Protein AF-0000000078624047 (afdb_homodimer)

Secondary structure (DSSP, 8-state):
----------S--TTS-EEE-TT--S---GGGT--GGGSHHHHHHHHHHHHHHHHHHHHHHHGGGT--HHHHHHHHHHHHSTTTGGGSHHHHHHHS-HHHHHHHHHHHHHHHHHHHHHHHHHS-HHHHHT--HHHHHHHHHHHHHHHHHHHHTHHHHTTTS-TTS-HHHHHHHHHHHHH---HHHHHHHHHHTT-TTSHHHHHHHHHHHHHHHHHHHHHHHHHHHH--SS-HHHHHHHHHHHHHHHHHIIIIIHHHHHHHHHHS-TTSPPPHHHHHHHHHHHHHHHHHHHHHTS-HHHHHHHHHHHSPSSHHHHHHHHHHHHHIIIIIHHHHHHHHHHT--GGG---HHHHHHHHHHHHHHHHHHHHHHHHHHHHTT--HHHHHHHHHHTT---HHHHHHHHHHHHTT-S-HHHHHHHHHHHHHHHHHHHHHHHHH----------S--SSTTS-TTSPEEEEEEESSGGGHHHHHHHHHHT---SSS-EEEEEEEEEE--S-HHHHHHHHS-TT--S---HHHHHHHHHHHHHHHHTTSTTEEEEEEEEEE-GGGHHHHHHHHHHHTT-SEEEEE-SEEE-TTS-EEES-HHHHHHHHHHHHH-SSEEEEEE-SSGGGGTTS-GGG--EEEEEEE--SHHHHHHHHHHHHHTTSTTEEEEEEEEEE-TT-----------------S---------HHHHHHHHHHHHHHHHHHHTTT-TTEEEEEEEESSHHHHHHHHHHS-TT-SEEEEE---S--TTTTTGGGG-S-GGGHHHHHHHHSTTS----EEEEEE-------------S-S----------------------------------------------/----------S--TTS-EEE-TT--S---GGGT--GGGSHHHHHHHHHHHHHHHHHHHHHHTGGGT--HHHHHHHHHHHHSTTTGGGSHHHHHHHS-HHHHHHHHHHHHHHHHHHHHHHHHHS-HHHHHT--HHHHHHHHHHHHHHHHHHHHTHHHHTTTS-TTS-HHHHHHHHHHHHH---HHHHHHHHHHTT-TTSHHHHHHHHHHHHHHHHHHHHHHHHHHHH--SS-HHHHHHHHHHHHHHHHHIIIIIHHHHHHHHHHS-TTSPPPHHHHHHHHHHHHHHHHHHHHHTS-HHHHHHHHHHHSPSSHHHHHHHHHHHHHIIIIIHHHHHHHHHHT--GGG---HHHHHHHHHHHHHHHHHHHHHHHHHHHHTT--HHHHHHHHHHTT---HHHHHHHHHHHHTT-S-HHHHHHHHHHHHHHHHHHHHHHHHH----------S--SSTTS-TTS-EEEEEEESSGGGHHHHHHHHHHT---SSS-EEEEEEEEEE--S-HHHHHHHHS-TT-----SHHHHHHHHHHHHHHHHTTSTTEEEEEEEEEE-GGGHHHHHHHHHHHTT-SEEEEE-SEEE-TTS-EEES-HHHHHHHHHHHHH-SSEEEEEE-SSGGGGTTS-GGG--EEEEEEE--SHHHHHHHHHHHHHTTSTTEEEEEEEEEE-TT-----------------S---------HHHHHHHHHHHHHHHHHHHTTT-TTEEEEEEEESSHHHHHHHHHHS-TT-SEEEEE---S--TTTTTGGGG-S-GGGHHHHHHHHSTTS----EEEEEE-------------S-S----------------------------------------------

Organism: Amborella trichopoda (NCBI:txid13333)

Solvent-accessible surface area (backbone atoms only — not comparable to full-atom values): 91227 Å² total; per-residue (Å²): 128,78,78,72,70,74,68,76,63,58,66,79,49,91,80,58,60,42,68,46,54,46,81,42,37,75,50,72,5,48,65,74,66,46,63,48,60,75,16,53,42,45,29,49,42,51,47,50,49,50,50,45,51,44,19,51,54,39,34,60,70,35,43,88,64,62,54,57,60,67,56,22,26,39,50,34,9,27,43,61,6,47,52,50,53,24,58,40,62,67,52,26,45,58,65,60,25,48,76,54,43,37,48,51,51,42,50,11,48,52,17,44,26,54,44,34,19,47,53,17,39,67,45,55,62,64,55,64,72,65,51,51,72,65,28,53,52,38,26,46,29,31,29,50,44,7,27,51,48,32,50,60,40,50,76,76,42,64,83,66,54,60,87,86,32,61,63,68,36,34,32,44,54,50,9,51,52,55,26,38,22,22,44,74,54,37,53,48,48,27,45,75,67,69,29,50,86,37,72,67,30,45,41,50,53,52,14,20,50,53,31,44,56,50,45,53,53,51,48,51,50,37,62,34,59,50,55,64,83,64,58,67,62,28,27,52,48,35,53,52,50,50,52,50,48,52,48,44,41,61,67,47,49,23,56,53,47,50,52,52,49,68,65,42,37,77,92,51,82,69,55,66,65,59,53,40,49,50,59,50,45,39,46,51,33,14,39,52,24,19,41,48,37,38,64,32,45,54,25,8,21,53,54,18,42,41,44,65,82,27,45,63,44,29,51,50,43,61,33,42,43,60,61,25,63,54,58,25,35,46,45,39,31,28,51,56,10,48,60,24,31,62,79,58,60,67,56,64,66,55,52,51,49,52,50,47,52,51,52,48,19,53,49,34,17,22,51,36,20,26,54,50,29,48,72,69,71,44,54,69,65,57,14,47,46,50,11,46,56,53,49,21,41,45,67,60,40,49,50,53,52,49,48,32,41,74,70,53,46,38,51,56,38,59,47,24,51,50,53,52,48,40,48,51,51,32,63,46,37,54,61,51,39,55,71,67,56,56,77,72,75,66,75,65,89,66,85,60,25,35,62,59,81,42,56,82,61,38,76,44,33,33,32,37,47,36,75,54,67,79,51,46,40,34,52,48,40,51,52,56,47,44,38,40,31,84,63,27,26,30,39,37,37,39,35,38,50,38,70,56,56,98,50,70,71,64,61,44,62,69,68,57,64,81,79,71,84,67,25,56,35,74,68,38,43,46,49,45,50,46,49,50,56,50,54,65,56,46,76,48,67,37,45,45,74,44,80,45,75,47,65,32,44,65,90,55,36,35,55,54,53,33,49,50,33,52,73,66,52,21,16,35,35,38,37,66,47,37,48,41,61,43,96,85,63,42,72,41,75,49,42,73,62,46,48,54,29,53,52,46,32,73,71,61,40,77,21,14,39,29,42,38,39,65,36,56,48,37,77,60,55,37,46,57,80,80,71,47,72,43,32,35,33,36,53,34,72,52,50,66,16,18,49,36,28,49,40,52,49,56,46,18,42,70,25,90,29,26,34,34,36,40,40,36,51,39,77,33,95,76,38,65,61,78,75,69,79,71,78,75,78,71,83,71,78,78,82,80,80,71,73,78,70,76,72,71,49,76,63,55,50,41,50,49,50,45,51,50,51,52,50,49,50,51,61,74,47,63,87,45,84,50,53,47,82,47,79,44,74,32,54,37,37,67,49,44,53,49,54,58,68,64,50,70,88,73,41,44,34,37,34,28,23,27,47,91,70,80,40,59,55,49,55,72,50,61,82,74,48,89,44,64,90,37,18,46,64,37,30,50,63,67,34,68,85,45,72,61,65,38,13,39,36,31,21,41,54,53,74,70,81,77,76,78,80,77,83,74,81,86,74,76,78,83,76,74,80,78,77,70,84,79,72,81,73,79,72,78,78,68,81,70,67,80,71,83,65,79,74,77,74,76,73,76,73,76,80,76,80,82,80,87,83,85,88,48,102,103,127,78,78,72,68,74,68,76,63,58,62,77,48,91,80,59,59,44,71,47,53,44,80,43,37,74,50,73,7,46,64,74,66,47,63,49,62,75,14,50,42,47,29,49,41,51,46,52,49,50,50,46,50,42,19,50,53,39,35,60,70,35,43,88,66,61,54,56,58,67,55,21,24,39,50,33,10,28,42,63,6,48,52,50,52,24,58,39,62,66,52,26,46,58,62,59,25,46,75,53,43,36,47,52,51,42,50,12,49,53,16,44,26,53,44,34,18,46,53,16,39,66,46,53,63,65,54,64,70,64,52,50,71,65,28,54,52,37,26,45,30,31,30,49,43,7,27,50,48,33,50,59,40,50,76,75,41,61,83,67,52,61,87,87,32,61,63,68,38,34,32,44,51,51,9,49,53,56,24,39,22,23,45,74,53,37,53,48,49,26,44,74,68,68,30,49,85,38,71,66,31,44,41,50,51,52,14,20,51,52,32,42,57,50,45,53,54,51,47,53,51,37,60,34,60,50,56,65,79,72,56,66,64,29,26,52,49,34,53,51,51,50,51,49,48,53,49,44,40,59,69,48,48,22,55,53,49,50,53,51,50,69,63,44,37,84,91,52,82,69,55,65,67,59,53,40,49,49,58,51,45,38,46,50,34,14,40,52,25,18,42,48,36,38,64,33,46,54,26,8,22,52,55,18,42,42,44,64,83,27,43,64,44,25,49,50,43,60,32,42,43,58,60,25,63,54,58,25,34,46,45,40,32,27,51,55,10,47,61,24,30,61,80,59,62,68,57,63,66,57,52,52,51,52,50,48,51,51,51,49,20,53,48,34,17,23,51,35,21,26,53,49,28,47,74,69,72,42,54,69,64,56,13,46,46,49,12,47,55,54,48,21,39,44,68,59,41,50,51,54,50,50,50,32,42,75,68,54,48,37,51,55,39,60,46,23,52,52,53,53,49,39,48,51,52,34,64,45,36,53,61,49,38,55,71,68,56,56,75,72,75,66,77,64,88,68,85,59,25,36,61,58,80,43,56,80,61,37,76,44,33,33,32,39,49,37,75,53,70,79,51,46,40,32,51,50,40,51,53,56,47,45,37,41,31,84,62,27,27,31,38,38,36,38,34,39,50,38,71,54,56,97,49,68,72,67,61,44,61,69,68,55,63,81,78,64,82,59,59,33,35,74,68,40,42,46,49,45,49,46,49,50,56,50,55,66,55,46,77,47,67,36,44,46,75,43,82,45,74,47,67,30,45,67,88,54,35,34,55,54,53,31,49,50,32,52,74,65,54,22,17,35,35,39,37,67,47,37,49,40,63,43,95,85,64,43,73,41,73,49,42,73,61,45,47,53,30,52,52,47,32,72,71,62,40,77,22,14,39,28,42,39,40,65,36,57,48,36,77,57,54,35,46,56,80,80,73,48,72,42,33,34,35,36,53,33,72,55,50,66,16,18,50,34,28,49,40,53,48,55,47,19,42,69,24,91,30,26,33,34,36,40,41,38,50,40,74,33,95,77,39,64,60,77,76,68,78,70,78,72,77,67,85,68,80,76,80,78,80,66,72,75,68,74,71,66,47,75,62,54,48,40,49,48,51,44,54,52,50,51,50,51,50,50,61,73,47,64,86,44,84,51,53,45,79,46,80,45,75,30,56,37,36,66,47,45,53,50,54,59,68,65,50,70,88,73,41,44,35,38,34,29,23,26,47,91,70,80,40,59,57,49,53,72,50,62,82,76,48,89,43,64,90,36,18,47,65,36,30,51,62,68,33,70,85,44,69,61,66,39,12,40,35,32,20,40,51,53,74,71,81,78,77,79,80,77,84,75,80,85,76,74,78,84,72,74,81,78,79,71,84,78,72,81,71,81,71,78,79,67,81,72,67,81,72,81,66,81,76,79,75,78,73,76,74,78,80,77,82,84,80,82,85,76,80,85,94,127

pLDDT: mean 74.02, std 21.39, range [15.3, 96.88]

Structure (mmCIF, N/CA/C/O backbone):
data_AF-0000000078624047-model_v1
#
loop_
_entity.id
_entity.type
_entity.pdbx_description
1 polymer 'Uncharacterized protein'
#
loop_
_atom_site.group_PDB
_atom_site.id
_atom_site.type_symbol
_atom_site.label_atom_id
_atom_site.label_alt_id
_atom_site.label_comp_id
_atom_site.label_asym_id
_atom_site.label_entity_id
_atom_site.label_seq_id
_atom_site.pdbx_PDB_ins_code
_atom_site.Cartn_x
_atom_site.Cartn_y
_atom_site.Cartn_z
_atom_site.occupancy
_atom_site.B_iso_or_equiv
_atom_site.auth_seq_id
_atom_site.auth_comp_id
_atom_site.auth_asym_id
_atom_site.auth_atom_id
_atom_site.pdbx_PDB_model_num
ATOM 1 N N . MET A 1 1 ? 16.953 -26.078 -35.625 1 20.25 1 MET A N 1
ATOM 2 C CA . MET A 1 1 ? 15.555 -26.469 -35.75 1 20.25 1 MET A CA 1
ATOM 3 C C . MET A 1 1 ? 15.141 -27.422 -34.656 1 20.25 1 MET A C 1
ATOM 5 O O . MET A 1 1 ? 15.352 -28.625 -34.75 1 20.25 1 MET A O 1
ATOM 9 N N . ALA A 1 2 ? 15.594 -27.094 -33.438 1 29.73 2 ALA A N 1
ATOM 10 C CA . ALA A 1 2 ? 15.352 -28 -32.312 1 29.73 2 ALA A CA 1
ATOM 11 C C . ALA A 1 2 ? 13.922 -28.516 -32.312 1 29.73 2 ALA A C 1
ATOM 13 O O . ALA A 1 2 ? 12.992 -27.781 -32.688 1 29.73 2 ALA A O 1
ATOM 14 N N . ASN A 1 3 ? 13.742 -29.75 -32.75 1 25.39 3 ASN A N 1
ATOM 15 C CA . ASN A 1 3 ? 12.516 -30.531 -32.75 1 25.39 3 ASN A CA 1
ATOM 16 C C . ASN A 1 3 ? 11.586 -30.141 -31.609 1 25.39 3 ASN A C 1
ATOM 18 O O . ASN A 1 3 ? 11.938 -30.312 -30.438 1 25.39 3 ASN A O 1
ATOM 22 N N . GLN A 1 4 ? 10.945 -29.031 -31.828 1 31.89 4 GLN A N 1
ATOM 23 C CA . GLN A 1 4 ? 9.812 -28.594 -31.016 1 31.89 4 GLN A CA 1
ATOM 24 C C . GLN A 1 4 ? 8.906 -29.766 -30.656 1 31.89 4 GLN A C 1
ATOM 26 O O . GLN A 1 4 ? 8.055 -30.156 -31.453 1 31.89 4 GLN A O 1
ATOM 31 N N . GLN A 1 5 ? 9.5 -30.906 -30.359 1 30.08 5 GLN A N 1
ATOM 32 C CA . GLN A 1 5 ? 8.617 -32 -29.984 1 30.08 5 GLN A CA 1
ATOM 33 C C . GLN A 1 5 ? 7.398 -31.5 -29.219 1 30.08 5 GLN A C 1
ATOM 35 O O . GLN A 1 5 ? 7.535 -30.75 -28.25 1 30.08 5 GLN A O 1
ATOM 40 N N . THR A 1 6 ? 6.324 -31.344 -29.953 1 34.56 6 THR A N 1
ATOM 41 C CA . THR A 1 6 ? 4.938 -31.141 -29.547 1 34.56 6 THR A CA 1
ATOM 42 C C . THR A 1 6 ? 4.633 -31.891 -28.25 1 34.56 6 THR A C 1
ATOM 44 O O . THR A 1 6 ? 4.613 -33.125 -28.234 1 34.56 6 THR A O 1
ATOM 47 N N . VAL A 1 7 ? 5.266 -31.672 -27.266 1 36.56 7 VAL A N 1
ATOM 48 C CA . VAL A 1 7 ? 4.812 -32.25 -26 1 36.56 7 VAL A CA 1
ATOM 49 C C . VAL A 1 7 ? 3.285 -32.25 -25.953 1 36.56 7 VAL A C 1
ATOM 51 O O . VAL A 1 7 ? 2.66 -31.188 -26.047 1 36.56 7 VAL A O 1
ATOM 54 N N . ASN A 1 8 ? 2.658 -33.125 -26.641 1 34.94 8 ASN A N 1
ATOM 55 C CA . ASN A 1 8 ? 1.234 -33.438 -26.531 1 34.94 8 ASN A CA 1
ATOM 56 C C . ASN A 1 8 ? 0.744 -33.344 -25.094 1 34.94 8 ASN A C 1
ATOM 58 O O . ASN A 1 8 ? 0.873 -34.281 -24.328 1 34.94 8 ASN A O 1
ATOM 62 N N . VAL A 1 9 ? 0.873 -32.281 -24.453 1 42.03 9 VAL A N 1
ATOM 63 C CA . VAL A 1 9 ? 0.482 -32.031 -23.078 1 42.03 9 VAL A CA 1
ATOM 64 C C . VAL A 1 9 ? -1.027 -32.219 -22.922 1 42.03 9 VAL A C 1
ATOM 66 O O . VAL A 1 9 ? -1.801 -31.328 -23.312 1 42.03 9 VAL A O 1
ATOM 69 N N . SER A 1 10 ? -1.554 -33.375 -23.312 1 41.06 10 SER A N 1
ATOM 70 C CA . SER A 1 10 ? -2.961 -33.656 -23.047 1 41.06 10 SER A CA 1
ATOM 71 C C . SER A 1 10 ? -3.295 -33.438 -21.578 1 41.06 10 SER A C 1
ATOM 73 O O . SER A 1 10 ? -2.502 -33.75 -20.703 1 41.06 10 SER A O 1
ATOM 75 N N . ASN A 1 11 ? -4.117 -32.531 -21.281 1 49 11 ASN A N 1
ATOM 76 C CA . ASN A 1 11 ? -4.633 -32.281 -19.938 1 49 11 ASN A CA 1
ATOM 77 C C . ASN A 1 11 ? -5.09 -33.562 -19.25 1 49 11 ASN A C 1
ATOM 79 O O . ASN A 1 11 ? -5.305 -33.562 -18.047 1 49 11 ASN A O 1
ATOM 83 N N . ALA A 1 12 ? -5.59 -34.75 -20 1 43.69 12 ALA A N 1
ATOM 84 C CA . ALA A 1 12 ? -6.121 -35.969 -19.406 1 43.69 12 ALA A CA 1
ATOM 85 C C . ALA A 1 12 ? -5.02 -37 -19.234 1 43.69 12 ALA A C 1
ATOM 87 O O . ALA A 1 12 ? -4.641 -37.688 -20.203 1 43.69 12 ALA A O 1
ATOM 88 N N . THR A 1 13 ? -3.854 -36.781 -18.766 1 43.09 13 THR A N 1
ATOM 89 C CA . THR A 1 13 ? -2.984 -37.938 -18.781 1 43.09 13 THR A CA 1
ATOM 90 C C . THR A 1 13 ? -3.34 -38.906 -17.656 1 43.09 13 THR A C 1
ATOM 92 O O . THR A 1 13 ? -3.756 -38.469 -16.578 1 43.09 13 THR A O 1
ATOM 95 N N . ASP A 1 14 ? -3.584 -40.125 -17.891 1 44.41 14 ASP A N 1
ATOM 96 C CA . ASP A 1 14 ? -3.877 -41.25 -16.984 1 44.41 14 ASP A CA 1
ATOM 97 C C . ASP A 1 14 ? -2.943 -41.219 -15.773 1 44.41 14 ASP A C 1
ATOM 99 O O . ASP A 1 14 ? -3.334 -41.625 -14.68 1 44.41 14 ASP A O 1
ATOM 103 N N . THR A 1 15 ? -1.622 -40.938 -15.945 1 48.12 15 THR A N 1
ATOM 104 C CA . THR A 1 15 ? -0.688 -41.156 -14.844 1 48.12 15 THR A CA 1
ATOM 105 C C . THR A 1 15 ? -0.475 -39.844 -14.062 1 48.12 15 THR A C 1
ATOM 107 O O . THR A 1 15 ? 0.187 -39.844 -13.023 1 48.12 15 THR A O 1
ATOM 110 N N . GLY A 1 16 ? -1.244 -38.844 -14.188 1 57.88 16 GLY A N 1
ATOM 111 C CA . GLY A 1 16 ? -1.194 -37.656 -13.383 1 57.88 16 GLY A CA 1
ATOM 112 C C . GLY A 1 16 ? 0.116 -36.906 -13.523 1 57.88 16 GLY A C 1
ATOM 113 O O . GLY A 1 16 ? 0.319 -35.875 -12.875 1 57.88 16 GLY A O 1
ATOM 114 N N . LEU A 1 17 ? 1.239 -37.438 -14.367 1 63.88 17 LEU A N 1
ATOM 115 C CA . LEU A 1 17 ? 2.541 -36.812 -14.5 1 63.88 17 LEU A CA 1
ATOM 116 C C . LEU A 1 17 ? 2.637 -36.031 -15.82 1 63.88 17 LEU A C 1
ATOM 118 O O . LEU A 1 17 ? 2.125 -36.5 -16.844 1 63.88 17 LEU A O 1
ATOM 122 N N . VAL A 1 18 ? 3.162 -34.812 -15.828 1 71.44 18 VAL A N 1
ATOM 123 C CA . VAL A 1 18 ? 3.355 -34 -17.016 1 71.44 18 VAL A CA 1
ATOM 124 C C . VAL A 1 18 ? 4.84 -33.688 -17.188 1 71.44 18 VAL A C 1
ATOM 126 O O . VAL A 1 18 ? 5.551 -33.438 -16.219 1 71.44 18 VAL A O 1
ATOM 129 N N . CYS A 1 19 ? 5.379 -33.875 -18.391 1 70.5 19 CYS A N 1
ATOM 130 C CA . CYS A 1 19 ? 6.773 -33.594 -18.688 1 70.5 19 CYS A CA 1
ATOM 131 C C . CYS A 1 19 ? 6.906 -32.281 -19.438 1 70.5 19 CYS A C 1
ATOM 133 O O . CYS A 1 19 ? 6.191 -32.031 -20.406 1 70.5 19 CYS A O 1
ATOM 135 N N . TYR A 1 20 ? 7.633 -31.328 -18.984 1 67.75 20 TYR A N 1
ATOM 136 C CA . TYR A 1 20 ? 7.812 -30.016 -19.578 1 67.75 20 TYR A CA 1
ATOM 137 C C . TYR A 1 20 ? 9.219 -29.484 -19.312 1 67.75 20 TYR A C 1
ATOM 139 O O . TYR A 1 20 ? 9.961 -30.047 -18.516 1 67.75 20 TYR A O 1
ATOM 147 N N . SER A 1 21 ? 9.672 -28.469 -20.188 1 72.5 21 SER A N 1
ATOM 148 C CA . SER A 1 21 ? 10.961 -27.812 -19.969 1 72.5 21 SER A CA 1
ATOM 149 C C . SER A 1 21 ? 10.852 -26.688 -18.953 1 72.5 21 SER A C 1
ATOM 151 O O . SER A 1 21 ? 10.148 -25.703 -19.203 1 72.5 21 SER A O 1
ATOM 153 N N . PRO A 1 22 ? 11.5 -26.766 -17.859 1 72.44 22 PRO A N 1
ATOM 154 C CA . PRO A 1 22 ? 11.359 -25.766 -16.797 1 72.44 22 PRO A CA 1
ATOM 155 C C . PRO A 1 22 ? 12.039 -24.438 -17.125 1 72.44 22 PRO A C 1
ATOM 157 O O . PRO A 1 22 ? 11.773 -23.438 -16.469 1 72.44 22 PRO A O 1
ATOM 160 N N . THR A 1 23 ? 12.742 -24.344 -18.25 1 70.69 23 THR A N 1
ATOM 161 C CA . THR A 1 23 ? 13.531 -23.141 -18.5 1 70.69 23 THR A CA 1
ATOM 162 C C . THR A 1 23 ? 12.836 -22.234 -19.516 1 70.69 23 THR A C 1
ATOM 164 O O . THR A 1 23 ? 13.344 -21.156 -19.844 1 70.69 23 THR A O 1
ATOM 167 N N . TRP A 1 24 ? 11.672 -22.672 -19.969 1 76.25 24 TRP A N 1
ATOM 168 C CA . TRP A 1 24 ? 10.93 -21.828 -20.922 1 76.25 24 TRP A CA 1
ATOM 169 C C . TRP A 1 24 ? 10.062 -20.812 -20.172 1 76.25 24 TRP A C 1
ATOM 171 O O . TRP A 1 24 ? 8.867 -21.031 -19.984 1 76.25 24 TRP A O 1
ATOM 181 N N . ILE A 1 25 ? 10.664 -19.766 -19.875 1 83.31 25 ILE A N 1
ATOM 182 C CA . ILE A 1 25 ? 9.977 -18.766 -19.047 1 83.31 25 ILE A CA 1
ATOM 183 C C . ILE A 1 25 ? 9.523 -17.609 -19.922 1 83.31 25 ILE A C 1
ATOM 185 O O . ILE A 1 25 ? 8.336 -17.281 -19.969 1 83.31 25 ILE A O 1
ATOM 189 N N . THR A 1 26 ? 10.445 -17.016 -20.672 1 81.88 26 THR A N 1
ATOM 190 C CA . THR A 1 26 ? 10.141 -15.914 -21.578 1 81.88 26 THR A CA 1
ATOM 191 C C . THR A 1 26 ? 10.359 -16.328 -23.031 1 81.88 26 THR A C 1
ATOM 193 O O . THR A 1 26 ? 11.156 -17.219 -23.312 1 81.88 26 THR A O 1
ATOM 196 N N . THR A 1 27 ? 9.602 -15.695 -23.938 1 79.94 27 THR A N 1
ATOM 197 C CA . THR A 1 27 ? 9.625 -16.094 -25.344 1 79.94 27 THR A CA 1
ATOM 198 C C . THR A 1 27 ? 10.641 -15.266 -26.125 1 79.94 27 THR A C 1
ATOM 200 O O . THR A 1 27 ? 11.102 -14.234 -25.656 1 79.94 27 THR A O 1
ATOM 203 N N . ASN A 1 28 ? 10.992 -15.789 -27.219 1 76 28 ASN A N 1
ATOM 204 C CA . ASN A 1 28 ? 11.844 -15.055 -28.141 1 76 28 ASN A CA 1
ATOM 205 C C . ASN A 1 28 ? 11.023 -14.211 -29.109 1 76 28 ASN A C 1
ATOM 207 O O . ASN A 1 28 ? 11.578 -13.484 -29.938 1 76 28 ASN A O 1
ATOM 211 N N . GLY A 1 29 ? 9.734 -14.281 -28.984 1 82.12 29 GLY A N 1
ATOM 212 C CA . GLY A 1 29 ? 8.875 -13.438 -29.812 1 82.12 29 GLY A CA 1
ATOM 213 C C . GLY A 1 29 ? 8.125 -14.211 -30.875 1 82.12 29 GLY A C 1
ATOM 214 O O . GLY A 1 29 ? 8.594 -15.242 -31.344 1 82.12 29 GLY A O 1
ATOM 215 N N . ILE A 1 30 ? 7.008 -13.703 -31.328 1 84.31 30 ILE A N 1
ATOM 216 C CA . ILE A 1 30 ? 6.152 -14.328 -32.312 1 84.31 30 ILE A CA 1
ATOM 217 C C . ILE A 1 30 ? 6.797 -14.211 -33.719 1 84.31 30 ILE A C 1
ATOM 219 O O . ILE A 1 30 ? 6.617 -15.086 -34.562 1 84.31 30 ILE A O 1
ATOM 223 N N . TRP A 1 31 ? 7.559 -13.172 -33.875 1 83.06 31 TRP A N 1
ATOM 224 C CA . TRP A 1 31 ? 8.164 -12.93 -35.188 1 83.06 31 TRP A CA 1
ATOM 225 C C . TRP A 1 31 ? 9.273 -13.938 -35.469 1 83.06 31 TRP A C 1
ATOM 227 O O . TRP A 1 31 ? 9.641 -14.164 -36.625 1 83.06 31 TRP A O 1
ATOM 237 N N . GLN A 1 32 ? 9.742 -14.578 -34.406 1 79.25 32 GLN A N 1
ATOM 238 C CA . GLN A 1 32 ? 10.773 -15.602 -34.562 1 79.25 32 GLN A CA 1
ATOM 239 C C . GLN A 1 32 ? 10.156 -17 -34.625 1 79.25 32 GLN A C 1
ATOM 241 O O . GLN A 1 32 ? 10.867 -18 -34.688 1 79.25 32 GLN A O 1
ATOM 246 N N . GLY A 1 33 ? 8.75 -17.016 -34.531 1 76.88 33 GLY A N 1
ATOM 247 C CA . GLY A 1 33 ? 8.047 -18.281 -34.75 1 76.88 33 GLY A CA 1
ATOM 248 C C . GLY A 1 33 ? 7.676 -18.969 -33.438 1 76.88 33 GLY A C 1
ATOM 249 O O . GLY A 1 33 ? 7.102 -20.062 -33.469 1 76.88 33 GLY A O 1
ATOM 250 N N . ASP A 1 34 ? 8.008 -18.438 -32.375 1 82.06 34 ASP A N 1
ATOM 251 C CA . ASP A 1 34 ? 7.684 -19.062 -31.109 1 82.06 34 ASP A CA 1
ATOM 252 C C . ASP A 1 34 ? 6.211 -18.859 -30.75 1 82.06 34 ASP A C 1
ATOM 254 O O . ASP A 1 34 ? 5.625 -17.828 -31.094 1 82.06 34 ASP A O 1
ATOM 258 N N . ASN A 1 35 ? 5.625 -19.891 -30.219 1 83.88 35 ASN A N 1
ATOM 259 C CA . ASN A 1 35 ? 4.297 -19.75 -29.641 1 83.88 35 ASN A CA 1
ATOM 260 C C . ASN A 1 35 ? 4.375 -19.297 -28.188 1 83.88 35 ASN A C 1
ATOM 262 O O . ASN A 1 35 ? 4.793 -20.078 -27.312 1 83.88 35 ASN A O 1
ATOM 266 N N . PRO A 1 36 ? 3.977 -18.156 -27.922 1 87.75 36 PRO A N 1
ATOM 267 C CA . PRO A 1 36 ? 4.109 -17.594 -26.578 1 87.75 36 PRO A CA 1
ATOM 268 C C . PRO A 1 36 ? 3.375 -18.422 -25.516 1 87.75 36 PRO A C 1
ATOM 270 O O . PRO A 1 36 ? 3.727 -18.375 -24.344 1 87.75 36 PRO A O 1
ATOM 273 N N . LEU A 1 37 ? 2.471 -19.25 -25.875 1 87.62 37 LEU A N 1
ATOM 274 C CA . LEU A 1 37 ? 1.638 -19.969 -24.922 1 87.62 37 LEU A CA 1
ATOM 275 C C . LEU A 1 37 ? 2.383 -21.188 -24.359 1 87.62 37 LEU A C 1
ATOM 277 O O . LEU A 1 37 ? 1.938 -21.797 -23.391 1 87.62 37 LEU A O 1
ATOM 281 N N . HIS A 1 38 ?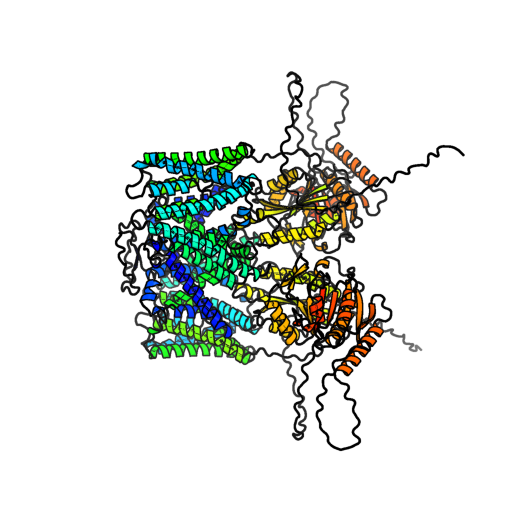 3.588 -21.453 -24.891 1 85 38 HIS A N 1
ATOM 282 C CA . HIS A 1 38 ? 4.379 -22.578 -24.391 1 85 38 HIS A CA 1
ATOM 283 C C . HIS A 1 38 ? 5.332 -22.125 -23.297 1 85 38 HIS A C 1
ATOM 285 O O . HIS A 1 38 ? 5.938 -22.953 -22.609 1 85 38 HIS A O 1
ATOM 291 N N . TYR A 1 39 ? 5.367 -20.844 -23.188 1 88.25 39 TYR A N 1
ATOM 292 C CA . TYR A 1 39 ? 6.25 -20.281 -22.172 1 88.25 39 TYR A CA 1
ATOM 293 C C . TYR A 1 39 ? 5.473 -19.891 -20.922 1 88.25 39 TYR A C 1
ATOM 295 O O . TYR A 1 39 ? 4.336 -19.422 -21.016 1 88.25 39 TYR A O 1
ATOM 303 N N . SER A 1 40 ? 5.992 -20.109 -19.828 1 89.62 40 SER A N 1
ATOM 304 C CA . SER A 1 40 ? 5.301 -20.016 -18.547 1 89.62 40 SER A CA 1
ATOM 305 C C . SER A 1 40 ? 4.844 -18.578 -18.281 1 89.62 40 SER A C 1
ATOM 307 O O . SER A 1 40 ? 3.705 -18.359 -17.859 1 89.62 40 SER A O 1
ATOM 309 N N . PHE A 1 41 ? 5.695 -17.594 -18.516 1 92.19 41 PHE A N 1
ATOM 310 C CA . PHE A 1 41 ? 5.371 -16.219 -18.141 1 92.19 41 PHE A CA 1
ATOM 311 C C . PHE A 1 41 ? 4.254 -15.664 -19.016 1 92.19 41 PHE A C 1
ATOM 313 O O . PHE A 1 41 ? 3.248 -15.164 -18.516 1 92.19 41 PHE A O 1
ATOM 320 N N . PRO A 1 42 ? 4.34 -15.742 -20.359 1 93.12 42 PRO A N 1
ATOM 321 C CA . PRO A 1 42 ? 3.248 -15.234 -21.188 1 93.12 42 PRO A CA 1
ATOM 322 C C . PRO A 1 42 ? 1.942 -16 -20.969 1 93.12 42 PRO A C 1
ATOM 324 O O . PRO A 1 42 ? 0.862 -15.398 -21.016 1 93.12 42 PRO A O 1
ATOM 327 N N . LEU A 1 43 ? 2.076 -17.281 -20.812 1 93.06 43 LEU A N 1
ATOM 328 C CA . LEU A 1 43 ? 0.878 -18.062 -20.531 1 93.06 43 LEU A CA 1
ATOM 329 C C . LEU A 1 43 ? 0.208 -17.609 -19.25 1 93.06 43 LEU A C 1
ATOM 331 O O . LEU A 1 43 ? -1.013 -17.438 -19.203 1 93.06 43 LEU A O 1
ATOM 335 N N . PHE A 1 44 ? 0.94 -17.453 -18.219 1 94.69 44 PHE A N 1
ATOM 336 C CA . PHE A 1 44 ? 0.397 -16.984 -16.938 1 94.69 44 PHE A CA 1
ATOM 337 C C . PHE A 1 44 ? -0.269 -15.625 -17.094 1 94.69 44 PHE A C 1
ATOM 339 O O . PHE A 1 44 ? -1.332 -15.383 -16.531 1 94.69 44 PHE A O 1
ATOM 346 N N . THR A 1 45 ? 0.393 -14.758 -17.828 1 95 45 THR A N 1
ATOM 347 C CA . THR A 1 45 ? -0.129 -13.406 -18 1 95 45 THR A CA 1
ATOM 348 C C . THR A 1 45 ? -1.476 -13.43 -18.719 1 95 45 THR A C 1
ATOM 350 O O . THR A 1 45 ? -2.393 -12.688 -18.344 1 95 45 THR A O 1
ATOM 353 N N . ILE A 1 46 ? -1.613 -14.258 -19.672 1 94.19 46 ILE A N 1
ATOM 354 C CA . ILE A 1 46 ? -2.877 -14.352 -20.391 1 94.19 46 ILE A CA 1
ATOM 355 C C . ILE A 1 46 ? -3.945 -14.961 -19.484 1 94.19 46 ILE A C 1
ATOM 357 O O . ILE A 1 46 ? -5.105 -14.547 -19.531 1 94.19 46 ILE A O 1
ATOM 361 N N . GLN A 1 47 ? -3.562 -15.984 -18.797 1 95.38 47 GLN A N 1
ATOM 362 C CA . GLN A 1 47 ? -4.492 -16.594 -17.844 1 95.38 47 GLN A CA 1
ATOM 363 C C . GLN A 1 47 ? -4.969 -15.594 -16.812 1 95.38 47 GLN A C 1
ATOM 365 O O . GLN A 1 47 ? -6.168 -15.5 -16.531 1 95.38 47 GLN A O 1
ATOM 370 N N . LEU A 1 48 ? -4.035 -14.867 -16.234 1 95.75 48 LEU A N 1
ATOM 371 C CA . LEU A 1 48 ? -4.359 -13.844 -15.25 1 95.75 48 LEU A CA 1
ATOM 372 C C . LEU A 1 48 ? -5.297 -12.797 -15.836 1 95.75 48 LEU A C 1
ATOM 374 O O . LEU A 1 48 ? -6.281 -12.414 -15.195 1 95.75 48 LEU A O 1
ATOM 378 N N . THR A 1 49 ? -4.988 -12.367 -17.047 1 94.56 49 THR A N 1
ATOM 379 C CA . THR A 1 49 ? -5.785 -11.336 -17.688 1 94.56 49 THR A CA 1
ATOM 380 C C . THR A 1 49 ? -7.203 -11.836 -17.969 1 94.56 49 THR A C 1
ATOM 382 O O . THR A 1 49 ? -8.18 -11.125 -17.703 1 94.56 49 THR A O 1
ATOM 385 N N . LEU A 1 50 ? -7.285 -13.023 -18.422 1 94.5 50 LEU A N 1
ATOM 386 C CA . LEU A 1 50 ? -8.594 -13.586 -18.734 1 94.5 50 LEU A CA 1
ATOM 387 C C . LEU A 1 50 ? -9.43 -13.742 -17.453 1 94.5 50 LEU A C 1
ATOM 389 O O . LEU A 1 50 ? -10.617 -13.43 -17.453 1 94.5 50 LEU A O 1
ATOM 393 N N . VAL A 1 51 ? -8.844 -14.195 -16.406 1 95 51 VAL A N 1
ATOM 394 C CA . VAL A 1 51 ? -9.547 -14.43 -15.148 1 95 51 VAL A CA 1
ATOM 395 C C . VAL A 1 51 ? -10.016 -13.102 -14.562 1 95 51 VAL A C 1
ATOM 397 O O . VAL A 1 51 ? -11.188 -12.961 -14.195 1 95 51 VAL A O 1
ATOM 400 N N . VAL A 1 52 ? -9.164 -12.156 -14.516 1 94.38 52 VAL A N 1
ATOM 401 C CA . VAL A 1 52 ? -9.492 -10.875 -13.898 1 94.38 52 VAL A CA 1
ATOM 402 C C . VAL A 1 52 ? -10.531 -10.141 -14.742 1 94.38 52 VAL A C 1
ATOM 404 O O . VAL A 1 52 ? -11.5 -9.602 -14.211 1 94.38 52 VAL A O 1
ATOM 407 N N . VAL A 1 53 ? -10.383 -10.164 -16.031 1 93.62 53 VAL A N 1
ATOM 408 C CA . VAL A 1 53 ? -11.32 -9.477 -16.922 1 93.62 53 VAL A CA 1
ATOM 409 C C . VAL A 1 53 ? -12.688 -10.156 -16.828 1 93.62 53 VAL A C 1
ATOM 411 O O . VAL A 1 53 ? -13.719 -9.477 -16.766 1 93.62 53 VAL A O 1
ATOM 414 N N . ALA A 1 54 ? -12.695 -11.453 -16.859 1 93.75 54 ALA A N 1
ATOM 415 C CA . ALA A 1 54 ? -13.953 -12.18 -16.766 1 93.75 54 ALA A CA 1
ATOM 416 C C . ALA A 1 54 ? -14.672 -11.859 -15.453 1 93.75 54 ALA A C 1
ATOM 418 O O . ALA A 1 54 ? -15.883 -11.625 -15.445 1 93.75 54 ALA A O 1
ATOM 419 N N . THR A 1 55 ? -13.977 -11.852 -14.383 1 90.88 55 THR A N 1
ATOM 420 C CA . THR A 1 55 ? -14.57 -11.586 -13.078 1 90.88 55 THR A CA 1
ATOM 421 C C . THR A 1 55 ? -15.062 -10.148 -12.992 1 90.88 55 THR A C 1
ATOM 423 O O . THR A 1 55 ? -16.141 -9.883 -12.438 1 90.88 55 THR A O 1
ATOM 426 N N . ARG A 1 56 ? -14.367 -9.242 -13.547 1 89.12 56 ARG A N 1
ATOM 427 C CA . ARG A 1 56 ? -14.766 -7.84 -13.484 1 89.12 56 ARG A CA 1
ATOM 428 C C . ARG A 1 56 ? -15.969 -7.566 -14.383 1 89.12 56 ARG A C 1
ATOM 430 O O . ARG A 1 56 ? -16.844 -6.773 -14.031 1 89.12 56 ARG A O 1
ATOM 437 N N . VAL A 1 57 ? -15.961 -8.148 -15.523 1 92.5 57 VAL A N 1
ATOM 438 C CA . VAL A 1 57 ? -17.094 -7.988 -16.422 1 92.5 57 VAL A CA 1
ATOM 439 C C . VAL A 1 57 ? -18.359 -8.555 -15.781 1 92.5 57 VAL A C 1
ATOM 441 O O . VAL A 1 57 ? -19.422 -7.938 -15.828 1 92.5 57 VAL A O 1
ATOM 444 N N . LEU A 1 58 ? -18.219 -9.633 -15.164 1 93 58 LEU A N 1
ATOM 445 C CA . LEU A 1 58 ? -19.359 -10.25 -14.5 1 93 58 LEU A CA 1
ATOM 446 C C . LEU A 1 58 ? -19.812 -9.43 -13.297 1 93 58 LEU A C 1
ATOM 448 O O . LEU A 1 58 ? -21 -9.367 -12.992 1 93 58 LEU A O 1
ATOM 452 N N . THR A 1 59 ? -18.875 -8.906 -12.555 1 87.69 59 THR A N 1
ATOM 453 C CA . THR A 1 59 ? -19.219 -8.031 -11.438 1 87.69 59 THR A CA 1
ATOM 454 C C . THR A 1 59 ? -20.031 -6.828 -11.922 1 87.69 59 THR A C 1
ATOM 456 O O . THR A 1 59 ? -20.984 -6.414 -11.266 1 87.69 59 THR A O 1
ATOM 459 N N . PHE A 1 60 ? -19.656 -6.352 -13.07 1 86.62 60 PHE A N 1
ATOM 460 C CA . PHE A 1 60 ? -20.375 -5.223 -13.664 1 86.62 60 PHE A CA 1
ATOM 461 C C . PHE A 1 60 ? -21.766 -5.629 -14.102 1 86.62 60 PHE A C 1
ATOM 463 O O . PHE A 1 60 ? -22.734 -4.879 -13.922 1 86.62 60 PHE A O 1
ATOM 470 N N . LEU A 1 61 ? -21.875 -6.793 -14.609 1 90.56 61 LEU A N 1
ATOM 471 C CA . LEU A 1 61 ? -23.156 -7.281 -15.109 1 90.56 61 LEU A CA 1
ATOM 472 C C . LEU A 1 61 ? -24.094 -7.617 -13.961 1 90.56 61 LEU A C 1
ATOM 474 O O . LEU A 1 61 ? -25.312 -7.488 -14.094 1 90.56 61 LEU A O 1
ATOM 478 N N . LEU A 1 62 ? -23.547 -7.965 -12.82 1 88.69 62 LEU A N 1
ATOM 479 C CA . LEU A 1 62 ? -24.375 -8.398 -11.695 1 88.69 62 LEU A CA 1
ATOM 480 C C . LEU A 1 62 ? -24.578 -7.254 -10.703 1 88.69 62 LEU A C 1
ATOM 482 O O . LEU A 1 62 ? -25.25 -7.426 -9.688 1 88.69 62 LEU A O 1
ATOM 486 N N . ARG A 1 63 ? -24.047 -6.156 -10.977 1 80.44 63 ARG A N 1
ATOM 487 C CA . ARG A 1 63 ? -24.109 -4.996 -10.094 1 80.44 63 ARG A CA 1
ATOM 488 C C . ARG A 1 63 ? -25.562 -4.59 -9.844 1 80.44 63 ARG A C 1
ATOM 490 O O . ARG A 1 63 ? -25.938 -4.258 -8.719 1 80.44 63 ARG A O 1
ATOM 497 N N . PRO A 1 64 ? -26.406 -4.617 -10.922 1 80.44 64 PRO A N 1
ATOM 498 C CA . PRO A 1 64 ? -27.797 -4.227 -10.688 1 80.44 64 PRO A CA 1
ATOM 499 C C . PRO A 1 64 ? -28.516 -5.152 -9.711 1 80.44 64 PRO A C 1
ATOM 501 O O . PRO A 1 64 ? -29.5 -4.754 -9.094 1 80.44 64 PRO A O 1
ATOM 504 N N . LEU A 1 65 ? -27.984 -6.297 -9.586 1 80.88 65 LEU A N 1
ATOM 505 C CA . LEU A 1 65 ? -28.578 -7.254 -8.656 1 80.88 65 LEU A CA 1
ATOM 506 C C . LEU A 1 65 ? -27.922 -7.137 -7.281 1 80.88 65 LEU A C 1
ATOM 508 O O . LEU A 1 65 ? -28.234 -7.922 -6.379 1 80.88 65 LEU A O 1
ATOM 512 N N . ARG A 1 66 ? -26.953 -6.238 -7.141 1 79.38 66 ARG A N 1
ATOM 513 C CA . ARG A 1 66 ? -26.281 -5.953 -5.883 1 79.38 66 ARG A CA 1
ATOM 514 C C . ARG A 1 66 ? -25.609 -7.207 -5.328 1 79.38 66 ARG A C 1
ATOM 516 O O . ARG A 1 66 ? -25.719 -7.504 -4.137 1 79.38 66 ARG A O 1
ATOM 523 N N . GLN A 1 67 ? -25.062 -7.965 -6.215 1 85.62 67 GLN A N 1
ATOM 524 C CA . GLN A 1 67 ? -24.375 -9.188 -5.809 1 85.62 67 GLN A CA 1
ATOM 525 C C . GLN A 1 67 ? -22.953 -8.883 -5.348 1 85.62 67 GLN A C 1
ATOM 527 O O . GLN A 1 67 ? -22.297 -7.988 -5.887 1 85.62 67 GLN A O 1
ATOM 532 N N . PRO A 1 68 ? -22.578 -9.586 -4.332 1 82 68 PRO A N 1
ATOM 533 C CA . PRO A 1 68 ? -21.188 -9.414 -3.916 1 82 68 PRO A CA 1
ATOM 534 C C . PRO A 1 68 ? -20.188 -9.898 -4.973 1 82 68 PRO A C 1
ATOM 536 O O . PRO A 1 68 ? -20.531 -10.75 -5.797 1 82 68 PRO A O 1
ATOM 539 N N . ARG A 1 69 ? -19.031 -9.391 -5.004 1 83.88 69 ARG A N 1
ATOM 540 C CA . ARG A 1 69 ? -17.969 -9.648 -5.98 1 83.88 69 ARG A CA 1
ATOM 541 C C . ARG A 1 69 ? -17.578 -11.125 -5.988 1 83.88 69 ARG A C 1
ATOM 543 O O . ARG A 1 69 ? -17.25 -11.68 -7.035 1 83.88 69 ARG A O 1
ATOM 550 N N . VAL A 1 70 ? -17.641 -11.75 -4.875 1 84.81 70 VAL A N 1
ATOM 551 C CA . VAL A 1 70 ? -17.188 -13.133 -4.734 1 84.81 70 VAL A CA 1
ATOM 552 C C . VAL A 1 70 ? -18.047 -14.039 -5.625 1 84.81 70 VAL A C 1
ATOM 554 O O . VAL A 1 70 ? -17.531 -14.992 -6.211 1 84.81 70 VAL A O 1
ATOM 557 N N . ILE A 1 71 ? -19.297 -13.742 -5.734 1 89.75 71 ILE A N 1
ATOM 558 C CA . ILE A 1 71 ? -20.188 -14.531 -6.578 1 89.75 71 ILE A CA 1
ATOM 559 C C . ILE A 1 71 ? -19.75 -14.406 -8.039 1 89.75 71 ILE A C 1
ATOM 561 O O . ILE A 1 71 ? -19.734 -15.398 -8.773 1 89.75 71 ILE A O 1
ATOM 565 N N . ALA A 1 72 ? -19.438 -13.234 -8.445 1 90.75 72 ALA A N 1
ATOM 566 C CA . ALA A 1 72 ? -18.953 -13.008 -9.805 1 90.75 72 ALA A CA 1
ATOM 567 C C . ALA A 1 72 ? -17.641 -13.758 -10.055 1 90.75 72 ALA A C 1
ATOM 569 O O . ALA A 1 72 ? -17.422 -14.281 -11.141 1 90.75 72 ALA A O 1
ATOM 570 N N . GLU A 1 73 ? -16.812 -13.82 -9.102 1 91.62 73 GLU A N 1
ATOM 571 C CA . GLU A 1 73 ? -15.531 -14.492 -9.227 1 91.62 73 GLU A CA 1
ATOM 572 C C . GLU A 1 73 ? -15.703 -16 -9.359 1 91.62 73 GLU A C 1
ATOM 574 O O . GLU A 1 73 ? -15.039 -16.641 -10.188 1 91.62 73 GLU A O 1
ATOM 579 N N . ILE A 1 74 ? -16.609 -16.562 -8.578 1 92.81 74 ILE A N 1
ATOM 580 C CA . ILE A 1 74 ? -16.844 -18 -8.648 1 92.81 74 ILE A CA 1
ATOM 581 C C . ILE A 1 74 ? -17.469 -18.344 -10 1 92.81 74 ILE A C 1
ATOM 583 O O . ILE A 1 74 ? -17.031 -19.281 -10.672 1 92.81 74 ILE A O 1
ATOM 587 N N . ILE A 1 75 ? -18.422 -17.547 -10.398 1 93.94 75 ILE A N 1
ATOM 588 C CA . ILE A 1 75 ? -19.094 -17.797 -11.672 1 93.94 75 ILE A CA 1
ATOM 589 C C . ILE A 1 75 ? -18.094 -17.609 -12.812 1 93.94 75 ILE A C 1
ATOM 591 O O . ILE A 1 75 ? -18.125 -18.375 -13.789 1 93.94 75 ILE A O 1
ATOM 595 N N . GLY A 1 76 ? -17.312 -16.578 -12.703 1 93.75 76 GLY A N 1
ATOM 596 C CA . GLY A 1 76 ? -16.266 -16.391 -13.703 1 93.75 76 GLY A CA 1
ATOM 597 C C . GLY A 1 76 ? -15.367 -17.594 -13.852 1 93.75 76 GLY A C 1
ATOM 598 O O . GLY A 1 76 ? -15.023 -17.984 -14.969 1 93.75 76 GLY A O 1
ATOM 599 N N . GLY A 1 77 ? -14.945 -18.203 -12.766 1 93 77 GLY A N 1
ATOM 600 C CA . GLY A 1 77 ? -14.164 -19.422 -12.805 1 93 77 GLY A CA 1
ATOM 601 C C . GLY A 1 77 ? -14.891 -20.578 -13.445 1 93 77 GLY A C 1
ATOM 602 O O . GLY A 1 77 ? -14.297 -21.344 -14.227 1 93 77 GLY A O 1
ATOM 603 N N . ILE A 1 78 ? -16.172 -20.719 -13.156 1 93.62 78 ILE A N 1
ATOM 604 C CA . ILE A 1 78 ? -16.984 -21.797 -13.711 1 93.62 78 ILE A CA 1
ATOM 605 C C . ILE A 1 78 ? -17.094 -21.625 -15.227 1 93.62 78 ILE A C 1
ATOM 607 O O . ILE A 1 78 ? -17.016 -22.594 -15.977 1 93.62 78 ILE A O 1
ATOM 611 N N . ILE A 1 79 ? -17.203 -20.422 -15.656 1 94.5 79 ILE A N 1
ATOM 612 C CA . ILE A 1 79 ? -17.359 -20.125 -17.078 1 94.5 79 ILE A CA 1
ATOM 613 C C . ILE A 1 79 ? -16.062 -20.469 -17.812 1 94.5 79 ILE A C 1
ATOM 615 O O . ILE A 1 79 ? -16.094 -21.031 -18.906 1 94.5 79 ILE A O 1
ATOM 619 N N . LEU A 1 80 ? -14.938 -20.234 -17.266 1 93.88 80 LEU A N 1
ATOM 620 C CA . LEU A 1 80 ? -13.641 -20.5 -17.891 1 93.88 80 LEU A CA 1
ATOM 621 C C . LEU A 1 80 ? -13.281 -21.969 -17.812 1 93.88 80 LEU A C 1
ATOM 623 O O . LEU A 1 80 ? -12.398 -22.438 -18.531 1 93.88 80 LEU A O 1
ATOM 627 N N . GLY A 1 81 ? -13.984 -22.688 -16.938 1 91.56 81 GLY A N 1
ATOM 628 C CA . GLY A 1 81 ? -13.68 -24.094 -16.672 1 91.56 81 GLY A CA 1
ATOM 629 C C . GLY A 1 81 ? -14.375 -25.047 -17.625 1 91.56 81 GLY A C 1
ATOM 630 O O . GLY A 1 81 ? -14.906 -24.625 -18.656 1 91.56 81 GLY A O 1
ATOM 631 N N . PRO A 1 82 ? -14.281 -26.281 -17.344 1 91.94 82 PRO A N 1
ATOM 632 C CA . PRO A 1 82 ? -14.828 -27.328 -18.234 1 91.94 82 PRO A CA 1
ATOM 633 C C . PRO A 1 82 ? -16.359 -27.297 -18.297 1 91.94 82 PRO A C 1
ATOM 635 O O . PRO A 1 82 ? -16.953 -27.922 -19.172 1 91.94 82 PRO A O 1
ATOM 638 N N . SER A 1 83 ? -16.969 -26.484 -17.516 1 91.94 83 SER A N 1
ATOM 639 C CA . SER A 1 83 ? -18.422 -26.406 -17.5 1 91.94 83 SER A CA 1
ATOM 640 C C . SER A 1 83 ? -18.938 -25.594 -18.688 1 91.94 83 SER A C 1
ATOM 642 O O . SER A 1 83 ? -20.047 -25.828 -19.172 1 91.94 83 SER A O 1
ATOM 644 N N . VAL A 1 84 ? -18.188 -24.609 -19.172 1 94.06 84 VAL A N 1
ATOM 645 C CA . VAL A 1 84 ? -18.672 -23.766 -20.25 1 94.06 84 VAL A CA 1
ATOM 646 C C . VAL A 1 84 ? -17.609 -23.656 -21.344 1 94.06 84 VAL A C 1
ATOM 648 O O . VAL A 1 84 ? -17.5 -24.531 -22.203 1 94.06 84 VAL A O 1
ATOM 651 N N . LEU A 1 85 ? -16.531 -22.797 -21.188 1 91.5 85 LEU A N 1
ATOM 652 C CA . LEU A 1 85 ? -15.531 -22.547 -22.219 1 91.5 85 LEU A CA 1
ATOM 653 C C . LEU A 1 85 ? -14.508 -23.672 -22.266 1 91.5 85 LEU A C 1
ATOM 655 O O . LEU A 1 85 ? -13.953 -23.969 -23.312 1 91.5 85 LEU A O 1
ATOM 659 N N . GLY A 1 86 ? -14.234 -24.219 -21.172 1 88.88 86 GLY A N 1
ATOM 660 C CA . GLY A 1 86 ? -13.258 -25.297 -21.094 1 88.88 86 GLY A CA 1
ATOM 661 C C . GLY A 1 86 ? -13.742 -26.594 -21.719 1 88.88 86 GLY A C 1
ATOM 662 O O . GLY A 1 86 ? -12.992 -27.562 -21.797 1 88.88 86 GLY A O 1
ATOM 663 N N . ARG A 1 87 ? -14.984 -26.547 -22.203 1 88.44 87 ARG A N 1
ATOM 664 C CA . ARG A 1 87 ? -15.5 -27.719 -22.906 1 88.44 87 ARG A CA 1
ATOM 665 C C . ARG A 1 87 ? -14.82 -27.875 -24.266 1 88.44 87 ARG A C 1
ATOM 667 O O . ARG A 1 87 ? -14.672 -29 -24.766 1 88.44 87 ARG A O 1
ATOM 674 N N . ASN A 1 88 ? -14.398 -26.719 -24.688 1 90.44 88 ASN A N 1
ATOM 675 C CA . ASN A 1 88 ? -13.609 -26.766 -25.906 1 90.44 88 ASN A CA 1
ATOM 676 C C . ASN A 1 88 ? -12.18 -27.219 -25.656 1 90.44 88 ASN A C 1
ATOM 678 O O . ASN A 1 88 ? -11.414 -26.516 -24.984 1 90.44 88 ASN A O 1
ATOM 682 N N . LYS A 1 89 ? -11.805 -28.328 -26.188 1 87.62 89 LYS A N 1
ATOM 683 C CA . LYS A 1 89 ? -10.516 -28.953 -25.922 1 87.62 89 LYS A CA 1
ATOM 684 C C . LYS A 1 89 ? -9.367 -28.047 -26.359 1 87.62 89 LYS A C 1
ATOM 686 O O . LYS A 1 89 ? -8.32 -28.016 -25.703 1 87.62 89 LYS A O 1
ATOM 691 N N . ASN A 1 90 ? -9.617 -27.297 -27.406 1 88.75 90 ASN A N 1
ATOM 692 C CA . ASN A 1 90 ? -8.57 -26.406 -27.875 1 88.75 90 ASN A CA 1
ATOM 693 C C . ASN A 1 90 ? -8.328 -25.25 -26.906 1 88.75 90 ASN A C 1
ATOM 695 O O . ASN A 1 90 ? -7.18 -24.891 -26.641 1 88.75 90 ASN A O 1
ATOM 699 N N . PHE A 1 91 ? -9.383 -24.766 -26.391 1 90.31 91 PHE A N 1
ATOM 700 C CA . PHE A 1 91 ? -9.273 -23.703 -25.422 1 90.31 91 PHE A CA 1
ATOM 701 C C . PHE A 1 91 ? -8.625 -24.203 -24.141 1 90.31 91 PHE A C 1
ATOM 703 O O . PHE A 1 91 ? -7.719 -23.562 -23.594 1 90.31 91 PHE A O 1
ATOM 710 N N . ALA A 1 92 ? -9.016 -25.312 -23.734 1 87.88 92 ALA A N 1
ATOM 711 C CA . ALA A 1 92 ? -8.523 -25.875 -22.484 1 87.88 92 ALA A CA 1
ATOM 712 C C . ALA A 1 92 ? -7.047 -26.234 -22.578 1 87.88 92 ALA A C 1
ATOM 714 O O . ALA A 1 92 ? -6.277 -26.016 -21.641 1 87.88 92 ALA A O 1
ATOM 715 N N . SER A 1 93 ? -6.625 -26.719 -23.672 1 86.88 93 SER A N 1
ATOM 716 C CA . SER A 1 93 ? -5.246 -27.172 -23.828 1 86.88 93 SER A CA 1
ATOM 717 C C . SER A 1 93 ? -4.316 -26 -24.141 1 86.88 93 SER A C 1
ATOM 719 O O . SER A 1 93 ? -3.129 -26.047 -23.797 1 86.88 93 SER A O 1
ATOM 721 N N . SER A 1 94 ? -4.898 -25 -24.734 1 89 94 SER A N 1
ATOM 722 C CA . SER A 1 94 ? -4.059 -23.859 -25.109 1 89 94 SER A CA 1
ATOM 723 C C . SER A 1 94 ? -3.92 -22.859 -23.969 1 89 94 SER A C 1
ATOM 725 O O . SER A 1 94 ? -2.834 -22.328 -23.719 1 89 94 SER A O 1
ATOM 727 N N . ILE A 1 95 ? -4.895 -22.672 -23.25 1 90.5 95 ILE A N 1
ATOM 728 C CA . ILE A 1 95 ? -4.902 -21.594 -22.25 1 90.5 95 ILE A CA 1
ATOM 729 C C . ILE A 1 95 ? -4.672 -22.188 -20.859 1 90.5 95 ILE A C 1
ATOM 731 O O . ILE A 1 95 ? -3.988 -21.578 -20.031 1 90.5 95 ILE A O 1
ATOM 735 N N . PHE A 1 96 ? -5.234 -23.328 -20.578 1 89.88 96 PHE A N 1
ATOM 736 C CA . PHE A 1 96 ? -5.098 -23.922 -19.25 1 89.88 96 PHE A CA 1
ATOM 737 C C . PHE A 1 96 ? -4.547 -25.344 -19.359 1 89.88 96 PHE A C 1
ATOM 739 O O . PHE A 1 96 ? -5.145 -26.281 -18.828 1 89.88 96 PHE A O 1
ATOM 746 N N . PRO A 1 97 ? -3.357 -25.422 -19.906 1 87.25 97 PRO A N 1
ATOM 747 C CA . PRO A 1 97 ? -2.762 -26.766 -19.953 1 87.25 97 PRO A CA 1
ATOM 748 C C . PRO A 1 97 ? -2.402 -27.312 -18.578 1 87.25 97 PRO A C 1
ATOM 750 O O . PRO A 1 97 ? -2.248 -26.531 -17.625 1 87.25 97 PRO A O 1
ATOM 753 N N . LEU A 1 98 ? -2.18 -28.516 -18.422 1 81.25 98 LEU A N 1
ATOM 754 C CA . LEU A 1 98 ? -1.964 -29.172 -17.141 1 81.25 98 LEU A CA 1
ATOM 755 C C . LEU A 1 98 ? -0.654 -28.719 -16.5 1 81.25 98 LEU A C 1
ATOM 757 O O . LEU A 1 98 ? -0.558 -28.594 -15.281 1 81.25 98 LEU A O 1
ATOM 761 N N . HIS A 1 99 ? 0.371 -28.453 -17.328 1 81.62 99 HIS A N 1
ATOM 762 C CA . HIS A 1 99 ? 1.663 -28.062 -16.766 1 81.62 99 HIS A CA 1
ATOM 763 C C . HIS A 1 99 ? 1.607 -26.672 -16.172 1 81.62 99 HIS A C 1
ATOM 765 O O . HIS A 1 99 ? 2.426 -26.312 -15.312 1 81.62 99 HIS A O 1
ATOM 771 N N . SER A 1 100 ? 0.642 -25.859 -16.656 1 86.94 100 SER A N 1
ATOM 772 C CA . SER A 1 100 ? 0.546 -24.484 -16.172 1 86.94 100 SER A CA 1
ATOM 773 C C . SER A 1 100 ? -0.193 -24.422 -14.836 1 86.94 100 SER A C 1
ATOM 775 O O . SER A 1 100 ? -0.138 -23.406 -14.141 1 86.94 100 SER A O 1
ATOM 777 N N . VAL A 1 101 ? -0.818 -25.531 -14.453 1 84.81 101 VAL A N 1
ATOM 778 C CA . VAL A 1 101 ? -1.651 -25.547 -13.258 1 84.81 101 VAL A CA 1
ATOM 779 C C . VAL A 1 101 ? -0.775 -25.391 -12.016 1 84.81 101 VAL A C 1
ATOM 781 O O . VAL A 1 101 ? -1.18 -24.766 -11.031 1 84.81 101 VAL A O 1
ATOM 784 N N . THR A 1 102 ? 0.448 -25.906 -12.078 1 87.38 102 THR A N 1
ATOM 785 C CA . THR A 1 102 ? 1.345 -25.812 -10.93 1 87.38 102 THR A CA 1
ATOM 786 C C . THR A 1 102 ? 1.663 -24.359 -10.609 1 87.38 102 THR A C 1
ATOM 788 O O . THR A 1 102 ? 1.603 -23.938 -9.445 1 87.38 102 THR A O 1
ATOM 791 N N . VAL A 1 103 ? 1.952 -23.562 -11.664 1 91 103 VAL A N 1
ATOM 792 C CA . VAL A 1 103 ? 2.287 -22.156 -11.477 1 91 103 VAL A CA 1
ATOM 793 C C . VAL A 1 103 ? 1.045 -21.375 -11.039 1 91 103 VAL A C 1
ATOM 795 O O . VAL A 1 103 ? 1.088 -20.625 -10.07 1 91 103 VAL A O 1
ATOM 798 N N . LEU A 1 104 ? -0.038 -21.688 -11.688 1 91.94 104 LEU A N 1
ATOM 799 C CA . LEU A 1 104 ? -1.286 -20.984 -11.43 1 91.94 104 LEU A CA 1
ATOM 800 C C . LEU A 1 104 ? -1.78 -21.25 -10.008 1 91.94 104 LEU A C 1
ATOM 802 O O . LEU A 1 104 ? -2.125 -20.312 -9.281 1 91.94 104 LEU A O 1
ATOM 806 N N . GLU A 1 105 ? -1.788 -22.453 -9.57 1 91.69 105 GLU A N 1
ATOM 807 C CA . GLU A 1 105 ? -2.32 -22.828 -8.258 1 91.69 105 GLU A CA 1
ATOM 808 C C . GLU A 1 105 ? -1.397 -22.375 -7.137 1 91.69 105 GLU A C 1
ATOM 810 O O . GLU A 1 105 ? -1.861 -22.016 -6.047 1 91.69 105 GLU A O 1
ATOM 815 N N . THR A 1 106 ? -0.102 -22.453 -7.402 1 93 106 THR A N 1
ATOM 816 C CA . THR A 1 106 ? 0.827 -21.969 -6.387 1 93 106 THR A CA 1
ATOM 817 C C . THR A 1 106 ? 0.633 -20.484 -6.137 1 93 106 THR A C 1
ATOM 819 O O . THR A 1 106 ? 0.545 -20.047 -4.988 1 93 106 THR A O 1
ATOM 822 N N . ILE A 1 107 ? 0.526 -19.688 -7.191 1 95.06 107 ILE A N 1
ATOM 823 C CA . ILE A 1 107 ? 0.345 -18.25 -7.062 1 95.06 107 ILE A CA 1
ATOM 824 C C . ILE A 1 107 ? -1.02 -17.953 -6.445 1 95.06 107 ILE A C 1
ATOM 826 O O . ILE A 1 107 ? -1.155 -17.031 -5.633 1 95.06 107 ILE A O 1
ATOM 830 N N . ALA A 1 108 ? -2.02 -18.734 -6.812 1 94.19 108 ALA A N 1
ATOM 831 C CA . ALA A 1 108 ? -3.352 -18.578 -6.234 1 94.19 108 ALA A CA 1
ATOM 832 C C . ALA A 1 108 ? -3.322 -18.812 -4.727 1 94.19 108 ALA A C 1
ATOM 834 O O . ALA A 1 108 ? -3.963 -18.094 -3.965 1 94.19 108 ALA A O 1
ATOM 835 N N . ASN A 1 109 ? -2.592 -19.797 -4.301 1 93.44 109 ASN A N 1
ATOM 836 C CA . ASN A 1 109 ? -2.492 -20.109 -2.877 1 93.44 109 ASN A CA 1
ATOM 837 C C . ASN A 1 109 ? -1.734 -19.016 -2.127 1 93.44 109 ASN A C 1
ATOM 839 O O . ASN A 1 109 ? -2.041 -18.719 -0.97 1 93.44 109 ASN A O 1
ATOM 843 N N . ILE A 1 110 ? -0.765 -18.469 -2.791 1 95.31 110 ILE A N 1
ATOM 844 C CA . ILE A 1 110 ? -0.058 -17.344 -2.191 1 95.31 110 ILE A CA 1
ATOM 845 C C . ILE A 1 110 ? -1.026 -16.188 -1.976 1 95.31 110 ILE A C 1
ATOM 847 O O . ILE A 1 110 ? -1.044 -15.578 -0.905 1 95.31 110 ILE A O 1
ATOM 851 N N . GLY A 1 111 ? -1.834 -15.898 -3.006 1 94.69 111 GLY A N 1
ATOM 852 C CA . GLY A 1 111 ? -2.852 -14.867 -2.877 1 94.69 111 GLY A CA 1
ATOM 853 C C . GLY A 1 111 ? -3.854 -15.156 -1.775 1 94.69 111 GLY A C 1
ATOM 854 O O . GLY A 1 111 ? -4.219 -14.258 -1.013 1 94.69 111 GLY A O 1
ATOM 855 N N . LEU A 1 112 ? -4.219 -16.359 -1.655 1 93.44 112 LEU A N 1
ATOM 856 C CA . LEU A 1 112 ? -5.18 -16.781 -0.644 1 93.44 112 LEU A CA 1
ATOM 857 C C . LEU A 1 112 ? -4.602 -16.625 0.758 1 93.44 112 LEU A C 1
ATOM 859 O O . LEU A 1 112 ? -5.293 -16.188 1.675 1 93.44 112 LEU A O 1
ATOM 863 N N . VAL A 1 113 ? -3.373 -17 0.931 1 95.44 113 VAL A N 1
ATOM 864 C CA . VAL A 1 113 ? -2.682 -16.922 2.213 1 95.44 113 VAL A CA 1
ATOM 865 C C . VAL A 1 113 ? -2.623 -15.461 2.672 1 95.44 113 VAL A C 1
ATOM 867 O O . VAL A 1 113 ? -2.951 -15.156 3.82 1 95.44 113 VAL A O 1
ATOM 870 N N . TYR A 1 114 ? -2.281 -14.594 1.805 1 96 114 TYR A N 1
ATOM 871 C CA . TYR A 1 114 ? -2.199 -13.188 2.18 1 96 114 TYR A CA 1
ATOM 872 C C . TYR A 1 114 ? -3.586 -12.602 2.404 1 96 114 TYR A C 1
ATOM 874 O O . TYR A 1 114 ? -3.768 -11.727 3.256 1 96 114 TYR A O 1
ATOM 882 N N . PHE A 1 115 ? -4.512 -13 1.662 1 91.06 115 PHE A N 1
ATOM 883 C CA . PHE A 1 115 ? -5.867 -12.508 1.852 1 91.06 115 PHE A CA 1
ATOM 884 C C . PHE A 1 115 ? -6.398 -12.891 3.229 1 91.06 115 PHE A C 1
ATOM 886 O O . PHE A 1 115 ? -7.02 -12.078 3.91 1 91.06 115 PHE A O 1
ATOM 893 N N . LEU A 1 116 ? -6.238 -14.164 3.572 1 90.38 116 LEU A N 1
ATOM 894 C CA . LEU A 1 116 ? -6.723 -14.609 4.875 1 90.38 116 LEU A CA 1
ATOM 895 C C . LEU A 1 116 ? -5.949 -13.938 6.004 1 90.38 116 LEU A C 1
ATOM 897 O O . LEU A 1 116 ? -6.492 -13.719 7.09 1 90.38 116 LEU A O 1
ATOM 901 N N . PHE A 1 117 ? -4.707 -13.609 5.789 1 92.94 117 PHE A N 1
ATOM 902 C CA . PHE A 1 117 ? -3.951 -12.789 6.727 1 92.94 117 PHE A CA 1
ATOM 903 C C . PHE A 1 117 ? -4.633 -11.445 6.945 1 92.94 117 PHE A C 1
ATOM 905 O O . PHE A 1 117 ? -4.789 -11 8.086 1 92.94 117 PHE A O 1
ATOM 912 N N . ILE A 1 118 ? -5.07 -10.812 5.879 1 89.12 118 ILE A N 1
ATOM 913 C CA . ILE A 1 118 ? -5.746 -9.516 5.938 1 89.12 118 ILE A CA 1
ATOM 914 C C . ILE A 1 118 ? -7.066 -9.664 6.691 1 89.12 118 ILE A C 1
ATOM 916 O O . ILE A 1 118 ? -7.414 -8.812 7.512 1 89.12 118 ILE A O 1
ATOM 920 N N . VAL A 1 119 ? -7.789 -10.75 6.406 1 82.94 119 VAL A N 1
ATOM 921 C CA . VAL A 1 119 ? -9.055 -11.008 7.09 1 82.94 119 VAL A CA 1
ATOM 922 C C . VAL A 1 119 ? -8.812 -11.117 8.594 1 82.94 119 VAL A C 1
ATOM 924 O O . VAL A 1 119 ? -9.586 -10.586 9.391 1 82.94 119 VAL A O 1
ATOM 927 N N . GLY A 1 120 ? -7.766 -11.852 8.977 1 84.56 120 GLY A N 1
ATOM 928 C CA . GLY A 1 120 ? -7.406 -11.945 10.383 1 84.56 120 GLY A CA 1
ATOM 929 C C . GLY A 1 120 ? -7.078 -10.602 11.008 1 84.56 120 GLY A C 1
ATOM 930 O O . GLY A 1 120 ? -7.48 -10.328 12.141 1 84.56 120 GLY A O 1
ATOM 931 N N . LEU A 1 121 ? -6.359 -9.766 10.242 1 83.5 121 LEU A N 1
ATOM 932 C CA . LEU A 1 121 ? -5.977 -8.445 10.719 1 83.5 121 LEU A CA 1
ATOM 933 C C . LEU A 1 121 ? -7.211 -7.586 10.977 1 83.5 121 LEU A C 1
ATOM 935 O O . LEU A 1 121 ? -7.207 -6.742 11.883 1 83.5 121 LEU A O 1
ATOM 939 N N . GLU A 1 122 ? -8.172 -7.793 10.211 1 74.81 122 GLU A N 1
ATOM 940 C CA . GLU A 1 122 ? -9.375 -6.973 10.297 1 74.81 122 GLU A CA 1
ATOM 941 C C . GLU A 1 122 ? -10.266 -7.422 11.445 1 74.81 122 GLU A C 1
ATOM 943 O O . GLU A 1 122 ? -11.102 -6.652 11.93 1 74.81 122 GLU A O 1
ATOM 948 N N . MET A 1 123 ? -10.062 -8.695 11.766 1 73.19 123 MET A N 1
ATOM 949 C CA . MET A 1 123 ? -10.891 -9.25 12.836 1 73.19 123 MET A CA 1
ATOM 950 C C . MET A 1 123 ? -10.398 -8.773 14.195 1 73.19 123 MET A C 1
ATOM 952 O O . MET A 1 123 ? -9.195 -8.758 14.461 1 73.19 123 MET A O 1
ATOM 956 N N . ASP A 1 124 ? -11.125 -7.82 14.82 1 60.31 124 ASP A N 1
ATOM 957 C CA . ASP A 1 124 ? -10.781 -7.367 16.156 1 60.31 124 ASP A CA 1
ATOM 958 C C . ASP A 1 124 ? -11.109 -8.438 17.203 1 60.31 124 ASP A C 1
ATOM 960 O O . ASP A 1 124 ? -12.281 -8.734 17.453 1 60.31 124 ASP A O 1
ATOM 964 N N . ILE A 1 125 ? -10.086 -9.109 17.656 1 62.59 125 ILE A N 1
ATOM 965 C CA . ILE A 1 125 ? -10.242 -10.156 18.641 1 62.59 125 ILE A CA 1
ATOM 966 C C . ILE A 1 125 ? -11.047 -9.625 19.828 1 62.59 125 ILE A C 1
ATOM 968 O O . ILE A 1 125 ? -11.75 -10.383 20.5 1 62.59 125 ILE A O 1
ATOM 972 N N . ASN A 1 126 ? -10.961 -8.297 19.984 1 58.38 126 ASN A N 1
ATOM 973 C CA . ASN A 1 126 ? -11.664 -7.719 21.125 1 58.38 126 ASN A CA 1
ATOM 974 C C . ASN A 1 126 ? -13.18 -7.746 20.922 1 58.38 126 ASN A C 1
ATOM 976 O O . ASN A 1 126 ? -13.938 -7.809 21.891 1 58.38 126 ASN A O 1
ATOM 980 N N . VAL A 1 127 ? -13.562 -7.734 19.719 1 57.41 127 VAL A N 1
ATOM 981 C CA . VAL A 1 127 ? -14.984 -7.812 19.422 1 57.41 127 VAL A CA 1
ATOM 982 C C . VAL A 1 127 ? -15.516 -9.195 19.781 1 57.41 127 VAL A C 1
ATOM 984 O O . VAL A 1 127 ? -16.625 -9.328 20.312 1 57.41 127 VAL A O 1
ATOM 987 N N . ILE A 1 128 ? -14.727 -10.242 19.578 1 60.53 128 ILE A N 1
ATOM 988 C CA . ILE A 1 128 ? -15.102 -11.617 19.906 1 60.53 128 ILE A CA 1
ATOM 989 C C . ILE A 1 128 ? -15.258 -11.773 21.422 1 60.53 128 ILE A C 1
ATOM 991 O O . ILE A 1 128 ? -16.188 -12.43 21.891 1 60.53 128 ILE A O 1
ATOM 995 N N . ARG A 1 129 ? -14.391 -11.078 22.031 1 60.38 129 ARG A N 1
ATOM 996 C CA . ARG A 1 129 ? -14.383 -11.211 23.484 1 60.38 129 ARG A CA 1
ATOM 997 C C . ARG A 1 129 ? -15.594 -10.523 24.109 1 60.38 129 ARG A C 1
ATOM 999 O O . ARG A 1 129 ? -16.109 -10.961 25.125 1 60.38 129 ARG A O 1
ATOM 1006 N N . ARG A 1 130 ? -15.984 -9.484 23.391 1 57.19 130 ARG A N 1
ATOM 1007 C CA . ARG A 1 130 ? -17.078 -8.703 23.953 1 57.19 130 ARG A CA 1
ATOM 1008 C C . ARG A 1 130 ? -18.422 -9.188 23.422 1 57.19 130 ARG A C 1
ATOM 1010 O O . ARG A 1 130 ? -19.469 -8.57 23.688 1 57.19 130 ARG A O 1
ATOM 1017 N N . THR A 1 131 ? -18.25 -10.234 22.641 1 59.69 131 THR A N 1
ATOM 1018 C CA . THR A 1 131 ? -19.484 -10.711 22.031 1 59.69 131 THR A CA 1
ATOM 1019 C C . THR A 1 131 ? -20.469 -11.188 23.094 1 59.69 131 THR A C 1
ATOM 1021 O O . THR A 1 131 ? -20.094 -11.969 23.984 1 59.69 131 THR A O 1
ATOM 1024 N N . ARG A 1 132 ? -21.609 -10.68 23 1 66.19 132 ARG A N 1
ATOM 1025 C CA . ARG A 1 132 ? -22.703 -10.938 23.922 1 66.19 132 ARG A CA 1
ATOM 1026 C C . ARG A 1 132 ? -23.266 -12.344 23.734 1 66.19 132 ARG A C 1
ATOM 1028 O O . ARG A 1 132 ? -23 -12.992 22.719 1 66.19 132 ARG A O 1
ATOM 1035 N N . ALA A 1 133 ? -23.844 -12.906 24.719 1 78.88 133 ALA A N 1
ATOM 1036 C CA . ALA A 1 133 ? -24.484 -14.227 24.766 1 78.88 133 ALA A CA 1
ATOM 1037 C C . ALA A 1 133 ? -25.422 -14.422 23.578 1 78.88 133 ALA A C 1
ATOM 1039 O O . ALA A 1 133 ? -25.531 -15.531 23.047 1 78.88 133 ALA A O 1
ATOM 1040 N N . LYS A 1 134 ? -25.891 -13.344 23.109 1 81.25 134 LYS A N 1
ATOM 1041 C CA . LYS A 1 134 ? -26.828 -13.406 22 1 81.25 134 LYS A CA 1
ATOM 1042 C C . LYS A 1 134 ? -26.141 -13.875 20.719 1 81.25 134 LYS A C 1
ATOM 1044 O O . LYS A 1 134 ? -26.656 -14.758 20.031 1 81.25 134 LYS A O 1
ATOM 1049 N N . ALA A 1 135 ? -25.016 -13.367 20.453 1 86.25 135 ALA A N 1
ATOM 1050 C CA . ALA A 1 135 ? -24.281 -13.719 19.234 1 86.25 135 ALA A CA 1
ATOM 1051 C C . ALA A 1 135 ? -23.797 -15.164 19.297 1 86.25 135 ALA A C 1
ATOM 1053 O O . ALA A 1 135 ? -23.781 -15.859 18.266 1 86.25 135 ALA A O 1
ATOM 1054 N N . LEU A 1 136 ? -23.5 -15.68 20.469 1 88.75 136 LEU A N 1
ATOM 1055 C CA . LEU A 1 136 ? -23.031 -17.062 20.641 1 88.75 136 LEU A CA 1
ATOM 1056 C C . LEU A 1 136 ? -24.172 -18.047 20.391 1 88.75 136 LEU A C 1
ATOM 1058 O O . LEU A 1 136 ? -23.953 -19.094 19.781 1 88.75 136 LEU A O 1
ATOM 1062 N N . LEU A 1 137 ? -25.312 -17.688 20.844 1 90 137 LEU A N 1
ATOM 1063 C CA . LEU A 1 137 ? -26.469 -18.562 20.656 1 90 137 LEU A CA 1
ATOM 1064 C C . LEU A 1 137 ? -26.891 -18.609 19.188 1 90 137 LEU A C 1
ATOM 1066 O O . LEU A 1 137 ? -27.25 -19.672 18.688 1 90 137 LEU A O 1
ATOM 1070 N N . ILE A 1 138 ? -26.812 -17.516 18.609 1 89.31 138 ILE A N 1
ATOM 1071 C CA . ILE A 1 138 ? -27.156 -17.453 17.203 1 89.31 138 ILE A CA 1
ATOM 1072 C C . ILE A 1 138 ? -26.141 -18.234 16.375 1 89.31 138 ILE A C 1
ATOM 1074 O O . ILE A 1 138 ? -26.5 -18.984 15.469 1 89.31 138 ILE A O 1
ATOM 1078 N N . ALA A 1 139 ? -24.859 -18.016 16.641 1 91.25 139 ALA A N 1
ATOM 1079 C CA . ALA A 1 139 ? -23.797 -18.75 15.961 1 91.25 139 ALA A CA 1
ATOM 1080 C C . ALA A 1 139 ? -23.938 -20.25 16.172 1 91.25 139 ALA A C 1
ATOM 1082 O O . ALA A 1 139 ? -23.766 -21.047 15.242 1 91.25 139 ALA A O 1
ATOM 1083 N N . GLY A 1 140 ? -24.25 -20.609 17.391 1 90.69 140 GLY A N 1
ATOM 1084 C CA . GLY A 1 140 ? -24.422 -22.016 17.719 1 90.69 140 GLY A CA 1
ATOM 1085 C C . GLY A 1 140 ? -25.562 -22.672 16.984 1 90.69 140 GLY A C 1
ATOM 1086 O O . GLY A 1 140 ? -25.422 -23.734 16.391 1 90.69 140 GLY A O 1
ATOM 1087 N N . ALA A 1 141 ? -26.688 -22.047 16.984 1 88.62 141 ALA A N 1
ATOM 1088 C CA . ALA A 1 141 ? -27.859 -22.562 16.297 1 88.62 141 ALA A CA 1
ATOM 1089 C C . ALA A 1 141 ? -27.625 -22.625 14.789 1 88.62 141 ALA A C 1
ATOM 1091 O O . ALA A 1 141 ? -28.062 -23.562 14.117 1 88.62 141 ALA A O 1
ATOM 1092 N N . GLY A 1 142 ? -26.984 -21.625 14.32 1 88 142 GLY A N 1
ATOM 1093 C CA . GLY A 1 142 ? -26.703 -21.547 12.898 1 88 142 GLY A CA 1
ATOM 1094 C C . GLY A 1 142 ? -25.719 -22.594 12.43 1 88 142 GLY A C 1
ATOM 1095 O O . GLY A 1 142 ? -25.703 -22.953 11.258 1 88 142 GLY A O 1
ATOM 1096 N N . MET A 1 143 ? -24.906 -23.094 13.273 1 91.12 143 MET A N 1
ATOM 1097 C CA . MET A 1 143 ? -23.875 -24.047 12.875 1 91.12 143 MET A CA 1
ATOM 1098 C C . MET A 1 143 ? -24.297 -25.484 13.203 1 91.12 143 MET A C 1
ATOM 1100 O O . MET A 1 143 ? -24.078 -26.391 12.398 1 91.12 143 MET A O 1
ATOM 1104 N N . VAL A 1 144 ? -24.922 -25.688 14.344 1 91.62 144 VAL A N 1
ATOM 1105 C CA . VAL A 1 144 ? -25.188 -27.031 14.844 1 91.62 144 VAL A CA 1
ATOM 1106 C C . VAL A 1 144 ? -26.312 -27.688 14.023 1 91.62 144 VAL A C 1
ATOM 1108 O O . VAL A 1 144 ? -26.219 -28.859 13.656 1 91.62 144 VAL A O 1
ATOM 1111 N N . ILE A 1 145 ? -27.266 -26.984 13.711 1 91.44 145 ILE A N 1
ATOM 1112 C CA . ILE A 1 145 ? -28.438 -27.562 13.055 1 91.44 145 ILE A CA 1
ATOM 1113 C C . ILE A 1 145 ? -28.062 -28.016 11.648 1 91.44 145 ILE A C 1
ATOM 1115 O O . ILE A 1 145 ? -28.281 -29.172 11.281 1 91.44 145 ILE A O 1
ATOM 1119 N N . PRO A 1 146 ? -27.5 -27.141 10.852 1 91.62 146 PRO A N 1
ATOM 1120 C CA . PRO A 1 146 ? -27.062 -27.625 9.539 1 91.62 146 PRO A CA 1
ATOM 1121 C C . PRO A 1 146 ? -26.047 -28.766 9.625 1 91.62 146 PRO A C 1
ATOM 1123 O O . PRO A 1 146 ? -26.031 -29.656 8.781 1 91.62 146 PRO A O 1
ATOM 1126 N N . PHE A 1 147 ? -25.219 -28.734 10.609 1 91.44 147 PHE A N 1
ATOM 1127 C CA . PHE A 1 147 ? -24.219 -29.781 10.805 1 91.44 147 PHE A CA 1
ATOM 1128 C C . PHE A 1 147 ? -24.891 -31.125 11.062 1 91.44 147 PHE A C 1
ATOM 1130 O O . PHE A 1 147 ? -24.516 -32.125 10.477 1 91.44 147 PHE A O 1
ATOM 1137 N N . VAL A 1 148 ? -25.922 -31.094 11.836 1 90.75 148 VAL A N 1
ATOM 1138 C CA . VAL A 1 148 ? -26.641 -32.312 12.172 1 90.75 148 VAL A CA 1
ATOM 1139 C C . VAL A 1 148 ? -27.406 -32.812 10.945 1 90.75 148 VAL A C 1
ATOM 1141 O O . VAL A 1 148 ? -27.484 -34.031 10.711 1 90.75 148 VAL A O 1
ATOM 1144 N N . ILE A 1 149 ? -27.875 -31.938 10.219 1 89.88 149 ILE A N 1
ATOM 1145 C CA . ILE A 1 149 ? -28.562 -32.312 8.992 1 89.88 149 ILE A CA 1
ATOM 1146 C C . ILE A 1 149 ? -27.594 -32.938 8.008 1 89.88 149 ILE A C 1
ATOM 1148 O O . ILE A 1 149 ? -27.906 -33.938 7.348 1 89.88 149 ILE A O 1
ATOM 1152 N N . GLY A 1 150 ? -26.438 -32.406 7.918 1 87.31 150 GLY A N 1
ATOM 1153 C CA . GLY A 1 150 ? -25.406 -32.969 7.07 1 87.31 150 GLY A CA 1
ATOM 1154 C C . GLY A 1 150 ? -25.016 -34.375 7.461 1 87.31 150 GLY A C 1
ATOM 1155 O O . GLY A 1 150 ? -24.922 -35.25 6.605 1 87.31 150 GLY A O 1
ATOM 1156 N N . ILE A 1 151 ? -24.922 -34.594 8.742 1 85.88 151 ILE A N 1
ATOM 1157 C CA . ILE A 1 151 ? -24.547 -35.906 9.242 1 85.88 151 ILE A CA 1
ATOM 1158 C C . ILE A 1 151 ? -25.688 -36.875 9.023 1 85.88 151 ILE A C 1
ATOM 1160 O O . ILE A 1 151 ? -25.469 -38.031 8.68 1 85.88 151 ILE A O 1
ATOM 1164 N N . SER A 1 152 ? -26.828 -36.438 9.141 1 85.56 152 SER A N 1
ATOM 1165 C CA . SER A 1 152 ? -28.016 -37.312 9.016 1 85.56 152 SER A CA 1
ATOM 1166 C C . SER A 1 152 ? -28.25 -37.719 7.57 1 85.56 152 SER A C 1
ATOM 1168 O O . SER A 1 152 ? -28.922 -38.719 7.305 1 85.56 152 SER A O 1
ATOM 1170 N N . SER A 1 153 ? -27.609 -36.938 6.715 1 81.44 153 SER A N 1
ATOM 1171 C CA . SER A 1 153 ? -27.781 -37.281 5.301 1 81.44 153 SER A CA 1
ATOM 1172 C C . SER A 1 153 ? -27 -38.531 4.926 1 81.44 153 SER A C 1
ATOM 1174 O O . SER A 1 153 ? -27.141 -39.031 3.812 1 81.44 153 SER A O 1
ATOM 1176 N N . SER A 1 154 ? -26.172 -39.031 5.816 1 74.88 154 SER A N 1
ATOM 1177 C CA . SER A 1 154 ? -25.438 -40.281 5.637 1 74.88 154 SER A CA 1
ATOM 1178 C C . SER A 1 154 ? -26.375 -41.406 5.246 1 74.88 154 SER A C 1
ATOM 1180 O O . SER A 1 154 ? -26.016 -42.281 4.438 1 74.88 154 SER A O 1
ATOM 1182 N N . PHE A 1 155 ? -27.531 -41.312 5.703 1 73.06 155 PHE A N 1
ATOM 1183 C CA . PHE A 1 155 ? -28.5 -42.375 5.449 1 73.06 155 PHE A CA 1
ATOM 1184 C C . PHE A 1 155 ? -29.031 -42.281 4.023 1 73.06 155 PHE A C 1
ATOM 1186 O O . PHE A 1 155 ? -29.391 -43.312 3.428 1 73.06 155 PHE A O 1
ATOM 1193 N N . LEU A 1 156 ? -28.984 -41.125 3.502 1 76.12 156 LEU A N 1
ATOM 1194 C CA . LEU A 1 156 ? -29.516 -40.906 2.16 1 76.12 156 LEU A CA 1
ATOM 1195 C C . LEU A 1 156 ? -28.438 -41.125 1.105 1 76.12 156 LEU A C 1
ATOM 1197 O O . LEU A 1 156 ? -28.734 -41.531 -0.023 1 76.12 156 LEU A O 1
ATOM 1201 N N . LEU A 1 157 ? -27.141 -40.875 1.509 1 73.06 157 LEU A N 1
ATOM 1202 C CA . LEU A 1 157 ? -26.062 -40.875 0.54 1 73.06 157 LEU A CA 1
ATOM 1203 C C . LEU A 1 157 ? -25.25 -42.156 0.628 1 73.06 157 LEU A C 1
ATOM 1205 O O . LEU A 1 157 ? -24.203 -42.281 -0.02 1 73.06 157 LEU A O 1
ATOM 1209 N N . LYS A 1 158 ? -25.547 -43.094 1.387 1 62.34 158 LYS A N 1
ATOM 1210 C CA . LYS A 1 158 ? -24.812 -44.344 1.599 1 62.34 158 LYS A CA 1
ATOM 1211 C C . LYS A 1 158 ? -24.453 -45 0.27 1 62.34 158 LYS A C 1
ATOM 1213 O O . LYS A 1 158 ? -23.344 -45.5 0.101 1 62.34 158 LYS A O 1
ATOM 1218 N N . GLU A 1 159 ? -25.344 -45 -0.631 1 60 159 GLU A N 1
ATOM 1219 C CA . GLU A 1 159 ? -25.125 -45.75 -1.866 1 60 159 GLU A CA 1
ATOM 1220 C C . GLU A 1 159 ? -24.391 -44.906 -2.902 1 60 159 GLU A C 1
ATOM 1222 O O . GLU A 1 159 ? -23.828 -45.438 -3.863 1 60 159 GLU A O 1
ATOM 1227 N N . SER A 1 160 ? -24.312 -43.625 -2.684 1 60.66 160 SER A N 1
ATOM 1228 C CA . SER A 1 160 ? -23.859 -42.75 -3.742 1 60.66 160 SER A CA 1
ATOM 1229 C C . SER A 1 160 ? -22.391 -42.344 -3.541 1 60.66 160 SER A C 1
ATOM 1231 O O . SER A 1 160 ? -21.75 -41.844 -4.457 1 60.66 160 SER A O 1
ATOM 1233 N N . VAL A 1 161 ? -21.922 -42.562 -2.363 1 61.25 161 VAL A N 1
ATOM 1234 C CA . VAL A 1 161 ? -20.547 -42.156 -2.113 1 61.25 161 VAL A CA 1
ATOM 1235 C C . VAL A 1 161 ? -19.578 -43.219 -2.623 1 61.25 161 VAL A C 1
ATOM 1237 O O . VAL A 1 161 ? -19.828 -44.406 -2.438 1 61.25 161 VAL A O 1
ATOM 1240 N N . SER A 1 162 ? -18.656 -42.812 -3.412 1 60.34 162 SER A N 1
ATOM 1241 C CA . SER A 1 162 ? -17.688 -43.688 -4.035 1 60.34 162 SER A CA 1
ATOM 1242 C C . SER A 1 162 ? -17.016 -44.594 -2.998 1 60.34 162 SER A C 1
ATOM 1244 O O . SER A 1 162 ? -16.797 -44.156 -1.858 1 60.34 162 SER A O 1
ATOM 1246 N N . GLU A 1 163 ? -16.906 -45.812 -3.158 1 56.91 163 GLU A N 1
ATOM 1247 C CA . GLU A 1 163 ? -16.344 -46.844 -2.312 1 56.91 163 GLU A CA 1
ATOM 1248 C C . GLU A 1 163 ? -14.961 -46.469 -1.794 1 56.91 163 GLU A C 1
ATOM 1250 O O . GLU A 1 163 ? -14.547 -46.875 -0.718 1 56.91 163 GLU A O 1
ATOM 1255 N N . ASN A 1 164 ? -14.273 -45.531 -2.486 1 59.31 164 ASN A N 1
ATOM 1256 C CA . ASN A 1 164 ? -12.883 -45.25 -2.145 1 59.31 164 ASN A CA 1
ATOM 1257 C C . ASN A 1 164 ? -12.766 -44.125 -1.132 1 59.31 164 ASN A C 1
ATOM 1259 O O . ASN A 1 164 ? -11.672 -43.812 -0.673 1 59.31 164 ASN A O 1
ATOM 1263 N N . VAL A 1 165 ? -13.953 -43.625 -0.769 1 66.56 165 VAL A N 1
ATOM 1264 C CA . VAL A 1 165 ? -13.898 -42.5 0.148 1 66.56 165 VAL A CA 1
ATOM 1265 C C . VAL A 1 165 ? -14.523 -42.875 1.487 1 66.56 165 VAL A C 1
ATOM 1267 O O . VAL A 1 165 ? -15.531 -43.594 1.527 1 66.56 165 VAL A O 1
ATOM 1270 N N . SER A 1 166 ? -13.75 -42.656 2.578 1 75.5 166 SER A N 1
ATOM 1271 C CA . SER A 1 166 ? -14.32 -42.875 3.902 1 75.5 166 SER A CA 1
ATOM 1272 C C . SER A 1 166 ? -15.625 -42.094 4.066 1 75.5 166 SER A C 1
ATOM 1274 O O . SER A 1 166 ? -15.664 -40.875 3.83 1 75.5 166 SER A O 1
ATOM 1276 N N . GLN A 1 167 ? -16.656 -42.781 4.344 1 78.31 167 GLN A N 1
ATOM 1277 C CA . GLN A 1 167 ? -17.984 -42.188 4.496 1 78.31 167 GLN A CA 1
ATOM 1278 C C . GLN A 1 167 ? -17.984 -41.125 5.602 1 78.31 167 GLN A C 1
ATOM 1280 O O . GLN A 1 167 ? -18.625 -40.094 5.465 1 78.31 167 GLN A O 1
ATOM 1285 N N . VAL A 1 168 ? -17.281 -41.406 6.652 1 78.19 168 VAL A N 1
ATOM 1286 C CA . VAL A 1 168 ? -17.25 -40.5 7.793 1 78.19 168 VAL A CA 1
ATOM 1287 C C . VAL A 1 168 ? -16.594 -39.188 7.387 1 78.19 168 VAL A C 1
ATOM 1289 O O . VAL A 1 168 ? -17.094 -38.094 7.738 1 78.19 168 VAL A O 1
ATOM 1292 N N . THR A 1 169 ? -15.562 -39.312 6.652 1 81.44 169 THR A N 1
ATOM 1293 C CA . THR A 1 169 ? -14.852 -38.094 6.242 1 81.44 169 THR A CA 1
ATOM 1294 C C . THR A 1 169 ? -15.68 -37.281 5.258 1 81.44 169 THR A C 1
ATOM 1296 O O . THR A 1 169 ? -15.703 -36.062 5.324 1 81.44 169 THR A O 1
ATOM 1299 N N . PHE A 1 170 ? -16.312 -37.969 4.414 1 84.19 170 PHE A N 1
ATOM 1300 C CA . PHE A 1 170 ? -17.172 -37.281 3.453 1 84.19 170 PHE A CA 1
ATOM 1301 C C . PHE A 1 170 ? -18.266 -36.531 4.168 1 84.19 170 PHE A C 1
ATOM 1303 O O . PHE A 1 170 ? -18.516 -35.344 3.848 1 84.19 170 PHE A O 1
ATOM 1310 N N . LEU A 1 171 ? -18.891 -37.188 5.141 1 84.56 171 LEU A N 1
ATOM 1311 C CA . LEU A 1 171 ? -20 -36.562 5.863 1 84.56 171 LEU A CA 1
ATOM 1312 C C . LEU A 1 171 ? -19.531 -35.375 6.691 1 84.56 171 LEU A C 1
ATOM 1314 O O . LEU A 1 171 ? -20.234 -34.375 6.828 1 84.56 171 LEU A O 1
ATOM 1318 N N . LEU A 1 172 ? -18.406 -35.5 7.191 1 84.69 172 LEU A N 1
ATOM 1319 C CA . LEU A 1 172 ? -17.844 -34.406 7.973 1 84.69 172 LEU A CA 1
ATOM 1320 C C . LEU A 1 172 ? -17.578 -33.188 7.09 1 84.69 172 LEU A C 1
ATOM 1322 O O . LEU A 1 172 ? -17.922 -32.062 7.457 1 84.69 172 LEU A O 1
ATOM 1326 N N . PHE A 1 173 ? -16.969 -33.438 5.926 1 86.12 173 PHE A N 1
ATOM 1327 C CA . PHE A 1 173 ? -16.688 -32.344 5.008 1 86.12 173 PHE A CA 1
ATOM 1328 C C . PHE A 1 173 ? -17.984 -31.703 4.492 1 86.12 173 PHE A C 1
ATOM 1330 O O . PHE A 1 173 ? -18.094 -30.484 4.371 1 86.12 173 PHE A O 1
ATOM 1337 N N . LEU A 1 174 ? -18.922 -32.531 4.238 1 87.06 174 LEU A N 1
ATOM 1338 C CA . LEU A 1 174 ? -20.219 -32.062 3.795 1 87.06 174 LEU A CA 1
ATOM 1339 C C . LEU A 1 174 ? -20.891 -31.219 4.879 1 87.06 174 LEU A C 1
ATOM 1341 O O . LEU A 1 174 ? -21.406 -30.125 4.605 1 87.06 174 LEU A O 1
ATOM 1345 N N . SER A 1 175 ? -20.875 -31.688 6.07 1 89.44 175 SER A N 1
ATOM 1346 C CA . SER A 1 175 ? -21.516 -31 7.191 1 89.44 175 SER A CA 1
ATOM 1347 C C . SER A 1 175 ? -20.828 -29.672 7.492 1 89.44 175 SER A C 1
ATOM 1349 O O . SER A 1 175 ? -21.5 -28.672 7.762 1 89.44 175 SER A O 1
ATOM 1351 N N . VAL A 1 176 ? -19.562 -29.703 7.438 1 88.81 176 VAL A N 1
ATOM 1352 C CA . VAL A 1 176 ? -18.812 -28.469 7.668 1 88.81 176 VAL A CA 1
ATOM 1353 C C . VAL A 1 176 ? -19.141 -27.453 6.574 1 88.81 176 VAL A C 1
ATOM 1355 O O . VAL A 1 176 ? -19.391 -26.281 6.859 1 88.81 176 VAL A O 1
ATOM 1358 N N . GLY A 1 177 ? -19.156 -27.906 5.344 1 89.19 177 GLY A N 1
ATOM 1359 C CA . GLY A 1 177 ? -19.484 -27.031 4.227 1 89.19 177 GLY A CA 1
ATOM 1360 C C . GLY A 1 177 ? -20.859 -26.406 4.34 1 89.19 177 GLY A C 1
ATOM 1361 O O . GLY A 1 177 ? -21.062 -25.25 3.965 1 89.19 177 GLY A O 1
ATOM 1362 N N . LEU A 1 178 ? -21.75 -27.141 4.914 1 90 178 LEU A N 1
ATOM 1363 C CA . LEU A 1 178 ? -23.125 -26.672 5.031 1 90 178 LEU A CA 1
ATOM 1364 C C . LEU A 1 178 ? -23.281 -25.719 6.207 1 90 178 LEU A C 1
ATOM 1366 O O . LEU A 1 178 ? -24.188 -24.875 6.211 1 90 178 LEU A O 1
ATOM 1370 N N . SER A 1 179 ? -22.391 -25.75 7.145 1 91.62 179 SER A N 1
ATOM 1371 C CA . SER A 1 179 ? -22.531 -25.016 8.391 1 91.62 179 SER A CA 1
ATOM 1372 C C . SER A 1 179 ? -21.781 -23.688 8.336 1 91.62 179 SER A C 1
ATOM 1374 O O . SER A 1 179 ? -22.031 -22.797 9.148 1 91.62 179 SER A O 1
ATOM 1376 N N . ILE A 1 180 ? -21.016 -23.516 7.391 1 90.62 180 ILE A N 1
ATOM 1377 C CA . ILE A 1 180 ? -20.094 -22.375 7.344 1 90.62 180 ILE A CA 1
ATOM 1378 C C . ILE A 1 180 ? -20.844 -21.125 6.914 1 90.62 180 ILE A C 1
ATOM 1380 O O . ILE A 1 180 ? -21.781 -21.188 6.117 1 90.62 180 ILE A O 1
ATOM 1384 N N . THR A 1 181 ? -20.516 -20 7.574 1 92.06 181 THR A N 1
ATOM 1385 C CA . THR A 1 181 ? -20.922 -18.641 7.172 1 92.06 181 THR A CA 1
ATOM 1386 C C . THR A 1 181 ? -19.688 -17.781 6.895 1 92.06 181 THR A C 1
ATOM 1388 O O . THR A 1 181 ? -18.812 -17.641 7.754 1 92.06 181 THR A O 1
ATOM 1391 N N . ALA A 1 182 ? -19.594 -17.281 5.766 1 88.56 182 ALA A N 1
ATOM 1392 C CA . ALA A 1 182 ? -18.406 -16.531 5.34 1 88.56 182 ALA A CA 1
ATOM 1393 C C . ALA A 1 182 ? -18.484 -15.086 5.82 1 88.56 182 ALA A C 1
ATOM 1395 O O . ALA A 1 182 ? -19.203 -14.266 5.254 1 88.56 182 ALA A O 1
ATOM 1396 N N . PHE A 1 183 ? -17.641 -14.742 6.695 1 82.31 183 PHE A N 1
ATOM 1397 C CA . PHE A 1 183 ? -17.625 -13.43 7.328 1 82.31 183 PHE A CA 1
ATOM 1398 C C . PHE A 1 183 ? -17.328 -12.336 6.305 1 82.31 183 PHE A C 1
ATOM 1400 O O . PHE A 1 183 ? -18.047 -11.344 6.223 1 82.31 183 PHE A O 1
ATOM 1407 N N . PRO A 1 184 ? -16.281 -12.516 5.5 1 77.38 184 PRO A N 1
ATOM 1408 C CA . PRO A 1 184 ? -15.953 -11.414 4.586 1 77.38 184 PRO A CA 1
ATOM 1409 C C . PRO A 1 184 ? -17.062 -11.141 3.568 1 77.38 184 PRO A C 1
ATOM 1411 O O . PRO A 1 184 ? -17.312 -9.984 3.223 1 77.38 184 PRO A O 1
ATOM 1414 N N . VAL A 1 185 ? -17.719 -12.133 3.084 1 85.44 185 VAL A N 1
ATOM 1415 C CA . VAL A 1 185 ? -18.781 -11.961 2.104 1 85.44 185 VAL A CA 1
ATOM 1416 C C . VAL A 1 185 ? -20.031 -11.383 2.781 1 85.44 185 VAL A C 1
ATOM 1418 O O . VAL A 1 185 ? -20.719 -10.539 2.207 1 85.44 185 VAL A O 1
ATOM 1421 N N . LEU A 1 186 ? -20.25 -11.836 3.961 1 88 186 LEU A N 1
ATOM 1422 C CA . LEU A 1 186 ? -21.359 -11.312 4.73 1 88 186 LEU A CA 1
ATOM 1423 C C . LEU A 1 186 ? -21.203 -9.812 4.98 1 88 186 LEU A C 1
ATOM 1425 O O . LEU A 1 186 ? -22.156 -9.055 4.883 1 88 186 LEU A O 1
ATOM 1429 N N . ALA A 1 187 ? -20 -9.43 5.305 1 78.25 187 ALA A N 1
ATOM 1430 C CA . ALA A 1 187 ? -19.719 -8.016 5.543 1 78.25 187 ALA A CA 1
ATOM 1431 C C . ALA A 1 187 ? -20.047 -7.176 4.312 1 78.25 187 ALA A C 1
ATOM 1433 O O . ALA A 1 187 ? -20.609 -6.082 4.43 1 78.25 187 ALA A O 1
ATOM 1434 N N . ARG A 1 188 ? -19.781 -7.711 3.242 1 76 188 ARG A N 1
ATOM 1435 C CA . ARG A 1 188 ? -20.062 -6.996 1.999 1 76 188 ARG A CA 1
ATOM 1436 C C . ARG A 1 188 ? -21.562 -6.914 1.734 1 76 188 ARG A C 1
ATOM 1438 O O . ARG A 1 188 ? -22.047 -5.887 1.271 1 76 188 ARG A O 1
ATOM 1445 N N . ILE A 1 189 ? -22.219 -7.93 1.947 1 83.31 189 ILE A N 1
ATOM 1446 C CA . ILE A 1 189 ? -23.656 -7.969 1.745 1 83.31 189 ILE A CA 1
ATOM 1447 C C . ILE A 1 189 ? -24.344 -6.984 2.693 1 83.31 189 ILE A C 1
ATOM 1449 O O . ILE A 1 189 ? -25.219 -6.227 2.285 1 83.31 189 ILE A O 1
ATOM 1453 N N . LEU A 1 190 ? -23.875 -6.961 3.883 1 81.69 190 LEU A N 1
ATOM 1454 C CA . LEU A 1 190 ? -24.438 -6.055 4.879 1 81.69 190 LEU A CA 1
ATOM 1455 C C . LEU A 1 190 ? -24.156 -4.602 4.508 1 81.69 190 LEU A C 1
ATOM 1457 O O . LEU A 1 190 ? -25 -3.727 4.73 1 81.69 190 LEU A O 1
ATOM 1461 N N . ALA A 1 191 ? -23.031 -4.406 3.994 1 69.94 191 ALA A N 1
ATOM 1462 C CA . ALA A 1 191 ? -22.688 -3.057 3.545 1 69.94 191 ALA A CA 1
ATOM 1463 C C . ALA A 1 191 ? -23.578 -2.627 2.381 1 69.94 191 ALA A C 1
ATOM 1465 O O . ALA A 1 191 ? -24.062 -1.492 2.344 1 69.94 191 ALA A O 1
ATOM 1466 N N . GLU A 1 192 ? -23.828 -3.564 1.517 1 71.25 192 GLU A N 1
ATOM 1467 C CA . GLU A 1 192 ? -24.688 -3.297 0.365 1 71.25 192 GLU A CA 1
ATOM 1468 C C . GLU A 1 192 ? -26.125 -3.037 0.796 1 71.25 192 GLU A C 1
ATOM 1470 O O . GLU A 1 192 ? -26.812 -2.209 0.199 1 71.25 192 GLU A O 1
ATOM 1475 N N . LEU A 1 193 ? -26.5 -3.717 1.815 1 75.38 193 LEU A N 1
ATOM 1476 C CA . LEU A 1 193 ? -27.859 -3.592 2.322 1 75.38 193 LEU A CA 1
ATOM 1477 C C . LEU A 1 193 ? -27.953 -2.469 3.35 1 75.38 193 LEU A C 1
ATOM 1479 O O . LEU A 1 193 ? -29.031 -2.213 3.898 1 75.38 193 LEU A O 1
ATOM 1483 N N . LYS A 1 194 ? -26.812 -1.778 3.658 1 70.38 194 LYS A N 1
ATOM 1484 C CA . LYS A 1 194 ? -26.734 -0.681 4.617 1 70.38 194 LYS A CA 1
ATOM 1485 C C . LYS A 1 194 ? -27.156 -1.135 6.012 1 70.38 194 LYS A C 1
ATOM 1487 O O . LYS A 1 194 ? -27.891 -0.423 6.707 1 70.38 194 LYS A O 1
ATOM 1492 N N . LEU A 1 195 ? -26.875 -2.355 6.332 1 74.19 195 LEU A N 1
ATOM 1493 C CA . LEU A 1 195 ? -27.25 -2.918 7.625 1 74.19 195 LEU A CA 1
ATOM 1494 C C . LEU A 1 195 ? -26.031 -3.088 8.523 1 74.19 195 LEU A C 1
ATOM 1496 O O . LEU A 1 195 ? -26.156 -3.537 9.664 1 74.19 195 LEU A O 1
ATOM 1500 N N . LEU A 1 196 ? -24.906 -2.736 7.996 1 71.25 196 LEU A N 1
ATOM 1501 C CA . LEU A 1 196 ? -23.656 -3.021 8.672 1 71.25 196 LEU A CA 1
ATOM 1502 C C . LEU A 1 196 ? -23.609 -2.359 10.047 1 71.25 196 LEU A C 1
ATOM 1504 O O . LEU A 1 196 ? -23.078 -2.936 11 1 71.25 196 LEU A O 1
ATOM 1508 N N . ASN A 1 197 ? -24.281 -1.221 10.141 1 59.22 197 ASN A N 1
ATOM 1509 C CA . ASN A 1 197 ? -24.188 -0.467 11.383 1 59.22 197 ASN A CA 1
ATOM 1510 C C . ASN A 1 197 ? -25.422 -0.674 12.258 1 59.22 197 ASN A C 1
ATOM 1512 O O . ASN A 1 197 ? -25.531 -0.086 13.336 1 59.22 197 ASN A O 1
ATOM 1516 N N . THR A 1 198 ? -26.281 -1.491 11.891 1 68.38 198 THR A N 1
ATOM 1517 C CA . THR A 1 198 ? -27.469 -1.792 12.672 1 68.38 198 THR A CA 1
ATOM 1518 C C . THR A 1 198 ? -27.188 -2.893 13.688 1 68.38 198 THR A C 1
ATOM 1520 O O . THR A 1 198 ? -26.141 -3.545 13.633 1 68.38 198 THR A O 1
ATOM 1523 N N . GLU A 1 199 ? -28.062 -2.992 14.57 1 72.88 199 GLU A N 1
ATOM 1524 C CA . GLU A 1 199 ? -27.938 -4.051 15.57 1 72.88 199 GLU A CA 1
ATOM 1525 C C . GLU A 1 199 ? -27.953 -5.43 14.914 1 72.88 199 GLU A C 1
ATOM 1527 O O . GLU A 1 199 ? -27.219 -6.328 15.32 1 72.88 199 GLU A O 1
ATOM 1532 N N . LEU A 1 200 ? -28.781 -5.527 13.961 1 82 200 LEU A N 1
ATOM 1533 C CA . LEU A 1 200 ? -28.859 -6.785 13.227 1 82 200 LEU A CA 1
ATOM 1534 C C . LEU A 1 200 ? -27.531 -7.102 12.547 1 82 200 LEU A C 1
ATOM 1536 O O . LEU A 1 200 ? -27.078 -8.25 12.57 1 82 200 LEU A O 1
ATOM 1540 N N . GLY A 1 201 ? -26.984 -6.133 11.898 1 82.62 201 GLY A N 1
ATOM 1541 C CA . GLY A 1 201 ? -25.688 -6.324 11.242 1 82.62 201 GLY A CA 1
ATOM 1542 C C . GLY A 1 201 ? -24.578 -6.676 12.203 1 82.62 201 GLY A C 1
ATOM 1543 O O . GLY A 1 201 ? -23.75 -7.543 11.914 1 82.62 201 GLY A O 1
ATOM 1544 N N . ARG A 1 202 ? -24.594 -6.082 13.336 1 75.69 202 ARG A N 1
ATOM 1545 C CA . ARG A 1 202 ? -23.578 -6.348 14.352 1 75.69 202 ARG A CA 1
ATOM 1546 C C . ARG A 1 202 ? -23.703 -7.766 14.891 1 75.69 202 ARG A C 1
ATOM 1548 O O . ARG A 1 202 ? -22.688 -8.438 15.117 1 75.69 202 ARG A O 1
ATOM 1555 N N . LEU A 1 203 ? -24.891 -8.102 15.109 1 82.88 203 LEU A N 1
ATOM 1556 C CA . LEU A 1 203 ? -25.141 -9.453 15.602 1 82.88 203 LEU A CA 1
ATOM 1557 C C . LEU A 1 203 ? -24.734 -10.492 14.57 1 82.88 203 LEU A C 1
ATOM 1559 O O . LEU A 1 203 ? -24.109 -11.5 14.914 1 82.88 203 LEU A O 1
ATOM 1563 N N . ALA A 1 204 ? -25.062 -10.25 13.344 1 88.25 204 ALA A N 1
ATOM 1564 C CA . ALA A 1 204 ? -24.719 -11.164 12.258 1 88.25 204 ALA A CA 1
ATOM 1565 C C . ALA A 1 204 ? -23.203 -11.273 12.109 1 88.25 204 ALA A C 1
ATOM 1567 O O . ALA A 1 204 ? -22.656 -12.367 11.953 1 88.25 204 ALA A O 1
ATOM 1568 N N . MET A 1 205 ? -22.547 -10.188 12.148 1 82.75 205 MET A N 1
ATOM 1569 C CA . MET A 1 205 ? -21.094 -10.164 11.984 1 82.75 205 MET A CA 1
ATOM 1570 C C . MET A 1 205 ? -20.406 -10.898 13.133 1 82.75 205 MET A C 1
ATOM 1572 O O . MET A 1 205 ? -19.484 -11.68 12.898 1 82.75 205 MET A O 1
ATOM 1576 N N . SER A 1 206 ? -20.875 -10.617 14.336 1 82 206 SER A N 1
ATOM 1577 C CA . SER A 1 206 ? -20.297 -11.281 15.5 1 82 206 SER A CA 1
ATOM 1578 C C . SER A 1 206 ? -20.516 -12.789 15.43 1 82 206 SER A C 1
ATOM 1580 O O . SER A 1 206 ? -19.609 -13.57 15.727 1 82 206 SER A O 1
ATOM 1582 N N . ALA A 1 207 ? -21.656 -13.188 15.039 1 88 207 ALA A N 1
ATOM 1583 C CA . ALA A 1 207 ? -21.969 -14.609 14.914 1 88 207 ALA A CA 1
ATOM 1584 C C . ALA A 1 207 ? -21.141 -15.25 13.812 1 88 207 ALA A C 1
ATOM 1586 O O . ALA A 1 207 ? -20.703 -16.391 13.945 1 88 207 ALA A O 1
ATOM 1587 N N . ALA A 1 208 ? -20.938 -14.57 12.758 1 87.62 208 ALA A N 1
ATOM 1588 C CA . ALA A 1 208 ? -20.172 -15.094 11.625 1 87.62 208 ALA A CA 1
ATOM 1589 C C . ALA A 1 208 ? -18.703 -15.312 12.008 1 87.62 208 ALA A C 1
ATOM 1591 O O . ALA A 1 208 ? -18.078 -16.281 11.562 1 87.62 208 ALA A O 1
ATOM 1592 N N . ILE A 1 209 ? -18.172 -14.422 12.766 1 80.5 209 ILE A N 1
ATOM 1593 C CA . ILE A 1 209 ? -16.781 -14.555 13.211 1 80.5 209 ILE A CA 1
ATOM 1594 C C . ILE A 1 209 ? -16.625 -15.82 14.047 1 80.5 209 ILE A C 1
ATOM 1596 O O . ILE A 1 209 ? -15.672 -16.578 13.859 1 80.5 209 ILE A O 1
ATOM 1600 N N . ILE A 1 210 ? -17.547 -16.031 14.906 1 82.88 210 ILE A N 1
ATOM 1601 C CA . ILE A 1 210 ? -17.531 -17.219 15.75 1 82.88 210 ILE A CA 1
ATOM 1602 C C . ILE A 1 210 ? -17.672 -18.469 14.875 1 82.88 210 ILE A C 1
ATOM 1604 O O . ILE A 1 210 ? -16.953 -19.453 15.078 1 82.88 210 ILE A O 1
ATOM 1608 N N . ASN A 1 211 ? -18.547 -18.438 13.977 1 88 211 ASN A N 1
ATOM 1609 C CA . ASN A 1 211 ? -18.75 -19.547 13.047 1 88 211 ASN A CA 1
ATOM 1610 C C . ASN A 1 211 ? -17.484 -19.844 12.258 1 88 211 ASN A C 1
ATOM 1612 O O . ASN A 1 211 ? -17.156 -21.016 12.016 1 88 211 ASN A O 1
ATOM 1616 N N . ASP A 1 212 ? -16.797 -18.797 11.844 1 82.75 212 ASP A N 1
ATOM 1617 C CA . ASP A 1 212 ? -15.578 -18.984 11.062 1 82.75 212 ASP A CA 1
ATOM 1618 C C . ASP A 1 212 ? -14.492 -19.656 11.898 1 82.75 212 ASP A C 1
ATOM 1620 O O . ASP A 1 212 ? -13.812 -20.578 11.422 1 82.75 212 ASP A O 1
ATOM 1624 N N . VAL A 1 213 ? -14.375 -19.25 13.078 1 77.94 213 VAL A N 1
ATOM 1625 C CA . VAL A 1 213 ? -13.383 -19.844 13.969 1 77.94 213 VAL A CA 1
ATOM 1626 C C . VAL A 1 213 ? -13.719 -21.312 14.219 1 77.94 213 VAL A C 1
ATOM 1628 O O . VAL A 1 213 ? -12.844 -22.188 14.164 1 77.94 213 VAL A O 1
ATOM 1631 N N . CYS A 1 214 ? -14.914 -21.609 14.445 1 83.44 214 CYS A N 1
ATOM 1632 C CA . CYS A 1 214 ? -15.367 -22.969 14.695 1 83.44 214 CYS A CA 1
ATOM 1633 C C . CYS A 1 214 ? -15.195 -23.844 13.461 1 83.44 214 CYS A C 1
ATOM 1635 O O . CYS A 1 214 ? -14.859 -25.016 13.562 1 83.44 214 CYS A O 1
ATOM 1637 N N . ALA A 1 215 ? -15.477 -23.25 12.344 1 85.25 215 ALA A N 1
ATOM 1638 C CA . ALA A 1 215 ? -15.352 -23.984 11.086 1 85.25 215 ALA A CA 1
ATOM 1639 C C . ALA A 1 215 ? -13.914 -24.438 10.867 1 85.25 215 ALA A C 1
ATOM 1641 O O . ALA A 1 215 ? -13.68 -25.562 10.391 1 85.25 215 ALA A O 1
ATOM 1642 N N . TRP A 1 216 ? -12.969 -23.672 11.195 1 80.06 216 TRP A N 1
ATOM 1643 C CA . TRP A 1 216 ? -11.562 -24.031 11.047 1 80.06 216 TRP A CA 1
ATOM 1644 C C . TRP A 1 216 ? -11.188 -25.172 11.977 1 80.06 216 TRP A C 1
ATOM 1646 O O . TRP A 1 216 ? -10.438 -26.078 11.594 1 80.06 216 TRP A O 1
ATOM 1656 N N . VAL A 1 217 ? -11.75 -25.156 13.133 1 78.88 217 VAL A N 1
ATOM 1657 C CA . VAL A 1 217 ? -11.5 -26.219 14.094 1 78.88 217 VAL A CA 1
ATOM 1658 C C . VAL A 1 217 ? -12.117 -27.516 13.594 1 78.88 217 VAL A C 1
ATOM 1660 O O . VAL A 1 217 ? -11.477 -28.578 13.633 1 78.88 217 VAL A O 1
ATOM 1663 N N . LEU A 1 218 ? -13.289 -27.438 13.125 1 81.81 218 LEU A N 1
ATOM 1664 C CA . LEU A 1 218 ? -13.977 -28.609 12.609 1 81.81 218 LEU A CA 1
ATOM 1665 C C . LEU A 1 218 ? -13.258 -29.156 11.383 1 81.81 218 LEU A C 1
ATOM 1667 O O . LEU A 1 218 ? -13.18 -30.375 11.195 1 81.81 218 LEU A O 1
ATOM 1671 N N . LEU A 1 219 ? -12.797 -28.281 10.547 1 80.44 219 LEU A N 1
ATOM 1672 C CA . LEU A 1 219 ? -12.055 -28.703 9.367 1 80.44 219 LEU A CA 1
ATOM 1673 C C . LEU A 1 219 ? -10.773 -29.438 9.758 1 80.44 219 LEU A C 1
ATOM 1675 O O . LEU A 1 219 ? -10.43 -30.453 9.156 1 80.44 219 LEU A O 1
ATOM 1679 N N . ALA A 1 220 ? -10.094 -28.875 10.719 1 76.06 220 ALA A N 1
ATOM 1680 C CA . ALA A 1 220 ? -8.875 -29.531 11.203 1 76.06 220 ALA A CA 1
ATOM 1681 C C . ALA A 1 220 ? -9.172 -30.922 11.734 1 76.06 220 ALA A C 1
ATOM 1683 O O . ALA A 1 220 ? -8.406 -31.859 11.492 1 76.06 220 ALA A O 1
ATOM 1684 N N . LEU A 1 221 ? -10.281 -31.047 12.328 1 76.44 221 LEU A N 1
ATOM 1685 C CA . LEU A 1 221 ? -10.703 -32.344 12.859 1 76.44 221 LEU A CA 1
ATOM 1686 C C . LEU A 1 221 ? -11.078 -33.281 11.727 1 76.44 221 LEU A C 1
ATOM 1688 O O . LEU A 1 221 ? -10.766 -34.469 11.789 1 76.44 221 LEU A O 1
ATOM 1692 N N . ALA A 1 222 ? -11.703 -32.75 10.727 1 79.06 222 ALA A N 1
ATOM 1693 C CA . ALA A 1 222 ? -12.094 -33.562 9.57 1 79.06 222 ALA A CA 1
ATOM 1694 C C . ALA A 1 222 ? -10.867 -34.094 8.836 1 79.06 222 ALA A C 1
ATOM 1696 O O . ALA A 1 222 ? -10.852 -35.25 8.375 1 79.06 222 ALA A O 1
ATOM 1697 N N . ILE A 1 223 ? -9.914 -33.312 8.664 1 74.31 223 ILE A N 1
ATOM 1698 C CA . ILE A 1 223 ? -8.688 -33.688 7.98 1 74.31 223 ILE A CA 1
ATOM 1699 C C . ILE A 1 223 ? -7.949 -34.75 8.797 1 74.31 223 ILE A C 1
ATOM 1701 O O . ILE A 1 223 ? -7.414 -35.719 8.234 1 74.31 223 ILE A O 1
ATOM 1705 N N . ALA A 1 224 ? -8.047 -34.625 10.117 1 70.75 224 ALA A N 1
ATOM 1706 C CA . ALA A 1 224 ? -7.355 -35.562 11.016 1 70.75 224 ALA A CA 1
ATOM 1707 C C . ALA A 1 224 ? -8.008 -36.938 10.992 1 70.75 224 ALA A C 1
ATOM 1709 O O . ALA A 1 224 ? -7.32 -37.969 11.094 1 70.75 224 ALA A O 1
ATOM 1710 N N . VAL A 1 225 ? -9.289 -37 10.734 1 72.56 225 VAL A N 1
ATOM 1711 C CA . VAL A 1 225 ? -10.031 -38.25 10.781 1 72.56 225 VAL A CA 1
ATOM 1712 C C . VAL A 1 225 ? -9.867 -38.969 9.453 1 72.56 225 VAL A C 1
ATOM 1714 O O . VAL A 1 225 ? -9.953 -40.219 9.398 1 72.56 225 VAL A O 1
ATOM 1717 N N . ASN A 1 226 ? -9.82 -38.25 8.281 1 66.56 226 ASN A N 1
ATOM 1718 C CA . ASN A 1 226 ? -9.719 -38.844 6.953 1 66.56 226 ASN A CA 1
ATOM 1719 C C . ASN A 1 226 ? -8.594 -39.875 6.879 1 66.56 226 ASN A C 1
ATOM 1721 O O . ASN A 1 226 ? -8.641 -40.812 6.066 1 66.56 226 ASN A O 1
ATOM 1725 N N . ASP A 1 227 ? -7.672 -39.75 7.566 1 54.62 227 ASP A N 1
ATOM 1726 C CA . ASP A 1 227 ? -6.512 -40.594 7.32 1 54.62 227 ASP A CA 1
ATOM 1727 C C . ASP A 1 227 ? -6.754 -42 7.836 1 54.62 227 ASP A C 1
ATOM 1729 O O . ASP A 1 227 ? -6.551 -42.281 9.023 1 54.62 227 ASP A O 1
ATOM 1733 N N . ARG A 1 228 ? -7.926 -42.688 7.18 1 52.91 228 ARG A N 1
ATOM 1734 C CA . ARG A 1 228 ? -8.297 -44.062 7.496 1 52.91 228 ARG A CA 1
ATOM 1735 C C . ARG A 1 228 ? -7.066 -44.906 7.789 1 52.91 228 ARG A C 1
ATOM 1737 O O . ARG A 1 228 ? -7.113 -45.812 8.641 1 52.91 228 ARG A O 1
ATOM 1744 N N . ASP A 1 229 ? -6.414 -45.094 6.605 1 50.84 229 ASP A N 1
ATOM 1745 C CA . ASP A 1 229 ? -5.57 -46.281 6.758 1 50.84 229 ASP A CA 1
ATOM 1746 C C . ASP A 1 229 ? -4.727 -46.188 8.031 1 50.84 229 ASP A C 1
ATOM 1748 O O . ASP A 1 229 ? -4.457 -47.219 8.672 1 50.84 229 ASP A O 1
ATOM 1752 N N . LYS A 1 230 ? -3.748 -45.312 7.984 1 54.84 230 LYS A N 1
ATOM 1753 C CA . LYS A 1 230 ? -2.596 -45.625 8.82 1 54.84 230 LYS A CA 1
ATOM 1754 C C . LYS A 1 230 ? -2.838 -45.25 10.273 1 54.84 230 LYS A C 1
ATOM 1756 O O . LYS A 1 230 ? -3.984 -45.062 10.688 1 54.84 230 LYS A O 1
ATOM 1761 N N . ASN A 1 231 ? -2.051 -44.219 10.828 1 60.03 231 ASN A N 1
ATOM 1762 C CA . ASN A 1 231 ? -1.65 -44.031 12.219 1 60.03 231 ASN A CA 1
ATOM 1763 C C . ASN A 1 231 ? -2.531 -43.031 12.938 1 60.03 231 ASN A C 1
ATOM 1765 O O . ASN A 1 231 ? -2.449 -41.812 12.656 1 60.03 231 ASN A O 1
ATOM 1769 N N . ALA A 1 232 ? -3.855 -43.531 13.359 1 65.38 232 ALA A N 1
ATOM 1770 C CA . ALA A 1 232 ? -4.656 -42.75 14.305 1 65.38 232 ALA A CA 1
ATOM 1771 C C . ALA A 1 232 ? -3.781 -41.812 15.117 1 65.38 232 ALA A C 1
ATOM 1773 O O . ALA A 1 232 ? -4.199 -40.688 15.438 1 65.38 232 ALA A O 1
ATOM 1774 N N . LEU A 1 233 ? -2.637 -42.25 15.242 1 76.5 233 LEU A N 1
ATOM 1775 C CA . LEU A 1 233 ? -1.705 -41.469 16.016 1 76.5 233 LEU A CA 1
ATOM 1776 C C . LEU A 1 233 ? -1.296 -40.219 15.258 1 76.5 233 LEU A C 1
ATOM 1778 O O . LEU A 1 233 ? -1.04 -39.156 15.859 1 76.5 233 LEU A O 1
ATOM 1782 N N . ALA A 1 234 ? -1.387 -40.344 13.938 1 79.12 234 ALA A N 1
ATOM 1783 C CA . ALA A 1 234 ? -1.021 -39.188 13.117 1 79.12 234 ALA A CA 1
ATOM 1784 C C . ALA A 1 234 ? -2.041 -38.062 13.266 1 79.12 234 ALA A C 1
ATOM 1786 O O . ALA A 1 234 ? -1.675 -36.875 13.328 1 79.12 234 ALA A O 1
ATOM 1787 N N . SER A 1 235 ? -3.301 -38.469 13.375 1 78.31 235 SER A N 1
ATOM 1788 C CA . SER A 1 235 ? -4.355 -37.469 13.523 1 78.31 235 SER A CA 1
ATOM 1789 C C . SER A 1 235 ? -4.25 -36.781 14.867 1 78.31 235 SER A C 1
ATOM 1791 O O . SER A 1 235 ? -4.484 -35.562 14.961 1 78.31 235 SER A O 1
ATOM 1793 N N . VAL A 1 236 ? -3.918 -37.438 15.836 1 82.69 236 VAL A N 1
ATOM 1794 C CA . VAL A 1 236 ? -3.768 -36.844 17.156 1 82.69 236 VAL A CA 1
ATOM 1795 C C . VAL A 1 236 ? -2.596 -35.875 17.156 1 82.69 236 VAL A C 1
ATOM 1797 O O . VAL A 1 236 ? -2.678 -34.812 17.766 1 82.69 236 VAL A O 1
ATOM 1800 N N . TRP A 1 237 ? -1.571 -36.219 16.438 1 85.06 237 TRP A N 1
ATOM 1801 C CA . TRP A 1 237 ? -0.402 -35.375 16.375 1 85.06 237 TRP A CA 1
ATOM 1802 C C . TRP A 1 237 ? -0.716 -34.094 15.602 1 85.06 237 TRP A C 1
ATOM 1804 O O . TRP A 1 237 ? -0.179 -33.031 15.906 1 85.06 237 TRP A O 1
ATOM 1814 N N . VAL A 1 238 ? -1.521 -34.188 14.609 1 84.06 238 VAL A N 1
ATOM 1815 C CA . VAL A 1 238 ? -1.92 -33 13.836 1 84.06 238 VAL A CA 1
ATOM 1816 C C . VAL A 1 238 ? -2.686 -32.031 14.734 1 84.06 238 VAL A C 1
ATOM 1818 O O . VAL A 1 238 ? -2.402 -30.828 14.75 1 84.06 238 VAL A O 1
ATOM 1821 N N . VAL A 1 239 ? -3.604 -32.562 15.562 1 82.81 239 VAL A N 1
ATOM 1822 C CA . VAL A 1 239 ? -4.422 -31.734 16.438 1 82.81 239 VAL A CA 1
ATOM 1823 C C . VAL A 1 239 ? -3.549 -31.125 17.531 1 82.81 239 VAL A C 1
ATOM 1825 O O . VAL A 1 239 ? -3.664 -29.938 17.844 1 82.81 239 VAL A O 1
ATOM 1828 N N . LE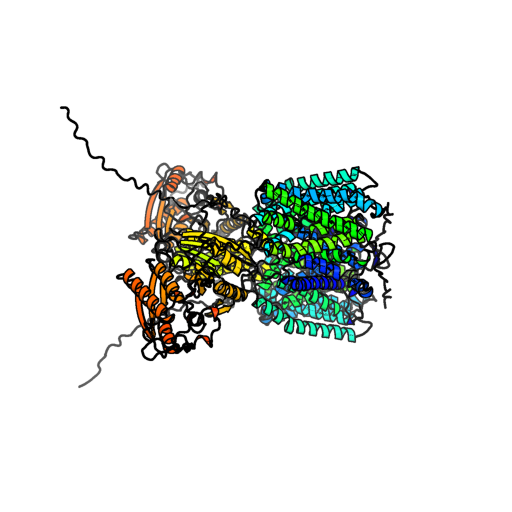U A 1 240 ? -2.705 -31.906 18.094 1 88.31 240 LEU A N 1
ATOM 1829 C CA . LEU A 1 240 ? -1.828 -31.438 19.156 1 88.31 240 LEU A CA 1
ATOM 1830 C C . LEU A 1 240 ? -0.875 -30.359 18.625 1 88.31 240 LEU A C 1
ATOM 1832 O O . LEU A 1 240 ? -0.643 -29.359 19.297 1 88.31 240 LEU A O 1
ATOM 1836 N N . SER A 1 241 ? -0.335 -30.641 17.438 1 91.44 241 SER A N 1
ATOM 1837 C CA . SER A 1 241 ? 0.55 -29.656 16.844 1 91.44 241 SER A CA 1
ATOM 1838 C C . SER A 1 241 ? -0.196 -28.359 16.531 1 91.44 241 SER A C 1
ATOM 1840 O O . SER A 1 241 ? 0.374 -27.281 16.625 1 91.44 241 SER A O 1
ATOM 1842 N N . GLY A 1 242 ? -1.436 -28.469 16.094 1 89.62 242 GLY A N 1
ATOM 1843 C CA . GLY A 1 242 ? -2.26 -27.297 15.883 1 89.62 242 GLY A CA 1
ATOM 1844 C C . GLY A 1 242 ? -2.467 -26.469 17.141 1 89.62 242 GLY A C 1
ATOM 1845 O O . GLY A 1 242 ? -2.367 -25.25 17.109 1 89.62 242 GLY A O 1
ATOM 1846 N N . VAL A 1 243 ? -2.691 -27.141 18.219 1 89.94 243 VAL A N 1
ATOM 1847 C CA . VAL A 1 243 ? -2.895 -26.469 19.5 1 89.94 243 VAL A CA 1
ATOM 1848 C C . VAL A 1 243 ? -1.602 -25.797 19.938 1 89.94 243 VAL A C 1
ATOM 1850 O O . VAL A 1 243 ? -1.623 -24.656 20.438 1 89.94 243 VAL A O 1
ATOM 1853 N N . VAL A 1 244 ? -0.534 -26.469 19.766 1 94.75 244 VAL A N 1
ATOM 1854 C CA . VAL A 1 244 ? 0.766 -25.906 20.109 1 94.75 244 VAL A CA 1
ATOM 1855 C C . VAL A 1 244 ? 1.024 -24.656 19.281 1 94.75 244 VAL A C 1
ATOM 1857 O O . VAL A 1 244 ? 1.551 -23.656 19.781 1 94.75 244 VAL A O 1
ATOM 1860 N N . PHE A 1 245 ? 0.663 -24.734 18.031 1 94.44 245 PHE A N 1
ATOM 1861 C CA . PHE A 1 245 ? 0.862 -23.594 17.141 1 94.44 245 PHE A CA 1
ATOM 1862 C C . PHE A 1 245 ? 0.02 -22.406 17.578 1 94.44 245 PHE A C 1
ATOM 1864 O O . PHE A 1 245 ? 0.49 -21.266 17.578 1 94.44 245 PHE A O 1
ATOM 1871 N N . VAL A 1 246 ? -1.215 -22.672 17.953 1 91.69 246 VAL A N 1
ATOM 1872 C CA . VAL A 1 246 ? -2.092 -21.609 18.422 1 91.69 246 VAL A CA 1
ATOM 1873 C C . VAL A 1 246 ? -1.517 -20.984 19.703 1 91.69 246 VAL A C 1
ATOM 1875 O O . VAL A 1 246 ? -1.485 -19.75 19.828 1 91.69 246 VAL A O 1
ATOM 1878 N N . LEU A 1 247 ? -1.019 -21.797 20.562 1 94.69 247 LEU A N 1
ATOM 1879 C CA . LEU A 1 247 ? -0.417 -21.312 21.797 1 94.69 247 LEU A CA 1
ATOM 1880 C C . LEU A 1 247 ? 0.857 -20.531 21.516 1 94.69 247 LEU A C 1
ATOM 1882 O O . LEU A 1 247 ? 1.108 -19.5 22.141 1 94.69 247 LEU A O 1
ATOM 1886 N N . PHE A 1 248 ? 1.635 -21.016 20.594 1 95.75 248 PHE A N 1
ATOM 1887 C CA . PHE A 1 248 ? 2.848 -20.312 20.188 1 95.75 248 PHE A CA 1
ATOM 1888 C C . PHE A 1 248 ? 2.514 -18.953 19.609 1 95.75 248 PHE A C 1
ATOM 1890 O O . PHE A 1 248 ? 3.205 -17.969 19.875 1 95.75 248 PHE A O 1
ATOM 1897 N N . SER A 1 249 ? 1.515 -18.891 18.75 1 94.56 249 SER A N 1
ATOM 1898 C CA . SER A 1 249 ? 1.104 -17.641 18.141 1 94.56 249 SER A CA 1
ATOM 1899 C C . SER A 1 249 ? 0.628 -16.641 19.188 1 94.56 249 SER A C 1
ATOM 1901 O O . SER A 1 249 ? 0.953 -15.453 19.109 1 94.56 249 SER A O 1
ATOM 1903 N N . LEU A 1 250 ? -0.059 -17.078 20.219 1 91 250 LEU A N 1
ATOM 1904 C CA . LEU A 1 250 ? -0.62 -16.203 21.234 1 91 250 LEU A CA 1
ATOM 1905 C C . LEU A 1 250 ? 0.448 -15.789 22.25 1 91 250 LEU A C 1
ATOM 1907 O O . LEU A 1 250 ? 0.463 -14.641 22.703 1 91 250 LEU A O 1
ATOM 1911 N N . LEU A 1 251 ? 1.396 -16.656 22.516 1 93.69 251 LEU A N 1
ATOM 1912 C CA . LEU A 1 251 ? 2.33 -16.422 23.609 1 93.69 251 LEU A CA 1
ATOM 1913 C C . LEU A 1 251 ? 3.635 -15.82 23.094 1 93.69 251 LEU A C 1
ATOM 1915 O O . LEU A 1 251 ? 4.352 -15.148 23.828 1 93.69 251 LEU A O 1
ATOM 1919 N N . VAL A 1 252 ? 3.963 -16.125 21.906 1 94.81 252 VAL A N 1
ATOM 1920 C CA . VAL A 1 252 ? 5.262 -15.68 21.406 1 94.81 252 VAL A CA 1
ATOM 1921 C C . VAL A 1 252 ? 5.07 -14.641 20.297 1 94.81 252 VAL A C 1
ATOM 1923 O O . VAL A 1 252 ? 5.621 -13.539 20.375 1 94.81 252 VAL A O 1
ATOM 1926 N N . LEU A 1 253 ? 4.262 -14.93 19.281 1 94.88 253 LEU A N 1
ATOM 1927 C CA . LEU A 1 253 ? 4.133 -14.055 18.125 1 94.88 253 LEU A CA 1
ATOM 1928 C C . LEU A 1 253 ? 3.404 -12.766 18.5 1 94.88 253 LEU A C 1
ATOM 1930 O O . LEU A 1 253 ? 3.779 -11.68 18.047 1 94.88 253 LEU A O 1
ATOM 1934 N N . ARG A 1 254 ? 2.371 -12.875 19.312 1 91.75 254 ARG A N 1
ATOM 1935 C CA . ARG A 1 254 ? 1.604 -11.688 19.672 1 91.75 254 ARG A CA 1
ATOM 1936 C C . ARG A 1 254 ? 2.473 -10.688 20.422 1 91.75 254 ARG A C 1
ATOM 1938 O O . ARG A 1 254 ? 2.559 -9.516 20.031 1 91.75 254 ARG A O 1
ATOM 1945 N N . PRO A 1 255 ? 3.17 -11.094 21.469 1 91.69 255 PRO A N 1
ATOM 1946 C CA . PRO A 1 255 ? 4.027 -10.125 22.156 1 91.69 255 PRO A CA 1
ATOM 1947 C C . PRO A 1 255 ? 5.156 -9.609 21.266 1 91.69 255 PRO A C 1
ATOM 1949 O O . PRO A 1 255 ? 5.574 -8.453 21.391 1 91.69 255 PRO A O 1
ATOM 1952 N N . ALA A 1 256 ? 5.656 -10.43 20.406 1 92.19 256 ALA A N 1
ATOM 1953 C CA . ALA A 1 256 ? 6.719 -10 19.5 1 92.19 256 ALA A CA 1
ATOM 1954 C C . ALA A 1 256 ? 6.234 -8.883 18.578 1 92.19 256 ALA A C 1
ATOM 1956 O O . ALA A 1 256 ? 6.945 -7.898 18.359 1 92.19 256 ALA A O 1
ATOM 1957 N N . VAL A 1 257 ? 5.082 -9.016 18.062 1 90.38 257 VAL A N 1
ATOM 1958 C CA . VAL A 1 257 ? 4.551 -8.016 17.141 1 90.38 257 VAL A CA 1
ATOM 1959 C C . VAL A 1 257 ? 4.145 -6.766 17.906 1 90.38 257 VAL A C 1
ATOM 1961 O O . VAL A 1 257 ? 4.27 -5.648 17.406 1 90.38 257 VAL A O 1
ATOM 1964 N N . THR A 1 258 ? 3.627 -6.98 19.109 1 84.56 258 THR A N 1
ATOM 1965 C CA . THR A 1 258 ? 3.297 -5.836 19.953 1 84.56 258 THR A CA 1
ATOM 1966 C C . THR A 1 258 ? 4.543 -5.02 20.281 1 84.56 258 THR A C 1
ATOM 1968 O O . THR A 1 258 ? 4.48 -3.791 20.359 1 84.56 258 THR A O 1
ATOM 1971 N N . TRP A 1 259 ? 5.555 -5.754 20.422 1 84.31 259 TRP A N 1
ATOM 1972 C CA . TRP A 1 259 ? 6.836 -5.086 20.625 1 84.31 259 TRP A CA 1
ATOM 1973 C C . TRP A 1 259 ? 7.211 -4.234 19.422 1 84.31 259 TRP A C 1
ATOM 1975 O O . TRP A 1 259 ? 7.703 -3.113 19.562 1 84.31 259 TRP A O 1
ATOM 1985 N N . VAL A 1 260 ? 6.98 -4.68 18.266 1 82.12 260 VAL A N 1
ATOM 1986 C CA . VAL A 1 260 ? 7.262 -3.949 17.031 1 82.12 260 VAL A CA 1
ATOM 1987 C C . VAL A 1 260 ? 6.344 -2.732 16.938 1 82.12 260 VAL A C 1
ATOM 1989 O O . VAL A 1 260 ? 6.773 -1.658 16.5 1 82.12 260 VAL A O 1
ATOM 1992 N N . THR A 1 261 ? 5.105 -2.902 17.266 1 75.38 261 THR A N 1
ATOM 1993 C CA . THR A 1 261 ? 4.125 -1.825 17.203 1 75.38 261 THR A CA 1
ATOM 1994 C C . THR A 1 261 ? 4.492 -0.699 18.156 1 75.38 261 THR A C 1
ATOM 1996 O O . THR A 1 261 ? 4.246 0.474 17.875 1 75.38 261 THR A O 1
ATOM 1999 N N . ARG A 1 262 ? 5.047 -1.077 19.234 1 65.38 262 ARG A N 1
ATOM 2000 C CA . ARG A 1 262 ? 5.426 -0.078 20.219 1 65.38 262 ARG A CA 1
ATOM 2001 C C . ARG A 1 262 ? 6.621 0.743 19.75 1 65.38 262 ARG A C 1
ATOM 2003 O O . ARG A 1 262 ? 6.762 1.91 20.109 1 65.38 262 ARG A O 1
ATOM 2010 N N . LYS A 1 263 ? 7.316 0.076 18.969 1 62.84 263 LYS A N 1
ATOM 2011 C CA . LYS A 1 263 ? 8.477 0.779 18.422 1 62.84 263 LYS A CA 1
ATOM 2012 C C . LYS A 1 263 ? 8.086 1.688 17.266 1 62.84 263 LYS A C 1
ATOM 2014 O O . LYS A 1 263 ? 8.836 2.594 16.891 1 62.84 263 LYS A O 1
ATOM 2019 N N . THR A 1 264 ? 6.965 1.353 16.703 1 57.5 264 THR A N 1
ATOM 2020 C CA . THR A 1 264 ? 6.508 2.145 15.57 1 57.5 264 THR A CA 1
ATOM 2021 C C . THR A 1 264 ? 5.555 3.246 16.031 1 57.5 264 THR A C 1
ATOM 2023 O O . THR A 1 264 ? 4.547 2.969 16.688 1 57.5 264 THR A O 1
ATOM 2026 N N . THR A 1 265 ? 6.117 4.426 16.031 1 49.25 265 THR A N 1
ATOM 2027 C CA . THR A 1 265 ? 5.363 5.582 16.5 1 49.25 265 THR A CA 1
ATOM 2028 C C . THR A 1 265 ? 4.168 5.859 15.586 1 49.25 265 THR A C 1
ATOM 2030 O O . THR A 1 265 ? 4.23 5.617 14.383 1 49.25 265 THR A O 1
ATOM 2033 N N . GLU A 1 266 ? 3.072 6.117 16.172 1 47.91 266 GLU A N 1
ATOM 2034 C CA . GLU A 1 266 ? 1.839 6.457 15.461 1 47.91 266 GLU A CA 1
ATOM 2035 C C . GLU A 1 266 ? 2.053 7.633 14.516 1 47.91 266 GLU A C 1
ATOM 2037 O O . GLU A 1 266 ? 2.695 8.617 14.875 1 47.91 266 GLU A O 1
ATOM 2042 N N . GLY A 1 267 ? 1.756 7.504 13.227 1 45.34 267 GLY A N 1
ATOM 2043 C CA . GLY A 1 267 ? 1.863 8.57 12.242 1 45.34 267 GLY A CA 1
ATOM 2044 C C . GLY A 1 267 ? 3.07 8.422 11.336 1 45.34 267 GLY A C 1
ATOM 2045 O O . GLY A 1 267 ? 3.141 9.055 10.273 1 45.34 267 GLY A O 1
ATOM 2046 N N . GLU A 1 268 ? 4.07 7.691 11.93 1 51.69 268 GLU A N 1
ATOM 2047 C CA . GLU A 1 268 ? 5.258 7.504 11.102 1 51.69 268 GLU A CA 1
ATOM 2048 C C . GLU A 1 268 ? 5.113 6.273 10.211 1 51.69 268 GLU A C 1
ATOM 2050 O O . GLU A 1 268 ? 4.32 5.375 10.5 1 51.69 268 GLU A O 1
ATOM 2055 N N . ALA A 1 269 ? 5.73 6.5 9.062 1 57.84 269 ALA A N 1
ATOM 2056 C CA . ALA A 1 269 ? 5.766 5.336 8.188 1 57.84 269 ALA A CA 1
ATOM 2057 C C . ALA A 1 269 ? 6.473 4.164 8.859 1 57.84 269 ALA A C 1
ATOM 2059 O O . ALA A 1 269 ? 7.492 4.348 9.531 1 57.84 269 ALA A O 1
ATOM 2060 N N . VAL A 1 270 ? 5.797 3.068 8.93 1 65.5 270 VAL A N 1
ATOM 2061 C CA . VAL A 1 270 ? 6.363 1.851 9.5 1 65.5 270 VAL A CA 1
ATOM 2062 C C . VAL A 1 270 ? 7.629 1.461 8.742 1 65.5 270 VAL A C 1
ATOM 2064 O O . VAL A 1 270 ? 7.688 1.596 7.516 1 65.5 270 VAL A O 1
ATOM 2067 N N . SER A 1 271 ? 8.602 1.126 9.422 1 71.25 271 SER A N 1
ATOM 2068 C CA . SER A 1 271 ? 9.883 0.733 8.844 1 71.25 271 SER A CA 1
ATOM 2069 C C . SER A 1 271 ? 9.711 -0.42 7.859 1 71.25 271 SER A C 1
ATOM 2071 O O . SER A 1 271 ? 8.875 -1.307 8.07 1 71.25 271 SER A O 1
ATOM 2073 N N . GLU A 1 272 ? 10.484 -0.341 6.801 1 75.81 272 GLU A N 1
ATOM 2074 C CA . GLU A 1 272 ? 10.453 -1.343 5.738 1 75.81 272 GLU A CA 1
ATOM 2075 C C . GLU A 1 272 ? 10.859 -2.717 6.262 1 75.81 272 GLU A C 1
ATOM 2077 O O . GLU A 1 272 ? 10.328 -3.738 5.824 1 75.81 272 GLU A O 1
ATOM 2082 N N . ILE A 1 273 ? 11.727 -2.732 7.211 1 77.5 273 ILE A N 1
ATOM 2083 C CA . ILE A 1 273 ? 12.234 -3.998 7.719 1 77.5 273 ILE A CA 1
ATOM 2084 C C . ILE A 1 273 ? 11.125 -4.746 8.453 1 77.5 273 ILE A C 1
ATOM 2086 O O . ILE A 1 273 ? 11 -5.965 8.328 1 77.5 273 ILE A O 1
ATOM 2090 N N . TYR A 1 274 ? 10.367 -3.982 9.211 1 83.5 274 TYR A N 1
ATOM 2091 C CA . TYR A 1 274 ? 9.289 -4.621 9.953 1 83.5 274 TYR A CA 1
ATOM 2092 C C . TYR A 1 274 ? 8.195 -5.113 9.016 1 83.5 274 TYR A C 1
ATOM 2094 O O . TYR A 1 274 ? 7.645 -6.199 9.219 1 83.5 274 TYR A O 1
ATOM 2102 N N . ILE A 1 275 ? 7.91 -4.316 7.988 1 87 275 ILE A N 1
ATOM 2103 C CA . ILE A 1 275 ? 6.891 -4.719 7.027 1 87 275 ILE A CA 1
ATOM 2104 C C . ILE A 1 275 ? 7.332 -5.988 6.305 1 87 275 ILE A C 1
ATOM 2106 O O . ILE A 1 275 ? 6.555 -6.93 6.16 1 87 275 ILE A O 1
ATOM 2110 N N . CYS A 1 276 ? 8.57 -6.031 5.852 1 88 276 CYS A N 1
ATOM 2111 C CA . CYS A 1 276 ? 9.109 -7.203 5.168 1 88 276 CYS A CA 1
ATOM 2112 C C . CYS A 1 276 ? 9.133 -8.414 6.09 1 88 276 CYS A C 1
ATOM 2114 O O . CYS A 1 276 ? 8.812 -9.523 5.672 1 88 276 CYS A O 1
ATOM 2116 N N . ALA A 1 277 ? 9.469 -8.195 7.359 1 91.44 277 ALA A N 1
ATOM 2117 C CA . ALA A 1 277 ? 9.516 -9.281 8.336 1 91.44 277 ALA A CA 1
ATOM 2118 C C . ALA A 1 277 ? 8.125 -9.875 8.562 1 91.44 277 ALA A C 1
ATOM 2120 O O . ALA A 1 277 ? 7.98 -11.102 8.656 1 91.44 277 ALA A O 1
ATOM 2121 N N . ILE A 1 278 ? 7.172 -9.047 8.625 1 94 278 ILE A N 1
ATOM 2122 C CA . ILE A 1 278 ? 5.812 -9.523 8.852 1 94 278 ILE A CA 1
ATOM 2123 C C . ILE A 1 278 ? 5.305 -10.25 7.609 1 94 278 ILE A C 1
ATOM 2125 O O . ILE A 1 278 ? 4.691 -11.312 7.715 1 94 278 ILE A O 1
ATOM 2129 N N . MET A 1 279 ? 5.555 -9.703 6.422 1 94.81 279 MET A N 1
ATOM 2130 C CA . MET A 1 279 ? 5.129 -10.367 5.191 1 94.81 279 MET A CA 1
ATOM 2131 C C . MET A 1 279 ? 5.789 -11.734 5.059 1 94.81 279 MET A C 1
ATOM 2133 O O . MET A 1 279 ? 5.148 -12.695 4.625 1 94.81 279 MET A O 1
ATOM 2137 N N . LEU A 1 280 ? 7.039 -11.773 5.402 1 95.31 280 LEU A N 1
ATOM 2138 C CA . LEU A 1 280 ? 7.715 -13.062 5.414 1 95.31 280 LEU A CA 1
ATOM 2139 C C . LEU A 1 280 ? 7.133 -13.969 6.492 1 95.31 280 LEU A C 1
ATOM 2141 O O . LEU A 1 280 ? 7.02 -15.188 6.289 1 95.31 280 LEU A O 1
ATOM 2145 N N . GLY A 1 281 ? 6.812 -13.391 7.684 1 95.94 281 GLY A N 1
ATOM 2146 C CA . GLY A 1 281 ? 6.188 -14.148 8.758 1 95.94 281 GLY A CA 1
ATOM 2147 C C . GLY A 1 281 ? 4.891 -14.812 8.336 1 95.94 281 GLY A C 1
ATOM 2148 O O . GLY A 1 281 ? 4.59 -15.93 8.781 1 95.94 281 GLY A O 1
ATOM 2149 N N . VAL A 1 282 ? 4.098 -14.18 7.461 1 96.88 282 VAL A N 1
ATOM 2150 C CA . VAL A 1 282 ? 2.861 -14.75 6.938 1 96.88 282 VAL A CA 1
ATOM 2151 C C . VAL A 1 282 ? 3.168 -16.062 6.203 1 96.88 282 VAL A C 1
ATOM 2153 O O . VAL A 1 282 ? 2.514 -17.078 6.43 1 96.88 282 VAL A O 1
ATOM 2156 N N . MET A 1 283 ? 4.199 -16.031 5.379 1 96.38 283 MET A N 1
ATOM 2157 C CA . MET A 1 283 ? 4.574 -17.203 4.594 1 96.38 283 MET A CA 1
ATOM 2158 C C . MET A 1 283 ? 5.121 -18.312 5.492 1 96.38 283 MET A C 1
ATOM 2160 O O . MET A 1 283 ? 4.82 -19.484 5.293 1 96.38 283 MET A O 1
ATOM 2164 N N . VAL A 1 284 ? 5.832 -17.938 6.492 1 96.25 284 VAL A N 1
ATOM 2165 C CA . VAL A 1 284 ? 6.41 -18.922 7.402 1 96.25 284 VAL A CA 1
ATOM 2166 C C . VAL A 1 284 ? 5.305 -19.578 8.227 1 96.25 284 VAL A C 1
ATOM 2168 O O . VAL A 1 284 ? 5.332 -20.797 8.461 1 96.25 284 VAL A O 1
ATOM 2171 N N . CYS A 1 285 ? 4.395 -18.797 8.68 1 96.75 285 CYS A N 1
ATOM 2172 C CA . CYS A 1 285 ? 3.268 -19.344 9.422 1 96.75 285 CYS A CA 1
ATOM 2173 C C . CYS A 1 285 ? 2.424 -20.25 8.531 1 96.75 285 CYS A C 1
ATOM 2175 O O . CYS A 1 285 ? 1.949 -21.297 8.984 1 96.75 285 CYS A O 1
ATOM 2177 N N . ALA A 1 286 ? 2.188 -19.828 7.332 1 95.88 286 ALA A N 1
ATOM 2178 C CA . ALA A 1 286 ? 1.471 -20.672 6.379 1 95.88 286 ALA A CA 1
ATOM 2179 C C . ALA A 1 286 ? 2.209 -21.984 6.145 1 95.88 286 ALA A C 1
ATOM 2181 O O . ALA A 1 286 ? 1.593 -23.047 6.098 1 95.88 286 ALA A O 1
ATOM 2182 N N . PHE A 1 287 ? 3.523 -21.922 6.043 1 95 287 PHE A N 1
ATOM 2183 C CA . PHE A 1 287 ? 4.363 -23.109 5.855 1 95 287 PHE A CA 1
ATOM 2184 C C . PHE A 1 287 ? 4.258 -24.047 7.055 1 95 287 PHE A C 1
ATOM 2186 O O . PHE A 1 287 ? 4.16 -25.266 6.891 1 95 287 PHE A O 1
ATOM 2193 N N . THR A 1 288 ? 4.258 -23.516 8.211 1 95.12 288 THR A N 1
ATOM 2194 C CA . THR A 1 288 ? 4.223 -24.312 9.438 1 95.12 288 THR A CA 1
ATOM 2195 C C . THR A 1 288 ? 2.922 -25.094 9.531 1 95.12 288 THR A C 1
ATOM 2197 O O . THR A 1 288 ? 2.938 -26.297 9.852 1 95.12 288 THR A O 1
ATOM 2200 N N . THR A 1 289 ? 1.809 -24.484 9.242 1 91.88 289 THR A N 1
ATOM 2201 C CA . THR A 1 289 ? 0.541 -25.203 9.328 1 91.88 289 THR A CA 1
ATOM 2202 C C . THR A 1 289 ? 0.411 -26.219 8.188 1 91.88 289 THR A C 1
ATOM 2204 O O . THR A 1 289 ? -0.213 -27.266 8.352 1 91.88 289 THR A O 1
ATOM 2207 N N . ASP A 1 290 ? 0.972 -25.875 7.055 1 90.38 290 ASP A N 1
ATOM 2208 C CA . ASP A 1 290 ? 0.967 -26.828 5.949 1 90.38 290 ASP A CA 1
ATOM 2209 C C . ASP A 1 290 ? 1.725 -28.094 6.312 1 90.38 290 ASP A C 1
ATOM 2211 O O . ASP A 1 290 ? 1.245 -29.203 6.062 1 90.38 290 ASP A O 1
ATOM 2215 N N . ILE A 1 291 ? 2.881 -27.969 6.965 1 90.94 291 ILE A N 1
ATOM 2216 C CA . ILE A 1 291 ? 3.715 -29.109 7.293 1 90.94 291 ILE A CA 1
ATOM 2217 C C . ILE A 1 291 ? 3.066 -29.922 8.422 1 90.94 291 ILE A C 1
ATOM 2219 O O . ILE A 1 291 ? 3.244 -31.141 8.5 1 90.94 291 ILE A O 1
ATOM 2223 N N . ILE A 1 292 ? 2.344 -29.234 9.281 1 89.06 292 ILE A N 1
ATOM 2224 C CA . ILE A 1 292 ? 1.616 -29.906 10.344 1 89.06 292 ILE A CA 1
ATOM 2225 C C . ILE A 1 292 ? 0.479 -30.734 9.742 1 89.06 292 ILE A C 1
ATOM 2227 O O . ILE A 1 292 ? 0.09 -31.766 10.305 1 89.06 292 ILE A O 1
ATOM 2231 N N . GLY A 1 293 ? 0.065 -30.359 8.617 1 81.81 293 GLY A N 1
ATOM 2232 C CA . GLY A 1 293 ? -1.021 -31.062 7.957 1 81.81 293 GLY A CA 1
ATOM 2233 C C . GLY A 1 293 ? -2.334 -30.312 7.988 1 81.81 293 GLY A C 1
ATOM 2234 O O . GLY A 1 293 ? -3.389 -30.875 7.691 1 81.81 293 GLY A O 1
ATOM 2235 N N . ILE A 1 294 ? -2.115 -29.141 8.555 1 82.31 294 ILE A N 1
ATOM 2236 C CA . ILE A 1 294 ? -3.244 -28.219 8.469 1 82.31 294 ILE A CA 1
ATOM 2237 C C . ILE A 1 294 ? -3.096 -27.344 7.23 1 82.31 294 ILE A C 1
ATOM 2239 O O . ILE A 1 294 ? -2.016 -27.266 6.641 1 82.31 294 ILE A O 1
ATOM 2243 N N . HIS A 1 295 ? -4.082 -26.953 6.477 1 83.62 295 HIS A N 1
ATOM 2244 C CA . HIS A 1 295 ? -4.059 -26.109 5.293 1 83.62 295 HIS A CA 1
ATOM 2245 C C . HIS A 1 295 ? -3.348 -24.781 5.578 1 83.62 295 HIS A C 1
ATOM 2247 O O . HIS A 1 295 ? -3.49 -24.219 6.664 1 83.62 295 HIS A O 1
ATOM 2253 N N . PRO A 1 296 ? -2.455 -24.25 4.707 1 90.5 296 PRO A N 1
ATOM 2254 C CA . PRO A 1 296 ? -1.632 -23.062 4.926 1 90.5 296 PRO A CA 1
ATOM 2255 C C . PRO A 1 296 ? -2.459 -21.828 5.297 1 90.5 296 PRO A C 1
ATOM 2257 O O . PRO A 1 296 ? -1.971 -20.938 6 1 90.5 296 PRO A O 1
ATOM 2260 N N . VAL A 1 297 ? -3.619 -21.781 4.906 1 88.69 297 VAL A N 1
ATOM 2261 C CA . VAL A 1 297 ? -4.449 -20.594 5.113 1 88.69 297 VAL A CA 1
ATOM 2262 C C . VAL A 1 297 ? -4.691 -20.391 6.605 1 88.69 297 VAL A C 1
ATOM 2264 O O . VAL A 1 297 ? -4.84 -19.25 7.062 1 88.69 297 VAL A O 1
ATOM 2267 N N . PHE A 1 298 ? -4.66 -21.453 7.398 1 87 298 PHE A N 1
ATOM 2268 C CA . PHE A 1 298 ? -4.891 -21.359 8.836 1 87 298 PHE A CA 1
ATOM 2269 C C . PHE A 1 298 ? -3.773 -20.578 9.516 1 87 298 PHE A C 1
ATOM 2271 O O . PHE A 1 298 ? -4.031 -19.766 10.391 1 87 298 PHE A O 1
ATOM 2278 N N . GLY A 1 299 ? -2.619 -20.906 9.172 1 92.44 299 GLY A N 1
ATOM 2279 C CA . GLY A 1 299 ? -1.487 -20.219 9.758 1 92.44 299 GLY A CA 1
ATOM 2280 C C . GLY A 1 299 ? -1.483 -18.734 9.461 1 92.44 299 GLY A C 1
ATOM 2281 O O . GLY A 1 299 ? -1.197 -17.906 10.344 1 92.44 299 GLY A O 1
ATOM 2282 N N . ALA A 1 300 ? -1.756 -18.375 8.234 1 94.06 300 ALA A N 1
ATOM 2283 C CA . ALA A 1 300 ? -1.812 -16.969 7.844 1 94.06 300 ALA A CA 1
ATOM 2284 C C . ALA A 1 300 ? -2.922 -16.234 8.594 1 94.06 300 ALA A C 1
ATOM 2286 O O . ALA A 1 300 ? -2.723 -15.117 9.07 1 94.06 300 ALA A O 1
ATOM 2287 N N . PHE A 1 301 ? -4.043 -16.875 8.734 1 88.88 301 PHE A N 1
ATOM 2288 C CA . PHE A 1 301 ? -5.184 -16.297 9.438 1 88.88 301 PHE A CA 1
ATOM 2289 C C . PHE A 1 301 ? -4.855 -16.047 10.906 1 88.88 301 PHE A C 1
ATOM 2291 O O . PHE A 1 301 ? -5.141 -14.984 11.445 1 88.88 301 PHE A O 1
ATOM 2298 N N . MET A 1 302 ? -4.281 -17.078 11.5 1 90.44 302 MET A N 1
ATOM 2299 C CA . MET A 1 302 ? -3.922 -16.984 12.906 1 90.44 302 MET A CA 1
ATOM 2300 C C . MET A 1 302 ? -2.906 -15.875 13.141 1 90.44 302 MET A C 1
ATOM 2302 O O . MET A 1 302 ? -3.008 -15.133 14.125 1 90.44 302 MET A O 1
ATOM 2306 N N . PHE A 1 303 ? -1.957 -15.742 12.25 1 94.5 303 PHE A N 1
ATOM 2307 C CA . PHE A 1 303 ? -0.949 -14.695 12.367 1 94.5 303 PHE A CA 1
ATOM 2308 C C . PHE A 1 303 ? -1.59 -13.312 12.273 1 94.5 303 PHE A C 1
ATOM 2310 O O . PHE A 1 303 ? -1.22 -12.406 13.023 1 94.5 303 PHE A O 1
ATOM 2317 N N . GLY A 1 304 ? -2.545 -13.109 11.352 1 91.06 304 GLY A N 1
ATOM 2318 C CA . GLY A 1 304 ? -3.283 -11.859 11.258 1 91.06 304 GLY A CA 1
ATOM 2319 C C . GLY A 1 304 ? -4.094 -11.555 12.5 1 91.06 304 GLY A C 1
ATOM 2320 O O . GLY A 1 304 ? -4.148 -10.406 12.945 1 91.06 304 GLY A O 1
ATOM 2321 N N . LEU A 1 305 ? -4.656 -12.586 13.086 1 85.31 305 LEU A N 1
ATOM 2322 C CA . LEU A 1 305 ? -5.527 -12.445 14.25 1 85.31 305 LEU A CA 1
ATOM 2323 C C . LEU A 1 305 ? -4.738 -11.992 15.477 1 85.31 305 LEU A C 1
ATOM 2325 O O . LEU A 1 305 ? -5.27 -11.281 16.328 1 85.31 305 LEU A O 1
ATOM 2329 N N . VAL A 1 306 ? -3.498 -12.367 15.57 1 89.06 306 VAL A N 1
ATOM 2330 C CA . VAL A 1 306 ? -2.717 -12.102 16.781 1 89.06 306 VAL A CA 1
ATOM 2331 C C . VAL A 1 306 ? -2.107 -10.703 16.703 1 89.06 306 VAL A C 1
ATOM 2333 O O . VAL A 1 306 ? -1.666 -10.164 17.719 1 89.06 306 VAL A O 1
ATOM 2336 N N . ILE A 1 307 ? -2.045 -10.078 15.531 1 87.81 307 ILE A N 1
ATOM 2337 C CA . ILE A 1 307 ? -1.506 -8.727 15.391 1 87.81 307 ILE A CA 1
ATOM 2338 C C . ILE A 1 307 ? -2.516 -7.711 15.922 1 87.81 307 ILE A C 1
ATOM 2340 O O . ILE A 1 307 ? -3.67 -7.691 15.484 1 87.81 307 ILE A O 1
ATOM 2344 N N . PRO A 1 308 ? -2.08 -6.938 16.859 1 75.62 308 PRO A N 1
ATOM 2345 C CA . PRO A 1 308 ? -3.021 -5.969 17.438 1 75.62 308 PRO A CA 1
ATOM 2346 C C . PRO A 1 308 ? -3.455 -4.91 16.422 1 75.62 308 PRO A C 1
ATOM 2348 O O . PRO A 1 308 ? -2.705 -4.586 15.5 1 75.62 308 PRO A O 1
ATOM 2351 N N . ASN A 1 309 ? -4.633 -4.5 16.641 1 66.81 309 ASN A N 1
ATOM 2352 C CA . ASN A 1 309 ? -5.152 -3.453 15.773 1 66.81 309 ASN A CA 1
ATOM 2353 C C . ASN A 1 309 ? -4.457 -2.119 16.016 1 66.81 309 ASN A C 1
ATOM 2355 O O . ASN A 1 309 ? -4.16 -1.771 17.172 1 66.81 309 ASN A O 1
ATOM 2359 N N . GLY A 1 310 ? -3.844 -1.477 15.062 1 63.59 310 GLY A N 1
ATOM 2360 C CA . GLY A 1 310 ? -3.15 -0.202 15.164 1 63.59 310 GLY A CA 1
ATOM 2361 C C . GLY A 1 310 ? -2.625 0.297 13.828 1 63.59 310 GLY A C 1
ATOM 2362 O O . GLY A 1 310 ? -3.17 -0.037 12.773 1 63.59 310 GLY A O 1
ATOM 2363 N N . SER A 1 311 ? -1.771 1.118 13.984 1 66.5 311 SER A N 1
ATOM 2364 C CA . SER A 1 311 ? -1.192 1.735 12.789 1 66.5 311 SER A CA 1
ATOM 2365 C C . SER A 1 311 ? -0.484 0.703 11.922 1 66.5 311 SER A C 1
ATOM 2367 O O . SER A 1 311 ? -0.525 0.786 10.695 1 66.5 311 SER A O 1
ATOM 2369 N N . LEU A 1 312 ? -0.01 -0.25 12.594 1 78.56 312 LEU A N 1
ATOM 2370 C CA . LEU A 1 312 ? 0.703 -1.286 11.859 1 78.56 312 LEU A CA 1
ATOM 2371 C C . LEU A 1 312 ? -0.265 -2.125 11.031 1 78.56 312 LEU A C 1
ATOM 2373 O O . LEU A 1 312 ? -0.012 -2.393 9.852 1 78.56 312 LEU A O 1
ATOM 2377 N N . GLY A 1 313 ? -1.38 -2.529 11.672 1 80.19 313 GLY A N 1
ATOM 2378 C CA . GLY A 1 313 ? -2.383 -3.289 10.945 1 80.19 313 GLY A CA 1
ATOM 2379 C C . GLY A 1 313 ? -2.971 -2.531 9.766 1 80.19 313 GLY A C 1
ATOM 2380 O O . GLY A 1 313 ? -3.145 -3.094 8.688 1 80.19 313 GLY A O 1
ATOM 2381 N N . GLY A 1 314 ? -3.203 -1.257 9.977 1 75.5 314 GLY A N 1
ATOM 2382 C CA . GLY A 1 314 ? -3.723 -0.423 8.906 1 75.5 314 GLY A CA 1
ATOM 2383 C C . GLY A 1 314 ? -2.762 -0.281 7.738 1 75.5 314 GLY A C 1
ATOM 2384 O O . GLY A 1 314 ? -3.174 -0.338 6.578 1 75.5 314 GLY A O 1
ATOM 2385 N N . ALA A 1 315 ? -1.532 -0.119 8.047 1 77.25 315 ALA A N 1
ATOM 2386 C CA . ALA A 1 315 ? -0.512 0.012 7.012 1 77.25 315 ALA A CA 1
ATOM 2387 C C . ALA A 1 315 ? -0.391 -1.271 6.195 1 77.25 315 ALA A C 1
ATOM 2389 O O . ALA A 1 315 ? -0.259 -1.226 4.969 1 77.25 315 ALA A O 1
ATOM 2390 N N . LEU A 1 316 ? -0.453 -2.354 6.84 1 86.75 316 LEU A N 1
ATOM 2391 C CA . LEU A 1 316 ? -0.33 -3.645 6.172 1 86.75 316 LEU A CA 1
ATOM 2392 C C . LEU A 1 316 ? -1.522 -3.898 5.258 1 86.75 316 LEU A C 1
ATOM 2394 O O . LEU A 1 316 ? -1.356 -4.383 4.137 1 86.75 316 LEU A O 1
ATOM 2398 N N . ILE A 1 317 ? -2.717 -3.578 5.688 1 83.94 317 ILE A N 1
ATOM 2399 C CA . ILE A 1 317 ? -3.92 -3.75 4.883 1 83.94 317 ILE A CA 1
ATOM 2400 C C . ILE A 1 317 ? -3.844 -2.865 3.641 1 83.94 317 ILE A C 1
ATOM 2402 O O . ILE A 1 317 ? -4.113 -3.32 2.527 1 83.94 317 ILE A O 1
ATOM 2406 N N . GLU A 1 318 ? -3.398 -1.661 3.846 1 76 318 GLU A N 1
ATOM 2407 C CA . GLU A 1 318 ? -3.297 -0.714 2.74 1 76 318 GLU A CA 1
ATOM 2408 C C . GLU A 1 318 ? -2.295 -1.193 1.692 1 76 318 GLU A C 1
ATOM 2410 O O . GLU A 1 318 ? -2.525 -1.04 0.49 1 76 318 GLU A O 1
ATOM 2415 N N . LYS A 1 319 ? -1.293 -1.772 2.07 1 84.06 319 LYS A N 1
ATOM 2416 C CA . LYS A 1 319 ? -0.209 -2.168 1.177 1 84.06 319 LYS A CA 1
ATOM 2417 C C . LYS A 1 319 ? -0.539 -3.473 0.456 1 84.06 319 LYS A C 1
ATOM 2419 O O . LYS A 1 319 ? -0.123 -3.68 -0.685 1 84.06 319 LYS A O 1
ATOM 2424 N N . LEU A 1 320 ? -1.334 -4.336 1.073 1 90.06 320 LEU A N 1
ATOM 2425 C CA . LEU A 1 320 ? -1.471 -5.688 0.545 1 90.06 320 LEU A CA 1
ATOM 2426 C C . LEU A 1 320 ? -2.854 -5.898 -0.06 1 90.06 320 LEU A C 1
ATOM 2428 O O . LEU A 1 320 ? -3.045 -6.793 -0.887 1 90.06 320 LEU A O 1
ATOM 2432 N N . GLU A 1 321 ? -3.801 -5.168 0.305 1 86.44 321 GLU A N 1
ATOM 2433 C CA . GLU A 1 321 ? -5.199 -5.477 0.023 1 86.44 321 GLU A CA 1
ATOM 2434 C C . GLU A 1 321 ? -5.484 -5.43 -1.476 1 86.44 321 GLU A C 1
ATOM 2436 O O . GLU A 1 321 ? -6.039 -6.375 -2.037 1 86.44 321 GLU A O 1
ATOM 2441 N N . ASP A 1 322 ? -5.066 -4.359 -2.168 1 85.75 322 ASP A N 1
ATOM 2442 C CA . ASP A 1 322 ? -5.426 -4.172 -3.57 1 85.75 322 ASP A CA 1
ATOM 2443 C C . ASP A 1 322 ? -4.762 -5.223 -4.453 1 85.75 322 ASP A C 1
ATOM 2445 O O . ASP A 1 322 ? -5.395 -5.773 -5.355 1 85.75 322 ASP A O 1
ATOM 2449 N N . PHE A 1 323 ? -3.521 -5.441 -4.227 1 91.06 323 PHE A N 1
ATOM 2450 C CA . PHE A 1 323 ? -2.789 -6.414 -5.027 1 91.06 323 PHE A CA 1
ATOM 2451 C C . PHE A 1 323 ? -3.35 -7.816 -4.824 1 91.06 323 PHE A C 1
ATOM 2453 O O . PHE A 1 323 ? -3.508 -8.57 -5.785 1 91.06 323 PHE A O 1
ATOM 2460 N N . THR A 1 324 ? -3.629 -8.234 -3.57 1 91.75 324 THR A N 1
ATOM 2461 C CA . THR A 1 324 ? -4.098 -9.57 -3.219 1 91.75 324 THR A CA 1
ATOM 2462 C C . THR A 1 324 ? -5.543 -9.773 -3.662 1 91.75 324 THR A C 1
ATOM 2464 O O . THR A 1 324 ? -5.855 -10.742 -4.363 1 91.75 324 THR A O 1
ATOM 2467 N N . SER A 1 325 ? -6.445 -8.859 -3.338 1 87.44 325 SER A N 1
ATOM 2468 C CA . SER A 1 325 ? -7.867 -9.008 -3.629 1 87.44 325 SER A CA 1
ATOM 2469 C C . SER A 1 325 ? -8.164 -8.711 -5.094 1 87.44 325 SER A C 1
ATOM 2471 O O . SER A 1 325 ? -9.102 -9.266 -5.672 1 87.44 325 SER A O 1
ATOM 2473 N N . GLY A 1 326 ? -7.391 -7.863 -5.68 1 86.88 326 GLY A N 1
ATOM 2474 C CA . GLY A 1 326 ? -7.668 -7.445 -7.047 1 86.88 326 GLY A CA 1
ATOM 2475 C C . GLY A 1 326 ? -7.074 -8.375 -8.086 1 86.88 326 GLY A C 1
ATOM 2476 O O . GLY A 1 326 ? -7.676 -8.609 -9.133 1 86.88 326 GLY A O 1
ATOM 2477 N N . LEU A 1 327 ? -5.898 -8.953 -7.766 1 92 327 LEU A N 1
ATOM 2478 C CA . LEU A 1 327 ? -5.207 -9.703 -8.805 1 92 327 LEU A CA 1
ATOM 2479 C C . LEU A 1 327 ? -5.074 -11.172 -8.414 1 92 327 LEU A C 1
ATOM 2481 O O . LEU A 1 327 ? -5.398 -12.062 -9.211 1 92 327 LEU A O 1
ATOM 2485 N N . LEU A 1 328 ? -4.711 -11.484 -7.219 1 94 328 LEU A N 1
ATOM 2486 C CA . LEU A 1 328 ? -4.309 -12.844 -6.867 1 94 328 LEU A CA 1
ATOM 2487 C C . LEU A 1 328 ? -5.52 -13.672 -6.445 1 94 328 LEU A C 1
ATOM 2489 O O . LEU A 1 328 ? -5.648 -14.836 -6.84 1 94 328 LEU A O 1
ATOM 2493 N N . LEU A 1 329 ? -6.445 -13.078 -5.699 1 91.56 329 LEU A N 1
ATOM 2494 C CA . LEU A 1 329 ? -7.57 -13.828 -5.148 1 91.56 329 LEU A CA 1
ATOM 2495 C C . LEU A 1 329 ? -8.461 -14.367 -6.258 1 91.56 329 LEU A C 1
ATOM 2497 O O . LEU A 1 329 ? -8.953 -15.492 -6.18 1 91.56 329 LEU A O 1
ATOM 2501 N N . PRO A 1 330 ? -8.711 -13.617 -7.332 1 93.31 330 PRO A N 1
ATOM 2502 C CA . PRO A 1 330 ? -9.523 -14.148 -8.43 1 93.31 330 PRO A CA 1
ATOM 2503 C C . PRO A 1 330 ? -8.953 -15.43 -9.023 1 93.31 330 PRO A C 1
ATOM 2505 O O . PRO A 1 330 ? -9.695 -16.266 -9.531 1 93.31 330 PRO A O 1
ATOM 2508 N N . LEU A 1 331 ? -7.645 -15.586 -8.922 1 94.88 331 LEU A N 1
ATOM 2509 C CA . LEU A 1 331 ? -7.02 -16.797 -9.422 1 94.88 331 LEU A CA 1
ATOM 2510 C C . LEU A 1 331 ? -7.473 -18.016 -8.625 1 94.88 331 LEU A C 1
ATOM 2512 O O . LEU A 1 331 ? -7.66 -19.109 -9.195 1 94.88 331 LEU A O 1
ATOM 2516 N N . PHE A 1 332 ? -7.66 -17.859 -7.371 1 93.38 332 PHE A N 1
ATOM 2517 C CA . PHE A 1 332 ? -8.109 -18.953 -6.531 1 93.38 332 PHE A CA 1
ATOM 2518 C C . PHE A 1 332 ? -9.531 -19.375 -6.906 1 93.38 332 PHE A C 1
ATOM 2520 O O . PHE A 1 332 ? -9.82 -20.562 -7.004 1 93.38 332 PHE A O 1
ATOM 2527 N N . PHE A 1 333 ? -10.359 -18.438 -7.137 1 91.88 333 PHE A N 1
ATOM 2528 C CA . PHE A 1 333 ? -11.734 -18.734 -7.523 1 91.88 333 PHE A CA 1
ATOM 2529 C C . PHE A 1 333 ? -11.789 -19.344 -8.922 1 91.88 333 PHE A C 1
ATOM 2531 O O . PHE A 1 333 ? -12.633 -20.188 -9.211 1 91.88 333 PHE A O 1
ATOM 2538 N N . ALA A 1 334 ? -10.867 -18.844 -9.727 1 90.44 334 ALA A N 1
ATOM 2539 C CA . ALA A 1 334 ? -10.789 -19.406 -11.07 1 90.44 334 ALA A CA 1
ATOM 2540 C C . ALA A 1 334 ? -10.398 -20.891 -11.016 1 90.44 334 ALA A C 1
ATOM 2542 O O . ALA A 1 334 ? -10.953 -21.703 -11.75 1 90.44 334 ALA A O 1
ATOM 2543 N N . ILE A 1 335 ? -9.477 -21.219 -10.156 1 90 335 ILE A N 1
ATOM 2544 C CA . ILE A 1 335 ? -9.047 -22.609 -10.023 1 90 335 ILE A CA 1
ATOM 2545 C C . ILE A 1 335 ? -10.203 -23.453 -9.508 1 90 335 ILE A C 1
ATOM 2547 O O . ILE A 1 335 ? -10.398 -24.578 -9.961 1 90 335 ILE A O 1
ATOM 2551 N N . SER A 1 336 ? -10.914 -22.938 -8.539 1 90.75 336 SER A N 1
ATOM 2552 C CA . SER A 1 336 ? -12.086 -23.641 -8.031 1 90.75 336 SER A CA 1
ATOM 2553 C C . SER A 1 336 ? -13.125 -23.844 -9.125 1 90.75 336 SER A C 1
ATOM 2555 O O . SER A 1 336 ? -13.766 -24.906 -9.172 1 90.75 336 SER A O 1
ATOM 2557 N N . GLY A 1 337 ? -13.258 -22.859 -9.961 1 89.06 337 GLY A N 1
ATOM 2558 C CA . GLY A 1 337 ? -14.164 -22.984 -11.094 1 89.06 337 GLY A CA 1
ATOM 2559 C C . GLY A 1 337 ? -13.688 -23.969 -12.133 1 89.06 337 GLY A C 1
ATOM 2560 O O . GLY A 1 337 ? -14.492 -24.703 -12.711 1 89.06 337 GLY A O 1
ATOM 2561 N N . LEU A 1 338 ? -12.375 -24.047 -12.367 1 86.56 338 LEU A N 1
ATOM 2562 C CA . LEU A 1 338 ? -11.789 -24.969 -13.32 1 86.56 338 LEU A CA 1
ATOM 2563 C C . LEU A 1 338 ? -11.969 -26.422 -12.859 1 86.56 338 LEU A C 1
ATOM 2565 O O . LEU A 1 338 ? -12.031 -27.328 -13.68 1 86.56 338 LEU A O 1
ATOM 2569 N N . ARG A 1 339 ? -12.141 -26.562 -11.547 1 89.94 339 ARG A N 1
ATOM 2570 C CA . ARG A 1 339 ? -12.336 -27.891 -10.977 1 89.94 339 ARG A CA 1
ATOM 2571 C C . ARG A 1 339 ? -13.812 -28.266 -10.977 1 89.94 339 ARG A C 1
ATOM 2573 O O . ARG A 1 339 ? -14.156 -29.438 -10.734 1 89.94 339 ARG A O 1
ATOM 2580 N N . THR A 1 340 ? -14.594 -27.312 -11.25 1 91.88 340 THR A N 1
ATOM 2581 C CA . THR A 1 340 ? -16.031 -27.547 -11.234 1 91.88 340 THR A CA 1
ATOM 2582 C C . THR A 1 340 ? -16.531 -28 -12.609 1 91.88 340 THR A C 1
ATOM 2584 O O . THR A 1 340 ? -16.562 -27.219 -13.555 1 91.88 340 THR A O 1
ATOM 2587 N N . ASN A 1 341 ? -16.844 -29.234 -12.727 1 91.31 341 ASN A N 1
ATOM 2588 C CA . ASN A 1 341 ? -17.391 -29.781 -13.961 1 91.31 341 ASN A CA 1
ATOM 2589 C C . ASN A 1 341 ? -18.844 -30.219 -13.805 1 91.31 341 ASN A C 1
ATOM 2591 O O . ASN A 1 341 ? -19.109 -31.312 -13.32 1 91.31 341 ASN A O 1
ATOM 2595 N N . VAL A 1 342 ? -19.719 -29.438 -14.344 1 88.56 342 VAL A N 1
ATOM 2596 C CA . VAL A 1 342 ? -21.141 -29.688 -14.195 1 88.56 342 VAL A CA 1
ATOM 2597 C C . VAL A 1 342 ? -21.547 -30.906 -15.039 1 88.56 342 VAL A C 1
ATOM 2599 O O . VAL A 1 342 ? -22.562 -31.547 -14.766 1 88.56 342 VAL A O 1
ATOM 2602 N N . MET A 1 343 ? -20.688 -31.297 -15.977 1 85.88 343 MET A N 1
ATOM 2603 C CA . MET A 1 343 ? -21 -32.406 -16.875 1 85.88 343 MET A CA 1
ATOM 2604 C C . MET A 1 343 ? -20.828 -33.75 -16.172 1 85.88 343 MET A C 1
ATOM 2606 O O . MET A 1 343 ? -21.328 -34.75 -16.641 1 85.88 343 MET A O 1
ATOM 2610 N N . THR A 1 344 ? -20.172 -33.688 -15.078 1 83.31 344 THR A N 1
ATOM 2611 C CA . THR A 1 344 ? -19.953 -34.938 -14.336 1 83.31 344 THR A CA 1
ATOM 2612 C C . THR A 1 344 ? -21.188 -35.312 -13.523 1 83.31 344 THR A C 1
ATOM 2614 O O . THR A 1 344 ? -21.297 -36.438 -13.039 1 83.31 344 THR A O 1
ATOM 2617 N N . ILE A 1 345 ? -22.109 -34.375 -13.398 1 83.62 345 ILE A N 1
ATOM 2618 C CA . ILE A 1 345 ? -23.344 -34.625 -12.648 1 83.62 345 ILE A CA 1
ATOM 2619 C C . ILE A 1 345 ? -24.281 -35.5 -13.477 1 83.62 345 ILE A C 1
ATOM 2621 O O . ILE A 1 345 ? -25.188 -35 -14.148 1 83.62 345 ILE A O 1
ATOM 2625 N N . THR A 1 346 ? -24.047 -36.688 -13.711 1 78.75 346 THR A N 1
ATOM 2626 C CA . THR A 1 346 ? -24.828 -37.562 -14.57 1 78.75 346 THR A CA 1
ATOM 2627 C C . THR A 1 346 ? -25.812 -38.375 -13.742 1 78.75 346 THR A C 1
ATOM 2629 O O . THR A 1 346 ? -26.906 -38.688 -14.211 1 78.75 346 THR A O 1
ATOM 2632 N N . ASN A 1 347 ? -25.422 -38.656 -12.5 1 77.06 347 ASN A N 1
ATOM 2633 C CA . ASN A 1 347 ? -26.328 -39.469 -11.68 1 77.06 347 ASN A CA 1
ATOM 2634 C C . ASN A 1 347 ? -27.438 -38.625 -11.07 1 77.06 347 ASN A C 1
ATOM 2636 O O . ASN A 1 347 ? -27.188 -37.844 -10.164 1 77.06 347 ASN A O 1
ATOM 2640 N N . GLU A 1 348 ? -28.641 -38.656 -11.578 1 75.56 348 GLU A N 1
ATOM 2641 C CA . GLU A 1 348 ? -29.797 -37.844 -11.195 1 75.56 348 GLU A CA 1
ATOM 2642 C C . GLU A 1 348 ? -30.156 -38.062 -9.727 1 75.56 348 GLU A C 1
ATOM 2644 O O . GLU A 1 348 ? -30.531 -37.094 -9.039 1 75.56 348 GLU A O 1
ATOM 2649 N N . ASP A 1 349 ? -29.922 -39.25 -9.273 1 76 349 ASP A N 1
ATOM 2650 C CA . ASP A 1 349 ? -30.312 -39.531 -7.898 1 76 349 ASP A CA 1
ATOM 2651 C C . ASP A 1 349 ? -29.375 -38.812 -6.91 1 76 349 ASP A C 1
ATOM 2653 O O . ASP A 1 349 ? -29.828 -38.219 -5.941 1 76 349 ASP A O 1
ATOM 2657 N N . THR A 1 350 ? -28.141 -38.938 -7.234 1 75.81 350 THR A N 1
ATOM 2658 C CA . THR A 1 350 ? -27.172 -38.312 -6.32 1 75.81 350 THR A CA 1
ATOM 2659 C C . THR A 1 350 ? -27.328 -36.812 -6.297 1 75.81 350 THR A C 1
ATOM 2661 O O . THR A 1 350 ? -27.25 -36.188 -5.234 1 75.81 350 THR A O 1
ATOM 2664 N N . TRP A 1 351 ? -27.609 -36.25 -7.422 1 82.38 351 TRP A N 1
ATOM 2665 C CA . TRP A 1 351 ? -27.734 -34.812 -7.5 1 82.38 351 TRP A CA 1
ATOM 2666 C C . TRP A 1 351 ? -28.984 -34.312 -6.773 1 82.38 351 TRP A C 1
ATOM 2668 O O . TRP A 1 351 ? -28.953 -33.312 -6.074 1 82.38 351 TRP A O 1
ATOM 2678 N N . ALA A 1 352 ? -30 -35 -6.871 1 83.81 352 ALA A N 1
ATOM 2679 C CA . ALA A 1 352 ? -31.25 -34.625 -6.238 1 83.81 352 ALA A CA 1
ATOM 2680 C C . ALA A 1 352 ? -31.156 -34.719 -4.719 1 83.81 352 ALA A C 1
ATOM 2682 O O . ALA A 1 352 ? -31.672 -33.875 -3.992 1 83.81 352 ALA A O 1
ATOM 2683 N N . ILE A 1 353 ? -30.531 -35.75 -4.312 1 81.5 353 ILE A N 1
ATOM 2684 C CA . ILE A 1 353 ? -30.406 -35.969 -2.875 1 81.5 353 ILE A CA 1
ATOM 2685 C C . ILE A 1 353 ? -29.484 -34.906 -2.268 1 81.5 353 ILE A C 1
ATOM 2687 O O . ILE A 1 353 ? -29.797 -34.344 -1.213 1 81.5 353 ILE A O 1
ATOM 2691 N N . LEU A 1 354 ? -28.406 -34.656 -2.947 1 82.25 354 LEU A N 1
ATOM 2692 C CA . LEU A 1 354 ? -27.469 -33.656 -2.432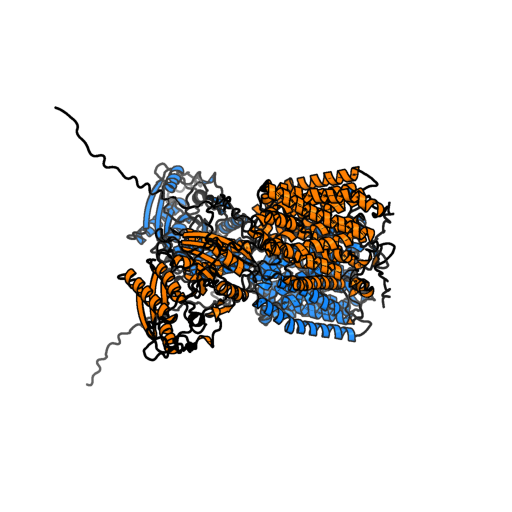 1 82.25 354 LEU A CA 1
ATOM 2693 C C . LEU A 1 354 ? -28.125 -32.281 -2.408 1 82.25 354 LEU A C 1
ATOM 2695 O O . LEU A 1 354 ? -27.953 -31.531 -1.446 1 82.25 354 LEU A O 1
ATOM 2699 N N . MET A 1 355 ? -28.906 -31.984 -3.365 1 86.06 355 MET A N 1
ATOM 2700 C CA . MET A 1 355 ? -29.594 -30.703 -3.396 1 86.06 355 MET A CA 1
ATOM 2701 C C . MET A 1 355 ? -30.641 -30.625 -2.283 1 86.06 355 MET A C 1
ATOM 2703 O O . MET A 1 355 ? -30.828 -29.562 -1.685 1 86.06 355 MET A O 1
ATOM 2707 N N . LEU A 1 356 ? -31.219 -31.703 -2.07 1 85.19 356 LEU A N 1
ATOM 2708 C CA . LEU A 1 356 ? -32.188 -31.75 -0.988 1 85.19 356 LEU A CA 1
ATOM 2709 C C . LEU A 1 356 ? -31.531 -31.5 0.36 1 85.19 356 LEU A C 1
ATOM 2711 O O . LEU A 1 356 ? -32.031 -30.734 1.176 1 85.19 356 LEU A O 1
ATOM 2715 N N . VAL A 1 357 ? -30.438 -32.125 0.535 1 84.75 357 VAL A N 1
ATOM 2716 C CA . VAL A 1 357 ? -29.703 -31.969 1.785 1 84.75 357 VAL A CA 1
ATOM 2717 C C . VAL A 1 357 ? -29.281 -30.516 1.951 1 84.75 357 VAL A C 1
ATOM 2719 O O . VAL A 1 357 ? -29.375 -29.953 3.047 1 84.75 357 VAL A O 1
ATOM 2722 N N . ILE A 1 358 ? -28.875 -29.906 0.853 1 88.12 358 ILE A N 1
ATOM 2723 C CA . ILE A 1 358 ? -28.406 -28.531 0.897 1 88.12 358 ILE A CA 1
ATOM 2724 C C . ILE A 1 358 ? -29.578 -27.594 1.221 1 88.12 358 ILE A C 1
ATOM 2726 O O . ILE A 1 358 ? -29.453 -26.703 2.074 1 88.12 358 ILE A O 1
ATOM 2730 N N . VAL A 1 359 ? -30.688 -27.844 0.692 1 88.81 359 VAL A N 1
ATOM 2731 C CA . VAL A 1 359 ? -31.875 -27.016 0.929 1 88.81 359 VAL A CA 1
ATOM 2732 C C . VAL A 1 359 ? -32.344 -27.188 2.371 1 88.81 359 VAL A C 1
ATOM 2734 O O . VAL A 1 359 ? -32.719 -26.219 3.029 1 88.81 359 VAL A O 1
ATOM 2737 N N . LEU A 1 360 ? -32.25 -28.406 2.818 1 87.06 360 LEU A N 1
ATOM 2738 C CA . LEU A 1 360 ? -32.656 -28.688 4.191 1 87.06 360 LEU A CA 1
ATOM 2739 C C . LEU A 1 360 ? -31.719 -28.016 5.184 1 87.06 360 LEU A C 1
ATOM 2741 O O . LEU A 1 360 ? -32.156 -27.516 6.219 1 87.06 360 LEU A O 1
ATOM 2745 N N . ALA A 1 361 ? -30.484 -28.078 4.883 1 89.31 361 ALA A N 1
ATOM 2746 C CA . ALA A 1 361 ? -29.5 -27.438 5.758 1 89.31 361 ALA A CA 1
ATOM 2747 C C . ALA A 1 361 ? -29.672 -25.922 5.777 1 89.31 361 ALA A C 1
ATOM 2749 O O . ALA A 1 361 ? -29.562 -25.297 6.828 1 89.31 361 ALA A O 1
ATOM 2750 N N . CYS A 1 362 ? -29.984 -25.328 4.66 1 90.19 362 CYS A N 1
ATOM 2751 C CA . CYS A 1 362 ? -30.219 -23.891 4.57 1 90.19 362 CYS A CA 1
ATOM 2752 C C . CYS A 1 362 ? -31.469 -23.5 5.332 1 90.19 362 CYS A C 1
ATOM 2754 O O . CYS A 1 362 ? -31.484 -22.5 6.055 1 90.19 362 CYS A O 1
ATOM 2756 N N . ALA A 1 363 ? -32.469 -24.328 5.188 1 91.69 363 ALA A N 1
ATOM 2757 C CA . ALA A 1 363 ? -33.719 -24.094 5.926 1 91.69 363 ALA A CA 1
ATOM 2758 C C . ALA A 1 363 ? -33.5 -24.297 7.426 1 91.69 363 ALA A C 1
ATOM 2760 O O . ALA A 1 363 ? -34.062 -23.547 8.234 1 91.69 363 ALA A O 1
ATOM 2761 N N . GLY A 1 364 ? -32.75 -25.297 7.684 1 91.44 364 GLY A N 1
ATOM 2762 C CA . GLY A 1 364 ? -32.438 -25.531 9.086 1 91.44 364 GLY A CA 1
ATOM 2763 C C . GLY A 1 364 ? -31.719 -24.375 9.734 1 91.44 364 GLY A C 1
ATOM 2764 O O . GLY A 1 364 ? -31.984 -24.047 10.891 1 91.44 364 GLY A O 1
ATOM 2765 N N . LYS A 1 365 ? -30.781 -23.844 9 1 92.94 365 LYS A N 1
ATOM 2766 C CA . LYS A 1 365 ? -30.062 -22.688 9.508 1 92.94 365 LYS A CA 1
ATOM 2767 C C . LYS A 1 365 ? -31 -21.5 9.734 1 92.94 365 LYS A C 1
ATOM 2769 O O . LYS A 1 365 ? -30.875 -20.797 10.734 1 92.94 365 LYS A O 1
ATOM 2774 N N . VAL A 1 366 ? -31.922 -21.25 8.898 1 94 366 VAL A N 1
ATOM 2775 C CA . VAL A 1 366 ? -32.844 -20.141 9.008 1 94 366 VAL A CA 1
ATOM 2776 C C . VAL A 1 366 ? -33.812 -20.375 10.188 1 94 366 VAL A C 1
ATOM 2778 O O . VAL A 1 366 ? -34 -19.484 11.008 1 94 366 VAL A O 1
ATOM 2781 N N . VAL A 1 367 ? -34.312 -21.547 10.266 1 93.31 367 VAL A N 1
ATOM 2782 C CA . VAL A 1 367 ? -35.25 -21.891 11.336 1 93.31 367 VAL A CA 1
ATOM 2783 C C . VAL A 1 367 ? -34.531 -21.844 12.68 1 93.31 367 VAL A C 1
ATOM 2785 O O . VAL A 1 367 ? -35.062 -21.344 13.664 1 93.31 367 VAL A O 1
ATOM 2788 N N . GLY A 1 368 ? -33.375 -22.453 12.703 1 92.31 368 GLY A N 1
ATOM 2789 C CA . GLY A 1 368 ? -32.625 -22.438 13.938 1 92.31 368 GLY A CA 1
ATOM 2790 C C . GLY A 1 368 ? -32.344 -21.031 14.43 1 92.31 368 GLY A C 1
ATOM 2791 O O . GLY A 1 368 ? -32.5 -20.734 15.625 1 92.31 368 GLY A O 1
ATOM 2792 N N . THR A 1 369 ? -31.922 -20.141 13.578 1 93.44 369 THR A N 1
ATOM 2793 C CA . THR A 1 369 ? -31.625 -18.75 13.938 1 93.44 369 THR A CA 1
ATOM 2794 C C . THR A 1 369 ? -32.906 -18.016 14.32 1 93.44 369 THR A C 1
ATOM 2796 O O . THR A 1 369 ? -32.906 -17.203 15.234 1 93.44 369 THR A O 1
ATOM 2799 N N . LEU A 1 370 ? -34.031 -18.312 13.641 1 92.62 370 LEU A N 1
ATOM 2800 C CA . LEU A 1 370 ? -35.312 -17.688 13.93 1 92.62 370 LEU A CA 1
ATOM 2801 C C . LEU A 1 370 ? -35.781 -18.031 15.344 1 92.62 370 LEU A C 1
ATOM 2803 O O . LEU A 1 370 ? -36.25 -17.172 16.078 1 92.62 370 LEU A O 1
ATOM 2807 N N . VAL A 1 371 ? -35.625 -19.234 15.703 1 93.12 371 VAL A N 1
ATOM 2808 C CA . VAL A 1 371 ? -36.062 -19.688 17.031 1 93.12 371 VAL A CA 1
ATOM 2809 C C . VAL A 1 371 ? -35.25 -18.953 18.109 1 93.12 371 VAL A C 1
ATOM 2811 O O . VAL A 1 371 ? -35.844 -18.484 19.094 1 93.12 371 VAL A O 1
ATOM 2814 N N . VAL A 1 372 ? -34 -18.906 17.922 1 93 372 VAL A N 1
ATOM 2815 C CA . VAL A 1 372 ? -33.156 -18.234 18.891 1 93 372 VAL A CA 1
ATOM 2816 C C . VAL A 1 372 ? -33.469 -16.75 18.922 1 93 372 VAL A C 1
ATOM 2818 O O . VAL A 1 372 ? -33.5 -16.125 19.984 1 93 372 VAL A O 1
ATOM 2821 N N . ALA A 1 373 ? -33.688 -16.156 17.75 1 90.19 373 ALA A N 1
ATOM 2822 C CA . ALA A 1 373 ? -34 -14.734 17.656 1 90.19 373 ALA A CA 1
ATOM 2823 C C . ALA A 1 373 ? -35.312 -14.422 18.391 1 90.19 373 ALA A C 1
ATOM 2825 O O . ALA A 1 373 ? -35.406 -13.406 19.078 1 90.19 373 ALA A O 1
ATOM 2826 N N . LEU A 1 374 ? -36.281 -15.289 18.297 1 89.5 374 LEU A N 1
ATOM 2827 C CA . LEU A 1 374 ? -37.562 -15.094 18.969 1 89.5 374 LEU A CA 1
ATOM 2828 C C . LEU A 1 374 ? -37.406 -15.203 20.484 1 89.5 374 LEU A C 1
ATOM 2830 O O . LEU A 1 374 ? -38.062 -14.469 21.234 1 89.5 374 LEU A O 1
ATOM 2834 N N . PHE A 1 375 ? -36.594 -16.062 20.828 1 89.44 375 PHE A N 1
ATOM 2835 C CA . PHE A 1 375 ? -36.312 -16.219 22.25 1 89.44 375 PHE A CA 1
ATOM 2836 C C . PHE A 1 375 ? -35.594 -14.984 22.812 1 89.44 375 PHE A C 1
ATOM 2838 O O . PHE A 1 375 ? -35.75 -14.656 23.984 1 89.44 375 PHE A O 1
ATOM 2845 N N . MET A 1 376 ? -34.906 -14.328 21.984 1 84.94 376 MET A N 1
ATOM 2846 C CA . MET A 1 376 ? -34.188 -13.117 22.406 1 84.94 376 MET A CA 1
ATOM 2847 C C . MET A 1 376 ? -35.062 -11.875 22.172 1 84.94 376 MET A C 1
ATOM 2849 O O . MET A 1 376 ? -34.531 -10.758 22.141 1 84.94 376 MET A O 1
ATOM 2853 N N . LYS A 1 377 ? -36.312 -11.969 21.797 1 82.69 377 LYS A N 1
ATOM 2854 C CA . LYS A 1 377 ? -37.344 -10.938 21.688 1 82.69 377 LYS A CA 1
ATOM 2855 C C . LYS A 1 377 ? -37.125 -10.062 20.453 1 82.69 377 LYS A C 1
ATOM 2857 O O . LYS A 1 377 ? -37.312 -8.852 20.516 1 82.69 377 LYS A O 1
ATOM 2862 N N . MET A 1 378 ? -36.625 -10.75 19.5 1 85.56 378 MET A N 1
ATOM 2863 C CA . MET A 1 378 ? -36.531 -10.055 18.219 1 85.56 378 MET A CA 1
ATOM 2864 C C . MET A 1 378 ? -37.781 -10.289 17.391 1 85.56 378 MET A C 1
ATOM 2866 O O . MET A 1 378 ? -38.531 -11.227 17.656 1 85.56 378 MET A O 1
ATOM 2870 N N . THR A 1 379 ? -38.031 -9.398 16.469 1 85.62 379 THR A N 1
ATOM 2871 C CA . THR A 1 379 ? -39.188 -9.562 15.594 1 85.62 379 THR A CA 1
ATOM 2872 C C . THR A 1 379 ? -38.969 -10.711 14.617 1 85.62 379 THR A C 1
ATOM 2874 O O . THR A 1 379 ? -37.812 -11.023 14.266 1 85.62 379 THR A O 1
ATOM 2877 N N . PRO A 1 380 ? -40 -11.414 14.273 1 87.44 380 PRO A N 1
ATOM 2878 C CA . PRO A 1 380 ? -39.844 -12.523 13.336 1 87.44 380 PRO A CA 1
ATOM 2879 C C . PRO A 1 380 ? -39.219 -12.102 12.008 1 87.44 380 PRO A C 1
ATOM 2881 O O . PRO A 1 380 ? -38.5 -12.875 11.375 1 87.44 380 PRO A O 1
ATOM 2884 N N . ARG A 1 381 ? -39.469 -10.898 11.602 1 87.5 381 ARG A N 1
ATOM 2885 C CA . ARG A 1 381 ? -38.875 -10.406 10.367 1 87.5 381 ARG A CA 1
ATOM 2886 C C . ARG A 1 381 ? -37.344 -10.273 10.5 1 87.5 381 ARG A C 1
ATOM 2888 O O . ARG A 1 381 ? -36.625 -10.625 9.578 1 87.5 381 ARG A O 1
ATOM 2895 N N . GLU A 1 382 ? -36.969 -9.805 11.648 1 87.94 382 GLU A N 1
ATOM 2896 C CA . GLU A 1 382 ? -35.531 -9.68 11.906 1 87.94 382 GLU A CA 1
ATOM 2897 C C . GLU A 1 382 ? -34.875 -11.055 12.047 1 87.94 382 GLU A C 1
ATOM 2899 O O . GLU A 1 382 ? -33.75 -11.258 11.602 1 87.94 382 GLU A O 1
ATOM 2904 N N . GLY A 1 383 ? -35.656 -11.922 12.609 1 90.5 383 GLY A N 1
ATOM 2905 C CA . GLY A 1 383 ? -35.156 -13.266 12.773 1 90.5 383 GLY A CA 1
ATOM 2906 C C . GLY A 1 383 ? -34.969 -14 11.453 1 90.5 383 GLY A C 1
ATOM 2907 O O . GLY A 1 383 ? -33.938 -14.68 11.258 1 90.5 383 GLY A O 1
ATOM 2908 N N . ILE A 1 384 ? -35.875 -13.828 10.547 1 92.06 384 ILE A N 1
ATOM 2909 C CA . ILE A 1 384 ? -35.75 -14.461 9.234 1 92.06 384 ILE A CA 1
ATOM 2910 C C . ILE A 1 384 ? -34.625 -13.828 8.445 1 92.06 384 ILE A C 1
ATOM 2912 O O . ILE A 1 384 ? -33.844 -14.531 7.773 1 92.06 384 ILE A O 1
ATOM 2916 N N . ALA A 1 385 ? -34.531 -12.523 8.562 1 92.06 385 ALA A N 1
ATOM 2917 C CA . ALA A 1 385 ? -33.438 -11.828 7.883 1 92.06 385 ALA A CA 1
ATOM 2918 C C . ALA A 1 385 ? -32.094 -12.273 8.414 1 92.06 385 ALA A C 1
ATOM 2920 O O . ALA A 1 385 ? -31.156 -12.5 7.641 1 92.06 385 ALA A O 1
ATOM 2921 N N . LEU A 1 386 ? -32.062 -12.445 9.672 1 92.56 386 LEU A N 1
ATOM 2922 C CA . LEU A 1 386 ? -30.812 -12.891 10.305 1 92.56 386 LEU A CA 1
ATOM 2923 C C . LEU A 1 386 ? -30.469 -14.312 9.867 1 92.56 386 LEU A C 1
ATOM 2925 O O . LEU A 1 386 ? -29.297 -14.609 9.594 1 92.56 386 LEU A O 1
ATOM 2929 N N . GLY A 1 387 ? -31.406 -15.125 9.805 1 93.56 387 GLY A N 1
ATOM 2930 C CA . GLY A 1 387 ? -31.188 -16.484 9.359 1 93.56 387 GLY A CA 1
ATOM 2931 C C . GLY A 1 387 ? -30.734 -16.562 7.914 1 93.56 387 GLY A C 1
ATOM 2932 O O . GLY A 1 387 ? -29.859 -17.375 7.578 1 93.56 387 GLY A O 1
ATOM 2933 N N . LEU A 1 388 ? -31.312 -15.797 7.094 1 93.44 388 LEU A N 1
ATOM 2934 C CA . LEU A 1 388 ? -30.906 -15.75 5.695 1 93.44 388 LEU A CA 1
ATOM 2935 C C . LEU A 1 388 ? -29.484 -15.219 5.562 1 93.44 388 LEU A C 1
ATOM 2937 O O . LEU A 1 388 ? -28.688 -15.742 4.777 1 93.44 388 LEU A O 1
ATOM 2941 N N . LEU A 1 389 ? -29.172 -14.227 6.328 1 93.06 389 LEU A N 1
ATOM 2942 C CA . LEU A 1 389 ? -27.828 -13.641 6.312 1 93.06 389 LEU A CA 1
ATOM 2943 C C . LEU A 1 389 ? -26.781 -14.656 6.781 1 93.06 389 LEU A C 1
ATOM 2945 O O . LEU A 1 389 ? -25.688 -14.719 6.234 1 93.06 389 LEU A O 1
ATOM 2949 N N . MET A 1 390 ? -27.156 -15.5 7.676 1 93.38 390 MET A N 1
ATOM 2950 C CA . MET A 1 390 ? -26.234 -16.5 8.227 1 93.38 390 MET A CA 1
ATOM 2951 C C . MET A 1 390 ? -25.969 -17.609 7.215 1 93.38 390 MET A C 1
ATOM 2953 O O . MET A 1 390 ? -25.016 -18.375 7.375 1 93.38 390 MET A O 1
ATOM 2957 N N . ASN A 1 391 ? -26.703 -17.656 6.125 1 93.88 391 ASN A N 1
ATOM 2958 C CA . ASN A 1 391 ? -26.5 -18.656 5.074 1 93.88 391 ASN A CA 1
ATOM 2959 C C . ASN A 1 391 ? -25.516 -18.172 4.02 1 93.88 391 ASN A C 1
ATOM 2961 O O . ASN A 1 391 ? -25.312 -18.844 3.004 1 93.88 391 ASN A O 1
ATOM 2965 N N . THR A 1 392 ? -24.859 -17.094 4.27 1 92.56 392 THR A N 1
ATOM 2966 C CA . THR A 1 392 ? -23.906 -16.531 3.314 1 92.56 392 THR A CA 1
ATOM 2967 C C . THR A 1 392 ? -22.688 -17.438 3.186 1 92.56 392 THR A C 1
ATOM 2969 O O . THR A 1 392 ? -22.016 -17.734 4.18 1 92.56 392 THR A O 1
ATOM 2972 N N . LYS A 1 393 ? -22.547 -17.984 1.976 1 91.38 393 LYS A N 1
ATOM 2973 C CA . LYS A 1 393 ? -21.375 -18.797 1.633 1 91.38 393 LYS A CA 1
ATOM 2974 C C . LYS A 1 393 ? -20.391 -18.016 0.769 1 91.38 393 LYS A C 1
ATOM 2976 O O . LYS A 1 393 ? -20.734 -16.969 0.207 1 91.38 393 LYS A O 1
ATOM 2981 N N . GLY A 1 394 ? -19.156 -18.484 0.773 1 87.62 394 GLY A N 1
ATOM 2982 C CA . GLY A 1 394 ? -18.188 -17.766 -0.028 1 87.62 394 GLY A CA 1
ATOM 2983 C C . GLY A 1 394 ? -16.812 -18.391 -0.003 1 87.62 394 GLY A C 1
ATOM 2984 O O . GLY A 1 394 ? -16.656 -19.578 -0.335 1 87.62 394 GLY A O 1
ATOM 2985 N N . LEU A 1 395 ? -15.859 -17.594 0.471 1 86 395 LEU A N 1
ATOM 2986 C CA . LEU A 1 395 ? -14.445 -17.938 0.381 1 86 395 LEU A CA 1
ATOM 2987 C C . LEU A 1 395 ? -14.125 -19.125 1.284 1 86 395 LEU A C 1
ATOM 2989 O O . LEU A 1 395 ? -13.469 -20.078 0.854 1 86 395 LEU A O 1
ATOM 2993 N N . ILE A 1 396 ? -14.609 -19.109 2.438 1 86.69 396 ILE A N 1
ATOM 2994 C CA . ILE A 1 396 ? -14.258 -20.141 3.404 1 86.69 396 ILE A CA 1
ATOM 2995 C C . ILE A 1 396 ? -14.859 -21.484 2.963 1 86.69 396 ILE A C 1
ATOM 2997 O O . ILE A 1 396 ? -14.219 -22.531 3.096 1 86.69 396 ILE A O 1
ATOM 3001 N N . GLU A 1 397 ? -16.031 -21.406 2.523 1 90.69 397 GLU A N 1
ATOM 3002 C CA . GLU A 1 397 ? -16.641 -22.625 2.008 1 90.69 397 GLU A CA 1
ATOM 3003 C C . GLU A 1 397 ? -15.867 -23.188 0.822 1 90.69 397 GLU A C 1
ATOM 3005 O O . GLU A 1 397 ? -15.656 -24.391 0.725 1 90.69 397 GLU A O 1
ATOM 3010 N N . MET A 1 398 ? -15.406 -22.328 -0.029 1 91.69 398 MET A N 1
ATOM 3011 C CA . MET A 1 398 ? -14.641 -22.766 -1.194 1 91.69 398 MET A CA 1
ATOM 3012 C C . MET A 1 398 ? -13.312 -23.391 -0.773 1 91.69 398 MET A C 1
ATOM 3014 O O . MET A 1 398 ? -12.852 -24.344 -1.399 1 91.69 398 MET A O 1
ATOM 3018 N N . ILE A 1 399 ? -12.742 -22.875 0.218 1 90.12 399 ILE A N 1
ATOM 3019 C CA . ILE A 1 399 ? -11.5 -23.438 0.735 1 90.12 399 ILE A CA 1
ATOM 3020 C C . ILE A 1 399 ? -11.742 -24.859 1.242 1 90.12 399 ILE A C 1
ATOM 3022 O O . ILE A 1 399 ? -11 -25.781 0.902 1 90.12 399 ILE A O 1
ATOM 3026 N N . VAL A 1 400 ? -12.812 -25.031 2.002 1 89.44 400 VAL A N 1
ATOM 3027 C CA . VAL A 1 400 ? -13.141 -26.328 2.574 1 89.44 400 VAL A CA 1
ATOM 3028 C C . VAL A 1 400 ? -13.422 -27.328 1.456 1 89.44 400 VAL A C 1
ATOM 3030 O O . VAL A 1 400 ? -12.969 -28.469 1.513 1 89.44 400 VAL A O 1
ATOM 3033 N N . LEU A 1 401 ? -14.125 -26.891 0.477 1 91 401 LEU A N 1
ATOM 3034 C CA . LEU A 1 401 ? -14.461 -27.766 -0.639 1 91 401 LEU A CA 1
ATOM 3035 C C . LEU A 1 401 ? -13.203 -28.156 -1.419 1 91 401 LEU A C 1
ATOM 3037 O O . LEU A 1 401 ? -13.039 -29.312 -1.789 1 91 401 LEU A O 1
ATOM 3041 N N . ASN A 1 402 ? -12.32 -27.219 -1.631 1 89.81 402 ASN A N 1
ATOM 3042 C CA . ASN A 1 402 ? -11.086 -27.5 -2.357 1 89.81 402 ASN A CA 1
ATOM 3043 C C . ASN A 1 402 ? -10.188 -28.453 -1.575 1 89.81 402 ASN A C 1
ATOM 3045 O O . ASN A 1 402 ? -9.539 -29.328 -2.158 1 89.81 402 ASN A O 1
ATOM 3049 N N . ILE A 1 403 ? -10.195 -28.25 -0.311 1 85.12 403 ILE A N 1
ATOM 3050 C CA . ILE A 1 403 ? -9.43 -29.156 0.524 1 85.12 403 ILE A CA 1
ATOM 3051 C C . ILE A 1 403 ? -10.016 -30.562 0.428 1 85.12 403 ILE A C 1
ATOM 3053 O O . ILE A 1 403 ? -9.273 -31.547 0.332 1 85.12 403 ILE A O 1
ATOM 3057 N N . GLY A 1 404 ? -11.32 -30.672 0.472 1 86.38 404 GLY A N 1
ATOM 3058 C CA . GLY A 1 404 ? -11.977 -31.953 0.308 1 86.38 404 GLY A CA 1
ATOM 3059 C C . GLY A 1 404 ? -11.656 -32.625 -1.017 1 86.38 404 GLY A C 1
ATOM 3060 O O . GLY A 1 404 ? -11.523 -33.844 -1.084 1 86.38 404 GLY A O 1
ATOM 3061 N N . MET A 1 405 ? -11.508 -31.828 -2.023 1 87 405 MET A N 1
ATOM 3062 C CA . MET A 1 405 ? -11.164 -32.344 -3.348 1 87 405 MET A CA 1
ATOM 3063 C C . MET A 1 405 ? -9.711 -32.781 -3.398 1 87 405 MET A C 1
ATOM 3065 O O . MET A 1 405 ? -9.406 -33.844 -3.965 1 87 405 MET A O 1
ATOM 3069 N N . ASP A 1 406 ? -8.859 -32.031 -2.838 1 81.88 406 ASP A N 1
ATOM 3070 C CA . ASP A 1 406 ? -7.43 -32.312 -2.84 1 81.88 406 ASP A CA 1
ATOM 3071 C C . ASP A 1 406 ? -7.141 -33.594 -2.059 1 81.88 406 ASP A C 1
ATOM 3073 O O . ASP A 1 406 ? -6.27 -34.375 -2.443 1 81.88 406 ASP A O 1
ATOM 3077 N N . LYS A 1 407 ? -7.906 -33.75 -1.021 1 77.88 407 LYS A N 1
ATOM 3078 C CA . LYS A 1 407 ? -7.707 -34.938 -0.192 1 77.88 407 LYS A CA 1
ATOM 3079 C C . LYS A 1 407 ? -8.516 -36.094 -0.718 1 77.88 407 LYS A C 1
ATOM 3081 O O . LYS A 1 407 ? -8.555 -37.156 -0.095 1 77.88 407 LYS A O 1
ATOM 3086 N N . LYS A 1 408 ? -9.227 -35.938 -1.844 1 80.44 408 LYS A N 1
ATOM 3087 C CA . LYS A 1 408 ? -10 -36.938 -2.557 1 80.44 408 LYS A CA 1
ATOM 3088 C C . LYS A 1 408 ? -11.148 -37.469 -1.7 1 80.44 408 LYS A C 1
ATOM 3090 O O . LYS A 1 408 ? -11.484 -38.656 -1.748 1 80.44 408 LYS A O 1
ATOM 3095 N N . VAL A 1 409 ? -11.57 -36.625 -0.87 1 81.75 409 VAL A N 1
ATOM 3096 C CA . VAL A 1 409 ? -12.742 -36.938 -0.064 1 81.75 409 VAL A CA 1
ATOM 3097 C C . VAL A 1 409 ? -14.016 -36.656 -0.852 1 81.75 409 VAL A C 1
ATOM 3099 O O . VAL A 1 409 ? -15.008 -37.375 -0.75 1 81.75 409 VAL A O 1
ATOM 3102 N N . LEU A 1 410 ? -13.883 -35.594 -1.628 1 84.19 410 LEU A N 1
ATOM 3103 C CA . LEU A 1 410 ? -15.008 -35.188 -2.465 1 84.19 410 LEU A CA 1
ATOM 3104 C C . LEU A 1 410 ? -14.766 -35.562 -3.922 1 84.19 410 LEU A C 1
ATOM 3106 O O . LEU A 1 410 ? -13.688 -35.312 -4.461 1 84.19 410 LEU A O 1
ATOM 3110 N N . ASP A 1 411 ? -15.695 -36.188 -4.469 1 83.81 411 ASP A N 1
ATOM 3111 C CA . ASP A 1 411 ? -15.609 -36.469 -5.898 1 83.81 411 ASP A CA 1
ATOM 3112 C C . ASP A 1 411 ? -15.977 -35.25 -6.734 1 83.81 411 ASP A C 1
ATOM 3114 O O . ASP A 1 411 ? -16.469 -34.25 -6.203 1 83.81 411 ASP A O 1
ATOM 3118 N N . GLU A 1 412 ? -15.75 -35.312 -7.988 1 86.88 412 GLU A N 1
ATOM 3119 C CA . GLU A 1 412 ? -15.953 -34.188 -8.891 1 86.88 412 GLU A CA 1
ATOM 3120 C C . GLU A 1 412 ? -17.422 -33.781 -8.953 1 86.88 412 GLU A C 1
ATOM 3122 O O . GLU A 1 412 ? -17.734 -32.594 -9.047 1 86.88 412 GLU A O 1
ATOM 3127 N N . SER A 1 413 ? -18.266 -34.781 -8.891 1 86.88 413 SER A N 1
ATOM 3128 C CA . SER A 1 413 ? -19.703 -34.469 -8.969 1 86.88 413 SER A CA 1
ATOM 3129 C C . SER A 1 413 ? -20.188 -33.781 -7.715 1 86.88 413 SER A C 1
ATOM 3131 O O . SER A 1 413 ? -20.922 -32.781 -7.801 1 86.88 413 SER A O 1
ATOM 3133 N N . SER A 1 414 ? -19.844 -34.344 -6.555 1 86 414 SER A N 1
ATOM 3134 C CA . SER A 1 414 ? -20.234 -33.719 -5.293 1 86 414 SER A CA 1
ATOM 3135 C C . SER A 1 414 ? -19.656 -32.312 -5.172 1 86 414 SER A C 1
ATOM 3137 O O . SER A 1 414 ? -20.328 -31.406 -4.66 1 86 414 SER A O 1
ATOM 3139 N N . PHE A 1 415 ? -18.422 -32.188 -5.641 1 90 415 PHE A N 1
ATOM 3140 C CA . PHE A 1 415 ? -17.781 -30.875 -5.617 1 90 415 PHE A CA 1
ATOM 3141 C C . PHE A 1 415 ? -18.562 -29.875 -6.453 1 90 415 PHE A C 1
ATOM 3143 O O . PHE A 1 415 ? -18.844 -28.766 -5.992 1 90 415 PHE A O 1
ATOM 3150 N N . ALA A 1 416 ? -18.922 -30.219 -7.602 1 91.31 416 ALA A N 1
ATOM 3151 C CA . ALA A 1 416 ? -19.641 -29.344 -8.516 1 91.31 416 ALA A CA 1
ATOM 3152 C C . ALA A 1 416 ? -21 -28.938 -7.938 1 91.31 416 ALA A C 1
ATOM 3154 O O . ALA A 1 416 ? -21.375 -27.766 -8.016 1 91.31 416 ALA A O 1
ATOM 3155 N N . ILE A 1 417 ? -21.672 -29.859 -7.336 1 89.12 417 ILE A N 1
ATOM 3156 C CA . ILE A 1 417 ? -23 -29.594 -6.781 1 89.12 417 ILE A CA 1
ATOM 3157 C C . ILE A 1 417 ? -22.875 -28.625 -5.609 1 89.12 417 ILE A C 1
ATOM 3159 O O . ILE A 1 417 ? -23.672 -27.688 -5.496 1 89.12 417 ILE A O 1
ATOM 3163 N N . MET A 1 418 ? -21.938 -28.859 -4.812 1 90.56 418 MET A N 1
ATOM 3164 C CA . MET A 1 418 ? -21.766 -28 -3.635 1 90.56 418 MET A CA 1
ATOM 3165 C C . MET A 1 418 ? -21.359 -26.594 -4.035 1 90.56 418 MET A C 1
ATOM 3167 O O . MET A 1 418 ? -21.812 -25.625 -3.42 1 90.56 418 MET A O 1
ATOM 3171 N N . VAL A 1 419 ? -20.516 -26.438 -5.055 1 92.31 419 VAL A N 1
ATOM 3172 C CA . VAL A 1 419 ? -20.109 -25.125 -5.523 1 92.31 419 VAL A CA 1
ATOM 3173 C C . VAL A 1 419 ? -21.312 -24.375 -6.098 1 92.31 419 VAL A C 1
ATOM 3175 O O . VAL A 1 419 ? -21.531 -23.203 -5.785 1 92.31 419 VAL A O 1
ATOM 3178 N N . ILE A 1 420 ? -22.125 -25.062 -6.855 1 90.12 420 ILE A N 1
ATOM 3179 C CA . ILE A 1 420 ? -23.297 -24.453 -7.465 1 90.12 420 ILE A CA 1
ATOM 3180 C C . ILE A 1 420 ? -24.281 -24.047 -6.379 1 90.12 420 ILE A C 1
ATOM 3182 O O . ILE A 1 420 ? -24.875 -22.969 -6.441 1 90.12 420 ILE A O 1
ATOM 3186 N N . ALA A 1 421 ? -24.438 -24.891 -5.43 1 89.25 421 ALA A N 1
ATOM 3187 C CA . ALA A 1 421 ? -25.328 -24.594 -4.316 1 89.25 421 ALA A CA 1
ATOM 3188 C C . ALA A 1 421 ? -24.859 -23.375 -3.543 1 89.25 421 ALA A C 1
ATOM 3190 O O . ALA A 1 421 ? -25.672 -22.547 -3.117 1 89.25 421 ALA A O 1
ATOM 3191 N N . ALA A 1 422 ? -23.562 -23.297 -3.322 1 90.94 422 ALA A N 1
ATOM 3192 C CA . ALA A 1 422 ? -22.984 -22.156 -2.617 1 90.94 422 ALA A CA 1
ATOM 3193 C C . ALA A 1 422 ? -23.266 -20.844 -3.361 1 90.94 422 ALA A C 1
ATOM 3195 O O . ALA A 1 422 ? -23.609 -19.844 -2.746 1 90.94 422 ALA A O 1
ATOM 3196 N N . VAL A 1 423 ? -23.188 -20.859 -4.676 1 92.06 423 VAL A N 1
ATOM 3197 C CA . VAL A 1 423 ? -23.406 -19.688 -5.504 1 92.06 423 VAL A CA 1
ATOM 3198 C C . VAL A 1 423 ? -24.875 -19.297 -5.465 1 92.06 423 VAL A C 1
ATOM 3200 O O . VAL A 1 423 ? -25.219 -18.109 -5.301 1 92.06 423 VAL A O 1
ATOM 3203 N N . ILE A 1 424 ? -25.766 -20.25 -5.508 1 89.69 424 ILE A N 1
ATOM 3204 C CA . ILE A 1 424 ? -27.203 -19.984 -5.543 1 89.69 424 ILE A CA 1
ATOM 3205 C C . ILE A 1 424 ? -27.672 -19.469 -4.184 1 89.69 424 ILE A C 1
ATOM 3207 O O . ILE A 1 424 ? -28.406 -18.484 -4.105 1 89.69 424 ILE A O 1
ATOM 3211 N N . MET A 1 425 ? -27.219 -20.094 -3.203 1 89.69 425 MET A N 1
ATOM 3212 C CA . MET A 1 425 ? -27.641 -19.719 -1.857 1 89.69 425 MET A CA 1
ATOM 3213 C C . MET A 1 425 ? -27.188 -18.297 -1.519 1 89.69 425 MET A C 1
ATOM 3215 O O . MET A 1 425 ? -27.969 -17.5 -0.991 1 89.69 425 MET A O 1
ATOM 3219 N N . THR A 1 426 ? -25.953 -18.016 -1.788 1 92 426 THR A N 1
ATOM 3220 C CA . THR A 1 426 ? -25.438 -16.688 -1.498 1 92 426 THR A CA 1
ATOM 3221 C C . THR A 1 426 ? -26.062 -15.648 -2.436 1 92 426 THR A C 1
ATOM 3223 O O . THR A 1 426 ? -26.391 -14.539 -2.014 1 92 426 THR A O 1
ATOM 3226 N N . GLY A 1 427 ? -26.281 -15.977 -3.668 1 91.56 427 GLY A N 1
ATOM 3227 C CA . GLY A 1 427 ? -26.859 -15.062 -4.641 1 91.56 427 GLY A CA 1
ATOM 3228 C C . GLY A 1 427 ? -28.297 -14.68 -4.316 1 91.56 427 GLY A C 1
ATOM 3229 O O . GLY A 1 427 ? -28.734 -13.578 -4.656 1 91.56 427 GLY A O 1
ATOM 3230 N N . MET A 1 428 ? -28.984 -15.438 -3.561 1 90.12 428 MET A N 1
ATOM 3231 C CA . MET A 1 428 ? -30.406 -15.203 -3.281 1 90.12 428 MET A CA 1
ATOM 3232 C C . MET A 1 428 ? -30.578 -14.367 -2.021 1 90.12 428 MET A C 1
ATOM 3234 O O . MET A 1 428 ? -31.656 -13.805 -1.787 1 90.12 428 MET A O 1
ATOM 3238 N N . ILE A 1 429 ? -29.578 -14.18 -1.291 1 90.88 429 ILE A N 1
ATOM 3239 C CA . ILE A 1 429 ? -29.688 -13.531 0.011 1 90.88 429 ILE A CA 1
ATOM 3240 C C . ILE A 1 429 ? -30.047 -12.055 -0.177 1 90.88 429 ILE A C 1
ATOM 3242 O O . ILE A 1 429 ? -31.016 -11.562 0.405 1 90.88 429 ILE A O 1
ATOM 3246 N N . THR A 1 430 ? -29.297 -11.344 -1.046 1 87.81 430 THR A N 1
ATOM 3247 C CA . THR A 1 430 ? -29.484 -9.906 -1.192 1 87.81 430 THR A CA 1
ATOM 3248 C C . THR A 1 430 ? -30.891 -9.594 -1.722 1 87.81 430 THR A C 1
ATOM 3250 O O . THR A 1 430 ? -31.609 -8.797 -1.13 1 87.81 430 THR A O 1
ATOM 3253 N N . PRO A 1 431 ? -31.344 -10.281 -2.707 1 86.88 431 PRO A N 1
ATOM 3254 C CA . PRO A 1 431 ? -32.688 -9.984 -3.209 1 86.88 431 PRO A CA 1
ATOM 3255 C C . PRO A 1 431 ? -33.781 -10.383 -2.229 1 86.88 431 PRO A C 1
ATOM 3257 O O . PRO A 1 431 ? -34.781 -9.688 -2.104 1 86.88 431 PRO A O 1
ATOM 3260 N N . VAL A 1 432 ? -33.625 -11.383 -1.472 1 88.81 432 VAL A N 1
ATOM 3261 C CA . VAL A 1 432 ? -34.656 -11.867 -0.563 1 88.81 432 VAL A CA 1
ATOM 3262 C C . VAL A 1 432 ? -34.719 -10.984 0.683 1 88.81 432 VAL A C 1
ATOM 3264 O O . VAL A 1 432 ? -35.781 -10.617 1.15 1 88.81 432 VAL A O 1
ATOM 3267 N N . VAL A 1 433 ? -33.594 -10.648 1.158 1 88.38 433 VAL A N 1
ATOM 3268 C CA . VAL A 1 433 ? -33.531 -9.836 2.365 1 88.38 433 VAL A CA 1
ATOM 3269 C C . VAL A 1 433 ? -34.062 -8.43 2.066 1 88.38 433 VAL A C 1
ATOM 3271 O O . VAL A 1 433 ? -34.719 -7.816 2.908 1 88.38 433 VAL A O 1
ATOM 3274 N N . THR A 1 434 ? -33.75 -7.934 0.909 1 82.94 434 THR A N 1
ATOM 3275 C CA . THR A 1 434 ? -34.219 -6.609 0.532 1 82.94 434 THR A CA 1
ATOM 3276 C C . THR A 1 434 ? -35.75 -6.594 0.463 1 82.94 434 THR A C 1
ATOM 3278 O O . THR A 1 434 ? -36.375 -5.566 0.729 1 82.94 434 THR A O 1
ATOM 3281 N N . THR A 1 435 ? -36.375 -7.684 0.118 1 82 435 THR A N 1
ATOM 3282 C CA . THR A 1 435 ? -37.812 -7.758 0.007 1 82 435 THR A CA 1
ATOM 3283 C C . THR A 1 435 ? -38.469 -7.906 1.383 1 82 435 THR A C 1
ATOM 3285 O O . THR A 1 435 ? -39.562 -7.387 1.628 1 82 435 THR A O 1
ATOM 3288 N N . ILE A 1 436 ? -37.781 -8.555 2.227 1 78.06 436 ILE A N 1
ATOM 3289 C CA . ILE A 1 436 ? -38.344 -8.859 3.535 1 78.06 436 ILE A CA 1
ATOM 3290 C C . ILE A 1 436 ? -38.094 -7.703 4.492 1 78.06 436 ILE A C 1
ATOM 3292 O O . ILE A 1 436 ? -38.969 -7.324 5.273 1 78.06 436 ILE A O 1
ATOM 3296 N N . TYR A 1 437 ? -36.812 -7.273 4.59 1 66.38 437 TYR A N 1
ATOM 3297 C CA . TYR A 1 437 ? -36.406 -6.285 5.582 1 66.38 437 TYR A CA 1
ATOM 3298 C C . TYR A 1 437 ? -36.312 -4.895 4.965 1 66.38 437 TYR A C 1
ATOM 3300 O O . TYR A 1 437 ? -35.281 -4.547 4.359 1 66.38 437 TYR A O 1
ATOM 3308 N N . LYS A 1 438 ? -37.344 -4.352 4.512 1 54.53 438 LYS A N 1
ATOM 3309 C CA . LYS A 1 438 ? -37.312 -2.945 4.113 1 54.53 438 LYS A CA 1
ATOM 3310 C C . LYS A 1 438 ? -37.125 -2.035 5.32 1 54.53 438 LYS A C 1
ATOM 3312 O O . LYS A 1 438 ? -37.875 -2.104 6.297 1 54.53 438 LYS A O 1
ATOM 3317 N N . PRO A 1 439 ? -35.844 -1.703 5.637 1 48.97 439 PRO A N 1
ATOM 3318 C CA . PRO A 1 439 ? -35.719 -0.828 6.805 1 48.97 439 PRO A CA 1
ATOM 3319 C C . PRO A 1 439 ? -36.906 0.119 6.977 1 48.97 439 PRO A C 1
ATOM 3321 O O . PRO A 1 439 ? -37.375 0.69 5.996 1 48.97 439 PRO A O 1
ATOM 3324 N N . ALA A 1 440 ? -37.75 -0.176 7.824 1 40.72 440 ALA A N 1
ATOM 3325 C CA . ALA A 1 440 ? -38.906 0.655 8.156 1 40.72 440 ALA A CA 1
ATOM 3326 C C . ALA A 1 440 ? -38.562 2.139 8.039 1 40.72 440 ALA A C 1
ATOM 3328 O O . ALA A 1 440 ? -37.656 2.631 8.719 1 40.72 440 ALA A O 1
ATOM 3329 N N . ARG A 1 441 ? -38.5 2.639 6.84 1 45.62 441 ARG A N 1
ATOM 3330 C CA . ARG A 1 441 ? -38.594 4.086 6.676 1 45.62 441 ARG A CA 1
ATOM 3331 C C . ARG A 1 441 ? -39.438 4.707 7.785 1 45.62 441 ARG A C 1
ATOM 3333 O O . ARG A 1 441 ? -40.688 4.664 7.734 1 45.62 441 ARG A O 1
ATOM 3340 N N . ARG A 1 442 ? -39.094 4.332 8.984 1 41.22 442 ARG A N 1
ATOM 3341 C CA . ARG A 1 442 ? -39.969 4.98 9.977 1 41.22 442 ARG A CA 1
ATOM 3342 C C . ARG A 1 442 ? -40.031 6.484 9.734 1 41.22 442 ARG A C 1
ATOM 3344 O O . ARG A 1 442 ? -39.062 7.199 9.953 1 41.22 442 ARG A O 1
ATOM 3351 N N . PHE A 1 443 ? -40.719 6.828 8.727 1 45.56 443 PHE A N 1
ATOM 3352 C CA . PHE A 1 443 ? -41.062 8.25 8.664 1 45.56 443 PHE A CA 1
ATOM 3353 C C . PHE A 1 443 ? -41.531 8.758 10.023 1 45.56 443 PHE A C 1
ATOM 3355 O O . PHE A 1 443 ? -42.562 8.328 10.531 1 45.56 443 PHE A O 1
ATOM 3362 N N . LEU A 1 444 ? -40.562 8.891 10.93 1 49.69 444 LEU A N 1
ATOM 3363 C CA . LEU A 1 444 ? -40.969 9.516 12.188 1 49.69 444 LEU A CA 1
ATOM 3364 C C . LEU A 1 444 ? -41.531 10.914 11.945 1 49.69 444 LEU A C 1
ATOM 3366 O O . LEU A 1 444 ? -40.844 11.766 11.344 1 49.69 444 LEU A O 1
ATOM 3370 N N . PRO A 1 445 ? -42.75 11.109 11.969 1 58.19 445 PRO A N 1
ATOM 3371 C CA . PRO A 1 445 ? -43.312 12.461 11.82 1 58.19 445 PRO A CA 1
ATOM 3372 C C . PRO A 1 445 ? -42.75 13.438 12.867 1 58.19 445 PRO A C 1
ATOM 3374 O O . PRO A 1 445 ? -42.688 13.102 14.055 1 58.19 445 PRO A O 1
ATOM 3377 N N . TYR A 1 446 ? -41.75 14.266 12.523 1 68.19 446 TYR A N 1
ATOM 3378 C CA . TYR A 1 446 ? -41.344 15.305 13.469 1 68.19 446 TYR A CA 1
ATOM 3379 C C . TYR A 1 446 ? -41.719 16.688 12.938 1 68.19 446 TYR A C 1
ATOM 3381 O O . TYR A 1 446 ? -41.844 16.875 11.727 1 68.19 446 TYR A O 1
ATOM 3389 N N . LYS A 1 447 ? -42.156 17.531 13.75 1 64.81 447 LYS A N 1
ATOM 3390 C CA . LYS A 1 447 ? -42.781 18.812 13.414 1 64.81 447 LYS A CA 1
ATOM 3391 C C . LYS A 1 447 ? -41.719 19.828 13 1 64.81 447 LYS A C 1
ATOM 3393 O O . LYS A 1 447 ? -41.969 20.672 12.141 1 64.81 447 LYS A O 1
ATOM 3398 N N . ARG A 1 448 ? -40.594 19.859 13.562 1 75.75 448 ARG A N 1
ATOM 3399 C CA . ARG A 1 448 ? -39.656 20.938 13.312 1 75.75 448 ARG A CA 1
ATOM 3400 C C . ARG A 1 448 ? -38.688 20.578 12.18 1 75.75 448 ARG A C 1
ATOM 3402 O O . ARG A 1 448 ? -37.531 20.25 12.43 1 75.75 448 ARG A O 1
ATOM 3409 N N . ARG A 1 449 ? -39.25 20.781 10.961 1 82.56 449 ARG A N 1
ATOM 3410 C CA . ARG A 1 449 ? -38.469 20.359 9.797 1 82.56 449 ARG A CA 1
ATOM 3411 C C . ARG A 1 449 ? -37.812 21.562 9.117 1 82.56 449 ARG A C 1
ATOM 3413 O O . ARG A 1 449 ? -37.094 21.406 8.141 1 82.56 449 ARG A O 1
ATOM 3420 N N . THR A 1 450 ? -38.188 22.781 9.641 1 86.88 450 THR A N 1
ATOM 3421 C CA . THR A 1 450 ? -37.625 24 9.062 1 86.88 450 THR A CA 1
ATOM 3422 C C . THR A 1 450 ? -37.062 24.891 10.164 1 86.88 450 THR A C 1
ATOM 3424 O O . THR A 1 450 ? -37.438 24.766 11.328 1 86.88 450 THR A O 1
ATOM 3427 N N . VAL A 1 451 ? -36.156 25.734 9.805 1 89.31 451 VAL A N 1
ATOM 3428 C CA . VAL A 1 451 ? -35.562 26.703 10.742 1 89.31 451 VAL A CA 1
ATOM 3429 C C . VAL A 1 451 ? -36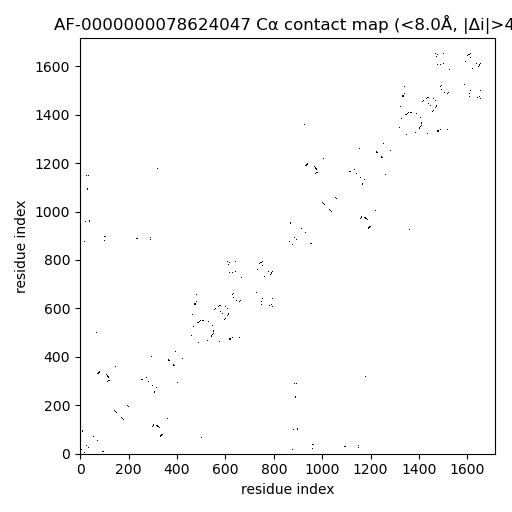.594 27.797 11.047 1 89.31 451 VAL A C 1
ATOM 3431 O O . VAL A 1 451 ? -36.625 28.312 12.164 1 89.31 451 VAL A O 1
ATOM 3434 N N . GLU A 1 452 ? -37.375 28.156 10.102 1 84.81 452 GLU A N 1
ATOM 3435 C CA . GLU A 1 452 ? -38.344 29.234 10.227 1 84.81 452 GLU A CA 1
ATOM 3436 C C . GLU A 1 452 ? -39.375 28.922 11.305 1 84.81 452 GLU A C 1
ATOM 3438 O O . GLU A 1 452 ? -39.781 29.797 12.086 1 84.81 452 GLU A O 1
ATOM 3443 N N . LYS A 1 453 ? -39.781 27.672 11.305 1 77.56 453 LYS A N 1
ATOM 3444 C CA . LYS A 1 453 ? -40.844 27.281 12.219 1 77.56 453 LYS A CA 1
ATOM 3445 C C . LYS A 1 453 ? -40.312 27.141 13.648 1 77.56 453 LYS A C 1
ATOM 3447 O O . LYS A 1 453 ? -41.094 27.188 14.602 1 77.56 453 LYS A O 1
ATOM 3452 N N . GLY A 1 454 ? -39.031 27.141 13.805 1 75.31 454 GLY A N 1
ATOM 3453 C CA . GLY A 1 454 ? -38.469 27.031 15.133 1 75.31 454 GLY A CA 1
ATOM 3454 C C . GLY A 1 454 ? -38.344 28.375 15.836 1 75.31 454 GLY A C 1
ATOM 3455 O O . GLY A 1 454 ? -38.125 29.406 15.195 1 75.31 454 GLY A O 1
ATOM 3456 N N . LYS A 1 455 ? -38.688 28.406 17.047 1 72.88 455 LYS A N 1
ATOM 3457 C CA . LYS A 1 455 ? -38.469 29.609 17.859 1 72.88 455 LYS A CA 1
ATOM 3458 C C . LYS A 1 455 ? -36.969 29.906 17.969 1 72.88 455 LYS A C 1
ATOM 3460 O O . LYS A 1 455 ? -36.156 29 17.969 1 72.88 455 LYS A O 1
ATOM 3465 N N . PRO A 1 456 ? -36.656 31.156 17.875 1 71.25 456 PRO A N 1
ATOM 3466 C CA . PRO A 1 456 ? -35.25 31.531 17.938 1 71.25 456 PRO A CA 1
ATOM 3467 C C . PRO A 1 456 ? -34.531 30.953 19.172 1 71.25 456 PRO A C 1
ATOM 3469 O O . PRO A 1 456 ? -33.344 30.672 19.109 1 71.25 456 PRO A O 1
ATOM 3472 N N . GLU A 1 457 ? -35.312 30.672 20.234 1 77.5 457 GLU A N 1
ATOM 3473 C CA . GLU A 1 457 ? -34.688 30.188 21.469 1 77.5 457 GLU A CA 1
ATOM 3474 C C . GLU A 1 457 ? -34.75 28.672 21.547 1 77.5 457 GLU A C 1
ATOM 3476 O O . GLU A 1 457 ? -34.219 28.078 22.516 1 77.5 457 GLU A O 1
ATOM 3481 N N . SER A 1 458 ? -35.094 28.125 20.453 1 80.38 458 SER A N 1
ATOM 3482 C CA . SER A 1 458 ? -35.219 26.672 20.484 1 80.38 458 SER A CA 1
ATOM 3483 C C . SER A 1 458 ? -33.938 26 19.984 1 80.38 458 SER A C 1
ATOM 3485 O O . SER A 1 458 ? -33.094 26.641 19.359 1 80.38 458 SER A O 1
ATOM 3487 N N . LEU A 1 459 ? -33.875 24.734 20.359 1 86.75 459 LEU A N 1
ATOM 3488 C CA . LEU A 1 459 ? -32.75 23.922 19.938 1 86.75 459 LEU A CA 1
ATOM 3489 C C . LEU A 1 459 ? -32.75 23.688 18.438 1 86.75 459 LEU A C 1
ATOM 3491 O O . LEU A 1 459 ? -33.781 23.281 17.891 1 86.75 459 LEU A O 1
ATOM 3495 N N . LEU A 1 460 ? -31.734 24.078 17.75 1 89.38 460 LEU A N 1
ATOM 3496 C CA . LEU A 1 460 ? -31.578 23.812 16.328 1 89.38 460 LEU A CA 1
ATOM 3497 C C . LEU A 1 460 ? -30.734 22.578 16.094 1 89.38 460 LEU A C 1
ATOM 3499 O O . LEU A 1 460 ? -29.562 22.531 16.484 1 89.38 460 LEU A O 1
ATOM 3503 N N . ARG A 1 461 ? -31.312 21.609 15.531 1 91 461 ARG A N 1
ATOM 3504 C CA . ARG A 1 461 ? -30.594 20.391 15.172 1 91 461 ARG A CA 1
ATOM 3505 C C . ARG A 1 461 ? -30.141 20.422 13.711 1 91 461 ARG A C 1
ATOM 3507 O O . ARG A 1 461 ? -30.969 20.547 12.812 1 91 461 ARG A O 1
ATOM 3514 N N . MET A 1 462 ? -28.875 20.297 13.508 1 92.81 462 MET A N 1
ATOM 3515 C CA . MET A 1 462 ? -28.312 20.391 12.164 1 92.81 462 MET A CA 1
ATOM 3516 C C . MET A 1 462 ? -27.516 19.141 11.82 1 92.81 462 MET A C 1
ATOM 3518 O O . MET A 1 462 ? -26.891 18.531 12.703 1 92.81 462 MET A O 1
ATOM 3522 N N . LEU A 1 463 ? -27.672 18.719 10.578 1 93.75 463 LEU A N 1
ATOM 3523 C CA . LEU A 1 463 ? -26.828 17.656 10.016 1 93.75 463 LEU A CA 1
ATOM 3524 C C . LEU A 1 463 ? -25.828 18.234 9.016 1 93.75 463 LEU A C 1
ATOM 3526 O O . LEU A 1 463 ? -26.234 18.828 8.016 1 93.75 463 LEU A O 1
ATOM 3530 N N . VAL A 1 464 ? -24.609 18.141 9.375 1 92.88 464 VAL A N 1
ATOM 3531 C CA . VAL A 1 464 ? -23.562 18.656 8.5 1 92.88 464 VAL A CA 1
ATOM 3532 C C . VAL A 1 464 ? -22.797 17.5 7.859 1 92.88 464 VAL A C 1
ATOM 3534 O O . VAL A 1 464 ? -22.297 16.609 8.562 1 92.88 464 VAL A O 1
ATOM 3537 N N . CYS A 1 465 ? -22.734 17.516 6.574 1 92.12 465 CYS A N 1
ATOM 3538 C CA . CYS A 1 465 ? -22.078 16.438 5.84 1 92.12 465 CYS A CA 1
ATOM 3539 C C . CYS A 1 465 ? -20.688 16.859 5.383 1 92.12 465 CYS A C 1
ATOM 3541 O O . CYS A 1 465 ? -20.5 17.984 4.934 1 92.12 465 CYS A O 1
ATOM 3543 N N . VAL A 1 466 ? -19.734 15.945 5.535 1 87.81 466 VAL A N 1
ATOM 3544 C CA . VAL A 1 466 ? -18.359 16.188 5.121 1 87.81 466 VAL A CA 1
ATOM 3545 C C . VAL A 1 466 ? -17.859 15.031 4.266 1 87.81 466 VAL A C 1
ATOM 3547 O O . VAL A 1 466 ? -18.031 13.859 4.625 1 87.81 466 VAL A O 1
ATOM 3550 N N . HIS A 1 467 ? -17.281 15.398 3.135 1 77.06 467 HIS A N 1
ATOM 3551 C CA . HIS A 1 467 ? -16.734 14.359 2.27 1 77.06 467 HIS A CA 1
ATOM 3552 C C . HIS A 1 467 ? -15.234 14.172 2.518 1 77.06 467 HIS A C 1
ATOM 3554 O O . HIS A 1 467 ? -14.742 13.039 2.529 1 77.06 467 HIS A O 1
ATOM 3560 N N . THR A 1 468 ? -14.523 15.32 2.613 1 72.25 468 THR A N 1
ATOM 3561 C CA . THR A 1 468 ? -13.086 15.305 2.811 1 72.25 468 THR A CA 1
ATOM 3562 C C . THR A 1 468 ? -12.672 16.297 3.893 1 72.25 468 THR A C 1
ATOM 3564 O O . THR A 1 468 ? -13.484 17.125 4.328 1 72.25 468 THR A O 1
ATOM 3567 N N . SER A 1 469 ? -11.438 16.203 4.316 1 68.19 469 SER A N 1
ATOM 3568 C CA . SER A 1 469 ? -10.93 17.109 5.352 1 68.19 469 SER A CA 1
ATOM 3569 C C . SER A 1 469 ? -10.859 18.547 4.848 1 68.19 469 SER A C 1
ATOM 3571 O O . SER A 1 469 ? -10.828 19.484 5.645 1 68.19 469 SER A O 1
ATOM 3573 N N . ARG A 1 470 ? -10.984 18.719 3.664 1 67.75 470 ARG A N 1
ATOM 3574 C CA . ARG A 1 470 ? -10.883 20.062 3.086 1 67.75 470 ARG A CA 1
ATOM 3575 C C . ARG A 1 470 ? -12.109 20.906 3.422 1 67.75 470 ARG A C 1
ATOM 3577 O O . ARG A 1 470 ? -12.016 22.125 3.518 1 67.75 470 ARG A O 1
ATOM 3584 N N . ASN A 1 471 ? -13.211 20.219 3.607 1 77.5 471 ASN A N 1
ATOM 3585 C CA . ASN A 1 471 ? -14.461 20.938 3.855 1 77.5 471 ASN A CA 1
ATOM 3586 C C . ASN A 1 471 ? -14.625 21.266 5.336 1 77.5 471 ASN A C 1
ATOM 3588 O O . ASN A 1 471 ? -15.508 22.047 5.703 1 77.5 471 ASN A O 1
ATOM 3592 N N . VAL A 1 472 ? -13.773 20.781 6.094 1 79.81 472 VAL A N 1
ATOM 3593 C CA . VAL A 1 472 ? -14 20.812 7.535 1 79.81 472 VAL A CA 1
ATOM 3594 C C . VAL A 1 472 ? -13.828 22.25 8.047 1 79.81 472 VAL A C 1
ATOM 3596 O O . VAL A 1 472 ? -14.68 22.75 8.781 1 79.81 472 VAL A O 1
ATOM 3599 N N . PRO A 1 473 ? -12.828 23.016 7.613 1 74.69 473 PRO A N 1
ATOM 3600 C CA . PRO A 1 473 ? -12.68 24.375 8.156 1 74.69 473 PRO A CA 1
ATOM 3601 C C . PRO A 1 473 ? -13.844 25.281 7.781 1 74.69 473 PRO A C 1
ATOM 3603 O O . PRO A 1 473 ? -14.289 26.078 8.609 1 74.69 473 PRO A O 1
ATOM 3606 N N . THR A 1 474 ? -14.328 25.125 6.633 1 81.38 474 THR A N 1
ATOM 3607 C CA . THR A 1 474 ? -15.438 25.969 6.18 1 81.38 474 THR A CA 1
ATOM 3608 C C . THR A 1 474 ? -16.703 25.656 6.973 1 81.38 474 THR A C 1
ATOM 3610 O O . THR A 1 474 ? -17.453 26.578 7.336 1 81.38 474 THR A O 1
ATOM 3613 N N . ILE A 1 475 ? -16.906 24.453 7.227 1 86.81 475 ILE A N 1
ATOM 3614 C CA . ILE A 1 475 ? -18.094 24.031 7.965 1 86.81 475 ILE A CA 1
ATOM 3615 C C . ILE A 1 475 ? -17.984 24.5 9.414 1 86.81 475 ILE A C 1
ATOM 3617 O O . ILE A 1 475 ? -18.969 24.953 9.992 1 86.81 475 ILE A O 1
ATOM 3621 N N . ILE A 1 476 ? -16.844 24.438 9.906 1 80.94 476 ILE A N 1
ATOM 3622 C CA . ILE A 1 476 ? -16.641 24.859 11.281 1 80.94 476 ILE A CA 1
ATOM 3623 C C . ILE A 1 476 ? -16.844 26.375 11.391 1 80.94 476 ILE A C 1
ATOM 3625 O O . ILE A 1 476 ? -17.469 26.859 12.344 1 80.94 476 ILE A O 1
ATOM 3629 N N . ASN A 1 477 ? -16.375 27.109 10.445 1 80.69 477 ASN A N 1
ATOM 3630 C CA . ASN A 1 477 ? -16.578 28.547 10.438 1 80.69 477 ASN A CA 1
ATOM 3631 C C . ASN A 1 477 ? -18.062 28.906 10.32 1 80.69 477 ASN A C 1
ATOM 3633 O O . ASN A 1 477 ? -18.531 29.859 10.938 1 80.69 477 ASN A O 1
ATOM 3637 N N . LEU A 1 478 ? -18.719 28.156 9.555 1 87.25 478 LEU A N 1
ATOM 3638 C CA . LEU A 1 478 ? -20.156 28.375 9.438 1 87.25 478 LEU A CA 1
ATOM 3639 C C . LEU A 1 478 ? -20.859 28.078 10.766 1 87.25 478 LEU A C 1
ATOM 3641 O O . LEU A 1 478 ? -21.766 28.812 11.164 1 87.25 478 LEU A O 1
ATOM 3645 N N . LEU A 1 479 ? -20.422 27.078 11.391 1 85.88 479 LEU A N 1
ATOM 3646 C CA . LEU A 1 479 ? -21.016 26.703 12.672 1 85.88 479 LEU A CA 1
ATOM 3647 C C . LEU A 1 479 ? -20.688 27.734 13.742 1 85.88 479 LEU A C 1
ATOM 3649 O O . LEU A 1 479 ? -21.516 28.031 14.609 1 85.88 479 LEU A O 1
ATOM 3653 N N . GLU A 1 480 ? -19.531 28.234 13.617 1 79.25 480 GLU A N 1
ATOM 3654 C CA . GLU A 1 480 ? -19.156 29.297 14.547 1 79.25 480 GLU A CA 1
ATOM 3655 C C . GLU A 1 480 ? -19.984 30.547 14.32 1 79.25 480 GLU A C 1
ATOM 3657 O O . GLU A 1 480 ? -20.391 31.219 15.273 1 79.25 480 GLU A O 1
ATOM 3662 N N . ALA A 1 481 ? -20.219 30.812 13.125 1 82.44 481 ALA A N 1
ATOM 3663 C CA . ALA A 1 481 ? -21.031 31.969 12.773 1 82.44 481 ALA A CA 1
ATOM 3664 C C . ALA A 1 481 ? -22.484 31.781 13.203 1 82.44 481 ALA A C 1
ATOM 3666 O O . ALA A 1 481 ? -23.219 32.75 13.398 1 82.44 481 ALA A O 1
ATOM 3667 N N . SER A 1 482 ? -22.922 30.562 13.344 1 85.19 482 SER A N 1
ATOM 3668 C CA . SER A 1 482 ? -24.297 30.266 13.734 1 85.19 482 SER A CA 1
ATOM 3669 C C . SER A 1 482 ? -24.516 30.547 15.211 1 85.19 482 SER A C 1
ATOM 3671 O O . SER A 1 482 ? -25.672 30.625 15.672 1 85.19 482 SER A O 1
ATOM 3673 N N . HIS A 1 483 ? -23.453 30.891 15.984 1 75.75 483 HIS A N 1
ATOM 3674 C CA . HIS A 1 483 ? -23.453 31.422 17.344 1 75.75 483 HIS A CA 1
ATOM 3675 C C . HIS A 1 483 ? -24.344 30.578 18.266 1 75.75 483 HIS A C 1
ATOM 3677 O O . HIS A 1 483 ? -25.453 31 18.609 1 75.75 483 HIS A O 1
ATOM 3683 N N . ALA A 1 484 ? -23.875 29.5 18.672 1 76 484 ALA A N 1
ATOM 3684 C CA . ALA A 1 484 ? -24.609 28.703 19.656 1 76 484 ALA A CA 1
ATOM 3685 C C . ALA A 1 484 ? -24.484 29.312 21.047 1 76 484 ALA A C 1
ATOM 3687 O O . ALA A 1 484 ? -23.375 29.656 21.484 1 76 484 ALA A O 1
ATOM 3688 N N . THR A 1 485 ? -25.609 29.75 21.641 1 76.69 485 THR A N 1
ATOM 3689 C CA . THR A 1 485 ? -25.641 30.234 23.016 1 76.69 485 THR A CA 1
ATOM 3690 C C . THR A 1 485 ? -26.453 29.312 23.906 1 76.69 485 THR A C 1
ATOM 3692 O O . THR A 1 485 ? -27.062 28.359 23.422 1 76.69 485 THR A O 1
ATOM 3695 N N . LYS A 1 486 ? -26.438 29.516 25.172 1 76.88 486 LYS A N 1
ATOM 3696 C CA . LYS A 1 486 ? -27.219 28.734 26.109 1 76.88 486 LYS A CA 1
ATOM 3697 C C . LYS A 1 486 ? -28.719 28.938 25.875 1 76.88 486 LYS A C 1
ATOM 3699 O O . LYS A 1 486 ? -29.516 28.031 26.109 1 76.88 486 LYS A O 1
ATOM 3704 N N . LYS A 1 487 ? -29.016 30.125 25.359 1 76.88 487 LYS A N 1
ATOM 3705 C CA . LYS A 1 487 ? -30.422 30.438 25.078 1 76.88 487 LYS A CA 1
ATOM 3706 C C . LYS A 1 487 ? -30.859 29.812 23.766 1 76.88 487 LYS A C 1
ATOM 3708 O O . LYS A 1 487 ? -32 29.375 23.625 1 76.88 487 LYS A O 1
ATOM 3713 N N . SER A 1 488 ? -29.938 29.719 22.891 1 83.75 488 SER A N 1
ATOM 3714 C CA . SER A 1 488 ? -30.188 29.141 21.578 1 83.75 488 SER A CA 1
ATOM 3715 C C . SER A 1 488 ? -29.156 28.078 21.234 1 83.75 488 SER A C 1
ATOM 3717 O O . SER A 1 488 ? -28.25 28.312 20.438 1 83.75 488 SER A O 1
ATOM 3719 N N . PRO A 1 489 ? -29.391 26.938 21.844 1 86.75 489 PRO A N 1
ATOM 3720 C CA . PRO A 1 489 ? -28.391 25.891 21.641 1 86.75 489 PRO A CA 1
ATOM 3721 C C . PRO A 1 489 ? -28.484 25.266 20.25 1 86.75 489 PRO A C 1
ATOM 3723 O O . PRO A 1 489 ? -29.531 25.344 19.594 1 86.75 489 PRO A O 1
ATOM 3726 N N . ILE A 1 490 ? -27.406 24.734 19.766 1 88.06 490 ILE A N 1
ATOM 3727 C CA . ILE A 1 490 ? -27.312 24.062 18.469 1 88.06 490 ILE A CA 1
ATOM 3728 C C . ILE A 1 490 ? -26.734 22.672 18.656 1 88.06 490 ILE A C 1
ATOM 3730 O O . ILE A 1 490 ? -25.719 22.5 19.344 1 88.06 490 ILE A O 1
ATOM 3734 N N . SER A 1 491 ? -27.438 21.688 18.188 1 88.94 491 SER A N 1
ATOM 3735 C CA . SER A 1 491 ? -26.938 20.312 18.125 1 88.94 491 SER A CA 1
ATOM 3736 C C . SER A 1 491 ? -26.5 19.953 16.703 1 88.94 491 SER A C 1
ATOM 3738 O O . SER A 1 491 ? -27.312 19.984 15.773 1 88.94 491 SER A O 1
ATOM 3740 N N . VAL A 1 492 ? -25.25 19.688 16.578 1 89.69 492 VAL A N 1
ATOM 3741 C CA . VAL A 1 492 ? -24.688 19.406 15.258 1 89.69 492 VAL A CA 1
ATOM 3742 C C . VAL A 1 492 ? -24.359 17.922 15.133 1 89.69 492 VAL A C 1
ATOM 3744 O O . VAL A 1 492 ? -23.656 17.375 15.984 1 89.69 492 VAL A O 1
ATOM 3747 N N . HIS A 1 493 ? -24.938 17.297 14.172 1 89.69 493 HIS A N 1
ATOM 3748 C CA . HIS A 1 493 ? -24.531 15.953 13.773 1 89.69 493 HIS A CA 1
ATOM 3749 C C . HIS A 1 493 ? -23.641 15.992 12.523 1 89.69 493 HIS A C 1
ATOM 3751 O O . HIS A 1 493 ? -24.125 16.25 11.422 1 89.69 493 HIS A O 1
ATOM 3757 N N . ALA A 1 494 ? -22.375 15.781 12.758 1 88.12 494 ALA A N 1
ATOM 3758 C CA . ALA A 1 494 ? -21.422 15.781 11.656 1 88.12 494 ALA A CA 1
ATOM 3759 C C . ALA A 1 494 ? -21.297 14.391 11.031 1 88.12 494 ALA A C 1
ATOM 3761 O O . ALA A 1 494 ? -20.922 13.43 11.711 1 88.12 494 ALA A O 1
ATOM 3762 N N . LEU A 1 495 ? -21.656 14.258 9.758 1 87.44 495 LEU A N 1
ATOM 3763 C CA . LEU A 1 495 ? -21.656 12.992 9.039 1 87.44 495 LEU A CA 1
ATOM 3764 C C . LEU A 1 495 ? -20.484 12.922 8.062 1 87.44 495 LEU A C 1
ATOM 3766 O O . LEU A 1 495 ? -20.438 13.664 7.086 1 87.44 495 LEU A O 1
ATOM 3770 N N . HIS A 1 496 ? -19.578 12.086 8.398 1 84.44 496 HIS A N 1
ATOM 3771 C CA . HIS A 1 496 ? -18.484 11.805 7.477 1 84.44 496 HIS A CA 1
ATOM 3772 C C . HIS A 1 496 ? -18.875 10.727 6.469 1 84.44 496 HIS A C 1
ATOM 3774 O O . HIS A 1 496 ? -19.094 9.57 6.844 1 84.44 496 HIS A O 1
ATOM 3780 N N . LEU A 1 497 ? -18.953 11.125 5.227 1 80.94 497 LEU A N 1
ATOM 3781 C CA . LEU A 1 497 ? -19.406 10.234 4.16 1 80.94 497 LEU A CA 1
ATOM 3782 C C . LEU A 1 497 ? -18.203 9.586 3.465 1 80.94 497 LEU A C 1
ATOM 3784 O O . LEU A 1 497 ? -17.359 10.281 2.891 1 80.94 497 LEU A O 1
ATOM 3788 N N . VAL A 1 498 ? -18.109 8.266 3.539 1 73.06 498 VAL A N 1
ATOM 3789 C CA . VAL A 1 498 ? -17.031 7.508 2.904 1 73.06 498 VAL A CA 1
ATOM 3790 C C . VAL A 1 498 ? -17.609 6.555 1.866 1 73.06 498 VAL A C 1
ATOM 3792 O O . VAL A 1 498 ? -18.641 5.914 2.107 1 73.06 498 VAL A O 1
ATOM 3795 N N . GLU A 1 499 ? -17 6.531 0.697 1 71.12 499 GLU A N 1
ATOM 3796 C CA . GLU A 1 499 ? -17.484 5.637 -0.352 1 71.12 499 GLU A CA 1
ATOM 3797 C C . GLU A 1 499 ? -17.203 4.18 -0.011 1 71.12 499 GLU A C 1
ATOM 3799 O O . GLU A 1 499 ? -16.125 3.859 0.494 1 71.12 499 GLU A O 1
ATOM 3804 N N . LEU A 1 500 ? -18.203 3.4 -0.16 1 61.56 500 LEU A N 1
ATOM 3805 C CA . LEU A 1 500 ? -18.031 1.96 -0.004 1 61.56 500 LEU A CA 1
ATOM 3806 C C . LEU A 1 500 ? -17.297 1.366 -1.2 1 61.56 500 LEU A C 1
ATOM 3808 O O . LEU A 1 500 ? -17.812 1.364 -2.316 1 61.56 500 LEU A O 1
ATOM 3812 N N . THR A 1 501 ? -15.961 1.296 -1.026 1 57.41 501 THR A N 1
ATOM 3813 C CA . THR A 1 501 ? -15.172 0.692 -2.098 1 57.41 501 THR A CA 1
ATOM 3814 C C . THR A 1 501 ? -15.141 -0.827 -1.954 1 57.41 501 THR A C 1
ATOM 3816 O O . THR A 1 501 ? -15.664 -1.375 -0.982 1 57.41 501 THR A O 1
ATOM 3819 N N . GLY A 1 502 ? -14.969 -1.599 -2.953 1 51.19 502 GLY A N 1
ATOM 3820 C CA . GLY A 1 502 ? -14.836 -3.047 -2.924 1 51.19 502 GLY A CA 1
ATOM 3821 C C . GLY A 1 502 ? -13.758 -3.525 -1.972 1 51.19 502 GLY A C 1
ATOM 3822 O O . GLY A 1 502 ? -13.57 -4.73 -1.796 1 51.19 502 GLY A O 1
ATOM 3823 N N . ARG A 1 503 ? -13.172 -2.504 -1.228 1 49.12 503 ARG A N 1
ATOM 3824 C CA . ARG A 1 503 ? -12.094 -2.869 -0.314 1 49.12 503 ARG A CA 1
ATOM 3825 C C . ARG A 1 503 ? -12.641 -3.266 1.052 1 49.12 503 ARG A C 1
ATOM 3827 O O . ARG A 1 503 ? -13.578 -2.641 1.556 1 49.12 503 ARG A O 1
ATOM 3834 N N . SER A 1 504 ? -12.289 -4.348 1.575 1 50.41 504 SER A N 1
ATOM 3835 C CA . SER A 1 504 ? -12.734 -4.844 2.873 1 50.41 504 SER A CA 1
ATOM 3836 C C . SER A 1 504 ? -12.336 -3.889 3.996 1 50.41 504 SER A C 1
ATOM 3838 O O . SER A 1 504 ? -13.039 -3.787 5.008 1 50.41 504 SER A O 1
ATOM 3840 N N . SER A 1 505 ? -11.172 -3.178 3.834 1 50.12 505 SER A N 1
ATOM 3841 C CA . SER A 1 505 ? -10.641 -2.316 4.891 1 50.12 505 SER A CA 1
ATOM 3842 C C . SER A 1 505 ? -11.594 -1.164 5.191 1 50.12 505 SER A C 1
ATOM 3844 O O . SER A 1 505 ? -11.656 -0.684 6.324 1 50.12 505 SER A O 1
ATOM 3846 N N . ALA A 1 506 ? -12.266 -0.713 4.223 1 47.78 506 ALA A N 1
ATOM 3847 C CA . ALA A 1 506 ? -13.211 0.386 4.402 1 47.78 506 ALA A CA 1
ATOM 3848 C C . ALA A 1 506 ? -14.375 -0.035 5.293 1 47.78 506 ALA A C 1
ATOM 3850 O O . ALA A 1 506 ? -14.961 0.794 5.996 1 47.78 506 ALA A O 1
ATOM 3851 N N . MET A 1 507 ? -14.664 -1.285 5.258 1 46.09 507 MET A N 1
ATOM 3852 C CA . MET A 1 507 ? -15.852 -1.783 5.941 1 46.09 507 MET A CA 1
ATOM 3853 C C . MET A 1 507 ? -15.617 -1.869 7.445 1 46.09 507 MET A C 1
ATOM 3855 O O . MET A 1 507 ? -16.547 -1.729 8.234 1 46.09 507 MET A O 1
ATOM 3859 N N . ILE A 1 508 ? -14.359 -2.016 7.781 1 45.5 508 ILE A N 1
ATOM 3860 C CA . ILE A 1 508 ? -14.07 -2.262 9.188 1 45.5 508 ILE A CA 1
ATOM 3861 C C . ILE A 1 508 ? -13.961 -0.932 9.938 1 45.5 508 ILE A C 1
ATOM 3863 O O . ILE A 1 508 ? -14.203 -0.865 11.141 1 45.5 508 ILE A O 1
ATOM 3867 N N . ILE A 1 509 ? -13.625 0.187 9.289 1 45.28 509 ILE A N 1
ATOM 3868 C CA . ILE A 1 509 ? -13.523 1.486 9.945 1 45.28 509 ILE A CA 1
ATOM 3869 C C . ILE A 1 509 ? -14.812 1.773 10.719 1 45.28 509 ILE A C 1
ATOM 3871 O O . ILE A 1 509 ? -14.773 2.377 11.789 1 45.28 509 ILE A O 1
ATOM 3875 N N . VAL A 1 510 ? -15.891 1.253 10.148 1 40.72 510 VAL A N 1
ATOM 3876 C CA . VAL A 1 510 ? -17.172 1.605 10.766 1 40.72 510 VAL A CA 1
ATOM 3877 C C . VAL A 1 510 ? -17.328 0.856 12.086 1 40.72 510 VAL A C 1
ATOM 3879 O O . VAL A 1 510 ? -17.906 1.382 13.039 1 40.72 510 VAL A O 1
ATOM 3882 N N . HIS A 1 511 ? -16.812 -0.357 12.062 1 40.59 511 HIS A N 1
ATOM 3883 C CA . HIS A 1 511 ? -17.078 -1.167 13.25 1 40.59 511 HIS A CA 1
ATOM 3884 C C . HIS A 1 511 ? -16.109 -0.845 14.375 1 40.59 511 HIS A C 1
ATOM 3886 O O . HIS A 1 511 ? -16.281 -1.298 15.508 1 40.59 511 HIS A O 1
ATOM 3892 N N . SER A 1 512 ? -14.836 -0.361 14.055 1 40.5 512 SER A N 1
ATOM 3893 C CA . SER A 1 512 ? -13.906 -0.078 15.141 1 40.5 512 SER A CA 1
ATOM 3894 C C . SER A 1 512 ? -14.414 1.048 16.031 1 40.5 512 SER A C 1
ATOM 3896 O O . SER A 1 512 ? -14.758 2.127 15.547 1 40.5 512 SER A O 1
ATOM 3898 N N . SER A 1 513 ? -15.07 0.761 16.953 1 37.41 513 SER A N 1
ATOM 3899 C CA . SER A 1 513 ? -15.523 1.608 18.062 1 37.41 513 SER A CA 1
ATOM 3900 C C . SER A 1 513 ? -14.508 2.701 18.375 1 37.41 513 SER A C 1
ATOM 3902 O O . SER A 1 513 ? -13.297 2.465 18.328 1 37.41 513 SER A O 1
ATOM 3904 N N . ARG A 1 514 ? -14.836 4.062 18.406 1 37.5 514 ARG A N 1
ATOM 3905 C CA . ARG A 1 514 ? -14.266 5.359 18.75 1 37.5 514 ARG A CA 1
ATOM 3906 C C . ARG A 1 514 ? -13.172 5.219 19.797 1 37.5 514 ARG A C 1
ATOM 3908 O O . ARG A 1 514 ? -12.406 6.156 20.047 1 37.5 514 ARG A O 1
ATOM 3915 N N . LYS A 1 515 ? -13.258 4.406 20.75 1 34.31 515 LYS A N 1
ATOM 3916 C CA . LYS A 1 515 ? -12.414 4.629 21.922 1 34.31 515 LYS A CA 1
ATOM 3917 C C . LYS A 1 515 ? -10.938 4.449 21.578 1 34.31 515 LYS A C 1
ATOM 3919 O O . LYS A 1 515 ? -10.07 4.695 22.422 1 34.31 515 LYS A O 1
ATOM 3924 N N . SER A 1 516 ? -10.609 3.57 20.781 1 33 516 SER A N 1
ATOM 3925 C CA . SER A 1 516 ? -9.164 3.354 20.766 1 33 516 SER A CA 1
ATOM 3926 C C . SER A 1 516 ? -8.469 4.301 19.797 1 33 516 SER A C 1
ATOM 3928 O O . SER A 1 516 ? -8.898 4.449 18.656 1 33 516 SER A O 1
ATOM 3930 N N . GLY A 1 517 ? -7.945 5.504 20.094 1 33.56 517 GLY A N 1
ATOM 3931 C CA . GLY A 1 517 ? -7.148 6.641 19.656 1 33.56 517 GLY A CA 1
ATOM 3932 C C . GLY A 1 517 ? -6.32 6.359 18.422 1 33.56 517 GLY A C 1
ATOM 3933 O O . GLY A 1 517 ? -5.652 7.254 17.906 1 33.56 517 GLY A O 1
ATOM 3934 N N . ARG A 1 518 ? -5.535 5.324 18.281 1 34.44 518 ARG A N 1
ATOM 3935 C CA . ARG A 1 518 ? -4.23 5.246 17.641 1 34.44 518 ARG A CA 1
ATOM 3936 C C . ARG A 1 518 ? -4.383 5 16.141 1 34.44 518 ARG A C 1
ATOM 3938 O O . ARG A 1 518 ? -3.404 5.074 15.391 1 34.44 518 ARG A O 1
ATOM 3945 N N . HIS A 1 519 ? -5.039 4.066 15.438 1 37.5 519 HIS A N 1
ATOM 3946 C CA . HIS A 1 519 ? -4.535 3.125 14.445 1 37.5 519 HIS A CA 1
ATOM 3947 C C . HIS A 1 519 ? -4.668 3.684 13.031 1 37.5 519 HIS A C 1
ATOM 3949 O O . HIS A 1 519 ? -4.332 3.008 12.055 1 37.5 519 HIS A O 1
ATOM 3955 N N . MET A 1 520 ? -5.254 4.793 12.391 1 39.56 520 MET A N 1
ATOM 3956 C CA . MET A 1 520 ? -6.199 4.555 11.305 1 39.56 520 MET A CA 1
ATOM 3957 C C . MET A 1 520 ? -5.504 4.641 9.953 1 39.56 520 MET A C 1
ATOM 3959 O O . MET A 1 520 ? -4.445 5.254 9.828 1 39.56 520 MET A O 1
ATOM 3963 N N . ASN A 1 521 ? -5.91 3.795 8.906 1 44.16 521 ASN A N 1
ATOM 3964 C CA . ASN A 1 521 ? -5.848 3.887 7.453 1 44.16 521 ASN A CA 1
ATOM 3965 C C . ASN A 1 521 ? -6.059 5.32 6.973 1 44.16 521 ASN A C 1
ATOM 3967 O O . ASN A 1 521 ? -6.539 6.168 7.727 1 44.16 521 ASN A O 1
ATOM 3971 N N . ARG A 1 522 ? -5.566 5.555 5.82 1 45.97 522 ARG A N 1
ATOM 3972 C CA . ARG A 1 522 ? -5.746 6.895 5.27 1 45.97 522 ARG A CA 1
ATOM 3973 C C . ARG A 1 522 ? -7.148 7.426 5.555 1 45.97 522 ARG A C 1
ATOM 3975 O O . ARG A 1 522 ? -7.312 8.586 5.934 1 45.97 522 ARG A O 1
ATOM 3982 N N . THR A 1 523 ? -8.047 6.449 5.352 1 50.78 523 THR A N 1
ATOM 3983 C CA . THR A 1 523 ? -9.43 6.863 5.578 1 50.78 523 THR A CA 1
ATOM 3984 C C . THR A 1 523 ? -9.688 7.102 7.062 1 50.78 523 THR A C 1
ATOM 3986 O O . THR A 1 523 ? -10.391 8.039 7.43 1 50.78 523 THR A O 1
ATOM 3989 N N . GLU A 1 524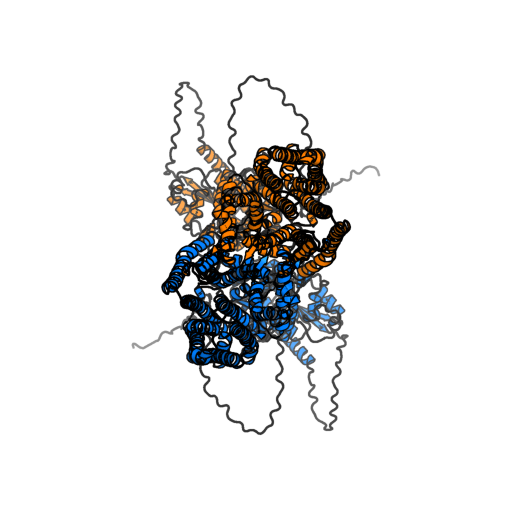 ? -8.953 6.336 7.816 1 54 524 GLU A N 1
ATOM 3990 C CA . GLU A 1 524 ? -9.133 6.512 9.25 1 54 524 GLU A CA 1
ATOM 3991 C C . GLU A 1 524 ? -8.43 7.773 9.742 1 54 524 GLU A C 1
ATOM 3993 O O . GLU A 1 524 ? -8.945 8.477 10.617 1 54 524 GLU A O 1
ATOM 3998 N N . ALA A 1 525 ? -7.309 7.949 9.109 1 52.06 525 ALA A N 1
ATOM 3999 C CA . ALA A 1 525 ? -6.582 9.164 9.477 1 52.06 525 ALA A CA 1
ATOM 4000 C C . ALA A 1 525 ? -7.387 10.414 9.125 1 52.06 525 ALA A C 1
ATOM 4002 O O . ALA A 1 525 ? -7.426 11.367 9.898 1 52.06 525 ALA A O 1
ATOM 4003 N N . GLU A 1 526 ? -8.016 10.266 7.945 1 59.31 526 GLU A N 1
ATOM 4004 C CA . GLU A 1 526 ? -8.852 11.383 7.535 1 59.31 526 GLU A CA 1
ATOM 4005 C C . GLU A 1 526 ? -10.039 11.562 8.477 1 59.31 526 GLU A C 1
ATOM 4007 O O . GLU A 1 526 ? -10.398 12.688 8.836 1 59.31 526 GLU A O 1
ATOM 4012 N N . SER A 1 527 ? -10.562 10.461 8.859 1 61.12 527 SER A N 1
ATOM 4013 C CA . SER A 1 527 ? -11.688 10.539 9.773 1 61.12 527 SER A CA 1
ATOM 4014 C C . SER A 1 527 ? -11.266 11.078 11.141 1 61.12 527 SER A C 1
ATOM 4016 O O . SER A 1 527 ? -11.992 11.859 11.758 1 61.12 527 SER A O 1
ATOM 4018 N N . GLU A 1 528 ? -10.07 10.719 11.453 1 59.25 528 GLU A N 1
ATOM 4019 C CA . GLU A 1 528 ? -9.578 11.211 12.727 1 59.25 528 GLU A CA 1
ATOM 4020 C C . GLU A 1 528 ? -9.297 12.711 12.672 1 59.25 528 GLU A C 1
ATOM 4022 O O . GLU A 1 528 ? -9.562 13.438 13.633 1 59.25 528 GLU A O 1
ATOM 4027 N N . HIS A 1 529 ? -8.812 13.055 11.57 1 59.44 529 HIS A N 1
ATOM 4028 C CA . HIS A 1 529 ? -8.578 14.484 11.391 1 59.44 529 HIS A CA 1
ATOM 4029 C C . HIS A 1 529 ? -9.891 15.266 11.461 1 59.44 529 HIS A C 1
ATOM 4031 O O . HIS A 1 529 ? -9.938 16.359 12.039 1 59.44 529 HIS A O 1
ATOM 4037 N N . ILE A 1 530 ? -10.875 14.688 10.891 1 67.38 530 ILE A N 1
ATOM 4038 C CA . ILE A 1 530 ? -12.18 15.336 10.883 1 67.38 530 ILE A CA 1
ATOM 4039 C C . ILE A 1 530 ? -12.742 15.367 12.305 1 67.38 530 ILE A C 1
ATOM 4041 O O . ILE A 1 530 ? -13.25 16.391 12.758 1 67.38 530 ILE A O 1
ATOM 4045 N N . VAL A 1 531 ? -12.492 14.289 12.953 1 64.62 531 VAL A N 1
ATOM 4046 C CA . VAL A 1 531 ? -12.992 14.195 14.32 1 64.62 531 VAL A CA 1
ATOM 4047 C C . VAL A 1 531 ? -12.258 15.203 15.211 1 64.62 531 VAL A C 1
ATOM 4049 O O . VAL A 1 531 ? -12.891 15.922 15.984 1 64.62 531 VAL A O 1
ATOM 4052 N N . ASN A 1 532 ? -10.977 15.242 14.977 1 61.66 532 ASN A N 1
ATOM 4053 C CA . ASN A 1 532 ? -10.18 16.156 15.789 1 61.66 532 ASN A CA 1
ATOM 4054 C C . ASN A 1 532 ? -10.531 17.609 15.516 1 61.66 532 ASN A C 1
ATOM 4056 O O . ASN A 1 532 ? -10.57 18.438 16.438 1 61.66 532 ASN A O 1
ATOM 4060 N N . ALA A 1 533 ? -10.773 17.906 14.352 1 66.06 533 ALA A N 1
ATOM 4061 C CA . ALA A 1 533 ? -11.141 19.281 13.984 1 66.06 533 ALA A CA 1
ATOM 4062 C C . ALA A 1 533 ? -12.453 19.688 14.641 1 66.06 533 ALA A C 1
ATOM 4064 O O . ALA A 1 533 ? -12.578 20.812 15.141 1 66.06 533 ALA A O 1
ATOM 4065 N N . PHE A 1 534 ? -13.398 18.766 14.695 1 72.62 534 PHE A N 1
ATOM 4066 C CA . PHE A 1 534 ? -14.703 19.094 15.273 1 72.62 534 PHE A CA 1
ATOM 4067 C C . PHE A 1 534 ? -14.633 19.078 16.797 1 72.62 534 PHE A C 1
ATOM 4069 O O . PHE A 1 534 ? -15.359 19.812 17.469 1 72.62 534 PHE A O 1
ATOM 4076 N N . GLU A 1 535 ? -13.758 18.234 17.219 1 65.12 535 GLU A N 1
ATOM 4077 C CA . GLU A 1 535 ? -13.586 18.203 18.672 1 65.12 535 GLU A CA 1
ATOM 4078 C C . GLU A 1 535 ? -13 19.531 19.188 1 65.12 535 GLU A C 1
ATOM 4080 O O . GLU A 1 535 ? -13.367 19.984 20.266 1 65.12 535 GLU A O 1
ATOM 4085 N N . ASN A 1 536 ? -12.195 20.078 18.469 1 58.22 536 ASN A N 1
ATOM 4086 C CA . ASN A 1 536 ? -11.625 21.375 18.828 1 58.22 536 ASN A CA 1
ATOM 4087 C C . ASN A 1 536 ? -12.68 22.469 18.797 1 58.22 536 ASN A C 1
ATOM 4089 O O . ASN A 1 536 ? -12.57 23.469 19.516 1 58.22 536 ASN A O 1
ATOM 4093 N N . TYR A 1 537 ? -13.641 22.328 18.031 1 62.91 537 TYR A N 1
ATOM 4094 C CA . TYR A 1 537 ? -14.742 23.266 17.922 1 62.91 537 TYR A CA 1
ATOM 4095 C C . TYR A 1 537 ? -15.703 23.141 19.109 1 62.91 537 TYR A C 1
ATOM 4097 O O . TYR A 1 537 ? -16.312 24.109 19.547 1 62.91 537 TYR A O 1
ATOM 4105 N N . VAL A 1 538 ? -15.945 21.922 19.641 1 60.06 538 VAL A N 1
ATOM 4106 C CA . VAL A 1 538 ? -16.891 21.656 20.719 1 60.06 538 VAL A CA 1
ATOM 4107 C C . VAL A 1 538 ? -16.547 22.5 21.938 1 60.06 538 VAL A C 1
ATOM 4109 O O . VAL A 1 538 ? -17.406 22.781 22.781 1 60.06 538 VAL A O 1
ATOM 4112 N N . GLY A 1 539 ? -15.422 23.156 22.016 1 54.44 539 GLY A N 1
ATOM 4113 C CA . GLY A 1 539 ? -15.078 23.953 23.188 1 54.44 539 GLY A CA 1
ATOM 4114 C C . GLY A 1 539 ? -15.93 25.203 23.328 1 54.44 539 GLY A C 1
ATOM 4115 O O . GLY A 1 539 ? -15.891 25.859 24.359 1 54.44 539 GLY A O 1
ATOM 4116 N N . VAL A 1 540 ? -16.859 25.516 22.453 1 53.88 540 VAL A N 1
ATOM 4117 C CA . VAL A 1 540 ? -17.703 26.719 22.5 1 53.88 540 VAL A CA 1
ATOM 4118 C C . VAL A 1 540 ? -18.984 26.406 23.281 1 53.88 540 VAL A C 1
ATOM 4120 O O . VAL A 1 540 ? -19.5 25.281 23.203 1 53.88 540 VAL A O 1
ATOM 4123 N N . SER A 1 541 ? -19.375 27.141 24.203 1 61.62 541 SER A N 1
ATOM 4124 C CA . SER A 1 541 ? -20.547 26.953 25.047 1 61.62 541 SER A CA 1
ATOM 4125 C C . SER A 1 541 ? -21.828 26.828 24.219 1 61.62 541 SER A C 1
ATOM 4127 O O . SER A 1 541 ? -22.031 27.609 23.281 1 61.62 541 SER A O 1
ATOM 4129 N N . GLY A 1 542 ? -22.719 25.703 24.328 1 70.19 542 GLY A N 1
ATOM 4130 C CA . GLY A 1 542 ? -24.047 25.531 23.766 1 70.19 542 GLY A CA 1
ATOM 4131 C C . GLY A 1 542 ? -24.047 24.672 22.516 1 70.19 542 GLY A C 1
ATOM 4132 O O . GLY A 1 542 ? -25.062 24.594 21.812 1 70.19 542 GLY A O 1
ATOM 4133 N N . VAL A 1 543 ? -22.875 24.172 22.172 1 78.25 543 VAL A N 1
ATOM 4134 C CA . VAL A 1 543 ? -22.844 23.359 20.953 1 78.25 543 VAL A CA 1
ATOM 4135 C C . VAL A 1 543 ? -22.578 21.906 21.312 1 78.25 543 VAL A C 1
ATOM 4137 O O . VAL A 1 543 ? -21.688 21.594 22.109 1 78.25 543 VAL A O 1
ATOM 4140 N N . ALA A 1 544 ? -23.484 21.078 20.922 1 81.44 544 ALA A N 1
ATOM 4141 C CA . ALA A 1 544 ? -23.281 19.641 21.016 1 81.44 544 ALA A CA 1
ATOM 4142 C C . ALA A 1 544 ? -22.953 19.047 19.641 1 81.44 544 ALA A C 1
ATOM 4144 O O . ALA A 1 544 ? -23.688 19.234 18.688 1 81.44 544 ALA A O 1
ATOM 4145 N N . VAL A 1 545 ? -21.828 18.484 19.578 1 82.88 545 VAL A N 1
ATOM 4146 C CA . VAL A 1 545 ? -21.406 17.906 18.297 1 82.88 545 VAL A CA 1
ATOM 4147 C C . VAL A 1 545 ? -21.312 16.391 18.406 1 82.88 545 VAL A C 1
ATOM 4149 O O . VAL A 1 545 ? -20.719 15.867 19.344 1 82.88 545 VAL A O 1
ATOM 4152 N N . GLN A 1 546 ? -22.094 15.688 17.562 1 82 546 GLN A N 1
ATOM 4153 C CA . GLN A 1 546 ? -21.984 14.234 17.422 1 82 546 GLN A CA 1
ATOM 4154 C C . GLN A 1 546 ? -21.422 13.859 16.062 1 82 546 GLN A C 1
ATOM 4156 O O . GLN A 1 546 ? -21.922 14.336 15.031 1 82 546 GLN A O 1
ATOM 4161 N N . LEU A 1 547 ? -20.406 13.109 16.109 1 80.75 547 LEU A N 1
ATOM 4162 C CA . LEU A 1 547 ? -19.781 12.695 14.859 1 80.75 547 LEU A CA 1
ATOM 4163 C C . LEU A 1 547 ? -20.234 11.297 14.469 1 80.75 547 LEU A C 1
ATOM 4165 O O . LEU A 1 547 ? -20.281 10.398 15.312 1 80.75 547 LEU A O 1
ATOM 4169 N N . VAL A 1 548 ? -20.688 11.117 13.195 1 77.06 548 VAL A N 1
ATOM 4170 C CA . VAL A 1 548 ? -21.125 9.836 12.648 1 77.06 548 VAL A CA 1
ATOM 4171 C C . VAL A 1 548 ? -20.438 9.578 11.312 1 77.06 548 VAL A C 1
ATOM 4173 O O . VAL A 1 548 ? -20.281 10.5 10.5 1 77.06 548 VAL A O 1
ATOM 4176 N N . THR A 1 549 ? -19.859 8.453 11.109 1 74.62 549 THR A N 1
ATOM 4177 C CA . THR A 1 549 ? -19.297 8.078 9.82 1 74.62 549 THR A CA 1
ATOM 4178 C C . THR A 1 549 ? -20.188 7.066 9.109 1 74.62 549 THR A C 1
ATOM 4180 O O . THR A 1 549 ? -20.625 6.078 9.703 1 74.62 549 THR A O 1
ATOM 4183 N N . ALA A 1 550 ? -20.609 7.352 7.883 1 72.81 550 ALA A N 1
ATOM 4184 C CA . ALA A 1 550 ? -21.438 6.461 7.074 1 72.81 550 ALA A CA 1
ATOM 4185 C C . ALA A 1 550 ? -20.688 6.004 5.824 1 72.81 550 ALA A C 1
ATOM 4187 O O . ALA A 1 550 ? -20.078 6.82 5.125 1 72.81 550 ALA A O 1
ATOM 4188 N N . MET A 1 551 ? -20.656 4.773 5.598 1 71.12 551 MET A N 1
ATOM 4189 C CA . MET A 1 551 ? -20.078 4.215 4.379 1 71.12 551 MET A CA 1
ATOM 4190 C C . MET A 1 551 ? -21.156 3.748 3.42 1 71.12 551 MET A C 1
ATOM 4192 O O . MET A 1 551 ? -21.969 2.893 3.768 1 71.12 551 MET A O 1
ATOM 4196 N N . SER A 1 552 ? -21.281 4.371 2.344 1 72.75 552 SER A N 1
ATOM 4197 C CA . SER A 1 552 ? -22.312 4.062 1.36 1 72.75 552 SER A CA 1
ATOM 4198 C C . SER A 1 552 ? -21.797 4.238 -0.062 1 72.75 552 SER A C 1
ATOM 4200 O O . SER A 1 552 ? -20.891 5.035 -0.302 1 72.75 552 SER A O 1
ATOM 4202 N N . PRO A 1 553 ? -22.297 3.322 -0.967 1 68.94 553 PRO A N 1
ATOM 4203 C CA . PRO A 1 553 ? -22 3.65 -2.365 1 68.94 553 PRO A CA 1
ATOM 4204 C C . PRO A 1 553 ? -22.531 5.02 -2.773 1 68.94 553 PRO A C 1
ATOM 4206 O O . PRO A 1 553 ? -23.547 5.488 -2.225 1 68.94 553 PRO A O 1
ATOM 4209 N N . PHE A 1 554 ? -21.922 5.629 -3.717 1 73.94 554 PHE A N 1
ATOM 4210 C CA . PHE A 1 554 ? -22.312 6.969 -4.148 1 73.94 554 PHE A CA 1
ATOM 4211 C C . PHE A 1 554 ? -23.75 6.988 -4.625 1 73.94 554 PHE A C 1
ATOM 4213 O O . PHE A 1 554 ? -24.484 7.941 -4.355 1 73.94 554 PHE A O 1
ATOM 4220 N N . ALA A 1 555 ? -24.172 5.91 -5.152 1 73.25 555 ALA A N 1
ATOM 4221 C CA . ALA A 1 555 ? -25.5 5.879 -5.75 1 73.25 555 ALA A CA 1
ATOM 4222 C C . ALA A 1 555 ? -26.578 5.945 -4.68 1 73.25 555 ALA A C 1
ATOM 4224 O O . ALA A 1 555 ? -27.672 6.492 -4.914 1 73.25 555 ALA A O 1
ATOM 4225 N N . THR A 1 556 ? -26.344 5.488 -3.498 1 77.19 556 THR A N 1
ATOM 4226 C CA . THR A 1 556 ? -27.375 5.441 -2.471 1 77.19 556 THR A CA 1
ATOM 4227 C C . THR A 1 556 ? -26.969 6.262 -1.251 1 77.19 556 THR A C 1
ATOM 4229 O O . THR A 1 556 ? -27.578 6.148 -0.187 1 77.19 556 THR A O 1
ATOM 4232 N N . MET A 1 557 ? -25.969 6.949 -1.404 1 82.94 557 MET A N 1
ATOM 4233 C CA . MET A 1 557 ? -25.453 7.727 -0.275 1 82.94 557 MET A CA 1
ATOM 4234 C C . MET A 1 557 ? -26.484 8.75 0.186 1 82.94 557 MET A C 1
ATOM 4236 O O . MET A 1 557 ? -26.547 9.086 1.37 1 82.94 557 MET A O 1
ATOM 4240 N N . HIS A 1 558 ? -27.391 9.281 -0.732 1 87.56 558 HIS A N 1
ATOM 4241 C CA . HIS A 1 558 ? -28.406 10.266 -0.382 1 87.56 558 HIS A CA 1
ATOM 4242 C C . HIS A 1 558 ? -29.438 9.688 0.579 1 87.56 558 HIS A C 1
ATOM 4244 O O . HIS A 1 558 ? -29.969 10.406 1.427 1 87.56 558 HIS A O 1
ATOM 4250 N N . GLU A 1 559 ? -29.594 8.422 0.46 1 81.25 559 GLU A N 1
ATOM 4251 C CA . GLU A 1 559 ? -30.562 7.777 1.349 1 81.25 559 GLU A CA 1
ATOM 4252 C C . GLU A 1 559 ? -30.062 7.773 2.791 1 81.25 559 GLU A C 1
ATOM 4254 O O . GLU A 1 559 ? -30.844 7.973 3.725 1 81.25 559 GLU A O 1
ATOM 4259 N N . ASP A 1 560 ? -28.797 7.613 2.879 1 82.31 560 ASP A N 1
ATOM 4260 C CA . ASP A 1 560 ? -28.219 7.605 4.215 1 82.31 560 ASP A CA 1
ATOM 4261 C C . ASP A 1 560 ? -28.281 8.992 4.852 1 82.31 560 ASP A C 1
ATOM 4263 O O . ASP A 1 560 ? -28.547 9.117 6.051 1 82.31 560 ASP A O 1
ATOM 4267 N N . ILE A 1 561 ? -28.047 9.938 4.094 1 89.44 561 ILE A N 1
ATOM 4268 C CA . ILE A 1 561 ? -28.109 11.305 4.586 1 89.44 561 ILE A CA 1
ATOM 4269 C C . ILE A 1 561 ? -29.531 11.641 5.039 1 89.44 561 ILE A C 1
ATOM 4271 O O . ILE A 1 561 ? -29.734 12.125 6.152 1 89.44 561 ILE A O 1
ATOM 4275 N N . CYS A 1 562 ? -30.484 11.344 4.242 1 86.44 562 CYS A N 1
ATOM 4276 C CA . CYS A 1 562 ? -31.875 11.68 4.531 1 86.44 562 CYS A CA 1
ATOM 4277 C C . CYS A 1 562 ? -32.406 10.859 5.703 1 86.44 562 CYS A C 1
ATOM 4279 O O . CYS A 1 562 ? -33.125 11.383 6.559 1 86.44 562 CYS A O 1
ATOM 4281 N N . ASN A 1 563 ? -31.969 9.656 5.734 1 81.06 563 ASN A N 1
ATOM 4282 C CA . ASN A 1 563 ? -32.406 8.805 6.836 1 81.06 563 ASN A CA 1
ATOM 4283 C C . ASN A 1 563 ? -31.828 9.273 8.172 1 81.06 563 ASN A C 1
ATOM 4285 O O . ASN A 1 563 ? -32.531 9.273 9.188 1 81.06 563 ASN A O 1
ATOM 4289 N N . LEU A 1 564 ? -30.625 9.625 8.102 1 85.5 564 LEU A N 1
ATOM 4290 C CA . LEU A 1 564 ? -30.016 10.109 9.336 1 85.5 564 LEU A CA 1
ATOM 4291 C C . LEU A 1 564 ? -30.641 11.43 9.773 1 85.5 564 LEU A C 1
ATOM 4293 O O . LEU A 1 564 ? -30.812 11.672 10.969 1 85.5 564 LEU A O 1
ATOM 4297 N N . ALA A 1 565 ? -30.938 12.281 8.867 1 88.69 565 ALA A N 1
ATOM 4298 C CA . ALA A 1 565 ? -31.594 13.547 9.18 1 88.69 565 ALA A CA 1
ATOM 4299 C C . ALA A 1 565 ? -32.969 13.32 9.836 1 88.69 565 ALA A C 1
ATOM 4301 O O . ALA A 1 565 ? -33.312 14.031 10.773 1 88.69 565 ALA A O 1
ATOM 4302 N N . GLU A 1 566 ? -33.594 12.375 9.352 1 84.38 566 GLU A N 1
ATOM 4303 C CA . GLU A 1 566 ? -34.906 12.07 9.906 1 84.38 566 GLU A CA 1
ATOM 4304 C C . GLU A 1 566 ? -34.781 11.438 11.289 1 84.38 566 GLU A C 1
ATOM 4306 O O . GLU A 1 566 ? -35.531 11.766 12.203 1 84.38 566 GLU A O 1
ATOM 4311 N N . GLU A 1 567 ? -33.844 10.578 11.375 1 80.19 567 GLU A N 1
ATOM 4312 C CA . GLU A 1 567 ? -33.625 9.891 12.648 1 80.19 567 GLU A CA 1
ATOM 4313 C C . GLU A 1 567 ? -33.219 10.883 13.742 1 80.19 567 GLU A C 1
ATOM 4315 O O . GLU A 1 567 ? -33.688 10.766 14.883 1 80.19 567 GLU A O 1
ATOM 4320 N N . LYS A 1 568 ? -32.469 11.82 13.367 1 86.62 568 LYS A N 1
ATOM 4321 C CA . LYS A 1 568 ? -31.984 12.797 14.352 1 86.62 568 LYS A CA 1
ATOM 4322 C C . LYS A 1 568 ? -32.906 14.023 14.391 1 86.62 568 LYS A C 1
ATOM 4324 O O . LYS A 1 568 ? -32.625 14.984 15.109 1 86.62 568 LYS A O 1
ATOM 4329 N N . ARG A 1 569 ? -33.906 13.977 13.68 1 86.38 569 ARG A N 1
ATOM 4330 C CA . ARG A 1 569 ? -34.875 15.062 13.625 1 86.38 569 ARG A CA 1
ATOM 4331 C C . ARG A 1 569 ? -34.188 16.391 13.328 1 86.38 569 ARG A C 1
ATOM 4333 O O . ARG A 1 569 ? -34.438 17.391 14.023 1 86.38 569 ARG A O 1
ATOM 4340 N N . ALA A 1 570 ? -33.406 16.328 12.297 1 90.81 570 ALA A N 1
ATOM 4341 C CA . ALA A 1 570 ? -32.688 17.531 11.914 1 90.81 570 ALA A CA 1
ATOM 4342 C C . ALA A 1 570 ? -33.594 18.516 11.203 1 90.81 570 ALA A C 1
ATOM 4344 O O . ALA A 1 570 ? -34.531 18.109 10.484 1 90.81 570 ALA A O 1
ATOM 4345 N N . ALA A 1 571 ? -33.312 19.75 11.43 1 91.56 571 ALA A N 1
ATOM 4346 C CA . ALA A 1 571 ? -34.094 20.797 10.766 1 91.56 571 ALA A CA 1
ATOM 4347 C C . ALA A 1 571 ? -33.375 21.281 9.508 1 91.56 571 ALA A C 1
ATOM 4349 O O . ALA A 1 571 ? -34 21.844 8.602 1 91.56 571 ALA A O 1
ATOM 4350 N N . LEU A 1 572 ? -32.094 21.078 9.555 1 93.81 572 LEU A N 1
ATOM 4351 C CA . LEU A 1 572 ? -31.297 21.625 8.461 1 93.81 572 LEU A CA 1
ATOM 4352 C C . LEU A 1 572 ? -30.156 20.672 8.117 1 93.81 572 LEU A C 1
ATOM 4354 O O . LEU A 1 572 ? -29.453 20.188 9.008 1 93.81 572 LEU A O 1
ATOM 4358 N N . ILE A 1 573 ? -30.016 20.391 6.82 1 95.19 573 ILE A N 1
ATOM 4359 C CA . ILE A 1 573 ? -28.891 19.641 6.297 1 95.19 573 ILE A CA 1
ATOM 4360 C C . ILE A 1 573 ? -27.938 20.562 5.539 1 95.19 573 ILE A C 1
ATOM 4362 O O . ILE A 1 573 ? -28.375 21.344 4.688 1 95.19 573 ILE A O 1
ATOM 4366 N N . ILE A 1 574 ? -26.719 20.531 5.859 1 94.88 574 ILE A N 1
ATOM 4367 C CA . ILE A 1 574 ? -25.734 21.328 5.133 1 94.88 574 ILE A CA 1
ATOM 4368 C C . ILE A 1 574 ? -24.844 20.406 4.301 1 94.88 574 ILE A C 1
ATOM 4370 O O . ILE A 1 574 ? -24.25 19.469 4.828 1 94.88 574 ILE A O 1
ATOM 4374 N N . LEU A 1 575 ? -24.812 20.609 3.039 1 94.12 575 LEU A N 1
ATOM 4375 C CA . LEU A 1 575 ? -24.016 19.828 2.098 1 94.12 575 LEU A CA 1
ATOM 4376 C C . LEU A 1 575 ? -22.922 20.688 1.47 1 94.12 575 LEU A C 1
ATOM 4378 O O . LEU A 1 575 ? -23.141 21.859 1.159 1 94.12 575 LEU A O 1
ATOM 4382 N N . PRO A 1 576 ? -21.766 20.109 1.323 1 89.94 576 PRO A N 1
ATOM 4383 C CA . PRO A 1 576 ? -20.734 20.844 0.586 1 89.94 576 PRO A CA 1
ATOM 4384 C C . PRO A 1 576 ? -20.984 20.844 -0.922 1 89.94 576 PRO A C 1
ATOM 4386 O O . PRO A 1 576 ? -21.531 19.875 -1.463 1 89.94 576 PRO A O 1
ATOM 4389 N N . PHE A 1 577 ? -20.578 21.906 -1.513 1 88.44 577 PHE A N 1
ATOM 4390 C CA . PHE A 1 577 ? -20.688 22.031 -2.961 1 88.44 577 PHE A CA 1
ATOM 4391 C C . PHE A 1 577 ? -19.75 21.062 -3.658 1 88.44 577 PHE A C 1
ATOM 4393 O O . PHE A 1 577 ? -18.672 20.734 -3.127 1 88.44 577 PHE A O 1
ATOM 4400 N N . HIS A 1 578 ? -20.078 20.578 -4.844 1 83.44 578 HIS A N 1
ATOM 4401 C CA . HIS A 1 578 ? -19.328 19.547 -5.547 1 83.44 578 HIS A CA 1
ATOM 4402 C C . HIS A 1 578 ? -18.094 20.141 -6.238 1 83.44 578 HIS A C 1
ATOM 4404 O O . HIS A 1 578 ? -17.266 19.406 -6.781 1 83.44 578 HIS A O 1
ATOM 4410 N N . LYS A 1 579 ? -17.969 21.5 -6.254 1 79.06 579 LYS A N 1
ATOM 4411 C CA . LYS A 1 579 ? -16.812 22.141 -6.867 1 79.06 579 LYS A CA 1
ATOM 4412 C C . LYS A 1 579 ? -15.977 22.875 -5.828 1 79.06 579 LYS A C 1
ATOM 4414 O O . LYS A 1 579 ? -16.484 23.266 -4.77 1 79.06 579 LYS A O 1
ATOM 4419 N N . HIS A 1 580 ? -14.617 22.906 -6.055 1 71.44 580 HIS A N 1
ATOM 4420 C CA . HIS A 1 580 ? -13.742 23.656 -5.16 1 71.44 580 HIS A CA 1
ATOM 4421 C C . HIS A 1 580 ? -12.961 24.719 -5.926 1 71.44 580 HIS A C 1
ATOM 4423 O O . HIS A 1 580 ? -12.711 24.562 -7.121 1 71.44 580 HIS A O 1
ATOM 4429 N N . GLN A 1 581 ? -12.727 25.797 -5.145 1 63.56 581 GLN A N 1
ATOM 4430 C CA . GLN A 1 581 ? -11.984 26.891 -5.762 1 63.56 581 GLN A CA 1
ATOM 4431 C C . GLN A 1 581 ? -10.492 26.578 -5.828 1 63.56 581 GLN A C 1
ATOM 4433 O O . GLN A 1 581 ? -9.898 26.156 -4.836 1 63.56 581 GLN A O 1
ATOM 4438 N N . THR A 1 582 ? -9.984 26.516 -7.023 1 54.62 582 THR A N 1
ATOM 4439 C CA . THR A 1 582 ? -8.547 26.359 -7.199 1 54.62 582 THR A CA 1
ATOM 4440 C C . THR A 1 582 ? -7.812 27.672 -6.953 1 54.62 582 THR A C 1
ATOM 4442 O O . THR A 1 582 ? -8.445 28.719 -6.824 1 54.62 582 THR A O 1
ATOM 4445 N N . VAL A 1 583 ? -6.496 27.625 -6.797 1 46.94 583 VAL A N 1
ATOM 4446 C CA . VAL A 1 583 ? -5.656 28.781 -6.527 1 46.94 583 VAL A CA 1
ATOM 4447 C C . VAL A 1 583 ? -5.844 29.812 -7.629 1 46.94 583 VAL A C 1
ATOM 4449 O O . VAL A 1 583 ? -5.828 31.031 -7.367 1 46.94 583 VAL A O 1
ATOM 4452 N N . ASP A 1 584 ? -6.195 29.359 -8.766 1 47.19 584 ASP A N 1
ATOM 4453 C CA . ASP A 1 584 ? -6.344 30.266 -9.891 1 47.19 584 ASP A CA 1
ATOM 4454 C C . ASP A 1 584 ? -7.75 30.875 -9.93 1 47.19 584 ASP A C 1
ATOM 4456 O O . ASP A 1 584 ? -8.086 31.609 -10.852 1 47.19 584 ASP A O 1
ATOM 4460 N N . GLY A 1 585 ? -8.578 30.703 -8.883 1 53.41 585 GLY A N 1
ATOM 4461 C CA . GLY A 1 585 ? -9.906 31.297 -8.82 1 53.41 585 GLY A CA 1
ATOM 4462 C C . GLY A 1 585 ? -10.953 30.469 -9.555 1 53.41 585 GLY A C 1
ATOM 4463 O O . GLY A 1 585 ? -12.141 30.812 -9.531 1 53.41 585 GLY A O 1
ATOM 4464 N N . GLY A 1 586 ? -10.5 29.422 -10.227 1 58.25 586 GLY A N 1
ATOM 4465 C CA . GLY A 1 586 ? -11.469 28.609 -10.945 1 58.25 586 GLY A CA 1
ATOM 4466 C C . GLY A 1 586 ? -12.094 27.531 -10.086 1 58.25 586 GLY A C 1
ATOM 4467 O O . GLY A 1 586 ? -11.602 27.234 -9 1 58.25 586 GLY A O 1
ATOM 4468 N N . LEU A 1 587 ? -13.453 27.219 -10.406 1 64.19 587 LEU A N 1
ATOM 4469 C CA . LEU A 1 587 ? -14.133 26.141 -9.703 1 64.19 587 LEU A CA 1
ATOM 4470 C C . LEU A 1 587 ? -13.922 24.812 -10.414 1 64.19 587 LEU A C 1
ATOM 4472 O O . LEU A 1 587 ? -14.234 24.688 -11.602 1 64.19 587 LEU A O 1
ATOM 4476 N N . GLU A 1 588 ? -13.18 23.984 -9.766 1 67.44 588 GLU A N 1
ATOM 4477 C CA . GLU A 1 588 ? -12.961 22.656 -10.32 1 67.44 588 GLU A CA 1
ATOM 4478 C C . GLU A 1 588 ? -13.805 21.594 -9.602 1 67.44 588 GLU A C 1
ATOM 4480 O O . GLU A 1 588 ? -14.008 21.688 -8.391 1 67.44 588 GLU A O 1
ATOM 4485 N N . THR A 1 589 ? -14.391 20.781 -10.492 1 66.38 589 THR A N 1
ATOM 4486 C CA . THR A 1 589 ? -15.211 19.703 -9.938 1 66.38 589 THR A CA 1
ATOM 4487 C C . THR A 1 589 ? -14.359 18.734 -9.133 1 66.38 589 THR A C 1
ATOM 4489 O O . THR A 1 589 ? -13.32 18.266 -9.617 1 66.38 589 THR A O 1
ATOM 4492 N N . THR A 1 590 ? -14.633 18.609 -7.848 1 64.62 590 THR A N 1
ATOM 4493 C CA . THR A 1 590 ? -13.945 17.641 -7.004 1 64.62 590 THR A CA 1
ATOM 4494 C C . THR A 1 590 ? -14.312 16.219 -7.398 1 64.62 590 THR A C 1
ATOM 4496 O O . THR A 1 590 ? -13.445 15.414 -7.75 1 64.62 590 THR A O 1
ATOM 4499 N N . ASN A 1 591 ? -15.547 15.773 -7.297 1 66.25 591 ASN A N 1
ATOM 4500 C CA . ASN A 1 591 ? -16.125 14.477 -7.656 1 66.25 591 ASN A CA 1
ATOM 4501 C C . ASN A 1 591 ? -17.531 14.617 -8.211 1 66.25 591 ASN A C 1
ATOM 4503 O O . ASN A 1 591 ? -18.422 15.133 -7.531 1 66.25 591 ASN A O 1
ATOM 4507 N N . PRO A 1 592 ? -17.641 14.258 -9.414 1 72 592 PRO A N 1
ATOM 4508 C CA . PRO A 1 592 ? -18.969 14.383 -10.008 1 72 592 PRO A CA 1
ATOM 4509 C C . PRO A 1 592 ? -20.047 13.633 -9.219 1 72 592 PRO A C 1
ATOM 4511 O O . PRO A 1 592 ? -21.219 13.992 -9.273 1 72 592 PRO A O 1
ATOM 4514 N N . ALA A 1 593 ? -19.656 12.648 -8.539 1 78.62 593 ALA A N 1
ATOM 4515 C CA . ALA A 1 593 ? -20.625 11.898 -7.742 1 78.62 593 ALA A CA 1
ATOM 4516 C C . ALA A 1 593 ? -21.25 12.781 -6.656 1 78.62 593 ALA A C 1
ATOM 4518 O O . ALA A 1 593 ? -22.391 12.57 -6.258 1 78.62 593 ALA A O 1
ATOM 4519 N N . PHE A 1 594 ? -20.547 13.781 -6.277 1 83.88 594 PHE A N 1
ATOM 4520 C CA . PHE A 1 594 ? -21.062 14.672 -5.238 1 83.88 594 PHE A CA 1
ATOM 4521 C C . PHE A 1 594 ? -22.234 15.492 -5.762 1 83.88 594 PHE A C 1
ATOM 4523 O O . PHE A 1 594 ? -23.172 15.789 -5.016 1 83.88 594 PHE A O 1
ATOM 4530 N N . ARG A 1 595 ? -22.156 15.82 -7.02 1 84.75 595 ARG A N 1
ATOM 4531 C CA . ARG A 1 595 ? -23.25 16.578 -7.621 1 84.75 595 ARG A CA 1
ATOM 4532 C C . ARG A 1 595 ? -24.547 15.766 -7.613 1 84.75 595 ARG A C 1
ATOM 4534 O O . ARG A 1 595 ? -25.609 16.281 -7.242 1 84.75 595 ARG A O 1
ATOM 4541 N N . THR A 1 596 ? -24.328 14.516 -7.945 1 84.88 596 THR A N 1
ATOM 4542 C CA . THR A 1 596 ? -25.5 13.641 -7.984 1 84.88 596 THR A CA 1
ATOM 4543 C C . THR A 1 596 ? -26.078 13.445 -6.586 1 84.88 596 THR A C 1
ATOM 4545 O O . THR A 1 596 ? -27.297 13.391 -6.41 1 84.88 596 THR A O 1
ATOM 4548 N N . ILE A 1 597 ? -25.266 13.32 -5.672 1 89.31 597 ILE A N 1
ATOM 4549 C CA . ILE A 1 597 ? -25.703 13.164 -4.289 1 89.31 597 ILE A CA 1
ATOM 4550 C C . ILE A 1 597 ? -26.484 14.406 -3.852 1 89.31 597 ILE A C 1
ATOM 4552 O O . ILE A 1 597 ? -27.562 14.297 -3.264 1 89.31 597 ILE A O 1
ATOM 4556 N N . ASN A 1 598 ? -25.938 15.594 -4.117 1 91.62 598 ASN A N 1
ATOM 4557 C CA . ASN A 1 598 ? -26.594 16.844 -3.736 1 91.62 598 ASN A CA 1
ATOM 4558 C C . ASN A 1 598 ? -27.953 16.969 -4.402 1 91.62 598 ASN A C 1
ATOM 4560 O O . ASN A 1 598 ? -28.938 17.375 -3.764 1 91.62 598 ASN A O 1
ATOM 4564 N N . GLN A 1 599 ? -28 16.562 -5.625 1 89.44 599 GLN A N 1
ATOM 4565 C CA . GLN A 1 599 ? -29.266 16.625 -6.344 1 89.44 599 GLN A CA 1
ATOM 4566 C C . GLN A 1 599 ? -30.312 15.695 -5.734 1 89.44 599 GLN A C 1
ATOM 4568 O O . GLN A 1 599 ? -31.469 16.078 -5.551 1 89.44 599 GLN A O 1
ATOM 4573 N N . ASN A 1 600 ? -29.828 14.555 -5.406 1 89.56 600 ASN A N 1
ATOM 4574 C CA . ASN A 1 600 ? -30.734 13.578 -4.82 1 89.56 600 ASN A CA 1
ATOM 4575 C C . ASN A 1 600 ? -31.172 13.984 -3.416 1 89.56 600 ASN A C 1
ATOM 4577 O O . ASN A 1 600 ? -32.312 13.742 -3.021 1 89.56 600 ASN A O 1
ATOM 4581 N N . VAL A 1 601 ? -30.344 14.602 -2.699 1 91.81 601 VAL A N 1
ATOM 4582 C CA . VAL A 1 601 ? -30.688 15.047 -1.354 1 91.81 601 VAL A CA 1
ATOM 4583 C C . VAL A 1 601 ? -31.688 16.203 -1.438 1 91.81 601 VAL A C 1
ATOM 4585 O O . VAL A 1 601 ? -32.625 16.281 -0.643 1 91.81 601 VAL A O 1
ATOM 4588 N N . LEU A 1 602 ? -31.531 17.094 -2.387 1 90.62 602 LEU A N 1
ATOM 4589 C CA . LEU A 1 602 ? -32.438 18.219 -2.562 1 90.62 602 LEU A CA 1
ATOM 4590 C C . LEU A 1 602 ? -33.844 17.75 -2.861 1 90.62 602 LEU A C 1
ATOM 4592 O O . LEU A 1 602 ? -34.812 18.375 -2.408 1 90.62 602 LEU A O 1
ATOM 4596 N N . VAL A 1 603 ? -33.906 16.625 -3.484 1 86.38 603 VAL A N 1
ATOM 4597 C CA . VAL A 1 603 ? -35.188 16.125 -3.898 1 86.38 603 VAL A CA 1
ATOM 4598 C C . VAL A 1 603 ? -35.812 15.305 -2.771 1 86.38 603 VAL A C 1
ATOM 4600 O O . VAL A 1 603 ? -37.031 15.375 -2.537 1 86.38 603 VAL A O 1
ATOM 4603 N N . ASN A 1 604 ? -35.031 14.602 -1.996 1 85.44 604 ASN A N 1
ATOM 4604 C CA . ASN A 1 604 ? -35.562 13.602 -1.081 1 85.44 604 ASN A CA 1
ATOM 4605 C C . ASN A 1 604 ? -35.406 14.031 0.375 1 85.44 604 ASN A C 1
ATOM 4607 O O . ASN A 1 604 ? -35.812 13.312 1.286 1 85.44 604 ASN A O 1
ATOM 4611 N N . ALA A 1 605 ? -34.938 15.195 0.663 1 89.06 605 ALA A N 1
ATOM 4612 C CA . ALA A 1 605 ? -34.625 15.578 2.035 1 89.06 605 ALA A CA 1
ATOM 4613 C C . ALA A 1 605 ? -35.875 15.773 2.861 1 89.06 605 ALA A C 1
ATOM 4615 O O . ALA A 1 605 ? -36.875 16.328 2.375 1 89.06 605 ALA A O 1
ATOM 4616 N N . PRO A 1 606 ? -35.906 15.203 4.062 1 87.12 606 PRO A N 1
ATOM 4617 C CA . PRO A 1 606 ? -37.062 15.375 4.961 1 87.12 606 PRO A CA 1
ATOM 4618 C C . PRO A 1 606 ? -37.062 16.719 5.684 1 87.12 606 PRO A C 1
ATOM 4620 O O . PRO A 1 606 ? -37.938 16.984 6.508 1 87.12 606 PRO A O 1
ATOM 4623 N N . CYS A 1 607 ? -36.094 17.5 5.469 1 91.44 607 CYS A N 1
ATOM 4624 C CA . CYS A 1 607 ? -35.938 18.812 6.078 1 91.44 607 CYS A CA 1
ATOM 4625 C C . CYS A 1 607 ? -35.281 19.797 5.113 1 91.44 607 CYS A C 1
ATOM 4627 O O . CYS A 1 607 ? -35.156 19.5 3.92 1 91.44 607 CYS A O 1
ATOM 4629 N N . SER A 1 608 ? -35.031 21.031 5.648 1 93.31 608 SER A N 1
ATOM 4630 C CA . SER A 1 608 ? -34.406 22.047 4.789 1 93.31 608 SER A CA 1
ATOM 4631 C C . SER A 1 608 ? -32.969 21.672 4.457 1 93.31 608 SER A C 1
ATOM 4633 O O . SER A 1 608 ? -32.312 20.969 5.227 1 93.31 608 SER A O 1
ATOM 4635 N N . VAL A 1 609 ? -32.562 22.047 3.348 1 95.12 609 VAL A N 1
ATOM 4636 C CA . VAL A 1 609 ? -31.219 21.688 2.875 1 95.12 609 VAL A CA 1
ATOM 4637 C C . VAL A 1 609 ? -30.453 22.969 2.502 1 95.12 609 VAL A C 1
ATOM 4639 O O . VAL A 1 609 ? -31.031 23.891 1.94 1 95.12 609 VAL A O 1
ATOM 4642 N N . GLY A 1 610 ? -29.203 23.062 2.887 1 94.94 610 GLY A N 1
ATOM 4643 C CA . GLY A 1 610 ? -28.312 24.125 2.492 1 94.94 610 GLY A CA 1
ATOM 4644 C C . GLY A 1 610 ? -27.062 23.625 1.799 1 94.94 610 GLY A C 1
ATOM 4645 O O . GLY A 1 610 ? -26.438 22.656 2.254 1 94.94 610 GLY A O 1
ATOM 4646 N N . ILE A 1 611 ? -26.766 24.172 0.683 1 93.94 611 ILE A N 1
ATOM 4647 C CA . ILE A 1 611 ? -25.531 23.859 -0.029 1 93.94 611 ILE A CA 1
ATOM 4648 C C . ILE A 1 611 ? -24.516 24.984 0.174 1 93.94 611 ILE A C 1
ATOM 4650 O O . ILE A 1 611 ? -24.797 26.141 -0.134 1 93.94 611 ILE A O 1
ATOM 4654 N N . LEU A 1 612 ? -23.391 24.625 0.683 1 92.94 612 LEU A N 1
ATOM 4655 C CA . LEU A 1 612 ? -22.359 25.609 1.025 1 92.94 612 LEU A CA 1
ATOM 4656 C C . LEU A 1 612 ? -21.25 25.625 -0.019 1 92.94 612 LEU A C 1
ATOM 4658 O O . LEU A 1 612 ? -20.609 24.594 -0.268 1 92.94 612 LEU A O 1
ATOM 4662 N N . ILE A 1 613 ? -21.062 26.75 -0.604 1 88.25 613 ILE A N 1
ATOM 4663 C CA . ILE A 1 613 ? -19.969 26.969 -1.549 1 88.25 613 ILE A CA 1
ATOM 4664 C C . ILE A 1 613 ? -18.828 27.703 -0.862 1 88.25 613 ILE A C 1
ATOM 4666 O O . ILE A 1 613 ? -19 28.828 -0.389 1 88.25 613 ILE A O 1
ATOM 4670 N N . ASP A 1 614 ? -17.672 27.078 -0.796 1 82.5 614 ASP A N 1
ATOM 4671 C CA . ASP A 1 614 ? -16.531 27.656 -0.099 1 82.5 614 ASP A CA 1
ATOM 4672 C C . ASP A 1 614 ? -15.648 28.453 -1.054 1 82.5 614 ASP A C 1
ATOM 4674 O O . ASP A 1 614 ? -15.07 27.906 -1.993 1 82.5 614 ASP A O 1
ATOM 4678 N N . ARG A 1 615 ? -15.578 29.734 -0.883 1 74.75 615 ARG A N 1
ATOM 4679 C CA . ARG A 1 615 ? -14.664 30.594 -1.638 1 74.75 615 ARG A CA 1
ATOM 4680 C C . ARG A 1 615 ? -13.82 31.453 -0.703 1 74.75 615 ARG A C 1
ATOM 4682 O O . ARG A 1 615 ? -13.602 32.625 -0.961 1 74.75 615 ARG A O 1
ATOM 4689 N N . GLY A 1 616 ? -13.477 30.875 0.483 1 62.81 616 GLY A N 1
ATOM 4690 C CA . GLY A 1 616 ? -12.602 31.656 1.35 1 62.81 616 GLY A CA 1
ATOM 4691 C C . GLY A 1 616 ? -13.008 31.594 2.811 1 62.81 616 GLY A C 1
ATOM 4692 O O . GLY A 1 616 ? -12.273 32.094 3.68 1 62.81 616 GLY A O 1
ATOM 4693 N N . LEU A 1 617 ? -14.234 31.172 3.135 1 60.06 617 LEU A N 1
ATOM 4694 C CA . LEU A 1 617 ? -14.68 31.094 4.52 1 60.06 617 LEU A CA 1
ATOM 4695 C C . LEU A 1 617 ? -13.789 30.156 5.332 1 60.06 617 LEU A C 1
ATOM 4697 O O . LEU A 1 617 ? -13.602 30.359 6.531 1 60.06 617 LEU A O 1
ATOM 4701 N N . GLY A 1 618 ? -13.219 29.109 4.738 1 55.03 618 GLY A N 1
ATOM 4702 C CA . GLY A 1 618 ? -12.383 28.141 5.418 1 55.03 618 GLY A CA 1
ATOM 4703 C C . GLY A 1 618 ? -11.062 28.719 5.887 1 55.03 618 GLY A C 1
ATOM 4704 O O . GLY A 1 618 ? -10.43 28.172 6.801 1 55.03 618 GLY A O 1
ATOM 4705 N N . GLY A 1 619 ? -10.547 29.656 5.281 1 46.72 619 GLY A N 1
ATOM 4706 C CA . GLY A 1 619 ? -9.227 30.203 5.551 1 46.72 619 GLY A CA 1
ATOM 4707 C C . GLY A 1 619 ? -9.148 30.969 6.867 1 46.72 619 GLY A C 1
ATOM 4708 O O . GLY A 1 619 ? -8.062 31.281 7.34 1 46.72 619 GLY A O 1
ATOM 4709 N N . THR A 1 620 ? -10.352 31.391 7.434 1 40.06 620 THR A N 1
ATOM 4710 C CA . THR A 1 620 ? -10.344 32.219 8.625 1 40.06 620 THR A CA 1
ATOM 4711 C C . THR A 1 620 ? -10.312 31.359 9.891 1 40.06 620 THR A C 1
ATOM 4713 O O . THR A 1 620 ? -10.57 31.859 10.992 1 40.06 620 THR A O 1
ATOM 4716 N N . THR A 1 621 ? -10.242 30.203 9.82 1 39.94 621 THR A N 1
ATOM 4717 C CA . THR A 1 621 ? -10.539 29.281 10.922 1 39.94 621 THR A CA 1
ATOM 4718 C C . THR A 1 621 ? -9.664 29.594 12.133 1 39.94 621 THR A C 1
ATOM 4720 O O . THR A 1 621 ? -9.922 29.094 13.234 1 39.94 621 THR A O 1
ATOM 4723 N N . GLY A 1 622 ? -8.469 30.016 12.086 1 36.16 622 GLY A N 1
ATOM 4724 C CA . GLY A 1 622 ? -7.574 30.094 13.234 1 36.16 622 GLY A CA 1
ATOM 4725 C C . GLY A 1 622 ? -7.992 31.156 14.242 1 36.16 622 GLY A C 1
ATOM 4726 O O . GLY A 1 622 ? -7.262 31.422 15.195 1 36.16 622 GLY A O 1
ATOM 4727 N N . ILE A 1 623 ? -8.906 32.219 13.992 1 34.09 623 ILE A N 1
ATOM 4728 C CA . ILE A 1 623 ? -9.156 33.312 14.938 1 34.09 623 ILE A CA 1
ATOM 4729 C C . ILE A 1 623 ? -10.172 32.844 15.977 1 34.09 623 ILE A C 1
ATOM 4731 O O . ILE A 1 623 ? -11.18 32.219 15.641 1 34.09 623 ILE A O 1
ATOM 4735 N N . SER A 1 624 ? -9.805 32.844 17.219 1 34.59 624 SER A N 1
ATOM 4736 C CA . SER A 1 624 ? -10.719 32.594 18.328 1 34.59 624 SER A CA 1
ATOM 4737 C C . SER A 1 624 ? -12.094 33.188 18.062 1 34.59 624 SER A C 1
ATOM 4739 O O . SER A 1 624 ? -12.219 34.219 17.406 1 34.59 624 SER A O 1
ATOM 4741 N N . ALA A 1 625 ? -13.219 32.469 18.312 1 41.88 625 ALA A N 1
ATOM 4742 C CA . ALA A 1 625 ? -14.656 32.656 18.188 1 41.88 625 ALA A CA 1
ATOM 4743 C C . ALA A 1 625 ? -15.031 34.125 18.5 1 41.88 625 ALA A C 1
ATOM 4745 O O . ALA A 1 625 ? -15.953 34.656 17.891 1 41.88 625 ALA A O 1
ATOM 4746 N N . SER A 1 626 ? -14.516 34.625 19.547 1 39.72 626 SER A N 1
ATOM 4747 C CA . SER A 1 626 ? -15.086 35.875 20.094 1 39.72 626 SER A CA 1
ATOM 4748 C C . SER A 1 626 ? -14.797 37.031 19.172 1 39.72 626 SER A C 1
ATOM 4750 O O . SER A 1 626 ? -15.539 38.031 19.156 1 39.72 626 SER A O 1
ATOM 4752 N N . HIS A 1 627 ? -13.695 37.031 18.391 1 40.16 627 HIS A N 1
ATOM 4753 C CA . HIS A 1 627 ? -13.352 38.281 17.703 1 40.16 627 HIS A CA 1
ATOM 4754 C C . HIS A 1 627 ? -13.516 38.156 16.203 1 40.16 627 HIS A C 1
ATOM 4756 O O . HIS A 1 627 ? -13.008 39 15.438 1 40.16 627 HIS A O 1
ATOM 4762 N N . VAL A 1 628 ? -14.086 37.125 15.727 1 51.12 628 VAL A N 1
ATOM 4763 C CA . VAL A 1 628 ? -14.188 37.031 14.273 1 51.12 628 VAL A CA 1
ATOM 4764 C C . VAL A 1 628 ? -15.398 37.844 13.789 1 51.12 628 VAL A C 1
ATOM 4766 O O . VAL A 1 628 ? -16.516 37.656 14.289 1 51.12 628 VAL A O 1
ATOM 4769 N N . CYS A 1 629 ? -15.086 39.031 13.156 1 57.62 629 CYS A N 1
ATOM 4770 C CA . CYS A 1 629 ? -16.125 39.875 12.562 1 57.62 629 CYS A CA 1
ATOM 4771 C C . CYS A 1 629 ? -16.531 39.344 11.188 1 57.62 629 CYS A C 1
ATOM 4773 O O . CYS A 1 629 ? -15.688 39.219 10.297 1 57.62 629 CYS A O 1
ATOM 4775 N N . HIS A 1 630 ? -17.641 38.594 11.047 1 76.19 630 HIS A N 1
ATOM 4776 C CA . HIS A 1 630 ? -18.172 38.156 9.758 1 76.19 630 HIS A CA 1
ATOM 4777 C C . HIS A 1 630 ? -19.25 39.125 9.25 1 76.19 630 HIS A C 1
ATOM 4779 O O . HIS A 1 630 ? -20.094 39.562 10.023 1 76.19 630 HIS A O 1
ATOM 4785 N N . HIS A 1 631 ? -19.047 39.562 8.07 1 83.88 631 HIS A N 1
ATOM 4786 C CA . HIS A 1 631 ? -20.094 40.312 7.391 1 83.88 631 HIS A CA 1
ATOM 4787 C C . HIS A 1 631 ? -20.953 39.406 6.52 1 83.88 631 HIS A C 1
ATOM 4789 O O . HIS A 1 631 ? -20.453 38.812 5.559 1 83.88 631 HIS A O 1
ATOM 4795 N N . LEU A 1 632 ? -22.203 39.281 6.883 1 89.94 632 LEU A N 1
ATOM 4796 C CA . LEU A 1 632 ? -23.141 38.406 6.168 1 89.94 632 LEU A CA 1
ATOM 4797 C C . LEU A 1 632 ? -24.141 39.25 5.371 1 89.94 632 LEU A C 1
ATOM 4799 O O . LEU A 1 632 ? -24.562 40.312 5.809 1 89.94 632 LEU A O 1
ATOM 4803 N N . ALA A 1 633 ? -24.484 38.781 4.227 1 91.06 633 ALA A N 1
ATOM 4804 C CA . ALA A 1 633 ? -25.516 39.406 3.42 1 91.06 633 ALA A CA 1
ATOM 4805 C C . ALA A 1 633 ? -26.594 38.406 3.004 1 91.06 633 ALA A C 1
ATOM 4807 O O . ALA A 1 633 ? -26.281 37.312 2.594 1 91.06 633 ALA A O 1
ATOM 4808 N N . VAL A 1 634 ? -27.797 38.75 3.174 1 93.44 634 VAL A N 1
ATOM 4809 C CA . VAL A 1 634 ? -28.922 37.938 2.734 1 93.44 634 VAL A CA 1
ATOM 4810 C C . VAL A 1 634 ? -29.609 38.594 1.546 1 93.44 634 VAL A C 1
ATOM 4812 O O . VAL A 1 634 ? -29.984 39.781 1.609 1 93.44 634 VAL A O 1
ATOM 4815 N N . LEU A 1 635 ? -29.75 37.938 0.49 1 91 635 LEU A N 1
ATOM 4816 C CA . LEU A 1 635 ? -30.5 38.375 -0.674 1 91 635 LEU A CA 1
ATOM 4817 C C . LEU A 1 635 ? -31.922 37.812 -0.66 1 91 635 LEU A C 1
ATOM 4819 O O . LEU A 1 635 ? -32.125 36.625 -0.836 1 91 635 LEU A O 1
ATOM 4823 N N . PHE A 1 636 ? -32.875 38.75 -0.466 1 91.62 636 PHE A N 1
ATOM 4824 C CA . PHE A 1 636 ? -34.25 38.312 -0.283 1 91.62 636 PHE A CA 1
ATOM 4825 C C . PHE A 1 636 ? -35.094 38.656 -1.506 1 91.62 636 PHE A C 1
ATOM 4827 O O . PHE A 1 636 ? -35.469 39.812 -1.7 1 91.62 636 PHE A O 1
ATOM 4834 N N . PHE A 1 637 ? -35.375 37.719 -2.311 1 86.88 637 PHE A N 1
ATOM 4835 C CA . PHE A 1 637 ? -36.219 37.906 -3.498 1 86.88 637 PHE A CA 1
ATOM 4836 C C . PHE A 1 637 ? -37.656 37.469 -3.229 1 86.88 637 PHE A C 1
ATOM 4838 O O . PHE A 1 637 ? -38.562 37.781 -4.004 1 86.88 637 PHE A O 1
ATOM 4845 N N . GLY A 1 638 ? -37.75 36.719 -2.182 1 84.31 638 GLY A N 1
ATOM 4846 C CA . GLY A 1 638 ? -39.062 36.281 -1.822 1 84.31 638 GLY A CA 1
ATOM 4847 C C . GLY A 1 638 ? -39.25 34.781 -1.967 1 84.31 638 GLY A C 1
ATOM 4848 O O . GLY A 1 638 ? -38.469 34.125 -2.65 1 84.31 638 GLY A O 1
ATOM 4849 N N . GLY A 1 639 ? -40.281 34.25 -1.2 1 85.94 639 GLY A N 1
ATOM 4850 C CA . GLY A 1 639 ? -40.562 32.812 -1.249 1 85.94 639 GLY A CA 1
ATOM 4851 C C . GLY A 1 639 ? -40.156 32.094 0.014 1 85.94 639 GLY A C 1
ATOM 4852 O O . GLY A 1 639 ? -39.5 32.656 0.898 1 85.94 639 GLY A O 1
ATOM 4853 N N . PRO A 1 640 ? -40.5 30.844 0.026 1 87.88 640 PRO A N 1
ATOM 4854 C CA . PRO A 1 640 ? -40.219 30.062 1.23 1 87.88 640 PRO A CA 1
ATOM 4855 C C . PRO A 1 640 ? -38.719 29.844 1.433 1 87.88 640 PRO A C 1
ATOM 4857 O O . PRO A 1 640 ? -38.219 29.875 2.566 1 87.88 640 PRO A O 1
ATOM 4860 N N . ASP A 1 641 ? -38 29.672 0.401 1 92.25 641 ASP A N 1
ATOM 4861 C CA . ASP A 1 641 ? -36.562 29.422 0.51 1 92.25 641 ASP A CA 1
ATOM 4862 C C . ASP A 1 641 ? -35.844 30.656 1.055 1 92.25 641 ASP A C 1
ATOM 4864 O O . ASP A 1 641 ? -34.938 30.531 1.879 1 92.25 641 ASP A O 1
ATOM 4868 N N . ASP A 1 642 ? -36.25 31.797 0.61 1 91.06 642 ASP A N 1
ATOM 4869 C CA . ASP A 1 642 ? -35.625 33.031 1.092 1 91.06 642 ASP A CA 1
ATOM 4870 C C . ASP A 1 642 ? -36 33.281 2.553 1 91.06 642 ASP A C 1
ATOM 4872 O O . ASP A 1 642 ? -35.156 33.812 3.312 1 91.06 642 ASP A O 1
ATOM 4876 N N . ARG A 1 643 ? -37.188 32.969 2.867 1 91 643 ARG A N 1
ATOM 4877 C CA . ARG A 1 643 ? -37.562 33.125 4.27 1 91 643 ARG A CA 1
ATOM 4878 C C . ARG A 1 643 ? -36.719 32.219 5.156 1 91 643 ARG A C 1
ATOM 4880 O O . ARG A 1 643 ? -36.344 32.594 6.262 1 91 643 ARG A O 1
ATOM 4887 N N . GLU A 1 644 ? -36.469 31.016 4.633 1 92.81 644 GLU A N 1
ATOM 4888 C CA . GLU A 1 644 ? -35.625 30.094 5.367 1 92.81 644 GLU A CA 1
ATOM 4889 C C . GLU A 1 644 ? -34.219 30.641 5.496 1 92.81 644 GLU A C 1
ATOM 4891 O O . GLU A 1 644 ? -33.562 30.5 6.547 1 92.81 644 GLU A O 1
ATOM 4896 N N . ALA A 1 645 ? -33.75 31.203 4.504 1 93.69 645 ALA A N 1
ATOM 4897 C CA . ALA A 1 645 ? -32.406 31.812 4.504 1 93.69 645 ALA A CA 1
ATOM 4898 C C . ALA A 1 645 ? -32.344 32.938 5.523 1 93.69 645 ALA A C 1
ATOM 4900 O O . ALA A 1 645 ? -31.359 33.031 6.281 1 93.69 645 ALA A O 1
ATOM 4901 N N . LEU A 1 646 ? -33.344 33.75 5.516 1 92.31 646 LEU A N 1
ATOM 4902 C CA . LEU A 1 646 ? -33.344 34.875 6.457 1 92.31 646 LEU A CA 1
ATOM 4903 C C . LEU A 1 646 ? -33.5 34.344 7.891 1 92.31 646 LEU A C 1
ATOM 4905 O O . LEU A 1 646 ? -32.906 34.938 8.812 1 92.31 646 LEU A O 1
ATOM 4909 N N . ALA A 1 647 ? -34.219 33.344 8.047 1 91.19 647 ALA A N 1
ATOM 4910 C CA . ALA A 1 647 ? -34.375 32.75 9.375 1 91.19 647 ALA A CA 1
ATOM 4911 C C . ALA A 1 647 ? -33.031 32.25 9.914 1 91.19 647 ALA A C 1
ATOM 4913 O O . ALA A 1 647 ? -32.688 32.5 11.078 1 91.19 647 ALA A O 1
ATOM 4914 N N . TYR A 1 648 ? -32.344 31.609 9.094 1 92.75 648 TYR A N 1
ATOM 4915 C CA . TYR A 1 648 ? -31.047 31.109 9.508 1 92.75 648 TYR A CA 1
ATOM 4916 C C . TYR A 1 648 ? -30.062 32.25 9.727 1 92.75 648 TYR A C 1
ATOM 4918 O O . TYR A 1 648 ? -29.297 32.25 10.703 1 92.75 648 TYR A O 1
ATOM 4926 N N . ALA A 1 649 ? -30.047 33.188 8.906 1 91.44 649 ALA A N 1
ATOM 4927 C CA . ALA A 1 649 ? -29.156 34.344 9.031 1 91.44 649 ALA A CA 1
ATOM 4928 C C . ALA A 1 649 ? -29.484 35.156 10.273 1 91.44 649 ALA A C 1
ATOM 4930 O O . ALA A 1 649 ? -28.594 35.75 10.883 1 91.44 649 ALA A O 1
ATOM 4931 N N . SER A 1 650 ? -30.734 35.219 10.586 1 89.06 650 SER A N 1
ATOM 4932 C CA . SER A 1 650 ? -31.141 35.969 11.773 1 89.06 650 SER A CA 1
ATOM 4933 C C . SER A 1 650 ? -30.562 35.344 13.039 1 89.06 650 SER A C 1
ATOM 4935 O O . SER A 1 650 ? -30.234 36.062 13.992 1 89.06 650 SER A O 1
ATOM 4937 N N . ARG A 1 651 ? -30.406 34.125 12.977 1 87.06 651 ARG A N 1
ATOM 4938 C CA . ARG A 1 651 ? -29.781 33.438 14.109 1 87.06 651 ARG A CA 1
ATOM 4939 C C . ARG A 1 651 ? -28.297 33.75 14.195 1 87.06 651 ARG A C 1
ATOM 4941 O O . ARG A 1 651 ? -27.75 33.906 15.289 1 87.06 651 ARG A O 1
ATOM 4948 N N . MET A 1 652 ? -27.719 33.906 13.086 1 88.5 652 MET A N 1
ATOM 4949 C CA . MET A 1 652 ? -26.297 34.25 13.031 1 88.5 652 MET A CA 1
ATOM 4950 C C . MET A 1 652 ? -26.047 35.688 13.5 1 88.5 652 MET A C 1
ATOM 4952 O O . MET A 1 652 ? -25 35.969 14.062 1 88.5 652 MET A O 1
ATOM 4956 N N . ALA A 1 653 ? -26.938 36.469 13.305 1 86.12 653 ALA A N 1
ATOM 4957 C CA . ALA A 1 653 ? -26.812 37.906 13.602 1 86.12 653 ALA A CA 1
ATOM 4958 C C . ALA A 1 653 ? -26.766 38.125 15.109 1 86.12 653 ALA A C 1
ATOM 4960 O O . ALA A 1 653 ? -26.344 39.188 15.57 1 86.12 653 ALA A O 1
ATOM 4961 N N . GLU A 1 654 ? -27.125 37.156 15.797 1 80.19 654 GLU A N 1
ATOM 4962 C CA . GLU A 1 654 ? -27.094 37.312 17.25 1 80.19 654 GLU A CA 1
ATOM 4963 C C . GLU A 1 654 ? -25.656 37.25 17.766 1 80.19 654 GLU A C 1
ATOM 4965 O O . GLU A 1 654 ? -25.391 37.625 18.906 1 80.19 654 GLU A O 1
ATOM 4970 N N . HIS A 1 655 ? -24.844 36.906 16.938 1 81 655 HIS A N 1
ATOM 4971 C CA . HIS A 1 655 ? -23.438 36.875 17.297 1 81 655 HIS A CA 1
ATOM 4972 C C . HIS A 1 655 ? -22.828 38.25 17.281 1 81 655 HIS A C 1
ATOM 4974 O O . HIS A 1 655 ? -23.016 39.031 16.328 1 81 655 HIS A O 1
ATOM 4980 N N . PRO A 1 656 ? -22.203 38.625 18.344 1 77.81 656 PRO A N 1
ATOM 4981 C CA . PRO A 1 656 ? -21.672 40 18.422 1 77.81 656 PRO A CA 1
ATOM 4982 C C . PRO A 1 656 ? -20.609 40.281 17.359 1 77.81 656 PRO A C 1
ATOM 4984 O O . PRO A 1 656 ? -20.391 41.438 16.984 1 77.81 656 PRO A O 1
ATOM 4987 N N . GLY A 1 657 ? -20.062 39.344 16.781 1 77.94 657 GLY A N 1
ATOM 4988 C CA . GLY A 1 657 ? -19.047 39.562 15.766 1 77.94 657 GLY A CA 1
ATOM 4989 C C . GLY A 1 657 ? -19.594 39.469 14.352 1 77.94 657 GLY A C 1
ATOM 4990 O O . GLY A 1 657 ? -18.828 39.531 13.383 1 77.94 657 GLY A O 1
ATOM 4991 N N . VAL A 1 658 ? -20.875 39.406 14.219 1 85.88 658 VAL A N 1
ATOM 4992 C CA . VAL A 1 658 ? -21.453 39.219 12.891 1 85.88 658 VAL A CA 1
ATOM 4993 C C . VAL A 1 658 ? -22.328 40.406 12.539 1 85.88 658 VAL A C 1
ATOM 4995 O O . VAL A 1 658 ? -23.141 40.875 13.359 1 85.88 658 VAL A O 1
ATOM 4998 N N . SER A 1 659 ? -22.016 41 11.43 1 88.12 659 SER A N 1
ATOM 4999 C CA . SER A 1 659 ? -22.875 42.031 10.867 1 88.12 659 SER A CA 1
ATOM 5000 C C . SER A 1 659 ? -23.734 41.5 9.727 1 88.12 659 SER A C 1
ATOM 5002 O O . SER A 1 659 ? -23.219 40.75 8.867 1 88.12 659 SER A O 1
ATOM 5004 N N . LEU A 1 660 ? -25.016 41.75 9.82 1 91.31 660 LEU A N 1
ATOM 5005 C CA . LEU A 1 660 ? -25.938 41.219 8.836 1 91.31 660 LEU A CA 1
ATOM 5006 C C . LEU A 1 660 ? -26.531 42.312 7.973 1 91.31 660 LEU A C 1
ATOM 5008 O O . LEU A 1 660 ? -27.031 43.312 8.5 1 91.31 660 LEU A O 1
ATOM 5012 N N . THR A 1 661 ? -26.422 42.188 6.672 1 90.69 661 THR A N 1
ATOM 5013 C CA . THR A 1 661 ? -27.062 43.062 5.711 1 90.69 661 THR A CA 1
ATOM 5014 C C . THR A 1 661 ? -28.172 42.312 4.953 1 90.69 661 THR A C 1
ATOM 5016 O O . THR A 1 661 ? -27.906 41.312 4.301 1 90.69 661 THR A O 1
ATOM 5019 N N . VAL A 1 662 ? -29.391 42.781 5.094 1 93.12 662 VAL A N 1
ATOM 5020 C CA . VAL A 1 662 ? -30.516 42.188 4.387 1 93.12 662 VAL A CA 1
ATOM 5021 C C . VAL A 1 662 ? -30.953 43.094 3.24 1 93.12 662 VAL A C 1
ATOM 5023 O O . VAL A 1 662 ? -31.312 44.25 3.459 1 93.12 662 VAL A O 1
ATOM 5026 N N . VAL A 1 663 ? -30.906 42.594 2.025 1 91.25 663 VAL A N 1
ATOM 5027 C CA . VAL A 1 663 ? -31.328 43.312 0.844 1 91.25 663 VAL A CA 1
ATOM 5028 C C . VAL A 1 663 ? -32.594 42.719 0.262 1 91.25 663 VAL A C 1
ATOM 5030 O O . VAL A 1 663 ? -32.562 41.562 -0.205 1 91.25 663 VAL A O 1
ATOM 5033 N N . ARG A 1 664 ? -33.656 43.375 0.315 1 91.81 664 ARG A N 1
ATOM 5034 C CA . ARG A 1 664 ? -34.906 42.938 -0.27 1 91.81 664 ARG A CA 1
ATOM 5035 C C . ARG A 1 664 ? -35.094 43.469 -1.677 1 91.81 664 ARG A C 1
ATOM 5037 O O . ARG A 1 664 ? -35 44.688 -1.888 1 91.81 664 ARG A O 1
ATOM 5044 N N . PHE A 1 665 ? -35.344 42.625 -2.604 1 88.12 665 PHE A N 1
ATOM 5045 C CA . PHE A 1 665 ? -35.562 43.031 -3.99 1 88.12 665 PHE A CA 1
ATOM 5046 C C . PHE A 1 665 ? -37.062 43.062 -4.312 1 88.12 665 PHE A C 1
ATOM 5048 O O . PHE A 1 665 ? -37.75 42.062 -4.125 1 88.12 665 PHE A O 1
ATOM 5055 N N . LEU A 1 666 ? -37.562 44.188 -4.75 1 83.75 666 LEU A N 1
ATOM 5056 C CA . LEU A 1 666 ? -38.969 44.344 -5.09 1 83.75 666 LEU A CA 1
ATOM 5057 C C . LEU A 1 666 ? -39.156 44.688 -6.566 1 83.75 666 LEU A C 1
ATOM 5059 O O . LEU A 1 666 ? -38.344 45.438 -7.133 1 83.75 666 LEU A O 1
ATOM 5063 N N . PRO A 1 667 ? -40.156 44.062 -7.105 1 80.5 667 PRO A N 1
ATOM 5064 C CA . PRO A 1 667 ? -40.406 44.406 -8.508 1 80.5 667 PRO A CA 1
ATOM 5065 C C . PRO A 1 667 ? -40.938 45.844 -8.688 1 80.5 667 PRO A C 1
ATOM 5067 O O . PRO A 1 667 ? -41.812 46.281 -7.938 1 80.5 667 PRO A O 1
ATOM 5070 N N . GLY A 1 668 ? -40.344 46.5 -9.516 1 74.31 668 GLY A N 1
ATOM 5071 C CA . GLY A 1 668 ? -40.781 47.844 -9.828 1 74.31 668 GLY A CA 1
ATOM 5072 C C . GLY A 1 668 ? -42.031 47.875 -10.664 1 74.31 668 GLY A C 1
ATOM 5073 O O . GLY A 1 668 ? -42.562 46.844 -11.047 1 74.31 668 GLY A O 1
ATOM 5074 N N . ASP A 1 669 ? -42.688 49.062 -10.938 1 64.12 669 ASP A N 1
ATOM 5075 C CA . ASP A 1 669 ? -43.938 49.312 -11.656 1 64.12 669 ASP A CA 1
ATOM 5076 C C . ASP A 1 669 ? -43.844 48.781 -13.086 1 64.12 669 ASP A C 1
ATOM 5078 O O . ASP A 1 669 ? -44.875 48.406 -13.656 1 64.12 669 ASP A O 1
ATOM 5082 N N . GLU A 1 670 ? -42.75 48.625 -13.75 1 61.66 670 GLU A N 1
ATOM 5083 C CA . GLU A 1 670 ? -42.594 48.156 -15.125 1 61.66 670 GLU A CA 1
ATOM 5084 C C . GLU A 1 670 ? -42.344 46.656 -15.195 1 61.66 670 GLU A C 1
ATOM 5086 O O . GLU A 1 670 ? -42.188 46.094 -16.281 1 61.66 670 GLU A O 1
ATOM 5091 N N . ALA A 1 671 ? -42.281 45.969 -14.195 1 60.25 671 ALA A N 1
ATOM 5092 C CA . ALA A 1 671 ? -41.969 44.562 -14.203 1 60.25 671 ALA A CA 1
ATOM 5093 C C . ALA A 1 671 ? -43.188 43.719 -14.594 1 60.25 671 ALA A C 1
ATOM 5095 O O . ALA A 1 671 ? -44.25 43.844 -14 1 60.25 671 ALA A O 1
ATOM 5096 N N . VAL A 1 672 ? -43.344 43.406 -15.82 1 52.16 672 VAL A N 1
ATOM 5097 C CA . VAL A 1 672 ? -44.406 42.594 -16.406 1 52.16 672 VAL A CA 1
ATOM 5098 C C . VAL A 1 672 ? -44.469 41.219 -15.695 1 52.16 672 VAL A C 1
ATOM 5100 O O . VAL A 1 672 ? -43.5 40.469 -15.703 1 52.16 672 VAL A O 1
ATOM 5103 N N . GLU A 1 673 ? -45.125 41.062 -14.711 1 51.06 673 GLU A N 1
ATOM 5104 C CA . GLU A 1 673 ? -45.281 39.75 -14.133 1 51.06 673 GLU A CA 1
ATOM 5105 C C . GLU A 1 673 ? -45.75 38.75 -15.18 1 51.06 673 GLU A C 1
ATOM 5107 O O . GLU A 1 673 ? -46.688 39 -15.922 1 51.06 673 GLU A O 1
ATOM 5112 N N . PRO A 1 674 ? -45.062 37.844 -15.602 1 45.41 674 PRO A N 1
ATOM 5113 C CA . PRO A 1 674 ? -45.656 36.906 -16.578 1 45.41 674 PRO A CA 1
ATOM 5114 C C . PRO A 1 674 ? -47.031 36.406 -16.156 1 45.41 674 PRO A C 1
ATOM 5116 O O . PRO A 1 674 ? -47.219 36.031 -14.992 1 45.41 674 PRO A O 1
ATOM 5119 N N . GLU A 1 675 ? -48.125 36.906 -16.703 1 37.66 675 GLU A N 1
ATOM 5120 C CA . GLU A 1 675 ? -49.5 36.375 -16.516 1 37.66 675 GLU A CA 1
ATOM 5121 C C . GLU A 1 675 ? -49.531 34.875 -16.75 1 37.66 675 GLU A C 1
ATOM 5123 O O . GLU A 1 675 ? -49.219 34.406 -17.844 1 37.66 675 GLU A O 1
ATOM 5128 N N . PHE A 1 676 ? -49.188 34.094 -15.867 1 37.19 676 PHE A N 1
ATOM 5129 C CA . PHE A 1 676 ? -49.562 32.719 -16.156 1 37.19 676 PHE A CA 1
ATOM 5130 C C . PHE A 1 676 ? -51.031 32.594 -16.531 1 37.19 676 PHE A C 1
ATOM 5132 O O . PHE A 1 676 ? -51.875 33.312 -15.969 1 37.19 676 PHE A O 1
ATOM 5139 N N . PRO A 1 677 ? -51.344 32.125 -17.703 1 33.88 677 PRO A N 1
ATOM 5140 C CA . PRO A 1 677 ? -52.75 31.953 -18.078 1 33.88 677 PRO A CA 1
ATOM 5141 C C . PRO A 1 677 ? -53.562 31.25 -17 1 33.88 677 PRO A C 1
ATOM 5143 O O . PRO A 1 677 ? -53.156 30.203 -16.5 1 33.88 677 PRO A O 1
ATOM 5146 N N . VAL A 1 678 ? -54.25 31.906 -16.203 1 34.72 678 VAL A N 1
ATOM 5147 C CA . VAL A 1 678 ? -55.312 31.281 -15.406 1 34.72 678 VAL A CA 1
ATOM 5148 C C . VAL A 1 678 ? -56.125 30.328 -16.281 1 34.72 678 VAL A C 1
ATOM 5150 O O . VAL A 1 678 ? -56.562 30.688 -17.375 1 34.72 678 VAL A O 1
ATOM 5153 N N . ALA A 1 679 ? -55.938 29.031 -16.25 1 30.17 679 ALA A N 1
ATOM 5154 C CA . ALA A 1 679 ? -56.906 28.125 -16.828 1 30.17 679 ALA A CA 1
ATOM 5155 C C . ALA A 1 679 ? -58.344 28.562 -16.5 1 30.17 679 ALA A C 1
ATOM 5157 O O . ALA A 1 679 ? -58.688 28.719 -15.328 1 30.17 679 ALA A O 1
ATOM 5158 N N . ASP A 1 680 ? -58.938 29.344 -17.297 1 30.84 680 ASP A N 1
ATOM 5159 C CA . ASP A 1 680 ? -60.375 29.609 -17.422 1 30.84 680 ASP A CA 1
ATOM 5160 C C . ASP A 1 680 ? -61.188 28.328 -17.266 1 30.84 680 ASP A C 1
ATOM 5162 O O . ASP A 1 680 ? -61.312 27.547 -18.203 1 30.84 680 ASP A O 1
ATOM 5166 N N . THR A 1 681 ? -61.031 27.422 -16.281 1 28.95 681 THR A N 1
ATOM 5167 C CA . THR A 1 681 ? -62.125 26.484 -16.172 1 28.95 681 THR A CA 1
ATOM 5168 C C . THR A 1 681 ? -63.469 27.25 -16.188 1 28.95 681 THR A C 1
ATOM 5170 O O . THR A 1 681 ? -63.688 28.141 -15.367 1 28.95 681 THR A O 1
ATOM 5173 N N . LEU A 1 682 ? -64.188 27.266 -17.281 1 28.69 682 LEU A N 1
ATOM 5174 C CA . LEU A 1 682 ? -65.438 27.656 -17.891 1 28.69 682 LEU A CA 1
ATOM 5175 C C . LEU A 1 682 ? -66.625 27.219 -17.016 1 28.69 682 LEU A C 1
ATOM 5177 O O . LEU A 1 682 ? -67.75 27.047 -17.516 1 28.69 682 LEU A O 1
ATOM 5181 N N . TYR A 1 683 ? -66.562 26.797 -15.703 1 28.73 683 TYR A N 1
ATOM 5182 C CA . TYR A 1 683 ? -67.938 26.422 -15.289 1 28.73 683 TYR A CA 1
ATOM 5183 C C . TYR A 1 683 ? -68.875 27.609 -15.305 1 28.73 683 TYR A C 1
ATOM 5185 O O . TYR A 1 683 ? -68.625 28.609 -14.617 1 28.73 683 TYR A O 1
ATOM 5193 N N . GLN A 1 684 ? -69.5 27.938 -16.359 1 26.95 684 GLN A N 1
ATOM 5194 C CA . GLN A 1 684 ? -70.562 28.906 -16.703 1 26.95 684 GLN A CA 1
ATOM 5195 C C . GLN A 1 684 ? -71.75 28.719 -15.82 1 26.95 684 GLN A C 1
ATOM 5197 O O . GLN A 1 684 ? -72.875 28.922 -16.266 1 26.95 684 GLN A O 1
ATOM 5202 N N . ASP A 1 685 ? -71.875 27.828 -14.867 1 27.22 685 ASP A N 1
ATOM 5203 C CA . ASP A 1 685 ? -73.25 27.828 -14.422 1 27.22 685 ASP A CA 1
ATOM 5204 C C . ASP A 1 685 ? -73.688 29.203 -13.922 1 27.22 685 ASP A C 1
ATOM 5206 O O . ASP A 1 685 ? -72.812 30.016 -13.531 1 27.22 685 ASP A O 1
ATOM 5210 N N . ASP A 1 686 ? -75 29.547 -13.93 1 28.31 686 ASP A N 1
ATOM 5211 C CA . ASP A 1 686 ? -76 30.656 -13.852 1 28.31 686 ASP A CA 1
ATOM 5212 C C . ASP A 1 686 ? -75.812 31.438 -12.547 1 28.31 686 ASP A C 1
ATOM 5214 O O . ASP A 1 686 ? -76.312 32.562 -12.438 1 28.31 686 ASP A O 1
ATOM 5218 N N . SER A 1 687 ? -76 30.766 -11.414 1 29.92 687 SER A N 1
ATOM 5219 C CA . SER A 1 687 ? -76.625 31.5 -10.328 1 29.92 687 SER A CA 1
ATOM 5220 C C . SER A 1 687 ? -75.75 32.656 -9.859 1 29.92 687 SER A C 1
ATOM 5222 O O . SER A 1 687 ? -74.5 32.594 -9.961 1 29.92 687 SER A O 1
ATOM 5224 N N . LYS A 1 688 ? -76.375 33.906 -9.555 1 30.61 688 LYS A N 1
ATOM 5225 C CA . LYS A 1 688 ? -76.062 35.312 -9.242 1 30.61 688 LYS A CA 1
ATOM 5226 C C . LYS A 1 688 ? -75 35.438 -8.188 1 30.61 688 LYS A C 1
ATOM 5228 O O . LYS A 1 688 ? -74.062 36.25 -8.336 1 30.61 688 LYS A O 1
ATOM 5233 N N . ASN A 1 689 ? -75.375 35.312 -6.93 1 27.23 689 ASN A N 1
ATOM 5234 C CA . ASN A 1 689 ? -74.812 36.031 -5.793 1 27.23 689 ASN A CA 1
ATOM 5235 C C . ASN A 1 689 ? -73.375 35.531 -5.445 1 27.23 689 ASN A C 1
ATOM 5237 O O . ASN A 1 689 ? -72.938 35.688 -4.312 1 27.23 689 ASN A O 1
ATOM 5241 N N . LEU A 1 690 ? -72.875 34.5 -6.125 1 26.52 690 LEU A N 1
ATOM 5242 C CA . LEU A 1 690 ? -71.75 33.906 -5.352 1 26.52 690 LEU A CA 1
ATOM 5243 C C . LEU A 1 690 ? -70.625 34.875 -5.176 1 26.52 690 LEU A C 1
ATOM 5245 O O . LEU A 1 690 ? -70.188 35.5 -6.148 1 26.52 690 LEU A O 1
ATOM 5249 N N . ARG A 1 691 ? -70.375 35.312 -3.9 1 30.55 691 ARG A N 1
ATOM 5250 C CA . ARG A 1 691 ? -69.25 36.094 -3.318 1 30.55 691 ARG A CA 1
ATOM 5251 C C . ARG A 1 691 ? -67.938 35.75 -3.971 1 30.55 691 ARG A C 1
ATOM 5253 O O . ARG A 1 691 ? -67.562 34.562 -4.07 1 30.55 691 ARG A O 1
ATOM 5260 N N . ILE A 1 692 ? -67.5 36.469 -4.941 1 29.52 692 ILE A N 1
ATOM 5261 C CA . ILE A 1 692 ? -66.188 36.469 -5.543 1 29.52 692 ILE A CA 1
ATOM 5262 C C . ILE A 1 692 ? -65.125 36.219 -4.473 1 29.52 692 ILE A C 1
ATOM 5264 O O . ILE A 1 692 ? -64.875 37.062 -3.604 1 29.52 692 ILE A O 1
ATOM 5268 N N . LEU A 1 693 ? -65.25 35.094 -3.73 1 30.64 693 LEU A N 1
ATOM 5269 C CA . LEU A 1 693 ? -64.062 34.75 -2.945 1 30.64 693 LEU A CA 1
ATOM 5270 C C . LEU A 1 693 ? -62.781 35 -3.742 1 30.64 693 LEU A C 1
ATOM 5272 O O . LEU A 1 693 ? -62.562 34.375 -4.781 1 30.64 693 LEU A O 1
ATOM 5276 N N . THR A 1 694 ? -62.344 36.281 -4.008 1 34.16 694 THR A N 1
ATOM 5277 C CA . THR A 1 694 ? -61 36.625 -4.496 1 34.16 694 THR A CA 1
ATOM 5278 C C . THR A 1 694 ? -59.969 35.562 -4.086 1 34.16 694 THR A C 1
ATOM 5280 O O . THR A 1 694 ? -59.688 35.406 -2.898 1 34.16 694 THR A O 1
ATOM 5283 N N . VAL A 1 695 ? -60.062 34.469 -4.664 1 35.12 695 VAL A N 1
ATOM 5284 C CA . VAL A 1 695 ? -59.031 33.438 -4.578 1 35.12 695 VAL A CA 1
ATOM 5285 C C . VAL A 1 695 ? -57.656 34.094 -4.551 1 35.12 695 VAL A C 1
ATOM 5287 O O . VAL A 1 695 ? -57.25 34.75 -5.508 1 35.12 695 VAL A O 1
ATOM 5290 N N . LEU A 1 696 ? -57.062 34.75 -3.498 1 41.94 696 LEU A N 1
ATOM 5291 C CA . LEU A 1 696 ? -55.656 35.062 -3.268 1 41.94 696 LEU A CA 1
ATOM 5292 C C . LEU A 1 696 ? -54.75 34.062 -3.961 1 41.94 696 LEU A C 1
ATOM 5294 O O . LEU A 1 696 ? -54.844 32.844 -3.695 1 41.94 696 LEU A O 1
ATOM 5298 N N . THR A 1 697 ? -54.344 34.188 -5.184 1 50.75 697 THR A N 1
ATOM 5299 C CA . THR A 1 697 ? -53.406 33.344 -5.922 1 50.75 697 THR A CA 1
ATOM 5300 C C . THR A 1 697 ? -52.219 32.969 -5.043 1 50.75 697 THR A C 1
ATOM 5302 O O . THR A 1 697 ? -51.938 33.656 -4.051 1 50.75 697 THR A O 1
ATOM 5305 N N . ASP A 1 698 ? -51.719 31.781 -5.137 1 58.53 698 ASP A N 1
ATOM 5306 C CA . ASP A 1 698 ? -50.594 31.234 -4.402 1 58.53 698 ASP A CA 1
ATOM 5307 C C . ASP A 1 698 ? -49.438 32.25 -4.316 1 58.53 698 ASP A C 1
ATOM 5309 O O . ASP A 1 698 ? -48.75 32.344 -3.293 1 58.53 698 ASP A O 1
ATOM 5313 N N . ASN A 1 699 ? -49.344 33.156 -5.254 1 62.62 699 ASN A N 1
ATOM 5314 C CA . ASN A 1 699 ? -48.281 34.156 -5.254 1 62.62 699 ASN A CA 1
ATOM 5315 C C . ASN A 1 699 ? -48.625 35.312 -4.293 1 62.62 699 ASN A C 1
ATOM 5317 O O . ASN A 1 699 ? -47.719 35.844 -3.639 1 62.62 699 ASN A O 1
ATOM 5321 N N . ASP A 1 700 ? -49.875 35.656 -4.305 1 65 700 ASP A N 1
ATOM 5322 C CA . ASP A 1 700 ? -50.25 36.719 -3.402 1 65 700 ASP A CA 1
ATOM 5323 C C . ASP A 1 700 ? -50.125 36.312 -1.943 1 65 700 ASP A C 1
ATOM 5325 O O . ASP A 1 700 ? -49.75 37.094 -1.089 1 65 700 ASP A O 1
ATOM 5329 N N . ARG A 1 701 ? -50.375 35.062 -1.751 1 73.5 701 ARG A N 1
ATOM 5330 C CA . ARG A 1 701 ? -50.219 34.531 -0.403 1 73.5 701 ARG A CA 1
ATOM 5331 C C . ARG A 1 701 ? -48.75 34.562 0.03 1 73.5 701 ARG A C 1
ATOM 5333 O O . ARG A 1 701 ? -48.438 34.938 1.164 1 73.5 701 ARG A O 1
ATOM 5340 N N . GLU A 1 702 ? -47.969 34.219 -0.877 1 79.5 702 GLU A N 1
ATOM 5341 C CA . GLU A 1 702 ? -46.562 34.219 -0.545 1 79.5 702 GLU A CA 1
ATOM 5342 C C . GLU A 1 702 ? -46.031 35.625 -0.322 1 79.5 702 GLU A C 1
ATOM 5344 O O . GLU A 1 702 ? -45.188 35.844 0.544 1 79.5 702 GLU A O 1
ATOM 5349 N N . HIS A 1 703 ? -46.594 36.531 -1.041 1 81.06 703 HIS A N 1
ATOM 5350 C CA . HIS A 1 703 ? -46.156 37.906 -0.865 1 81.06 703 HIS A CA 1
ATOM 5351 C C . HIS A 1 703 ? -46.594 38.469 0.494 1 81.06 703 HIS A C 1
ATOM 5353 O O . HIS A 1 703 ? -45.844 39.219 1.133 1 81.06 703 HIS A O 1
ATOM 5359 N N . HIS A 1 704 ? -47.719 38 0.822 1 81.75 704 HIS A N 1
ATOM 5360 C CA . HIS A 1 704 ? -48.188 38.438 2.131 1 81.75 704 HIS A CA 1
ATOM 5361 C C . HIS A 1 704 ? -47.344 37.812 3.252 1 81.75 704 HIS A C 1
ATOM 5363 O O . HIS A 1 704 ? -47.062 38.469 4.25 1 81.75 704 HIS A O 1
ATOM 5369 N N . LEU A 1 705 ? -47.031 36.625 3.049 1 85.81 705 LEU A N 1
ATOM 5370 C CA . LEU A 1 705 ? -46.219 35.938 4.043 1 85.81 705 LEU A CA 1
ATOM 5371 C C . LEU A 1 705 ? -44.812 36.594 4.102 1 85.81 705 LEU A C 1
ATOM 5373 O O . LEU A 1 705 ? -44.25 36.719 5.184 1 85.81 705 LEU A O 1
ATOM 5377 N N . ASP A 1 706 ? -44.344 36.969 3.025 1 88.56 706 ASP A N 1
ATOM 5378 C CA . ASP A 1 706 ? -43.031 37.625 2.959 1 88.56 706 ASP A CA 1
ATOM 5379 C C . ASP A 1 706 ? -43.062 38.969 3.691 1 88.56 706 ASP A C 1
ATOM 5381 O O . ASP A 1 706 ? -42.156 39.281 4.477 1 88.56 706 ASP A O 1
ATOM 5385 N N . ASP A 1 707 ? -44.125 39.719 3.436 1 87.81 707 ASP A N 1
ATOM 5386 C CA . ASP A 1 707 ? -44.25 41.031 4.074 1 87.81 707 ASP A CA 1
ATOM 5387 C C . ASP A 1 707 ? -44.406 40.875 5.586 1 87.81 707 ASP A C 1
ATOM 5389 O O . ASP A 1 707 ? -43.844 41.656 6.352 1 87.81 707 ASP A O 1
ATOM 5393 N N . GLY A 1 708 ? -45.125 39.906 5.883 1 87 708 GLY A N 1
ATOM 5394 C CA . GLY A 1 708 ? -45.281 39.656 7.305 1 87 708 GLY A CA 1
ATOM 5395 C C . GLY A 1 708 ? -44 39.25 7.988 1 87 708 GLY A C 1
ATOM 5396 O O . GLY A 1 708 ? -43.688 39.719 9.086 1 87 708 GLY A O 1
ATOM 5397 N N . TYR A 1 709 ? -43.281 38.469 7.32 1 90.06 709 TYR A N 1
ATOM 5398 C CA . TYR A 1 709 ? -42.062 37.969 7.902 1 90.06 709 TYR A CA 1
ATOM 5399 C C . TYR A 1 709 ? -41 39.062 7.996 1 90.06 709 TYR A C 1
ATOM 5401 O O . TYR A 1 709 ? -40.281 39.156 8.992 1 90.06 709 TYR A O 1
ATOM 5409 N N . ILE A 1 710 ? -40.875 39.844 6.996 1 90.88 710 ILE A N 1
ATOM 5410 C CA . ILE A 1 710 ? -39.938 40.938 6.992 1 90.88 710 ILE A CA 1
ATOM 5411 C C . ILE A 1 710 ? -40.312 41.969 8.039 1 90.88 710 ILE A C 1
ATOM 5413 O O . ILE A 1 710 ? -39.469 42.531 8.719 1 90.88 710 ILE A O 1
ATOM 5417 N N . ALA A 1 711 ? -41.594 42.188 8.195 1 88.31 711 ALA A N 1
ATOM 5418 C CA . ALA A 1 711 ? -42.062 43.125 9.203 1 88.31 711 ALA A CA 1
ATOM 5419 C C . ALA A 1 711 ? -41.719 42.625 10.609 1 88.31 711 ALA A C 1
ATOM 5421 O O . ALA A 1 711 ? -41.281 43.406 11.453 1 88.31 711 ALA A O 1
ATOM 5422 N N . GLU A 1 712 ? -41.906 41.438 10.75 1 87.5 712 GLU A N 1
ATOM 5423 C CA . GLU A 1 712 ? -41.562 40.844 12.047 1 87.5 712 GLU A CA 1
ATOM 5424 C C . GLU A 1 712 ? -40.062 40.938 12.312 1 87.5 712 GLU A C 1
ATOM 5426 O O . GLU A 1 712 ? -39.656 41.219 13.43 1 87.5 712 GLU A O 1
ATOM 5431 N N . PHE A 1 713 ? -39.375 40.688 11.312 1 89.12 713 PHE A N 1
ATOM 5432 C CA . PHE A 1 713 ? -37.906 40.75 11.422 1 89.12 713 PHE A CA 1
ATOM 5433 C C . PHE A 1 713 ? -37.469 42.188 11.75 1 89.12 713 PHE A C 1
ATOM 5435 O O . PHE A 1 713 ? -36.625 42.375 12.617 1 89.12 713 PHE A O 1
ATOM 5442 N N . ARG A 1 714 ? -38.062 43.094 11.141 1 87.31 714 ARG A N 1
ATOM 5443 C CA . ARG A 1 714 ? -37.719 44.5 11.359 1 87.31 714 ARG A CA 1
ATOM 5444 C C . ARG A 1 714 ? -38.094 44.938 12.766 1 87.31 714 ARG A C 1
ATOM 5446 O O . ARG A 1 714 ? -37.375 45.719 13.391 1 87.31 714 ARG A O 1
ATOM 5453 N N . LEU A 1 715 ? -39.125 44.375 13.227 1 84.31 715 LEU A N 1
ATOM 5454 C CA . LEU A 1 715 ? -39.562 44.719 14.57 1 84.31 715 LEU A CA 1
ATOM 5455 C C . LEU A 1 715 ? -38.625 44.156 15.625 1 84.31 715 LEU A C 1
ATOM 5457 O O . LEU A 1 715 ? -38.344 44.812 16.625 1 84.31 715 LEU A O 1
ATOM 5461 N N . ARG A 1 716 ? -38.188 43.031 15.391 1 82.94 716 ARG A N 1
ATOM 5462 C CA . ARG A 1 716 ? -37.312 42.344 16.344 1 82.94 716 ARG A CA 1
ATOM 5463 C C . ARG A 1 716 ? -35.906 42.969 16.344 1 82.94 716 ARG A C 1
ATOM 5465 O O . ARG A 1 716 ? -35.188 42.875 17.344 1 82.94 716 ARG A O 1
ATOM 5472 N N . THR A 1 717 ? -35.625 43.531 15.281 1 82.5 717 THR A N 1
ATOM 5473 C CA . THR A 1 717 ? -34.219 44 15.148 1 82.5 717 THR A CA 1
ATOM 5474 C C . THR A 1 717 ? -34.156 45.531 15.211 1 82.5 717 THR A C 1
ATOM 5476 O O . THR A 1 717 ? -33.156 46.125 14.852 1 82.5 717 THR A O 1
ATOM 5479 N N . VAL A 1 718 ? -35.188 46.062 15.734 1 78.12 718 VAL A N 1
ATOM 5480 C CA . VAL A 1 718 ? -35.25 47.5 15.828 1 78.12 718 VAL A CA 1
ATOM 5481 C C . VAL A 1 718 ? -34.219 48 16.859 1 78.12 718 VAL A C 1
ATOM 5483 O O . VAL A 1 718 ? -34.188 47.5 17.984 1 78.12 718 VAL A O 1
ATOM 5486 N N . GLY A 1 719 ? -33.188 48.75 16.391 1 74.94 719 GLY A N 1
ATOM 5487 C CA . GLY A 1 719 ? -32.188 49.312 17.312 1 74.94 719 GLY A CA 1
ATOM 5488 C C . GLY A 1 719 ? -30.859 48.625 17.266 1 74.94 719 GLY A C 1
ATOM 5489 O O . GLY A 1 719 ? -29.906 49.062 17.906 1 74.94 719 GLY A O 1
ATOM 5490 N N . ASP A 1 720 ? -30.812 47.469 16.609 1 81.69 720 ASP A N 1
ATOM 5491 C CA . ASP A 1 720 ? -29.531 46.781 16.531 1 81.69 720 ASP A CA 1
ATOM 5492 C C . ASP A 1 720 ? -28.656 47.344 15.43 1 81.69 720 ASP A C 1
ATOM 5494 O O . ASP A 1 720 ? -29.016 47.312 14.25 1 81.69 720 ASP A O 1
ATOM 5498 N N . GLU A 1 721 ? -27.594 47.906 15.734 1 80 721 GLU A N 1
ATOM 5499 C CA . GLU A 1 721 ? -26.703 48.594 14.805 1 80 721 GLU A CA 1
ATOM 5500 C C . GLU A 1 721 ? -25.969 47.594 13.906 1 80 721 GLU A C 1
ATOM 5502 O O . GLU A 1 721 ? -25.453 47.969 12.844 1 80 721 GLU A O 1
ATOM 5507 N N . SER A 1 722 ? -25.984 46.375 14.273 1 86.19 722 SER A N 1
ATOM 5508 C CA . SER A 1 722 ? -25.234 45.406 13.492 1 86.19 722 SER A CA 1
ATOM 5509 C C . SER A 1 722 ? -26.078 44.875 12.328 1 86.19 722 SER A C 1
ATOM 5511 O O . SER A 1 722 ? -25.562 44.188 11.453 1 86.19 722 SER A O 1
ATOM 5513 N N . ILE A 1 723 ? -27.328 45.281 12.266 1 90.25 723 ILE A N 1
ATOM 5514 C CA . ILE A 1 723 ? -28.203 44.812 11.219 1 90.25 723 ILE A CA 1
ATOM 5515 C C . ILE A 1 723 ? -28.641 45.969 10.32 1 90.25 723 ILE A C 1
ATOM 5517 O O . ILE A 1 723 ? -29.141 46.969 10.797 1 90.25 723 ILE A O 1
ATOM 5521 N N . MET A 1 724 ? -28.375 45.844 9.062 1 88.75 724 MET A N 1
ATOM 5522 C CA . MET A 1 724 ? -28.766 46.844 8.062 1 88.75 724 MET A CA 1
ATOM 5523 C C . MET A 1 724 ? -29.812 46.25 7.113 1 88.75 724 MET A C 1
ATOM 5525 O O . MET A 1 724 ? -29.672 45.156 6.609 1 88.75 724 MET A O 1
ATOM 5529 N N . TYR A 1 725 ? -30.953 46.906 6.996 1 91.06 725 TYR A N 1
ATOM 5530 C CA . TYR A 1 725 ? -32.031 46.5 6.086 1 91.06 725 TYR A CA 1
ATOM 5531 C C . TYR A 1 725 ? -32.188 47.531 4.957 1 91.06 725 TYR A C 1
ATOM 5533 O O . TYR A 1 725 ? -32.312 48.719 5.207 1 91.06 725 TYR A O 1
ATOM 5541 N N . THR A 1 726 ? -32.031 47.031 3.664 1 88.94 726 THR A N 1
ATOM 5542 C CA . THR A 1 726 ? -32.156 47.906 2.502 1 88.94 726 THR A CA 1
ATOM 5543 C C . THR A 1 726 ? -33.125 47.281 1.486 1 88.94 726 THR A C 1
ATOM 5545 O O . THR A 1 726 ? -33.156 46.062 1.319 1 88.94 726 THR A O 1
ATOM 5548 N N . GLU A 1 727 ? -33.969 48.094 0.931 1 88.94 727 GLU A N 1
ATOM 5549 C CA . GLU A 1 727 ? -34.875 47.656 -0.135 1 88.94 727 GLU A CA 1
ATOM 5550 C C . GLU A 1 727 ? -34.438 48.219 -1.485 1 88.94 727 GLU A C 1
ATOM 5552 O O . GLU A 1 727 ? -34.125 49.406 -1.602 1 88.94 727 GLU A O 1
ATOM 5557 N N . LYS A 1 728 ? -34.25 47.344 -2.418 1 88.25 728 LYS A N 1
ATOM 5558 C CA . LYS A 1 728 ? -33.875 47.75 -3.77 1 88.25 728 LYS A CA 1
ATOM 5559 C C . LYS A 1 728 ? -34.969 47.375 -4.773 1 88.25 728 LYS A C 1
ATOM 5561 O O . LYS A 1 728 ? -35.406 46.25 -4.859 1 88.25 728 LYS A O 1
ATOM 5566 N N . VAL A 1 729 ? -35.469 48.406 -5.488 1 84.38 729 VAL A N 1
ATOM 5567 C CA . VAL A 1 729 ? -36.469 48.188 -6.504 1 84.38 729 VAL A CA 1
ATOM 5568 C C . VAL A 1 729 ? -35.812 47.906 -7.855 1 84.38 729 VAL A C 1
ATOM 5570 O O . VAL A 1 729 ? -35 48.688 -8.312 1 84.38 729 VAL A O 1
ATOM 5573 N N . VAL A 1 730 ? -36.062 46.781 -8.344 1 83.62 730 VAL A N 1
ATOM 5574 C CA . VAL A 1 730 ? -35.469 46.375 -9.617 1 83.62 730 VAL A CA 1
ATOM 5575 C C . VAL A 1 730 ? -36.562 46.031 -10.625 1 83.62 730 VAL A C 1
ATOM 5577 O O . VAL A 1 730 ? -37.594 45.5 -10.258 1 83.62 730 VAL A O 1
ATOM 5580 N N . ASN A 1 731 ? -36.344 46.406 -11.898 1 76.75 731 ASN A N 1
ATOM 5581 C CA . ASN A 1 731 ? -37.344 46.188 -12.93 1 76.75 731 ASN A CA 1
ATOM 5582 C C . ASN A 1 731 ? -37.031 45 -13.797 1 76.75 731 ASN A C 1
ATOM 5584 O O . ASN A 1 731 ? -37.906 44.469 -14.492 1 76.75 731 ASN A O 1
ATOM 5588 N N . ASN A 1 732 ? -35.75 44.688 -13.984 1 76.62 732 ASN A N 1
ATOM 5589 C CA . ASN A 1 732 ? -35.344 43.594 -14.836 1 76.62 732 ASN A CA 1
ATOM 5590 C C . ASN A 1 732 ? -34.188 42.781 -14.203 1 76.62 732 ASN A C 1
ATOM 5592 O O . ASN A 1 732 ? -33.719 43.125 -13.125 1 76.62 732 ASN A O 1
ATOM 5596 N N . VAL A 1 733 ? -33.906 41.625 -14.852 1 79.12 733 VAL A N 1
ATOM 5597 C CA . VAL A 1 733 ? -32.875 40.719 -14.383 1 79.12 733 VAL A CA 1
ATOM 5598 C C . VAL A 1 733 ? -31.516 41.406 -14.406 1 79.12 733 VAL A C 1
ATOM 5600 O O . VAL A 1 733 ? -30.688 41.219 -13.516 1 79.12 733 VAL A O 1
ATOM 5603 N N . GLU A 1 734 ? -31.328 42.25 -15.352 1 80.56 734 GLU A N 1
ATOM 5604 C CA . GLU A 1 734 ? -30.047 42.938 -15.484 1 80.56 734 GLU A CA 1
ATOM 5605 C C . GLU A 1 734 ? -29.812 43.906 -14.32 1 80.56 734 GLU A C 1
ATOM 5607 O O . GLU A 1 734 ? -28.688 44.031 -13.828 1 80.56 734 GLU A O 1
ATOM 5612 N N . GLU A 1 735 ? -30.906 44.438 -13.93 1 81.88 735 GLU A N 1
ATOM 5613 C CA . GLU A 1 735 ? -30.781 45.375 -12.805 1 81.88 735 GLU A CA 1
ATOM 5614 C C . GLU A 1 735 ? -30.531 44.625 -11.508 1 81.88 735 GLU A C 1
ATOM 5616 O O . GLU A 1 735 ? -29.828 45.125 -10.617 1 81.88 735 GLU A O 1
ATOM 5621 N N . SER A 1 736 ? -31.125 43.5 -11.445 1 81.75 736 SER A N 1
ATOM 5622 C CA . SER A 1 736 ? -30.875 42.688 -10.258 1 81.75 736 SER A CA 1
ATOM 5623 C C . SER A 1 736 ? -29.422 42.25 -10.172 1 81.75 736 SER A C 1
ATOM 5625 O O . SER A 1 736 ? -28.812 42.312 -9.102 1 81.75 736 SER A O 1
ATOM 5627 N N . ILE A 1 737 ? -28.875 41.844 -11.266 1 82.56 737 ILE A N 1
ATOM 5628 C CA . ILE A 1 737 ? -27.484 41.406 -11.32 1 82.56 737 ILE A CA 1
ATOM 5629 C C . ILE A 1 737 ? -26.578 42.594 -10.984 1 82.56 737 ILE A C 1
ATOM 5631 O O . ILE A 1 737 ? -25.594 42.438 -10.258 1 82.56 737 ILE A O 1
ATOM 5635 N N . ALA A 1 738 ? -26.953 43.75 -11.492 1 80.94 738 ALA A N 1
ATOM 5636 C CA . ALA A 1 738 ? -26.156 44.938 -11.227 1 80.94 738 ALA A CA 1
ATOM 5637 C C . ALA A 1 738 ? -26.188 45.312 -9.75 1 80.94 738 ALA A C 1
ATOM 5639 O O . ALA A 1 738 ? -25.172 45.719 -9.188 1 80.94 738 ALA A O 1
ATOM 5640 N N . ALA A 1 739 ? -27.312 45.125 -9.148 1 83 739 ALA A N 1
ATOM 5641 C CA . ALA A 1 739 ? -27.453 45.438 -7.727 1 83 739 ALA A CA 1
ATOM 5642 C C . ALA A 1 739 ? -26.609 44.469 -6.879 1 83 739 ALA A C 1
ATOM 5644 O O . ALA A 1 739 ? -26 44.906 -5.887 1 83 739 ALA A O 1
ATOM 5645 N N . ILE A 1 740 ? -26.578 43.281 -7.258 1 83.25 740 ILE A N 1
ATOM 5646 C CA . ILE A 1 740 ? -25.812 42.312 -6.512 1 83.25 740 ILE A CA 1
ATOM 5647 C C . ILE A 1 740 ? -24.312 42.562 -6.695 1 83.25 740 ILE A C 1
ATOM 5649 O O . ILE A 1 740 ? -23.547 42.438 -5.742 1 83.25 740 ILE A O 1
ATOM 5653 N N . ARG A 1 741 ? -23.953 42.844 -7.902 1 78 741 ARG A N 1
ATOM 5654 C CA . ARG A 1 741 ? -22.547 43.094 -8.203 1 78 741 ARG A CA 1
ATOM 5655 C C . ARG A 1 741 ? -22.047 44.375 -7.5 1 78 741 ARG A C 1
ATOM 5657 O O . ARG A 1 741 ? -20.859 44.469 -7.188 1 78 741 ARG A O 1
ATOM 5664 N N . SER A 1 742 ? -23.016 45.312 -7.27 1 74.69 742 SER A N 1
ATOM 5665 C CA . SER A 1 742 ? -22.625 46.562 -6.641 1 74.69 742 SER A CA 1
ATOM 5666 C C . SER A 1 742 ? -22.422 46.375 -5.141 1 74.69 742 SER A C 1
ATOM 5668 O O . SER A 1 742 ? -21.891 47.281 -4.48 1 74.69 742 SER A O 1
ATOM 5670 N N . MET A 1 743 ? -22.906 45.344 -4.633 1 75.12 743 MET A N 1
ATOM 5671 C CA . MET A 1 743 ? -22.734 45.094 -3.205 1 75.12 743 MET A CA 1
ATOM 5672 C C . MET A 1 743 ? -21.25 44.938 -2.861 1 75.12 743 MET A C 1
ATOM 5674 O O . MET A 1 743 ? -20.484 44.375 -3.658 1 75.12 743 MET A O 1
ATOM 5678 N N . ASP A 1 744 ? -20.703 45.594 -1.877 1 59.72 744 ASP A N 1
ATOM 5679 C CA . ASP A 1 744 ? -19.312 45.75 -1.474 1 59.72 744 ASP A CA 1
ATOM 5680 C C . ASP A 1 744 ? -18.672 44.375 -1.249 1 59.72 744 ASP A C 1
ATOM 5682 O O . ASP A 1 744 ? -19.359 43.406 -0.901 1 59.72 744 ASP A O 1
ATOM 5686 N N . SER A 1 745 ? -17.516 44.156 -1.658 1 63.06 745 SER A N 1
ATOM 5687 C CA . SER A 1 745 ? -16.625 43.031 -1.51 1 63.06 745 SER A CA 1
ATOM 5688 C C . SER A 1 745 ? -16.312 42.75 -0.043 1 63.06 745 SER A C 1
ATOM 5690 O O . SER A 1 745 ? -15.508 41.875 0.274 1 63.06 745 SER A O 1
ATOM 5692 N N . ILE A 1 746 ? -17.109 43.344 0.847 1 65.94 746 ILE A N 1
ATOM 5693 C CA . ILE A 1 746 ? -16.719 43.219 2.246 1 65.94 746 ILE A CA 1
ATOM 5694 C C . ILE A 1 746 ? -17.375 42 2.879 1 65.94 746 ILE A C 1
ATOM 5696 O O . ILE A 1 746 ? -16.953 41.531 3.936 1 65.94 746 ILE A O 1
ATOM 5700 N N . HIS A 1 747 ? -18.266 41.469 2.18 1 79.44 747 HIS A N 1
ATOM 5701 C CA . HIS A 1 747 ? -19.016 40.375 2.807 1 79.44 747 HIS A CA 1
ATOM 5702 C C . HIS A 1 747 ? -18.25 39.031 2.689 1 79.44 747 HIS A C 1
ATOM 5704 O O . HIS A 1 747 ? -17.562 38.812 1.699 1 79.44 747 HIS A O 1
ATOM 5710 N N . ASP A 1 748 ? -18.391 38.281 3.705 1 80.94 748 ASP A N 1
ATOM 5711 C CA . ASP A 1 748 ? -17.703 37 3.756 1 80.94 748 ASP A CA 1
ATOM 5712 C C . ASP A 1 748 ? -18.625 35.875 3.318 1 80.94 748 ASP A C 1
ATOM 5714 O O . ASP A 1 748 ? -18.172 34.812 2.857 1 80.94 748 ASP A O 1
ATOM 5718 N N . LEU A 1 749 ? -19.938 36.094 3.514 1 88.62 749 LEU A N 1
ATOM 5719 C CA . LEU A 1 749 ? -20.891 35.031 3.225 1 88.62 749 LEU A CA 1
ATOM 5720 C C . LEU A 1 749 ? -22.203 35.594 2.676 1 88.62 749 LEU A C 1
ATOM 5722 O O . LEU A 1 749 ? -22.766 36.531 3.242 1 88.62 749 LEU A O 1
ATOM 5726 N N . PHE A 1 750 ? -22.641 35.094 1.581 1 89.44 750 PHE A N 1
ATOM 5727 C CA . PHE A 1 750 ? -23.953 35.375 1.038 1 89.44 750 PHE A CA 1
ATOM 5728 C C . PHE A 1 750 ? -24.922 34.219 1.337 1 89.44 750 PHE A C 1
ATOM 5730 O O . PHE A 1 750 ? -24.578 33.062 1.155 1 89.44 750 PHE A O 1
ATOM 5737 N N . VAL A 1 751 ? -26 34.469 1.859 1 92.44 751 VAL A N 1
ATOM 5738 C CA . VAL A 1 751 ? -27.047 33.469 2.09 1 92.44 751 VAL A CA 1
ATOM 5739 C C . VAL A 1 751 ? -28.234 33.75 1.181 1 92.44 751 VAL A C 1
ATOM 5741 O O . VAL A 1 751 ? -28.812 34.844 1.228 1 92.44 751 VAL A O 1
ATOM 5744 N N . VAL A 1 752 ? -28.547 32.781 0.313 1 91.56 752 VAL A N 1
ATOM 5745 C CA . VAL A 1 752 ? -29.609 33 -0.665 1 91.56 752 VAL A CA 1
ATOM 5746 C C . VAL A 1 752 ? -30.531 31.781 -0.696 1 91.56 752 VAL A C 1
ATOM 5748 O O . VAL A 1 752 ? -30.109 30.672 -0.378 1 91.56 752 VAL A O 1
ATOM 5751 N N . GLY A 1 753 ? -31.75 32.031 -0.966 1 92.31 753 GLY A N 1
ATOM 5752 C CA . GLY A 1 753 ? -32.688 30.922 -1.202 1 92.31 753 GLY A CA 1
ATOM 5753 C C . GLY A 1 753 ? -32.594 30.359 -2.605 1 92.31 753 GLY A C 1
ATOM 5754 O O . GLY A 1 753 ? -32.344 31.094 -3.562 1 92.31 753 GLY A O 1
ATOM 5755 N N . ARG A 1 754 ? -32.719 29.125 -2.752 1 88.06 754 ARG A N 1
ATOM 5756 C CA . ARG A 1 754 ? -32.625 28.438 -4.035 1 88.06 754 ARG A CA 1
ATOM 5757 C C . ARG A 1 754 ? -33.75 28.906 -4.984 1 88.06 754 ARG A C 1
ATOM 5759 O O . ARG A 1 754 ? -33.531 28.984 -6.195 1 88.06 754 ARG A O 1
ATOM 5766 N N . ALA A 1 755 ? -34.844 29.609 -4.559 1 72.5 755 ALA A N 1
ATOM 5767 C CA . ALA A 1 755 ? -36 30.203 -5.238 1 72.5 755 ALA A CA 1
ATOM 5768 C C . ALA A 1 755 ? -36.438 29.344 -6.418 1 72.5 755 ALA A C 1
ATOM 5770 O O . ALA A 1 755 ? -35.844 29.406 -7.496 1 72.5 755 ALA A O 1
ATOM 5771 N N . GLN A 1 756 ? -37.281 28.312 -6.285 1 57.66 756 GLN A N 1
ATOM 5772 C CA . GLN A 1 756 ? -37.781 27.469 -7.363 1 57.66 756 GLN A CA 1
ATOM 5773 C C . GLN A 1 756 ? -38.75 28.25 -8.266 1 57.66 756 GLN A C 1
ATOM 5775 O O . GLN A 1 756 ? -38.969 27.875 -9.414 1 57.66 756 GLN A O 1
ATOM 5780 N N . ARG A 1 757 ? -39.375 29.359 -7.801 1 55.22 757 ARG A N 1
ATOM 5781 C CA . ARG A 1 757 ? -40.438 29.984 -8.609 1 55.22 757 ARG A CA 1
ATOM 5782 C C . ARG A 1 757 ? -39.875 31.141 -9.438 1 55.22 757 ARG A C 1
ATOM 5784 O O . ARG A 1 757 ? -39.094 31.938 -8.93 1 55.22 757 ARG A O 1
ATOM 5791 N N . VAL A 1 758 ? -40.031 31.094 -10.633 1 54.91 758 VAL A N 1
ATOM 5792 C CA . VAL A 1 758 ? -39.594 32.031 -11.672 1 54.91 758 VAL A CA 1
ATOM 5793 C C . VAL A 1 758 ? -40.281 33.375 -11.477 1 54.91 758 VAL A C 1
ATOM 5795 O O . VAL A 1 758 ? -41.5 33.469 -11.422 1 54.91 758 VAL A O 1
ATOM 5798 N N . SER A 1 759 ? -39.688 34.281 -10.75 1 60.28 759 SER A N 1
ATOM 5799 C CA . SER A 1 759 ? -40.219 35.625 -10.719 1 60.28 759 SER A CA 1
ATOM 5800 C C . SER A 1 759 ? -39.656 36.469 -11.875 1 60.28 759 SER A C 1
ATOM 5802 O O . SER A 1 759 ? -38.688 36.062 -12.5 1 60.28 759 SER A O 1
ATOM 5804 N N . SER A 1 760 ? -40.375 37.5 -12.289 1 61.47 760 SER A N 1
ATOM 5805 C CA . SER A 1 760 ? -39.969 38.375 -13.375 1 61.47 760 SER A CA 1
ATOM 5806 C C . SER A 1 760 ? -38.531 38.875 -13.18 1 61.47 760 SER A C 1
ATOM 5808 O O . SER A 1 760 ? -37.875 39.25 -14.148 1 61.47 760 SER A O 1
ATOM 5810 N N . LEU A 1 761 ? -38.062 38.688 -11.914 1 64.75 761 LEU A N 1
ATOM 5811 C CA . LEU A 1 761 ? -36.75 39.219 -11.617 1 64.75 761 LEU A CA 1
ATOM 5812 C C . LEU A 1 761 ? -35.656 38.188 -11.914 1 64.75 761 LEU A C 1
ATOM 5814 O O . LEU A 1 761 ? -34.469 38.562 -12 1 64.75 761 LEU A O 1
ATOM 5818 N N . THR A 1 762 ? -36.062 36.938 -12.047 1 67.56 762 THR A N 1
ATOM 5819 C CA . THR A 1 762 ? -35.062 35.875 -12.227 1 67.56 762 THR A CA 1
ATOM 5820 C C . THR A 1 762 ? -35.281 35.156 -13.555 1 67.56 762 THR A C 1
ATOM 5822 O O . THR A 1 762 ? -34.469 34.281 -13.922 1 67.56 762 THR A O 1
ATOM 5825 N N . THR A 1 763 ? -36.344 35.656 -14.219 1 60.91 763 THR A N 1
ATOM 5826 C CA . THR A 1 763 ? -36.656 35.062 -15.508 1 60.91 763 THR A CA 1
ATOM 5827 C C . THR A 1 763 ? -35.562 35.375 -16.531 1 60.91 763 THR A C 1
ATOM 5829 O O . THR A 1 763 ? -35.094 36.5 -16.641 1 60.91 763 THR A O 1
ATOM 5832 N N . GLY A 1 764 ? -34.812 34.312 -17.125 1 61.19 764 GLY A N 1
ATOM 5833 C CA . GLY A 1 764 ? -33.719 34.469 -18.094 1 61.19 764 GLY A CA 1
ATOM 5834 C C . GLY A 1 764 ? -32.406 33.875 -17.609 1 61.19 764 GLY A C 1
ATOM 5835 O O . GLY A 1 764 ? -31.547 33.5 -18.422 1 61.19 764 GLY A O 1
ATOM 5836 N N . LEU A 1 765 ? -32.25 33.969 -16.234 1 65.56 765 LEU A N 1
ATOM 5837 C CA . LEU A 1 765 ? -30.984 33.469 -15.727 1 65.56 765 LEU A CA 1
ATOM 5838 C C . LEU A 1 765 ? -30.953 31.938 -15.82 1 65.56 765 LEU A C 1
ATOM 5840 O O . LEU A 1 765 ? -29.875 31.344 -15.883 1 65.56 765 LEU A O 1
ATOM 5844 N N . THR A 1 766 ? -32.031 31.312 -15.875 1 63.53 766 THR A N 1
ATOM 5845 C CA . THR A 1 766 ? -32.094 29.859 -15.852 1 63.53 766 THR A CA 1
ATOM 5846 C C . THR A 1 766 ? -31.609 29.281 -17.172 1 63.53 766 THR A C 1
ATOM 5848 O O . THR A 1 766 ? -31.219 28.109 -17.219 1 63.53 766 THR A O 1
ATOM 5851 N N . ASP A 1 767 ? -31.609 30.016 -18.312 1 58.94 767 ASP A N 1
ATOM 5852 C CA . ASP A 1 767 ? -31.266 29.469 -19.625 1 58.94 767 ASP A CA 1
ATOM 5853 C C . ASP A 1 767 ? -29.766 29.172 -19.719 1 58.94 767 ASP A C 1
ATOM 5855 O O . ASP A 1 767 ? -29.344 28.312 -20.484 1 58.94 767 ASP A O 1
ATOM 5859 N N . TRP A 1 768 ? -28.875 29.797 -18.906 1 61.75 768 TRP A N 1
ATOM 5860 C CA . TRP A 1 768 ? -27.438 29.594 -19.016 1 61.75 768 TRP A CA 1
ATOM 5861 C C . TRP A 1 768 ? -26.859 29.016 -17.734 1 61.75 768 TRP A C 1
ATOM 5863 O O . TRP A 1 768 ? -25.703 29.281 -17.375 1 61.75 768 TRP A O 1
ATOM 5873 N N . SER A 1 769 ? -27.641 28.109 -17.109 1 72.06 769 SER A N 1
ATOM 5874 C CA . SER A 1 769 ? -27.203 27.672 -15.789 1 72.06 769 SER A CA 1
ATOM 5875 C C . SER A 1 769 ? -26.297 26.453 -15.883 1 72.06 769 SER A C 1
ATOM 5877 O O . SER A 1 769 ? -26.578 25.516 -16.656 1 72.06 769 SER A O 1
ATOM 5879 N N . GLU A 1 770 ? -25.125 26.484 -15.32 1 76.69 770 GLU A N 1
ATOM 5880 C CA . GLU A 1 770 ? -24.203 25.359 -15.242 1 76.69 770 GLU A CA 1
ATOM 5881 C C . GLU A 1 770 ? -24.656 24.344 -14.188 1 76.69 770 GLU A C 1
ATOM 5883 O O . GLU A 1 770 ? -24.562 23.141 -14.406 1 76.69 770 GLU A O 1
ATOM 5888 N N . CYS A 1 771 ? -25.172 24.906 -13.148 1 83.81 771 CYS A N 1
ATOM 5889 C CA . CYS A 1 771 ? -25.672 24.078 -12.055 1 83.81 771 CYS A CA 1
ATOM 5890 C C . CYS A 1 771 ? -27.094 24.484 -11.68 1 83.81 771 CYS A C 1
ATOM 5892 O O . CYS A 1 771 ? -27.297 25.219 -10.719 1 83.81 771 CYS A O 1
ATOM 5894 N N . PRO A 1 772 ? -28.016 24.016 -12.367 1 81.25 772 PRO A N 1
ATOM 5895 C CA . PRO A 1 772 ? -29.406 24.391 -12.117 1 81.25 772 PRO A CA 1
ATOM 5896 C C . PRO A 1 772 ? -29.906 23.984 -10.734 1 81.25 772 PRO A C 1
ATOM 5898 O O . PRO A 1 772 ? -30.875 24.531 -10.227 1 81.25 772 PRO A O 1
ATOM 5901 N N . GLU A 1 773 ? -29.219 23.047 -10.148 1 85.44 773 GLU A N 1
ATOM 5902 C CA . GLU A 1 773 ? -29.641 22.594 -8.828 1 85.44 773 GLU A CA 1
ATOM 5903 C C . GLU A 1 773 ? -29.469 23.688 -7.785 1 85.44 773 GLU A C 1
ATOM 5905 O O . GLU A 1 773 ? -30.062 23.625 -6.707 1 85.44 773 GLU A O 1
ATOM 5910 N N . LEU A 1 774 ? -28.766 24.75 -8.047 1 89.19 774 LEU A N 1
ATOM 5911 C CA . LEU A 1 774 ? -28.516 25.812 -7.094 1 89.19 774 LEU A CA 1
ATOM 5912 C C . LEU A 1 774 ? -29.531 26.938 -7.234 1 89.19 774 LEU A C 1
ATOM 5914 O O . LEU A 1 774 ? -29.562 27.859 -6.422 1 89.19 774 LEU A O 1
ATOM 5918 N N . GLY A 1 775 ? -30.391 26.891 -8.227 1 86.06 775 GLY A N 1
ATOM 5919 C CA . GLY A 1 775 ? -31.312 28 -8.477 1 86.06 775 GLY A CA 1
ATOM 5920 C C . GLY A 1 775 ? -30.703 29.109 -9.312 1 86.06 775 GLY A C 1
ATOM 5921 O O . GLY A 1 775 ? -29.5 29.125 -9.539 1 86.06 775 GLY A O 1
ATOM 5922 N N . PRO A 1 776 ? -31.469 29.969 -9.758 1 82.75 776 PRO A N 1
ATOM 5923 C CA . PRO A 1 776 ? -30.969 31 -10.664 1 82.75 776 PRO A CA 1
ATOM 5924 C C . PRO A 1 776 ? -29.953 31.922 -10 1 82.75 776 PRO A C 1
ATOM 5926 O O . PRO A 1 776 ? -28.891 32.188 -10.578 1 82.75 776 PRO A O 1
ATOM 5929 N N . ILE A 1 777 ? -30.266 32.375 -8.773 1 85.31 777 ILE A N 1
ATOM 5930 C CA . ILE A 1 777 ? -29.344 33.281 -8.102 1 85.31 777 ILE A CA 1
ATOM 5931 C C . ILE A 1 777 ? -28.141 32.5 -7.562 1 85.31 777 ILE A C 1
ATOM 5933 O O . ILE A 1 777 ? -27.016 33 -7.605 1 85.31 777 ILE A O 1
ATOM 5937 N N . GLY A 1 778 ? -28.438 31.359 -7.051 1 86.94 778 GLY A N 1
ATOM 5938 C CA . GLY A 1 778 ? -27.344 30.531 -6.57 1 86.94 778 GLY A CA 1
ATOM 5939 C C . GLY A 1 778 ? -26.344 30.172 -7.652 1 86.94 778 GLY A C 1
ATOM 5940 O O . GLY A 1 778 ? -25.141 30.188 -7.41 1 86.94 778 GLY A O 1
ATOM 5941 N N . ASP A 1 779 ? -26.828 29.859 -8.773 1 85.44 779 ASP A N 1
ATOM 5942 C CA . ASP A 1 779 ? -25.953 29.516 -9.898 1 85.44 779 ASP A CA 1
ATOM 5943 C C . ASP A 1 779 ? -25.125 30.719 -10.336 1 85.44 779 ASP A C 1
ATOM 5945 O O . ASP A 1 779 ? -23.953 30.562 -10.711 1 85.44 779 ASP A O 1
ATOM 5949 N N . LEU A 1 780 ? -25.734 31.875 -10.32 1 81.75 780 LEU A N 1
ATOM 5950 C CA . LEU A 1 780 ? -25.016 33.094 -10.68 1 81.75 780 LEU A CA 1
ATOM 5951 C C . LEU A 1 780 ? -23.875 33.375 -9.711 1 81.75 780 LEU A C 1
ATOM 5953 O O . LEU A 1 780 ? -22.766 33.688 -10.141 1 81.75 780 LEU A O 1
ATOM 5957 N N . LEU A 1 781 ? -24.172 33.188 -8.461 1 83.94 781 LEU A N 1
ATOM 5958 C CA . LEU A 1 781 ? -23.172 33.469 -7.445 1 83.94 781 LEU A CA 1
ATOM 5959 C C . LEU A 1 781 ? -22.062 32.406 -7.453 1 83.94 781 LEU A C 1
ATOM 5961 O O . LEU A 1 781 ? -20.953 32.656 -7.004 1 83.94 781 LEU A O 1
ATOM 5965 N N . ALA A 1 782 ? -22.391 31.234 -7.852 1 82.31 782 ALA A N 1
ATOM 5966 C CA . ALA A 1 782 ? -21.422 30.156 -7.902 1 82.31 782 ALA A CA 1
ATOM 5967 C C . ALA A 1 782 ? -20.578 30.234 -9.18 1 82.31 782 ALA A C 1
ATOM 5969 O O . ALA A 1 782 ? -19.547 29.578 -9.281 1 82.31 782 ALA A O 1
ATOM 5970 N N . SER A 1 783 ? -20.938 30.953 -10.133 1 76.19 783 SER A N 1
ATOM 5971 C CA . SER A 1 783 ? -20.25 31.031 -11.414 1 76.19 783 SER A CA 1
ATOM 5972 C C . SER A 1 783 ? -18.922 31.766 -11.266 1 76.19 783 SER A C 1
ATOM 5974 O O . SER A 1 783 ? -18.719 32.531 -10.305 1 76.19 783 SER A O 1
ATOM 5976 N N . SER A 1 784 ? -17.984 31.453 -12.094 1 68.25 784 SER A N 1
ATOM 5977 C CA . SER A 1 784 ? -16.656 32.031 -12.078 1 68.25 784 SER A CA 1
ATOM 5978 C C . SER A 1 784 ? -16.688 33.531 -12.352 1 68.25 784 SER A C 1
ATOM 5980 O O . SER A 1 784 ? -15.773 34.281 -11.984 1 68.25 784 SER A O 1
ATOM 5982 N N . ASP A 1 785 ? -17.734 34.031 -13.031 1 61.69 785 ASP A N 1
ATOM 5983 C CA . ASP A 1 785 ? -17.828 35.406 -13.422 1 61.69 785 ASP A CA 1
ATOM 5984 C C . ASP A 1 785 ? -18 36.312 -12.195 1 61.69 785 ASP A C 1
ATOM 5986 O O . ASP A 1 785 ? -17.734 37.531 -12.258 1 61.69 785 ASP A O 1
ATOM 5990 N N . PHE A 1 786 ? -18.625 35.812 -11.219 1 60.56 786 PHE A N 1
ATOM 5991 C CA . PHE A 1 786 ? -18.797 36.594 -10.008 1 60.56 786 PHE A CA 1
ATOM 5992 C C . PHE A 1 786 ? -17.562 36.5 -9.109 1 60.56 786 PHE A C 1
ATOM 5994 O O . PHE A 1 786 ? -17.297 35.438 -8.531 1 60.56 786 PHE A O 1
ATOM 6001 N N . ALA A 1 787 ? -16.453 36.906 -9.656 1 52.25 787 ALA A N 1
ATOM 6002 C CA . ALA A 1 787 ? -15.117 37 -9.07 1 52.25 787 ALA A CA 1
ATOM 6003 C C . ALA A 1 787 ? -15.188 37.125 -7.555 1 52.25 787 ALA A C 1
ATOM 6005 O O . ALA A 1 787 ? -14.211 37.5 -6.906 1 52.25 787 ALA A O 1
ATOM 6006 N N . ALA A 1 788 ? -16.297 37.094 -6.961 1 55.69 788 ALA A N 1
ATOM 6007 C CA . ALA A 1 788 ? -16.203 37.469 -5.555 1 55.69 788 ALA A CA 1
ATOM 6008 C C . ALA A 1 788 ? -15.695 36.312 -4.707 1 55.69 788 ALA A C 1
ATOM 6010 O O . ALA A 1 788 ? -15.953 35.156 -5.027 1 55.69 788 ALA A O 1
ATOM 6011 N N . THR A 1 789 ? -14.672 36.5 -4.055 1 64.19 789 THR A N 1
ATOM 6012 C CA . THR A 1 789 ? -14.023 35.719 -3.008 1 64.19 789 THR A CA 1
ATOM 6013 C C . THR A 1 789 ? -14.992 35.469 -1.854 1 64.19 789 THR A C 1
ATOM 6015 O O . THR A 1 789 ? -14.562 35.219 -0.725 1 64.19 789 THR A O 1
ATOM 6018 N N . VAL A 1 790 ? -16.359 35.562 -2.154 1 77.88 790 VAL A N 1
ATOM 6019 C CA . VAL A 1 790 ? -17.281 35.406 -1.034 1 77.88 790 VAL A CA 1
ATOM 6020 C C . VAL A 1 790 ? -17.906 34 -1.074 1 77.88 790 VAL A C 1
ATOM 6022 O O . VAL A 1 790 ? -18.328 33.531 -2.135 1 77.88 790 VAL A O 1
ATOM 6025 N N . SER A 1 791 ? -17.969 33.375 -0.004 1 87.5 791 SER A N 1
ATOM 6026 C CA . SER A 1 791 ? -18.656 32.094 0.116 1 87.5 791 SER A CA 1
ATOM 6027 C C . SER A 1 791 ? -20.172 32.25 0.037 1 87.5 791 SER A C 1
ATOM 6029 O O . SER A 1 791 ? -20.688 33.344 0.314 1 87.5 791 SER A O 1
ATOM 6031 N N . VAL A 1 792 ? -20.844 31.25 -0.453 1 89.5 792 VAL A N 1
ATOM 6032 C CA . VAL A 1 792 ? -22.297 31.344 -0.671 1 89.5 792 VAL A CA 1
ATOM 6033 C C . VAL A 1 792 ? -23 30.156 -0.014 1 89.5 792 VAL A C 1
ATOM 6035 O O . VAL A 1 792 ? -22.531 29.016 -0.109 1 89.5 792 VAL A O 1
ATOM 6038 N N . LEU A 1 793 ? -24.031 30.391 0.678 1 93 793 LEU A N 1
ATOM 6039 C CA . LEU A 1 793 ? -24.906 29.359 1.222 1 93 793 LEU A CA 1
ATOM 6040 C C . LEU A 1 793 ? -26.266 29.391 0.556 1 93 793 LEU A C 1
ATOM 6042 O O . LEU A 1 793 ? -26.984 30.406 0.644 1 93 793 LEU A O 1
ATOM 6046 N N . ILE A 1 794 ? -26.641 28.391 -0.105 1 93.5 794 ILE A N 1
ATOM 6047 C CA . ILE A 1 794 ? -27.922 28.297 -0.788 1 93.5 794 ILE A CA 1
ATOM 6048 C C . ILE A 1 794 ? -28.875 27.422 0.032 1 93.5 794 ILE A C 1
ATOM 6050 O O . ILE A 1 794 ? -28.594 26.266 0.308 1 93.5 794 ILE A O 1
ATOM 6054 N N . MET A 1 795 ? -30.016 27.938 0.318 1 94.56 795 MET A N 1
ATOM 6055 C CA . MET A 1 795 ? -30.938 27.25 1.212 1 94.56 795 MET A CA 1
ATOM 6056 C C . MET A 1 795 ? -32.219 26.844 0.474 1 94.56 795 MET A C 1
ATOM 6058 O O . MET A 1 795 ? -32.719 27.609 -0.345 1 94.56 795 MET A O 1
ATOM 6062 N N . GLN A 1 796 ? -32.656 25.656 0.75 1 92.62 796 GLN A N 1
ATOM 6063 C CA . GLN A 1 796 ? -33.938 25.141 0.288 1 92.62 796 GLN A CA 1
ATOM 6064 C C . GLN A 1 796 ? -34.812 24.734 1.463 1 92.62 796 GLN A C 1
ATOM 6066 O O . GLN A 1 796 ? -34.406 23.938 2.307 1 92.62 796 GLN A O 1
ATOM 6071 N N . GLN A 1 797 ? -36.062 25.281 1.491 1 91.5 797 GLN A N 1
ATOM 6072 C CA . GLN A 1 797 ? -36.969 24.953 2.584 1 91.5 797 GLN A CA 1
ATOM 6073 C C . GLN A 1 797 ? -37.719 23.672 2.299 1 91.5 797 GLN A C 1
ATOM 6075 O O . GLN A 1 797 ? -38.062 23.375 1.145 1 91.5 797 GLN A O 1
ATOM 6080 N N . TYR A 1 798 ? -38 22.984 3.316 1 88.25 798 TYR A N 1
ATOM 6081 C CA . TYR A 1 798 ? -38.812 21.797 3.197 1 88.25 798 TYR A CA 1
ATOM 6082 C C . TYR A 1 798 ? -40.281 22.172 2.953 1 88.25 798 TYR A C 1
ATOM 6084 O O . TYR A 1 798 ? -40.875 22.938 3.723 1 88.25 798 TYR A O 1
ATOM 6092 N N . VAL A 1 799 ? -40.906 21.828 1.706 1 74.5 799 VAL A N 1
ATOM 6093 C CA . VAL A 1 799 ? -42.281 22.172 1.381 1 74.5 799 VAL A CA 1
ATOM 6094 C C . VAL A 1 799 ? -43.188 20.953 1.52 1 74.5 799 VAL A C 1
ATOM 6096 O O . VAL A 1 799 ? -42.844 19.875 1.011 1 74.5 799 VAL A O 1
ATOM 6099 N N . GLY A 1 800 ? -43.438 20.391 2.637 1 58.59 800 GLY A N 1
ATOM 6100 C CA . GLY A 1 800 ? -44.281 19.281 3.008 1 58.59 800 GLY A CA 1
ATOM 6101 C C . GLY A 1 800 ? -44.969 18.625 1.819 1 58.59 800 GLY A C 1
ATOM 6102 O O . GLY A 1 800 ? -45.125 19.266 0.772 1 58.59 800 GLY A O 1
ATOM 6103 N N . VAL A 1 801 ? -44.969 17.438 1.54 1 47.22 801 VAL A N 1
ATOM 6104 C CA . VAL A 1 801 ? -45.875 16.766 0.605 1 47.22 801 VAL A CA 1
ATOM 6105 C C . VAL A 1 801 ? -47.312 17.109 0.938 1 47.22 801 VAL A C 1
ATOM 6107 O O . VAL A 1 801 ? -47.781 16.938 2.076 1 47.22 801 VAL A O 1
ATOM 6110 N N . LEU A 1 802 ? -48.062 18.016 0.337 1 34.22 802 LEU A N 1
ATOM 6111 C CA . LEU A 1 802 ? -49.5 18.156 0.541 1 34.22 802 LEU A CA 1
ATOM 6112 C C . LEU A 1 802 ? -50.188 16.797 0.625 1 34.22 802 LEU A C 1
ATOM 6114 O O . LEU A 1 802 ? -49.938 15.922 -0.214 1 34.22 802 LEU A O 1
ATOM 6118 N N . PRO A 1 803 ? -50.781 16.344 1.742 1 33.19 803 PRO A N 1
ATOM 6119 C CA . PRO A 1 803 ? -51.594 15.148 1.738 1 33.19 803 PRO A CA 1
ATOM 6120 C C . PRO A 1 803 ? -52.625 15.141 0.606 1 33.19 803 PRO A C 1
ATOM 6122 O O . PRO A 1 803 ? -53.281 16.156 0.351 1 33.19 803 PRO A O 1
ATOM 6125 N N . GLN A 1 804 ? -52.594 14.461 -0.461 1 30.06 804 GLN A N 1
ATOM 6126 C CA . GLN A 1 804 ? -53.75 14.219 -1.309 1 30.06 804 GLN A CA 1
ATOM 6127 C C . GLN A 1 804 ? -54.969 13.922 -0.47 1 30.06 804 GLN A C 1
ATOM 6129 O O . GLN A 1 804 ? -54.969 13.031 0.38 1 30.06 804 GLN A O 1
ATOM 6134 N N . GLU A 1 805 ? -56 14.758 -0.283 1 30.3 805 GLU A N 1
ATOM 6135 C CA . GLU A 1 805 ? -57.344 14.602 0.246 1 30.3 805 GLU A CA 1
ATOM 6136 C C . GLU A 1 805 ? -58 13.328 -0.283 1 30.3 805 GLU A C 1
ATOM 6138 O O . GLU A 1 805 ? -58.25 13.203 -1.484 1 30.3 805 GLU A O 1
ATOM 6143 N N . VAL A 1 806 ? -57.844 12.102 0.201 1 29.75 806 VAL A N 1
ATOM 6144 C CA . VAL A 1 806 ? -58.812 11.039 -0.008 1 29.75 806 VAL A CA 1
ATOM 6145 C C . VAL A 1 806 ? -60.219 11.516 0.399 1 29.75 806 VAL A C 1
ATOM 6147 O O . VAL A 1 806 ? -60.438 11.922 1.547 1 29.75 806 VAL A O 1
ATOM 6150 N N . VAL A 1 807 ? -61.125 11.961 -0.453 1 29.23 807 VAL A N 1
ATOM 6151 C CA . VAL A 1 807 ? -62.562 12.117 -0.41 1 29.23 807 VAL A CA 1
ATOM 6152 C C . VAL A 1 807 ? -63.219 10.859 0.163 1 29.23 807 VAL A C 1
ATOM 6154 O O . VAL A 1 807 ? -63.188 9.797 -0.464 1 29.23 807 VAL A O 1
ATOM 6157 N N . GLY A 1 808 ? -63.156 10.5 1.523 1 25.62 808 GLY A N 1
ATOM 6158 C CA . GLY A 1 808 ? -64 9.523 2.213 1 25.62 808 GLY A CA 1
ATOM 6159 C C . GLY A 1 808 ? -65.5 9.719 1.964 1 25.62 808 GLY A C 1
ATOM 6160 O O . GLY A 1 808 ? -65.938 10.844 1.772 1 25.62 808 GLY A O 1
ATOM 6161 N N . THR A 1 809 ? -66.188 8.789 1.294 1 26.72 809 THR A N 1
ATOM 6162 C CA . THR A 1 809 ? -67.625 8.633 1.28 1 26.72 809 THR A CA 1
ATOM 6163 C C . THR A 1 809 ? -68.188 8.727 2.693 1 26.72 809 THR A C 1
ATOM 6165 O O . THR A 1 809 ? -67.5 8.375 3.664 1 26.72 809 THR A O 1
ATOM 6168 N N . PRO A 1 810 ? -69.375 9.375 3.078 1 26.33 810 PRO A N 1
ATOM 6169 C CA . PRO A 1 810 ? -70.062 9.781 4.312 1 26.33 810 PRO A CA 1
ATOM 6170 C C . PRO A 1 810 ? -70.25 8.633 5.297 1 26.33 810 PRO A C 1
ATOM 6172 O O . PRO A 1 810 ? -70.312 8.859 6.504 1 26.33 810 PRO A O 1
ATOM 6175 N N . ASN A 1 811 ? -70.875 7.418 4.961 1 24.03 811 ASN A N 1
ATOM 6176 C CA . ASN A 1 811 ? -71.75 6.684 5.844 1 24.03 811 ASN A CA 1
ATOM 6177 C C . ASN A 1 811 ? -71 6.004 6.98 1 24.03 811 ASN A C 1
ATOM 6179 O O . ASN A 1 811 ? -71.562 5.27 7.773 1 24.03 811 ASN A O 1
ATOM 6183 N N . SER A 1 812 ? -69.812 5.371 6.773 1 24.97 812 SER A N 1
ATOM 6184 C CA . SER A 1 812 ? -69.688 4.297 7.754 1 24.97 812 SER A CA 1
ATOM 6185 C C . SER A 1 812 ? -69.562 4.848 9.164 1 24.97 812 SER A C 1
ATOM 6187 O O . SER A 1 812 ? -69 5.945 9.359 1 24.97 812 SER A O 1
ATOM 6189 N N . PRO A 1 813 ? -70.25 4.227 10.258 1 26.39 813 PRO A N 1
ATOM 6190 C CA . PRO A 1 813 ? -70.5 4.668 11.633 1 26.39 813 PRO A CA 1
ATOM 6191 C C . PRO A 1 813 ? -69.188 5.086 12.344 1 26.39 813 PRO A C 1
ATOM 6193 O O . PRO A 1 813 ? -68.125 4.66 11.945 1 26.39 813 PRO A O 1
ATOM 6196 N N . GLN A 1 814 ? -69.25 6.125 13.18 1 24.77 814 GLN A N 1
ATOM 6197 C CA . GLN A 1 814 ? -68.312 6.906 14.008 1 24.77 814 GLN A CA 1
ATOM 6198 C C . GLN A 1 814 ? -67.562 6.016 14.992 1 24.77 814 GLN A C 1
ATOM 6200 O O . GLN A 1 814 ? -68.062 5.797 16.109 1 24.77 814 GLN A O 1
ATOM 6205 N N . ARG A 1 815 ? -67.188 4.727 14.594 1 23.67 815 ARG A N 1
ATOM 6206 C CA . ARG A 1 815 ? -66.75 3.91 15.719 1 23.67 815 ARG A CA 1
ATOM 6207 C C . ARG A 1 815 ? -65.625 4.637 16.531 1 23.67 815 ARG A C 1
ATOM 6209 O O . ARG A 1 815 ? -64.812 5.359 15.969 1 23.67 815 ARG A O 1
ATOM 6216 N N . GLU A 1 816 ? -65.875 4.75 17.859 1 23.75 816 GLU A N 1
ATOM 6217 C CA . GLU A 1 816 ? -65.188 5.355 19 1 23.75 816 GLU A CA 1
ATOM 6218 C C . GLU A 1 816 ? -63.719 4.98 19.016 1 23.75 816 GLU A C 1
ATOM 6220 O O . GLU A 1 816 ? -63.375 3.818 18.797 1 23.75 816 GLU A O 1
ATOM 6225 N N . PRO A 1 817 ? -62.844 5.926 18.75 1 23.05 817 PRO A N 1
ATOM 6226 C CA . PRO A 1 817 ? -61.406 5.715 18.625 1 23.05 817 PRO A CA 1
ATOM 6227 C C . PRO A 1 817 ? -60.812 4.992 19.812 1 23.05 817 PRO A C 1
ATOM 6229 O O . PRO A 1 817 ? -60.938 5.457 20.953 1 23.05 817 PRO A O 1
ATOM 6232 N N . TYR A 1 818 ? -61.031 3.584 19.906 1 20.66 818 TYR A N 1
ATOM 6233 C CA . TYR A 1 818 ? -60.469 2.814 21 1 20.66 818 TYR A CA 1
ATOM 6234 C C . TYR A 1 818 ? -59.031 3.242 21.281 1 20.66 818 TYR A C 1
ATOM 6236 O O . TYR A 1 818 ? -58.219 3.305 20.375 1 20.66 818 TYR A O 1
ATOM 6244 N N . LEU A 1 819 ? -58.781 4.031 22.359 1 21.64 819 LEU A N 1
ATOM 6245 C CA . LEU A 1 819 ? -57.656 4.566 23.125 1 21.64 819 LEU A CA 1
ATOM 6246 C C . LEU A 1 819 ? -56.656 3.455 23.5 1 21.64 819 LEU A C 1
ATOM 6248 O O . LEU A 1 819 ? -55.812 3.643 24.359 1 21.64 819 LEU A O 1
ATOM 6252 N N . HIS A 1 820 ? -56.938 2.186 23.062 1 19.64 820 HIS A N 1
ATOM 6253 C CA . HIS A 1 820 ? -56.219 1.203 23.875 1 19.64 820 HIS A CA 1
ATOM 6254 C C . HIS A 1 820 ? -54.75 1.549 24 1 19.64 820 HIS A C 1
ATOM 6256 O O . HIS A 1 820 ? -54.219 2.342 23.219 1 19.64 820 HIS A O 1
ATOM 6262 N N . ASN A 1 821 ? -53.938 0.464 24.688 1 19.19 821 ASN A N 1
ATOM 6263 C CA . ASN A 1 821 ? -52.75 0.198 25.516 1 19.19 821 ASN A CA 1
ATOM 6264 C C . ASN A 1 821 ? -51.469 0.41 24.734 1 19.19 821 ASN A C 1
ATOM 6266 O O . ASN A 1 821 ? -51.219 -0.277 23.734 1 19.19 821 ASN A O 1
ATOM 6270 N N . VAL A 1 822 ? -51.062 1.627 24.641 1 21.16 822 VAL A N 1
ATOM 6271 C CA . VAL A 1 822 ? -49.781 2.121 24.156 1 21.16 822 VAL A CA 1
ATOM 6272 C C . VAL A 1 822 ? -48.625 1.312 24.781 1 21.16 822 VAL A C 1
ATOM 6274 O O . VAL A 1 822 ? -48.406 1.393 25.984 1 21.16 822 VAL A O 1
ATOM 6277 N N . SER A 1 823 ? -48.625 -0.037 24.531 1 20.17 823 SER A N 1
ATOM 6278 C CA . SER A 1 823 ? -47.531 -0.878 25.062 1 20.17 823 SER A CA 1
ATOM 6279 C C . SER A 1 823 ? -46.188 -0.184 24.953 1 20.17 823 SER A C 1
ATOM 6281 O O . SER A 1 823 ? -45.969 0.593 24.016 1 20.17 823 SER A O 1
ATOM 6283 N N . HIS A 1 824 ? -45.469 -0.084 26.141 1 20.86 824 HIS A N 1
ATOM 6284 C CA . HIS A 1 824 ? -44.188 0.425 26.609 1 20.86 824 HIS A CA 1
ATOM 6285 C C . HIS A 1 824 ? -43.062 -0.059 25.719 1 20.86 824 HIS A C 1
ATOM 6287 O O . HIS A 1 824 ? -42.562 -1.185 25.875 1 20.86 824 HIS A O 1
ATOM 6293 N N . ARG A 1 825 ? -43.188 -0.007 24.5 1 20.86 825 ARG A N 1
ATOM 6294 C CA . ARG A 1 825 ? -42.094 -0.514 23.703 1 20.86 825 ARG A CA 1
ATOM 6295 C C . ARG A 1 825 ? -40.781 0.102 24.141 1 20.86 825 ARG A C 1
ATOM 6297 O O . ARG A 1 825 ? -40.656 1.319 24.312 1 20.86 825 ARG A O 1
ATOM 6304 N N . ASN A 1 826 ? -39.969 -0.801 24.844 1 20.2 826 ASN A N 1
ATOM 6305 C CA . ASN A 1 826 ? -38.625 -0.675 25.406 1 20.2 826 ASN A CA 1
ATOM 6306 C C . ASN A 1 826 ? -37.688 0.1 24.484 1 20.2 826 ASN A C 1
ATOM 6308 O O . ASN A 1 826 ? -37.625 -0.181 23.281 1 20.2 826 ASN A O 1
ATOM 6312 N N . SER A 1 827 ? -37.5 1.338 24.812 1 21.16 827 SER A N 1
ATOM 6313 C CA . SER A 1 827 ? -36.656 2.426 24.312 1 21.16 827 SER A CA 1
ATOM 6314 C C . SER A 1 827 ? -35.25 1.935 23.984 1 21.16 827 SER A C 1
ATOM 6316 O O . SER A 1 827 ? -34.656 1.138 24.734 1 21.16 827 SER A O 1
ATOM 6318 N N . ALA A 1 828 ? -35 1.745 22.719 1 21.39 828 ALA A N 1
ATOM 6319 C CA . ALA A 1 828 ? -33.688 1.451 22.156 1 21.39 828 ALA A CA 1
ATOM 6320 C C . ALA A 1 828 ? -32.625 2.295 22.828 1 21.39 828 ALA A C 1
ATOM 6322 O O . ALA A 1 828 ? -32.781 3.498 23.031 1 21.39 828 ALA A O 1
ATOM 6323 N N . VAL A 1 829 ? -31.906 1.701 23.734 1 22.98 829 VAL A N 1
ATOM 6324 C CA . VAL A 1 829 ? -30.812 2.223 24.547 1 22.98 829 VAL A CA 1
ATOM 6325 C C . VAL A 1 829 ? -29.781 2.902 23.656 1 22.98 829 VAL A C 1
ATOM 6327 O O . VAL A 1 829 ? -29.156 2.252 22.812 1 22.98 829 VAL A O 1
ATOM 6330 N N . VAL A 1 830 ? -30.156 4.023 23.109 1 23.72 830 VAL A N 1
ATOM 6331 C CA . VAL A 1 830 ? -29.203 4.961 22.5 1 23.72 830 VAL A CA 1
ATOM 6332 C C . VAL A 1 830 ? -28.062 5.238 23.469 1 23.72 830 VAL A C 1
ATOM 6334 O O . VAL A 1 830 ? -28.297 5.637 24.609 1 23.72 830 VAL A O 1
ATOM 6337 N N . GLN A 1 831 ? -27.141 4.328 23.5 1 23.48 831 GLN A N 1
ATOM 6338 C CA . GLN A 1 831 ? -26.031 4.523 24.422 1 23.48 831 GLN A CA 1
ATOM 6339 C C . GLN A 1 831 ? -25.5 5.949 24.344 1 23.48 831 GLN A C 1
ATOM 6341 O O . GLN A 1 831 ? -25 6.371 23.312 1 23.48 831 GLN A O 1
ATOM 6346 N N . ASP A 1 832 ? -26.125 6.902 25.156 1 24.5 832 ASP A N 1
ATOM 6347 C CA . ASP A 1 832 ? -25.781 8.289 25.453 1 24.5 832 ASP A CA 1
ATOM 6348 C C . ASP A 1 832 ? -24.328 8.43 25.859 1 24.5 832 ASP A C 1
ATOM 6350 O O . ASP A 1 832 ? -23.844 7.715 26.75 1 24.5 832 ASP A O 1
ATOM 6354 N N . MET A 1 833 ? -23.516 8.547 24.969 1 25.58 833 MET A N 1
ATOM 6355 C CA . MET A 1 833 ? -22.188 8.898 25.422 1 25.58 833 MET A CA 1
ATOM 6356 C C . MET A 1 833 ? -22.234 10.016 26.469 1 25.58 833 MET A C 1
ATOM 6358 O O . MET A 1 833 ? -23.141 10.844 26.453 1 25.58 833 MET A O 1
ATOM 6362 N N . PRO A 1 834 ? -21.562 9.883 27.672 1 24.64 834 PRO A N 1
ATOM 6363 C CA . PRO A 1 834 ? -21.75 10.82 28.781 1 24.64 834 PRO A CA 1
ATOM 6364 C C . PRO A 1 834 ? -21.703 12.281 28.328 1 24.64 834 PRO A C 1
ATOM 6366 O O . PRO A 1 834 ? -21.047 12.609 27.344 1 24.64 834 PRO A O 1
ATOM 6369 N N . GLN A 1 835 ? -22.812 12.906 28.438 1 25.02 835 GLN A N 1
ATOM 6370 C CA . GLN A 1 835 ? -23.031 14.344 28.312 1 25.02 835 GLN A CA 1
ATOM 6371 C C . GLN A 1 835 ? -21.906 15.133 28.984 1 25.02 835 GLN A C 1
ATOM 6373 O O . GLN A 1 835 ? -21.641 14.945 30.172 1 25.02 835 GLN A O 1
ATOM 6378 N N . ILE A 1 836 ? -20.828 15.242 28.5 1 25.59 836 ILE A N 1
ATOM 6379 C CA . ILE A 1 836 ? -19.812 16.062 29.156 1 25.59 836 ILE A CA 1
ATOM 6380 C C . ILE A 1 836 ? -20.422 17.391 29.578 1 25.59 836 ILE A C 1
ATOM 6382 O O . ILE A 1 836 ? -19.703 18.359 29.812 1 25.59 836 ILE A O 1
ATOM 6386 N N . GLY A 1 837 ? -21.828 17.531 29.578 1 21.94 837 GLY A N 1
ATOM 6387 C CA . GLY A 1 837 ? -22.391 18.844 29.891 1 21.94 837 GLY A CA 1
ATOM 6388 C C . GLY A 1 837 ? -22.25 19.219 31.359 1 21.94 837 GLY A C 1
ATOM 6389 O O . GLY A 1 837 ? -22.266 18.344 32.219 1 21.94 837 GLY A O 1
ATOM 6390 N N . GLY A 1 838 ? -21.328 20.156 31.812 1 22.61 838 GLY A N 1
ATOM 6391 C CA . GLY A 1 838 ? -21.406 20.766 33.125 1 22.61 838 GLY A CA 1
ATOM 6392 C C . GLY A 1 838 ? -22.812 21.172 33.5 1 22.61 838 GLY A C 1
ATOM 6393 O O . GLY A 1 838 ? -23.531 21.766 32.719 1 22.61 838 GLY A O 1
ATOM 6394 N N . GLY A 1 839 ? -23.625 20.281 34.031 1 20.45 839 GLY A N 1
ATOM 6395 C CA . GLY A 1 839 ? -24.938 20.5 34.625 1 20.45 839 GLY A CA 1
ATOM 6396 C C . GLY A 1 839 ? -24.984 21.703 35.562 1 20.45 839 GLY A C 1
ATOM 6397 O O . GLY A 1 839 ? -24.219 21.781 36.5 1 20.45 839 GLY A O 1
ATOM 6398 N N . PHE A 1 840 ? -25.188 22.938 35 1 19.88 840 PHE A N 1
ATOM 6399 C CA . PHE A 1 840 ? -25.609 24.062 35.812 1 19.88 840 PHE A CA 1
ATOM 6400 C C . PHE A 1 840 ? -26.859 23.688 36.625 1 19.88 840 PHE A C 1
ATOM 6402 O O . PHE A 1 840 ? -27.922 23.484 36.062 1 19.88 840 PHE A O 1
ATOM 6409 N N . THR A 1 841 ? -26.766 22.781 37.562 1 19.34 841 THR A N 1
ATOM 6410 C CA . THR A 1 841 ? -27.875 22.656 38.5 1 19.34 841 THR A CA 1
ATOM 6411 C C . THR A 1 841 ? -28.234 24.031 39.062 1 19.34 841 THR A C 1
ATOM 6413 O O . THR A 1 841 ? -27.438 24.625 39.812 1 19.34 841 THR A O 1
ATOM 6416 N N . ALA A 1 842 ? -28.859 24.922 38.281 1 18.58 842 ALA A N 1
ATOM 6417 C CA . ALA A 1 842 ? -29.484 26.125 38.812 1 18.58 842 ALA A CA 1
ATOM 6418 C C . ALA A 1 842 ? -30.406 25.797 40 1 18.58 842 ALA A C 1
ATOM 6420 O O . ALA A 1 842 ? -31.453 25.156 39.812 1 18.58 842 ALA A O 1
ATOM 6421 N N . ASN A 1 843 ? -29.859 25.281 41.062 1 17.75 843 ASN A N 1
ATOM 6422 C CA . ASN A 1 843 ? -30.609 25.219 42.312 1 17.75 843 ASN A CA 1
ATOM 6423 C C . ASN A 1 843 ? -31.281 26.562 42.625 1 17.75 843 ASN A C 1
ATOM 6425 O O . ASN A 1 843 ? -30.594 27.562 42.844 1 17.75 843 ASN A O 1
ATOM 6429 N N . TRP A 1 844 ? -32.375 26.859 41.938 1 17.59 844 TRP A N 1
ATOM 6430 C CA . TRP A 1 844 ? -33.25 27.969 42.281 1 17.59 844 TRP A CA 1
ATOM 6431 C C . TRP A 1 844 ? -33.656 27.891 43.75 1 17.59 844 TRP A C 1
ATOM 6433 O O . TRP A 1 844 ? -34.375 26.984 44.156 1 17.59 844 TRP A O 1
ATOM 6443 N N . THR A 1 845 ? -32.688 27.906 44.625 1 17.77 845 THR A N 1
ATOM 6444 C CA . THR A 1 845 ? -33.031 28.031 46.031 1 17.77 845 THR A CA 1
ATOM 6445 C C . THR A 1 845 ? -33.969 29.203 46.25 1 17.77 845 THR A C 1
ATOM 6447 O O . THR A 1 845 ? -33.625 30.344 45.969 1 17.77 845 THR A O 1
ATOM 6450 N N . THR A 1 846 ? -35.344 29 45.969 1 17.7 846 THR A N 1
ATOM 6451 C CA . THR A 1 846 ? -36.406 29.891 46.406 1 17.7 846 THR A CA 1
ATOM 6452 C C . THR A 1 846 ? -36.219 30.25 47.875 1 17.7 846 THR A C 1
ATOM 6454 O O . THR A 1 846 ? -36.156 29.375 48.75 1 17.7 846 THR A O 1
ATOM 6457 N N . ALA A 1 847 ? -35.469 31.281 48.219 1 17.84 847 ALA A N 1
ATOM 6458 C CA . ALA A 1 847 ? -35.375 31.906 49.531 1 17.84 847 ALA A CA 1
ATOM 6459 C C . ALA A 1 847 ? -36.781 32.25 50.062 1 17.84 847 ALA A C 1
ATOM 6461 O O . ALA A 1 847 ? -37.469 33.094 49.5 1 17.84 847 ALA A O 1
ATOM 6462 N N . ASN A 1 848 ? -37.656 31.219 50.406 1 16.69 848 ASN A N 1
ATOM 6463 C CA . ASN A 1 848 ? -38.875 31.438 51.188 1 16.69 848 ASN A CA 1
ATOM 6464 C C . ASN A 1 848 ? -38.594 32.312 52.406 1 16.69 848 ASN A C 1
ATOM 6466 O O . ASN A 1 848 ? -37.688 32 53.188 1 16.69 848 ASN A O 1
ATOM 6470 N N . ALA A 1 849 ? -39 33.625 52.438 1 17.53 849 ALA A N 1
ATOM 6471 C CA . ALA A 1 849 ? -39.188 34.625 53.469 1 17.53 849 ALA A CA 1
ATOM 6472 C C . ALA A 1 849 ? -40.125 34.156 54.562 1 17.53 849 ALA A C 1
ATOM 6474 O O . ALA A 1 849 ? -41.312 33.969 54.312 1 17.53 849 ALA A O 1
ATOM 6475 N N . THR A 1 850 ? -39.875 33.094 55.375 1 16.89 850 THR A N 1
ATOM 6476 C CA . THR A 1 850 ? -40.656 32.781 56.562 1 16.89 850 THR A CA 1
ATOM 6477 C C . THR A 1 850 ? -40.812 34 57.469 1 16.89 850 THR A C 1
ATOM 6479 O O . THR A 1 850 ? -39.844 34.625 57.844 1 16.89 850 THR A O 1
ATOM 6482 N N . SER A 1 851 ? -42.031 34.719 57.406 1 17.73 851 SER A N 1
ATOM 6483 C CA . SER A 1 851 ? -42.688 35.625 58.312 1 17.73 851 SER A CA 1
ATOM 6484 C C . SER A 1 851 ? -42.812 35 59.719 1 17.73 851 SER A C 1
ATOM 6486 O O . SER A 1 851 ? -43 33.812 59.844 1 17.73 851 SER A O 1
ATOM 6488 N N . HIS A 1 852 ? -42.344 35.688 60.844 1 18.31 852 HIS A N 1
ATOM 6489 C CA . HIS A 1 852 ? -42.406 35.688 62.281 1 18.31 852 HIS A CA 1
ATOM 6490 C C . HIS A 1 852 ? -43.844 35.719 62.781 1 18.31 852 HIS A C 1
ATOM 6492 O O . HIS A 1 852 ? -44.656 36.5 62.25 1 18.31 852 HIS A O 1
ATOM 6498 N N . GLY A 1 853 ? -44.469 34.594 63.406 1 17.25 853 GLY A N 1
ATOM 6499 C CA . GLY A 1 853 ? -45.594 34.375 64.312 1 17.25 853 GLY A CA 1
ATOM 6500 C C . GLY A 1 853 ? -45.5 35.188 65.562 1 17.25 853 GLY A C 1
ATOM 6501 O O . GLY A 1 853 ? -44.438 35.312 66.125 1 17.25 853 GLY A O 1
ATOM 6502 N N . GLN A 1 854 ? -46.406 36.188 66 1 19.52 854 GLN A N 1
ATOM 6503 C CA . GLN A 1 854 ? -46.906 36.781 67.188 1 19.52 854 GLN A CA 1
ATOM 6504 C C . GLN A 1 854 ? -47.719 35.781 68 1 19.52 854 GLN A C 1
ATOM 6506 O O . GLN A 1 854 ? -48.875 35.5 67.625 1 19.52 854 GLN A O 1
ATOM 6511 N N . GLY A 1 855 ? -47.531 34.438 68.438 1 18.69 855 GLY A N 1
ATOM 6512 C CA . GLY A 1 855 ? -48.312 34.062 69.625 1 18.69 855 GLY A CA 1
ATOM 6513 C C . GLY A 1 855 ? -48.094 34.938 70.812 1 18.69 855 GLY A C 1
ATOM 6514 O O . GLY A 1 855 ? -47.094 35.688 70.875 1 18.69 855 GLY A O 1
ATOM 6515 N N . SER A 1 856 ? -49.062 34.938 72.125 1 21.09 856 SER A N 1
ATOM 6516 C CA . SER A 1 856 ? -49.719 35.312 73.375 1 21.09 856 SER A CA 1
ATOM 6517 C C . SER A 1 856 ? -48.938 34.75 74.562 1 21.09 856 SER A C 1
ATOM 6519 O O . SER A 1 856 ? -48.875 35.406 75.625 1 21.09 856 SER A O 1
ATOM 6521 N N . PRO A 1 857 ? -48.156 34.188 75.312 1 21.39 857 PRO A N 1
ATOM 6522 C CA . PRO A 1 857 ? -48 34.688 76.688 1 21.39 857 PRO A CA 1
ATOM 6523 C C . PRO A 1 857 ? -47.625 36.156 76.75 1 21.39 857 PRO A C 1
ATOM 6525 O O . PRO A 1 857 ? -46.75 36.594 76 1 21.39 857 PRO A O 1
ATOM 6528 N N . PHE A 1 858 ? -49.062 36.688 76.875 1 15.3 858 PHE A N 1
ATOM 6529 C CA . PHE A 1 858 ? -50.125 35.969 77.562 1 15.3 858 PHE A CA 1
ATOM 6530 C C . PHE A 1 858 ? -50.5 34.688 76.812 1 15.3 858 PHE A C 1
ATOM 6532 O O . PHE A 1 858 ? -50.469 34.688 75.562 1 15.3 858 PHE A O 1
ATOM 6539 N N . MET B 1 1 ? -0.9 -46.781 -0.509 1 20.84 1 MET B N 1
ATOM 6540 C CA . MET B 1 1 ? 0.556 -46.656 -0.522 1 20.84 1 MET B CA 1
ATOM 6541 C C . MET B 1 1 ? 1.054 -46.219 -1.896 1 20.84 1 MET B C 1
ATOM 6543 O O . MET B 1 1 ? 1.234 -47.062 -2.789 1 20.84 1 MET B O 1
ATOM 6547 N N . ALA B 1 2 ? 0.327 -45.25 -2.441 1 30.97 2 ALA B N 1
ATOM 6548 C CA . ALA B 1 2 ? 0.673 -44.844 -3.793 1 30.97 2 ALA B CA 1
ATOM 6549 C C . ALA B 1 2 ? 2.184 -44.688 -3.955 1 30.97 2 ALA B C 1
ATOM 6551 O O . ALA B 1 2 ? 2.877 -44.281 -3.029 1 30.97 2 ALA B O 1
ATOM 6552 N N . ASN B 1 3 ? 2.818 -45.656 -4.59 1 25.91 3 ASN B N 1
ATOM 6553 C CA . ASN B 1 3 ? 4.223 -45.75 -4.988 1 25.91 3 ASN B CA 1
ATOM 6554 C C . ASN B 1 3 ? 4.789 -44.344 -5.273 1 25.91 3 ASN B C 1
ATOM 6556 O O . ASN B 1 3 ? 4.348 -43.688 -6.203 1 25.91 3 ASN B O 1
ATOM 6560 N N . GLN B 1 4 ? 5.059 -43.656 -4.195 1 32.09 4 GLN B N 1
ATOM 6561 C CA . GLN B 1 4 ? 5.867 -42.438 -4.219 1 32.09 4 GLN B CA 1
ATOM 6562 C C . GLN B 1 4 ? 7.043 -42.594 -5.184 1 32.09 4 GLN B C 1
ATOM 6564 O O . GLN B 1 4 ? 8.078 -43.156 -4.828 1 32.09 4 GLN B O 1
ATOM 6569 N N . GLN B 1 5 ? 6.805 -43.188 -6.328 1 30.33 5 GLN B N 1
ATOM 6570 C CA . GLN B 1 5 ? 7.922 -43.281 -7.266 1 30.33 5 GLN B CA 1
ATOM 6571 C C . GLN B 1 5 ? 8.805 -42.031 -7.176 1 30.33 5 GLN B C 1
ATOM 6573 O O . GLN B 1 5 ? 8.297 -40.906 -7.203 1 30.33 5 GLN B O 1
ATOM 6578 N N . THR B 1 6 ? 9.898 -42.188 -6.473 1 34.38 6 THR B N 1
ATOM 6579 C CA . THR B 1 6 ? 11.086 -41.344 -6.352 1 34.38 6 THR B CA 1
ATOM 6580 C C . THR B 1 6 ? 11.359 -40.625 -7.664 1 34.38 6 THR B C 1
ATOM 6582 O O . THR B 1 6 ? 11.719 -41.25 -8.664 1 34.38 6 THR B O 1
ATOM 6585 N N . VAL B 1 7 ? 10.523 -39.906 -8.164 1 36.72 7 VAL B N 1
ATOM 6586 C CA . VAL B 1 7 ? 10.898 -39.062 -9.289 1 36.72 7 VAL B CA 1
ATOM 6587 C C . VAL B 1 7 ? 12.312 -38.531 -9.094 1 36.72 7 VAL B C 1
ATOM 6589 O O . VAL B 1 7 ? 12.602 -37.875 -8.086 1 36.72 7 VAL B O 1
ATOM 6592 N N . ASN B 1 8 ? 13.281 -39.344 -9.312 1 35 8 ASN B N 1
ATOM 6593 C CA . ASN B 1 8 ? 14.68 -38.969 -9.406 1 35 8 ASN B CA 1
ATOM 6594 C C . ASN B 1 8 ? 14.836 -37.594 -10.086 1 35 8 ASN B C 1
ATOM 6596 O O . ASN B 1 8 ? 14.867 -37.5 -11.312 1 35 8 ASN B O 1
ATOM 6600 N N . VAL B 1 9 ? 14.32 -36.625 -9.617 1 42.62 9 VAL B N 1
ATOM 6601 C CA . VAL B 1 9 ? 14.359 -35.25 -10.102 1 42.62 9 VAL B CA 1
ATOM 6602 C C . VAL B 1 9 ? 15.805 -34.719 -10.117 1 42.62 9 VAL B C 1
ATOM 6604 O O . VAL B 1 9 ? 16.328 -34.312 -9.078 1 42.62 9 VAL B O 1
ATOM 6607 N N . SER B 1 10 ? 16.734 -35.5 -10.711 1 40.66 10 SER B N 1
ATOM 6608 C CA . SER B 1 10 ? 18.078 -35 -10.859 1 40.66 10 SER B CA 1
ATOM 6609 C C . SER B 1 10 ? 18.094 -33.656 -11.57 1 40.66 10 SER B C 1
ATOM 6611 O O . SER B 1 10 ? 17.328 -33.438 -12.523 1 40.66 10 SER B O 1
ATOM 6613 N N . ASN B 1 11 ? 18.469 -32.625 -10.953 1 48.16 11 ASN B N 1
ATOM 6614 C CA . ASN B 1 11 ? 18.656 -31.297 -11.516 1 48.16 11 ASN B CA 1
ATOM 6615 C C . ASN B 1 11 ? 19.406 -31.359 -12.844 1 48.16 11 ASN B C 1
ATOM 6617 O O . ASN B 1 11 ? 19.406 -30.391 -13.609 1 48.16 11 ASN B O 1
ATOM 6621 N N . ALA B 1 12 ? 20.406 -32.344 -13.125 1 41.53 12 ALA B N 1
ATOM 6622 C CA . ALA B 1 12 ? 21.219 -32.438 -14.32 1 41.53 12 ALA B CA 1
ATOM 6623 C C . ALA B 1 12 ? 20.547 -33.25 -15.414 1 41.53 12 ALA B C 1
ATOM 6625 O O . ALA B 1 12 ? 20.672 -34.469 -15.438 1 41.53 12 ALA B O 1
ATOM 6626 N N . THR B 1 13 ? 19.297 -33.25 -15.688 1 41.81 13 THR B N 1
ATOM 6627 C CA . THR B 1 13 ? 18.922 -34.188 -16.719 1 41.81 13 THR B CA 1
ATOM 6628 C C . THR B 1 13 ? 19.391 -33.719 -18.094 1 41.81 13 THR B C 1
ATOM 6630 O O . THR B 1 13 ? 19.438 -32.531 -18.359 1 41.81 13 THR B O 1
ATOM 6633 N N . ASP B 1 14 ? 20.094 -34.5 -18.844 1 43.94 14 ASP B N 1
ATOM 6634 C CA . ASP B 1 14 ? 20.609 -34.312 -20.203 1 43.94 14 ASP B CA 1
ATOM 6635 C C . ASP B 1 14 ? 19.547 -33.719 -21.109 1 43.94 14 ASP B C 1
ATOM 6637 O O . ASP B 1 14 ? 19.875 -32.969 -22.031 1 43.94 14 ASP B O 1
ATOM 6641 N N . THR B 1 15 ? 18.234 -34.125 -21.016 1 47.81 15 THR B N 1
ATOM 6642 C CA . THR B 1 15 ? 17.281 -33.719 -22.031 1 47.81 15 THR B CA 1
ATOM 6643 C C . THR B 1 15 ? 16.516 -32.469 -21.578 1 47.81 15 THR B C 1
ATOM 6645 O O . THR B 1 15 ? 15.734 -31.906 -22.359 1 47.81 15 THR B O 1
ATOM 6648 N N . GLY B 1 16 ? 16.922 -31.734 -20.625 1 57.72 16 GLY B N 1
ATOM 6649 C CA . GLY B 1 16 ? 16.328 -30.453 -20.234 1 57.72 16 GLY B CA 1
ATOM 6650 C C . GLY B 1 16 ? 14.867 -30.562 -19.828 1 57.72 16 GLY B C 1
ATOM 6651 O O . GLY B 1 16 ? 14.211 -29.562 -19.562 1 57.72 16 GLY B O 1
ATOM 6652 N N . LEU B 1 17 ? 14.148 -31.906 -19.859 1 63.44 17 LEU B N 1
ATOM 6653 C CA . LEU B 1 17 ? 12.734 -32.094 -19.547 1 63.44 17 LEU B CA 1
ATOM 6654 C C . LEU B 1 17 ? 12.555 -32.656 -18.156 1 63.44 17 LEU B C 1
ATOM 6656 O O . LEU B 1 17 ? 13.352 -33.5 -17.719 1 63.44 17 LEU B O 1
ATOM 6660 N N . VAL B 1 18 ? 11.586 -32.188 -17.344 1 71.38 18 VAL B N 1
ATOM 6661 C CA . VAL B 1 18 ? 11.266 -32.688 -16 1 71.38 18 VAL B CA 1
ATOM 6662 C C . VAL B 1 18 ? 9.828 -33.188 -15.977 1 71.38 18 VAL B C 1
ATOM 6664 O O . VAL B 1 18 ? 8.945 -32.594 -16.594 1 71.38 18 VAL B O 1
ATOM 6667 N N . CYS B 1 19 ? 9.602 -34.406 -15.453 1 70.44 19 CYS B N 1
ATOM 6668 C CA . CYS B 1 19 ? 8.258 -34.969 -15.289 1 70.44 19 CYS B CA 1
ATOM 6669 C C . CYS B 1 19 ? 7.781 -34.812 -13.844 1 70.44 19 CYS B C 1
ATOM 6671 O O . CYS B 1 19 ? 8.469 -35.25 -12.914 1 70.44 19 CYS B O 1
ATOM 6673 N N . TYR B 1 20 ? 6.762 -34.094 -13.531 1 70.38 20 TYR B N 1
ATOM 6674 C CA . TYR B 1 20 ? 6.273 -33.781 -12.203 1 70.38 20 TYR B CA 1
ATOM 6675 C C . TYR B 1 20 ? 4.75 -33.719 -12.18 1 70.38 20 TYR B C 1
ATOM 6677 O O . TYR B 1 20 ? 4.113 -33.531 -13.211 1 70.38 20 TYR B O 1
ATOM 6685 N N . SER B 1 21 ? 4.16 -34.188 -10.984 1 73.06 21 SER B N 1
ATOM 6686 C CA . SER B 1 21 ? 2.711 -34.125 -10.844 1 73.06 21 SER B CA 1
ATOM 6687 C C . SER B 1 21 ? 2.262 -32.688 -10.531 1 73.06 21 SER B C 1
ATOM 6689 O O . SER B 1 21 ? 2.623 -32.125 -9.5 1 73.06 21 SER B O 1
ATOM 6691 N N . PRO B 1 22 ? 1.49 -32.125 -11.359 1 72.69 22 PRO B N 1
ATOM 6692 C CA . PRO B 1 22 ? 1.101 -30.719 -11.203 1 72.69 22 PRO B CA 1
ATOM 6693 C C . PRO B 1 22 ? 0.089 -30.5 -10.078 1 72.69 22 PRO B C 1
ATOM 6695 O O . PRO B 1 22 ? -0.138 -29.375 -9.641 1 72.69 22 PRO B O 1
ATOM 6698 N N . THR B 1 23 ? -0.399 -31.547 -9.43 1 70.38 23 THR B N 1
ATOM 6699 C CA . THR B 1 23 ? -1.466 -31.391 -8.453 1 70.38 23 THR B CA 1
ATOM 6700 C C . THR B 1 23 ? -0.903 -31.422 -7.031 1 70.38 23 THR B C 1
ATOM 6702 O O . THR B 1 23 ? -1.646 -31.266 -6.059 1 70.38 23 THR B O 1
ATOM 6705 N N . TRP B 1 24 ? 0.406 -31.578 -6.918 1 76.62 24 TRP B N 1
ATOM 6706 C CA . TRP B 1 24 ? 1.023 -31.562 -5.598 1 76.62 24 TRP B CA 1
ATOM 6707 C C . TRP B 1 24 ? 1.324 -30.141 -5.148 1 76.62 24 TRP B C 1
ATOM 6709 O O . TRP B 1 24 ? 2.465 -29.672 -5.246 1 76.62 24 TRP B O 1
ATOM 6719 N N . ILE B 1 25 ? 0.342 -29.547 -4.633 1 83.75 25 ILE B N 1
ATOM 6720 C CA . ILE B 1 25 ? 0.479 -28.141 -4.273 1 83.75 25 ILE B CA 1
ATOM 6721 C C . ILE B 1 25 ? 0.648 -28 -2.762 1 83.75 25 ILE B C 1
ATOM 6723 O O . ILE B 1 25 ? 1.643 -27.453 -2.289 1 83.75 25 ILE B O 1
ATOM 6727 N N . THR B 1 26 ? -0.28 -28.578 -2.008 1 82.44 26 THR B N 1
ATOM 6728 C CA . THR B 1 26 ? -0.216 -28.562 -0.552 1 82.44 26 THR B CA 1
ATOM 6729 C C . THR B 1 26 ? -0.039 -29.969 0.004 1 82.44 26 THR B C 1
ATOM 6731 O O . THR B 1 26 ? -0.416 -30.938 -0.642 1 82.44 26 THR B O 1
ATOM 6734 N N . THR B 1 27 ? 0.603 -30.062 1.191 1 80.88 27 THR B N 1
ATOM 6735 C CA . THR B 1 27 ? 0.954 -31.359 1.757 1 80.88 27 THR B CA 1
ATOM 6736 C C . THR B 1 27 ? -0.137 -31.859 2.705 1 80.88 27 THR B C 1
ATOM 6738 O O . THR B 1 27 ? -0.999 -31.078 3.121 1 80.88 27 THR B O 1
ATOM 6741 N N . ASN B 1 28 ? -0.113 -33.094 2.936 1 76.31 28 ASN B N 1
ATOM 6742 C CA . ASN B 1 28 ? -0.995 -33.688 3.934 1 76.31 28 ASN B CA 1
ATOM 6743 C C . ASN B 1 28 ? -0.36 -33.688 5.32 1 76.31 28 ASN B C 1
ATOM 6745 O O . ASN B 1 28 ? -0.985 -34.094 6.297 1 76.31 28 ASN B O 1
ATOM 6749 N N . GLY B 1 29 ? 0.842 -33.188 5.402 1 82.31 29 GLY B N 1
ATOM 6750 C CA . GLY B 1 29 ? 1.482 -33.062 6.703 1 82.31 29 GLY B CA 1
ATOM 6751 C C . GLY B 1 29 ? 2.623 -34.031 6.906 1 82.31 29 GLY B C 1
ATOM 6752 O O . GLY B 1 29 ? 2.627 -35.125 6.328 1 82.31 29 GLY B O 1
ATOM 6753 N N . ILE B 1 30 ? 3.549 -33.719 7.762 1 84.62 30 ILE B N 1
ATOM 6754 C CA . ILE B 1 30 ? 4.727 -34.531 8.055 1 84.62 30 ILE B CA 1
ATOM 6755 C C . ILE B 1 30 ? 4.324 -35.75 8.891 1 84.62 30 ILE B C 1
ATOM 6757 O O . ILE B 1 30 ? 4.93 -36.812 8.781 1 84.62 30 ILE B O 1
ATOM 6761 N N . TRP B 1 31 ? 3.293 -35.562 9.664 1 83.44 31 TRP B N 1
ATOM 6762 C CA . TRP B 1 31 ? 2.869 -36.625 10.555 1 83.44 31 TRP B CA 1
ATOM 6763 C C . TRP B 1 31 ? 2.236 -37.781 9.766 1 83.44 31 TRP B C 1
ATOM 6765 O O . TRP B 1 31 ? 2.174 -38.906 10.242 1 83.44 31 TRP B O 1
ATOM 6775 N N . GLN B 1 32 ? 1.848 -37.469 8.547 1 79.5 32 GLN B N 1
ATOM 6776 C CA . GLN B 1 32 ? 1.273 -38.5 7.684 1 79.5 32 GLN B CA 1
ATOM 6777 C C . GLN B 1 32 ? 2.336 -39.125 6.77 1 79.5 32 GLN B C 1
ATOM 6779 O O . GLN B 1 32 ? 2.029 -39.969 5.941 1 79.5 32 GLN B O 1
ATOM 6784 N N . GLY B 1 33 ? 3.617 -38.594 6.941 1 77.12 33 GLY B N 1
ATOM 6785 C CA . GLY B 1 33 ? 4.73 -39.188 6.234 1 77.12 33 GLY B CA 1
ATOM 6786 C C . GLY B 1 33 ? 5.102 -38.469 4.957 1 77.12 33 GLY B C 1
ATOM 6787 O O . GLY B 1 33 ? 6.008 -38.875 4.238 1 77.12 33 GLY B O 1
ATOM 6788 N N . ASP B 1 34 ? 4.43 -37.469 4.625 1 82.44 34 ASP B N 1
ATOM 6789 C CA . ASP B 1 34 ? 4.734 -36.719 3.404 1 82.44 34 ASP B CA 1
ATOM 6790 C C . ASP B 1 34 ? 5.957 -35.844 3.592 1 82.44 34 ASP B C 1
ATOM 6792 O O . ASP B 1 34 ? 6.203 -35.344 4.691 1 82.44 34 ASP B O 1
ATOM 6796 N N . ASN B 1 35 ? 6.773 -35.812 2.58 1 84.25 35 ASN B N 1
ATOM 6797 C CA . ASN B 1 35 ? 7.855 -34.812 2.547 1 84.25 35 ASN B CA 1
ATOM 6798 C C . ASN B 1 35 ? 7.391 -33.5 1.966 1 84.25 35 ASN B C 1
ATOM 6800 O O . ASN B 1 35 ? 7.117 -33.406 0.768 1 84.25 35 ASN B O 1
ATOM 6804 N N . PRO B 1 36 ? 7.316 -32.531 2.74 1 88 36 PRO B N 1
ATOM 6805 C CA . PRO B 1 36 ? 6.777 -31.234 2.307 1 88 36 PRO B CA 1
ATOM 6806 C C . PRO B 1 36 ? 7.562 -30.641 1.146 1 88 36 PRO B C 1
ATOM 6808 O O . PRO B 1 36 ? 7.023 -29.828 0.385 1 88 36 PRO B O 1
ATOM 6811 N N . LEU B 1 37 ? 8.75 -31.031 0.909 1 88.06 37 LEU B N 1
ATOM 6812 C CA . LEU B 1 37 ? 9.609 -30.438 -0.098 1 88.06 37 LEU B CA 1
ATOM 6813 C C . LEU B 1 37 ? 9.242 -30.922 -1.495 1 88.06 37 LEU B C 1
ATOM 6815 O O . LEU B 1 37 ? 9.703 -30.359 -2.494 1 88.06 37 LEU B O 1
ATOM 6819 N N . HIS B 1 38 ? 8.32 -31.891 -1.581 1 85.56 38 HIS B N 1
ATOM 6820 C CA . HIS B 1 38 ? 7.887 -32.406 -2.881 1 85.56 38 HIS B CA 1
ATOM 6821 C C . HIS B 1 38 ? 6.668 -31.625 -3.387 1 85.56 38 HIS B C 1
ATOM 6823 O O . HIS B 1 38 ? 6.281 -31.766 -4.551 1 85.56 38 HIS B O 1
ATOM 6829 N N . TYR B 1 39 ? 6.164 -30.875 -2.484 1 88.56 39 TYR B N 1
ATOM 6830 C CA . TYR B 1 39 ? 4.98 -30.094 -2.846 1 88.56 39 TYR B CA 1
ATOM 6831 C C . TYR B 1 39 ? 5.352 -28.656 -3.201 1 88.56 39 TYR B C 1
ATOM 6833 O O . TYR B 1 39 ? 6.258 -28.078 -2.598 1 88.56 39 TYR B O 1
ATOM 6841 N N . SER B 1 40 ? 4.762 -28.125 -4.133 1 89.75 40 SER B N 1
ATOM 6842 C CA . SER B 1 40 ? 5.148 -26.859 -4.742 1 89.75 40 SER B CA 1
ATOM 6843 C C . SER B 1 40 ? 5.031 -25.703 -3.75 1 89.75 40 SER B C 1
ATOM 6845 O O . SER B 1 40 ? 5.938 -24.875 -3.645 1 89.75 40 SER B O 1
ATOM 6847 N N . PHE B 1 41 ? 3.947 -25.625 -2.98 1 92.44 41 PHE B N 1
ATOM 6848 C CA . PHE B 1 41 ? 3.717 -24.484 -2.113 1 92.44 41 PHE B CA 1
ATOM 6849 C C . PHE B 1 41 ? 4.707 -24.469 -0.957 1 92.44 41 PHE B C 1
ATOM 6851 O O . PHE B 1 41 ? 5.383 -23.453 -0.722 1 92.44 41 PHE B O 1
ATOM 6858 N N . PRO B 1 42 ? 4.867 -25.562 -0.196 1 93.31 42 PRO B N 1
ATOM 6859 C CA . PRO B 1 42 ? 5.844 -25.547 0.897 1 93.31 42 PRO B CA 1
ATOM 6860 C C . PRO B 1 42 ? 7.273 -25.344 0.405 1 93.31 42 PRO B C 1
ATOM 6862 O O . PRO B 1 42 ? 8.078 -24.688 1.068 1 93.31 42 PRO B O 1
ATOM 6865 N N . LEU B 1 43 ? 7.566 -25.969 -0.698 1 93.31 43 LEU B N 1
ATOM 6866 C CA . LEU B 1 43 ? 8.898 -25.781 -1.263 1 93.31 43 LEU B CA 1
ATOM 6867 C C . LEU B 1 43 ? 9.141 -24.328 -1.606 1 93.31 43 LEU B C 1
ATOM 6869 O O . LEU B 1 43 ? 10.203 -23.781 -1.299 1 93.31 43 LEU B O 1
ATOM 6873 N N . PHE B 1 44 ? 8.234 -23.703 -2.264 1 94.75 44 PHE B N 1
ATOM 6874 C CA . PHE B 1 44 ? 8.367 -22.281 -2.615 1 94.75 44 PHE B CA 1
ATOM 6875 C C . PHE B 1 44 ? 8.539 -21.438 -1.367 1 94.75 44 PHE B C 1
ATOM 6877 O O . PHE B 1 44 ? 9.344 -20.5 -1.358 1 94.75 44 PHE B O 1
ATOM 6884 N N . THR B 1 45 ? 7.758 -21.734 -0.352 1 95.06 45 THR B N 1
ATOM 6885 C CA . THR B 1 45 ? 7.805 -20.938 0.872 1 95.06 45 THR B CA 1
ATOM 6886 C C . THR B 1 45 ? 9.18 -21.047 1.528 1 95.06 45 THR B C 1
ATOM 6888 O O . THR B 1 45 ? 9.711 -20.047 2.02 1 95.06 45 THR B O 1
ATOM 6891 N N . ILE B 1 46 ? 9.75 -22.188 1.511 1 94.25 46 ILE B N 1
ATOM 6892 C CA . ILE B 1 46 ? 11.078 -22.359 2.104 1 94.25 46 ILE B CA 1
ATOM 6893 C C . ILE B 1 46 ? 12.117 -21.641 1.254 1 94.25 46 ILE B C 1
ATOM 6895 O O . ILE B 1 46 ? 13.055 -21.031 1.787 1 94.25 46 ILE B O 1
ATOM 6899 N N . GLN B 1 47 ? 12 -21.797 -0.03 1 95.44 47 GLN B N 1
ATOM 6900 C CA . GLN B 1 47 ? 12.914 -21.094 -0.927 1 95.44 47 GLN B CA 1
ATOM 6901 C C . GLN B 1 47 ? 12.836 -19.578 -0.725 1 95.44 47 GLN B C 1
ATOM 6903 O O . GLN B 1 47 ? 13.859 -18.906 -0.625 1 95.44 47 GLN B O 1
ATOM 6908 N N . LEU B 1 48 ? 11.617 -19.062 -0.688 1 95.81 48 LEU B N 1
ATOM 6909 C CA . LEU B 1 48 ? 11.406 -17.641 -0.474 1 95.81 48 LEU B CA 1
ATOM 6910 C C . LEU B 1 48 ? 12.008 -17.188 0.851 1 95.81 48 LEU B C 1
ATOM 6912 O O . LEU B 1 48 ? 12.688 -16.156 0.912 1 95.81 48 LEU B O 1
ATOM 6916 N N . THR B 1 49 ? 11.797 -17.984 1.884 1 94.62 49 THR B N 1
ATOM 6917 C CA . THR B 1 49 ? 12.289 -17.641 3.213 1 94.62 49 THR B CA 1
ATOM 6918 C C . THR B 1 49 ? 13.812 -17.641 3.24 1 94.62 49 THR B C 1
ATOM 6920 O O . THR B 1 49 ? 14.43 -16.719 3.783 1 94.62 49 THR B O 1
ATOM 6923 N N . LEU B 1 50 ? 14.367 -18.609 2.633 1 94.5 50 LEU B N 1
ATOM 6924 C CA . LEU B 1 50 ? 15.82 -18.703 2.611 1 94.5 50 LEU B CA 1
ATOM 6925 C C . LEU B 1 50 ? 16.438 -17.531 1.841 1 94.5 50 LEU B C 1
ATOM 6927 O O . LEU B 1 50 ? 17.422 -16.953 2.277 1 94.5 50 LEU B O 1
ATOM 6931 N N . VAL B 1 51 ? 15.867 -17.188 0.734 1 95 51 VAL B N 1
ATOM 6932 C CA . VAL B 1 51 ? 16.375 -16.109 -0.113 1 95 51 VAL B CA 1
ATOM 6933 C C . VAL B 1 51 ? 16.266 -14.781 0.616 1 95 51 VAL B C 1
ATOM 6935 O O . VAL B 1 51 ? 17.234 -14.016 0.69 1 95 51 VAL B O 1
ATOM 6938 N N . VAL B 1 52 ? 15.141 -14.516 1.167 1 94.38 52 VAL B N 1
ATOM 6939 C CA . VAL B 1 52 ? 14.898 -13.227 1.812 1 94.38 52 VAL B CA 1
ATOM 6940 C C . VAL B 1 52 ? 15.75 -13.117 3.072 1 94.38 52 VAL B C 1
ATOM 6942 O O . VAL B 1 52 ? 16.375 -12.078 3.316 1 94.38 52 VAL B O 1
ATOM 6945 N N . VAL B 1 53 ? 15.844 -14.164 3.838 1 93.5 53 VAL B N 1
ATOM 6946 C CA . VAL B 1 53 ? 16.625 -14.133 5.07 1 93.5 53 VAL B CA 1
ATOM 6947 C C . VAL B 1 53 ? 18.109 -13.977 4.734 1 93.5 53 VAL B C 1
ATOM 6949 O O . VAL B 1 53 ? 18.812 -13.195 5.375 1 93.5 53 VAL B O 1
ATOM 6952 N N . ALA B 1 54 ? 18.547 -14.703 3.756 1 93.75 54 ALA B N 1
ATOM 6953 C CA . ALA B 1 54 ? 19.953 -14.594 3.354 1 93.75 54 ALA B CA 1
ATOM 6954 C C . ALA B 1 54 ? 20.281 -13.172 2.898 1 93.75 54 ALA B C 1
ATOM 6956 O O . ALA B 1 54 ? 21.328 -12.625 3.273 1 93.75 54 ALA B O 1
ATOM 6957 N N . THR B 1 55 ? 19.453 -12.594 2.123 1 90.81 55 THR B N 1
ATOM 6958 C CA . THR B 1 55 ? 19.703 -11.25 1.609 1 90.81 55 THR B CA 1
ATOM 6959 C C . THR B 1 55 ? 19.641 -10.219 2.734 1 90.81 55 THR B C 1
ATOM 6961 O O . THR B 1 55 ? 20.453 -9.289 2.768 1 90.81 55 THR B O 1
ATOM 6964 N N . ARG B 1 56 ? 18.797 -10.391 3.66 1 89.06 56 ARG B N 1
ATOM 6965 C CA . ARG B 1 56 ? 18.656 -9.438 4.754 1 89.06 56 ARG B CA 1
ATOM 6966 C C . ARG B 1 56 ? 19.828 -9.562 5.727 1 89.06 56 ARG B C 1
ATOM 6968 O O . ARG B 1 56 ? 20.312 -8.555 6.262 1 89.06 56 ARG B O 1
ATOM 6975 N N . VAL B 1 57 ? 20.219 -10.75 6 1 92.5 57 VAL B N 1
ATOM 6976 C CA . VAL B 1 57 ? 21.359 -10.961 6.875 1 92.5 57 VAL B CA 1
ATOM 6977 C C . VAL B 1 57 ? 22.609 -10.344 6.25 1 92.5 57 VAL B C 1
ATOM 6979 O O . VAL B 1 57 ? 23.391 -9.68 6.938 1 92.5 57 VAL B O 1
ATOM 6982 N N . LEU B 1 58 ? 22.75 -10.523 5.023 1 93 58 LEU B N 1
ATOM 6983 C CA . LEU B 1 58 ? 23.922 -9.969 4.332 1 93 58 LEU B CA 1
ATOM 6984 C C . LEU B 1 58 ? 23.844 -8.445 4.285 1 93 58 LEU B C 1
ATOM 6986 O O . LEU B 1 58 ? 24.875 -7.766 4.34 1 93 58 LEU B O 1
ATOM 6990 N N . THR B 1 59 ? 22.672 -7.91 4.07 1 87.62 59 THR B N 1
ATOM 6991 C CA . THR B 1 59 ? 22.5 -6.461 4.098 1 87.62 59 THR B CA 1
ATOM 6992 C C . THR B 1 59 ? 22.922 -5.895 5.449 1 87.62 59 THR B C 1
ATOM 6994 O O . THR B 1 59 ? 23.547 -4.836 5.516 1 87.62 59 THR B O 1
ATOM 6997 N N . PHE B 1 60 ? 22.609 -6.633 6.469 1 86.56 60 PHE B N 1
ATOM 6998 C CA . PHE B 1 60 ? 22.984 -6.219 7.816 1 86.56 60 PHE B CA 1
ATOM 6999 C C . PHE B 1 60 ? 24.484 -6.301 8.016 1 86.56 60 PHE B C 1
ATOM 7001 O O . PHE B 1 60 ? 25.094 -5.422 8.641 1 86.56 60 PHE B O 1
ATOM 7008 N N . LEU B 1 61 ? 25.062 -7.289 7.457 1 90.5 61 LEU B N 1
ATOM 7009 C CA . LEU B 1 61 ? 26.5 -7.508 7.617 1 90.5 61 LEU B CA 1
ATOM 7010 C C . LEU B 1 61 ? 27.297 -6.492 6.801 1 90.5 61 LEU B C 1
ATOM 7012 O O . LEU B 1 61 ? 28.406 -6.109 7.188 1 90.5 61 LEU B O 1
ATOM 7016 N N . LEU B 1 62 ? 26.719 -6 5.742 1 88.62 62 LEU B N 1
ATOM 7017 C CA . LEU B 1 62 ? 27.438 -5.098 4.848 1 88.62 62 LEU B CA 1
ATOM 7018 C C . LEU B 1 62 ? 27.078 -3.645 5.137 1 88.62 62 LEU B C 1
ATOM 7020 O O . LEU B 1 62 ? 27.578 -2.73 4.48 1 88.62 62 LEU B O 1
ATOM 7024 N N . ARG B 1 63 ? 26.25 -3.43 6.055 1 80.56 63 ARG B N 1
ATOM 7025 C CA . ARG B 1 63 ? 25.766 -2.094 6.402 1 80.56 63 ARG B CA 1
ATOM 7026 C C . ARG B 1 63 ? 26.938 -1.191 6.805 1 80.56 63 ARG B C 1
ATOM 7028 O O . ARG B 1 63 ? 26.984 -0.022 6.418 1 80.56 63 ARG B O 1
ATOM 7035 N N . PRO B 1 64 ? 27.891 -1.738 7.594 1 80.38 64 PRO B N 1
ATOM 7036 C CA . PRO B 1 64 ? 29 -0.875 7.988 1 80.38 64 PRO B CA 1
ATOM 7037 C C . PRO B 1 64 ? 29.828 -0.395 6.793 1 80.38 64 PRO B C 1
ATOM 7039 O O . PRO B 1 64 ? 30.5 0.634 6.879 1 80.38 64 PRO B O 1
ATOM 7042 N N . LEU B 1 65 ? 29.719 -1.107 5.746 1 80.75 65 LEU B N 1
ATOM 7043 C CA . LEU B 1 65 ? 30.438 -0.719 4.535 1 80.75 65 LEU B CA 1
ATOM 7044 C C . LEU B 1 65 ? 29.562 0.176 3.654 1 80.75 65 LEU B C 1
ATOM 7046 O O . LEU B 1 65 ? 29.969 0.54 2.547 1 80.75 65 LEU B O 1
ATOM 7050 N N . ARG B 1 66 ? 28.328 0.439 4.086 1 79.38 66 ARG B N 1
ATOM 7051 C CA . ARG B 1 66 ? 27.391 1.327 3.402 1 79.38 66 ARG B CA 1
ATOM 7052 C C . ARG B 1 66 ? 27.109 0.834 1.987 1 79.38 66 ARG B C 1
ATOM 7054 O O . ARG B 1 66 ? 27.125 1.618 1.036 1 79.38 66 ARG B O 1
ATOM 7061 N N . GLN B 1 67 ? 27 -0.442 1.878 1 85.56 67 GLN B N 1
ATOM 7062 C CA . GLN B 1 67 ? 26.719 -1.036 0.577 1 85.56 67 GLN B CA 1
ATOM 7063 C C . GLN B 1 67 ? 25.219 -1 0.279 1 85.56 67 GLN B C 1
ATOM 7065 O O . GLN B 1 67 ? 24.391 -1.144 1.186 1 85.56 67 GLN B O 1
ATOM 7070 N N . PRO B 1 68 ? 24.953 -0.74 -0.953 1 81.94 68 PRO B N 1
ATOM 7071 C CA . PRO B 1 68 ? 23.531 -0.805 -1.322 1 81.94 68 PRO B CA 1
ATOM 7072 C C . PRO B 1 68 ? 22.953 -2.213 -1.196 1 81.94 68 PRO B C 1
ATOM 7074 O O . PRO B 1 68 ? 23.688 -3.197 -1.275 1 81.94 68 PRO B O 1
ATOM 7077 N N . ARG B 1 69 ? 21.719 -2.361 -1 1 83.88 69 ARG B N 1
ATOM 7078 C CA . ARG B 1 69 ? 21 -3.609 -0.763 1 83.88 69 ARG B CA 1
ATOM 7079 C C . ARG B 1 69 ? 21.141 -4.559 -1.948 1 83.88 69 ARG B C 1
ATOM 7081 O O . ARG B 1 69 ? 21.188 -5.777 -1.772 1 83.88 69 ARG B O 1
ATOM 7088 N N . VAL B 1 70 ? 21.219 -4.031 -3.104 1 84.81 70 VAL B N 1
ATOM 7089 C CA . VAL B 1 70 ? 21.25 -4.836 -4.32 1 84.81 70 VAL B CA 1
ATOM 7090 C C . VAL B 1 70 ? 22.484 -5.723 -4.312 1 84.81 70 VAL B C 1
ATOM 7092 O O . VAL B 1 70 ? 22.438 -6.871 -4.766 1 84.81 70 VAL B O 1
ATOM 7095 N N . ILE B 1 71 ? 23.562 -5.219 -3.801 1 89.69 71 ILE B N 1
ATOM 7096 C CA . ILE B 1 71 ? 24.797 -5.992 -3.73 1 89.69 71 ILE B CA 1
ATOM 7097 C C . ILE B 1 71 ? 24.609 -7.184 -2.795 1 89.69 71 ILE B C 1
ATOM 7099 O O . ILE B 1 71 ? 25.047 -8.297 -3.1 1 89.69 71 ILE B O 1
ATOM 7103 N N . ALA B 1 72 ? 23.984 -6.953 -1.709 1 90.69 72 ALA B N 1
ATOM 7104 C CA . ALA B 1 72 ? 23.688 -8.031 -0.769 1 90.69 72 ALA B CA 1
ATOM 7105 C C . ALA B 1 72 ? 22.781 -9.078 -1.402 1 90.69 72 ALA B C 1
ATOM 7107 O O . ALA B 1 72 ? 22.938 -10.281 -1.156 1 90.69 72 ALA B O 1
ATOM 7108 N N . GLU B 1 73 ? 21.875 -8.672 -2.182 1 91.56 73 GLU B N 1
ATOM 7109 C CA . GLU B 1 73 ? 20.938 -9.586 -2.828 1 91.56 73 GLU B CA 1
ATOM 7110 C C . GLU B 1 73 ? 21.625 -10.453 -3.869 1 91.56 73 GLU B C 1
ATOM 7112 O O . GLU B 1 73 ? 21.375 -11.656 -3.947 1 91.56 73 GLU B O 1
ATOM 7117 N N . ILE B 1 74 ? 22.516 -9.852 -4.641 1 92.75 74 ILE B N 1
ATOM 7118 C CA . ILE B 1 74 ? 23.25 -10.617 -5.648 1 92.75 74 ILE B CA 1
ATOM 7119 C C . ILE B 1 74 ? 24.172 -11.617 -4.969 1 92.75 74 ILE B C 1
ATOM 7121 O O . ILE B 1 74 ? 24.203 -12.797 -5.332 1 92.75 74 ILE B O 1
ATOM 7125 N N . ILE B 1 75 ? 24.859 -11.164 -3.947 1 93.94 75 ILE B N 1
ATOM 7126 C CA . ILE B 1 75 ? 25.766 -12.039 -3.219 1 93.94 75 ILE B CA 1
ATOM 7127 C C . ILE B 1 75 ? 24.984 -13.156 -2.539 1 93.94 75 ILE B C 1
ATOM 7129 O O . ILE B 1 75 ? 25.438 -14.305 -2.508 1 93.94 75 ILE B O 1
ATOM 7133 N N . GLY B 1 76 ? 23.875 -12.766 -1.955 1 93.75 76 GLY B N 1
ATOM 7134 C CA . GLY B 1 76 ? 23.031 -13.789 -1.364 1 93.75 76 GLY B CA 1
ATOM 7135 C C . GLY B 1 76 ? 22.625 -14.875 -2.344 1 93.75 76 GLY B C 1
ATOM 7136 O O . GLY B 1 76 ? 22.641 -16.062 -2.002 1 93.75 76 GLY B O 1
ATOM 7137 N N . GLY B 1 77 ? 22.266 -14.516 -3.551 1 92.94 77 GLY B N 1
ATOM 7138 C CA . GLY B 1 77 ? 21.953 -15.484 -4.594 1 92.94 77 GLY B CA 1
ATOM 7139 C C . GLY B 1 77 ? 23.141 -16.359 -4.949 1 92.94 77 GLY B C 1
ATOM 7140 O O . GLY B 1 77 ? 22.984 -17.578 -5.141 1 92.94 77 GLY B O 1
ATOM 7141 N N . ILE B 1 78 ? 24.312 -15.766 -5.016 1 93.56 78 ILE B N 1
ATOM 7142 C CA . ILE B 1 78 ? 25.531 -16.5 -5.352 1 93.56 78 ILE B CA 1
ATOM 7143 C C . ILE B 1 78 ? 25.844 -17.531 -4.258 1 93.56 78 ILE B C 1
ATOM 7145 O O . ILE B 1 78 ? 26.219 -18.656 -4.551 1 93.56 78 ILE B O 1
ATOM 7149 N N . ILE B 1 79 ? 25.578 -17.156 -3.062 1 94.44 79 ILE B N 1
ATOM 7150 C CA . ILE B 1 79 ? 25.875 -18.031 -1.926 1 94.44 79 ILE B CA 1
ATOM 7151 C C . ILE B 1 79 ? 24.922 -19.219 -1.939 1 94.44 79 ILE B C 1
ATOM 7153 O O . ILE B 1 79 ? 25.328 -20.359 -1.678 1 94.44 79 ILE B O 1
ATOM 7157 N N . LEU B 1 80 ? 23.703 -19.062 -2.303 1 93.81 80 LEU B N 1
ATOM 7158 C CA . LEU B 1 80 ? 22.703 -20.125 -2.322 1 93.81 80 LEU B CA 1
ATOM 7159 C C . LEU B 1 80 ? 22.859 -21 -3.562 1 93.81 80 LEU B C 1
ATOM 7161 O O . LEU B 1 80 ? 22.328 -22.109 -3.617 1 93.81 80 LEU B O 1
ATOM 7165 N N . GLY B 1 81 ? 23.609 -20.484 -4.543 1 91.5 81 GLY B N 1
ATOM 7166 C CA . GLY B 1 81 ? 23.766 -21.156 -5.824 1 91.5 81 GLY B CA 1
ATOM 7167 C C . GLY B 1 81 ? 24.891 -22.172 -5.844 1 91.5 81 GLY B C 1
ATOM 7168 O O . GLY B 1 81 ? 25.406 -22.547 -4.793 1 91.5 81 GLY B O 1
ATOM 7169 N N . PRO B 1 82 ? 25.172 -22.672 -6.977 1 91.94 82 PRO B N 1
ATOM 7170 C CA . PRO B 1 82 ? 26.188 -23.719 -7.129 1 91.94 82 PRO B CA 1
ATOM 7171 C C . PRO B 1 82 ? 27.594 -23.234 -6.801 1 91.94 82 PRO B C 1
ATOM 7173 O O . PRO B 1 82 ? 28.516 -24.047 -6.637 1 91.94 82 PRO B O 1
ATOM 7176 N N . SER B 1 83 ? 27.766 -21.984 -6.559 1 91.88 83 SER B N 1
ATOM 7177 C CA . SER B 1 83 ? 29.078 -21.438 -6.262 1 91.88 83 SER B CA 1
ATOM 7178 C C . SER B 1 83 ? 29.484 -21.719 -4.816 1 91.88 83 SER B C 1
ATOM 7180 O O . SER B 1 83 ? 30.672 -21.828 -4.512 1 91.88 83 SER B O 1
ATOM 7182 N N . VAL B 1 84 ? 28.516 -21.812 -3.896 1 94.06 84 VAL B N 1
ATOM 7183 C CA . VAL B 1 84 ? 28.875 -22.016 -2.496 1 94.06 84 VAL B CA 1
ATOM 7184 C C . VAL B 1 84 ? 28.031 -23.141 -1.901 1 94.06 84 VAL B C 1
ATOM 7186 O O . VAL B 1 84 ? 28.359 -24.312 -2.055 1 94.06 84 VAL B O 1
ATOM 7189 N N . LEU B 1 85 ? 26.703 -22.922 -1.537 1 91.38 85 LEU B N 1
ATOM 7190 C CA . LEU B 1 85 ? 25.875 -23.906 -0.875 1 91.38 85 LEU B CA 1
ATOM 7191 C C . LEU B 1 85 ? 25.312 -24.906 -1.882 1 91.38 85 LEU B C 1
ATOM 7193 O O . LEU B 1 85 ? 25.078 -26.078 -1.541 1 91.38 85 LEU B O 1
ATOM 7197 N N . GLY B 1 86 ? 25.078 -24.484 -3.018 1 88.81 86 GLY B N 1
ATOM 7198 C CA . GLY B 1 86 ? 24.531 -25.344 -4.055 1 88.81 86 GLY B CA 1
ATOM 7199 C C . GLY B 1 86 ? 25.516 -26.359 -4.578 1 88.81 86 GLY B C 1
ATOM 7200 O O . GLY B 1 86 ? 25.172 -27.219 -5.387 1 88.81 86 GLY B O 1
ATOM 7201 N N . ARG B 1 87 ? 26.734 -26.281 -4.023 1 88.5 87 ARG B N 1
ATOM 7202 C CA . ARG B 1 87 ? 27.734 -27.281 -4.391 1 88.5 87 ARG B CA 1
ATOM 7203 C C . ARG B 1 87 ? 27.391 -28.641 -3.775 1 88.5 87 ARG B C 1
ATOM 7205 O O . ARG B 1 87 ? 27.719 -29.672 -4.344 1 88.5 87 ARG B O 1
ATOM 7212 N N . ASN B 1 88 ? 26.672 -28.469 -2.715 1 90.31 88 ASN B N 1
ATOM 7213 C CA . ASN B 1 88 ? 26.172 -29.688 -2.102 1 90.31 88 ASN B CA 1
ATOM 7214 C C . ASN B 1 88 ? 24.953 -30.234 -2.852 1 90.31 88 ASN B C 1
ATOM 7216 O O . ASN B 1 88 ? 23.891 -29.609 -2.859 1 90.31 88 ASN B O 1
ATOM 7220 N N . LYS B 1 89 ? 25.078 -31.391 -3.42 1 87.56 89 LYS B N 1
ATOM 7221 C CA . LYS B 1 89 ? 24.062 -31.984 -4.277 1 87.56 89 LYS B CA 1
ATOM 7222 C C . LYS B 1 89 ? 22.766 -32.188 -3.51 1 87.56 89 LYS B C 1
ATOM 7224 O O . LYS B 1 89 ? 21.672 -32.031 -4.066 1 87.56 89 LYS B O 1
ATOM 7229 N N . ASN B 1 90 ? 22.906 -32.5 -2.246 1 88.81 90 ASN B N 1
ATOM 7230 C CA . ASN B 1 90 ? 21.719 -32.719 -1.439 1 88.81 90 ASN B CA 1
ATOM 7231 C C . ASN B 1 90 ? 20.938 -31.422 -1.222 1 88.81 90 ASN B C 1
ATOM 7233 O O . ASN B 1 90 ? 19.703 -31.422 -1.292 1 88.81 90 ASN B O 1
ATOM 7237 N N . PHE B 1 91 ? 21.656 -30.422 -0.994 1 90.38 91 PHE B N 1
ATOM 7238 C CA . PHE B 1 91 ? 21.031 -29.125 -0.808 1 90.38 91 PHE B CA 1
ATOM 7239 C C . PHE B 1 91 ? 20.391 -28.641 -2.105 1 90.38 91 PHE B C 1
ATOM 7241 O O . PHE B 1 91 ? 19.234 -28.203 -2.107 1 90.38 91 PHE B O 1
ATOM 7248 N N . ALA B 1 92 ? 21.062 -28.828 -3.141 1 87.88 92 ALA B N 1
ATOM 7249 C CA . ALA B 1 92 ? 20.578 -28.344 -4.434 1 87.88 92 ALA B CA 1
ATOM 7250 C C . ALA B 1 92 ? 19.359 -29.125 -4.898 1 87.88 92 ALA B C 1
ATOM 7252 O O . ALA B 1 92 ? 18.406 -28.547 -5.434 1 87.88 92 ALA B O 1
ATOM 7253 N N . SER B 1 93 ? 19.312 -30.375 -4.645 1 87.06 93 SER B N 1
ATOM 7254 C CA . SER B 1 93 ? 18.219 -31.203 -5.117 1 87.06 93 SER B CA 1
ATOM 7255 C C . SER B 1 93 ? 17 -31.109 -4.195 1 87.06 93 SER B C 1
ATOM 7257 O O . SER B 1 93 ? 15.867 -31.281 -4.633 1 87.06 93 SER B O 1
ATOM 7259 N N . SER B 1 94 ? 17.297 -30.812 -2.957 1 89.12 94 SER B N 1
ATOM 7260 C CA . SER B 1 94 ? 16.203 -30.766 -1.996 1 89.12 94 SER B CA 1
ATOM 7261 C C . SER B 1 94 ? 15.547 -29.391 -1.979 1 89.12 94 SER B C 1
ATOM 7263 O O . SER B 1 94 ? 14.32 -29.281 -1.899 1 89.12 94 SER B O 1
ATOM 7265 N N . ILE B 1 95 ? 16.266 -28.391 -2.115 1 90.56 95 ILE B N 1
ATOM 7266 C CA . ILE B 1 95 ? 15.734 -27.047 -1.919 1 90.56 95 ILE B CA 1
ATOM 7267 C C . ILE B 1 95 ? 15.492 -26.375 -3.273 1 90.56 95 ILE B C 1
ATOM 7269 O O . ILE B 1 95 ? 14.508 -25.656 -3.449 1 90.56 95 ILE B O 1
ATOM 7273 N N . PHE B 1 96 ? 16.344 -26.609 -4.219 1 90.06 96 PHE B N 1
ATOM 7274 C CA . PHE B 1 96 ? 16.203 -25.969 -5.527 1 90.06 96 PHE B CA 1
ATOM 7275 C C . PHE B 1 96 ? 16.203 -27.016 -6.633 1 90.06 96 PHE B C 1
ATOM 7277 O O . PHE B 1 96 ? 16.984 -26.938 -7.586 1 90.06 96 PHE B O 1
ATOM 7284 N N . PRO B 1 97 ? 15.219 -27.891 -6.555 1 87.44 97 PRO B N 1
ATOM 7285 C CA . PRO B 1 97 ? 15.133 -28.875 -7.641 1 87.44 97 PRO B CA 1
ATOM 7286 C C . PRO B 1 97 ? 14.75 -28.234 -8.977 1 87.44 97 PRO B C 1
ATOM 7288 O O . PRO B 1 97 ? 14.188 -27.141 -9.008 1 87.44 97 PRO B O 1
ATOM 7291 N N . LEU B 1 98 ? 14.922 -28.859 -10.039 1 81.62 98 LEU B N 1
ATOM 7292 C CA . LEU B 1 98 ? 14.727 -28.328 -11.383 1 81.62 98 LEU B CA 1
ATOM 7293 C C . LEU B 1 98 ? 13.25 -28.047 -11.641 1 81.62 98 LEU B C 1
ATOM 7295 O O . LEU B 1 98 ? 12.914 -27.078 -12.328 1 81.62 98 LEU B O 1
ATOM 7299 N N . HIS B 1 99 ? 12.352 -28.875 -11.086 1 82 99 HIS B N 1
ATOM 7300 C CA . HIS B 1 99 ? 10.93 -28.672 -11.344 1 82 99 HIS B CA 1
ATOM 7301 C C . HIS B 1 99 ? 10.406 -27.422 -10.648 1 82 99 HIS B C 1
ATOM 7303 O O . HIS B 1 99 ? 9.391 -26.859 -11.055 1 82 99 HIS B O 1
ATOM 7309 N N . SER B 1 100 ? 11.117 -27.016 -9.578 1 87 100 SER B N 1
ATOM 7310 C CA . SER B 1 100 ? 10.664 -25.859 -8.82 1 87 100 SER B CA 1
ATOM 7311 C C . SER B 1 100 ? 11.102 -24.547 -9.484 1 87 100 SER B C 1
ATOM 7313 O O . SER B 1 100 ? 10.594 -23.484 -9.164 1 87 100 SER B O 1
ATOM 7315 N N . VAL B 1 101 ? 11.992 -24.656 -10.484 1 84.81 101 VAL B N 1
ATOM 7316 C CA . VAL B 1 101 ? 12.57 -23.469 -11.109 1 84.81 101 VAL B CA 1
ATOM 7317 C C . VAL B 1 101 ? 11.492 -22.734 -11.906 1 84.81 101 VAL B C 1
ATOM 7319 O O . VAL B 1 101 ? 11.492 -21.516 -11.977 1 84.81 101 VAL B O 1
ATOM 7322 N N . THR B 1 102 ? 10.539 -23.484 -12.453 1 87.44 102 THR B N 1
ATOM 7323 C CA . THR B 1 102 ? 9.492 -22.859 -13.25 1 87.44 102 THR B CA 1
ATOM 7324 C C . THR B 1 102 ? 8.641 -21.922 -12.391 1 87.44 102 THR B C 1
ATOM 7326 O O . THR B 1 102 ? 8.359 -20.797 -12.789 1 87.44 102 THR B O 1
ATOM 7329 N N . VAL B 1 103 ? 8.289 -22.406 -11.18 1 91 103 VAL B N 1
ATOM 7330 C CA . VAL B 1 103 ? 7.469 -21.594 -10.281 1 91 103 VAL B CA 1
ATOM 7331 C C . VAL B 1 103 ? 8.281 -20.422 -9.758 1 91 103 VAL B C 1
ATOM 7333 O O . VAL B 1 103 ? 7.812 -19.281 -9.789 1 91 103 VAL B O 1
ATOM 7336 N N . LEU B 1 104 ? 9.492 -20.719 -9.406 1 91.94 104 LEU B N 1
ATOM 7337 C CA . LEU B 1 104 ? 10.359 -19.703 -8.812 1 91.94 104 LEU B CA 1
ATOM 7338 C C . LEU B 1 104 ? 10.672 -18.594 -9.82 1 91.94 104 LEU B C 1
ATOM 7340 O O . LEU B 1 104 ? 10.547 -17.406 -9.508 1 91.94 104 LEU B O 1
ATOM 7344 N N . GLU B 1 105 ? 11.016 -18.906 -11.016 1 91.62 105 GLU B N 1
ATOM 7345 C CA . GLU B 1 105 ? 11.414 -17.938 -12.031 1 91.62 105 GLU B CA 1
ATOM 7346 C C . GLU B 1 105 ? 10.211 -17.141 -12.539 1 91.62 105 GLU B C 1
ATOM 7348 O O . GLU B 1 105 ? 10.336 -15.969 -12.875 1 91.62 105 GLU B O 1
ATOM 7353 N N . THR B 1 106 ? 9.078 -17.844 -12.656 1 93.12 106 THR B N 1
ATOM 7354 C CA . THR B 1 106 ? 7.883 -17.109 -13.078 1 93.12 106 THR B CA 1
ATOM 7355 C C . THR B 1 106 ? 7.512 -16.047 -12.062 1 93.12 106 THR B C 1
ATOM 7357 O O . THR B 1 106 ? 7.246 -14.898 -12.43 1 93.12 106 THR B O 1
ATOM 7360 N N . ILE B 1 107 ? 7.52 -16.375 -10.781 1 95.06 107 ILE B N 1
ATOM 7361 C CA . ILE B 1 107 ? 7.172 -15.422 -9.734 1 95.06 107 ILE B CA 1
ATOM 7362 C C . ILE B 1 107 ? 8.227 -14.32 -9.664 1 95.06 107 ILE B C 1
ATOM 7364 O O . ILE B 1 107 ? 7.898 -13.156 -9.438 1 95.06 107 ILE B O 1
ATOM 7368 N N . ALA B 1 108 ? 9.477 -14.688 -9.852 1 94.19 108 ALA B N 1
ATOM 7369 C CA . ALA B 1 108 ? 10.562 -13.711 -9.875 1 94.19 108 ALA B CA 1
ATOM 7370 C C . ALA B 1 108 ? 10.367 -12.703 -11 1 94.19 108 ALA B C 1
ATOM 7372 O O . ALA B 1 108 ? 10.578 -11.5 -10.812 1 94.19 108 ALA B O 1
ATOM 7373 N N . ASN B 1 109 ? 9.953 -13.164 -12.148 1 93.44 109 ASN B N 1
ATOM 7374 C CA . ASN B 1 109 ? 9.719 -12.273 -13.281 1 93.44 109 ASN B CA 1
ATOM 7375 C C . ASN B 1 109 ? 8.523 -11.359 -13.047 1 93.44 109 ASN B C 1
ATOM 7377 O O . ASN B 1 109 ? 8.508 -10.211 -13.492 1 93.44 109 ASN B O 1
ATOM 7381 N N . ILE B 1 110 ? 7.555 -11.906 -12.383 1 95.38 110 ILE B N 1
ATOM 7382 C CA . ILE B 1 110 ? 6.414 -11.07 -12.016 1 95.38 110 ILE B CA 1
ATOM 7383 C C . ILE B 1 110 ? 6.879 -9.945 -11.102 1 95.38 110 ILE B C 1
ATOM 7385 O O . ILE B 1 110 ? 6.508 -8.781 -11.297 1 95.38 110 ILE B O 1
ATOM 7389 N N . GLY B 1 111 ? 7.699 -10.297 -10.102 1 94.69 111 GLY B N 1
ATOM 7390 C CA . GLY B 1 111 ? 8.266 -9.281 -9.227 1 94.69 111 GLY B CA 1
ATOM 7391 C C . GLY B 1 111 ? 9.109 -8.258 -9.961 1 94.69 111 GLY B C 1
ATOM 7392 O O . GLY B 1 111 ? 9.008 -7.055 -9.688 1 94.69 111 GLY B O 1
ATOM 7393 N N . LEU B 1 112 ? 9.836 -8.703 -10.906 1 93.38 112 LEU B N 1
ATOM 7394 C CA . LEU B 1 112 ? 10.703 -7.832 -11.695 1 93.38 112 LEU B CA 1
ATOM 7395 C C . LEU B 1 112 ? 9.875 -6.875 -12.547 1 93.38 112 LEU B C 1
ATOM 7397 O O . LEU B 1 112 ? 10.211 -5.691 -12.664 1 93.38 112 LEU B O 1
ATOM 7401 N N . VAL B 1 113 ? 8.836 -7.367 -13.148 1 95.44 113 VAL B N 1
ATOM 7402 C CA . VAL B 1 113 ? 7.953 -6.582 -14 1 95.44 113 VAL B CA 1
ATOM 7403 C C . VAL B 1 113 ? 7.32 -5.453 -13.188 1 95.44 113 VAL B C 1
ATOM 7405 O O . VAL B 1 113 ? 7.324 -4.293 -13.609 1 95.44 113 VAL B O 1
ATOM 7408 N N . TYR B 1 114 ? 6.855 -5.75 -12.039 1 96 114 TYR B N 1
ATOM 7409 C CA . TYR B 1 114 ? 6.234 -4.723 -11.219 1 96 114 TYR B CA 1
ATOM 7410 C C . TYR B 1 114 ? 7.277 -3.752 -10.672 1 96 114 TYR B C 1
ATOM 7412 O O . TYR B 1 114 ? 7 -2.562 -10.508 1 96 114 TYR B O 1
ATOM 7420 N N . PHE B 1 115 ? 8.406 -4.223 -10.344 1 90.81 115 PHE B N 1
ATOM 7421 C CA . PHE B 1 115 ? 9.461 -3.342 -9.859 1 90.81 115 PHE B CA 1
ATOM 7422 C C . PHE B 1 115 ? 9.852 -2.322 -10.922 1 90.81 115 PHE B C 1
ATOM 7424 O O . PHE B 1 115 ? 10.031 -1.141 -10.617 1 90.81 115 PHE B O 1
ATOM 7431 N N . LEU B 1 116 ? 10.062 -2.812 -12.133 1 90.31 116 LEU B N 1
ATOM 7432 C CA . LEU B 1 116 ? 10.445 -1.897 -13.203 1 90.31 116 LEU B CA 1
ATOM 7433 C C . LEU B 1 116 ? 9.312 -0.93 -13.523 1 90.31 116 LEU B C 1
ATOM 7435 O O . LEU B 1 116 ? 9.555 0.202 -13.953 1 90.31 116 LEU B O 1
ATOM 7439 N N . PHE B 1 117 ? 8.086 -1.349 -13.352 1 92.88 117 PHE B N 1
ATOM 7440 C CA . PHE B 1 117 ? 6.945 -0.443 -13.445 1 92.88 117 PHE B CA 1
ATOM 7441 C C . PHE B 1 117 ? 7.078 0.694 -12.438 1 92.88 117 PHE B C 1
ATOM 7443 O O . PHE B 1 117 ? 6.875 1.86 -12.781 1 92.88 117 PHE B O 1
ATOM 7450 N N . ILE B 1 118 ? 7.453 0.381 -11.219 1 89.19 118 ILE B N 1
ATOM 7451 C CA . ILE B 1 118 ? 7.625 1.365 -10.156 1 89.19 118 ILE B CA 1
ATOM 7452 C C . ILE B 1 118 ? 8.766 2.314 -10.516 1 89.19 118 ILE B C 1
ATOM 7454 O O . ILE B 1 118 ? 8.656 3.527 -10.32 1 89.19 118 ILE B O 1
ATOM 7458 N N . VAL B 1 119 ? 9.852 1.746 -11.047 1 82.75 119 VAL B N 1
ATOM 7459 C CA . VAL B 1 119 ? 10.992 2.564 -11.445 1 82.75 119 VAL B CA 1
ATOM 7460 C C . VAL B 1 119 ? 10.555 3.566 -12.516 1 82.75 119 VAL B C 1
ATOM 7462 O O . VAL B 1 119 ? 10.953 4.734 -12.477 1 82.75 119 VAL B O 1
ATOM 7465 N N . GLY B 1 120 ? 9.773 3.096 -13.484 1 84.5 120 GLY B N 1
ATOM 7466 C CA . GLY B 1 120 ? 9.227 3.99 -14.5 1 84.5 120 GLY B CA 1
ATOM 7467 C C . GLY B 1 120 ? 8.359 5.09 -13.922 1 84.5 120 GLY B C 1
ATOM 7468 O O . GLY B 1 120 ? 8.445 6.246 -14.344 1 84.5 120 GLY B O 1
ATOM 7469 N N . LEU B 1 121 ? 7.539 4.723 -12.922 1 83.5 121 LEU B N 1
ATOM 7470 C CA . LEU B 1 121 ? 6.652 5.684 -12.273 1 83.5 121 LEU B CA 1
ATOM 7471 C C . LEU B 1 121 ? 7.457 6.777 -11.578 1 83.5 121 LEU B C 1
ATOM 7473 O O . LEU B 1 121 ? 7.012 7.922 -11.5 1 83.5 121 LEU B O 1
ATOM 7477 N N . GLU B 1 122 ? 8.539 6.406 -11.094 1 74.75 122 GLU B N 1
ATOM 7478 C CA . GLU B 1 122 ? 9.359 7.332 -10.32 1 74.75 122 GLU B CA 1
ATOM 7479 C C . GLU B 1 122 ? 10.148 8.273 -11.234 1 74.75 122 GLU B C 1
ATOM 7481 O O . GLU B 1 122 ? 10.57 9.344 -10.805 1 74.75 122 GLU B O 1
ATOM 7486 N N . MET B 1 123 ? 10.336 7.738 -12.43 1 73.06 123 MET B N 1
ATOM 7487 C CA . MET B 1 123 ? 11.102 8.539 -13.375 1 73.06 123 MET B CA 1
ATOM 7488 C C . MET B 1 123 ? 10.258 9.672 -13.945 1 73.06 123 MET B C 1
ATOM 7490 O O . MET B 1 123 ? 9.094 9.469 -14.305 1 73.06 123 MET B O 1
ATOM 7494 N N . ASP B 1 124 ? 10.508 10.906 -13.484 1 60.19 124 ASP B N 1
ATOM 7495 C CA . ASP B 1 124 ? 9.805 12.062 -14.031 1 60.19 124 ASP B CA 1
ATOM 7496 C C . ASP B 1 124 ? 10.289 12.375 -15.445 1 60.19 124 ASP B C 1
ATOM 7498 O O . ASP B 1 124 ? 11.438 12.797 -15.633 1 60.19 124 ASP B O 1
ATOM 7502 N N . ILE B 1 125 ? 9.5 12 -16.406 1 62.69 125 ILE B N 1
ATOM 7503 C CA . ILE B 1 125 ? 9.836 12.242 -17.812 1 62.69 125 ILE B CA 1
ATOM 7504 C C . ILE B 1 125 ? 10.203 13.711 -18 1 62.69 125 ILE B C 1
ATOM 7506 O O . ILE B 1 125 ? 10.992 14.047 -18.891 1 62.69 125 ILE B O 1
ATOM 7510 N N . ASN B 1 126 ? 9.648 14.531 -17.109 1 58.69 126 ASN B N 1
ATOM 7511 C CA . ASN B 1 126 ? 9.914 15.953 -17.25 1 58.69 126 ASN B CA 1
ATOM 7512 C C . ASN B 1 126 ? 11.359 16.297 -16.906 1 58.69 126 ASN B C 1
ATOM 7514 O O . ASN B 1 126 ? 11.914 17.266 -17.422 1 58.69 126 ASN B O 1
ATOM 7518 N N . VAL B 1 127 ? 11.898 15.523 -16.078 1 57.41 127 VAL B N 1
ATOM 7519 C CA . VAL B 1 127 ? 13.297 15.742 -15.711 1 57.41 127 VAL B CA 1
ATOM 7520 C C . VAL B 1 127 ? 14.195 15.438 -16.906 1 57.41 127 VAL B C 1
ATOM 7522 O O . VAL B 1 127 ? 15.18 16.141 -17.141 1 57.41 127 VAL B O 1
ATOM 7525 N N . ILE B 1 128 ? 13.859 14.445 -17.703 1 60.69 128 ILE B N 1
ATOM 7526 C CA . ILE B 1 128 ? 14.617 14.062 -18.891 1 60.69 128 ILE B CA 1
ATOM 7527 C C . ILE B 1 128 ? 14.562 15.18 -19.922 1 60.69 128 ILE B C 1
ATOM 7529 O O . ILE B 1 128 ? 15.57 15.492 -20.562 1 60.69 128 ILE B O 1
ATOM 7533 N N . ARG B 1 129 ? 13.445 15.734 -19.922 1 60.41 129 ARG B N 1
ATOM 7534 C CA . ARG B 1 129 ? 13.242 16.766 -20.938 1 60.41 129 ARG B CA 1
ATOM 7535 C C . ARG B 1 129 ? 14.023 18.031 -20.594 1 60.41 129 ARG B C 1
ATOM 7537 O O . ARG B 1 129 ? 14.484 18.75 -21.469 1 60.41 129 ARG B O 1
ATOM 7544 N N . ARG B 1 130 ? 14.156 18.188 -19.281 1 57.38 130 ARG B N 1
ATOM 7545 C CA . ARG B 1 130 ? 14.805 19.422 -18.844 1 57.38 130 ARG B CA 1
ATOM 7546 C C . ARG B 1 130 ? 16.312 19.203 -18.656 1 57.38 130 ARG B C 1
ATOM 7548 O O . ARG B 1 130 ? 17.016 20.094 -18.188 1 57.38 130 ARG B O 1
ATOM 7555 N N . THR B 1 131 ? 16.625 17.984 -19 1 59.94 131 THR B N 1
ATOM 7556 C CA . THR B 1 131 ? 18.031 17.688 -18.781 1 59.94 131 THR B CA 1
ATOM 7557 C C . THR B 1 131 ? 18.938 18.578 -19.641 1 59.94 131 THR B C 1
ATOM 7559 O O . THR B 1 131 ? 18.719 18.688 -20.844 1 59.94 131 THR B O 1
ATOM 7562 N N . ARG B 1 132 ? 19.828 19.156 -18.984 1 66.19 132 ARG B N 1
ATOM 7563 C CA . ARG B 1 132 ? 20.766 20.094 -19.594 1 66.19 132 ARG B CA 1
ATOM 7564 C C . ARG B 1 132 ? 21.797 19.375 -20.453 1 66.19 132 ARG B C 1
ATOM 7566 O O . ARG B 1 132 ? 21.953 18.156 -20.359 1 66.19 132 ARG B O 1
ATOM 7573 N N . ALA B 1 133 ? 22.359 20.031 -21.391 1 78.88 133 ALA B N 1
ATOM 7574 C CA . ALA B 1 133 ? 23.391 19.547 -22.312 1 78.88 133 ALA B CA 1
ATOM 7575 C C . ALA B 1 133 ? 24.516 18.859 -21.578 1 78.88 133 ALA B C 1
ATOM 7577 O O . ALA B 1 133 ? 25.094 17.891 -22.062 1 78.88 133 ALA B O 1
ATOM 7578 N N . LYS B 1 134 ? 24.656 19.266 -20.375 1 81.06 134 LYS B N 1
ATOM 7579 C CA . LYS B 1 134 ? 25.75 18.703 -19.578 1 81.06 134 LYS B CA 1
ATOM 7580 C C . LYS B 1 134 ? 25.484 17.234 -19.25 1 81.06 134 LYS B C 1
ATOM 7582 O O . LYS B 1 134 ? 26.375 16.391 -19.391 1 81.06 134 LYS B O 1
ATOM 7587 N N . ALA B 1 135 ? 24.312 16.922 -18.891 1 86.19 135 ALA B N 1
ATOM 7588 C CA . ALA B 1 135 ? 23.969 15.562 -18.516 1 86.19 135 ALA B CA 1
ATOM 7589 C C . ALA B 1 135 ? 24.016 14.641 -19.734 1 86.19 135 ALA B C 1
ATOM 7591 O O . ALA B 1 135 ? 24.406 13.477 -19.641 1 86.19 135 ALA B O 1
ATOM 7592 N N . LEU B 1 136 ? 23.703 15.148 -20.922 1 88.62 136 LEU B N 1
ATOM 7593 C CA . LEU B 1 136 ? 23.734 14.367 -22.156 1 88.62 136 LEU B CA 1
ATOM 7594 C C . LEU B 1 136 ? 25.156 14.023 -22.547 1 88.62 136 LEU B C 1
ATOM 7596 O O . LEU B 1 136 ? 25.422 12.914 -23.031 1 88.62 136 LEU B O 1
ATOM 7600 N N . LEU B 1 137 ? 26.016 14.953 -22.375 1 89.88 137 LEU B N 1
ATOM 7601 C CA . LEU B 1 137 ? 27.406 14.734 -22.734 1 89.88 137 LEU B CA 1
ATOM 7602 C C . LEU B 1 137 ? 28.062 13.734 -21.781 1 89.88 137 LEU B C 1
ATOM 7604 O O . LEU B 1 137 ? 28.844 12.883 -22.219 1 89.88 137 LEU B O 1
ATOM 7608 N N . ILE B 1 138 ? 27.719 13.859 -20.594 1 89.12 138 ILE B N 1
ATOM 7609 C CA . ILE B 1 138 ? 28.25 12.938 -19.609 1 89.12 138 ILE B CA 1
ATOM 7610 C C . ILE B 1 138 ? 27.719 11.531 -19.875 1 89.12 138 ILE B C 1
ATOM 7612 O O . ILE B 1 138 ? 28.469 10.555 -19.812 1 89.12 138 ILE B O 1
ATOM 7616 N N . ALA B 1 139 ? 26.406 11.422 -20.094 1 91.12 139 ALA B N 1
ATOM 7617 C CA . ALA B 1 139 ? 25.797 10.133 -20.406 1 91.12 139 ALA B CA 1
ATOM 7618 C C . ALA B 1 139 ? 26.406 9.523 -21.656 1 91.12 139 ALA B C 1
ATOM 7620 O O . ALA B 1 139 ? 26.672 8.32 -21.703 1 91.12 139 ALA B O 1
ATOM 7621 N N . GLY B 1 140 ? 26.609 10.359 -22.641 1 90.56 140 GLY B N 1
ATOM 7622 C CA . GLY B 1 140 ? 27.188 9.898 -23.891 1 90.56 140 GLY B CA 1
ATOM 7623 C C . GLY B 1 140 ? 28.609 9.375 -23.719 1 90.56 140 GLY B C 1
ATOM 7624 O O . GLY B 1 140 ? 28.922 8.289 -24.203 1 90.56 140 GLY B O 1
ATOM 7625 N N . ALA B 1 141 ? 29.422 10.109 -23.062 1 88.38 141 ALA B N 1
ATOM 7626 C CA . ALA B 1 141 ? 30.812 9.688 -22.828 1 88.38 141 ALA B CA 1
ATOM 7627 C C . ALA B 1 141 ? 30.859 8.43 -21.969 1 88.38 141 ALA B C 1
ATOM 7629 O O . ALA B 1 141 ? 31.703 7.551 -22.203 1 88.38 141 ALA B O 1
ATOM 7630 N N . GLY B 1 142 ? 30 8.406 -21.016 1 87.88 142 GLY B N 1
ATOM 7631 C CA . GLY B 1 142 ? 29.953 7.262 -20.125 1 87.88 142 GLY B CA 1
ATOM 7632 C C . GLY B 1 142 ? 29.484 5.996 -20.797 1 87.88 142 GLY B C 1
ATOM 7633 O O . GLY B 1 142 ? 29.797 4.891 -20.359 1 87.88 142 GLY B O 1
ATOM 7634 N N . MET B 1 143 ? 28.766 6.082 -21.859 1 90.94 143 MET B N 1
ATOM 7635 C CA . MET B 1 143 ? 28.203 4.906 -22.5 1 90.94 143 MET B CA 1
ATOM 7636 C C . MET B 1 143 ? 29.016 4.512 -23.734 1 90.94 143 MET B C 1
ATOM 7638 O O . MET B 1 143 ? 29.266 3.328 -23.953 1 90.94 143 MET B O 1
ATOM 7642 N N . VAL B 1 144 ? 29.5 5.484 -24.484 1 91.5 144 VAL B N 1
ATOM 7643 C CA . VAL B 1 144 ? 30.109 5.223 -25.781 1 91.5 144 VAL B CA 1
ATOM 7644 C C . VAL B 1 144 ? 31.5 4.621 -25.578 1 91.5 144 VAL B C 1
ATOM 7646 O O . VAL B 1 144 ? 31.875 3.664 -26.266 1 91.5 144 VAL B O 1
ATOM 7649 N N . ILE B 1 145 ? 32.219 5.098 -24.688 1 91.25 145 ILE B N 1
ATOM 7650 C CA . ILE B 1 145 ? 33.594 4.672 -24.531 1 91.25 145 ILE B CA 1
ATOM 7651 C C . ILE B 1 145 ? 33.625 3.219 -24.062 1 91.25 145 ILE B C 1
ATOM 7653 O O . ILE B 1 145 ? 34.281 2.379 -24.672 1 91.25 145 ILE B O 1
ATOM 7657 N N . PRO B 1 146 ? 32.938 2.891 -23 1 91.5 146 PRO B N 1
ATOM 7658 C CA . PRO B 1 146 ? 32.938 1.477 -22.625 1 91.5 146 PRO B CA 1
ATOM 7659 C C . PRO B 1 146 ? 32.344 0.579 -23.719 1 91.5 146 PRO B C 1
ATOM 7661 O O . PRO B 1 146 ? 32.812 -0.562 -23.875 1 91.5 146 PRO B O 1
ATOM 7664 N N . PHE B 1 147 ? 31.406 1.063 -24.438 1 91.31 147 PHE B N 1
ATOM 7665 C CA . PHE B 1 147 ? 30.812 0.3 -25.531 1 91.31 147 PHE B CA 1
ATOM 7666 C C . PHE B 1 147 ? 31.859 -0.014 -26.594 1 91.31 147 PHE B C 1
ATOM 7668 O O . PHE B 1 147 ? 31.938 -1.146 -27.078 1 91.31 147 PHE B O 1
ATOM 7675 N N . VAL B 1 148 ? 32.656 0.95 -26.891 1 90.56 148 VAL B N 1
ATOM 7676 C CA . VAL B 1 148 ? 33.688 0.784 -27.906 1 90.56 148 VAL B CA 1
ATOM 7677 C C . VAL B 1 148 ? 34.781 -0.162 -27.406 1 90.56 148 VAL B C 1
ATOM 7679 O O . VAL B 1 148 ? 35.312 -0.98 -28.156 1 90.56 148 VAL B O 1
ATOM 7682 N N . ILE B 1 149 ? 35.031 -0.083 -26.203 1 89.69 149 ILE B N 1
ATOM 7683 C CA . ILE B 1 149 ? 36 -0.981 -25.609 1 89.69 149 ILE B CA 1
ATOM 7684 C C . ILE B 1 149 ? 35.5 -2.414 -25.625 1 89.69 149 ILE B C 1
ATOM 7686 O O . ILE B 1 149 ? 36.25 -3.354 -25.906 1 89.69 149 ILE B O 1
ATOM 7690 N N . GLY B 1 150 ? 34.25 -2.576 -25.344 1 87.12 150 GLY B N 1
ATOM 7691 C CA . GLY B 1 150 ? 33.625 -3.889 -25.422 1 87.12 150 GLY B CA 1
ATOM 7692 C C . GLY B 1 150 ? 33.688 -4.496 -26.812 1 87.12 150 GLY B C 1
ATOM 7693 O O . GLY B 1 150 ? 34.062 -5.664 -26.969 1 87.12 150 GLY B O 1
ATOM 7694 N N . ILE B 1 151 ? 33.469 -3.666 -27.797 1 85.69 151 ILE B N 1
ATOM 7695 C CA . ILE B 1 151 ? 33.469 -4.129 -29.172 1 85.69 151 ILE B CA 1
ATOM 7696 C C . ILE B 1 151 ? 34.906 -4.449 -29.594 1 85.69 151 ILE B C 1
ATOM 7698 O O . ILE B 1 151 ? 35.156 -5.422 -30.312 1 85.69 151 ILE B O 1
ATOM 7702 N N . SER B 1 152 ? 35.781 -3.732 -29.141 1 85.19 152 SER B N 1
ATOM 7703 C CA . SER B 1 152 ? 37.188 -3.895 -29.531 1 85.19 152 SER B CA 1
ATOM 7704 C C . SER B 1 152 ? 37.781 -5.148 -28.906 1 85.19 152 SER B C 1
ATOM 7706 O O . SER B 1 152 ? 38.812 -5.668 -29.375 1 85.19 152 SER B O 1
ATOM 7708 N N . SER B 1 153 ? 37.094 -5.594 -27.891 1 81.25 153 SER B N 1
ATOM 7709 C CA . SER B 1 153 ? 37.594 -6.793 -27.219 1 81.25 153 SER B CA 1
ATOM 7710 C C . SER B 1 153 ? 37.375 -8.039 -28.078 1 81.25 153 SER B C 1
ATOM 7712 O O . SER B 1 153 ? 37.875 -9.117 -27.75 1 81.25 153 SER B O 1
ATOM 7714 N N . SER B 1 154 ? 36.625 -7.914 -29.141 1 74.56 154 SER B N 1
ATOM 7715 C CA . SER B 1 154 ? 36.406 -8.984 -30.109 1 74.56 154 SER B CA 1
ATOM 7716 C C . SER B 1 154 ? 37.719 -9.586 -30.578 1 74.56 154 SER B C 1
ATOM 7718 O O . SER B 1 154 ? 37.812 -10.797 -30.797 1 74.56 154 SER B O 1
ATOM 7720 N N . PHE B 1 155 ? 38.656 -8.789 -30.609 1 72.44 155 PHE B N 1
ATOM 7721 C CA . PHE B 1 155 ? 39.969 -9.227 -31.094 1 72.44 155 PHE B CA 1
ATOM 7722 C C . PHE B 1 155 ? 40.688 -10.086 -30.047 1 72.44 155 PHE B C 1
ATOM 7724 O O . PHE B 1 155 ? 41.438 -10.984 -30.391 1 72.44 155 PHE B O 1
ATOM 7731 N N . LEU B 1 156 ? 40.312 -9.859 -28.859 1 75.81 156 LEU B N 1
ATOM 7732 C CA . LEU B 1 156 ? 40.969 -10.578 -27.766 1 75.81 156 LEU B CA 1
ATOM 7733 C C . LEU B 1 156 ? 40.219 -11.867 -27.453 1 75.81 156 LEU B C 1
ATOM 7735 O O . LEU B 1 156 ? 40.844 -12.852 -27 1 75.81 156 LEU B O 1
ATOM 7739 N N . LEU B 1 157 ? 38.875 -11.859 -27.703 1 72.69 157 LEU B N 1
ATOM 7740 C CA . LEU B 1 157 ? 38.031 -12.977 -27.281 1 72.69 157 LEU B CA 1
ATOM 7741 C C . LEU B 1 157 ? 37.719 -13.891 -28.453 1 72.69 157 LEU B C 1
ATOM 7743 O O . LEU B 1 157 ? 36.906 -14.82 -28.328 1 72.69 157 LEU B O 1
ATOM 7747 N N . LYS B 1 158 ? 38.188 -13.727 -29.594 1 62.12 158 LYS B N 1
ATOM 7748 C CA . LYS B 1 158 ? 37.906 -14.5 -30.797 1 62.12 158 LYS B CA 1
ATOM 7749 C C . LYS B 1 158 ? 38.031 -16 -30.547 1 62.12 158 LYS B C 1
ATOM 7751 O O . LYS B 1 158 ? 37.188 -16.781 -31.016 1 62.12 158 LYS B O 1
ATOM 7756 N N . GLU B 1 159 ? 38.969 -16.391 -29.844 1 59.72 159 GLU B N 1
ATOM 7757 C CA . GLU B 1 159 ? 39.219 -17.812 -29.672 1 59.72 159 GLU B CA 1
ATOM 7758 C C . GLU B 1 159 ? 38.438 -18.391 -28.516 1 59.72 159 GLU B C 1
ATOM 7760 O O . GLU B 1 159 ? 38.25 -19.609 -28.422 1 59.72 159 GLU B O 1
ATOM 7765 N N . SER B 1 160 ? 37.906 -17.562 -27.688 1 60.53 160 SER B N 1
ATOM 7766 C CA . SER B 1 160 ? 37.344 -18.047 -26.438 1 60.53 160 SER B CA 1
ATOM 7767 C C . SER B 1 160 ? 35.844 -18.172 -26.516 1 60.53 160 SER B C 1
ATOM 7769 O O . SER B 1 160 ? 35.219 -18.797 -25.656 1 60.53 160 SER B O 1
ATOM 7771 N N . VAL B 1 161 ? 35.281 -17.547 -27.484 1 61.09 161 VAL B N 1
ATOM 7772 C CA . VAL B 1 161 ? 33.812 -17.594 -27.562 1 61.09 161 VAL B CA 1
ATOM 7773 C C . VAL B 1 161 ? 33.375 -18.891 -28.219 1 61.09 161 VAL B C 1
ATOM 7775 O O . VAL B 1 161 ? 33.969 -19.328 -29.219 1 61.09 161 VAL B O 1
ATOM 7778 N N . SER B 1 162 ? 32.5 -19.578 -27.562 1 60.25 162 SER B N 1
ATOM 7779 C CA . SER B 1 162 ? 32 -20.875 -28.016 1 60.25 162 SER B CA 1
ATOM 7780 C C . SER B 1 162 ? 31.516 -20.812 -29.453 1 60.25 162 SER B C 1
ATOM 7782 O O . SER B 1 162 ? 30.984 -19.781 -29.875 1 60.25 162 SER B O 1
ATOM 7784 N N . GLU B 1 163 ? 31.875 -21.641 -30.312 1 56.84 163 GLU B N 1
ATOM 7785 C CA . GLU B 1 163 ? 31.562 -21.75 -31.734 1 56.84 163 GLU B CA 1
ATOM 7786 C C . GLU B 1 163 ? 30.062 -21.609 -31.984 1 56.84 163 GLU B C 1
ATOM 7788 O O . GLU B 1 163 ? 29.656 -21.172 -33.062 1 56.84 163 GLU B O 1
ATOM 7793 N N . ASN B 1 164 ? 29.234 -21.859 -30.969 1 59.19 164 ASN B N 1
ATOM 7794 C CA . ASN B 1 164 ? 27.797 -21.922 -31.203 1 59.19 164 ASN B CA 1
ATOM 7795 C C . ASN B 1 164 ? 27.125 -20.562 -31 1 59.19 164 ASN B C 1
ATOM 7797 O O . ASN B 1 164 ? 25.922 -20.422 -31.219 1 59.19 164 ASN B O 1
ATOM 7801 N N . VAL B 1 165 ? 28 -19.625 -30.641 1 66.19 165 VAL B N 1
ATOM 7802 C CA . VAL B 1 165 ? 27.406 -18.312 -30.359 1 66.19 165 VAL B CA 1
ATOM 7803 C C . VAL B 1 165 ? 27.891 -17.297 -31.391 1 66.19 165 VAL B C 1
ATOM 7805 O O . VAL B 1 165 ? 29.062 -17.312 -31.781 1 66.19 165 VAL B O 1
ATOM 7808 N N . SER B 1 166 ? 26.922 -16.609 -32.031 1 75.31 166 SER B N 1
ATOM 7809 C CA . SER B 1 166 ? 27.312 -15.508 -32.938 1 75.31 166 SER B CA 1
ATOM 7810 C C . SER B 1 166 ? 28.219 -14.516 -32.219 1 75.31 166 SER B C 1
ATOM 7812 O O . SER B 1 166 ? 27.875 -14.023 -31.125 1 75.31 166 SER B O 1
ATOM 7814 N N . GLN B 1 167 ? 29.375 -14.328 -32.719 1 78.19 167 GLN B N 1
ATOM 7815 C CA . GLN B 1 167 ? 30.375 -13.438 -32.125 1 78.19 167 GLN B CA 1
ATOM 7816 C C . GLN B 1 167 ? 29.844 -12.016 -32.031 1 78.19 167 GLN B C 1
ATOM 7818 O O . GLN B 1 167 ? 30.094 -11.328 -31.031 1 78.19 167 GLN B O 1
ATOM 7823 N N . VAL B 1 168 ? 29.078 -11.594 -33 1 77.94 168 VAL B N 1
ATOM 7824 C CA . VAL B 1 168 ? 28.562 -10.234 -33.031 1 77.94 168 VAL B CA 1
ATOM 7825 C C . VAL B 1 168 ? 27.578 -10.047 -31.859 1 77.94 168 VAL B C 1
ATOM 7827 O O . VAL B 1 168 ? 27.594 -9.023 -31.172 1 77.94 168 VAL B O 1
ATOM 7830 N N . THR B 1 169 ? 26.781 -11.039 -31.672 1 81.19 169 THR B N 1
ATOM 7831 C CA . THR B 1 169 ? 25.781 -10.938 -30.625 1 81.19 169 THR B CA 1
ATOM 7832 C C . THR B 1 169 ? 26.438 -10.961 -29.25 1 81.19 169 THR B C 1
ATOM 7834 O O . THR B 1 169 ? 26.016 -10.227 -28.344 1 81.19 169 THR B O 1
ATOM 7837 N N . PHE B 1 170 ? 27.391 -11.766 -29.141 1 84 170 PHE B N 1
ATOM 7838 C CA . PHE B 1 170 ? 28.125 -11.836 -27.875 1 84 170 PHE B CA 1
ATOM 7839 C C . PHE B 1 170 ? 28.75 -10.484 -27.547 1 84 170 PHE B C 1
ATOM 7841 O O . PHE B 1 170 ? 28.641 -10.008 -26.422 1 84 170 PHE B O 1
ATOM 7848 N N . LEU B 1 171 ? 29.375 -9.883 -28.547 1 84.38 171 LEU B N 1
ATOM 7849 C CA . LEU B 1 171 ? 30.078 -8.617 -28.344 1 84.38 171 LEU B CA 1
ATOM 7850 C C . LEU B 1 171 ? 29.094 -7.5 -28.031 1 84.38 171 LEU B C 1
ATOM 7852 O O . LEU B 1 171 ? 29.391 -6.605 -27.234 1 84.38 171 LEU B O 1
ATOM 7856 N N . LEU B 1 172 ? 28.016 -7.578 -28.625 1 84.5 172 LEU B N 1
ATOM 7857 C CA . LEU B 1 172 ? 26.984 -6.566 -28.375 1 84.5 172 LEU B CA 1
ATOM 7858 C C . LEU B 1 172 ? 26.484 -6.668 -26.938 1 84.5 172 LEU B C 1
ATOM 7860 O O . LEU B 1 172 ? 26.344 -5.652 -26.25 1 84.5 172 LEU B O 1
ATOM 7864 N N . PHE B 1 173 ? 26.203 -7.895 -26.5 1 85.81 173 PHE B N 1
ATOM 7865 C CA . PHE B 1 173 ? 25.719 -8.094 -25.125 1 85.81 173 PHE B CA 1
ATOM 7866 C C . PHE B 1 173 ? 26.797 -7.699 -24.125 1 85.81 173 PHE B C 1
ATOM 7868 O O . PHE B 1 173 ? 26.484 -7.09 -23.094 1 85.81 173 PHE B O 1
ATOM 7875 N N . LEU B 1 174 ? 27.984 -8.023 -24.438 1 86.94 174 LEU B N 1
ATOM 7876 C CA . LEU B 1 174 ? 29.094 -7.652 -23.562 1 86.94 174 LEU B CA 1
ATOM 7877 C C . LEU B 1 174 ? 29.234 -6.137 -23.5 1 86.94 174 LEU B C 1
ATOM 7879 O O . LEU B 1 174 ? 29.391 -5.574 -22.406 1 86.94 174 LEU B O 1
ATOM 7883 N N . SER B 1 175 ? 29.188 -5.488 -24.594 1 89.31 175 SER B N 1
ATOM 7884 C CA . SER B 1 175 ? 29.344 -4.039 -24.672 1 89.31 175 SER B CA 1
ATOM 7885 C C . SER B 1 175 ? 28.219 -3.314 -23.953 1 89.31 175 SER B C 1
ATOM 7887 O O . SER B 1 175 ? 28.438 -2.332 -23.25 1 89.31 175 SER B O 1
ATOM 7889 N N . VAL B 1 176 ? 27.047 -3.814 -24.156 1 88.81 176 VAL B N 1
ATOM 7890 C CA . VAL B 1 176 ? 25.906 -3.217 -23.484 1 88.81 176 VAL B CA 1
ATOM 7891 C C . VAL B 1 176 ? 26.047 -3.387 -21.969 1 88.81 176 VAL B C 1
ATOM 7893 O O . VAL B 1 176 ? 25.828 -2.439 -21.203 1 88.81 176 VAL B O 1
ATOM 7896 N N . GLY B 1 177 ? 26.422 -4.57 -21.547 1 89.19 177 GLY B N 1
ATOM 7897 C CA . GLY B 1 177 ? 26.609 -4.832 -20.125 1 89.19 177 GLY B CA 1
ATOM 7898 C C . GLY B 1 177 ? 27.656 -3.936 -19.484 1 89.19 177 GLY B C 1
ATOM 7899 O O . GLY B 1 177 ? 27.5 -3.523 -18.344 1 89.19 177 GLY B O 1
ATOM 7900 N N . LEU B 1 178 ? 28.641 -3.596 -20.266 1 89.88 178 LEU B N 1
ATOM 7901 C CA . LEU B 1 178 ? 29.734 -2.781 -19.75 1 89.88 178 LEU B CA 1
ATOM 7902 C C . LEU B 1 178 ? 29.344 -1.307 -19.719 1 89.88 178 LEU B C 1
ATOM 7904 O O . LEU B 1 178 ? 29.891 -0.535 -18.922 1 89.88 178 LEU B O 1
ATOM 7908 N N . SER B 1 179 ? 28.375 -0.91 -20.469 1 91.56 179 SER B N 1
ATOM 7909 C CA . SER B 1 179 ? 28.047 0.499 -20.656 1 91.56 179 SER B CA 1
ATOM 7910 C C . SER B 1 179 ? 26.906 0.922 -19.734 1 91.56 179 SER B C 1
ATOM 7912 O O . SER B 1 179 ? 26.688 2.115 -19.516 1 91.56 179 SER B O 1
ATOM 7914 N N . ILE B 1 180 ? 26.281 0.035 -19.156 1 90.69 180 ILE B N 1
ATOM 7915 C CA . ILE B 1 180 ? 25.047 0.305 -18.406 1 90.69 180 ILE B CA 1
ATOM 7916 C C . ILE B 1 180 ? 25.391 0.927 -17.062 1 90.69 180 ILE B C 1
ATOM 7918 O O . ILE B 1 180 ? 26.422 0.6 -16.453 1 90.69 180 ILE B O 1
ATOM 7922 N N . THR B 1 181 ? 24.609 1.941 -16.672 1 92 181 THR B N 1
ATOM 7923 C CA . THR B 1 181 ? 24.578 2.51 -15.328 1 92 181 THR B CA 1
ATOM 7924 C C . THR B 1 181 ? 23.188 2.35 -14.695 1 92 181 THR B C 1
ATOM 7926 O O . THR B 1 181 ? 22.188 2.797 -15.266 1 92 181 THR B O 1
ATOM 7929 N N . ALA B 1 182 ? 23.125 1.731 -13.617 1 88.56 182 ALA B N 1
ATOM 7930 C CA . ALA B 1 182 ? 21.844 1.413 -12.984 1 88.56 182 ALA B CA 1
ATOM 7931 C C . ALA B 1 182 ? 21.328 2.594 -12.164 1 88.56 182 ALA B C 1
ATOM 7933 O O . ALA B 1 182 ? 21.812 2.85 -11.055 1 88.56 182 ALA B O 1
ATOM 7934 N N . PHE B 1 183 ? 20.297 3.168 -12.594 1 82.25 183 PHE B N 1
ATOM 7935 C CA . PHE B 1 183 ? 19.719 4.363 -11.984 1 82.25 183 PHE B CA 1
ATOM 7936 C C . PHE B 1 183 ? 19.25 4.074 -10.562 1 82.25 183 PHE B C 1
ATOM 7938 O O . PHE B 1 183 ? 19.578 4.801 -9.633 1 82.25 183 PHE B O 1
ATOM 7945 N N . PRO B 1 184 ? 18.469 2.998 -10.367 1 77.19 184 PRO B N 1
ATOM 7946 C CA . PRO B 1 184 ? 17.953 2.791 -9.016 1 77.19 184 PRO B CA 1
ATOM 7947 C C . PRO B 1 184 ? 19.047 2.541 -7.984 1 77.19 184 PRO B C 1
ATOM 7949 O O . PRO B 1 184 ? 18.938 2.996 -6.844 1 77.19 184 PRO B O 1
ATOM 7952 N N . VAL B 1 185 ? 20.078 1.856 -8.336 1 85.38 185 VAL B N 1
ATOM 7953 C CA . VAL B 1 185 ? 21.172 1.567 -7.414 1 85.38 185 VAL B CA 1
ATOM 7954 C C . VAL B 1 185 ? 22 2.828 -7.184 1 85.38 185 VAL B C 1
ATOM 7956 O O . VAL B 1 185 ? 22.453 3.09 -6.066 1 85.38 185 VAL B O 1
ATOM 7959 N N . LEU B 1 186 ? 22.156 3.561 -8.227 1 87.94 186 LEU B N 1
ATOM 7960 C CA . LEU B 1 186 ? 22.891 4.82 -8.117 1 87.94 186 LEU B CA 1
ATOM 7961 C C . LEU B 1 186 ? 22.188 5.773 -7.16 1 87.94 186 LEU B C 1
ATOM 7963 O O . LEU B 1 186 ? 22.828 6.445 -6.355 1 87.94 186 LEU B O 1
ATOM 7967 N N . ALA B 1 187 ? 20.891 5.82 -7.27 1 78.19 187 ALA B N 1
ATOM 7968 C CA . ALA B 1 187 ? 20.109 6.688 -6.387 1 78.19 187 ALA B CA 1
ATOM 7969 C C . ALA B 1 187 ? 20.328 6.316 -4.922 1 78.19 187 ALA B C 1
ATOM 7971 O O . ALA B 1 187 ? 20.438 7.195 -4.066 1 78.19 187 ALA B O 1
ATOM 7972 N N . ARG B 1 188 ? 20.453 5.117 -4.715 1 76.06 188 ARG B N 1
ATOM 7973 C CA . ARG B 1 188 ? 20.672 4.652 -3.346 1 76.06 188 ARG B CA 1
ATOM 7974 C C . ARG B 1 188 ? 22.078 5.008 -2.865 1 76.06 188 ARG B C 1
ATOM 7976 O O . ARG B 1 188 ? 22.266 5.387 -1.706 1 76.06 188 ARG B O 1
ATOM 7983 N N . ILE B 1 189 ? 23 4.836 -3.666 1 83.31 189 ILE B N 1
ATOM 7984 C CA . ILE B 1 189 ? 24.375 5.152 -3.326 1 83.31 189 ILE B CA 1
ATOM 7985 C C . ILE B 1 189 ? 24.516 6.648 -3.053 1 83.31 189 ILE B C 1
ATOM 7987 O O . ILE B 1 189 ? 25.141 7.055 -2.072 1 83.31 189 ILE B O 1
ATOM 7991 N N . LEU B 1 190 ? 23.875 7.414 -3.854 1 81.56 190 LEU B N 1
ATOM 7992 C CA . LEU B 1 190 ? 23.906 8.867 -3.688 1 81.56 190 LEU B CA 1
ATOM 7993 C C . LEU B 1 190 ? 23.219 9.281 -2.393 1 81.56 190 LEU B C 1
ATOM 7995 O O . LEU B 1 190 ? 23.672 10.219 -1.725 1 81.56 190 LEU B O 1
ATOM 7999 N N . ALA B 1 191 ? 22.203 8.609 -2.115 1 69.81 191 ALA B N 1
ATOM 8000 C CA . ALA B 1 191 ? 21.5 8.898 -0.861 1 69.81 191 ALA B CA 1
ATOM 8001 C C . ALA B 1 191 ? 22.375 8.547 0.34 1 69.81 191 ALA B C 1
ATOM 8003 O O . ALA B 1 191 ? 22.438 9.297 1.313 1 69.81 191 ALA B O 1
ATOM 8004 N N . GLU B 1 192 ? 23.062 7.453 0.208 1 71.31 192 GLU B N 1
ATOM 8005 C CA . GLU B 1 192 ? 23.953 7.012 1.274 1 71.31 192 GLU B CA 1
ATOM 8006 C C . GLU B 1 192 ? 25.141 7.973 1.445 1 71.31 192 GLU B C 1
ATOM 8008 O O . GLU B 1 192 ? 25.594 8.203 2.564 1 71.31 192 GLU B O 1
ATOM 8013 N N . LEU B 1 193 ? 25.531 8.5 0.351 1 75.31 193 LEU B N 1
ATOM 8014 C CA . LEU B 1 193 ? 26.672 9.422 0.359 1 75.31 193 LEU B CA 1
ATOM 8015 C C . LEU B 1 193 ? 26.203 10.859 0.593 1 75.31 193 LEU B C 1
ATOM 8017 O O . LEU B 1 193 ? 27.016 11.781 0.632 1 75.31 193 LEU B O 1
ATOM 8021 N N . LYS B 1 194 ? 24.859 11.086 0.73 1 70.44 194 LYS B N 1
ATOM 8022 C CA . LYS B 1 194 ? 24.25 12.391 0.955 1 70.44 194 LYS B CA 1
ATOM 8023 C C . LYS B 1 194 ? 24.578 13.352 -0.189 1 70.44 194 LYS B C 1
ATOM 8025 O O . LYS B 1 194 ? 24.891 14.523 0.044 1 70.44 194 LYS B O 1
ATOM 8030 N N . LEU B 1 195 ? 24.672 12.828 -1.363 1 74.19 195 LEU B N 1
ATOM 8031 C CA . LEU B 1 195 ? 25 13.633 -2.535 1 74.19 195 LEU B CA 1
ATOM 8032 C C . LEU B 1 195 ? 23.781 13.805 -3.432 1 74.19 195 LEU B C 1
ATOM 8034 O O . LEU B 1 195 ? 23.844 14.477 -4.465 1 74.19 195 LEU B O 1
ATOM 8038 N N . LEU B 1 196 ? 22.703 13.211 -3.02 1 71.38 196 LEU B N 1
ATOM 8039 C CA . LEU B 1 196 ? 21.516 13.141 -3.873 1 71.38 196 LEU B CA 1
ATOM 8040 C C . LEU B 1 196 ? 21.031 14.539 -4.234 1 71.38 196 LEU B C 1
ATOM 8042 O O . LEU B 1 196 ? 20.562 14.766 -5.355 1 71.38 196 LEU B O 1
ATOM 8046 N N . ASN B 1 197 ? 21.25 15.461 -3.312 1 59.22 197 ASN B N 1
ATOM 8047 C CA . ASN B 1 197 ? 20.703 16.797 -3.531 1 59.22 197 ASN B CA 1
ATOM 8048 C C . ASN B 1 197 ? 21.766 17.766 -4.027 1 59.22 197 ASN B C 1
ATOM 8050 O O . ASN B 1 197 ? 21.484 18.953 -4.23 1 59.22 197 ASN B O 1
ATOM 8054 N N . THR B 1 198 ? 22.891 17.344 -4.277 1 68.25 198 THR B N 1
ATOM 8055 C CA . THR B 1 198 ? 23.969 18.188 -4.789 1 68.25 198 THR B CA 1
ATOM 8056 C C . THR B 1 198 ? 23.906 18.266 -6.312 1 68.25 198 THR B C 1
ATOM 8058 O O . THR B 1 198 ? 23.172 17.5 -6.953 1 68.25 198 THR B O 1
ATOM 8061 N N . GLU B 1 199 ? 24.609 19.172 -6.789 1 72.62 199 GLU B N 1
ATOM 8062 C CA . GLU B 1 199 ? 24.672 19.312 -8.242 1 72.62 199 GLU B CA 1
ATOM 8063 C C . GLU B 1 199 ? 25.281 18.062 -8.883 1 72.62 199 GLU B C 1
ATOM 8065 O O . GLU B 1 199 ? 24.844 17.625 -9.945 1 72.62 199 GLU B O 1
ATOM 8070 N N . LEU B 1 200 ? 26.234 17.562 -8.219 1 81.75 200 LEU B N 1
ATOM 8071 C CA . LEU B 1 200 ? 26.859 16.328 -8.703 1 81.75 200 LEU B CA 1
ATOM 8072 C C . LEU B 1 200 ? 25.859 15.188 -8.742 1 81.75 200 LEU B C 1
ATOM 8074 O O . LEU B 1 200 ? 25.828 14.422 -9.711 1 81.75 200 LEU B O 1
ATOM 8078 N N . GLY B 1 201 ? 25.109 15.031 -7.703 1 82.56 201 GLY B N 1
ATOM 8079 C CA . GLY B 1 201 ? 24.109 13.984 -7.652 1 82.56 201 GLY B CA 1
ATOM 8080 C C . GLY B 1 201 ? 23.031 14.148 -8.703 1 82.56 201 GLY B C 1
ATOM 8081 O O . GLY B 1 201 ? 22.609 13.172 -9.328 1 82.56 201 GLY B O 1
ATOM 8082 N N . ARG B 1 202 ? 22.656 15.352 -8.953 1 75.5 202 ARG B N 1
ATOM 8083 C CA . ARG B 1 202 ? 21.641 15.625 -9.961 1 75.5 202 ARG B CA 1
ATOM 8084 C C . ARG B 1 202 ? 22.141 15.297 -11.359 1 75.5 202 ARG B C 1
ATOM 8086 O O . ARG B 1 202 ? 21.391 14.758 -12.18 1 75.5 202 ARG B O 1
ATOM 8093 N N . LEU B 1 203 ? 23.312 15.695 -11.555 1 82.62 203 LEU B N 1
ATOM 8094 C CA . LEU B 1 203 ? 23.922 15.414 -12.844 1 82.62 203 LEU B CA 1
ATOM 8095 C C . LEU B 1 203 ? 24.078 13.914 -13.062 1 82.62 203 LEU B C 1
ATOM 8097 O O . LEU B 1 203 ? 23.797 13.406 -14.156 1 82.62 203 LEU B O 1
ATOM 8101 N N . ALA B 1 204 ? 24.516 13.227 -12.062 1 88.19 204 ALA B N 1
ATOM 8102 C CA . ALA B 1 204 ? 24.672 11.781 -12.141 1 88.19 204 ALA B CA 1
ATOM 8103 C C . ALA B 1 204 ? 23.344 11.086 -12.383 1 88.19 204 ALA B C 1
ATOM 8105 O O . ALA B 1 204 ? 23.25 10.172 -13.203 1 88.19 204 ALA B O 1
ATOM 8106 N N . MET B 1 205 ? 22.359 11.492 -11.688 1 82.5 205 MET B N 1
ATOM 8107 C CA . MET B 1 205 ? 21.031 10.883 -11.812 1 82.5 205 MET B CA 1
ATOM 8108 C C . MET B 1 205 ? 20.469 11.109 -13.211 1 82.5 205 MET B C 1
ATOM 8110 O O . MET B 1 205 ? 19.906 10.188 -13.812 1 82.5 205 MET B O 1
ATOM 8114 N N . SER B 1 206 ? 20.594 12.344 -13.664 1 81.81 206 SER B N 1
ATOM 8115 C CA . SER B 1 206 ? 20.094 12.664 -14.992 1 81.81 206 SER B CA 1
ATOM 8116 C C . SER B 1 206 ? 20.812 11.859 -16.062 1 81.81 206 SER B C 1
ATOM 8118 O O . SER B 1 206 ? 20.188 11.344 -17 1 81.81 206 SER B O 1
ATOM 8120 N N . ALA B 1 207 ? 22.078 11.75 -15.93 1 87.75 207 ALA B N 1
ATOM 8121 C CA . ALA B 1 207 ? 22.875 10.977 -16.891 1 87.75 207 ALA B CA 1
ATOM 8122 C C . ALA B 1 207 ? 22.516 9.5 -16.828 1 87.75 207 ALA B C 1
ATOM 8124 O O . ALA B 1 207 ? 22.484 8.82 -17.859 1 87.75 207 ALA B O 1
ATOM 8125 N N . ALA B 1 208 ? 22.266 9 -15.688 1 87.5 208 ALA B N 1
ATOM 8126 C CA . ALA B 1 208 ? 21.922 7.586 -15.516 1 87.5 208 ALA B CA 1
ATOM 8127 C C . ALA B 1 208 ? 20.594 7.254 -16.156 1 87.5 208 ALA B C 1
ATOM 8129 O O . ALA B 1 208 ? 20.406 6.172 -16.719 1 87.5 208 ALA B O 1
ATOM 8130 N N . ILE B 1 209 ? 19.656 8.133 -16.047 1 80.25 209 ILE B N 1
ATOM 8131 C CA . ILE B 1 209 ? 18.344 7.93 -16.656 1 80.25 209 ILE B CA 1
ATOM 8132 C C . ILE B 1 209 ? 18.484 7.816 -18.172 1 80.25 209 ILE B C 1
ATOM 8134 O O . ILE B 1 209 ? 17.891 6.938 -18.797 1 80.25 209 ILE B O 1
ATOM 8138 N N . ILE B 1 210 ? 19.266 8.688 -18.719 1 82.56 210 ILE B N 1
ATOM 8139 C CA . ILE B 1 210 ? 19.516 8.664 -20.156 1 82.56 210 ILE B CA 1
ATOM 8140 C C . ILE B 1 210 ? 20.219 7.367 -20.547 1 82.56 210 ILE B C 1
ATOM 8142 O O . ILE B 1 210 ? 19.859 6.734 -21.531 1 82.56 210 ILE B O 1
ATOM 8146 N N . ASN B 1 211 ? 21.172 6.996 -19.797 1 87.75 211 ASN B N 1
ATOM 8147 C CA . ASN B 1 211 ? 21.891 5.75 -20.031 1 87.75 211 ASN B CA 1
ATOM 8148 C C . ASN B 1 211 ? 20.953 4.543 -19.984 1 87.75 211 ASN B C 1
ATOM 8150 O O . ASN B 1 211 ? 21.109 3.609 -20.781 1 87.75 211 ASN B O 1
ATOM 8154 N N . ASP B 1 212 ? 20.047 4.566 -19.047 1 82.44 212 ASP B N 1
ATOM 8155 C CA . ASP B 1 212 ? 19.125 3.451 -18.922 1 82.44 212 ASP B CA 1
ATOM 8156 C C . ASP B 1 212 ? 18.203 3.348 -20.141 1 82.44 212 ASP B C 1
ATOM 8158 O O . ASP B 1 212 ? 17.969 2.254 -20.656 1 82.44 212 ASP B O 1
ATOM 8162 N N . VAL B 1 213 ? 17.75 4.43 -20.578 1 77.62 213 VAL B N 1
ATOM 8163 C CA . VAL B 1 213 ? 16.891 4.445 -21.75 1 77.62 213 VAL B CA 1
ATOM 8164 C C . VAL B 1 213 ? 17.656 3.953 -22.969 1 77.62 213 VAL B C 1
ATOM 8166 O O . VAL B 1 213 ? 17.156 3.139 -23.75 1 77.62 213 VAL B O 1
ATOM 8169 N N . CYS B 1 214 ? 18.828 4.375 -23.141 1 83.19 214 CYS B N 1
ATOM 8170 C CA . CYS B 1 214 ? 19.672 3.979 -24.25 1 83.19 214 CYS B CA 1
ATOM 8171 C C . CYS B 1 214 ? 20.016 2.496 -24.172 1 83.19 214 CYS B C 1
ATOM 8173 O O . CYS B 1 214 ? 20.094 1.816 -25.203 1 83.19 214 CYS B O 1
ATOM 8175 N N . ALA B 1 215 ? 20.266 2.068 -22.984 1 85.06 215 ALA B N 1
ATOM 8176 C CA . ALA B 1 215 ? 20.609 0.663 -22.781 1 85.06 215 ALA B CA 1
ATOM 8177 C C . ALA B 1 215 ? 19.484 -0.251 -23.234 1 85.06 215 ALA B C 1
ATOM 8179 O O . ALA B 1 215 ? 19.719 -1.309 -23.828 1 85.06 215 ALA B O 1
ATOM 8180 N N . TRP B 1 216 ? 18.281 0.099 -23.016 1 79.62 216 TRP B N 1
ATOM 8181 C CA . TRP B 1 216 ? 17.125 -0.693 -23.438 1 79.62 216 TRP B CA 1
ATOM 8182 C C . TRP B 1 216 ? 17.016 -0.738 -24.953 1 79.62 216 TRP B C 1
ATOM 8184 O O . TRP B 1 216 ? 16.688 -1.781 -25.531 1 79.62 216 TRP B O 1
ATOM 8194 N N . VAL B 1 217 ? 17.328 0.35 -25.562 1 78.5 217 VAL B N 1
ATOM 8195 C CA . VAL B 1 217 ? 17.297 0.411 -27.016 1 78.5 217 VAL B CA 1
ATOM 8196 C C . VAL B 1 217 ? 18.406 -0.473 -27.594 1 78.5 217 VAL B C 1
ATOM 8198 O O . VAL B 1 217 ? 18.172 -1.238 -28.531 1 78.5 217 VAL B O 1
ATOM 8201 N N . LEU B 1 218 ? 19.531 -0.379 -27.031 1 81.62 218 LEU B N 1
ATOM 8202 C CA . LEU B 1 218 ? 20.656 -1.186 -27.5 1 81.62 218 LEU B CA 1
ATOM 8203 C C . LEU B 1 218 ? 20.391 -2.67 -27.281 1 81.62 218 LEU B C 1
ATOM 8205 O O . LEU B 1 218 ? 20.766 -3.504 -28.109 1 81.62 218 LEU B O 1
ATOM 8209 N N . LEU B 1 219 ? 19.797 -2.977 -26.156 1 80.25 219 LEU B N 1
ATOM 8210 C CA . LEU B 1 219 ? 19.453 -4.363 -25.875 1 80.25 219 LEU B CA 1
ATOM 8211 C C . LEU B 1 219 ? 18.453 -4.902 -26.891 1 80.25 219 LEU B C 1
ATOM 8213 O O . LEU B 1 219 ? 18.578 -6.039 -27.344 1 80.25 219 LEU B O 1
ATOM 8217 N N . ALA B 1 220 ? 17.469 -4.102 -27.188 1 75.81 220 ALA B N 1
ATOM 8218 C CA . ALA B 1 220 ? 16.484 -4.5 -28.188 1 75.81 220 ALA B CA 1
ATOM 8219 C C . ALA B 1 220 ? 17.156 -4.758 -29.531 1 75.81 220 ALA B C 1
ATOM 8221 O O . ALA B 1 220 ? 16.797 -5.711 -30.234 1 75.81 220 ALA B O 1
ATOM 8222 N N . LEU B 1 221 ? 18.125 -3.984 -29.812 1 76.38 221 LEU B N 1
ATOM 8223 C CA . LEU B 1 221 ? 18.859 -4.145 -31.062 1 76.38 221 LEU B CA 1
ATOM 8224 C C . LEU B 1 221 ? 19.719 -5.398 -31.016 1 76.38 221 LEU B C 1
ATOM 8226 O O . LEU B 1 221 ? 19.844 -6.109 -32.031 1 76.38 221 LEU B O 1
ATOM 8230 N N . ALA B 1 222 ? 20.281 -5.652 -29.875 1 78.88 222 ALA B N 1
ATOM 8231 C CA . ALA B 1 222 ? 21.125 -6.844 -29.719 1 78.88 222 ALA B CA 1
ATOM 8232 C C . ALA B 1 222 ? 20.297 -8.117 -29.875 1 78.88 222 ALA B C 1
ATOM 8234 O O . ALA B 1 222 ? 20.75 -9.094 -30.453 1 78.88 222 ALA B O 1
ATOM 8235 N N . ILE B 1 223 ? 19.172 -8.141 -29.312 1 74.19 223 ILE B N 1
ATOM 8236 C CA . ILE B 1 223 ? 18.281 -9.297 -29.391 1 74.19 223 ILE B CA 1
ATOM 8237 C C . ILE B 1 223 ? 17.828 -9.508 -30.828 1 74.19 223 ILE B C 1
ATOM 8239 O O . ILE B 1 223 ? 17.75 -10.641 -31.312 1 74.19 223 ILE B O 1
ATOM 8243 N N . ALA B 1 224 ? 17.656 -8.406 -31.562 1 70.56 224 ALA B N 1
ATOM 8244 C CA . ALA B 1 224 ? 17.188 -8.453 -32.938 1 70.56 224 ALA B CA 1
ATOM 8245 C C . ALA B 1 224 ? 18.266 -9.008 -33.875 1 70.56 224 ALA B C 1
ATOM 8247 O O . ALA B 1 224 ? 17.953 -9.711 -34.844 1 70.56 224 ALA B O 1
ATOM 8248 N N . VAL B 1 225 ? 19.516 -8.781 -33.531 1 72.31 225 VAL B N 1
ATOM 8249 C CA . VAL B 1 225 ? 20.625 -9.188 -34.406 1 72.31 225 VAL B CA 1
ATOM 8250 C C . VAL B 1 225 ? 20.953 -10.656 -34.156 1 72.31 225 VAL B C 1
ATOM 8252 O O . VAL B 1 225 ? 21.453 -11.344 -35.062 1 72.31 225 VAL B O 1
ATOM 8255 N N . ASN B 1 226 ? 20.859 -11.172 -32.875 1 66.38 226 ASN B N 1
ATOM 8256 C CA . ASN B 1 226 ? 21.188 -12.547 -32.531 1 66.38 226 ASN B CA 1
ATOM 8257 C C . ASN B 1 226 ? 20.5 -13.547 -33.469 1 66.38 226 ASN B C 1
ATOM 8259 O O . ASN B 1 226 ? 21 -14.656 -33.656 1 66.38 226 ASN B O 1
ATOM 8263 N N . ASP B 1 227 ? 19.484 -13.25 -33.906 1 54.44 227 ASP B N 1
ATOM 8264 C CA . ASP B 1 227 ? 18.75 -14.297 -34.625 1 54.44 227 ASP B CA 1
ATOM 8265 C C . ASP B 1 227 ? 19.359 -14.594 -35.969 1 54.44 227 ASP B C 1
ATOM 8267 O O . ASP B 1 227 ? 19.062 -13.914 -36.969 1 54.44 227 ASP B O 1
ATOM 8271 N N . ARG B 1 228 ? 20.797 -15.055 -35.875 1 52.56 228 ARG B N 1
ATOM 8272 C CA . ARG B 1 228 ? 21.547 -15.438 -37.062 1 52.56 228 ARG B CA 1
ATOM 8273 C C . ARG B 1 228 ? 20.641 -16.094 -38.125 1 52.56 228 ARG B C 1
ATOM 8275 O O . ARG B 1 228 ? 20.844 -15.914 -39.312 1 52.56 228 ARG B O 1
ATOM 8282 N N . ASP B 1 229 ? 20.312 -17.312 -37.625 1 50.44 229 ASP B N 1
ATOM 8283 C CA . ASP B 1 229 ? 19.922 -18.141 -38.781 1 50.44 229 ASP B CA 1
ATOM 8284 C C . ASP B 1 229 ? 18.891 -17.406 -39.656 1 50.44 229 ASP B C 1
ATOM 8286 O O . ASP B 1 229 ? 18.938 -17.516 -40.875 1 50.44 229 ASP B O 1
ATOM 8290 N N . LYS B 1 230 ? 17.672 -17.359 -39.156 1 54.62 230 LYS B N 1
ATOM 8291 C CA . LYS B 1 230 ? 16.609 -17.344 -40.156 1 54.62 230 LYS B CA 1
ATOM 8292 C C . LYS B 1 230 ? 16.406 -15.945 -40.719 1 54.62 230 LYS B C 1
ATOM 8294 O O . LYS B 1 230 ? 17.203 -15.484 -41.531 1 54.62 230 LYS B O 1
ATOM 8299 N N . ASN B 1 231 ? 15.281 -15.172 -40.312 1 59.75 231 ASN B N 1
ATOM 8300 C CA . ASN B 1 231 ? 14.602 -14.156 -41.094 1 59.75 231 ASN B CA 1
ATOM 8301 C C . ASN B 1 231 ? 14.938 -12.75 -40.594 1 59.75 231 ASN B C 1
ATOM 8303 O O . ASN B 1 231 ? 14.492 -12.336 -39.531 1 59.75 231 ASN B O 1
ATOM 8307 N N . ALA B 1 232 ? 16.25 -12.242 -41.062 1 65.25 232 ALA B N 1
ATOM 8308 C CA . ALA B 1 232 ? 16.562 -10.82 -40.906 1 65.25 232 ALA B CA 1
ATOM 8309 C C . ALA B 1 232 ? 15.281 -9.984 -40.844 1 65.25 232 ALA B C 1
ATOM 8311 O O . ALA B 1 232 ? 15.227 -8.984 -40.125 1 65.25 232 ALA B O 1
ATOM 8312 N N . LEU B 1 233 ? 14.375 -10.531 -41.469 1 76.44 233 LEU B N 1
ATOM 8313 C CA . LEU B 1 233 ? 13.102 -9.82 -41.5 1 76.44 233 LEU B CA 1
ATOM 8314 C C . LEU B 1 233 ? 12.422 -9.859 -40.125 1 76.44 233 LEU B C 1
ATOM 8316 O O . LEU B 1 233 ? 11.727 -8.914 -39.75 1 76.44 233 LEU B O 1
ATOM 8320 N N . ALA B 1 234 ? 12.773 -10.891 -39.406 1 79 234 ALA B N 1
ATOM 8321 C CA . ALA B 1 234 ? 12.188 -11.008 -38.062 1 79 234 ALA B CA 1
ATOM 8322 C C . ALA B 1 234 ? 12.727 -9.93 -37.125 1 79 234 ALA B C 1
ATOM 8324 O O . ALA B 1 234 ? 11.977 -9.367 -36.312 1 79 234 ALA B O 1
ATOM 8325 N N . SER B 1 235 ? 14.016 -9.648 -37.312 1 78.25 235 SER B N 1
ATOM 8326 C CA . SER B 1 235 ? 14.625 -8.625 -36.469 1 78.25 235 SER B CA 1
ATOM 8327 C C . SER B 1 235 ? 14.055 -7.246 -36.781 1 78.25 235 SER B C 1
ATOM 8329 O O . SER B 1 235 ? 13.844 -6.438 -35.875 1 78.25 235 SER B O 1
ATOM 8331 N N . VAL B 1 236 ? 13.797 -6.996 -37.938 1 82.44 236 VAL B N 1
ATOM 8332 C CA . VAL B 1 236 ? 13.227 -5.711 -38.344 1 82.44 236 VAL B CA 1
ATOM 8333 C C . VAL B 1 236 ? 11.812 -5.578 -37.812 1 82.44 236 VAL B C 1
ATOM 8335 O O . VAL B 1 236 ? 11.414 -4.504 -37.344 1 82.44 236 VAL B O 1
ATOM 8338 N N . TRP B 1 237 ? 11.117 -6.672 -37.781 1 84.81 237 TRP B N 1
ATOM 8339 C CA . TRP B 1 237 ? 9.75 -6.652 -37.281 1 84.81 237 TRP B CA 1
ATOM 8340 C C . TRP B 1 237 ? 9.742 -6.434 -35.75 1 84.81 237 TRP B C 1
ATOM 8342 O O . TRP B 1 237 ? 8.828 -5.801 -35.219 1 84.81 237 TRP B O 1
ATOM 8352 N N . VAL B 1 238 ? 10.688 -6.969 -35.094 1 84 238 VAL B N 1
ATOM 8353 C CA . VAL B 1 238 ? 10.789 -6.777 -33.656 1 84 238 VAL B CA 1
ATOM 8354 C C . VAL B 1 238 ? 11.016 -5.297 -33.344 1 84 238 VAL B C 1
ATOM 8356 O O . VAL B 1 238 ? 10.336 -4.727 -32.469 1 84 238 VAL B O 1
ATOM 8359 N N . VAL B 1 239 ? 11.906 -4.648 -34.125 1 82.69 239 VAL B N 1
ATOM 8360 C CA . VAL B 1 239 ? 12.227 -3.242 -33.875 1 82.69 239 VAL B CA 1
ATOM 8361 C C . VAL B 1 239 ? 11.023 -2.371 -34.25 1 82.69 239 VAL B C 1
ATOM 8363 O O . VAL B 1 239 ? 10.68 -1.446 -33.5 1 82.69 239 VAL B O 1
ATOM 8366 N N . LEU B 1 240 ? 10.414 -2.666 -35.344 1 88.19 240 LEU B N 1
ATOM 8367 C CA . LEU B 1 240 ? 9.258 -1.896 -35.781 1 88.19 240 LEU B CA 1
ATOM 8368 C C . LEU B 1 240 ? 8.102 -2.035 -34.781 1 88.19 240 LEU B C 1
ATOM 8370 O O . LEU B 1 240 ? 7.422 -1.053 -34.469 1 88.19 240 LEU B O 1
ATOM 8374 N N . SER B 1 241 ? 7.906 -3.285 -34.344 1 91.38 241 SER B N 1
ATOM 8375 C CA . SER B 1 241 ? 6.852 -3.508 -33.375 1 91.38 241 SER B CA 1
ATOM 8376 C C . SER B 1 241 ? 7.152 -2.777 -32.062 1 91.38 241 SER B C 1
ATOM 8378 O O . SER B 1 241 ? 6.238 -2.309 -31.375 1 91.38 241 SER B O 1
ATOM 8380 N N . GLY B 1 242 ? 8.414 -2.748 -31.672 1 89.5 242 GLY B N 1
ATOM 8381 C CA . GLY B 1 242 ? 8.805 -1.987 -30.5 1 89.5 242 GLY B CA 1
ATOM 8382 C C . GLY B 1 242 ? 8.5 -0.506 -30.625 1 89.5 242 GLY B C 1
ATOM 8383 O O . GLY B 1 242 ? 7.992 0.104 -29.688 1 89.5 242 GLY B O 1
ATOM 8384 N N . VAL B 1 243 ? 8.75 0.038 -31.781 1 89.75 243 VAL B N 1
ATOM 8385 C CA . VAL B 1 243 ? 8.492 1.452 -32.031 1 89.75 243 VAL B CA 1
ATOM 8386 C C . VAL B 1 243 ? 6.988 1.713 -32 1 89.75 243 VAL B C 1
ATOM 8388 O O . VAL B 1 243 ? 6.535 2.713 -31.438 1 89.75 243 VAL B O 1
ATOM 8391 N N . VAL B 1 244 ? 6.266 0.833 -32.562 1 94.62 244 VAL B N 1
ATOM 8392 C CA . VAL B 1 244 ? 4.812 0.959 -32.562 1 94.62 244 VAL B CA 1
ATOM 8393 C C . VAL B 1 244 ? 4.289 0.922 -31.141 1 94.62 244 VAL B C 1
ATOM 8395 O O . VAL B 1 244 ? 3.375 1.672 -30.797 1 94.62 244 VAL B O 1
ATOM 8398 N N . PHE B 1 245 ? 4.859 0.051 -30.359 1 94.31 245 PHE B N 1
ATOM 8399 C CA . PHE B 1 245 ? 4.441 -0.069 -28.969 1 94.31 245 PHE B CA 1
ATOM 8400 C C . PHE B 1 245 ? 4.734 1.215 -28.203 1 94.31 245 PHE B C 1
ATOM 8402 O O . PHE B 1 245 ? 3.914 1.668 -27.406 1 94.31 245 PHE B O 1
ATOM 8409 N N . VAL B 1 246 ? 5.902 1.777 -28.438 1 91.56 246 VAL B N 1
ATOM 8410 C CA . VAL B 1 246 ? 6.266 3.021 -27.781 1 91.56 246 VAL B CA 1
ATOM 8411 C C . VAL B 1 246 ? 5.305 4.133 -28.188 1 91.56 246 VAL B C 1
ATOM 8413 O O . VAL B 1 246 ? 4.832 4.902 -27.344 1 91.56 246 VAL B O 1
ATOM 8416 N N . LEU B 1 247 ? 4.977 4.18 -29.453 1 94.5 247 LEU B N 1
ATOM 8417 C CA . LEU B 1 247 ? 4.039 5.18 -29.953 1 94.5 247 LEU B CA 1
ATOM 8418 C C . LEU B 1 247 ? 2.645 4.953 -29.375 1 94.5 247 LEU B C 1
ATOM 8420 O O . LEU B 1 247 ? 1.948 5.906 -29.031 1 94.5 247 LEU B O 1
ATOM 8424 N N . PHE B 1 248 ? 2.262 3.709 -29.297 1 95.62 248 PHE B N 1
ATOM 8425 C CA . PHE B 1 248 ? 0.972 3.361 -28.719 1 95.62 248 PHE B CA 1
ATOM 8426 C C . PHE B 1 248 ? 0.91 3.787 -27.25 1 95.62 248 PHE B C 1
ATOM 8428 O O . PHE B 1 248 ? -0.113 4.301 -26.797 1 95.62 248 PHE B O 1
ATOM 8435 N N . SER B 1 249 ? 1.955 3.518 -26.531 1 94.38 249 SER B N 1
ATOM 8436 C CA . SER B 1 249 ? 2.008 3.879 -25.109 1 94.38 249 SER B CA 1
ATOM 8437 C C . SER B 1 249 ? 1.926 5.391 -24.922 1 94.38 249 SER B C 1
ATOM 8439 O O . SER B 1 249 ? 1.236 5.871 -24.016 1 94.38 249 SER B O 1
ATOM 8441 N N . LEU B 1 250 ? 2.539 6.16 -25.797 1 90.88 250 LEU B N 1
ATOM 8442 C CA . LEU B 1 250 ? 2.58 7.613 -25.656 1 90.88 250 LEU B CA 1
ATOM 8443 C C . LEU B 1 250 ? 1.28 8.234 -26.156 1 90.88 250 LEU B C 1
ATOM 8445 O O . LEU B 1 250 ? 0.793 9.211 -25.578 1 90.88 250 LEU B O 1
ATOM 8449 N N . LEU B 1 251 ? 0.66 7.648 -27.156 1 93.56 251 LEU B N 1
ATOM 8450 C CA . LEU B 1 251 ? -0.473 8.297 -27.812 1 93.56 251 LEU B CA 1
ATOM 8451 C C . LEU B 1 251 ? -1.792 7.773 -27.25 1 93.56 251 LEU B C 1
ATOM 8453 O O . LEU B 1 251 ? -2.812 8.469 -27.312 1 93.56 251 LEU B O 1
ATOM 8457 N N . VAL B 1 252 ? -1.796 6.598 -26.781 1 94.81 252 VAL B N 1
ATOM 8458 C CA . VAL B 1 252 ? -3.062 6.012 -26.359 1 94.81 252 VAL B CA 1
ATOM 8459 C C . VAL B 1 252 ? -3.055 5.809 -24.844 1 94.81 252 VAL B C 1
ATOM 8461 O O . VAL B 1 252 ? -3.961 6.27 -24.141 1 94.81 252 VAL B O 1
ATOM 8464 N N . LEU B 1 253 ? -2.035 5.148 -24.297 1 94.75 253 LEU B N 1
ATOM 8465 C CA . LEU B 1 253 ? -2.021 4.793 -22.891 1 94.75 253 LEU B CA 1
ATOM 8466 C C . LEU B 1 253 ? -1.854 6.035 -22.016 1 94.75 253 LEU B C 1
ATOM 8468 O O . LEU B 1 253 ? -2.498 6.156 -20.969 1 94.75 253 LEU B O 1
ATOM 8472 N N . ARG B 1 254 ? -0.994 6.938 -22.438 1 91.62 254 ARG B N 1
ATOM 8473 C CA . ARG B 1 254 ? -0.757 8.125 -21.625 1 91.62 254 ARG B CA 1
ATOM 8474 C C . ARG B 1 254 ? -2.031 8.953 -21.469 1 91.62 254 ARG B C 1
ATOM 8476 O O . ARG B 1 254 ? -2.447 9.266 -20.359 1 91.62 254 ARG B O 1
ATOM 8483 N N . PRO B 1 255 ? -2.717 9.281 -22.562 1 91.62 255 PRO B N 1
ATOM 8484 C CA . PRO B 1 255 ? -3.957 10.039 -22.391 1 91.62 255 PRO B CA 1
ATOM 8485 C C . PRO B 1 255 ? -5.027 9.258 -21.625 1 91.62 255 PRO B C 1
ATOM 8487 O O . PRO B 1 255 ? -5.832 9.844 -20.906 1 91.62 255 PRO B O 1
ATOM 8490 N N . ALA B 1 256 ? -5.062 7.973 -21.797 1 92.12 256 ALA B N 1
ATOM 8491 C CA . ALA B 1 256 ? -6.035 7.152 -21.078 1 92.12 256 ALA B CA 1
ATOM 8492 C C . ALA B 1 256 ? -5.816 7.23 -19.578 1 92.12 256 ALA B C 1
ATOM 8494 O O . ALA B 1 256 ? -6.773 7.359 -18.812 1 92.12 256 ALA B O 1
ATOM 8495 N N . VAL B 1 257 ? -4.617 7.156 -19.156 1 90.31 257 VAL B N 1
ATOM 8496 C CA . VAL B 1 257 ? -4.316 7.188 -17.734 1 90.31 257 VAL B CA 1
ATOM 8497 C C . VAL B 1 257 ? -4.504 8.602 -17.188 1 90.31 257 VAL B C 1
ATOM 8499 O O . VAL B 1 257 ? -4.914 8.789 -16.047 1 90.31 257 VAL B O 1
ATOM 8502 N N . THR B 1 258 ? -4.152 9.578 -18.031 1 84.31 258 THR B N 1
ATOM 8503 C CA . THR B 1 258 ? -4.383 10.961 -17.625 1 84.31 258 THR B CA 1
ATOM 8504 C C . THR B 1 258 ? -5.871 11.219 -17.406 1 84.31 258 THR B C 1
ATOM 8506 O O . THR B 1 258 ? -6.25 11.984 -16.516 1 84.31 258 THR B O 1
ATOM 8509 N N . TRP B 1 259 ? -6.578 10.578 -18.234 1 84.31 259 TRP B N 1
ATOM 8510 C CA . TRP B 1 259 ? -8.023 10.664 -18.062 1 84.31 259 TRP B CA 1
ATOM 8511 C C . TRP B 1 259 ? -8.453 10.086 -16.719 1 84.31 259 TRP B C 1
ATOM 8513 O O . TRP B 1 259 ? -9.32 10.641 -16.047 1 84.31 259 TRP B O 1
ATOM 8523 N N . VAL B 1 260 ? -7.91 9.039 -16.297 1 82.19 260 VAL B N 1
ATOM 8524 C CA . VAL B 1 260 ? -8.211 8.406 -15.023 1 82.19 260 VAL B CA 1
ATOM 8525 C C . VAL B 1 260 ? -7.762 9.32 -13.883 1 82.19 260 VAL B C 1
ATOM 8527 O O . VAL B 1 260 ? -8.453 9.43 -12.867 1 82.19 260 VAL B O 1
ATOM 8530 N N . THR B 1 261 ? -6.605 9.906 -14.016 1 75.19 261 THR B N 1
ATOM 8531 C CA . THR B 1 261 ? -6.059 10.781 -12.992 1 75.19 261 THR B CA 1
ATOM 8532 C C . THR B 1 261 ? -6.949 12.008 -12.797 1 75.19 261 THR B C 1
ATOM 8534 O O . THR B 1 261 ? -7.074 12.523 -11.688 1 75.19 261 THR B O 1
ATOM 8537 N N . ARG B 1 262 ? -7.512 12.414 -13.836 1 65.31 262 ARG B N 1
ATOM 8538 C CA . ARG B 1 262 ? -8.375 13.594 -13.766 1 65.31 262 ARG B CA 1
ATOM 8539 C C . ARG B 1 262 ? -9.672 13.273 -13.039 1 65.31 262 ARG B C 1
ATOM 8541 O O . ARG B 1 262 ? -10.273 14.141 -12.406 1 65.31 262 ARG B O 1
ATOM 8548 N N . LYS B 1 263 ? -9.961 12.07 -13.18 1 62.81 263 LYS B N 1
ATOM 8549 C CA . LYS B 1 263 ? -11.18 11.648 -12.5 1 62.81 263 LYS B CA 1
ATOM 8550 C C . LYS B 1 263 ? -10.938 11.406 -11.016 1 62.81 263 LYS B C 1
ATOM 8552 O O . LYS B 1 263 ? -11.875 11.375 -10.219 1 62.81 263 LYS B O 1
ATOM 8557 N N . THR B 1 264 ? -9.703 11.164 -10.734 1 57.28 264 THR B N 1
ATOM 8558 C CA . THR B 1 264 ? -9.359 10.898 -9.336 1 57.28 264 THR B CA 1
ATOM 8559 C C . THR B 1 264 ? -8.93 12.18 -8.633 1 57.28 264 THR B C 1
ATOM 8561 O O . THR B 1 264 ? -8.016 12.867 -9.078 1 57.28 264 THR B O 1
ATOM 8564 N N . THR B 1 265 ? -9.852 12.633 -7.828 1 49.12 265 THR B N 1
ATOM 8565 C CA . THR B 1 265 ? -9.633 13.891 -7.121 1 49.12 265 THR B CA 1
ATOM 8566 C C . THR B 1 265 ? -8.469 13.766 -6.141 1 49.12 265 THR B C 1
ATOM 8568 O O . THR B 1 265 ? -8.242 12.695 -5.57 1 49.12 265 THR B O 1
ATOM 8571 N N . GLU B 1 266 ? -7.641 14.719 -6.137 1 47.81 266 GLU B N 1
ATOM 8572 C CA . GLU B 1 266 ? -6.5 14.805 -5.227 1 47.81 266 GLU B CA 1
ATOM 8573 C C . GLU B 1 266 ? -6.941 14.648 -3.775 1 47.81 266 GLU B C 1
ATOM 8575 O O . GLU B 1 266 ? -7.934 15.25 -3.355 1 47.81 266 GLU B O 1
ATOM 8580 N N . GLY B 1 267 ? -6.398 13.695 -3.014 1 45.28 267 GLY B N 1
ATOM 8581 C CA . GLY B 1 267 ? -6.695 13.492 -1.604 1 45.28 267 GLY B CA 1
ATOM 8582 C C . GLY B 1 267 ? -7.605 12.305 -1.353 1 45.28 267 GLY B C 1
ATOM 8583 O O . GLY B 1 267 ? -7.711 11.82 -0.223 1 45.28 267 GLY B O 1
ATOM 8584 N N . GLU B 1 268 ? -8.375 12.016 -2.447 1 51.72 268 GLU B N 1
ATOM 8585 C CA . GLU B 1 268 ? -9.266 10.875 -2.27 1 51.72 268 GLU B CA 1
ATOM 8586 C C . GLU B 1 268 ? -8.57 9.562 -2.625 1 51.72 268 GLU B C 1
ATOM 8588 O O . GLU B 1 268 ? -7.578 9.562 -3.361 1 51.72 268 GLU B O 1
ATOM 8593 N N . ALA B 1 269 ? -9.023 8.609 -1.83 1 57.47 269 ALA B N 1
ATOM 8594 C CA . ALA B 1 269 ? -8.508 7.281 -2.172 1 57.47 269 ALA B CA 1
ATOM 8595 C C . ALA B 1 269 ? -8.875 6.906 -3.605 1 57.47 269 ALA B C 1
ATOM 8597 O O . ALA B 1 269 ? -9.992 7.168 -4.059 1 57.47 269 ALA B O 1
ATOM 8598 N N . VAL B 1 270 ? -7.875 6.605 -4.383 1 65.25 270 VAL B N 1
ATOM 8599 C CA . VAL B 1 270 ? -8.078 6.172 -5.762 1 65.25 270 VAL B CA 1
ATOM 8600 C C . VAL B 1 270 ? -8.977 4.941 -5.793 1 65.25 270 VAL B C 1
ATOM 8602 O O . VAL B 1 270 ? -8.875 4.062 -4.934 1 65.25 270 VAL B O 1
ATOM 8605 N N . SER B 1 271 ? -9.875 4.945 -6.656 1 71 271 SER B N 1
ATOM 8606 C CA . SER B 1 271 ? -10.82 3.844 -6.805 1 71 271 SER B CA 1
ATOM 8607 C C . SER B 1 271 ? -10.102 2.521 -7.043 1 71 271 SER B C 1
ATOM 8609 O O . SER B 1 271 ? -9.07 2.484 -7.715 1 71 271 SER B O 1
ATOM 8611 N N . GLU B 1 272 ? -10.664 1.488 -6.449 1 75.88 272 GLU B N 1
ATOM 8612 C CA . GLU B 1 272 ? -10.109 0.143 -6.547 1 75.88 272 GLU B CA 1
ATOM 8613 C C . GLU B 1 272 ? -10.109 -0.351 -7.988 1 75.88 272 GLU B C 1
ATOM 8615 O O . GLU B 1 272 ? -9.188 -1.065 -8.406 1 75.88 272 GLU B O 1
ATOM 8620 N N . ILE B 1 273 ? -11.062 0.066 -8.734 1 77.56 273 ILE B N 1
ATOM 8621 C CA . ILE B 1 273 ? -11.188 -0.414 -10.109 1 77.56 273 ILE B CA 1
ATOM 8622 C C . ILE B 1 273 ? -10.031 0.116 -10.953 1 77.56 273 ILE B C 1
ATOM 8624 O O . ILE B 1 273 ? -9.477 -0.61 -11.781 1 77.56 273 ILE B O 1
ATOM 8628 N N . TYR B 1 274 ? -9.727 1.373 -10.711 1 83.62 274 TYR B N 1
ATOM 8629 C CA . TYR B 1 274 ? -8.641 1.962 -11.484 1 83.62 274 TYR B CA 1
ATOM 8630 C C . TYR B 1 274 ? -7.301 1.35 -11.094 1 83.62 274 TYR B C 1
ATOM 8632 O O . TYR B 1 274 ? -6.453 1.098 -11.953 1 83.62 274 TYR B O 1
ATOM 8640 N N . ILE B 1 275 ? -7.137 1.104 -9.789 1 87.06 275 ILE B N 1
ATOM 8641 C CA . ILE B 1 275 ? -5.891 0.5 -9.32 1 87.06 275 ILE B CA 1
ATOM 8642 C C . ILE B 1 275 ? -5.746 -0.901 -9.914 1 87.06 275 ILE B C 1
ATOM 8644 O O . ILE B 1 275 ? -4.68 -1.263 -10.414 1 87.06 275 ILE B O 1
ATOM 8648 N N . CYS B 1 276 ? -6.801 -1.698 -9.867 1 88.12 276 CYS B N 1
ATOM 8649 C CA . CYS B 1 276 ? -6.781 -3.049 -10.422 1 88.12 276 CYS B CA 1
ATOM 8650 C C . CYS B 1 276 ? -6.543 -3.018 -11.922 1 88.12 276 CYS B C 1
ATOM 8652 O O . CYS B 1 276 ? -5.793 -3.838 -12.453 1 88.12 276 CYS B O 1
ATOM 8654 N N . ALA B 1 277 ? -7.133 -2.051 -12.609 1 91.38 277 ALA B N 1
ATOM 8655 C CA . ALA B 1 277 ? -6.969 -1.922 -14.055 1 91.38 277 ALA B CA 1
ATOM 8656 C C . ALA B 1 277 ? -5.523 -1.6 -14.414 1 91.38 277 ALA B C 1
ATOM 8658 O O . ALA B 1 277 ? -4.98 -2.145 -15.383 1 91.38 277 ALA B O 1
ATOM 8659 N N . ILE B 1 278 ? -4.934 -0.759 -13.664 1 93.94 278 ILE B N 1
ATOM 8660 C CA . ILE B 1 278 ? -3.555 -0.376 -13.938 1 93.94 278 ILE B CA 1
ATOM 8661 C C . ILE B 1 278 ? -2.623 -1.549 -13.633 1 93.94 278 ILE B C 1
ATOM 8663 O O . ILE B 1 278 ? -1.709 -1.84 -14.406 1 93.94 278 ILE B O 1
ATOM 8667 N N . MET B 1 279 ? -2.85 -2.242 -12.508 1 94.81 279 MET B N 1
ATOM 8668 C CA . MET B 1 279 ? -2.02 -3.395 -12.18 1 94.81 279 MET B CA 1
ATOM 8669 C C . MET B 1 279 ? -2.133 -4.477 -13.25 1 94.81 279 MET B C 1
ATOM 8671 O O . MET B 1 279 ? -1.14 -5.117 -13.594 1 94.81 279 MET B O 1
ATOM 8675 N N . LEU B 1 280 ? -3.33 -4.664 -13.703 1 95.44 280 LEU B N 1
ATOM 8676 C CA . LEU B 1 280 ? -3.516 -5.598 -14.805 1 95.44 280 LEU B CA 1
ATOM 8677 C C . LEU B 1 280 ? -2.848 -5.078 -16.078 1 95.44 280 LEU B C 1
ATOM 8679 O O . LEU B 1 280 ? -2.293 -5.859 -16.859 1 95.44 280 LEU B O 1
ATOM 8683 N N . GLY B 1 281 ? -2.951 -3.74 -16.328 1 95.94 281 GLY B N 1
ATOM 8684 C CA . GLY B 1 281 ? -2.297 -3.121 -17.469 1 95.94 281 GLY B CA 1
ATOM 8685 C C . GLY B 1 281 ? -0.799 -3.359 -17.5 1 95.94 281 GLY B C 1
ATOM 8686 O O . GLY B 1 281 ? -0.214 -3.529 -18.578 1 95.94 281 GLY B O 1
ATOM 8687 N N . VAL B 1 282 ? -0.145 -3.402 -16.328 1 96.88 282 VAL B N 1
ATOM 8688 C CA . VAL B 1 282 ? 1.282 -3.691 -16.234 1 96.88 282 VAL B CA 1
ATOM 8689 C C . VAL B 1 282 ? 1.57 -5.07 -16.812 1 96.88 282 VAL B C 1
ATOM 8691 O O . VAL B 1 282 ? 2.49 -5.23 -17.625 1 96.88 282 VAL B O 1
ATOM 8694 N N . MET B 1 283 ? 0.748 -6.035 -16.453 1 96.44 283 MET B N 1
ATOM 8695 C CA . MET B 1 283 ? 0.936 -7.406 -16.922 1 96.44 283 MET B CA 1
ATOM 8696 C C . MET B 1 283 ? 0.657 -7.512 -18.422 1 96.44 283 MET B C 1
ATOM 8698 O O . MET B 1 283 ? 1.372 -8.211 -19.141 1 96.44 283 MET B O 1
ATOM 8702 N N . VAL B 1 284 ? -0.286 -6.797 -18.891 1 96.25 284 VAL B N 1
ATOM 8703 C CA . VAL B 1 284 ? -0.638 -6.844 -20.297 1 96.25 284 VAL B CA 1
ATOM 8704 C C . VAL B 1 284 ? 0.469 -6.191 -21.125 1 96.25 284 VAL B C 1
ATOM 8706 O O . VAL B 1 284 ? 0.822 -6.688 -22.203 1 96.25 284 VAL B O 1
ATOM 8709 N N . CYS B 1 285 ? 0.964 -5.105 -20.656 1 96.69 285 CYS B N 1
ATOM 8710 C CA . CYS B 1 285 ? 2.07 -4.457 -21.344 1 96.69 285 CYS B CA 1
ATOM 8711 C C . CYS B 1 285 ? 3.311 -5.344 -21.344 1 96.69 285 CYS B C 1
ATOM 8713 O O . CYS B 1 285 ? 4.031 -5.414 -22.344 1 96.69 285 CYS B O 1
ATOM 8715 N N . ALA B 1 286 ? 3.584 -5.941 -20.219 1 95.81 286 ALA B N 1
ATOM 8716 C CA . ALA B 1 286 ? 4.699 -6.883 -20.156 1 95.81 286 ALA B CA 1
ATOM 8717 C C . ALA B 1 286 ? 4.504 -8.039 -21.141 1 95.81 286 ALA B C 1
ATOM 8719 O O . ALA B 1 286 ? 5.449 -8.445 -21.812 1 95.81 286 ALA B O 1
ATOM 8720 N N . PHE B 1 287 ? 3.291 -8.531 -21.25 1 94.88 287 PHE B N 1
ATOM 8721 C CA . PHE B 1 287 ? 2.947 -9.602 -22.172 1 94.88 287 PHE B CA 1
ATOM 8722 C C . PHE B 1 287 ? 3.162 -9.164 -23.625 1 94.88 287 PHE B C 1
ATOM 8724 O O . PHE B 1 287 ? 3.693 -9.93 -24.438 1 94.88 287 PHE B O 1
ATOM 8731 N N . THR B 1 288 ? 2.791 -8.008 -23.938 1 95.06 288 THR B N 1
ATOM 8732 C CA . THR B 1 288 ? 2.887 -7.488 -25.297 1 95.06 288 THR B CA 1
ATOM 8733 C C . THR B 1 288 ? 4.344 -7.41 -25.75 1 95.06 288 THR B C 1
ATOM 8735 O O . THR B 1 288 ? 4.684 -7.824 -26.859 1 95.06 288 THR B O 1
ATOM 8738 N N . THR B 1 289 ? 5.207 -6.906 -24.922 1 91.75 289 THR B N 1
ATOM 8739 C CA . THR B 1 289 ? 6.609 -6.801 -25.297 1 91.75 289 THR B CA 1
ATOM 8740 C C . THR B 1 289 ? 7.266 -8.18 -25.344 1 91.75 289 THR B C 1
ATOM 8742 O O . THR B 1 289 ? 8.172 -8.414 -26.141 1 91.75 289 THR B O 1
ATOM 8745 N N . ASP B 1 290 ? 6.824 -9.047 -24.453 1 90.25 290 ASP B N 1
ATOM 8746 C CA . ASP B 1 290 ? 7.344 -10.406 -24.484 1 90.25 290 ASP B CA 1
ATOM 8747 C C . ASP B 1 290 ? 7.016 -11.086 -25.812 1 90.25 290 ASP B C 1
ATOM 8749 O O . ASP B 1 290 ? 7.879 -11.727 -26.422 1 90.25 290 ASP B O 1
ATOM 8753 N N . ILE B 1 291 ? 5.805 -10.922 -26.312 1 90.81 291 ILE B N 1
ATOM 8754 C CA . ILE B 1 291 ? 5.367 -11.586 -27.531 1 90.81 291 ILE B CA 1
ATOM 8755 C C . ILE B 1 291 ? 6.051 -10.945 -28.75 1 90.81 291 ILE B C 1
ATOM 8757 O O . ILE B 1 291 ? 6.293 -11.609 -29.75 1 90.81 291 ILE B O 1
ATOM 8761 N N . ILE B 1 292 ? 6.336 -9.664 -28.641 1 88.88 292 ILE B N 1
ATOM 8762 C CA . ILE B 1 292 ? 7.059 -8.969 -29.703 1 88.88 292 ILE B CA 1
ATOM 8763 C C . ILE B 1 292 ? 8.492 -9.484 -29.766 1 88.88 292 ILE B C 1
ATOM 8765 O O . ILE B 1 292 ? 9.109 -9.484 -30.844 1 88.88 292 ILE B O 1
ATOM 8769 N N . GLY B 1 293 ? 8.938 -10 -28.703 1 81.56 293 GLY B N 1
ATOM 8770 C CA . GLY B 1 293 ? 10.297 -10.516 -28.656 1 81.56 293 GLY B CA 1
ATOM 8771 C C . GLY B 1 293 ? 11.242 -9.625 -27.875 1 81.56 293 GLY B C 1
ATOM 8772 O O . GLY B 1 293 ? 12.461 -9.789 -27.953 1 81.56 293 GLY B O 1
ATOM 8773 N N . ILE B 1 294 ? 10.547 -8.625 -27.391 1 82.19 294 ILE B N 1
ATOM 8774 C CA . ILE B 1 294 ? 11.297 -7.805 -26.438 1 82.19 294 ILE B CA 1
ATOM 8775 C C . ILE B 1 294 ? 11.062 -8.32 -25.016 1 82.19 294 ILE B C 1
ATOM 8777 O O . ILE B 1 294 ? 10.156 -9.125 -24.781 1 82.19 294 ILE B O 1
ATOM 8781 N N . HIS B 1 295 ? 11.953 -8.336 -24.062 1 83.44 295 HIS B N 1
ATOM 8782 C CA . HIS B 1 295 ? 11.844 -8.781 -22.672 1 83.44 295 HIS B CA 1
ATOM 8783 C C . HIS B 1 295 ? 10.688 -8.086 -21.969 1 83.44 295 HIS B C 1
ATOM 8785 O O . HIS B 1 295 ? 10.445 -6.898 -22.188 1 83.44 295 HIS B O 1
ATOM 8791 N N . PRO B 1 296 ? 9.836 -8.766 -21.172 1 90.44 296 PRO B N 1
ATOM 8792 C CA . PRO B 1 296 ? 8.625 -8.234 -20.531 1 90.44 296 PRO B CA 1
ATOM 8793 C C . PRO B 1 296 ? 8.906 -6.992 -19.688 1 90.44 296 PRO B C 1
ATOM 8795 O O . PRO B 1 296 ? 8.031 -6.137 -19.531 1 90.44 296 PRO B O 1
ATOM 8798 N N . VAL B 1 297 ? 10.031 -6.863 -19.219 1 88.62 297 VAL B N 1
ATOM 8799 C CA . VAL B 1 297 ? 10.359 -5.773 -18.297 1 88.62 297 VAL B CA 1
ATOM 8800 C C . VAL B 1 297 ? 10.258 -4.438 -19.031 1 88.62 297 VAL B C 1
ATOM 8802 O O . VAL B 1 297 ? 9.922 -3.414 -18.438 1 88.62 297 VAL B O 1
ATOM 8805 N N . PHE B 1 298 ? 10.461 -4.434 -20.359 1 86.88 298 PHE B N 1
ATOM 8806 C CA . PHE B 1 298 ? 10.406 -3.209 -21.141 1 86.88 298 PHE B CA 1
ATOM 8807 C C . PHE B 1 298 ? 8.984 -2.648 -21.172 1 86.88 298 PHE B C 1
ATOM 8809 O O . PHE B 1 298 ? 8.789 -1.438 -21.047 1 86.88 298 PHE B O 1
ATOM 8816 N N . GLY B 1 299 ? 8.094 -3.49 -21.391 1 92.38 299 GLY B N 1
ATOM 8817 C CA . GLY B 1 299 ? 6.703 -3.051 -21.422 1 92.38 299 GLY B CA 1
ATOM 8818 C C . GLY B 1 299 ? 6.242 -2.459 -20.094 1 92.38 299 GLY B C 1
ATOM 8819 O O . GLY B 1 299 ? 5.551 -1.437 -20.078 1 92.38 299 GLY B O 1
ATOM 8820 N N . ALA B 1 300 ? 6.578 -3.104 -19.016 1 94 300 ALA B N 1
ATOM 8821 C CA . ALA B 1 300 ? 6.211 -2.607 -17.688 1 94 300 ALA B CA 1
ATOM 8822 C C . ALA B 1 300 ? 6.859 -1.254 -17.406 1 94 300 ALA B C 1
ATOM 8824 O O . ALA B 1 300 ? 6.215 -0.345 -16.891 1 94 300 ALA B O 1
ATOM 8825 N N . PHE B 1 301 ? 8.102 -1.112 -17.797 1 88.62 301 PHE B N 1
ATOM 8826 C CA . PHE B 1 301 ? 8.836 0.13 -17.594 1 88.62 301 PHE B CA 1
ATOM 8827 C C . PHE B 1 301 ? 8.203 1.269 -18.391 1 88.62 301 PHE B C 1
ATOM 8829 O O . PHE B 1 301 ? 8.016 2.367 -17.859 1 88.62 301 PHE B O 1
ATOM 8836 N N . MET B 1 302 ? 7.918 0.967 -19.641 1 90.25 302 MET B N 1
ATOM 8837 C CA . MET B 1 302 ? 7.32 1.971 -20.516 1 90.25 302 MET B CA 1
ATOM 8838 C C . MET B 1 302 ? 5.957 2.41 -19.984 1 90.25 302 MET B C 1
ATOM 8840 O O . MET B 1 302 ? 5.629 3.596 -20.016 1 90.25 302 MET B O 1
ATOM 8844 N N . PHE B 1 303 ? 5.184 1.469 -19.484 1 94.38 303 PHE B N 1
ATOM 8845 C CA . PHE B 1 303 ? 3.873 1.786 -18.938 1 94.38 303 PHE B CA 1
ATOM 8846 C C . PHE B 1 303 ? 4.008 2.693 -17.719 1 94.38 303 PHE B C 1
ATOM 8848 O O . PHE B 1 303 ? 3.223 3.629 -17.547 1 94.38 303 PHE B O 1
ATOM 8855 N N . GLY B 1 304 ? 4.977 2.43 -16.812 1 90.94 304 GLY B N 1
ATOM 8856 C CA . GLY B 1 304 ? 5.246 3.295 -15.68 1 90.94 304 GLY B CA 1
ATOM 8857 C C . GLY B 1 304 ? 5.68 4.691 -16.078 1 90.94 304 GLY B C 1
ATOM 8858 O O . GLY B 1 304 ? 5.262 5.68 -15.477 1 90.94 304 GLY B O 1
ATOM 8859 N N . LEU B 1 305 ? 6.449 4.766 -17.141 1 85.12 305 LEU B N 1
ATOM 8860 C CA . LEU B 1 305 ? 7.016 6.027 -17.625 1 85.12 305 LEU B CA 1
ATOM 8861 C C . LEU B 1 305 ? 5.922 6.938 -18.172 1 85.12 305 LEU B C 1
ATOM 8863 O O . LEU B 1 305 ? 6.023 8.164 -18.078 1 85.12 305 LEU B O 1
ATOM 8867 N N . VAL B 1 306 ? 4.879 6.387 -18.719 1 88.94 306 VAL B N 1
ATOM 8868 C CA . VAL B 1 306 ? 3.863 7.18 -19.406 1 88.94 306 VAL B CA 1
ATOM 8869 C C . VAL B 1 306 ? 2.832 7.68 -18.406 1 88.94 306 VAL B C 1
ATOM 8871 O O . VAL B 1 306 ? 2.072 8.609 -18.688 1 88.94 306 VAL B O 1
ATOM 8874 N N . ILE B 1 307 ? 2.758 7.113 -17.203 1 87.62 307 ILE B N 1
ATOM 8875 C CA . ILE B 1 307 ? 1.82 7.555 -16.172 1 87.62 307 ILE B CA 1
ATOM 8876 C C . ILE B 1 307 ? 2.311 8.867 -15.562 1 87.62 307 ILE B C 1
ATOM 8878 O O . ILE B 1 307 ? 3.443 8.945 -15.078 1 87.62 307 ILE B O 1
ATOM 8882 N N . PRO B 1 308 ? 1.478 9.852 -15.633 1 75.5 308 PRO B N 1
ATOM 8883 C CA . PRO B 1 308 ? 1.917 11.141 -15.094 1 75.5 308 PRO B CA 1
ATOM 8884 C C . PRO B 1 308 ? 2.125 11.109 -13.578 1 75.5 308 PRO B C 1
ATOM 8886 O O . PRO B 1 308 ? 1.477 10.328 -12.883 1 75.5 308 PRO B O 1
ATOM 8889 N N . ASN B 1 309 ? 3.027 11.906 -13.211 1 66.94 309 ASN B N 1
ATOM 8890 C CA . ASN B 1 309 ? 3.297 12 -11.781 1 66.94 309 ASN B CA 1
ATOM 8891 C C . ASN B 1 309 ? 2.152 12.68 -11.031 1 66.94 309 ASN B C 1
ATOM 8893 O O . ASN B 1 309 ? 1.554 13.633 -11.539 1 66.94 309 ASN B O 1
ATOM 8897 N N . GLY B 1 310 ? 1.551 12.094 -10.031 1 64 310 GLY B N 1
ATOM 8898 C CA . GLY B 1 310 ? 0.457 12.633 -9.234 1 64 310 GLY B CA 1
ATOM 8899 C C . GLY B 1 310 ? 0.027 11.703 -8.117 1 64 310 GLY B C 1
ATOM 8900 O O . GLY B 1 310 ? 0.825 10.906 -7.625 1 64 310 GLY B O 1
ATOM 8901 N N . SER B 1 311 ? -1.067 11.977 -7.738 1 66.44 311 SER B N 1
ATOM 8902 C CA . SER B 1 311 ? -1.611 11.211 -6.621 1 66.44 311 SER B CA 1
ATOM 8903 C C . SER B 1 311 ? -1.762 9.742 -6.988 1 66.44 311 SER B C 1
ATOM 8905 O O . SER B 1 311 ? -1.542 8.859 -6.148 1 66.44 311 SER B O 1
ATOM 8907 N N . LEU B 1 312 ? -1.99 9.555 -8.219 1 78.56 312 LEU B N 1
ATOM 8908 C CA . LEU B 1 312 ? -2.166 8.18 -8.664 1 78.56 312 LEU B CA 1
ATOM 8909 C C . LEU B 1 312 ? -0.844 7.422 -8.625 1 78.56 312 LEU B C 1
ATOM 8911 O O . LEU B 1 312 ? -0.784 6.293 -8.141 1 78.56 312 LEU B O 1
ATOM 8915 N N . GLY B 1 313 ? 0.213 8.078 -9.148 1 80.31 313 GLY B N 1
ATOM 8916 C CA . GLY B 1 313 ? 1.523 7.453 -9.109 1 80.31 313 GLY B CA 1
ATOM 8917 C C . GLY B 1 313 ? 2.006 7.172 -7.695 1 80.31 313 GLY B C 1
ATOM 8918 O O . GLY B 1 313 ? 2.547 6.098 -7.422 1 80.31 313 GLY B O 1
ATOM 8919 N N . GLY B 1 314 ? 1.743 8.109 -6.812 1 75.62 314 GLY B N 1
ATOM 8920 C CA . GLY B 1 314 ? 2.121 7.922 -5.422 1 75.62 314 GLY B CA 1
ATOM 8921 C C . GLY B 1 314 ? 1.382 6.781 -4.746 1 75.62 314 GLY B C 1
ATOM 8922 O O . GLY B 1 314 ? 1.979 6.004 -4 1 75.62 314 GLY B O 1
ATOM 8923 N N . ALA B 1 315 ? 0.139 6.684 -5.023 1 77.25 315 ALA B N 1
ATOM 8924 C CA . ALA B 1 315 ? -0.672 5.613 -4.449 1 77.25 315 ALA B CA 1
ATOM 8925 C C . ALA B 1 315 ? -0.205 4.246 -4.941 1 77.25 315 ALA B C 1
ATOM 8927 O O . ALA B 1 315 ? -0.135 3.293 -4.164 1 77.25 315 ALA B O 1
ATOM 8928 N N . LEU B 1 316 ? 0.121 4.16 -6.16 1 86.81 316 LEU B N 1
ATOM 8929 C CA . LEU B 1 316 ? 0.565 2.902 -6.75 1 86.81 316 LEU B CA 1
ATOM 8930 C C . LEU B 1 316 ? 1.908 2.475 -6.168 1 86.81 316 LEU B C 1
ATOM 8932 O O . LEU B 1 316 ? 2.111 1.297 -5.863 1 86.81 316 LEU B O 1
ATOM 8936 N N . ILE B 1 317 ? 2.822 3.396 -5.996 1 84.06 317 ILE B N 1
ATOM 8937 C CA . ILE B 1 317 ? 4.129 3.102 -5.422 1 84.06 317 ILE B CA 1
ATOM 8938 C C . ILE B 1 317 ? 3.965 2.615 -3.982 1 84.06 317 ILE B C 1
ATOM 8940 O O . ILE B 1 317 ? 4.559 1.608 -3.59 1 84.06 317 ILE B O 1
ATOM 8944 N N . GLU B 1 318 ? 3.105 3.277 -3.27 1 76.06 318 GLU B N 1
ATOM 8945 C CA . GLU B 1 318 ? 2.873 2.92 -1.874 1 76.06 318 GLU B CA 1
ATOM 8946 C C . GLU B 1 318 ? 2.289 1.515 -1.755 1 76.06 318 GLU B C 1
ATOM 8948 O O . GLU B 1 318 ? 2.65 0.762 -0.848 1 76.06 318 GLU B O 1
ATOM 8953 N N . LYS B 1 319 ? 1.499 1.143 -2.602 1 84.19 319 LYS B N 1
ATOM 8954 C CA . LYS B 1 319 ? 0.783 -0.128 -2.527 1 84.19 319 LYS B CA 1
ATOM 8955 C C . LYS B 1 319 ? 1.656 -1.28 -3.016 1 84.19 319 LYS B C 1
ATOM 8957 O O . LYS B 1 319 ? 1.528 -2.408 -2.537 1 84.19 319 LYS B O 1
ATOM 8962 N N . LEU B 1 320 ? 2.584 -1.008 -3.924 1 90.06 320 LEU B N 1
ATOM 8963 C CA . LEU B 1 320 ? 3.266 -2.105 -4.602 1 90.06 320 LEU B CA 1
ATOM 8964 C C . LEU B 1 320 ? 4.719 -2.207 -4.148 1 90.06 320 LEU B C 1
ATOM 8966 O O . LEU B 1 320 ? 5.34 -3.264 -4.281 1 90.06 320 LEU B O 1
ATOM 8970 N N . GLU B 1 321 ? 5.289 -1.204 -3.652 1 86.44 321 GLU B N 1
ATOM 8971 C CA . GLU B 1 321 ? 6.734 -1.107 -3.473 1 86.44 321 GLU B CA 1
ATOM 8972 C C . GLU B 1 321 ? 7.234 -2.127 -2.451 1 86.44 321 GLU B C 1
ATOM 8974 O O . GLU B 1 321 ? 8.164 -2.887 -2.729 1 86.44 321 GLU B O 1
ATOM 8979 N N . ASP B 1 322 ? 6.598 -2.211 -1.276 1 85.69 322 ASP B N 1
ATOM 8980 C CA . ASP B 1 322 ? 7.098 -3.055 -0.195 1 85.69 322 ASP B CA 1
ATOM 8981 C C . ASP B 1 322 ? 6.996 -4.535 -0.56 1 85.69 322 ASP B C 1
ATOM 8983 O O . ASP B 1 322 ? 7.922 -5.309 -0.308 1 85.69 322 ASP B O 1
ATOM 8987 N N . PHE B 1 323 ? 5.887 -4.902 -1.09 1 90.94 323 PHE B N 1
ATOM 8988 C CA . PHE B 1 323 ? 5.676 -6.301 -1.455 1 90.94 323 PHE B CA 1
ATOM 8989 C C . PHE B 1 323 ? 6.637 -6.723 -2.557 1 90.94 323 PHE B C 1
ATOM 8991 O O . PHE B 1 323 ? 7.203 -7.816 -2.51 1 90.94 323 PHE B O 1
ATOM 8998 N N . THR B 1 324 ? 6.828 -5.898 -3.611 1 91.69 324 THR B N 1
ATOM 8999 C CA . THR B 1 324 ? 7.66 -6.203 -4.77 1 91.69 324 THR B CA 1
ATOM 9000 C C . THR B 1 324 ? 9.141 -6.156 -4.402 1 91.69 324 THR B C 1
ATOM 9002 O O . THR B 1 324 ? 9.875 -7.113 -4.648 1 91.69 324 THR B O 1
ATOM 9005 N N . SER B 1 325 ? 9.609 -5.105 -3.752 1 87.44 325 SER B N 1
ATOM 9006 C CA . SER B 1 325 ? 11.023 -4.922 -3.439 1 87.44 325 SER B CA 1
ATOM 9007 C C . SER B 1 325 ? 11.438 -5.773 -2.246 1 87.44 325 SER B C 1
ATOM 9009 O O . SER B 1 325 ? 12.586 -6.207 -2.156 1 87.44 325 SER B O 1
ATOM 9011 N N . GLY B 1 326 ? 10.531 -6.02 -1.364 1 86.94 326 GLY B N 1
ATOM 9012 C CA . GLY B 1 326 ? 10.875 -6.738 -0.148 1 86.94 326 GLY B CA 1
ATOM 9013 C C . GLY B 1 326 ? 10.812 -8.242 -0.307 1 86.94 326 GLY B C 1
ATOM 9014 O O . GLY B 1 326 ? 11.625 -8.969 0.274 1 86.94 326 GLY B O 1
ATOM 9015 N N . LEU B 1 327 ? 9.883 -8.711 -1.147 1 91.94 327 LEU B N 1
ATOM 9016 C CA . LEU B 1 327 ? 9.664 -10.156 -1.188 1 91.94 327 LEU B CA 1
ATOM 9017 C C . LEU B 1 327 ? 9.984 -10.711 -2.572 1 91.94 327 LEU B C 1
ATOM 9019 O O . LEU B 1 327 ? 10.711 -11.703 -2.699 1 91.94 327 LEU B O 1
ATOM 9023 N N . LEU B 1 328 ? 9.555 -10.102 -3.621 1 93.94 328 LEU B N 1
ATOM 9024 C CA . LEU B 1 328 ? 9.586 -10.711 -4.945 1 93.94 328 LEU B CA 1
ATOM 9025 C C . LEU B 1 328 ? 10.914 -10.43 -5.637 1 93.94 328 LEU B C 1
ATOM 9027 O O . LEU B 1 328 ? 11.5 -11.328 -6.254 1 93.94 328 LEU B O 1
ATOM 9031 N N . LEU B 1 329 ? 11.445 -9.219 -5.492 1 91.56 329 LEU B N 1
ATOM 9032 C CA . LEU B 1 329 ? 12.648 -8.828 -6.219 1 91.56 329 LEU B CA 1
ATOM 9033 C C . LEU B 1 329 ? 13.852 -9.664 -5.785 1 91.56 329 LEU B C 1
ATOM 9035 O O . LEU B 1 329 ? 14.672 -10.055 -6.617 1 91.56 329 LEU B O 1
ATOM 9039 N N . PRO B 1 330 ? 14.008 -9.992 -4.508 1 93.38 330 PRO B N 1
ATOM 9040 C CA . PRO B 1 330 ? 15.125 -10.844 -4.086 1 93.38 330 PRO B CA 1
ATOM 9041 C C . PRO B 1 330 ? 15.133 -12.195 -4.797 1 93.38 330 PRO B C 1
ATOM 9043 O O . PRO B 1 330 ? 16.203 -12.789 -4.988 1 93.38 330 PRO B O 1
ATOM 9046 N N . LEU B 1 331 ? 13.961 -12.641 -5.203 1 94.94 331 LEU B N 1
ATOM 9047 C CA . LEU B 1 331 ? 13.883 -13.914 -5.918 1 94.94 331 LEU B CA 1
ATOM 9048 C C . LEU B 1 331 ? 14.586 -13.812 -7.27 1 94.94 331 LEU B C 1
ATOM 9050 O O . LEU B 1 331 ? 15.227 -14.773 -7.715 1 94.94 331 LEU B O 1
ATOM 9054 N N . PHE B 1 332 ? 14.5 -12.695 -7.891 1 93.31 332 PHE B N 1
ATOM 9055 C CA . PHE B 1 332 ? 15.156 -12.508 -9.18 1 93.31 332 PHE B CA 1
ATOM 9056 C C . PHE B 1 332 ? 16.672 -12.539 -9.031 1 93.31 332 PHE B C 1
ATOM 9058 O O . PHE B 1 332 ? 17.359 -13.164 -9.828 1 93.31 332 PHE B O 1
ATOM 9065 N N . PHE B 1 333 ? 17.156 -11.922 -8.023 1 91.81 333 PHE B N 1
ATOM 9066 C CA . PHE B 1 333 ? 18.594 -11.906 -7.781 1 91.81 333 PHE B CA 1
ATOM 9067 C C . PHE B 1 333 ? 19.078 -13.289 -7.359 1 91.81 333 PHE B C 1
ATOM 9069 O O . PHE B 1 333 ? 20.203 -13.68 -7.684 1 91.81 333 PHE B O 1
ATOM 9076 N N . ALA B 1 334 ? 18.188 -13.945 -6.637 1 90.44 334 ALA B N 1
ATOM 9077 C CA . ALA B 1 334 ? 18.547 -15.312 -6.246 1 90.44 334 ALA B CA 1
ATOM 9078 C C . ALA B 1 334 ? 18.672 -16.219 -7.473 1 90.44 334 ALA B C 1
ATOM 9080 O O . ALA B 1 334 ? 19.594 -17.031 -7.547 1 90.44 334 ALA B O 1
ATOM 9081 N N . ILE B 1 335 ? 17.797 -16.047 -8.414 1 90.06 335 ILE B N 1
ATOM 9082 C CA . ILE B 1 335 ? 17.859 -16.859 -9.625 1 90.06 335 ILE B CA 1
ATOM 9083 C C . ILE B 1 335 ? 19.125 -16.531 -10.406 1 90.06 335 ILE B C 1
ATOM 9085 O O . ILE B 1 335 ? 19.781 -17.422 -10.945 1 90.06 335 ILE B O 1
ATOM 9089 N N . SER B 1 336 ? 19.438 -15.266 -10.484 1 90.75 336 SER B N 1
ATOM 9090 C CA . SER B 1 336 ? 20.688 -14.859 -11.141 1 90.75 336 SER B CA 1
ATOM 9091 C C . SER B 1 336 ? 21.891 -15.461 -10.445 1 90.75 336 SER B C 1
ATOM 9093 O O . SER B 1 336 ? 22.859 -15.852 -11.102 1 90.75 336 SER B O 1
ATOM 9095 N N . GLY B 1 337 ? 21.828 -15.5 -9.141 1 89.06 337 GLY B N 1
ATOM 9096 C CA . GLY B 1 337 ? 22.891 -16.109 -8.375 1 89.06 337 GLY B CA 1
ATOM 9097 C C . GLY B 1 337 ? 22.969 -17.625 -8.562 1 89.06 337 GLY B C 1
ATOM 9098 O O . GLY B 1 337 ? 24.062 -18.188 -8.625 1 89.06 337 GLY B O 1
ATOM 9099 N N . LEU B 1 338 ? 21.812 -18.281 -8.695 1 86.5 338 LEU B N 1
ATOM 9100 C CA . LEU B 1 338 ? 21.766 -19.719 -8.898 1 86.5 338 LEU B CA 1
ATOM 9101 C C . LEU B 1 338 ? 22.344 -20.109 -10.258 1 86.5 338 LEU B C 1
ATOM 9103 O O . LEU B 1 338 ? 22.859 -21.219 -10.438 1 86.5 338 LEU B O 1
ATOM 9107 N N . ARG B 1 339 ? 22.328 -19.125 -11.164 1 89.88 339 ARG B N 1
ATOM 9108 C CA . ARG B 1 339 ? 22.859 -19.359 -12.5 1 89.88 339 ARG B CA 1
ATOM 9109 C C . ARG B 1 339 ? 24.359 -19.078 -12.547 1 89.88 339 ARG B C 1
ATOM 9111 O O . ARG B 1 339 ? 25.031 -19.406 -13.523 1 89.88 339 ARG B O 1
ATOM 9118 N N . THR B 1 340 ? 24.797 -18.484 -11.516 1 91.81 340 THR B N 1
ATOM 9119 C CA . THR B 1 340 ? 26.203 -18.109 -11.453 1 91.81 340 THR B CA 1
ATOM 9120 C C . THR B 1 340 ? 27.047 -19.234 -10.867 1 91.81 340 THR B C 1
ATOM 9122 O O . THR B 1 340 ? 26.969 -19.516 -9.664 1 91.81 340 THR B O 1
ATOM 9125 N N . ASN B 1 341 ? 27.797 -19.891 -11.672 1 91.31 341 ASN B N 1
ATOM 9126 C CA . ASN B 1 341 ? 28.688 -20.953 -11.234 1 91.31 341 ASN B CA 1
ATOM 9127 C C . ASN B 1 341 ? 30.156 -20.562 -11.414 1 91.31 341 ASN B C 1
ATOM 9129 O O . ASN B 1 341 ? 30.703 -20.703 -12.508 1 91.31 341 ASN B O 1
ATOM 9133 N N . VAL B 1 342 ? 30.781 -20.266 -10.344 1 88.62 342 VAL B N 1
ATOM 9134 C CA . VAL B 1 342 ? 32.156 -19.797 -10.383 1 88.62 342 VAL B CA 1
ATOM 9135 C C . VAL B 1 342 ? 33.094 -20.953 -10.711 1 88.62 342 VAL B C 1
ATOM 9137 O O . VAL B 1 342 ? 34.219 -20.75 -11.203 1 88.62 342 VAL B O 1
ATOM 9140 N N . MET B 1 343 ? 32.594 -22.188 -10.578 1 86 343 MET B N 1
ATOM 9141 C CA . MET B 1 343 ? 33.406 -23.375 -10.812 1 86 343 MET B CA 1
ATOM 9142 C C . MET B 1 343 ? 33.594 -23.609 -12.312 1 86 343 MET B C 1
ATOM 9144 O O . MET B 1 343 ? 34.5 -24.359 -12.711 1 86 343 MET B O 1
ATOM 9148 N N . THR B 1 344 ? 32.812 -22.984 -13.078 1 83.31 344 THR B N 1
ATOM 9149 C CA . THR B 1 344 ? 32.906 -23.156 -14.523 1 83.31 344 THR B CA 1
ATOM 9150 C C . THR B 1 344 ? 34.031 -22.328 -15.102 1 83.31 344 THR B C 1
ATOM 9152 O O . THR B 1 344 ? 34.438 -22.531 -16.234 1 83.31 344 THR B O 1
ATOM 9155 N N . ILE B 1 345 ? 34.531 -21.406 -14.289 1 83.62 345 ILE B N 1
ATOM 9156 C CA . ILE B 1 345 ? 35.625 -20.547 -14.734 1 83.62 345 ILE B CA 1
ATOM 9157 C C . ILE B 1 345 ? 36.938 -21.328 -14.727 1 83.62 345 ILE B C 1
ATOM 9159 O O . ILE B 1 345 ? 37.688 -21.25 -13.766 1 83.62 345 ILE B O 1
ATOM 9163 N N . THR B 1 346 ? 37.156 -22.234 -15.516 1 78.88 346 THR B N 1
ATOM 9164 C CA . THR B 1 346 ? 38.312 -23.109 -15.523 1 78.88 346 THR B CA 1
ATOM 9165 C C . THR B 1 346 ? 39.375 -22.594 -16.5 1 78.88 346 THR B C 1
ATOM 9167 O O . THR B 1 346 ? 40.594 -22.75 -16.25 1 78.88 346 THR B O 1
ATOM 9170 N N . ASN B 1 347 ? 38.938 -21.922 -17.562 1 77.25 347 ASN B N 1
ATOM 9171 C CA . ASN B 1 347 ? 39.906 -21.438 -18.531 1 77.25 347 ASN B CA 1
ATOM 9172 C C . ASN B 1 347 ? 40.531 -20.125 -18.094 1 77.25 347 ASN B C 1
ATOM 9174 O O . ASN B 1 347 ? 39.875 -19.078 -18.094 1 77.25 347 ASN B O 1
ATOM 9178 N N . GLU B 1 348 ? 41.719 -20.125 -17.594 1 75.69 348 GLU B N 1
ATOM 9179 C CA . GLU B 1 348 ? 42.438 -18.984 -17.016 1 75.69 348 GLU B CA 1
ATOM 9180 C C . GLU B 1 348 ? 42.594 -17.859 -18.031 1 75.69 348 GLU B C 1
ATOM 9182 O O . GLU B 1 348 ? 42.5 -16.672 -17.672 1 75.69 348 GLU B O 1
ATOM 9187 N N . ASP B 1 349 ? 42.719 -18.25 -19.25 1 76.19 349 ASP B N 1
ATOM 9188 C CA . ASP B 1 349 ? 42.938 -17.219 -20.266 1 76.19 349 ASP B CA 1
ATOM 9189 C C . ASP B 1 349 ? 41.656 -16.406 -20.5 1 76.19 349 ASP B C 1
ATOM 9191 O O . ASP B 1 349 ? 41.719 -15.172 -20.578 1 76.19 349 ASP B O 1
ATOM 9195 N N . THR B 1 350 ? 40.625 -17.125 -20.594 1 75.75 350 THR B N 1
ATOM 9196 C CA . THR B 1 350 ? 39.375 -16.438 -20.875 1 75.75 350 THR B CA 1
ATOM 9197 C C . THR B 1 350 ? 38.969 -15.531 -19.703 1 75.75 350 THR B C 1
ATOM 9199 O O . THR B 1 350 ? 38.531 -14.414 -19.906 1 75.75 350 THR B O 1
ATOM 9202 N N . TRP B 1 351 ? 39.25 -15.984 -18.547 1 82.62 351 TRP B N 1
ATOM 9203 C CA . TRP B 1 351 ? 38.875 -15.211 -17.359 1 82.62 351 TRP B CA 1
ATOM 9204 C C . TRP B 1 351 ? 39.75 -13.961 -17.234 1 82.62 351 TRP B C 1
ATOM 9206 O O . TRP B 1 351 ? 39.25 -12.883 -16.906 1 82.62 351 TRP B O 1
ATOM 9216 N N . ALA B 1 352 ? 40.938 -14.062 -17.516 1 83.94 352 ALA B N 1
ATOM 9217 C CA . ALA B 1 352 ? 41.844 -12.938 -17.406 1 83.94 352 ALA B CA 1
ATOM 9218 C C . ALA B 1 352 ? 41.562 -11.875 -18.453 1 83.94 352 ALA B C 1
ATOM 9220 O O . ALA B 1 352 ? 41.594 -10.68 -18.172 1 83.94 352 ALA B O 1
ATOM 9221 N N . ILE B 1 353 ? 41.25 -12.336 -19.594 1 81.56 353 ILE B N 1
ATOM 9222 C CA . ILE B 1 353 ? 40.969 -11.398 -20.672 1 81.56 353 ILE B CA 1
ATOM 9223 C C . ILE B 1 353 ? 39.656 -10.672 -20.391 1 81.56 353 ILE B C 1
ATOM 9225 O O . ILE B 1 353 ? 39.562 -9.453 -20.578 1 81.56 353 ILE B O 1
ATOM 9229 N N . LEU B 1 354 ? 38.688 -11.445 -19.984 1 82.19 354 LEU B N 1
ATOM 9230 C CA . LEU B 1 354 ? 37.406 -10.82 -19.703 1 82.19 354 LEU B CA 1
ATOM 9231 C C . LEU B 1 354 ? 37.5 -9.828 -18.547 1 82.19 354 LEU B C 1
ATOM 9233 O O . LEU B 1 354 ? 36.938 -8.734 -18.609 1 82.19 354 LEU B O 1
ATOM 9237 N N . MET B 1 355 ? 38.281 -10.125 -17.578 1 86 355 MET B N 1
ATOM 9238 C CA . MET B 1 355 ? 38.5 -9.211 -16.469 1 86 355 MET B CA 1
ATOM 9239 C C . MET B 1 355 ? 39.25 -7.961 -16.922 1 86 355 MET B C 1
ATOM 9241 O O . MET B 1 355 ? 38.969 -6.855 -16.453 1 86 355 MET B O 1
ATOM 9245 N N . LEU B 1 356 ? 40.125 -8.188 -17.781 1 85.19 356 LEU B N 1
ATOM 9246 C CA . LEU B 1 356 ? 40.844 -7.055 -18.328 1 85.19 356 LEU B CA 1
ATOM 9247 C C . LEU B 1 356 ? 39.938 -6.117 -19.094 1 85.19 356 LEU B C 1
ATOM 9249 O O . LEU B 1 356 ? 40 -4.898 -18.922 1 85.19 356 LEU B O 1
ATOM 9253 N N . VAL B 1 357 ? 39.094 -6.703 -19.875 1 84.75 357 VAL B N 1
ATOM 9254 C CA . VAL B 1 357 ? 38.156 -5.91 -20.656 1 84.75 357 VAL B CA 1
ATOM 9255 C C . VAL B 1 357 ? 37.25 -5.133 -19.719 1 84.75 357 VAL B C 1
ATOM 9257 O O . VAL B 1 357 ? 36.938 -3.957 -19.953 1 84.75 357 VAL B O 1
ATOM 9260 N N . ILE B 1 358 ? 36.844 -5.77 -18.641 1 88.12 358 ILE B N 1
ATOM 9261 C CA . ILE B 1 358 ? 35.938 -5.145 -17.688 1 88.12 358 ILE B CA 1
ATOM 9262 C C . ILE B 1 358 ? 36.625 -3.988 -16.984 1 88.12 358 ILE B C 1
ATOM 9264 O O . ILE B 1 358 ? 36.062 -2.895 -16.859 1 88.12 358 ILE B O 1
ATOM 9268 N N . VAL B 1 359 ? 37.844 -4.141 -16.641 1 88.88 359 VAL B N 1
ATOM 9269 C CA . VAL B 1 359 ? 38.594 -3.1 -15.961 1 88.88 359 VAL B CA 1
ATOM 9270 C C . VAL B 1 359 ? 38.844 -1.934 -16.906 1 88.88 359 VAL B C 1
ATOM 9272 O O . VAL B 1 359 ? 38.75 -0.77 -16.516 1 88.88 359 VAL B O 1
ATOM 9275 N N . LEU B 1 360 ? 39.125 -2.293 -18.141 1 87.06 360 LEU B N 1
ATOM 9276 C CA . LEU B 1 360 ? 39.375 -1.258 -19.141 1 87.06 360 LEU B CA 1
ATOM 9277 C C . LEU B 1 360 ? 38.094 -0.458 -19.406 1 87.06 360 LEU B C 1
ATOM 9279 O O . LEU B 1 360 ? 38.156 0.759 -19.594 1 87.06 360 LEU B O 1
ATOM 9283 N N . ALA B 1 361 ? 37 -1.147 -19.484 1 89.19 361 ALA B N 1
ATOM 9284 C CA . ALA B 1 361 ? 35.75 -0.466 -19.703 1 89.19 361 ALA B CA 1
ATOM 9285 C C . ALA B 1 361 ? 35.375 0.439 -18.531 1 89.19 361 ALA B C 1
ATOM 9287 O O . ALA B 1 361 ? 34.875 1.55 -18.719 1 89.19 361 ALA B O 1
ATOM 9288 N N . CYS B 1 362 ? 35.656 0.014 -17.328 1 90.31 362 CYS B N 1
ATOM 9289 C CA . CYS B 1 362 ? 35.406 0.813 -16.141 1 90.31 362 CYS B CA 1
ATOM 9290 C C . CYS B 1 362 ? 36.312 2.041 -16.109 1 90.31 362 CYS B C 1
ATOM 9292 O O . CYS B 1 362 ? 35.844 3.143 -15.789 1 90.31 362 CYS B O 1
ATOM 9294 N N . ALA B 1 363 ? 37.531 1.817 -16.469 1 91.69 363 ALA B N 1
ATOM 9295 C CA . ALA B 1 363 ? 38.469 2.93 -16.547 1 91.69 363 ALA B CA 1
ATOM 9296 C C . ALA B 1 363 ? 38.094 3.896 -17.656 1 91.69 363 ALA B C 1
ATOM 9298 O O . ALA B 1 363 ? 38.219 5.113 -17.5 1 91.69 363 ALA B O 1
ATOM 9299 N N . GLY B 1 364 ? 37.719 3.287 -18.719 1 91.19 364 GLY B N 1
ATOM 9300 C CA . GLY B 1 364 ? 37.281 4.121 -19.828 1 91.19 364 GLY B CA 1
ATOM 9301 C C . GLY B 1 364 ? 36.094 5.008 -19.469 1 91.19 364 GLY B C 1
ATOM 9302 O O . GLY B 1 364 ? 36.031 6.16 -19.906 1 91.19 364 GLY B O 1
ATOM 9303 N N . LYS B 1 365 ? 35.156 4.422 -18.75 1 92.81 365 LYS B N 1
ATOM 9304 C CA . LYS B 1 365 ? 34 5.199 -18.312 1 92.81 365 LYS B CA 1
ATOM 9305 C C . LYS B 1 365 ? 34.438 6.34 -17.391 1 92.81 365 LYS B C 1
ATOM 9307 O O . LYS B 1 365 ? 33.906 7.453 -17.5 1 92.81 365 LYS B O 1
ATOM 9312 N N . VAL B 1 366 ? 35.344 6.152 -16.547 1 94 366 VAL B N 1
ATOM 9313 C CA . VAL B 1 366 ? 35.812 7.164 -15.602 1 94 366 VAL B CA 1
ATOM 9314 C C . VAL B 1 366 ? 36.562 8.266 -16.359 1 94 366 VAL B C 1
ATOM 9316 O O . VAL B 1 366 ? 36.312 9.453 -16.156 1 94 366 VAL B O 1
ATOM 9319 N N . VAL B 1 367 ? 37.438 7.848 -17.219 1 93.25 367 VAL B N 1
ATOM 9320 C CA . VAL B 1 367 ? 38.219 8.805 -17.984 1 93.25 367 VAL B CA 1
ATOM 9321 C C . VAL B 1 367 ? 37.312 9.609 -18.906 1 93.25 367 VAL B C 1
ATOM 9323 O O . VAL B 1 367 ? 37.469 10.82 -19.047 1 93.25 367 VAL B O 1
ATOM 9326 N N . GLY B 1 368 ? 36.469 8.891 -19.578 1 92.19 368 GLY B N 1
ATOM 9327 C CA . GLY B 1 368 ? 35.531 9.586 -20.453 1 92.19 368 GLY B CA 1
ATOM 9328 C C . GLY B 1 368 ? 34.719 10.648 -19.734 1 92.19 368 GLY B C 1
ATOM 9329 O O . GLY B 1 368 ? 34.562 11.758 -20.234 1 92.19 368 GLY B O 1
ATOM 9330 N N . THR B 1 369 ? 34.188 10.328 -18.609 1 93.38 369 THR B N 1
ATOM 9331 C CA . THR B 1 369 ? 33.375 11.266 -17.828 1 93.38 369 THR B CA 1
ATOM 9332 C C . THR B 1 369 ? 34.25 12.398 -17.281 1 93.38 369 THR B C 1
ATOM 9334 O O . THR B 1 369 ? 33.812 13.555 -17.234 1 93.38 369 THR B O 1
ATOM 9337 N N . LEU B 1 370 ? 35.5 12.094 -16.891 1 92.44 370 LEU B N 1
ATOM 9338 C CA . LEU B 1 370 ? 36.438 13.094 -16.391 1 92.44 370 LEU B CA 1
ATOM 9339 C C . LEU B 1 370 ? 36.719 14.148 -17.453 1 92.44 370 LEU B C 1
ATOM 9341 O O . LEU B 1 370 ? 36.75 15.344 -17.156 1 92.44 370 LEU B O 1
ATOM 9345 N N . VAL B 1 371 ? 36.938 13.711 -18.625 1 93 371 VAL B N 1
ATOM 9346 C CA . VAL B 1 371 ? 37.25 14.617 -19.719 1 93 371 VAL B CA 1
ATOM 9347 C C . VAL B 1 371 ? 36.094 15.57 -19.969 1 93 371 VAL B C 1
ATOM 9349 O O . VAL B 1 371 ? 36.312 16.781 -20.125 1 93 371 VAL B O 1
ATOM 9352 N N . VAL B 1 372 ? 34.969 15.031 -20.016 1 92.81 372 VAL B N 1
ATOM 9353 C CA . VAL B 1 372 ? 33.781 15.852 -20.25 1 92.81 372 VAL B CA 1
ATOM 9354 C C . VAL B 1 372 ? 33.562 16.797 -19.078 1 92.81 372 VAL B C 1
ATOM 9356 O O . VAL B 1 372 ? 33.188 17.953 -19.266 1 92.81 372 VAL B O 1
ATOM 9359 N N . ALA B 1 373 ? 33.75 16.297 -17.859 1 90.06 373 ALA B N 1
ATOM 9360 C CA . ALA B 1 373 ? 33.562 17.109 -16.672 1 90.06 373 ALA B CA 1
ATOM 9361 C C . ALA B 1 373 ? 34.531 18.297 -16.672 1 90.06 373 ALA B C 1
ATOM 9363 O O . ALA B 1 373 ? 34.188 19.406 -16.297 1 90.06 373 ALA B O 1
ATOM 9364 N N . LEU B 1 374 ? 35.781 18.078 -17.094 1 89.25 374 LEU B N 1
ATOM 9365 C CA . LEU B 1 374 ? 36.781 19.141 -17.156 1 89.25 374 LEU B CA 1
ATOM 9366 C C . LEU B 1 374 ? 36.406 20.172 -18.203 1 89.25 374 LEU B C 1
ATOM 9368 O O . LEU B 1 374 ? 36.625 21.375 -18 1 89.25 374 LEU B O 1
ATOM 9372 N N . PHE B 1 375 ? 35.875 19.688 -19.219 1 89.12 375 PHE B N 1
ATOM 9373 C CA . PHE B 1 375 ? 35.438 20.578 -20.266 1 89.12 375 PHE B CA 1
ATOM 9374 C C . PHE B 1 375 ? 34.281 21.453 -19.797 1 89.12 375 PHE B C 1
ATOM 9376 O O . PHE B 1 375 ? 34.094 22.578 -20.266 1 89.12 375 PHE B O 1
ATOM 9383 N N . MET B 1 376 ? 33.531 20.938 -18.906 1 84.5 376 MET B N 1
ATOM 9384 C CA . MET B 1 376 ? 32.406 21.672 -18.359 1 84.5 376 MET B CA 1
ATOM 9385 C C . MET B 1 376 ? 32.812 22.469 -17.125 1 84.5 376 MET B C 1
ATOM 9387 O O . MET B 1 376 ? 31.969 22.891 -16.328 1 84.5 376 MET B O 1
ATOM 9391 N N . LYS B 1 377 ? 34.062 22.562 -16.75 1 82.44 377 LYS B N 1
ATOM 9392 C CA . LYS B 1 377 ? 34.688 23.391 -15.727 1 82.44 377 LYS B CA 1
ATOM 9393 C C . LYS B 1 377 ? 34.375 22.859 -14.328 1 82.44 377 LYS B C 1
ATOM 9395 O O . LYS B 1 377 ? 34.125 23.641 -13.406 1 82.44 377 LYS B O 1
ATOM 9400 N N . MET B 1 378 ? 34.312 21.594 -14.328 1 85.25 378 MET B N 1
ATOM 9401 C CA . MET B 1 378 ? 34.219 20.969 -13.016 1 85.25 378 MET B CA 1
ATOM 9402 C C . MET B 1 378 ? 35.594 20.625 -12.461 1 85.25 378 MET B C 1
ATOM 9404 O O . MET B 1 378 ? 36.562 20.578 -13.211 1 85.25 378 MET B O 1
ATOM 9408 N N . THR B 1 379 ? 35.656 20.5 -11.172 1 85.12 379 THR B N 1
ATOM 9409 C CA . THR B 1 379 ? 36.938 20.141 -10.562 1 85.12 379 THR B CA 1
ATOM 9410 C C . THR B 1 379 ? 37.281 18.688 -10.867 1 85.12 379 THR B C 1
ATOM 9412 O O . THR B 1 379 ? 36.406 17.859 -11.086 1 85.12 379 THR B O 1
ATOM 9415 N N . PRO B 1 380 ? 38.531 18.391 -11.016 1 87.12 380 PRO B N 1
ATOM 9416 C CA . PRO B 1 380 ? 38.938 17.016 -11.305 1 87.12 380 PRO B CA 1
ATOM 9417 C C . PRO B 1 380 ? 38.469 16.031 -10.25 1 87.12 380 PRO B C 1
ATOM 9419 O O . PRO B 1 380 ? 38.156 14.867 -10.578 1 87.12 380 PRO B O 1
ATOM 9422 N N . ARG B 1 381 ? 38.344 16.453 -9.047 1 87.25 381 ARG B N 1
ATOM 9423 C CA . ARG B 1 381 ? 37.812 15.578 -7.996 1 87.25 381 ARG B CA 1
ATOM 9424 C C . ARG B 1 381 ? 36.344 15.242 -8.234 1 87.25 381 ARG B C 1
ATOM 9426 O O . ARG B 1 381 ? 35.938 14.094 -8.047 1 87.25 381 ARG B O 1
ATOM 9433 N N . GLU B 1 382 ? 35.656 16.25 -8.664 1 87.69 382 GLU B N 1
ATOM 9434 C CA . GLU B 1 382 ? 34.25 16.031 -8.969 1 87.69 382 GLU B CA 1
ATOM 9435 C C . GLU B 1 382 ? 34.094 15.156 -10.211 1 87.69 382 GLU B C 1
ATOM 9437 O O . GLU B 1 382 ? 33.188 14.328 -10.281 1 87.69 382 GLU B O 1
ATOM 9442 N N . GLY B 1 383 ? 35 15.383 -11.086 1 90.31 383 GLY B N 1
ATOM 9443 C CA . GLY B 1 383 ? 34.938 14.586 -12.305 1 90.31 383 GLY B CA 1
ATOM 9444 C C . GLY B 1 383 ? 35.25 13.117 -12.07 1 90.31 383 GLY B C 1
ATOM 9445 O O . GLY B 1 383 ? 34.594 12.242 -12.648 1 90.31 383 GLY B O 1
ATOM 9446 N N . ILE B 1 384 ? 36.188 12.82 -11.227 1 91.94 384 ILE B N 1
ATOM 9447 C CA . ILE B 1 384 ? 36.531 11.438 -10.906 1 91.94 384 ILE B CA 1
ATOM 9448 C C . ILE B 1 384 ? 35.375 10.789 -10.125 1 91.94 384 ILE B C 1
ATOM 9450 O O . ILE B 1 384 ? 35.031 9.633 -10.375 1 91.94 384 ILE B O 1
ATOM 9454 N N . ALA B 1 385 ? 34.844 11.57 -9.219 1 91.94 385 ALA B N 1
ATOM 9455 C CA . ALA B 1 385 ? 33.688 11.062 -8.445 1 91.94 385 ALA B CA 1
ATOM 9456 C C . ALA B 1 385 ? 32.5 10.758 -9.352 1 91.94 385 ALA B C 1
ATOM 9458 O O . ALA B 1 385 ? 31.859 9.727 -9.195 1 91.94 385 ALA B O 1
ATOM 9459 N N . LEU B 1 386 ? 32.344 11.609 -10.273 1 92.44 386 LEU B N 1
ATOM 9460 C CA . LEU B 1 386 ? 31.234 11.43 -11.219 1 92.44 386 LEU B CA 1
ATOM 9461 C C . LEU B 1 386 ? 31.469 10.195 -12.086 1 92.44 386 LEU B C 1
ATOM 9463 O O . LEU B 1 386 ? 30.547 9.422 -12.344 1 92.44 386 LEU B O 1
ATOM 9467 N N . GLY B 1 387 ? 32.625 10.023 -12.508 1 93.38 387 GLY B N 1
ATOM 9468 C CA . GLY B 1 387 ? 32.969 8.859 -13.297 1 93.38 387 GLY B CA 1
ATOM 9469 C C . GLY B 1 387 ? 32.812 7.555 -12.539 1 93.38 387 GLY B C 1
ATOM 9470 O O . GLY B 1 387 ? 32.344 6.559 -13.094 1 93.38 387 GLY B O 1
ATOM 9471 N N . LEU B 1 388 ? 33.219 7.559 -11.344 1 93.38 388 LEU B N 1
ATOM 9472 C CA . LEU B 1 388 ? 33.062 6.371 -10.508 1 93.38 388 LEU B CA 1
ATOM 9473 C C . LEU B 1 388 ? 31.594 6.078 -10.25 1 93.38 388 LEU B C 1
ATOM 9475 O O . LEU B 1 388 ? 31.172 4.922 -10.297 1 93.38 388 LEU B O 1
ATOM 9479 N N . LEU B 1 389 ? 30.828 7.105 -10.039 1 93 389 LEU B N 1
ATOM 9480 C CA . LEU B 1 389 ? 29.391 6.957 -9.805 1 93 389 LEU B CA 1
ATOM 9481 C C . LEU B 1 389 ? 28.703 6.402 -11.047 1 93 389 LEU B C 1
ATOM 9483 O O . LEU B 1 389 ? 27.797 5.578 -10.938 1 93 389 LEU B O 1
ATOM 9487 N N . MET B 1 390 ? 29.188 6.742 -12.188 1 93.19 390 MET B N 1
ATOM 9488 C CA . MET B 1 390 ? 28.594 6.301 -13.445 1 93.19 390 MET B CA 1
ATOM 9489 C C . MET B 1 390 ? 28.875 4.828 -13.703 1 93.19 390 MET B C 1
ATOM 9491 O O . MET B 1 390 ? 28.234 4.199 -14.547 1 93.19 390 MET B O 1
ATOM 9495 N N . ASN B 1 391 ? 29.75 4.211 -12.93 1 93.81 391 ASN B N 1
ATOM 9496 C CA . ASN B 1 391 ? 30.094 2.799 -13.062 1 93.81 391 ASN B CA 1
ATOM 9497 C C . ASN B 1 391 ? 29.188 1.923 -12.203 1 93.81 391 ASN B C 1
ATOM 9499 O O . ASN B 1 391 ? 29.406 0.713 -12.102 1 93.81 391 ASN B O 1
ATOM 9503 N N . THR B 1 392 ? 28.172 2.48 -11.656 1 92.5 392 THR B N 1
ATOM 9504 C CA . THR B 1 392 ? 27.266 1.732 -10.797 1 92.5 392 THR B CA 1
ATOM 9505 C C . THR B 1 392 ? 26.453 0.722 -11.609 1 92.5 392 THR B C 1
ATOM 9507 O O . THR B 1 392 ? 25.766 1.09 -12.562 1 92.5 392 THR B O 1
ATOM 9510 N N . LYS B 1 393 ? 26.703 -0.549 -11.289 1 91.38 393 LYS B N 1
ATOM 9511 C CA . LYS B 1 393 ? 25.969 -1.654 -11.891 1 91.38 393 LYS B CA 1
ATOM 9512 C C . LYS B 1 393 ? 24.938 -2.221 -10.93 1 91.38 393 LYS B C 1
ATOM 9514 O O . LYS B 1 393 ? 24.984 -1.953 -9.727 1 91.38 393 LYS B O 1
ATOM 9519 N N . GLY B 1 394 ? 23.969 -2.891 -11.492 1 87.56 394 GLY B N 1
ATOM 9520 C CA . GLY B 1 394 ? 22.953 -3.439 -10.609 1 87.56 394 GLY B CA 1
ATOM 9521 C C . GLY B 1 394 ? 21.891 -4.242 -11.344 1 87.56 394 GLY B C 1
ATOM 9522 O O . GLY B 1 394 ? 22.203 -5.195 -12.062 1 87.56 394 GLY B O 1
ATOM 9523 N N . LEU B 1 395 ? 20.656 -3.768 -11.203 1 85.81 395 LEU B N 1
ATOM 9524 C CA . LEU B 1 395 ? 19.484 -4.516 -11.648 1 85.81 395 LEU B CA 1
ATOM 9525 C C . LEU B 1 395 ? 19.438 -4.586 -13.172 1 85.81 395 LEU B C 1
ATOM 9527 O O . LEU B 1 395 ? 19.219 -5.66 -13.742 1 85.81 395 LEU B O 1
ATOM 9531 N N . ILE B 1 396 ? 19.688 -3.531 -13.797 1 86.5 396 ILE B N 1
ATOM 9532 C CA . ILE B 1 396 ? 19.562 -3.482 -15.25 1 86.5 396 ILE B CA 1
ATOM 9533 C C . ILE B 1 396 ? 20.641 -4.348 -15.891 1 86.5 396 ILE B C 1
ATOM 9535 O O . ILE B 1 396 ? 20.391 -5.039 -16.875 1 86.5 396 ILE B O 1
ATOM 9539 N N . GLU B 1 397 ? 21.781 -4.238 -15.367 1 90.69 397 GLU B N 1
ATOM 9540 C CA . GLU B 1 397 ? 22.859 -5.09 -15.867 1 90.69 397 GLU B CA 1
ATOM 9541 C C . GLU B 1 397 ? 22.516 -6.566 -15.688 1 90.69 397 GLU B C 1
ATOM 9543 O O . GLU B 1 397 ? 22.766 -7.379 -16.578 1 90.69 397 GLU B O 1
ATOM 9548 N N . MET B 1 398 ? 21.938 -6.906 -14.578 1 91.62 398 MET B N 1
ATOM 9549 C CA . MET B 1 398 ? 21.578 -8.297 -14.312 1 91.62 398 MET B CA 1
ATOM 9550 C C . MET B 1 398 ? 20.5 -8.773 -15.273 1 91.62 398 MET B C 1
ATOM 9552 O O . MET B 1 398 ? 20.5 -9.93 -15.688 1 91.62 398 MET B O 1
ATOM 9556 N N . ILE B 1 399 ? 19.625 -7.926 -15.602 1 90 399 ILE B N 1
ATOM 9557 C CA . ILE B 1 399 ? 18.578 -8.266 -16.562 1 90 399 ILE B CA 1
ATOM 9558 C C . ILE B 1 399 ? 19.203 -8.57 -17.922 1 90 399 ILE B C 1
ATOM 9560 O O . ILE B 1 399 ? 18.891 -9.594 -18.531 1 90 399 ILE B O 1
ATOM 9564 N N . VAL B 1 400 ? 20.141 -7.719 -18.344 1 89.38 400 VAL B N 1
ATOM 9565 C CA . VAL B 1 400 ? 20.781 -7.887 -19.625 1 89.38 400 VAL B CA 1
ATOM 9566 C C . VAL B 1 400 ? 21.578 -9.195 -19.656 1 89.38 400 VAL B C 1
ATOM 9568 O O . VAL B 1 400 ? 21.531 -9.938 -20.641 1 89.38 400 VAL B O 1
ATOM 9571 N N . LEU B 1 401 ? 22.234 -9.453 -18.578 1 91 401 LEU B N 1
ATOM 9572 C CA . LEU B 1 401 ? 23.031 -10.68 -18.5 1 91 401 LEU B CA 1
ATOM 9573 C C . LEU B 1 401 ? 22.141 -11.914 -18.516 1 91 401 LEU B C 1
ATOM 9575 O O . LEU B 1 401 ? 22.453 -12.891 -19.203 1 91 401 LEU B O 1
ATOM 9579 N N . ASN B 1 402 ? 21.031 -11.867 -17.828 1 89.81 402 ASN B N 1
ATOM 9580 C CA . ASN B 1 402 ? 20.109 -13 -17.797 1 89.81 402 ASN B CA 1
ATOM 9581 C C . ASN B 1 402 ? 19.469 -13.234 -19.172 1 89.81 402 ASN B C 1
ATOM 9583 O O . ASN B 1 402 ? 19.281 -14.375 -19.578 1 89.81 402 ASN B O 1
ATOM 9587 N N . ILE B 1 403 ? 19.203 -12.148 -19.797 1 85.06 403 ILE B N 1
ATOM 9588 C CA . ILE B 1 403 ? 18.672 -12.281 -21.156 1 85.06 403 ILE B CA 1
ATOM 9589 C C . ILE B 1 403 ? 19.703 -12.922 -22.062 1 85.06 403 ILE B C 1
ATOM 9591 O O . ILE B 1 403 ? 19.375 -13.789 -22.875 1 85.06 403 ILE B O 1
ATOM 9595 N N . GLY B 1 404 ? 20.938 -12.5 -21.953 1 86.31 404 GLY B N 1
ATOM 9596 C CA . GLY B 1 404 ? 22.016 -13.102 -22.719 1 86.31 404 GLY B CA 1
ATOM 9597 C C . GLY B 1 404 ? 22.188 -14.586 -22.453 1 86.31 404 GLY B C 1
ATOM 9598 O O . GLY B 1 404 ? 22.484 -15.352 -23.375 1 86.31 404 GLY B O 1
ATOM 9599 N N . MET B 1 405 ? 21.922 -14.969 -21.25 1 87.06 405 MET B N 1
ATOM 9600 C CA . MET B 1 405 ? 22.016 -16.375 -20.875 1 87.06 405 MET B CA 1
ATOM 9601 C C . MET B 1 405 ? 20.844 -17.172 -21.422 1 87.06 405 MET B C 1
ATOM 9603 O O . MET B 1 405 ? 21.016 -18.281 -21.922 1 87.06 405 MET B O 1
ATOM 9607 N N . ASP B 1 406 ? 19.688 -16.609 -21.328 1 81.88 406 ASP B N 1
ATOM 9608 C CA . ASP B 1 406 ? 18.484 -17.266 -21.797 1 81.88 406 ASP B CA 1
ATOM 9609 C C . ASP B 1 406 ? 18.516 -17.469 -23.312 1 81.88 406 ASP B C 1
ATOM 9611 O O . ASP B 1 406 ? 18.047 -18.484 -23.828 1 81.88 406 ASP B O 1
ATOM 9615 N N . LYS B 1 407 ? 19.109 -16.484 -23.938 1 77.88 407 LYS B N 1
ATOM 9616 C CA . LYS B 1 407 ? 19.188 -16.578 -25.391 1 77.88 407 LYS B CA 1
ATOM 9617 C C . LYS B 1 407 ? 20.438 -17.344 -25.828 1 77.88 407 LYS B C 1
ATOM 9619 O O . LYS B 1 407 ? 20.719 -17.453 -27.016 1 77.88 407 LYS B O 1
ATOM 9624 N N . LYS B 1 408 ? 21.219 -17.859 -24.875 1 80.44 408 LYS B N 1
ATOM 9625 C CA . LYS B 1 408 ? 22.391 -18.703 -25.062 1 80.44 408 LYS B CA 1
ATOM 9626 C C . LYS B 1 408 ? 23.5 -17.938 -25.797 1 80.44 408 LYS B C 1
ATOM 9628 O O . LYS B 1 408 ? 24.219 -18.5 -26.625 1 80.44 408 LYS B O 1
ATOM 9633 N N . VAL B 1 409 ? 23.453 -16.688 -25.609 1 81.62 409 VAL B N 1
ATOM 9634 C CA . VAL B 1 409 ? 24.5 -15.852 -26.172 1 81.62 409 VAL B CA 1
ATOM 9635 C C . VAL B 1 409 ? 25.703 -15.844 -25.219 1 81.62 409 VAL B C 1
ATOM 9637 O O . VAL B 1 409 ? 26.859 -15.82 -25.672 1 81.62 409 VAL B O 1
ATOM 9640 N N . LEU B 1 410 ? 25.359 -15.906 -23.953 1 84.06 410 LEU B N 1
ATOM 9641 C CA . LEU B 1 410 ? 26.391 -15.938 -22.922 1 84.06 410 LEU B CA 1
ATOM 9642 C C . LEU B 1 410 ? 26.547 -17.344 -22.344 1 84.06 410 LEU B C 1
ATOM 9644 O O . LEU B 1 410 ? 25.547 -18 -22.016 1 84.06 410 LEU B O 1
ATOM 9648 N N . ASP B 1 411 ? 27.703 -17.797 -22.328 1 83.81 411 ASP B N 1
ATOM 9649 C CA . ASP B 1 411 ? 27.953 -19.078 -21.672 1 83.81 411 ASP B CA 1
ATOM 9650 C C . ASP B 1 411 ? 28.031 -18.922 -20.156 1 83.81 411 ASP B C 1
ATOM 9652 O O . ASP B 1 411 ? 28.047 -17.797 -19.641 1 83.81 411 ASP B O 1
ATOM 9656 N N . GLU B 1 412 ? 28.062 -19.984 -19.453 1 86.88 412 GLU B N 1
ATOM 9657 C CA . GLU B 1 412 ? 28 -19.984 -17.984 1 86.88 412 GLU B CA 1
ATOM 9658 C C . GLU B 1 412 ? 29.234 -19.312 -17.391 1 86.88 412 GLU B C 1
ATOM 9660 O O . GLU B 1 412 ? 29.141 -18.625 -16.375 1 86.88 412 GLU B O 1
ATOM 9665 N N . SER B 1 413 ? 30.359 -19.5 -18.062 1 86.94 413 SER B N 1
ATOM 9666 C CA . SER B 1 413 ? 31.594 -18.906 -17.547 1 86.94 413 SER B CA 1
ATOM 9667 C C . SER B 1 413 ? 31.594 -17.391 -17.703 1 86.94 413 SER B C 1
ATOM 9669 O O . SER B 1 413 ? 31.938 -16.672 -16.781 1 86.94 413 SER B O 1
ATOM 9671 N N . SER B 1 414 ? 31.266 -16.953 -18.938 1 86.06 414 SER B N 1
ATOM 9672 C CA . SER B 1 414 ? 31.203 -15.516 -19.172 1 86.06 414 SER B CA 1
ATOM 9673 C C . SER B 1 414 ? 30.172 -14.844 -18.281 1 86.06 414 SER B C 1
ATOM 9675 O O . SER B 1 414 ? 30.391 -13.734 -17.797 1 86.06 414 SER B O 1
ATOM 9677 N N . PHE B 1 415 ? 29.062 -15.555 -18.078 1 90 415 PHE B N 1
ATOM 9678 C CA . PHE B 1 415 ? 28 -15.039 -17.219 1 90 415 PHE B CA 1
ATOM 9679 C C . PHE B 1 415 ? 28.531 -14.859 -15.789 1 90 415 PHE B C 1
ATOM 9681 O O . PHE B 1 415 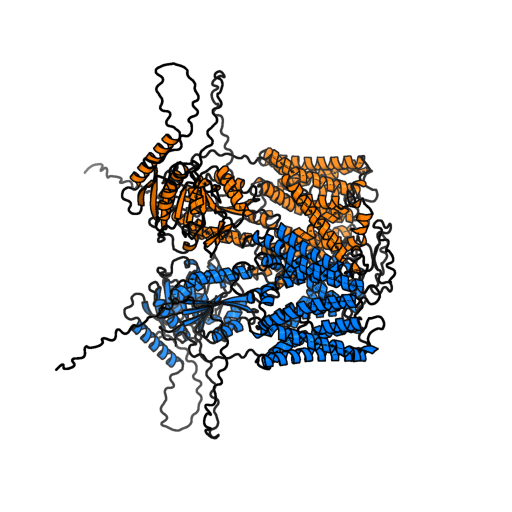? 28.344 -13.797 -15.188 1 90 415 PHE B O 1
ATOM 9688 N N . ALA B 1 416 ? 29.172 -15.805 -15.281 1 91.31 416 ALA B N 1
ATOM 9689 C CA . ALA B 1 416 ? 29.688 -15.773 -13.914 1 91.31 416 ALA B CA 1
ATOM 9690 C C . ALA B 1 416 ? 30.703 -14.648 -13.734 1 91.31 416 ALA B C 1
ATOM 9692 O O . ALA B 1 416 ? 30.688 -13.93 -12.727 1 91.31 416 ALA B O 1
ATOM 9693 N N . ILE B 1 417 ? 31.547 -14.453 -14.703 1 89.12 417 ILE B N 1
ATOM 9694 C CA . ILE B 1 417 ? 32.594 -13.43 -14.625 1 89.12 417 ILE B CA 1
ATOM 9695 C C . ILE B 1 417 ? 31.953 -12.047 -14.633 1 89.12 417 ILE B C 1
ATOM 9697 O O . ILE B 1 417 ? 32.344 -11.172 -13.852 1 89.12 417 ILE B O 1
ATOM 9701 N N . MET B 1 418 ? 31.016 -11.898 -15.469 1 90.56 418 MET B N 1
ATOM 9702 C CA . MET B 1 418 ? 30.359 -10.594 -15.586 1 90.56 418 MET B CA 1
ATOM 9703 C C . MET B 1 418 ? 29.578 -10.258 -14.32 1 90.56 418 MET B C 1
ATOM 9705 O O . MET B 1 418 ? 29.547 -9.102 -13.891 1 90.56 418 MET B O 1
ATOM 9709 N N . VAL B 1 419 ? 28.922 -11.242 -13.719 1 92.38 419 VAL B N 1
ATOM 9710 C CA . VAL B 1 419 ? 28.172 -11.016 -12.484 1 92.38 419 VAL B CA 1
ATOM 9711 C C . VAL B 1 419 ? 29.125 -10.641 -11.359 1 92.38 419 VAL B C 1
ATOM 9713 O O . VAL B 1 419 ? 28.875 -9.688 -10.617 1 92.38 419 VAL B O 1
ATOM 9716 N N . ILE B 1 420 ? 30.234 -11.312 -11.273 1 90.12 420 ILE B N 1
ATOM 9717 C CA . ILE B 1 420 ? 31.219 -11.039 -10.234 1 90.12 420 ILE B CA 1
ATOM 9718 C C . ILE B 1 420 ? 31.812 -9.648 -10.438 1 90.12 420 ILE B C 1
ATOM 9720 O O . ILE B 1 420 ? 32 -8.898 -9.469 1 90.12 420 ILE B O 1
ATOM 9724 N N . ALA B 1 421 ? 32.094 -9.336 -11.641 1 89.25 421 ALA B N 1
ATOM 9725 C CA . ALA B 1 421 ? 32.625 -8.016 -11.961 1 89.25 421 ALA B CA 1
ATOM 9726 C C . ALA B 1 421 ? 31.641 -6.914 -11.586 1 89.25 421 ALA B C 1
ATOM 9728 O O . ALA B 1 421 ? 32.031 -5.855 -11.094 1 89.25 421 ALA B O 1
ATOM 9729 N N . ALA B 1 422 ? 30.359 -7.16 -11.891 1 90.94 422 ALA B N 1
ATOM 9730 C CA . ALA B 1 422 ? 29.328 -6.188 -11.547 1 90.94 422 ALA B CA 1
ATOM 9731 C C . ALA B 1 422 ? 29.266 -5.945 -10.047 1 90.94 422 ALA B C 1
ATOM 9733 O O . ALA B 1 422 ? 29.125 -4.805 -9.594 1 90.94 422 ALA B O 1
ATOM 9734 N N . VAL B 1 423 ? 29.422 -6.98 -9.258 1 92 423 VAL B N 1
ATOM 9735 C CA . VAL B 1 423 ? 29.359 -6.891 -7.801 1 92 423 VAL B CA 1
ATOM 9736 C C . VAL B 1 423 ? 30.578 -6.141 -7.273 1 92 423 VAL B C 1
ATOM 9738 O O . VAL B 1 423 ? 30.453 -5.258 -6.426 1 92 423 VAL B O 1
ATOM 9741 N N . ILE B 1 424 ? 31.734 -6.387 -7.812 1 89.62 424 ILE B N 1
ATOM 9742 C CA . ILE B 1 424 ? 32.969 -5.781 -7.348 1 89.62 424 ILE B CA 1
ATOM 9743 C C . ILE B 1 424 ? 33 -4.301 -7.727 1 89.62 424 ILE B C 1
ATOM 9745 O O . ILE B 1 424 ? 33.344 -3.449 -6.906 1 89.62 424 ILE B O 1
ATOM 9749 N N . MET B 1 425 ? 32.625 -4.059 -8.906 1 89.69 425 MET B N 1
ATOM 9750 C CA . MET B 1 425 ? 32.656 -2.68 -9.391 1 89.69 425 MET B CA 1
ATOM 9751 C C . MET B 1 425 ? 31.703 -1.8 -8.602 1 89.69 425 MET B C 1
ATOM 9753 O O . MET B 1 425 ? 32.062 -0.693 -8.188 1 89.69 425 MET B O 1
ATOM 9757 N N . THR B 1 426 ? 30.516 -2.273 -8.414 1 91.94 426 THR B N 1
ATOM 9758 C CA . THR B 1 426 ? 29.531 -1.496 -7.664 1 91.94 426 THR B CA 1
ATOM 9759 C C . THR B 1 426 ? 29.906 -1.432 -6.188 1 91.94 426 THR B C 1
ATOM 9761 O O . THR B 1 426 ? 29.75 -0.387 -5.547 1 91.94 426 THR B O 1
ATOM 9764 N N . GLY B 1 427 ? 30.438 -2.471 -5.629 1 91.5 427 GLY B N 1
ATOM 9765 C CA . GLY B 1 427 ? 30.828 -2.51 -4.227 1 91.5 427 GLY B CA 1
ATOM 9766 C C . GLY B 1 427 ? 31.969 -1.567 -3.895 1 91.5 427 GLY B C 1
ATOM 9767 O O . GLY B 1 427 ? 32.062 -1.073 -2.77 1 91.5 427 GLY B O 1
ATOM 9768 N N . MET B 1 428 ? 32.75 -1.171 -4.836 1 90 428 MET B N 1
ATOM 9769 C CA . MET B 1 428 ? 33.906 -0.348 -4.594 1 90 428 MET B CA 1
ATOM 9770 C C . MET B 1 428 ? 33.594 1.135 -4.703 1 90 428 MET B C 1
ATOM 9772 O O . MET B 1 428 ? 34.344 1.985 -4.238 1 90 428 MET B O 1
ATOM 9776 N N . ILE B 1 429 ? 32.469 1.452 -5.18 1 90.81 429 ILE B N 1
ATOM 9777 C CA . ILE B 1 429 ? 32.125 2.842 -5.477 1 90.81 429 ILE B CA 1
ATOM 9778 C C . ILE B 1 429 ? 31.984 3.627 -4.176 1 90.81 429 ILE B C 1
ATOM 9780 O O . ILE B 1 429 ? 32.625 4.668 -3.998 1 90.81 429 ILE B O 1
ATOM 9784 N N . THR B 1 430 ? 31.203 3.109 -3.215 1 87.81 430 THR B N 1
ATOM 9785 C CA . THR B 1 430 ? 30.922 3.852 -1.992 1 87.81 430 THR B CA 1
ATOM 9786 C C . THR B 1 430 ? 32.188 4.094 -1.191 1 87.81 430 THR B C 1
ATOM 9788 O O . THR B 1 430 ? 32.5 5.23 -0.82 1 87.81 430 THR B O 1
ATOM 9791 N N . PRO B 1 431 ? 33 3.113 -1.036 1 86.88 431 PRO B N 1
ATOM 9792 C CA . PRO B 1 431 ? 34.25 3.354 -0.269 1 86.88 431 PRO B CA 1
ATOM 9793 C C . PRO B 1 431 ? 35.219 4.254 -1.005 1 86.88 431 PRO B C 1
ATOM 9795 O O . PRO B 1 431 ? 35.906 5.078 -0.38 1 86.88 431 PRO B O 1
ATOM 9798 N N . VAL B 1 432 ? 35.281 4.234 -2.252 1 88.75 432 VAL B N 1
ATOM 9799 C CA . VAL B 1 432 ? 36.25 5.012 -3.018 1 88.75 432 VAL B CA 1
ATOM 9800 C C . VAL B 1 432 ? 35.812 6.465 -3.113 1 88.75 432 VAL B C 1
ATOM 9802 O O . VAL B 1 432 ? 36.594 7.391 -2.949 1 88.75 432 VAL B O 1
ATOM 9805 N N . VAL B 1 433 ? 34.562 6.625 -3.336 1 88.25 433 VAL B N 1
ATOM 9806 C CA . VAL B 1 433 ? 34.031 7.977 -3.477 1 88.25 433 VAL B CA 1
ATOM 9807 C C . VAL B 1 433 ? 34.094 8.695 -2.131 1 88.25 433 VAL B C 1
ATOM 9809 O O . VAL B 1 433 ? 34.344 9.906 -2.076 1 88.25 433 VAL B O 1
ATOM 9812 N N . THR B 1 434 ? 33.844 7.98 -1.086 1 82.88 434 THR B N 1
ATOM 9813 C CA . THR B 1 434 ? 33.906 8.586 0.241 1 82.88 434 THR B CA 1
ATOM 9814 C C . THR B 1 434 ? 35.312 9.062 0.55 1 82.88 434 THR B C 1
ATOM 9816 O O . THR B 1 434 ? 35.5 10.039 1.271 1 82.88 434 THR B O 1
ATOM 9819 N N . THR B 1 435 ? 36.312 8.406 0.039 1 81.81 435 THR B N 1
ATOM 9820 C CA . THR B 1 435 ? 37.688 8.766 0.297 1 81.81 435 THR B CA 1
ATOM 9821 C C . THR B 1 435 ? 38.094 9.953 -0.573 1 81.81 435 THR B C 1
ATOM 9823 O O . THR B 1 435 ? 38.906 10.797 -0.146 1 81.81 435 THR B O 1
ATOM 9826 N N . ILE B 1 436 ? 37.562 10 -1.709 1 77.88 436 ILE B N 1
ATOM 9827 C CA . ILE B 1 436 ? 37.969 11.016 -2.664 1 77.88 436 ILE B CA 1
ATOM 9828 C C . ILE B 1 436 ? 37.188 12.305 -2.424 1 77.88 436 ILE B C 1
ATOM 9830 O O . ILE B 1 436 ? 37.75 13.398 -2.475 1 77.88 436 ILE B O 1
ATOM 9834 N N . TYR B 1 437 ? 35.812 12.156 -2.375 1 66.5 437 TYR B N 1
ATOM 9835 C CA . TYR B 1 437 ? 34.938 13.32 -2.312 1 66.5 437 TYR B CA 1
ATOM 9836 C C . TYR B 1 437 ? 34.469 13.578 -0.886 1 66.5 437 TYR B C 1
ATOM 9838 O O . TYR B 1 437 ? 33.531 12.945 -0.417 1 66.5 437 TYR B O 1
ATOM 9846 N N . LYS B 1 438 ? 35.344 13.906 -0.021 1 54.25 438 LYS B N 1
ATOM 9847 C CA . LYS B 1 438 ? 34.875 14.359 1.293 1 54.25 438 LYS B CA 1
ATOM 9848 C C . LYS B 1 438 ? 34.156 15.703 1.195 1 54.25 438 LYS B C 1
ATOM 9850 O O . LYS B 1 438 ? 34.719 16.672 0.672 1 54.25 438 LYS B O 1
ATOM 9855 N N . PRO B 1 439 ? 32.844 15.695 1.02 1 48.84 439 PRO B N 1
ATOM 9856 C CA . PRO B 1 439 ? 32.219 17.016 0.927 1 48.84 439 PRO B CA 1
ATOM 9857 C C . PRO B 1 439 ? 32.938 18.078 1.749 1 48.84 439 PRO B C 1
ATOM 9859 O O . PRO B 1 439 ? 33.344 17.812 2.881 1 48.84 439 PRO B O 1
ATOM 9862 N N . ALA B 1 440 ? 33.656 18.844 1.135 1 40.34 440 ALA B N 1
ATOM 9863 C CA . ALA B 1 440 ? 34.375 19.953 1.763 1 40.34 440 ALA B CA 1
ATOM 9864 C C . ALA B 1 440 ? 33.562 20.562 2.906 1 40.34 440 ALA B C 1
ATOM 9866 O O . ALA B 1 440 ? 32.469 21.031 2.695 1 40.34 440 ALA B O 1
ATOM 9867 N N . ARG B 1 441 ? 33.562 19.891 4.027 1 45.44 441 ARG B N 1
ATOM 9868 C CA . ARG B 1 441 ? 33.156 20.594 5.238 1 45.44 441 ARG B CA 1
ATOM 9869 C C . ARG B 1 441 ? 33.531 22.078 5.16 1 45.44 441 ARG B C 1
ATOM 9871 O O . ARG B 1 441 ? 34.688 22.438 5.375 1 45.44 441 ARG B O 1
ATOM 9878 N N . ARG B 1 442 ? 33.156 22.672 4.094 1 40.88 442 ARG B N 1
ATOM 9879 C CA . ARG B 1 442 ? 33.562 24.078 4.102 1 40.88 442 ARG B CA 1
ATOM 9880 C C . ARG B 1 442 ? 33.188 24.75 5.414 1 40.88 442 ARG B C 1
ATOM 9882 O O . ARG B 1 442 ? 32 24.953 5.695 1 40.88 442 ARG B O 1
ATOM 9889 N N . PHE B 1 443 ? 33.906 24.406 6.402 1 45.34 443 PHE B N 1
ATOM 9890 C CA . PHE B 1 443 ? 33.75 25.266 7.574 1 45.34 443 PHE B CA 1
ATOM 9891 C C . PHE B 1 443 ? 33.781 26.734 7.18 1 45.34 443 PHE B C 1
ATOM 9893 O O . PHE B 1 443 ? 34.812 27.234 6.699 1 45.34 443 PHE B O 1
ATOM 9900 N N . LEU B 1 444 ? 32.688 27.172 6.559 1 49.47 444 LEU B N 1
ATOM 9901 C CA . LEU B 1 444 ? 32.656 28.609 6.309 1 49.47 444 LEU B CA 1
ATOM 9902 C C . LEU B 1 444 ? 32.719 29.391 7.617 1 49.47 444 LEU B C 1
ATOM 9904 O O . LEU B 1 444 ? 31.906 29.188 8.508 1 49.47 444 LEU B O 1
ATOM 9908 N N . PRO B 1 445 ? 33.812 29.922 7.965 1 58.03 445 PRO B N 1
ATOM 9909 C CA . PRO B 1 445 ? 33.875 30.75 9.172 1 58.03 445 PRO B CA 1
ATOM 9910 C C . PRO B 1 445 ? 32.875 31.906 9.156 1 58.03 445 PRO B C 1
ATOM 9912 O O . PRO B 1 445 ? 32.75 32.594 8.148 1 58.03 445 PRO B O 1
ATOM 9915 N N . TYR B 1 446 ? 31.688 31.766 9.836 1 68.31 446 TYR B N 1
ATOM 9916 C CA . TYR B 1 446 ? 30.828 32.938 9.969 1 68.31 446 TYR B CA 1
ATOM 9917 C C . TYR B 1 446 ? 30.781 33.406 11.414 1 68.31 446 TYR B C 1
ATOM 9919 O O . TYR B 1 446 ? 31.047 32.656 12.344 1 68.31 446 TYR B O 1
ATOM 9927 N N . LYS B 1 447 ? 30.766 34.656 11.609 1 64.88 447 LYS B N 1
ATOM 9928 C CA . LYS B 1 447 ? 30.953 35.312 12.898 1 64.88 447 LYS B CA 1
ATOM 9929 C C . LYS B 1 447 ? 29.688 35.188 13.75 1 64.88 447 LYS B C 1
ATOM 9931 O O . LYS B 1 447 ? 29.766 35.125 14.977 1 64.88 447 LYS B O 1
ATOM 9936 N N . ARG B 1 448 ? 28.562 35.25 13.234 1 75.38 448 ARG B N 1
ATOM 9937 C CA . ARG B 1 448 ? 27.359 35.344 14.055 1 75.38 448 ARG B CA 1
ATOM 9938 C C . ARG B 1 448 ? 26.781 33.938 14.32 1 75.38 448 ARG B C 1
ATOM 9940 O O . ARG B 1 448 ? 25.781 33.562 13.719 1 75.38 448 ARG B O 1
ATOM 9947 N N . ARG B 1 449 ? 27.422 33.344 15.344 1 82.25 449 ARG B N 1
ATOM 9948 C CA . ARG B 1 449 ? 27.047 31.953 15.625 1 82.25 449 ARG B CA 1
ATOM 9949 C C . ARG B 1 449 ? 26.141 31.875 16.859 1 82.25 449 ARG B C 1
ATOM 9951 O O . ARG B 1 449 ? 25.688 30.797 17.234 1 82.25 449 ARG B O 1
ATOM 9958 N N . THR B 1 450 ? 25.984 33.062 17.516 1 86.94 450 THR B N 1
ATOM 9959 C CA . THR B 1 450 ? 25.141 33.094 18.703 1 86.94 450 THR B CA 1
ATOM 9960 C C . THR B 1 450 ? 24.125 34.25 18.609 1 86.94 450 THR B C 1
ATOM 9962 O O . THR B 1 450 ? 24.312 35.188 17.844 1 86.94 450 THR B O 1
ATOM 9965 N N . VAL B 1 451 ? 23.062 34.125 19.328 1 89.38 451 VAL B N 1
ATOM 9966 C CA . VAL B 1 451 ? 22.047 35.188 19.375 1 89.38 451 VAL B CA 1
ATOM 9967 C C . VAL B 1 451 ? 22.547 36.375 20.188 1 89.38 451 VAL B C 1
ATOM 9969 O O . VAL B 1 451 ? 22.234 37.5 19.875 1 89.38 451 VAL B O 1
ATOM 9972 N N . GLU B 1 452 ? 23.312 36.094 21.188 1 84.62 452 GLU B N 1
ATOM 9973 C CA . GLU B 1 452 ? 23.828 37.125 22.078 1 84.62 452 GLU B CA 1
ATOM 9974 C C . GLU B 1 452 ? 24.703 38.125 21.344 1 84.62 452 GLU B C 1
ATOM 9976 O O . GLU B 1 452 ? 24.641 39.344 21.578 1 84.62 452 GLU B O 1
ATOM 9981 N N . LYS B 1 453 ? 25.5 37.562 20.453 1 77.62 453 LYS B N 1
ATOM 9982 C CA . LYS B 1 453 ? 26.469 38.406 19.766 1 77.62 453 LYS B CA 1
ATOM 9983 C C . LYS B 1 453 ? 25.797 39.25 18.672 1 77.62 453 LYS B C 1
ATOM 9985 O O . LYS B 1 453 ? 26.344 40.25 18.234 1 77.62 453 LYS B O 1
ATOM 9990 N N . GLY B 1 454 ? 24.594 38.938 18.359 1 75.31 454 GLY B N 1
ATOM 9991 C CA . GLY B 1 454 ? 23.875 39.688 17.344 1 75.31 454 GLY B CA 1
ATOM 9992 C C . GLY B 1 454 ? 23.188 40.906 17.891 1 75.31 454 GLY B C 1
ATOM 9993 O O . GLY B 1 454 ? 22.75 40.938 19.047 1 75.31 454 GLY B O 1
ATOM 9994 N N . LYS B 1 455 ? 23.297 41.969 17.203 1 72.94 455 LYS B N 1
ATOM 9995 C CA . LYS B 1 455 ? 22.547 43.156 17.578 1 72.94 455 LYS B CA 1
ATOM 9996 C C . LYS B 1 455 ? 21.047 42.906 17.5 1 72.94 455 LYS B C 1
ATOM 9998 O O . LYS B 1 455 ? 20.594 42.125 16.656 1 72.94 455 LYS B O 1
ATOM 10003 N N . PRO B 1 456 ? 20.344 43.438 18.438 1 71.25 456 PRO B N 1
ATOM 10004 C CA . PRO B 1 456 ? 18.906 43.188 18.453 1 71.25 456 PRO B CA 1
ATOM 10005 C C . PRO B 1 456 ? 18.234 43.562 17.125 1 71.25 456 PRO B C 1
ATOM 10007 O O . PRO B 1 456 ? 17.234 42.969 16.75 1 71.25 456 PRO B O 1
ATOM 10010 N N . GLU B 1 457 ? 18.859 44.5 16.359 1 77.31 457 GLU B N 1
ATOM 10011 C CA . GLU B 1 457 ? 18.234 44.969 15.125 1 77.31 457 GLU B CA 1
ATOM 10012 C C . GLU B 1 457 ? 18.797 44.188 13.922 1 77.31 457 GLU B C 1
ATOM 10014 O O . GLU B 1 457 ? 18.375 44.438 12.789 1 77.31 457 GLU B O 1
ATOM 10019 N N . SER B 1 458 ? 19.484 43.188 14.281 1 80.38 458 SER B N 1
ATOM 10020 C CA . SER B 1 458 ? 20.094 42.438 13.164 1 80.38 458 SER B CA 1
ATOM 10021 C C . SER B 1 458 ? 19.234 41.25 12.766 1 80.38 458 SER B C 1
ATOM 10023 O O . SER B 1 458 ? 18.328 40.875 13.5 1 80.38 458 SER B O 1
ATOM 10025 N N . LEU B 1 459 ? 19.547 40.812 11.555 1 86.69 459 LEU B N 1
ATOM 10026 C CA . LEU B 1 459 ? 18.828 39.656 11.008 1 86.69 459 LEU B CA 1
ATOM 10027 C C . LEU B 1 459 ? 19.188 38.406 11.773 1 86.69 459 LEU B C 1
ATOM 10029 O O . LEU B 1 459 ? 20.359 38.125 11.992 1 86.69 459 LEU B O 1
ATOM 10033 N N . LEU B 1 460 ? 18.219 37.75 12.328 1 89.38 460 LEU B N 1
ATOM 10034 C CA . LEU B 1 460 ? 18.406 36.469 13.008 1 89.38 460 LEU B CA 1
ATOM 10035 C C . LEU B 1 460 ? 18.078 35.312 12.07 1 89.38 460 LEU B C 1
ATOM 10037 O O . LEU B 1 460 ? 16.953 35.188 11.602 1 89.38 460 LEU B O 1
ATOM 10041 N N . ARG B 1 461 ? 19.047 34.562 11.781 1 90.94 461 ARG B N 1
ATOM 10042 C CA . ARG B 1 461 ? 18.859 33.344 10.961 1 90.94 461 ARG B CA 1
ATOM 10043 C C . ARG B 1 461 ? 18.672 32.125 11.828 1 90.94 461 ARG B C 1
ATOM 10045 O O . ARG B 1 461 ? 19.547 31.781 12.625 1 90.94 461 ARG B O 1
ATOM 10052 N N . MET B 1 462 ? 17.578 31.453 11.656 1 92.81 462 MET B N 1
ATOM 10053 C CA . MET B 1 462 ? 17.25 30.297 12.469 1 92.81 462 MET B CA 1
ATOM 10054 C C . MET B 1 462 ? 17 29.062 11.602 1 92.81 462 MET B C 1
ATOM 10056 O O . MET B 1 462 ? 16.5 29.188 10.484 1 92.81 462 MET B O 1
ATOM 10060 N N . LEU B 1 463 ? 17.484 27.938 12.094 1 93.69 463 LEU B N 1
ATOM 10061 C CA . LEU B 1 463 ? 17.172 26.641 11.5 1 93.69 463 LEU B CA 1
ATOM 10062 C C . LEU B 1 463 ? 16.219 25.859 12.398 1 93.69 463 LEU B C 1
ATOM 10064 O O . LEU B 1 463 ? 16.547 25.562 13.555 1 93.69 463 LEU B O 1
ATOM 10068 N N . VAL B 1 464 ? 15.055 25.656 11.906 1 92.81 464 VAL B N 1
ATOM 10069 C CA . VAL B 1 464 ? 14.055 24.922 12.664 1 92.81 464 VAL B CA 1
ATOM 10070 C C . VAL B 1 464 ? 13.859 23.531 12.055 1 92.81 464 VAL B C 1
ATOM 10072 O O . VAL B 1 464 ? 13.57 23.406 10.867 1 92.81 464 VAL B O 1
ATOM 10075 N N . CYS B 1 465 ? 14.016 22.547 12.875 1 92.19 465 CYS B N 1
ATOM 10076 C CA . CYS B 1 465 ? 13.898 21.172 12.406 1 92.19 465 CYS B CA 1
ATOM 10077 C C . CYS B 1 465 ? 12.547 20.578 12.781 1 92.19 465 CYS B C 1
ATOM 10079 O O . CYS B 1 465 ? 12.055 20.797 13.891 1 92.19 465 CYS B O 1
ATOM 10081 N N . VAL B 1 466 ? 11.938 19.859 11.836 1 87.75 466 VAL B N 1
ATOM 10082 C CA . VAL B 1 466 ? 10.641 19.203 12.047 1 87.75 466 VAL B CA 1
ATOM 10083 C C . VAL B 1 466 ? 10.719 17.75 11.617 1 87.75 466 VAL B C 1
ATOM 10085 O O . VAL B 1 466 ? 11.227 17.438 10.539 1 87.75 466 VAL B O 1
ATOM 10088 N N . HIS B 1 467 ? 10.25 16.891 12.516 1 76.5 467 HIS B N 1
ATOM 10089 C CA . HIS B 1 467 ? 10.234 15.477 12.18 1 76.5 467 HIS B CA 1
ATOM 10090 C C . HIS B 1 467 ? 8.875 15.047 11.641 1 76.5 467 HIS B C 1
ATOM 10092 O O . HIS B 1 467 ? 8.797 14.258 10.695 1 76.5 467 HIS B O 1
ATOM 10098 N N . THR B 1 468 ? 7.805 15.508 12.336 1 72.19 468 THR B N 1
ATOM 10099 C CA . THR B 1 468 ? 6.441 15.156 11.969 1 72.19 468 THR B CA 1
ATOM 10100 C C . THR B 1 468 ? 5.539 16.391 11.977 1 72.19 468 THR B C 1
ATOM 10102 O O . THR B 1 468 ? 5.938 17.453 12.453 1 72.19 468 THR B O 1
ATOM 10105 N N . SER B 1 469 ? 4.359 16.234 11.43 1 68.06 469 SER B N 1
ATOM 10106 C CA . SER B 1 469 ? 3.412 17.344 11.375 1 68.06 469 SER B CA 1
ATOM 10107 C C . SER B 1 469 ? 2.936 17.734 12.773 1 68.06 469 SER B C 1
ATOM 10109 O O . SER B 1 469 ? 2.455 18.844 12.977 1 68.06 469 SER B O 1
ATOM 10111 N N . ARG B 1 470 ? 3.197 16.984 13.672 1 67.81 470 ARG B N 1
ATOM 10112 C CA . ARG B 1 470 ? 2.738 17.234 15.031 1 67.81 470 ARG B CA 1
ATOM 10113 C C . ARG B 1 470 ? 3.521 18.391 15.664 1 67.81 470 ARG B C 1
ATOM 10115 O O . ARG B 1 470 ? 2.996 19.109 16.516 1 67.81 470 ARG B O 1
ATOM 10122 N N . ASN B 1 471 ? 4.746 18.516 15.219 1 77.38 471 ASN B N 1
ATOM 10123 C CA . ASN B 1 471 ? 5.609 19.531 15.82 1 77.38 471 ASN B CA 1
ATOM 10124 C C . ASN B 1 471 ? 5.414 20.906 15.164 1 77.38 471 ASN B C 1
ATOM 10126 O O . ASN B 1 471 ? 5.902 21.906 15.664 1 77.38 471 ASN B O 1
ATOM 10130 N N . VAL B 1 472 ? 4.66 20.906 14.164 1 79.94 472 VAL B N 1
ATOM 10131 C CA . VAL B 1 472 ? 4.621 22.109 13.32 1 79.94 472 VAL B CA 1
ATOM 10132 C C . VAL B 1 472 ? 3.889 23.219 14.055 1 79.94 472 VAL B C 1
ATOM 10134 O O . VAL B 1 472 ? 4.383 24.359 14.125 1 79.94 472 VAL B O 1
ATOM 10137 N N . PRO B 1 473 ? 2.771 22.984 14.742 1 74.94 473 PRO B N 1
ATOM 10138 C CA . PRO B 1 473 ? 2.078 24.094 15.406 1 74.94 473 PRO B CA 1
ATOM 10139 C C . PRO B 1 473 ? 2.902 24.703 16.531 1 74.94 473 PRO B C 1
ATOM 10141 O O . PRO B 1 473 ? 2.906 25.938 16.688 1 74.94 473 PRO B O 1
ATOM 10144 N N . THR B 1 474 ? 3.604 23.938 17.219 1 81.5 474 THR B N 1
ATOM 10145 C CA . THR B 1 474 ? 4.414 24.422 18.328 1 81.5 474 THR B CA 1
ATOM 10146 C C . THR B 1 474 ? 5.562 25.297 17.812 1 81.5 474 THR B C 1
ATOM 10148 O O . THR B 1 474 ? 5.879 26.328 18.391 1 81.5 474 THR B O 1
ATOM 10151 N N . ILE B 1 475 ? 6.121 24.891 16.766 1 86.88 475 ILE B N 1
ATOM 10152 C CA . ILE B 1 475 ? 7.234 25.625 16.172 1 86.88 475 ILE B CA 1
ATOM 10153 C C . ILE B 1 475 ? 6.738 26.938 15.602 1 86.88 475 ILE B C 1
ATOM 10155 O O . ILE B 1 475 ? 7.391 27.984 15.75 1 86.88 475 ILE B O 1
ATOM 10159 N N . ILE B 1 476 ? 5.613 26.891 15.062 1 80.94 476 ILE B N 1
ATOM 10160 C CA . ILE B 1 476 ? 5.047 28.109 14.484 1 80.94 476 ILE B CA 1
ATOM 10161 C C . ILE B 1 476 ? 4.703 29.094 15.594 1 80.94 476 ILE B C 1
ATOM 10163 O O . ILE B 1 476 ? 4.953 30.297 15.469 1 80.94 476 ILE B O 1
ATOM 10167 N N . ASN B 1 477 ? 4.184 28.609 16.656 1 80.75 477 ASN B N 1
ATOM 10168 C CA . ASN B 1 477 ? 3.883 29.469 17.797 1 80.75 477 ASN B CA 1
ATOM 10169 C C . ASN B 1 477 ? 5.148 30.094 18.391 1 80.75 477 ASN B C 1
ATOM 10171 O O . ASN B 1 477 ? 5.141 31.25 18.812 1 80.75 477 ASN B O 1
ATOM 10175 N N . LEU B 1 478 ? 6.152 29.328 18.406 1 87.25 478 LEU B N 1
ATOM 10176 C CA . LEU B 1 478 ? 7.43 29.844 18.891 1 87.25 478 LEU B CA 1
ATOM 10177 C C . LEU B 1 478 ? 7.953 30.938 17.953 1 87.25 478 LEU B C 1
ATOM 10179 O O . LEU B 1 478 ? 8.484 31.938 18.406 1 87.25 478 LEU B O 1
ATOM 10183 N N . LEU B 1 479 ? 7.785 30.703 16.719 1 85.88 479 LEU B N 1
ATOM 10184 C CA . LEU B 1 479 ? 8.242 31.672 15.734 1 85.88 479 LEU B CA 1
ATOM 10185 C C . LEU B 1 479 ? 7.402 32.938 15.789 1 85.88 479 LEU B C 1
ATOM 10187 O O . LEU B 1 479 ? 7.922 34.062 15.609 1 85.88 479 LEU B O 1
ATOM 10191 N N . GLU B 1 480 ? 6.195 32.719 16.047 1 79.31 480 GLU B N 1
ATOM 10192 C CA . GLU B 1 480 ? 5.328 33.875 16.203 1 79.31 480 GLU B CA 1
ATOM 10193 C C . GLU B 1 480 ? 5.703 34.688 17.438 1 79.31 480 GLU B C 1
ATOM 10195 O O . GLU B 1 480 ? 5.684 35.938 17.422 1 79.31 480 GLU B O 1
ATOM 10200 N N . ALA B 1 481 ? 6.031 34 18.438 1 82.44 481 ALA B N 1
ATOM 10201 C CA . ALA B 1 481 ? 6.445 34.656 19.672 1 82.44 481 ALA B CA 1
ATOM 10202 C C . ALA B 1 481 ? 7.781 35.375 19.5 1 82.44 481 ALA B C 1
ATOM 10204 O O . ALA B 1 481 ? 8.094 36.312 20.234 1 82.44 481 ALA B O 1
ATOM 10205 N N . SER B 1 482 ? 8.586 34.969 18.562 1 85.19 482 SER B N 1
ATOM 10206 C CA . SER B 1 482 ? 9.898 35.562 18.328 1 85.19 482 SER B CA 1
ATOM 10207 C C . SER B 1 482 ? 9.758 36.906 17.641 1 85.19 482 SER B C 1
ATOM 10209 O O . SER B 1 482 ? 10.711 37.688 17.625 1 85.19 482 SER B O 1
ATOM 10211 N N . HIS B 1 483 ? 8.531 37.344 17.234 1 75.44 483 HIS B N 1
ATOM 10212 C CA . HIS B 1 483 ? 8.117 38.656 16.781 1 75.44 483 HIS B CA 1
ATOM 10213 C C . HIS B 1 483 ? 9.07 39.188 15.719 1 75.44 483 HIS B C 1
ATOM 10215 O O . HIS B 1 483 ? 9.898 40.062 16 1 75.44 483 HIS B O 1
ATOM 10221 N N . ALA B 1 484 ? 8.93 38.75 14.57 1 76 484 ALA B N 1
ATOM 10222 C CA . ALA B 1 484 ? 9.711 39.312 13.469 1 76 484 ALA B CA 1
ATOM 10223 C C . ALA B 1 484 ? 9.156 40.656 13.031 1 76 484 ALA B C 1
ATOM 10225 O O . ALA B 1 484 ? 7.949 40.812 12.836 1 76 484 ALA B O 1
ATOM 10226 N N . THR B 1 485 ? 9.969 41.75 13.18 1 76.56 485 THR B N 1
ATOM 10227 C CA . THR B 1 485 ? 9.594 43.062 12.688 1 76.56 485 THR B CA 1
ATOM 10228 C C . THR B 1 485 ? 10.516 43.5 11.555 1 76.56 485 THR B C 1
ATOM 10230 O O . THR B 1 485 ? 11.492 42.812 11.242 1 76.56 485 THR B O 1
ATOM 10233 N N . LYS B 1 486 ? 10.227 44.594 10.922 1 76.75 486 LYS B N 1
ATOM 10234 C CA . LYS B 1 486 ? 11.07 45.125 9.859 1 76.75 486 LYS B CA 1
ATOM 10235 C C . LYS B 1 486 ? 12.422 45.594 10.414 1 76.75 486 LYS B C 1
ATOM 10237 O O . LYS B 1 486 ? 13.438 45.531 9.711 1 76.75 486 LYS B O 1
ATOM 10242 N N . LYS B 1 487 ? 12.375 45.969 11.703 1 76.94 487 LYS B N 1
ATOM 10243 C CA . LYS B 1 487 ? 13.617 46.406 12.344 1 76.94 487 LYS B CA 1
ATOM 10244 C C . LYS B 1 487 ? 14.461 45.188 12.773 1 76.94 487 LYS B C 1
ATOM 10246 O O . LYS B 1 487 ? 15.688 45.25 12.727 1 76.94 487 LYS B O 1
ATOM 10251 N N . SER B 1 488 ? 13.773 44.156 13.086 1 83.75 488 SER B N 1
ATOM 10252 C CA . SER B 1 488 ? 14.422 42.906 13.516 1 83.75 488 SER B CA 1
ATOM 10253 C C . SER B 1 488 ? 13.883 41.719 12.742 1 83.75 488 SER B C 1
ATOM 10255 O O . SER B 1 488 ? 13.102 40.906 13.273 1 83.75 488 SER B O 1
ATOM 10257 N N . PRO B 1 489 ? 14.391 41.625 11.531 1 86.69 489 PRO B N 1
ATOM 10258 C CA . PRO B 1 489 ? 13.859 40.562 10.703 1 86.69 489 PRO B CA 1
ATOM 10259 C C . PRO B 1 489 ? 14.383 39.188 11.117 1 86.69 489 PRO B C 1
ATOM 10261 O O . PRO B 1 489 ? 15.43 39.094 11.766 1 86.69 489 PRO B O 1
ATOM 10264 N N . ILE B 1 490 ? 13.664 38.156 10.836 1 87.94 490 ILE B N 1
ATOM 10265 C CA . ILE B 1 490 ? 14.023 36.781 11.133 1 87.94 490 ILE B CA 1
ATOM 10266 C C . ILE B 1 490 ? 13.922 35.938 9.859 1 87.94 490 ILE B C 1
ATOM 10268 O O . ILE B 1 490 ? 12.93 36 9.133 1 87.94 490 ILE B O 1
ATOM 10272 N N . SER B 1 491 ? 15.008 35.281 9.523 1 88.88 491 SER B N 1
ATOM 10273 C CA . SER B 1 491 ? 15.023 34.312 8.438 1 88.88 491 SER B CA 1
ATOM 10274 C C . SER B 1 491 ? 14.977 32.875 8.977 1 88.88 491 SER B C 1
ATOM 10276 O O . SER B 1 491 ? 15.859 32.469 9.727 1 88.88 491 SER B O 1
ATOM 10278 N N . VAL B 1 492 ? 13.93 32.219 8.656 1 89.62 492 VAL B N 1
ATOM 10279 C CA . VAL B 1 492 ? 13.719 30.859 9.188 1 89.62 492 VAL B CA 1
ATOM 10280 C C . VAL B 1 492 ? 13.93 29.828 8.078 1 89.62 492 VAL B C 1
ATOM 10282 O O . VAL B 1 492 ? 13.328 29.938 7.004 1 89.62 492 VAL B O 1
ATOM 10285 N N . HIS B 1 493 ? 14.844 28.953 8.305 1 89.5 493 HIS B N 1
ATOM 10286 C CA . HIS B 1 493 ? 14.992 27.766 7.477 1 89.5 493 HIS B CA 1
ATOM 10287 C C . HIS B 1 493 ? 14.367 26.531 8.141 1 89.5 493 HIS B C 1
ATOM 10289 O O . HIS B 1 493 ? 14.914 26 9.109 1 89.5 493 HIS B O 1
ATOM 10295 N N . ALA B 1 494 ? 13.219 26.156 7.613 1 88.06 494 ALA B N 1
ATOM 10296 C CA . ALA B 1 494 ? 12.523 25 8.148 1 88.06 494 ALA B CA 1
ATOM 10297 C C . ALA B 1 494 ? 12.984 23.719 7.461 1 88.06 494 ALA B C 1
ATOM 10299 O O . ALA B 1 494 ? 12.852 23.578 6.246 1 88.06 494 ALA B O 1
ATOM 10300 N N . LEU B 1 495 ? 13.586 22.797 8.227 1 87.38 495 LEU B N 1
ATOM 10301 C CA . LEU B 1 495 ? 14.141 21.547 7.719 1 87.38 495 LEU B CA 1
ATOM 10302 C C . LEU B 1 495 ? 13.242 20.375 8.078 1 87.38 495 LEU B C 1
ATOM 10304 O O . LEU B 1 495 ? 13.102 20.031 9.25 1 87.38 495 LEU B O 1
ATOM 10308 N N . HIS B 1 496 ? 12.625 19.859 7.066 1 84.5 496 HIS B N 1
ATOM 10309 C CA . HIS B 1 496 ? 11.859 18.625 7.246 1 84.5 496 HIS B CA 1
ATOM 10310 C C . HIS B 1 496 ? 12.758 17.391 7.129 1 84.5 496 HIS B C 1
ATOM 10312 O O . HIS B 1 496 ? 13.297 17.125 6.055 1 84.5 496 HIS B O 1
ATOM 10318 N N . LEU B 1 497 ? 12.898 16.703 8.234 1 81.06 497 LEU B N 1
ATOM 10319 C CA . LEU B 1 497 ? 13.797 15.547 8.297 1 81.06 497 LEU B CA 1
ATOM 10320 C C . LEU B 1 497 ? 13.031 14.25 8.039 1 81.06 497 LEU B C 1
ATOM 10322 O O . LEU B 1 497 ? 12.117 13.914 8.789 1 81.06 497 LEU B O 1
ATOM 10326 N N . VAL B 1 498 ? 13.375 13.547 6.977 1 73.12 498 VAL B N 1
ATOM 10327 C CA . VAL B 1 498 ? 12.75 12.281 6.613 1 73.12 498 VAL B CA 1
ATOM 10328 C C . VAL B 1 498 ? 13.789 11.164 6.637 1 73.12 498 VAL B C 1
ATOM 10330 O O . VAL B 1 498 ? 14.922 11.344 6.176 1 73.12 498 VAL B O 1
ATOM 10333 N N . GLU B 1 499 ? 13.438 10.055 7.254 1 71.44 499 GLU B N 1
ATOM 10334 C CA . GLU B 1 499 ? 14.367 8.93 7.312 1 71.44 499 GLU B CA 1
ATOM 10335 C C . GLU B 1 499 ? 14.531 8.281 5.938 1 71.44 499 GLU B C 1
ATOM 10337 O O . GLU B 1 499 ? 13.555 8.117 5.199 1 71.44 499 GLU B O 1
ATOM 10342 N N . LEU B 1 500 ? 15.75 8.07 5.605 1 61.66 500 LEU B N 1
ATOM 10343 C CA . LEU B 1 500 ? 16.047 7.336 4.383 1 61.66 500 LEU B CA 1
ATOM 10344 C C . LEU B 1 500 ? 15.766 5.848 4.559 1 61.66 500 LEU B C 1
ATOM 10346 O O . LEU B 1 500 ? 16.422 5.176 5.355 1 61.66 500 LEU B O 1
ATOM 10350 N N . THR B 1 501 ? 14.531 5.488 4.145 1 57.62 501 THR B N 1
ATOM 10351 C CA . THR B 1 501 ? 14.18 4.074 4.223 1 57.62 501 THR B CA 1
ATOM 10352 C C . THR B 1 501 ? 14.656 3.33 2.982 1 57.62 501 THR B C 1
ATOM 10354 O O . THR B 1 501 ? 15.188 3.941 2.049 1 57.62 501 THR B O 1
ATOM 10357 N N . GLY B 1 502 ? 14.922 2.09 2.988 1 51.53 502 GLY B N 1
ATOM 10358 C CA . GLY B 1 502 ? 15.297 1.266 1.851 1 51.53 502 GLY B CA 1
ATOM 10359 C C . GLY B 1 502 ? 14.312 1.35 0.702 1 51.53 502 GLY B C 1
ATOM 10360 O O . GLY B 1 502 ? 14.516 0.736 -0.347 1 51.53 502 GLY B O 1
ATOM 10361 N N . ARG B 1 503 ? 13.305 2.287 0.901 1 49.19 503 ARG B N 1
ATOM 10362 C CA . ARG B 1 503 ? 12.289 2.408 -0.135 1 49.19 503 ARG B CA 1
ATOM 10363 C C . ARG B 1 503 ? 12.703 3.416 -1.201 1 49.19 503 ARG B C 1
ATOM 10365 O O . ARG B 1 503 ? 13.273 4.465 -0.883 1 49.19 503 ARG B O 1
ATOM 10372 N N . SER B 1 504 ? 12.672 3.076 -2.412 1 50.88 504 SER B N 1
ATOM 10373 C CA . SER B 1 504 ? 13.039 3.941 -3.529 1 50.88 504 SER B CA 1
ATOM 10374 C C . SER B 1 504 ? 12.156 5.184 -3.582 1 50.88 504 SER B C 1
ATOM 10376 O O . SER B 1 504 ? 12.602 6.246 -4.02 1 50.88 504 SER B O 1
ATOM 10378 N N . SER B 1 505 ? 10.852 5.066 -3.141 1 50.75 505 SER B N 1
ATOM 10379 C CA . SER B 1 505 ? 9.891 6.16 -3.244 1 50.75 505 SER B CA 1
ATOM 10380 C C . SER B 1 505 ? 10.32 7.352 -2.391 1 50.75 505 SER B C 1
ATOM 10382 O O . SER B 1 505 ? 10.023 8.5 -2.727 1 50.75 505 SER B O 1
ATOM 10384 N N . ALA B 1 506 ? 10.93 7.094 -1.325 1 48.34 506 ALA B N 1
ATOM 10385 C CA . ALA B 1 506 ? 11.383 8.164 -0.438 1 48.34 506 ALA B CA 1
ATOM 10386 C C . ALA B 1 506 ? 12.461 9.008 -1.105 1 48.34 506 ALA B C 1
ATOM 10388 O O . ALA B 1 506 ? 12.594 10.195 -0.814 1 48.34 506 ALA B O 1
ATOM 10389 N N . MET B 1 507 ? 13.18 8.383 -1.969 1 46.41 507 MET B N 1
ATOM 10390 C CA . MET B 1 507 ? 14.344 9.031 -2.559 1 46.41 507 MET B CA 1
ATOM 10391 C C . MET B 1 507 ? 13.922 10.047 -3.617 1 46.41 507 MET B C 1
ATOM 10393 O O . MET B 1 507 ? 14.617 11.039 -3.84 1 46.41 507 MET B O 1
ATOM 10397 N N . ILE B 1 508 ? 12.766 9.797 -4.164 1 45.5 508 ILE B N 1
ATOM 10398 C CA . ILE B 1 508 ? 12.375 10.633 -5.293 1 45.5 508 ILE B CA 1
ATOM 10399 C C . ILE B 1 508 ? 11.672 11.891 -4.785 1 45.5 508 ILE B C 1
ATOM 10401 O O . ILE B 1 508 ? 11.68 12.922 -5.457 1 45.5 508 ILE B O 1
ATOM 10405 N N . ILE B 1 509 ? 11.078 11.906 -3.584 1 45.78 509 ILE B N 1
ATOM 10406 C CA . ILE B 1 509 ? 10.422 13.086 -3.035 1 45.78 509 ILE B CA 1
ATOM 10407 C C . ILE B 1 509 ? 11.367 14.281 -3.08 1 45.78 509 ILE B C 1
ATOM 10409 O O . ILE B 1 509 ? 10.945 15.414 -3.316 1 45.78 509 ILE B O 1
ATOM 10413 N N . VAL B 1 510 ? 12.648 13.938 -2.906 1 41.38 510 VAL B N 1
ATOM 10414 C CA . VAL B 1 510 ? 13.594 15.039 -2.801 1 41.38 510 VAL B CA 1
ATOM 10415 C C . VAL B 1 510 ? 13.789 15.688 -4.172 1 41.38 510 VAL B C 1
ATOM 10417 O O . VAL B 1 510 ? 13.992 16.891 -4.27 1 41.38 510 VAL B O 1
ATOM 10420 N N . HIS B 1 511 ? 13.742 14.812 -5.176 1 40.75 511 HIS B N 1
ATOM 10421 C CA . HIS B 1 511 ? 14.078 15.359 -6.484 1 40.75 511 HIS B CA 1
ATOM 10422 C C . HIS B 1 511 ? 12.875 16.062 -7.113 1 40.75 511 HIS B C 1
ATOM 10424 O O . HIS B 1 511 ? 13.016 16.75 -8.125 1 40.75 511 HIS B O 1
ATOM 10430 N N . SER B 1 512 ? 11.617 15.633 -6.734 1 41.12 512 SER B N 1
ATOM 10431 C CA . SER B 1 512 ? 10.477 16.297 -7.359 1 41.12 512 SER B CA 1
ATOM 10432 C C . SER B 1 512 ? 10.398 17.766 -6.965 1 41.12 512 SER B C 1
ATOM 10434 O O . SER B 1 512 ? 10.414 18.094 -5.777 1 41.12 512 SER B O 1
ATOM 10436 N N . SER B 1 513 ? 10.992 18.531 -7.652 1 37.62 513 SER B N 1
ATOM 10437 C CA . SER B 1 513 ? 10.922 19.984 -7.59 1 37.62 513 SER B CA 1
ATOM 10438 C C . SER B 1 513 ? 9.539 20.453 -7.145 1 37.62 513 SER B C 1
ATOM 10440 O O . SER B 1 513 ? 8.523 19.875 -7.531 1 37.62 513 SER B O 1
ATOM 10442 N N . ARG B 1 514 ? 9.398 21.297 -6.059 1 37.66 514 ARG B N 1
ATOM 10443 C CA . ARG B 1 514 ? 8.352 22.047 -5.371 1 37.66 514 ARG B CA 1
ATOM 10444 C C . ARG B 1 514 ? 7.23 22.422 -6.332 1 37.66 514 ARG B C 1
ATOM 10446 O O . ARG B 1 514 ? 6.148 22.828 -5.902 1 37.66 514 ARG B O 1
ATOM 10453 N N . LYS B 1 515 ? 7.52 22.734 -7.512 1 34.22 515 LYS B N 1
ATOM 10454 C CA . LYS B 1 515 ? 6.492 23.484 -8.227 1 34.22 515 LYS B CA 1
ATOM 10455 C C . LYS B 1 515 ? 5.242 22.641 -8.438 1 34.22 515 LYS B C 1
ATOM 10457 O O . LYS B 1 515 ? 4.23 23.125 -8.953 1 34.22 515 LYS B O 1
ATOM 10462 N N . SER B 1 516 ? 5.449 21.422 -8.594 1 33.44 516 SER B N 1
ATOM 10463 C CA . SER B 1 516 ? 4.195 20.812 -9.039 1 33.44 516 SER B CA 1
ATOM 10464 C C . SER B 1 516 ? 3.332 20.406 -7.852 1 33.44 516 SER B C 1
ATOM 10466 O O . SER B 1 516 ? 3.834 19.844 -6.875 1 33.44 516 SER B O 1
ATOM 10468 N N . GLY B 1 517 ? 2.412 21.156 -7.359 1 33.94 517 GLY B N 1
ATOM 10469 C CA . GLY B 1 517 ? 1.287 21.156 -6.438 1 33.94 517 GLY B CA 1
ATOM 10470 C C . GLY B 1 517 ? 0.845 19.766 -6.031 1 33.94 517 GLY B C 1
ATOM 10471 O O . GLY B 1 517 ? -0.139 19.594 -5.305 1 33.94 517 GLY B O 1
ATOM 10472 N N . ARG B 1 518 ? 0.963 18.812 -6.809 1 36.38 518 ARG B N 1
ATOM 10473 C CA . ARG B 1 518 ? 0.104 17.625 -6.754 1 36.38 518 ARG B CA 1
ATOM 10474 C C . ARG B 1 518 ? 0.7 16.562 -5.848 1 36.38 518 ARG B C 1
ATOM 10476 O O . ARG B 1 518 ? 1.845 16.141 -6.035 1 36.38 518 ARG B O 1
ATOM 10483 N N . HIS B 1 519 ? 0.362 16.484 -4.535 1 40.38 519 HIS B N 1
ATOM 10484 C CA . HIS B 1 519 ? 0.773 15.797 -3.32 1 40.38 519 HIS B CA 1
ATOM 10485 C C . HIS B 1 519 ? 0.716 14.289 -3.502 1 40.38 519 HIS B C 1
ATOM 10487 O O . HIS B 1 519 ? -0.323 13.742 -3.879 1 40.38 519 HIS B O 1
ATOM 10493 N N . MET B 1 520 ? 1.723 13.531 -3.732 1 41.38 520 MET B N 1
ATOM 10494 C CA . MET B 1 520 ? 1.951 12.18 -4.223 1 41.38 520 MET B CA 1
ATOM 10495 C C . MET B 1 520 ? 1.773 11.156 -3.102 1 41.38 520 MET B C 1
ATOM 10497 O O . MET B 1 520 ? 1.055 10.172 -3.264 1 41.38 520 MET B O 1
ATOM 10501 N N . ASN B 1 521 ? 2.785 10.961 -2.154 1 45.78 521 ASN B N 1
ATOM 10502 C CA . ASN B 1 521 ? 2.928 9.914 -1.148 1 45.78 521 ASN B CA 1
ATOM 10503 C C . ASN B 1 521 ? 2.67 10.453 0.257 1 45.78 521 ASN B C 1
ATOM 10505 O O . ASN B 1 521 ? 2.646 11.664 0.47 1 45.78 521 ASN B O 1
ATOM 10509 N N . ARG B 1 522 ? 2.305 9.547 1.177 1 46.69 522 ARG B N 1
ATOM 10510 C CA . ARG B 1 522 ? 2.07 9.938 2.564 1 46.69 522 ARG B CA 1
ATOM 10511 C C . ARG B 1 522 ? 3.145 10.898 3.053 1 46.69 522 ARG B C 1
ATOM 10513 O O . ARG B 1 522 ? 2.84 11.883 3.729 1 46.69 522 ARG B O 1
ATOM 10520 N N . THR B 1 523 ? 4.332 10.523 2.668 1 51.62 523 THR B N 1
ATOM 10521 C CA . THR B 1 523 ? 5.426 11.391 3.09 1 51.62 523 THR B CA 1
ATOM 10522 C C . THR B 1 523 ? 5.352 12.742 2.389 1 51.62 523 THR B C 1
ATOM 10524 O O . THR B 1 523 ? 5.621 13.781 2.998 1 51.62 523 THR B O 1
ATOM 10527 N N . GLU B 1 524 ? 4.863 12.664 1.228 1 54.75 524 GLU B N 1
ATOM 10528 C CA . GLU B 1 524 ? 4.723 13.922 0.493 1 54.75 524 GLU B CA 1
ATOM 10529 C C . GLU B 1 524 ? 3.557 14.742 1.026 1 54.75 524 GLU B C 1
ATOM 10531 O O . GLU B 1 524 ? 3.641 15.977 1.104 1 54.75 524 GLU B O 1
ATOM 10536 N N . ALA B 1 525 ? 2.562 13.953 1.345 1 52.31 525 ALA B N 1
ATOM 10537 C CA . ALA B 1 525 ? 1.412 14.648 1.915 1 52.31 525 ALA B CA 1
ATOM 10538 C C . ALA B 1 525 ? 1.78 15.336 3.229 1 52.31 525 ALA B C 1
ATOM 10540 O O . ALA B 1 525 ? 1.357 16.469 3.49 1 52.31 525 ALA B O 1
ATOM 10541 N N . GLU B 1 526 ? 2.609 14.578 3.969 1 59.28 526 GLU B N 1
ATOM 10542 C CA . GLU B 1 526 ? 3.061 15.164 5.227 1 59.28 526 GLU B CA 1
ATOM 10543 C C . GLU B 1 526 ? 3.945 16.375 4.984 1 59.28 526 GLU B C 1
ATOM 10545 O O . GLU B 1 526 ? 3.828 17.391 5.684 1 59.28 526 GLU B O 1
ATOM 10550 N N . SER B 1 527 ? 4.758 16.234 4.016 1 61.44 527 SER B N 1
ATOM 10551 C CA . SER B 1 527 ? 5.629 17.359 3.697 1 61.44 527 SER B CA 1
ATOM 10552 C C . SER B 1 527 ? 4.828 18.562 3.184 1 61.44 527 SER B C 1
ATOM 10554 O O . SER B 1 527 ? 5.125 19.703 3.521 1 61.44 527 SER B O 1
ATOM 10556 N N . GLU B 1 528 ? 3.799 18.188 2.504 1 59.66 528 GLU B N 1
ATOM 10557 C CA . GLU B 1 528 ? 2.963 19.266 1.995 1 59.66 528 GLU B CA 1
ATOM 10558 C C . GLU B 1 528 ? 2.195 19.953 3.125 1 59.66 528 GLU B C 1
ATOM 10560 O O . GLU B 1 528 ? 2.033 21.172 3.123 1 59.66 528 GLU B O 1
ATOM 10565 N N . HIS B 1 529 ? 1.805 19.141 3.986 1 58.75 529 HIS B N 1
ATOM 10566 C CA . HIS B 1 529 ?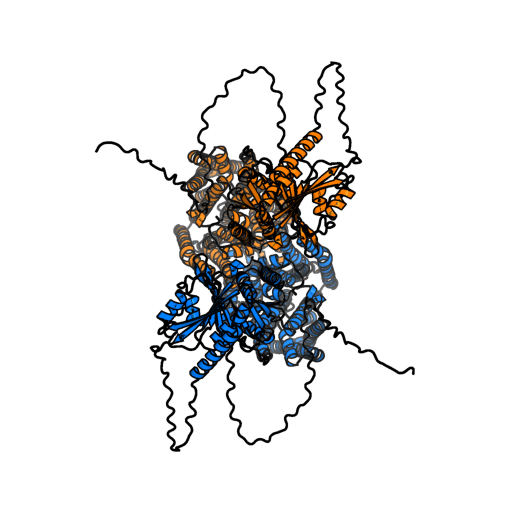 1.126 19.719 5.145 1 58.75 529 HIS B CA 1
ATOM 10567 C C . HIS B 1 529 ? 2.055 20.641 5.926 1 58.75 529 HIS B C 1
ATOM 10569 O O . HIS B 1 529 ? 1.629 21.703 6.402 1 58.75 529 HIS B O 1
ATOM 10575 N N . ILE B 1 530 ? 3.26 20.219 6.016 1 67.12 530 ILE B N 1
ATOM 10576 C CA . ILE B 1 530 ? 4.238 21.016 6.746 1 67.12 530 ILE B CA 1
ATOM 10577 C C . ILE B 1 530 ? 4.527 22.297 5.977 1 67.12 530 ILE B C 1
ATOM 10579 O O . ILE B 1 530 ? 4.57 23.391 6.562 1 67.12 530 ILE B O 1
ATOM 10583 N N . VAL B 1 531 ? 4.566 22.109 4.715 1 64.75 531 VAL B N 1
ATOM 10584 C CA . VAL B 1 531 ? 4.836 23.281 3.875 1 64.75 531 VAL B CA 1
ATOM 10585 C C . VAL B 1 531 ? 3.67 24.266 3.955 1 64.75 531 VAL B C 1
ATOM 10587 O O . VAL B 1 531 ? 3.873 25.469 4.125 1 64.75 531 VAL B O 1
ATOM 10590 N N . ASN B 1 532 ? 2.502 23.656 3.9 1 61.69 532 ASN B N 1
ATOM 10591 C CA . ASN B 1 532 ? 1.315 24.5 3.945 1 61.69 532 ASN B CA 1
ATOM 10592 C C . ASN B 1 532 ? 1.186 25.219 5.289 1 61.69 532 ASN B C 1
ATOM 10594 O O . ASN B 1 532 ? 0.782 26.391 5.34 1 61.69 532 ASN B O 1
ATOM 10598 N N . ALA B 1 533 ? 1.499 24.594 6.289 1 65.75 533 ALA B N 1
ATOM 10599 C CA . ALA B 1 533 ? 1.426 25.188 7.621 1 65.75 533 ALA B CA 1
ATOM 10600 C C . ALA B 1 533 ? 2.393 26.359 7.75 1 65.75 533 ALA B C 1
ATOM 10602 O O . ALA B 1 533 ? 2.041 27.406 8.305 1 65.75 533 ALA B O 1
ATOM 10603 N N . PHE B 1 534 ? 3.578 26.219 7.172 1 72.75 534 PHE B N 1
ATOM 10604 C CA . PHE B 1 534 ? 4.574 27.281 7.277 1 72.75 534 PHE B CA 1
ATOM 10605 C C . PHE B 1 534 ? 4.273 28.406 6.297 1 72.75 534 PHE B C 1
ATOM 10607 O O . PHE B 1 534 ? 4.582 29.562 6.566 1 72.75 534 PHE B O 1
ATOM 10614 N N . GLU B 1 535 ? 3.676 27.953 5.242 1 65.12 535 GLU B N 1
ATOM 10615 C CA . GLU B 1 535 ? 3.291 28.984 4.281 1 65.12 535 GLU B CA 1
ATOM 10616 C C . GLU B 1 535 ? 2.219 29.906 4.859 1 65.12 535 GLU B C 1
ATOM 10618 O O . GLU B 1 535 ? 2.223 31.109 4.602 1 65.12 535 GLU B O 1
ATOM 10623 N N . ASN B 1 536 ? 1.4 29.391 5.586 1 58.12 536 ASN B N 1
ATOM 10624 C CA . ASN B 1 536 ? 0.373 30.188 6.25 1 58.12 536 ASN B CA 1
ATOM 10625 C C . ASN B 1 536 ? 0.976 31.125 7.289 1 58.12 536 ASN B C 1
ATOM 10627 O O . ASN B 1 536 ? 0.421 32.188 7.566 1 58.12 536 ASN B O 1
ATOM 10631 N N . TYR B 1 537 ? 2.039 30.797 7.812 1 63.06 537 TYR B N 1
ATOM 10632 C CA . TYR B 1 537 ? 2.752 31.609 8.789 1 63.06 537 TYR B CA 1
ATOM 10633 C C . TYR B 1 537 ? 3.488 32.75 8.102 1 63.06 537 TYR B C 1
ATOM 10635 O O . TYR B 1 537 ? 3.648 33.844 8.68 1 63.06 537 TYR B O 1
ATOM 10643 N N . VAL B 1 538 ? 4.035 32.562 6.879 1 60.19 538 VAL B N 1
ATOM 10644 C CA . VAL B 1 538 ? 4.828 33.562 6.16 1 60.19 538 VAL B CA 1
ATOM 10645 C C . VAL B 1 538 ? 4.016 34.844 5.977 1 60.19 538 VAL B C 1
ATOM 10647 O O . VAL B 1 538 ? 4.578 35.938 5.809 1 60.19 538 VAL B O 1
ATOM 10650 N N . GLY B 1 539 ? 2.738 34.875 6.227 1 54.72 539 GLY B N 1
ATOM 10651 C CA . GLY B 1 539 ? 1.948 36.062 6.039 1 54.72 539 GLY B CA 1
ATOM 10652 C C . GLY B 1 539 ? 2.287 37.156 7.031 1 54.72 539 GLY B C 1
ATOM 10653 O O . GLY B 1 539 ? 1.85 38.312 6.879 1 54.72 539 GLY B O 1
ATOM 10654 N N . VAL B 1 540 ? 3.191 37.031 7.992 1 53.84 540 VAL B N 1
ATOM 10655 C CA . VAL B 1 540 ? 3.555 38 9 1 53.84 540 VAL B CA 1
ATOM 10656 C C . VAL B 1 540 ? 4.719 38.875 8.492 1 53.84 540 VAL B C 1
ATOM 10658 O O . VAL B 1 540 ? 5.594 38.375 7.781 1 53.84 540 VAL B O 1
ATOM 10661 N N . SER B 1 541 ? 4.684 40.094 8.531 1 61.78 541 SER B N 1
ATOM 10662 C CA . SER B 1 541 ? 5.684 41.062 8.062 1 61.78 541 SER B CA 1
ATOM 10663 C C . SER B 1 541 ? 7.043 40.781 8.703 1 61.78 541 SER B C 1
ATOM 10665 O O . SER B 1 541 ? 7.133 40.562 9.906 1 61.78 541 SER B O 1
ATOM 10667 N N . GLY B 1 542 ? 8.242 40.562 7.93 1 70.19 542 GLY B N 1
ATOM 10668 C CA . GLY B 1 542 ? 9.625 40.5 8.375 1 70.19 542 GLY B CA 1
ATOM 10669 C C . GLY B 1 542 ? 10.125 39.062 8.5 1 70.19 542 GLY B C 1
ATOM 10670 O O . GLY B 1 542 ? 11.203 38.812 9.062 1 70.19 542 GLY B O 1
ATOM 10671 N N . VAL B 1 543 ? 9.258 38.125 8.133 1 78.25 543 VAL B N 1
ATOM 10672 C CA . VAL B 1 543 ? 9.703 36.75 8.281 1 78.25 543 VAL B CA 1
ATOM 10673 C C . VAL B 1 543 ? 9.898 36.125 6.902 1 78.25 543 VAL B C 1
ATOM 10675 O O . VAL B 1 543 ? 9.055 36.25 6.02 1 78.25 543 VAL B O 1
ATOM 10678 N N . ALA B 1 544 ? 11.086 35.656 6.68 1 81.31 544 ALA B N 1
ATOM 10679 C CA . ALA B 1 544 ? 11.367 34.875 5.492 1 81.31 544 ALA B CA 1
ATOM 10680 C C . ALA B 1 544 ? 11.492 33.375 5.844 1 81.31 544 ALA B C 1
ATOM 10682 O O . ALA B 1 544 ? 12.273 33.031 6.723 1 81.31 544 ALA B O 1
ATOM 10683 N N . VAL B 1 545 ? 10.656 32.656 5.285 1 82.62 545 VAL B N 1
ATOM 10684 C CA . VAL B 1 545 ? 10.68 31.219 5.59 1 82.62 545 VAL B CA 1
ATOM 10685 C C . VAL B 1 545 ? 11.102 30.422 4.352 1 82.62 545 VAL B C 1
ATOM 10687 O O . VAL B 1 545 ? 10.57 30.641 3.26 1 82.62 545 VAL B O 1
ATOM 10690 N N . GLN B 1 546 ? 12.195 29.672 4.469 1 81.88 546 GLN B N 1
ATOM 10691 C CA . GLN B 1 546 ? 12.617 28.719 3.441 1 81.88 546 GLN B CA 1
ATOM 10692 C C . GLN B 1 546 ? 12.453 27.281 3.918 1 81.88 546 GLN B C 1
ATOM 10694 O O . GLN B 1 546 ? 12.914 26.938 5.004 1 81.88 546 GLN B O 1
ATOM 10699 N N . LEU B 1 547 ? 11.75 26.578 3.141 1 80.81 547 LEU B N 1
ATOM 10700 C CA . LEU B 1 547 ? 11.523 25.172 3.508 1 80.81 547 LEU B CA 1
ATOM 10701 C C . LEU B 1 547 ? 12.484 24.25 2.766 1 80.81 547 LEU B C 1
ATOM 10703 O O . LEU B 1 547 ? 12.703 24.422 1.563 1 80.81 547 LEU B O 1
ATOM 10707 N N . VAL B 1 548 ? 13.18 23.344 3.516 1 77 548 VAL B N 1
ATOM 10708 C CA . VAL B 1 548 ? 14.117 22.375 2.961 1 77 548 VAL B CA 1
ATOM 10709 C C . VAL B 1 548 ? 13.789 20.984 3.492 1 77 548 VAL B C 1
ATOM 10711 O O . VAL B 1 548 ? 13.469 20.812 4.672 1 77 548 VAL B O 1
ATOM 10714 N N . THR B 1 549 ? 13.672 20 2.67 1 74.69 549 THR B N 1
ATOM 10715 C CA . THR B 1 549 ? 13.492 18.625 3.098 1 74.69 549 THR B CA 1
ATOM 10716 C C . THR B 1 549 ? 14.789 17.828 2.93 1 74.69 549 THR B C 1
ATOM 10718 O O . THR B 1 549 ? 15.43 17.891 1.878 1 74.69 549 THR B O 1
ATOM 10721 N N . ALA B 1 550 ? 15.273 17.203 3.982 1 72.81 550 ALA B N 1
ATOM 10722 C CA . ALA B 1 550 ? 16.484 16.375 3.955 1 72.81 550 ALA B CA 1
ATOM 10723 C C . ALA B 1 550 ? 16.156 14.914 4.266 1 72.81 550 ALA B C 1
ATOM 10725 O O . ALA B 1 550 ? 15.43 14.625 5.219 1 72.81 550 ALA B O 1
ATOM 10726 N N . MET B 1 551 ? 16.594 14.055 3.465 1 71.31 551 MET B N 1
ATOM 10727 C CA . MET B 1 551 ? 16.453 12.617 3.703 1 71.31 551 MET B CA 1
ATOM 10728 C C . MET B 1 551 ? 17.781 12.008 4.133 1 71.31 551 MET B C 1
ATOM 10730 O O . MET B 1 551 ? 18.766 12.078 3.4 1 71.31 551 MET B O 1
ATOM 10734 N N . SER B 1 552 ? 17.859 11.57 5.297 1 72.69 552 SER B N 1
ATOM 10735 C CA . SER B 1 552 ? 19.078 11.008 5.852 1 72.69 552 SER B CA 1
ATOM 10736 C C . SER B 1 552 ? 18.781 9.844 6.789 1 72.69 552 SER B C 1
ATOM 10738 O O . SER B 1 552 ? 17.703 9.789 7.391 1 72.69 552 SER B O 1
ATOM 10740 N N . PRO B 1 553 ? 19.703 8.82 6.734 1 68.81 553 PRO B N 1
ATOM 10741 C CA . PRO B 1 553 ? 19.562 7.832 7.809 1 68.81 553 PRO B CA 1
ATOM 10742 C C . PRO B 1 553 ? 19.656 8.461 9.203 1 68.81 553 PRO B C 1
ATOM 10744 O O . PRO B 1 553 ? 20.328 9.477 9.383 1 68.81 553 PRO B O 1
ATOM 10747 N N . PHE B 1 554 ? 19.031 7.859 10.156 1 73.69 554 PHE B N 1
ATOM 10748 C CA . PHE B 1 554 ? 19 8.398 11.516 1 73.69 554 PHE B CA 1
ATOM 10749 C C . PHE B 1 554 ? 20.406 8.539 12.07 1 73.69 554 PHE B C 1
ATOM 10751 O O . PHE B 1 554 ? 20.719 9.516 12.758 1 73.69 554 PHE B O 1
ATOM 10758 N N . ALA B 1 555 ? 21.25 7.68 11.656 1 73.06 555 ALA B N 1
ATOM 10759 C CA . ALA B 1 555 ? 22.594 7.66 12.227 1 73.06 555 ALA B CA 1
ATOM 10760 C C . ALA B 1 555 ? 23.391 8.883 11.789 1 73.06 555 ALA B C 1
ATOM 10762 O O . ALA B 1 555 ? 24.266 9.352 12.523 1 73.06 555 ALA B O 1
ATOM 10763 N N . THR B 1 556 ? 23.109 9.461 10.664 1 77.12 556 THR B N 1
ATOM 10764 C CA . THR B 1 556 ? 23.922 10.57 10.156 1 77.12 556 THR B CA 1
ATOM 10765 C C . THR B 1 556 ? 23.062 11.812 9.945 1 77.12 556 THR B C 1
ATOM 10767 O O . THR B 1 556 ? 23.484 12.766 9.297 1 77.12 556 THR B O 1
ATOM 10770 N N . MET B 1 557 ? 21.922 11.742 10.398 1 82.88 557 MET B N 1
ATOM 10771 C CA . MET B 1 557 ? 21 12.852 10.195 1 82.88 557 MET B CA 1
ATOM 10772 C C . MET B 1 557 ? 21.531 14.125 10.859 1 82.88 557 MET B C 1
ATOM 10774 O O . MET B 1 557 ? 21.281 15.227 10.375 1 82.88 557 MET B O 1
ATOM 10778 N N . HIS B 1 558 ? 22.344 14.031 11.984 1 87.56 558 HIS B N 1
ATOM 10779 C CA . HIS B 1 558 ? 22.875 15.188 12.688 1 87.56 558 HIS B CA 1
ATOM 10780 C C . HIS B 1 558 ? 23.875 15.945 11.82 1 87.56 558 HIS B C 1
ATOM 10782 O O . HIS B 1 558 ? 23.984 17.172 11.922 1 87.56 558 HIS B O 1
ATOM 10788 N N . GLU B 1 559 ? 24.469 15.211 10.961 1 81.06 559 GLU B N 1
ATOM 10789 C CA . GLU B 1 559 ? 25.438 15.859 10.078 1 81.06 559 GLU B CA 1
ATOM 10790 C C . GLU B 1 559 ? 24.734 16.781 9.078 1 81.06 559 GLU B C 1
ATOM 10792 O O . GLU B 1 559 ? 25.234 17.859 8.773 1 81.06 559 GLU B O 1
ATOM 10797 N N . ASP B 1 560 ? 23.609 16.328 8.688 1 82.31 560 ASP B N 1
ATOM 10798 C CA . ASP B 1 560 ? 22.859 17.141 7.746 1 82.31 560 ASP B CA 1
ATOM 10799 C C . ASP B 1 560 ? 22.344 18.422 8.414 1 82.31 560 ASP B C 1
ATOM 10801 O O . ASP B 1 560 ? 22.328 19.484 7.797 1 82.31 560 ASP B O 1
ATOM 10805 N N . ILE B 1 561 ? 21.938 18.281 9.57 1 89.5 561 ILE B N 1
ATOM 10806 C CA . ILE B 1 561 ? 21.438 19.438 10.312 1 89.5 561 ILE B CA 1
ATOM 10807 C C . ILE B 1 561 ? 22.562 20.453 10.516 1 89.5 561 ILE B C 1
ATOM 10809 O O . ILE B 1 561 ? 22.391 21.641 10.227 1 89.5 561 ILE B O 1
ATOM 10813 N N . CYS B 1 562 ? 23.672 20 10.961 1 86.38 562 CYS B N 1
ATOM 10814 C CA . CYS B 1 562 ? 24.781 20.891 11.266 1 86.38 562 CYS B CA 1
ATOM 10815 C C . CYS B 1 562 ? 25.359 21.5 10 1 86.38 562 CYS B C 1
ATOM 10817 O O . CYS B 1 562 ? 25.703 22.688 9.977 1 86.38 562 CYS B O 1
ATOM 10819 N N . ASN B 1 563 ? 25.375 20.719 8.977 1 80.94 563 ASN B N 1
ATOM 10820 C CA . ASN B 1 563 ? 25.891 21.234 7.715 1 80.94 563 ASN B CA 1
ATOM 10821 C C . ASN B 1 563 ? 24.969 22.312 7.137 1 80.94 563 ASN B C 1
ATOM 10823 O O . ASN B 1 563 ? 25.453 23.328 6.609 1 80.94 563 ASN B O 1
ATOM 10827 N N . LEU B 1 564 ? 23.75 22.031 7.246 1 85.38 564 LEU B N 1
ATOM 10828 C CA . LEU B 1 564 ? 22.797 23.031 6.742 1 85.38 564 LEU B CA 1
ATOM 10829 C C . LEU B 1 564 ? 22.859 24.297 7.57 1 85.38 564 LEU B C 1
ATOM 10831 O O . LEU B 1 564 ? 22.734 25.406 7.031 1 85.38 564 LEU B O 1
ATOM 10835 N N . ALA B 1 565 ? 23.016 24.188 8.836 1 88.62 565 ALA B N 1
ATOM 10836 C CA . ALA B 1 565 ? 23.125 25.359 9.711 1 88.62 565 ALA B CA 1
ATOM 10837 C C . ALA B 1 565 ? 24.344 26.188 9.352 1 88.62 565 ALA B C 1
ATOM 10839 O O . ALA B 1 565 ? 24.281 27.422 9.359 1 88.62 565 ALA B O 1
ATOM 10840 N N . GLU B 1 566 ? 25.344 25.516 9.039 1 84.31 566 GLU B N 1
ATOM 10841 C CA . GLU B 1 566 ? 26.562 26.219 8.672 1 84.31 566 GLU B CA 1
ATOM 10842 C C . GLU B 1 566 ? 26.438 26.891 7.305 1 84.31 566 GLU B C 1
ATOM 10844 O O . GLU B 1 566 ? 26.891 28.016 7.105 1 84.31 566 GLU B O 1
ATOM 10849 N N . GLU B 1 567 ? 25.844 26.141 6.438 1 80.06 567 GLU B N 1
ATOM 10850 C CA . GLU B 1 567 ? 25.656 26.672 5.086 1 80.06 567 GLU B CA 1
ATOM 10851 C C . GLU B 1 567 ? 24.781 27.906 5.082 1 80.06 567 GLU B C 1
ATOM 10853 O O . GLU B 1 567 ? 25.047 28.859 4.352 1 80.06 567 GLU B O 1
ATOM 10858 N N . LYS B 1 568 ? 23.812 27.875 5.906 1 86.69 568 LYS B N 1
ATOM 10859 C CA . LYS B 1 568 ? 22.875 29 5.949 1 86.69 568 LYS B CA 1
ATOM 10860 C C . LYS B 1 568 ? 23.281 30.016 7.008 1 86.69 568 LYS B C 1
ATOM 10862 O O . LYS B 1 568 ? 22.578 31 7.242 1 86.69 568 LYS B O 1
ATOM 10867 N N . ARG B 1 569 ? 24.375 29.812 7.59 1 86.25 569 ARG B N 1
ATOM 10868 C CA . ARG B 1 569 ? 24.906 30.703 8.609 1 86.25 569 ARG B CA 1
ATOM 10869 C C . ARG B 1 569 ? 23.859 30.984 9.695 1 86.25 569 ARG B C 1
ATOM 10871 O O . ARG B 1 569 ? 23.609 32.125 10.039 1 86.25 569 ARG B O 1
ATOM 10878 N N . ALA B 1 570 ? 23.312 29.875 10.156 1 90.75 570 ALA B N 1
ATOM 10879 C CA . ALA B 1 570 ? 22.297 30 11.195 1 90.75 570 ALA B CA 1
ATOM 10880 C C . ALA B 1 570 ? 22.938 30.328 12.547 1 90.75 570 ALA B C 1
ATOM 10882 O O . ALA B 1 570 ? 24.047 29.875 12.844 1 90.75 570 ALA B O 1
ATOM 10883 N N . ALA B 1 571 ? 22.219 31.094 13.289 1 91.56 571 ALA B N 1
ATOM 10884 C CA . ALA B 1 571 ? 22.672 31.438 14.633 1 91.56 571 ALA B CA 1
ATOM 10885 C C . ALA B 1 571 ? 22.062 30.5 15.672 1 91.56 571 ALA B C 1
ATOM 10887 O O . ALA B 1 571 ? 22.594 30.328 16.766 1 91.56 571 ALA B O 1
ATOM 10888 N N . LEU B 1 572 ? 20.953 29.984 15.281 1 93.75 572 LEU B N 1
ATOM 10889 C CA . LEU B 1 572 ? 20.203 29.172 16.234 1 93.75 572 LEU B CA 1
ATOM 10890 C C . LEU B 1 572 ? 19.531 28 15.547 1 93.75 572 LEU B C 1
ATOM 10892 O O . LEU B 1 572 ? 18.906 28.172 14.5 1 93.75 572 LEU B O 1
ATOM 10896 N N . ILE B 1 573 ? 19.719 26.812 16.125 1 95.19 573 ILE B N 1
ATOM 10897 C CA . ILE B 1 573 ? 19.016 25.609 15.688 1 95.19 573 ILE B CA 1
ATOM 10898 C C . ILE B 1 573 ? 17.953 25.234 16.719 1 95.19 573 ILE B C 1
ATOM 10900 O O . ILE B 1 573 ? 18.219 25.172 17.922 1 95.19 573 ILE B O 1
ATOM 10904 N N . ILE B 1 574 ? 16.781 25.031 16.281 1 94.88 574 ILE B N 1
ATOM 10905 C CA . ILE B 1 574 ? 15.711 24.578 17.172 1 94.88 574 ILE B CA 1
ATOM 10906 C C . ILE B 1 574 ? 15.344 23.125 16.844 1 94.88 574 ILE B C 1
ATOM 10908 O O . ILE B 1 574 ? 15.023 22.812 15.695 1 94.88 574 ILE B O 1
ATOM 10912 N N . LEU B 1 575 ? 15.445 22.281 17.797 1 94.06 575 LEU B N 1
ATOM 10913 C CA . LEU B 1 575 ? 15.141 20.859 17.672 1 94.06 575 LEU B CA 1
ATOM 10914 C C . LEU B 1 575 ? 13.938 20.484 18.531 1 94.06 575 LEU B C 1
ATOM 10916 O O . LEU B 1 575 ? 13.789 20.969 19.641 1 94.06 575 LEU B O 1
ATOM 10920 N N . PRO B 1 576 ? 13.094 19.656 17.984 1 89.81 576 PRO B N 1
ATOM 10921 C CA . PRO B 1 576 ? 12.008 19.156 18.828 1 89.81 576 PRO B CA 1
ATOM 10922 C C . PRO B 1 576 ? 12.484 18.078 19.812 1 89.81 576 PRO B C 1
ATOM 10924 O O . PRO B 1 576 ? 13.406 17.328 19.516 1 89.81 576 PRO B O 1
ATOM 10927 N N . PHE B 1 577 ? 11.852 18.078 20.938 1 88.31 577 PHE B N 1
ATOM 10928 C CA . PHE B 1 577 ? 12.148 17.094 21.953 1 88.31 577 PHE B CA 1
ATOM 10929 C C . PHE B 1 577 ? 11.719 15.695 21.5 1 88.31 577 PHE B C 1
ATOM 10931 O O . PHE B 1 577 ? 10.758 15.562 20.734 1 88.31 577 PHE B O 1
ATOM 10938 N N . HIS B 1 578 ? 12.391 14.648 21.922 1 83.31 578 HIS B N 1
ATOM 10939 C CA . HIS B 1 578 ? 12.156 13.281 21.453 1 83.31 578 HIS B CA 1
ATOM 10940 C C . HIS B 1 578 ? 10.938 12.672 22.141 1 83.31 578 HIS B C 1
ATOM 10942 O O . HIS B 1 578 ? 10.5 11.578 21.766 1 83.31 578 HIS B O 1
ATOM 10948 N N . LYS B 1 579 ? 10.375 13.359 23.156 1 79 579 LYS B N 1
ATOM 10949 C CA . LYS B 1 579 ? 9.18 12.852 23.828 1 79 579 LYS B CA 1
ATOM 10950 C C . LYS B 1 579 ? 7.984 13.766 23.609 1 79 579 LYS B C 1
ATOM 10952 O O . LYS B 1 579 ? 8.148 14.953 23.328 1 79 579 LYS B O 1
ATOM 10957 N N . HIS B 1 580 ? 6.746 13.141 23.516 1 71.25 580 HIS B N 1
ATOM 10958 C CA . HIS B 1 580 ? 5.531 13.938 23.391 1 71.25 580 HIS B CA 1
ATOM 10959 C C . HIS B 1 580 ? 4.566 13.672 24.531 1 71.25 580 HIS B C 1
ATOM 10961 O O . HIS B 1 580 ? 4.582 12.586 25.125 1 71.25 580 HIS B O 1
ATOM 10967 N N . GLN B 1 581 ? 3.855 14.781 24.844 1 63.19 581 GLN B N 1
ATOM 10968 C CA . GLN B 1 581 ? 2.895 14.656 25.938 1 63.19 581 GLN B CA 1
ATOM 10969 C C . GLN B 1 581 ? 1.635 13.93 25.484 1 63.19 581 GLN B C 1
ATOM 10971 O O . GLN B 1 581 ? 1.069 14.258 24.438 1 63.19 581 GLN B O 1
ATOM 10976 N N . THR B 1 582 ? 1.385 12.797 26.094 1 54.56 582 THR B N 1
ATOM 10977 C CA . THR B 1 582 ? 0.142 12.078 25.828 1 54.56 582 THR B CA 1
ATOM 10978 C C . THR B 1 582 ? -1.029 12.742 26.547 1 54.56 582 THR B C 1
ATOM 10980 O O . THR B 1 582 ? -0.832 13.641 27.375 1 54.56 582 THR B O 1
ATOM 10983 N N . VAL B 1 583 ? -2.25 12.383 26.188 1 46.78 583 VAL B N 1
ATOM 10984 C CA . VAL B 1 583 ? -3.471 12.945 26.75 1 46.78 583 VAL B CA 1
ATOM 10985 C C . VAL B 1 583 ? -3.479 12.742 28.266 1 46.78 583 VAL B C 1
ATOM 10987 O O . VAL B 1 583 ? -3.965 13.602 29 1 46.78 583 VAL B O 1
ATOM 10990 N N . ASP B 1 584 ? -2.816 11.742 28.688 1 47.19 584 ASP B N 1
ATOM 10991 C CA . ASP B 1 584 ? -2.814 11.445 30.125 1 47.19 584 ASP B CA 1
ATOM 10992 C C . ASP B 1 584 ? -1.715 12.227 30.844 1 47.19 584 ASP B C 1
ATOM 10994 O O . ASP B 1 584 ? -1.512 12.047 32.062 1 47.19 584 ASP B O 1
ATOM 10998 N N . GLY B 1 585 ? -1.066 13.227 30.219 1 53.22 585 GLY B N 1
ATOM 10999 C CA . GLY B 1 585 ? -0.043 14.047 30.844 1 53.22 585 GLY B CA 1
ATOM 11000 C C . GLY B 1 585 ? 1.322 13.383 30.859 1 53.22 585 GLY B C 1
ATOM 11001 O O . GLY B 1 585 ? 2.303 13.984 31.312 1 53.22 585 GLY B O 1
ATOM 11002 N N . GLY B 1 586 ? 1.372 12.133 30.406 1 57.94 586 GLY B N 1
ATOM 11003 C CA . GLY B 1 586 ? 2.66 11.461 30.391 1 57.94 586 GLY B CA 1
ATOM 11004 C C . GLY B 1 586 ? 3.473 11.734 29.141 1 57.94 586 GLY B C 1
ATOM 11005 O O . GLY B 1 586 ? 2.943 12.242 28.156 1 57.94 586 GLY B O 1
ATOM 11006 N N . LEU B 1 587 ? 4.887 11.773 29.359 1 63.94 587 LEU B N 1
ATOM 11007 C CA . LEU B 1 587 ? 5.773 11.953 28.219 1 63.94 587 LEU B CA 1
ATOM 11008 C C . LEU B 1 587 ? 6.148 10.602 27.609 1 63.94 587 LEU B C 1
ATOM 11010 O O . LEU B 1 587 ? 6.66 9.727 28.297 1 63.94 587 LEU B O 1
ATOM 11014 N N . GLU B 1 588 ? 5.645 10.406 26.438 1 67.56 588 GLU B N 1
ATOM 11015 C CA . GLU B 1 588 ? 5.988 9.172 25.734 1 67.56 588 GLU B CA 1
ATOM 11016 C C . GLU B 1 588 ? 7.016 9.438 24.625 1 67.56 588 GLU B C 1
ATOM 11018 O O . GLU B 1 588 ? 6.98 10.484 23.969 1 67.56 588 GLU B O 1
ATOM 11023 N N . THR B 1 589 ? 7.984 8.508 24.641 1 66.88 589 THR B N 1
ATOM 11024 C CA . THR B 1 589 ? 9.023 8.625 23.625 1 66.88 589 THR B CA 1
ATOM 11025 C C . THR B 1 589 ? 8.438 8.406 22.234 1 66.88 589 THR B C 1
ATOM 11027 O O . THR B 1 589 ? 7.723 7.434 22 1 66.88 589 THR B O 1
ATOM 11030 N N . THR B 1 590 ? 8.523 9.422 21.391 1 64.94 590 THR B N 1
ATOM 11031 C CA . THR B 1 590 ? 8.078 9.297 20 1 64.94 590 THR B CA 1
ATOM 11032 C C . THR B 1 590 ? 8.977 8.336 19.234 1 64.94 590 THR B C 1
ATOM 11034 O O . THR B 1 590 ? 8.5 7.34 18.688 1 64.94 590 THR B O 1
ATOM 11037 N N . ASN B 1 591 ? 10.25 8.578 19.031 1 66.19 591 ASN B N 1
ATOM 11038 C CA . ASN B 1 591 ? 11.281 7.785 18.375 1 66.19 591 ASN B CA 1
ATOM 11039 C C . ASN B 1 591 ? 12.625 7.926 19.062 1 66.19 591 ASN B C 1
ATOM 11041 O O . ASN B 1 591 ? 13.164 9.031 19.188 1 66.19 591 ASN B O 1
ATOM 11045 N N . PRO B 1 592 ? 13.062 6.848 19.562 1 72.06 592 PRO B N 1
ATOM 11046 C CA . PRO B 1 592 ? 14.352 6.918 20.266 1 72.06 592 PRO B CA 1
ATOM 11047 C C . PRO B 1 592 ? 15.469 7.469 19.375 1 72.06 592 PRO B C 1
ATOM 11049 O O . PRO B 1 592 ? 16.438 8.031 19.891 1 72.06 592 PRO B O 1
ATOM 11052 N N . ALA B 1 593 ? 15.328 7.32 18.141 1 78.69 593 ALA B N 1
ATOM 11053 C CA . ALA B 1 593 ? 16.359 7.84 17.234 1 78.69 593 ALA B CA 1
ATOM 11054 C C . ALA B 1 593 ? 16.438 9.359 17.328 1 78.69 593 ALA B C 1
ATOM 11056 O O . ALA B 1 593 ? 17.516 9.938 17.109 1 78.69 593 ALA B O 1
ATOM 11057 N N . PHE B 1 594 ? 15.391 9.969 17.734 1 83.88 594 PHE B N 1
ATOM 11058 C CA . PHE B 1 594 ? 15.383 11.422 17.844 1 83.88 594 PHE B CA 1
ATOM 11059 C C . PHE B 1 594 ? 16.266 11.883 19 1 83.88 594 PHE B C 1
ATOM 11061 O O . PHE B 1 594 ? 16.906 12.938 18.906 1 83.88 594 PHE B O 1
ATOM 11068 N N . ARG B 1 595 ? 16.297 11.086 20.016 1 84.75 595 ARG B N 1
ATOM 11069 C CA . ARG B 1 595 ? 17.156 11.422 21.156 1 84.75 595 ARG B CA 1
ATOM 11070 C C . ARG B 1 595 ? 18.625 11.422 20.75 1 84.75 595 ARG B C 1
ATOM 11072 O O . ARG B 1 595 ? 19.375 12.344 21.094 1 84.75 595 ARG B O 1
ATOM 11079 N N . THR B 1 596 ? 18.922 10.398 19.969 1 84.81 596 THR B N 1
ATOM 11080 C CA . THR B 1 596 ? 20.297 10.289 19.531 1 84.81 596 THR B CA 1
ATOM 11081 C C . THR B 1 596 ? 20.672 11.438 18.594 1 84.81 596 THR B C 1
ATOM 11083 O O . THR B 1 596 ? 21.781 11.961 18.656 1 84.81 596 THR B O 1
ATOM 11086 N N . ILE B 1 597 ? 19.812 11.789 17.797 1 89.12 597 ILE B N 1
ATOM 11087 C CA . ILE B 1 597 ? 20.047 12.898 16.875 1 89.12 597 ILE B CA 1
ATOM 11088 C C . ILE B 1 597 ? 20.266 14.188 17.672 1 89.12 597 ILE B C 1
ATOM 11090 O O . ILE B 1 597 ? 21.203 14.945 17.406 1 89.12 597 ILE B O 1
ATOM 11094 N N . ASN B 1 598 ? 19.406 14.445 18.656 1 91.56 598 ASN B N 1
ATOM 11095 C CA . ASN B 1 598 ? 19.516 15.648 19.484 1 91.56 598 ASN B CA 1
ATOM 11096 C C . ASN B 1 598 ? 20.844 15.688 20.234 1 91.56 598 ASN B C 1
ATOM 11098 O O . ASN B 1 598 ? 21.5 16.734 20.297 1 91.56 598 ASN B O 1
ATOM 11102 N N . GLN B 1 599 ? 21.219 14.555 20.688 1 89.31 599 GLN B N 1
ATOM 11103 C CA . GLN B 1 599 ? 22.484 14.477 21.406 1 89.31 599 GLN B CA 1
ATOM 11104 C C . GLN B 1 599 ? 23.672 14.773 20.484 1 89.31 599 GLN B C 1
ATOM 11106 O O . GLN B 1 599 ? 24.578 15.516 20.859 1 89.31 599 GLN B O 1
ATOM 11111 N N . ASN B 1 600 ? 23.562 14.227 19.344 1 89.31 600 ASN B N 1
ATOM 11112 C CA . ASN B 1 600 ? 24.641 14.43 18.375 1 89.31 600 ASN B CA 1
ATOM 11113 C C . ASN B 1 600 ? 24.672 15.875 17.875 1 89.31 600 ASN B C 1
ATOM 11115 O O . ASN B 1 600 ? 25.75 16.422 17.625 1 89.31 600 ASN B O 1
ATOM 11119 N N . VAL B 1 601 ? 23.578 16.484 17.766 1 91.75 601 VAL B N 1
ATOM 11120 C CA . VAL B 1 601 ? 23.516 17.875 17.312 1 91.75 601 VAL B CA 1
ATOM 11121 C C . VAL B 1 601 ? 24.062 18.797 18.406 1 91.75 601 VAL B C 1
ATOM 11123 O O . VAL B 1 601 ? 24.781 19.75 18.125 1 91.75 601 VAL B O 1
ATOM 11126 N N . LEU B 1 602 ? 23.766 18.5 19.656 1 90.56 602 LEU B N 1
ATOM 11127 C CA . LEU B 1 602 ? 24.234 19.297 20.781 1 90.56 602 LEU B CA 1
ATOM 11128 C C . LEU B 1 602 ? 25.766 19.297 20.844 1 90.56 602 LEU B C 1
ATOM 11130 O O . LEU B 1 602 ? 26.375 20.312 21.203 1 90.56 602 LEU B O 1
ATOM 11134 N N . VAL B 1 603 ? 26.297 18.219 20.391 1 86.19 603 VAL B N 1
ATOM 11135 C CA . VAL B 1 603 ? 27.734 18.078 20.484 1 86.19 603 VAL B CA 1
ATOM 11136 C C . VAL B 1 603 ? 28.406 18.688 19.266 1 86.19 603 VAL B C 1
ATOM 11138 O O . VAL B 1 603 ? 29.469 19.312 19.375 1 86.19 603 VAL B O 1
ATOM 11141 N N . ASN B 1 604 ? 27.797 18.625 18.109 1 85.25 604 ASN B N 1
ATOM 11142 C CA . ASN B 1 604 ? 28.484 18.938 16.859 1 85.25 604 ASN B CA 1
ATOM 11143 C C . ASN B 1 604 ? 27.938 20.234 16.25 1 85.25 604 ASN B C 1
ATOM 11145 O O . ASN B 1 604 ? 28.438 20.672 15.203 1 85.25 604 ASN B O 1
ATOM 11149 N N . ALA B 1 605 ? 27.062 20.938 16.859 1 88.94 605 ALA B N 1
ATOM 11150 C CA . ALA B 1 605 ? 26.406 22.078 16.234 1 88.94 605 ALA B CA 1
ATOM 11151 C C . ALA B 1 605 ? 27.375 23.25 16.078 1 88.94 605 ALA B C 1
ATOM 11153 O O . ALA B 1 605 ? 28.172 23.531 16.969 1 88.94 605 ALA B O 1
ATOM 11154 N N . PRO B 1 606 ? 27.406 23.875 14.898 1 87.06 606 PRO B N 1
ATOM 11155 C CA . PRO B 1 606 ? 28.266 25.031 14.656 1 87.06 606 PRO B CA 1
ATOM 11156 C C . PRO B 1 606 ? 27.672 26.328 15.227 1 87.06 606 PRO B C 1
ATOM 11158 O O . PRO B 1 606 ? 28.25 27.406 15.062 1 87.06 606 PRO B O 1
ATOM 11161 N N . CYS B 1 607 ? 26.547 26.266 15.781 1 91.38 607 CYS B N 1
ATOM 11162 C CA . CYS B 1 607 ? 25.859 27.406 16.375 1 91.38 607 CYS B CA 1
ATOM 11163 C C . CYS B 1 607 ? 25.078 26.984 17.625 1 91.38 607 CYS B C 1
ATOM 11165 O O . CYS B 1 607 ? 25.266 25.891 18.125 1 91.38 607 CYS B O 1
ATOM 11167 N N . SER B 1 608 ? 24.312 28 18.188 1 93.31 608 SER B N 1
ATOM 11168 C CA . SER B 1 608 ? 23.531 27.688 19.391 1 93.31 608 SER B CA 1
ATOM 11169 C C . SER B 1 608 ? 22.391 26.734 19.062 1 93.31 608 SER B C 1
ATOM 11171 O O . SER B 1 608 ? 21.891 26.703 17.938 1 93.31 608 SER B O 1
ATOM 11173 N N . VAL B 1 609 ? 22.078 25.953 19.984 1 95.06 609 VAL B N 1
ATOM 11174 C CA . VAL B 1 609 ? 21.031 24.953 19.797 1 95.06 609 VAL B CA 1
ATOM 11175 C C . VAL B 1 609 ? 19.953 25.109 20.859 1 95.06 609 VAL B C 1
ATOM 11177 O O . VAL B 1 609 ? 20.266 25.406 22.016 1 95.06 609 VAL B O 1
ATOM 11180 N N . GLY B 1 610 ? 18.703 25.016 20.484 1 94.94 610 GLY B N 1
ATOM 11181 C CA . GLY B 1 610 ? 17.578 25 21.391 1 94.94 610 GLY B CA 1
ATOM 11182 C C . GLY B 1 610 ? 16.703 23.766 21.234 1 94.94 610 GLY B C 1
ATOM 11183 O O . GLY B 1 610 ? 16.375 23.375 20.109 1 94.94 610 GLY B O 1
ATOM 11184 N N . ILE B 1 611 ? 16.438 23.125 22.312 1 93.94 611 ILE B N 1
ATOM 11185 C CA . ILE B 1 611 ? 15.523 21.984 22.312 1 93.94 611 ILE B CA 1
ATOM 11186 C C . ILE B 1 611 ? 14.164 22.422 22.859 1 93.94 611 ILE B C 1
ATOM 11188 O O . ILE B 1 611 ? 14.078 22.922 23.984 1 93.94 611 ILE B O 1
ATOM 11192 N N . LEU B 1 612 ? 13.148 22.234 22.078 1 93 612 LEU B N 1
ATOM 11193 C CA . LEU B 1 612 ? 11.812 22.688 22.438 1 93 612 LEU B CA 1
ATOM 11194 C C . LEU B 1 612 ? 10.953 21.516 22.922 1 93 612 LEU B C 1
ATOM 11196 O O . LEU B 1 612 ? 10.75 20.547 22.188 1 93 612 LEU B O 1
ATOM 11200 N N . ILE B 1 613 ? 10.484 21.625 24.125 1 88.31 613 ILE B N 1
ATOM 11201 C CA . ILE B 1 613 ? 9.555 20.656 24.688 1 88.31 613 ILE B CA 1
ATOM 11202 C C . ILE B 1 613 ? 8.133 21.203 24.625 1 88.31 613 ILE B C 1
ATOM 11204 O O . ILE B 1 613 ? 7.836 22.25 25.219 1 88.31 613 ILE B O 1
ATOM 11208 N N . ASP B 1 614 ? 7.266 20.5 23.922 1 82.38 614 ASP B N 1
ATOM 11209 C CA . ASP B 1 614 ? 5.895 20.969 23.734 1 82.38 614 ASP B CA 1
ATOM 11210 C C . ASP B 1 614 ? 4.965 20.391 24.797 1 82.38 614 ASP B C 1
ATOM 11212 O O . ASP B 1 614 ? 4.777 19.172 24.875 1 82.38 614 ASP B O 1
ATOM 11216 N N . ARG B 1 615 ? 4.434 21.203 25.641 1 74.88 615 ARG B N 1
ATOM 11217 C CA . ARG B 1 615 ? 3.424 20.797 26.609 1 74.88 615 ARG B CA 1
ATOM 11218 C C . ARG B 1 615 ? 2.195 21.703 26.531 1 74.88 615 ARG B C 1
ATOM 11220 O O . ARG B 1 615 ? 1.64 22.094 27.562 1 74.88 615 ARG B O 1
ATOM 11227 N N . GLY B 1 616 ? 1.866 22.156 25.297 1 62.72 616 GLY B N 1
ATOM 11228 C CA . GLY B 1 616 ? 0.649 22.953 25.188 1 62.72 616 GLY B CA 1
ATOM 11229 C C . GLY B 1 616 ? 0.805 24.172 24.297 1 62.72 616 GLY B C 1
ATOM 11230 O O . GLY B 1 616 ? -0.176 24.844 23.969 1 62.72 616 GLY B O 1
ATOM 11231 N N . LEU B 1 617 ? 2.035 24.578 23.969 1 60.38 617 LEU B N 1
ATOM 11232 C CA . LEU B 1 617 ? 2.254 25.75 23.109 1 60.38 617 LEU B CA 1
ATOM 11233 C C . LEU B 1 617 ? 1.613 25.547 21.734 1 60.38 617 LEU B C 1
ATOM 11235 O O . LEU B 1 617 ? 1.178 26.5 21.094 1 60.38 617 LEU B O 1
ATOM 11239 N N . GLY B 1 618 ? 1.533 24.312 21.234 1 55.28 618 GLY B N 1
ATOM 11240 C CA . GLY B 1 618 ? 0.985 24 19.922 1 55.28 618 GLY B CA 1
ATOM 11241 C C . GLY B 1 618 ? -0.513 24.219 19.828 1 55.28 618 GLY B C 1
ATOM 11242 O O . GLY B 1 618 ? -1.058 24.391 18.734 1 55.28 618 GLY B O 1
ATOM 11243 N N . GLY B 1 619 ? -1.206 24.109 20.844 1 46.81 619 GLY B N 1
ATOM 11244 C CA . GLY B 1 619 ? -2.658 24.172 20.859 1 46.81 619 GLY B CA 1
ATOM 11245 C C . GLY B 1 619 ? -3.203 25.562 20.609 1 46.81 619 GLY B C 1
ATOM 11246 O O . GLY B 1 619 ? -4.402 25.734 20.375 1 46.81 619 GLY B O 1
ATOM 11247 N N . THR B 1 620 ? -2.322 26.625 20.766 1 40.12 620 THR B N 1
ATOM 11248 C CA . THR B 1 620 ? -2.816 27.984 20.656 1 40.12 620 THR B CA 1
ATOM 11249 C C . THR B 1 620 ? -2.771 28.453 19.203 1 40.12 620 THR B C 1
ATOM 11251 O O . THR B 1 620 ? -2.893 29.656 18.922 1 40.12 620 THR B O 1
ATOM 11254 N N . THR B 1 621 ? -2.416 27.75 18.328 1 40.06 621 THR B N 1
ATOM 11255 C CA . THR B 1 621 ? -2.012 28.188 17 1 40.06 621 THR B CA 1
ATOM 11256 C C . THR B 1 621 ? -3.131 28.969 16.312 1 40.06 621 THR B C 1
ATOM 11258 O O . THR B 1 621 ? -2.908 29.609 15.297 1 40.06 621 THR B O 1
ATOM 11261 N N . GLY B 1 622 ? -4.375 28.75 16.5 1 36.25 622 GLY B N 1
ATOM 11262 C CA . GLY B 1 622 ? -5.418 29.344 15.68 1 36.25 622 GLY B CA 1
ATOM 11263 C C . GLY B 1 622 ? -5.566 30.844 15.906 1 36.25 622 GLY B C 1
ATOM 11264 O O . GLY B 1 622 ? -6.496 31.469 15.383 1 36.25 622 GLY B O 1
ATOM 11265 N N . ILE B 1 623 ? -5.059 31.562 17.031 1 33.94 623 ILE B N 1
ATOM 11266 C CA . ILE B 1 623 ? -5.355 32.969 17.297 1 33.94 623 ILE B CA 1
ATOM 11267 C C . ILE B 1 623 ? -4.426 33.844 16.469 1 33.94 623 ILE B C 1
ATOM 11269 O O . ILE B 1 623 ? -3.221 33.594 16.406 1 33.94 623 ILE B O 1
ATOM 11273 N N . SER B 1 624 ? -4.961 34.656 15.617 1 34.44 624 SER B N 1
ATOM 11274 C CA . SER B 1 624 ? -4.219 35.656 14.875 1 34.44 624 SER B CA 1
ATOM 11275 C C . SER B 1 624 ? -3.1 36.25 15.719 1 34.44 624 SER B C 1
ATOM 11277 O O . SER B 1 624 ? -3.24 36.406 16.938 1 34.44 624 SER B O 1
ATOM 11279 N N . ALA B 1 625 ? -1.861 36.438 15.211 1 41.97 625 ALA B N 1
ATOM 11280 C CA . ALA B 1 625 ? -0.574 36.938 15.68 1 41.97 625 ALA B CA 1
ATOM 11281 C C . ALA B 1 625 ? -0.759 38.094 16.656 1 41.97 625 ALA B C 1
ATOM 11283 O O . ALA B 1 625 ? 0.004 38.25 17.609 1 41.97 625 ALA B O 1
ATOM 11284 N N . SER B 1 626 ? -1.584 39 16.297 1 39.81 626 SER B N 1
ATOM 11285 C CA . SER B 1 626 ? -1.564 40.312 16.984 1 39.81 626 SER B CA 1
ATOM 11286 C C . SER B 1 626 ? -2.082 40.156 18.422 1 39.81 626 SER B C 1
ATOM 11288 O O . SER B 1 626 ? -1.729 40.969 19.281 1 39.81 626 SER B O 1
ATOM 11290 N N . HIS B 1 627 ? -2.98 39.219 18.734 1 40.28 627 HIS B N 1
ATOM 11291 C CA . HIS B 1 627 ? -3.607 39.281 20.047 1 40.28 627 HIS B CA 1
ATOM 11292 C C . HIS B 1 627 ? -3.168 38.125 20.938 1 40.28 627 HIS B C 1
ATOM 11294 O O . HIS B 1 627 ? -3.795 37.844 21.953 1 40.28 627 HIS B O 1
ATOM 11300 N N . VAL B 1 628 ? -2.223 37.406 20.531 1 51.31 628 VAL B N 1
ATOM 11301 C CA . VAL B 1 628 ? -1.868 36.281 21.406 1 51.31 628 VAL B CA 1
ATOM 11302 C C . VAL B 1 628 ? -0.936 36.75 22.516 1 51.31 628 VAL B C 1
ATOM 11304 O O . VAL B 1 628 ? 0.074 37.406 22.25 1 51.31 628 VAL B O 1
ATOM 11307 N N . CYS B 1 629 ? -1.517 36.844 23.781 1 57.78 629 CYS B N 1
ATOM 11308 C CA . CYS B 1 629 ? -0.736 37.188 24.953 1 57.78 629 CYS B CA 1
ATOM 11309 C C . CYS B 1 629 ? 0.046 36 25.484 1 57.78 629 CYS B C 1
ATOM 11311 O O . CYS B 1 629 ? -0.539 34.969 25.797 1 57.78 629 CYS B O 1
ATOM 11313 N N . HIS B 1 630 ? 1.352 35.875 25.203 1 76.25 630 HIS B N 1
ATOM 11314 C CA . HIS B 1 630 ? 2.199 34.844 25.781 1 76.25 630 HIS B CA 1
ATOM 11315 C C . HIS B 1 630 ? 2.957 35.344 27 1 76.25 630 HIS B C 1
ATOM 11317 O O . HIS B 1 630 ? 3.436 36.469 27 1 76.25 630 HIS B O 1
ATOM 11323 N N . HIS B 1 631 ? 2.811 34.625 28.047 1 83.81 631 HIS B N 1
ATOM 11324 C CA . HIS B 1 631 ? 3.637 34.875 29.219 1 83.81 631 HIS B CA 1
ATOM 11325 C C . HIS B 1 631 ? 4.887 34 29.234 1 83.81 631 HIS B C 1
ATOM 11327 O O . HIS B 1 631 ? 4.789 32.781 29.297 1 83.81 631 HIS B O 1
ATOM 11333 N N . LEU B 1 632 ? 6.023 34.656 29.125 1 90 632 LEU B N 1
ATOM 11334 C CA . LEU B 1 632 ? 7.301 33.938 29.078 1 90 632 LEU B CA 1
ATOM 11335 C C . LEU B 1 632 ? 8.078 34.125 30.375 1 90 632 LEU B C 1
ATOM 11337 O O . LEU B 1 632 ? 8.016 35.219 30.984 1 90 632 LEU B O 1
ATOM 11341 N N . ALA B 1 633 ? 8.75 33.125 30.781 1 91.06 633 ALA B N 1
ATOM 11342 C CA . ALA B 1 633 ? 9.617 33.219 31.953 1 91.06 633 ALA B CA 1
ATOM 11343 C C . ALA B 1 633 ? 11.023 32.719 31.641 1 91.06 633 ALA B C 1
ATOM 11345 O O . ALA B 1 633 ? 11.188 31.688 31 1 91.06 633 ALA B O 1
ATOM 11346 N N . VAL B 1 634 ? 11.992 33.438 31.984 1 93.44 634 VAL B N 1
ATOM 11347 C CA . VAL B 1 634 ? 13.391 33.062 31.828 1 93.44 634 VAL B CA 1
ATOM 11348 C C . VAL B 1 634 ? 14 32.75 33.188 1 93.44 634 VAL B C 1
ATOM 11350 O O . VAL B 1 634 ? 13.93 33.562 34.125 1 93.44 634 VAL B O 1
ATOM 11353 N N . LEU B 1 635 ? 14.531 31.625 33.375 1 91 635 LEU B N 1
ATOM 11354 C CA . LEU B 1 635 ? 15.258 31.25 34.562 1 91 635 LEU B CA 1
ATOM 11355 C C . LEU B 1 635 ? 16.766 31.422 34.375 1 91 635 LEU B C 1
ATOM 11357 O O . LEU B 1 635 ? 17.391 30.688 33.625 1 91 635 LEU B O 1
ATOM 11361 N N . PHE B 1 636 ? 17.281 32.406 35.125 1 91.69 636 PHE B N 1
ATOM 11362 C CA . PHE B 1 636 ? 18.688 32.781 34.906 1 91.69 636 PHE B CA 1
ATOM 11363 C C . PHE B 1 636 ? 19.547 32.344 36.094 1 91.69 636 PHE B C 1
ATOM 11365 O O . PHE B 1 636 ? 19.516 32.969 37.156 1 91.69 636 PHE B O 1
ATOM 11372 N N . PHE B 1 637 ? 20.281 31.312 35.906 1 87.06 637 PHE B N 1
ATOM 11373 C CA . PHE B 1 637 ? 21.188 30.797 36.938 1 87.06 637 PHE B CA 1
ATOM 11374 C C . PHE B 1 637 ? 22.609 31.25 36.688 1 87.06 637 PHE B C 1
ATOM 11376 O O . PHE B 1 637 ? 23.469 31.141 37.562 1 87.06 637 PHE B O 1
ATOM 11383 N N . GLY B 1 638 ? 22.766 31.672 35.469 1 84.31 638 GLY B N 1
ATOM 11384 C CA . GLY B 1 638 ? 24.094 32.156 35.125 1 84.31 638 GLY B CA 1
ATOM 11385 C C . GLY B 1 638 ? 24.812 31.266 34.125 1 84.31 638 GLY B C 1
ATOM 11386 O O . GLY B 1 638 ? 24.422 30.109 33.906 1 84.31 638 GLY B O 1
ATOM 11387 N N . GLY B 1 639 ? 25.797 31.891 33.406 1 85.88 639 GLY B N 1
ATOM 11388 C CA . GLY B 1 639 ? 26.547 31.156 32.375 1 85.88 639 GLY B CA 1
ATOM 11389 C C . GLY B 1 639 ? 26.219 31.578 30.969 1 85.88 639 GLY B C 1
ATOM 11390 O O . GLY B 1 639 ? 25.281 32.344 30.75 1 85.88 639 GLY B O 1
ATOM 11391 N N . PRO B 1 640 ? 26.984 31.016 30.078 1 87.94 640 PRO B N 1
ATOM 11392 C CA . PRO B 1 640 ? 26.766 31.406 28.688 1 87.94 640 PRO B CA 1
ATOM 11393 C C . PRO B 1 640 ? 25.422 30.922 28.141 1 87.94 640 PRO B C 1
ATOM 11395 O O . PRO B 1 640 ? 24.781 31.641 27.359 1 87.94 640 PRO B O 1
ATOM 11398 N N . ASP B 1 641 ? 25 29.797 28.531 1 92.31 641 ASP B N 1
ATOM 11399 C CA . ASP B 1 641 ? 23.734 29.266 28.031 1 92.31 641 ASP B CA 1
ATOM 11400 C C . ASP B 1 641 ? 22.547 30.109 28.516 1 92.31 641 ASP B C 1
ATOM 11402 O O . ASP B 1 641 ? 21.609 30.359 27.75 1 92.31 641 ASP B O 1
ATOM 11406 N N . ASP B 1 642 ? 22.609 30.547 29.734 1 91.06 642 ASP B N 1
ATOM 11407 C CA . ASP B 1 642 ? 21.531 31.375 30.266 1 91.06 642 ASP B CA 1
ATOM 11408 C C . ASP B 1 642 ? 21.531 32.75 29.594 1 91.06 642 ASP B C 1
ATOM 11410 O O . ASP B 1 642 ? 20.469 33.344 29.391 1 91.06 642 ASP B O 1
ATOM 11414 N N . ARG B 1 643 ? 22.703 33.25 29.375 1 91.06 643 ARG B N 1
ATOM 11415 C CA . ARG B 1 643 ? 22.766 34.5 28.656 1 91.06 643 ARG B CA 1
ATOM 11416 C C . ARG B 1 643 ? 22.156 34.375 27.266 1 91.06 643 ARG B C 1
ATOM 11418 O O . ARG B 1 643 ? 21.484 35.312 26.797 1 91.06 643 ARG B O 1
ATOM 11425 N N . GLU B 1 644 ? 22.422 33.25 26.641 1 92.75 644 GLU B N 1
ATOM 11426 C CA . GLU B 1 644 ? 21.828 33 25.328 1 92.75 644 GLU B CA 1
ATOM 11427 C C . GLU B 1 644 ? 20.297 32.906 25.422 1 92.75 644 GLU B C 1
ATOM 11429 O O . GLU B 1 644 ? 19.594 33.406 24.547 1 92.75 644 GLU B O 1
ATOM 11434 N N . ALA B 1 645 ? 19.844 32.312 26.422 1 93.69 645 ALA B N 1
ATOM 11435 C CA . ALA B 1 645 ? 18.406 32.188 26.656 1 93.69 645 ALA B CA 1
ATOM 11436 C C . ALA B 1 645 ? 17.781 33.562 26.859 1 93.69 645 ALA B C 1
ATOM 11438 O O . ALA B 1 645 ? 16.719 33.875 26.297 1 93.69 645 ALA B O 1
ATOM 11439 N N . LEU B 1 646 ? 18.438 34.344 27.641 1 92.25 646 LEU B N 1
ATOM 11440 C CA . LEU B 1 646 ? 17.922 35.688 27.891 1 92.25 646 LEU B CA 1
ATOM 11441 C C . LEU B 1 646 ? 17.969 36.531 26.641 1 92.25 646 LEU B C 1
ATOM 11443 O O . LEU B 1 646 ? 17.078 37.344 26.391 1 92.25 646 LEU B O 1
ATOM 11447 N N . ALA B 1 647 ? 18.969 36.344 25.875 1 91.19 647 ALA B N 1
ATOM 11448 C CA . ALA B 1 647 ? 19.078 37.094 24.609 1 91.19 647 ALA B CA 1
ATOM 11449 C C . ALA B 1 647 ? 17.922 36.75 23.688 1 91.19 647 ALA B C 1
ATOM 11451 O O . ALA B 1 647 ? 17.328 37.656 23.078 1 91.19 647 ALA B O 1
ATOM 11452 N N . TYR B 1 648 ? 17.641 35.531 23.594 1 92.69 648 TYR B N 1
ATOM 11453 C CA . TYR B 1 648 ? 16.547 35.125 22.734 1 92.69 648 TYR B CA 1
ATOM 11454 C C . TYR B 1 648 ? 15.211 35.594 23.297 1 92.69 648 TYR B C 1
ATOM 11456 O O . TYR B 1 648 ? 14.344 36.062 22.562 1 92.69 648 TYR B O 1
ATOM 11464 N N . ALA B 1 649 ? 15.023 35.5 24.547 1 91.44 649 ALA B N 1
ATOM 11465 C CA . ALA B 1 649 ? 13.781 35.906 25.188 1 91.44 649 ALA B CA 1
ATOM 11466 C C . ALA B 1 649 ? 13.594 37.438 25.078 1 91.44 649 ALA B C 1
ATOM 11468 O O . ALA B 1 649 ? 12.461 37.906 25 1 91.44 649 ALA B O 1
ATOM 11469 N N . SER B 1 650 ? 14.68 38.125 25.141 1 89.06 650 SER B N 1
ATOM 11470 C CA . SER B 1 650 ? 14.602 39.562 25.031 1 89.06 650 SER B CA 1
ATOM 11471 C C . SER B 1 650 ? 14.07 40 23.656 1 89.06 650 SER B C 1
ATOM 11473 O O . SER B 1 650 ? 13.375 41 23.547 1 89.06 650 SER B O 1
ATOM 11475 N N . ARG B 1 651 ? 14.359 39.219 22.734 1 87.12 651 ARG B N 1
ATOM 11476 C CA . ARG B 1 651 ? 13.828 39.5 21.406 1 87.12 651 ARG B CA 1
ATOM 11477 C C . ARG B 1 651 ? 12.328 39.219 21.344 1 87.12 651 ARG B C 1
ATOM 11479 O O . ARG B 1 651 ? 11.586 39.969 20.688 1 87.12 651 ARG B O 1
ATOM 11486 N N . MET B 1 652 ? 11.93 38.281 22.062 1 88.62 652 MET B N 1
ATOM 11487 C CA . MET B 1 652 ? 10.508 37.938 22.109 1 88.62 652 MET B CA 1
ATOM 11488 C C . MET B 1 652 ? 9.719 39 22.859 1 88.62 652 MET B C 1
ATOM 11490 O O . MET B 1 652 ? 8.547 39.219 22.562 1 88.62 652 MET B O 1
ATOM 11494 N N . ALA B 1 653 ? 10.297 39.594 23.734 1 86.12 653 ALA B N 1
ATOM 11495 C CA . ALA B 1 653 ? 9.641 40.562 24.594 1 86.12 653 ALA B CA 1
ATOM 11496 C C . ALA B 1 653 ? 9.273 41.812 23.828 1 86.12 653 ALA B C 1
ATOM 11498 O O . ALA B 1 653 ? 8.438 42.625 24.281 1 86.12 653 ALA B O 1
ATOM 11499 N N . GLU B 1 654 ? 9.828 41.938 22.719 1 80.19 654 GLU B N 1
ATOM 11500 C CA . GLU B 1 654 ? 9.5 43.094 21.891 1 80.19 654 GLU B CA 1
ATOM 11501 C C . GLU B 1 654 ? 8.102 42.969 21.281 1 80.19 654 GLU B C 1
ATOM 11503 O O . GLU B 1 654 ? 7.535 43.938 20.812 1 80.19 654 GLU B O 1
ATOM 11508 N N . HIS B 1 655 ? 7.621 41.875 21.406 1 81.12 655 HIS B N 1
ATOM 11509 C CA . HIS B 1 655 ? 6.266 41.625 20.922 1 81.12 655 HIS B CA 1
ATOM 11510 C C . HIS B 1 655 ? 5.23 42.219 21.891 1 81.12 655 HIS B C 1
ATOM 11512 O O . HIS B 1 655 ? 5.309 41.969 23.094 1 81.12 655 HIS B O 1
ATOM 11518 N N . PRO B 1 656 ? 4.359 43 21.406 1 77.88 656 PRO B N 1
ATOM 11519 C CA . PRO B 1 656 ? 3.387 43.625 22.297 1 77.88 656 PRO B CA 1
ATOM 11520 C C . PRO B 1 656 ? 2.49 42.625 23 1 77.88 656 PRO B C 1
ATOM 11522 O O . PRO B 1 656 ? 1.95 42.906 24.078 1 77.88 656 PRO B O 1
ATOM 11525 N N . GLY B 1 657 ? 2.391 41.469 22.562 1 78.06 657 GLY B N 1
ATOM 11526 C CA . GLY B 1 657 ? 1.547 40.469 23.188 1 78.06 657 GLY B CA 1
ATOM 11527 C C . GLY B 1 657 ? 2.314 39.531 24.109 1 78.06 657 GLY B C 1
ATOM 11528 O O . GLY B 1 657 ? 1.744 38.594 24.656 1 78.06 657 GLY B O 1
ATOM 11529 N N . VAL B 1 658 ? 3.549 39.844 24.359 1 86 658 VAL B N 1
ATOM 11530 C CA . VAL B 1 658 ? 4.359 38.906 25.156 1 86 658 VAL B CA 1
ATOM 11531 C C . VAL B 1 658 ? 4.824 39.625 26.422 1 86 658 VAL B C 1
ATOM 11533 O O . VAL B 1 658 ? 5.285 40.75 26.391 1 86 658 VAL B O 1
ATOM 11536 N N . SER B 1 659 ? 4.508 39 27.531 1 88.12 659 SER B N 1
ATOM 11537 C CA . SER B 1 659 ? 5.051 39.438 28.797 1 88.12 659 SER B CA 1
ATOM 11538 C C . SER B 1 659 ? 6.215 38.562 29.25 1 88.12 659 SER B C 1
ATOM 11540 O O . SER B 1 659 ? 6.145 37.344 29.141 1 88.12 659 SER B O 1
ATOM 11542 N N . LEU B 1 660 ? 7.297 39.219 29.625 1 91.31 660 LEU B N 1
ATOM 11543 C CA . LEU B 1 660 ? 8.5 38.469 29.984 1 91.31 660 LEU B CA 1
ATOM 11544 C C . LEU B 1 660 ? 8.82 38.656 31.469 1 91.31 660 LEU B C 1
ATOM 11546 O O . LEU B 1 660 ? 8.852 39.75 31.969 1 91.31 660 LEU B O 1
ATOM 11550 N N . THR B 1 661 ? 8.977 37.531 32.125 1 90.69 661 THR B N 1
ATOM 11551 C CA . THR B 1 661 ? 9.43 37.5 33.531 1 90.69 661 THR B CA 1
ATOM 11552 C C . THR B 1 661 ? 10.828 36.906 33.625 1 90.69 661 THR B C 1
ATOM 11554 O O . THR B 1 661 ? 11.039 35.75 33.219 1 90.69 661 THR B O 1
ATOM 11557 N N . VAL B 1 662 ? 11.773 37.688 34.094 1 93 662 VAL B N 1
ATOM 11558 C CA . VAL B 1 662 ? 13.133 37.188 34.281 1 93 662 VAL B CA 1
ATOM 11559 C C . VAL B 1 662 ? 13.422 36.969 35.75 1 93 662 VAL B C 1
ATOM 11561 O O . VAL B 1 662 ? 13.336 37.906 36.562 1 93 662 VAL B O 1
ATOM 11564 N N . VAL B 1 663 ? 13.758 35.781 36.125 1 91.25 663 VAL B N 1
ATOM 11565 C CA . VAL B 1 663 ? 14.086 35.438 37.5 1 91.25 663 VAL B CA 1
ATOM 11566 C C . VAL B 1 663 ? 15.57 35.062 37.625 1 91.25 663 VAL B C 1
ATOM 11568 O O . VAL B 1 663 ? 16.016 34.094 37.031 1 91.25 663 VAL B O 1
ATOM 11571 N N . ARG B 1 664 ? 16.312 35.844 38.281 1 91.88 664 ARG B N 1
ATOM 11572 C CA . ARG B 1 664 ? 17.734 35.594 38.5 1 91.88 664 ARG B CA 1
ATOM 11573 C C . ARG B 1 664 ? 17.953 34.906 39.844 1 91.88 664 ARG B C 1
ATOM 11575 O O . ARG B 1 664 ? 17.484 35.375 40.875 1 91.88 664 ARG B O 1
ATOM 11582 N N . PHE B 1 665 ? 18.625 33.812 39.812 1 88.19 665 PHE B N 1
ATOM 11583 C CA . PHE B 1 665 ? 18.938 33.062 41.031 1 88.19 665 PHE B CA 1
ATOM 11584 C C . PHE B 1 665 ? 20.359 33.344 41.5 1 88.19 665 PHE B C 1
ATOM 11586 O O . PHE B 1 665 ? 21.312 33.156 40.719 1 88.19 665 PHE B O 1
ATOM 11593 N N . LEU B 1 666 ? 20.516 33.812 42.719 1 83.75 666 LEU B N 1
ATOM 11594 C CA . LEU B 1 666 ? 21.828 34.125 43.281 1 83.75 666 LEU B CA 1
ATOM 11595 C C . LEU B 1 666 ? 22.109 33.25 44.5 1 83.75 666 LEU B C 1
ATOM 11597 O O . LEU B 1 666 ? 21.203 32.969 45.281 1 83.75 666 LEU B O 1
ATOM 11601 N N . PRO B 1 667 ? 23.359 32.844 44.531 1 80.62 667 PRO B N 1
ATOM 11602 C CA . PRO B 1 667 ? 23.703 32.062 45.688 1 80.62 667 PRO B CA 1
ATOM 11603 C C . PRO B 1 667 ? 23.719 32.875 46.969 1 80.62 667 PRO B C 1
ATOM 11605 O O . PRO B 1 667 ? 24.25 34 47 1 80.62 667 PRO B O 1
ATOM 11608 N N . GLY B 1 668 ? 23.094 32.438 47.906 1 74.31 668 GLY B N 1
ATOM 11609 C CA . GLY B 1 668 ? 23.078 33.094 49.219 1 74.31 668 GLY B CA 1
ATOM 11610 C C . GLY B 1 668 ? 24.375 32.906 49.969 1 74.31 668 GLY B C 1
ATOM 11611 O O . GLY B 1 668 ? 25.297 32.219 49.5 1 74.31 668 GLY B O 1
ATOM 11612 N N . ASP B 1 669 ? 24.594 33.594 51.156 1 64.12 669 ASP B N 1
ATOM 11613 C CA . ASP B 1 669 ? 25.781 33.625 52.031 1 64.12 669 ASP B CA 1
ATOM 11614 C C . ASP B 1 669 ? 26.141 32.219 52.5 1 64.12 669 ASP B C 1
ATOM 11616 O O . ASP B 1 669 ? 27.312 31.922 52.719 1 64.12 669 ASP B O 1
ATOM 11620 N N . GLU B 1 670 ? 25.281 31.25 52.594 1 61.56 670 GLU B N 1
ATOM 11621 C CA . GLU B 1 670 ? 25.516 29.906 53.094 1 61.56 670 GLU B CA 1
ATOM 11622 C C . GLU B 1 670 ? 25.812 28.938 51.969 1 61.56 670 GLU B C 1
ATOM 11624 O O . GLU B 1 670 ? 26.062 27.75 52.188 1 61.56 670 GLU B O 1
ATOM 11629 N N . ALA B 1 671 ? 25.844 29.297 50.781 1 60.06 671 ALA B N 1
ATOM 11630 C CA . ALA B 1 671 ? 26.031 28.391 49.656 1 60.06 671 ALA B CA 1
ATOM 11631 C C . ALA B 1 671 ? 27.516 28.062 49.469 1 60.06 671 ALA B C 1
ATOM 11633 O O . ALA B 1 671 ? 28.359 28.953 49.375 1 60.06 671 ALA B O 1
ATOM 11634 N N . VAL B 1 672 ? 27.969 27 50.031 1 51.94 672 VAL B N 1
ATOM 11635 C CA . VAL B 1 672 ? 29.328 26.469 49.938 1 51.94 672 VAL B CA 1
ATOM 11636 C C . VAL B 1 672 ? 29.719 26.281 48.469 1 51.94 672 VAL B C 1
ATOM 11638 O O . VAL B 1 672 ? 29.062 25.531 47.75 1 51.94 672 VAL B O 1
ATOM 11641 N N . GLU B 1 673 ? 30.172 27.156 47.844 1 51 673 GLU B N 1
ATOM 11642 C CA . GLU B 1 673 ? 30.688 26.906 46.5 1 51 673 GLU B CA 1
ATOM 11643 C C . GLU B 1 673 ? 31.625 25.719 46.469 1 51 673 GLU B C 1
ATOM 11645 O O . GLU B 1 673 ? 32.531 25.609 47.312 1 51 673 GLU B O 1
ATOM 11650 N N . PRO B 1 674 ? 31.359 24.688 45.938 1 45.12 674 PRO B N 1
ATOM 11651 C CA . PRO B 1 674 ? 32.375 23.609 45.938 1 45.12 674 PRO B CA 1
ATOM 11652 C C . PRO B 1 674 ? 33.75 24.109 45.5 1 45.12 674 PRO B C 1
ATOM 11654 O O . PRO B 1 674 ? 33.875 24.875 44.531 1 45.12 674 PRO B O 1
ATOM 11657 N N . GLU B 1 675 ? 34.688 24.359 46.406 1 37.47 675 GLU B N 1
ATOM 11658 C CA . GLU B 1 675 ? 36.094 24.656 46.125 1 37.47 675 GLU B CA 1
ATOM 11659 C C . GLU B 1 675 ? 36.688 23.672 45.125 1 37.47 675 GLU B C 1
ATOM 11661 O O . GLU B 1 675 ? 36.719 22.469 45.406 1 37.47 675 GLU B O 1
ATOM 11666 N N . PHE B 1 676 ? 36.406 23.766 43.906 1 37 676 PHE B N 1
ATOM 11667 C CA . PHE B 1 676 ? 37.281 22.922 43.094 1 37 676 PHE B CA 1
ATOM 11668 C C . PHE B 1 676 ? 38.719 23.078 43.5 1 37 676 PHE B C 1
ATOM 11670 O O . PHE B 1 676 ? 39.156 24.188 43.844 1 37 676 PHE B O 1
ATOM 11677 N N . PRO B 1 677 ? 39.344 22.016 43.875 1 33.44 677 PRO B N 1
ATOM 11678 C CA . PRO B 1 677 ? 40.781 22.109 44.219 1 33.44 677 PRO B CA 1
ATOM 11679 C C . PRO B 1 677 ? 41.594 22.859 43.156 1 33.44 677 PRO B C 1
ATOM 11681 O O . PRO B 1 677 ? 41.469 22.531 41.969 1 33.44 677 PRO B O 1
ATOM 11684 N N . VAL B 1 678 ? 41.781 24.062 43.25 1 34.44 678 VAL B N 1
ATOM 11685 C CA . VAL B 1 678 ? 42.844 24.703 42.469 1 34.44 678 VAL B CA 1
ATOM 11686 C C . VAL B 1 678 ? 44.062 23.797 42.406 1 34.44 678 VAL B C 1
ATOM 11688 O O . VAL B 1 678 ? 44.531 23.312 43.438 1 34.44 678 VAL B O 1
ATOM 11691 N N . ALA B 1 679 ? 44.25 23.031 41.344 1 29.97 679 ALA B N 1
ATOM 11692 C CA . ALA B 1 679 ? 45.562 22.453 41.156 1 29.97 679 ALA B CA 1
ATOM 11693 C C . ALA B 1 679 ? 46.656 23.453 41.531 1 29.97 679 ALA B C 1
ATOM 11695 O O . ALA B 1 679 ? 46.688 24.562 41.031 1 29.97 679 ALA B O 1
ATOM 11696 N N . ASP B 1 680 ? 47.062 23.406 42.75 1 30.5 680 ASP B N 1
ATOM 11697 C CA . ASP B 1 680 ? 48.312 23.969 43.25 1 30.5 680 ASP B CA 1
ATOM 11698 C C . ASP B 1 680 ? 49.469 23.688 42.312 1 30.5 680 ASP B C 1
ATOM 11700 O O . ASP B 1 680 ? 50.031 22.609 42.312 1 30.5 680 ASP B O 1
ATOM 11704 N N . THR B 1 681 ? 49.375 23.797 40.969 1 29.09 681 THR B N 1
ATOM 11705 C CA . THR B 1 681 ? 50.719 23.812 40.406 1 29.09 681 THR B CA 1
ATOM 11706 C C . THR B 1 681 ? 51.625 24.75 41.188 1 29.09 681 THR B C 1
ATOM 11708 O O . THR B 1 681 ? 51.344 25.922 41.344 1 29.09 681 THR B O 1
ATOM 11711 N N . LEU B 1 682 ? 52.438 24.172 42.094 1 28.47 682 LEU B N 1
ATOM 11712 C CA . LEU B 1 682 ? 53.531 24.469 43 1 28.47 682 LEU B CA 1
ATOM 11713 C C . LEU B 1 682 ? 54.625 25.297 42.312 1 28.47 682 LEU B C 1
ATOM 11715 O O . LEU B 1 682 ? 55.781 25.297 42.719 1 28.47 682 LEU B O 1
ATOM 11719 N N . TYR B 1 683 ? 54.562 25.828 41.094 1 28.58 683 TYR B N 1
ATOM 11720 C CA . TYR B 1 683 ? 55.875 26.391 40.781 1 28.58 683 TYR B CA 1
ATOM 11721 C C . TYR B 1 683 ? 56.25 27.438 41.844 1 28.58 683 TYR B C 1
ATOM 11723 O O . TYR B 1 683 ? 55.5 28.391 42.094 1 28.58 683 TYR B O 1
ATOM 11731 N N . GLN B 1 684 ? 57 27.078 42.875 1 27.11 684 GLN B N 1
ATOM 11732 C CA . GLN B 1 684 ? 57.688 27.719 44 1 27.11 684 GLN B CA 1
ATOM 11733 C C . GLN B 1 684 ? 58.562 28.875 43.531 1 27.11 684 GLN B C 1
ATOM 11735 O O . GLN B 1 684 ? 59.406 29.359 44.281 1 27.11 684 GLN B O 1
ATOM 11740 N N . ASP B 1 685 ? 58.906 29.062 42.312 1 28.09 685 ASP B N 1
ATOM 11741 C CA . ASP B 1 685 ? 60.062 29.969 42.281 1 28.09 685 ASP B CA 1
ATOM 11742 C C . ASP B 1 685 ? 59.719 31.297 42.969 1 28.09 685 ASP B C 1
ATOM 11744 O O . ASP B 1 685 ? 58.562 31.688 43.031 1 28.09 685 ASP B O 1
ATOM 11748 N N . ASP B 1 686 ? 60.688 31.906 43.812 1 27.84 686 ASP B N 1
ATOM 11749 C CA . ASP B 1 686 ? 60.844 33 44.75 1 27.84 686 ASP B CA 1
ATOM 11750 C C . ASP B 1 686 ? 60.281 34.312 44.188 1 27.84 686 ASP B C 1
ATOM 11752 O O . ASP B 1 686 ? 60.312 35.344 44.875 1 27.84 686 ASP B O 1
ATOM 11756 N N . SER B 1 687 ? 60.656 34.625 43 1 28.78 687 SER B N 1
ATOM 11757 C CA . SER B 1 687 ? 60.844 36.062 42.781 1 28.78 687 SER B CA 1
ATOM 11758 C C . SER B 1 687 ? 59.594 36.844 43.125 1 28.78 687 SER B C 1
ATOM 11760 O O . SER B 1 687 ? 58.469 36.375 42.906 1 28.78 687 SER B O 1
ATOM 11762 N N . LYS B 1 688 ? 59.844 38.094 43.875 1 30.38 688 LYS B N 1
ATOM 11763 C CA . LYS B 1 688 ? 59.094 39.125 44.625 1 30.38 688 LYS B CA 1
ATOM 11764 C C . LYS B 1 688 ? 57.812 39.5 43.875 1 30.38 688 LYS B C 1
ATOM 11766 O O . LYS B 1 688 ? 56.75 39.5 44.469 1 30.38 688 LYS B O 1
ATOM 11771 N N . ASN B 1 689 ? 57.969 40.594 43.094 1 27.19 689 ASN B N 1
ATOM 11772 C CA . ASN B 1 689 ? 56.938 41.562 42.812 1 27.19 689 ASN B CA 1
ATOM 11773 C C . ASN B 1 689 ? 55.844 40.938 41.938 1 27.19 689 ASN B C 1
ATOM 11775 O O . ASN B 1 689 ? 55.375 41.531 40.969 1 27.19 689 ASN B O 1
ATOM 11779 N N . LEU B 1 690 ? 55.938 39.688 41.719 1 25.56 690 LEU B N 1
ATOM 11780 C CA . LEU B 1 690 ? 55 39.406 40.625 1 25.56 690 LEU B CA 1
ATOM 11781 C C . LEU B 1 690 ? 53.562 39.75 41.031 1 25.56 690 LEU B C 1
ATOM 11783 O O . LEU B 1 690 ? 53.094 39.281 42.062 1 25.56 690 LEU B O 1
ATOM 11787 N N . ARG B 1 691 ? 53.094 40.938 40.5 1 29.48 691 ARG B N 1
ATOM 11788 C CA . ARG B 1 691 ? 51.688 41.375 40.531 1 29.48 691 ARG B CA 1
ATOM 11789 C C . ARG B 1 691 ? 50.75 40.219 40.5 1 29.48 691 ARG B C 1
ATOM 11791 O O . ARG B 1 691 ? 50.844 39.312 39.688 1 29.48 691 ARG B O 1
ATOM 11798 N N . ILE B 1 692 ? 50.375 39.75 41.625 1 29.27 692 ILE B N 1
ATOM 11799 C CA . ILE B 1 692 ? 49.25 38.875 41.844 1 29.27 692 ILE B CA 1
ATOM 11800 C C . ILE B 1 692 ? 48.188 39.125 40.781 1 29.27 692 ILE B C 1
ATOM 11802 O O . ILE B 1 692 ? 47.531 40.188 40.781 1 29.27 692 ILE B O 1
ATOM 11806 N N . LEU B 1 693 ? 48.625 39.125 39.5 1 30.09 693 LEU B N 1
ATOM 11807 C CA . LEU B 1 693 ? 47.531 39.094 38.531 1 30.09 693 LEU B CA 1
ATOM 11808 C C . LEU B 1 693 ? 46.406 38.188 39.031 1 30.09 693 LEU B C 1
ATOM 11810 O O . LEU B 1 693 ? 46.625 36.969 39.219 1 30.09 693 LEU B O 1
ATOM 11814 N N . THR B 1 694 ? 45.688 38.531 40.156 1 33.38 694 THR B N 1
ATOM 11815 C CA . THR B 1 694 ? 44.406 37.906 40.5 1 33.38 694 THR B CA 1
ATOM 11816 C C . THR B 1 694 ? 43.781 37.25 39.25 1 33.38 694 THR B C 1
ATOM 11818 O O . THR B 1 694 ? 43.344 37.938 38.312 1 33.38 694 THR B O 1
ATOM 11821 N N . VAL B 1 695 ? 44.375 36.25 38.844 1 34.91 695 VAL B N 1
ATOM 11822 C CA . VAL B 1 695 ? 43.781 35.375 37.844 1 34.91 695 VAL B CA 1
ATOM 11823 C C . VAL B 1 695 ? 42.281 35.281 38.094 1 34.91 695 VAL B C 1
ATOM 11825 O O . VAL B 1 695 ? 41.844 34.781 39.156 1 34.91 695 VAL B O 1
ATOM 11828 N N . LEU B 1 696 ? 41.344 36.219 37.875 1 41.25 696 LEU B N 1
ATOM 11829 C CA . LEU B 1 696 ? 39.906 36.062 37.719 1 41.25 696 LEU B CA 1
ATOM 11830 C C . LEU B 1 696 ? 39.562 34.656 37.25 1 41.25 696 LEU B C 1
ATOM 11832 O O . LEU B 1 696 ? 40 34.219 36.219 1 41.25 696 LEU B O 1
ATOM 11836 N N . THR B 1 697 ? 39.406 33.688 38.094 1 50.25 697 THR B N 1
ATOM 11837 C CA . THR B 1 697 ? 38.938 32.344 37.781 1 50.25 697 THR B CA 1
ATOM 11838 C C . THR B 1 697 ? 37.844 32.375 36.719 1 50.25 697 THR B C 1
ATOM 11840 O O . THR B 1 697 ? 37.188 33.375 36.562 1 50.25 697 THR B O 1
ATOM 11843 N N . ASP B 1 698 ? 37.844 31.469 35.812 1 58.38 698 ASP B N 1
ATOM 11844 C CA . ASP B 1 698 ? 36.844 31.328 34.75 1 58.38 698 ASP B CA 1
ATOM 11845 C C . ASP B 1 698 ? 35.438 31.562 35.312 1 58.38 698 ASP B C 1
ATOM 11847 O O . ASP B 1 698 ? 34.594 32.156 34.625 1 58.38 698 ASP B O 1
ATOM 11851 N N . ASN B 1 699 ? 35.219 31.312 36.562 1 62.53 699 ASN B N 1
ATOM 11852 C CA . ASN B 1 699 ? 33.906 31.516 37.156 1 62.53 699 ASN B CA 1
ATOM 11853 C C . ASN B 1 699 ? 33.688 33 37.469 1 62.53 699 ASN B C 1
ATOM 11855 O O . ASN B 1 699 ? 32.562 33.5 37.312 1 62.53 699 ASN B O 1
ATOM 11859 N N . ASP B 1 700 ? 34.719 33.594 37.969 1 64.62 700 ASP B N 1
ATOM 11860 C CA . ASP B 1 700 ? 34.562 35.031 38.281 1 64.62 700 ASP B CA 1
ATOM 11861 C C . ASP B 1 700 ? 34.344 35.844 37.031 1 64.62 700 ASP B C 1
ATOM 11863 O O . ASP B 1 700 ? 33.562 36.812 37.031 1 64.62 700 ASP B O 1
ATOM 11867 N N . ARG B 1 701 ? 34.969 35.406 36 1 73.44 701 ARG B N 1
ATOM 11868 C CA . ARG B 1 701 ? 34.75 36.062 34.719 1 73.44 701 ARG B CA 1
ATOM 11869 C C . ARG B 1 701 ? 33.312 35.906 34.25 1 73.44 701 ARG B C 1
ATOM 11871 O O . ARG B 1 701 ? 32.719 36.875 33.75 1 73.44 701 ARG B O 1
ATOM 11878 N N . GLU B 1 702 ? 32.906 34.781 34.438 1 79.5 702 GLU B N 1
ATOM 11879 C CA . GLU B 1 702 ? 31.531 34.531 33.969 1 79.5 702 GLU B CA 1
ATOM 11880 C C . GLU B 1 702 ? 30.516 35.312 34.812 1 79.5 702 GLU B C 1
ATOM 11882 O O . GLU B 1 702 ? 29.516 35.781 34.312 1 79.5 702 GLU B O 1
ATOM 11887 N N . HIS B 1 703 ? 30.844 35.438 36.062 1 80.94 703 HIS B N 1
ATOM 11888 C CA . HIS B 1 703 ? 29.953 36.219 36.906 1 80.94 703 HIS B CA 1
ATOM 11889 C C . HIS B 1 703 ? 29.938 37.688 36.531 1 80.94 703 HIS B C 1
ATOM 11891 O O . HIS B 1 703 ? 28.891 38.344 36.594 1 80.94 703 HIS B O 1
ATOM 11897 N N . HIS B 1 704 ? 31.062 38.062 36.188 1 81.69 704 HIS B N 1
ATOM 11898 C CA . HIS B 1 704 ? 31.141 39.469 35.75 1 81.69 704 HIS B CA 1
ATOM 11899 C C . HIS B 1 704 ? 30.391 39.688 34.438 1 81.69 704 HIS B C 1
ATOM 11901 O O . HIS B 1 704 ? 29.734 40.719 34.281 1 81.69 704 HIS B O 1
ATOM 11907 N N . LEU B 1 705 ? 30.547 38.75 33.625 1 86 705 LEU B N 1
ATOM 11908 C CA . LEU B 1 705 ? 29.844 38.844 32.344 1 86 705 LEU B CA 1
ATOM 11909 C C . LEU B 1 705 ? 28.328 38.781 32.562 1 86 705 LEU B C 1
ATOM 11911 O O . LEU B 1 705 ? 27.562 39.469 31.891 1 86 705 LEU B O 1
ATOM 11915 N N . ASP B 1 706 ? 27.953 38 33.469 1 88.56 706 ASP B N 1
ATOM 11916 C CA . ASP B 1 706 ? 26.531 37.875 33.781 1 88.56 706 ASP B CA 1
ATOM 11917 C C . ASP B 1 706 ? 25.984 39.188 34.344 1 88.56 706 ASP B C 1
ATOM 11919 O O . ASP B 1 706 ? 24.906 39.625 33.938 1 88.56 706 ASP B O 1
ATOM 11923 N N . ASP B 1 707 ? 26.75 39.75 35.25 1 87.69 707 ASP B N 1
ATOM 11924 C CA . ASP B 1 707 ? 26.297 41 35.875 1 87.69 707 ASP B CA 1
ATOM 11925 C C . ASP B 1 707 ? 26.25 42.125 34.844 1 87.69 707 ASP B C 1
ATOM 11927 O O . ASP B 1 707 ? 25.328 42.969 34.844 1 87.69 707 ASP B O 1
ATOM 11931 N N . GLY B 1 708 ? 27.203 42.062 34.031 1 86.88 708 GLY B N 1
ATOM 11932 C CA . GLY B 1 708 ? 27.203 43.062 32.969 1 86.88 708 GLY B CA 1
ATOM 11933 C C . GLY B 1 708 ? 26.031 42.906 32 1 86.88 708 GLY B C 1
ATOM 11934 O O . GLY B 1 708 ? 25.391 43.906 31.625 1 86.88 708 GLY B O 1
ATOM 11935 N N . TYR B 1 709 ? 25.75 41.75 31.719 1 90 709 TYR B N 1
ATOM 11936 C CA . TYR B 1 709 ? 24.672 41.5 30.766 1 90 709 TYR B CA 1
ATOM 11937 C C . TYR B 1 709 ? 23.312 41.812 31.375 1 90 709 TYR B C 1
ATOM 11939 O O . TYR B 1 709 ? 22.453 42.375 30.703 1 90 709 TYR B O 1
ATOM 11947 N N . ILE B 1 710 ? 23.109 41.438 32.562 1 90.88 710 ILE B N 1
ATOM 11948 C CA . ILE B 1 710 ? 21.844 41.719 33.25 1 90.88 710 ILE B CA 1
ATOM 11949 C C . ILE B 1 710 ? 21.688 43.219 33.438 1 90.88 710 ILE B C 1
ATOM 11951 O O . ILE B 1 710 ? 20.578 43.75 33.312 1 90.88 710 ILE B O 1
ATOM 11955 N N . ALA B 1 711 ? 22.75 43.875 33.719 1 88.19 711 ALA B N 1
ATOM 11956 C CA . ALA B 1 711 ? 22.703 45.312 33.875 1 88.19 711 ALA B CA 1
ATOM 11957 C C . ALA B 1 711 ? 22.312 46 32.562 1 88.19 711 ALA B C 1
ATOM 11959 O O . ALA B 1 711 ? 21.5 46.938 32.562 1 88.19 711 ALA B O 1
ATOM 11960 N N . GLU B 1 712 ? 22.891 45.5 31.578 1 87.56 712 GLU B N 1
ATOM 11961 C CA . GLU B 1 712 ? 22.547 46.062 30.266 1 87.56 712 GLU B CA 1
ATOM 11962 C C . GLU B 1 712 ? 21.078 45.781 29.922 1 87.56 712 GLU B C 1
ATOM 11964 O O . GLU B 1 712 ? 20.406 46.656 29.375 1 87.56 712 GLU B O 1
ATOM 11969 N N . PHE B 1 713 ? 20.703 44.656 30.25 1 89.25 713 PHE B N 1
ATOM 11970 C CA . PHE B 1 713 ? 19.312 44.281 30 1 89.25 713 PHE B CA 1
ATOM 11971 C C . PHE B 1 713 ? 18.359 45.188 30.797 1 89.25 713 PHE B C 1
ATOM 11973 O O . PHE B 1 713 ? 17.359 45.656 30.266 1 89.25 713 PHE B O 1
ATOM 11980 N N . ARG B 1 714 ? 18.688 45.438 31.969 1 87.25 714 ARG B N 1
ATOM 11981 C CA . ARG B 1 714 ? 17.844 46.25 32.844 1 87.25 714 ARG B CA 1
ATOM 11982 C C . ARG B 1 714 ? 17.812 47.688 32.344 1 87.25 714 ARG B C 1
ATOM 11984 O O . ARG B 1 714 ? 16.781 48.344 32.438 1 87.25 714 ARG B O 1
ATOM 11991 N N . LEU B 1 715 ? 18.875 48.062 31.812 1 84.25 715 LEU B N 1
ATOM 11992 C CA . LEU B 1 715 ? 18.969 49.438 31.312 1 84.25 715 LEU B CA 1
ATOM 11993 C C . LEU B 1 715 ? 18.109 49.594 30.062 1 84.25 715 LEU B C 1
ATOM 11995 O O . LEU B 1 715 ? 17.453 50.625 29.891 1 84.25 715 LEU B O 1
ATOM 11999 N N . ARG B 1 716 ? 18.109 48.656 29.266 1 82.94 716 ARG B N 1
ATOM 12000 C CA . ARG B 1 716 ? 17.391 48.719 28 1 82.94 716 ARG B CA 1
ATOM 12001 C C . ARG B 1 716 ? 15.883 48.562 28.234 1 82.94 716 ARG B C 1
ATOM 12003 O O . ARG B 1 716 ? 15.078 49.031 27.438 1 82.94 716 ARG B O 1
ATOM 12010 N N . THR B 1 717 ? 15.578 47.969 29.297 1 82.5 717 THR B N 1
ATOM 12011 C CA . THR B 1 717 ? 14.172 47.656 29.484 1 82.5 717 THR B CA 1
ATOM 12012 C C . THR B 1 717 ? 13.578 48.531 30.609 1 82.5 717 THR B C 1
ATOM 12014 O O . THR B 1 717 ? 12.492 48.219 31.109 1 82.5 717 THR B O 1
ATOM 12017 N N . VAL B 1 718 ? 14.266 49.562 30.844 1 78.12 718 VAL B N 1
ATOM 12018 C CA . VAL B 1 718 ? 13.789 50.438 31.906 1 78.12 718 VAL B CA 1
ATOM 12019 C C . VAL B 1 718 ? 12.508 51.156 31.453 1 78.12 718 VAL B C 1
ATOM 12021 O O . VAL B 1 718 ? 12.445 51.719 30.359 1 78.12 718 VAL B O 1
ATOM 12024 N N . GLY B 1 719 ? 11.367 50.875 32.125 1 75.19 719 GLY B N 1
ATOM 12025 C CA . GLY B 1 719 ? 10.117 51.531 31.844 1 75.19 719 GLY B CA 1
ATOM 12026 C C . GLY B 1 719 ? 9.125 50.656 31.094 1 75.19 719 GLY B C 1
ATOM 12027 O O . GLY B 1 719 ? 7.98 51.062 30.875 1 75.19 719 GLY B O 1
ATOM 12028 N N . ASP B 1 720 ? 9.562 49.531 30.641 1 81.81 720 ASP B N 1
ATOM 12029 C CA . ASP B 1 720 ? 8.648 48.625 29.953 1 81.81 720 ASP B CA 1
ATOM 12030 C C . ASP B 1 720 ? 7.809 47.812 30.938 1 81.81 720 ASP B C 1
ATOM 12032 O O . ASP B 1 720 ? 8.352 47.031 31.719 1 81.81 720 ASP B O 1
ATOM 12036 N N . GLU B 1 721 ? 6.59 48 30.984 1 80.12 721 GLU B N 1
ATOM 12037 C CA . GLU B 1 721 ? 5.684 47.344 31.938 1 80.12 721 GLU B CA 1
ATOM 12038 C C . GLU B 1 721 ? 5.504 45.875 31.641 1 80.12 721 GLU B C 1
ATOM 12040 O O . GLU B 1 721 ? 5.078 45.094 32.5 1 80.12 721 GLU B O 1
ATOM 12045 N N . SER B 1 722 ? 5.867 45.5 30.469 1 85.94 722 SER B N 1
ATOM 12046 C CA . SER B 1 722 ? 5.652 44.094 30.094 1 85.94 722 SER B CA 1
ATOM 12047 C C . SER B 1 722 ? 6.805 43.219 30.562 1 85.94 722 SER B C 1
ATOM 12049 O O . SER B 1 722 ? 6.719 41.969 30.5 1 85.94 722 SER B O 1
ATOM 12051 N N . ILE B 1 723 ? 7.828 43.844 31.141 1 90.25 723 ILE B N 1
ATOM 12052 C CA . ILE B 1 723 ? 8.992 43.062 31.562 1 90.25 723 ILE B CA 1
ATOM 12053 C C . ILE B 1 723 ? 9.141 43.156 33.094 1 90.25 723 ILE B C 1
ATOM 12055 O O . ILE B 1 723 ? 9.18 44.281 33.625 1 90.25 723 ILE B O 1
ATOM 12059 N N . MET B 1 724 ? 9.156 42.062 33.75 1 88.81 724 MET B N 1
ATOM 12060 C CA . MET B 1 724 ? 9.344 42 35.188 1 88.81 724 MET B CA 1
ATOM 12061 C C . MET B 1 724 ? 10.664 41.312 35.531 1 88.81 724 MET B C 1
ATOM 12063 O O . MET B 1 724 ? 10.984 40.25 35 1 88.81 724 MET B O 1
ATOM 12067 N N . TYR B 1 725 ? 11.516 41.969 36.281 1 91.06 725 TYR B N 1
ATOM 12068 C CA . TYR B 1 725 ? 12.789 41.406 36.75 1 91.06 725 TYR B CA 1
ATOM 12069 C C . TYR B 1 725 ? 12.781 41.156 38.25 1 91.06 725 TYR B C 1
ATOM 12071 O O . TYR B 1 725 ? 12.453 42.062 39.031 1 91.06 725 TYR B O 1
ATOM 12079 N N . THR B 1 726 ? 13 39.875 38.656 1 88.88 726 THR B N 1
ATOM 12080 C CA . THR B 1 726 ? 13.031 39.531 40.062 1 88.88 726 THR B CA 1
ATOM 12081 C C . THR B 1 726 ? 14.297 38.75 40.406 1 88.88 726 THR B C 1
ATOM 12083 O O . THR B 1 726 ? 14.781 37.938 39.594 1 88.88 726 THR B O 1
ATOM 12086 N N . GLU B 1 727 ? 14.891 39.062 41.5 1 88.94 727 GLU B N 1
ATOM 12087 C CA . GLU B 1 727 ? 16.047 38.312 42 1 88.94 727 GLU B CA 1
ATOM 12088 C C . GLU B 1 727 ? 15.68 37.438 43.219 1 88.94 727 GLU B C 1
ATOM 12090 O O . GLU B 1 727 ? 15.016 37.906 44.125 1 88.94 727 GLU B O 1
ATOM 12095 N N . LYS B 1 728 ? 15.984 36.188 43.094 1 88.31 728 LYS B N 1
ATOM 12096 C CA . LYS B 1 728 ? 15.719 35.25 44.156 1 88.31 728 LYS B CA 1
ATOM 12097 C C . LYS B 1 728 ? 17.016 34.688 44.719 1 88.31 728 LYS B C 1
ATOM 12099 O O . LYS B 1 728 ? 17.828 34.125 43.969 1 88.31 728 LYS B O 1
ATOM 12104 N N . VAL B 1 729 ? 17.234 34.875 46.031 1 84.5 729 VAL B N 1
ATOM 12105 C CA . VAL B 1 729 ? 18.422 34.344 46.688 1 84.5 729 VAL B CA 1
ATOM 12106 C C . VAL B 1 729 ? 18.125 32.938 47.219 1 84.5 729 VAL B C 1
ATOM 12108 O O . VAL B 1 729 ? 17.172 32.719 47.969 1 84.5 729 VAL B O 1
ATOM 12111 N N . VAL B 1 730 ? 18.828 32 46.688 1 83.56 730 VAL B N 1
ATOM 12112 C CA . VAL B 1 730 ? 18.625 30.625 47.094 1 83.56 730 VAL B CA 1
ATOM 12113 C C . VAL B 1 730 ? 19.922 30.031 47.656 1 83.56 730 VAL B C 1
ATOM 12115 O O . VAL B 1 730 ? 21 30.359 47.188 1 83.56 730 VAL B O 1
ATOM 12118 N N . ASN B 1 731 ? 19.797 29.203 48.719 1 76.56 731 ASN B N 1
ATOM 12119 C CA . ASN B 1 731 ? 20.969 28.656 49.375 1 76.56 731 ASN B CA 1
ATOM 12120 C C . ASN B 1 731 ? 21.234 27.219 48.938 1 76.56 731 ASN B C 1
ATOM 12122 O O . ASN B 1 731 ? 22.328 26.703 49.125 1 76.56 731 ASN B O 1
ATOM 12126 N N . ASN B 1 732 ? 20.172 26.453 48.625 1 76.75 732 ASN B N 1
ATOM 12127 C CA . ASN B 1 732 ? 20.297 25.062 48.25 1 76.75 732 ASN B CA 1
ATOM 12128 C C . ASN B 1 732 ? 19.422 24.703 47.062 1 76.75 732 ASN B C 1
ATOM 12130 O O . ASN B 1 732 ? 18.672 25.547 46.562 1 76.75 732 ASN B O 1
ATOM 12134 N N . VAL B 1 733 ? 19.656 23.484 46.562 1 79.12 733 VAL B N 1
ATOM 12135 C CA . VAL B 1 733 ? 18.938 22.984 45.375 1 79.12 733 VAL B CA 1
ATOM 12136 C C . VAL B 1 733 ? 17.453 22.875 45.688 1 79.12 733 VAL B C 1
ATOM 12138 O O . VAL B 1 733 ? 16.609 23.156 44.844 1 79.12 733 VAL B O 1
ATOM 12141 N N . GLU B 1 734 ? 17.156 22.562 46.906 1 80.5 734 GLU B N 1
ATOM 12142 C CA . GLU B 1 734 ? 15.758 22.406 47.281 1 80.5 734 GLU B CA 1
ATOM 12143 C C . GLU B 1 734 ? 15.023 23.734 47.25 1 80.5 734 GLU B C 1
ATOM 12145 O O . GLU B 1 734 ? 13.859 23.797 46.844 1 80.5 734 GLU B O 1
ATOM 12150 N N . GLU B 1 735 ? 15.773 24.703 47.594 1 81.75 735 GLU B N 1
ATOM 12151 C CA . GLU B 1 735 ? 15.164 26.031 47.562 1 81.75 735 GLU B CA 1
ATOM 12152 C C . GLU B 1 735 ? 14.969 26.516 46.125 1 81.75 735 GLU B C 1
ATOM 12154 O O . GLU B 1 735 ? 14.008 27.219 45.844 1 81.75 735 GLU B O 1
ATOM 12159 N N . SER B 1 736 ? 15.891 26.156 45.344 1 81.81 736 SER B N 1
ATOM 12160 C CA . SER B 1 736 ? 15.742 26.5 43.938 1 81.81 736 SER B CA 1
ATOM 12161 C C . SER B 1 736 ? 14.523 25.828 43.344 1 81.81 736 SER B C 1
ATOM 12163 O O . SER B 1 736 ? 13.766 26.469 42.594 1 81.81 736 SER B O 1
ATOM 12165 N N . ILE B 1 737 ? 14.352 24.594 43.594 1 82.56 737 ILE B N 1
ATOM 12166 C CA . ILE B 1 737 ? 13.211 23.828 43.094 1 82.56 737 ILE B CA 1
ATOM 12167 C C . ILE B 1 737 ? 11.914 24.438 43.625 1 82.56 737 ILE B C 1
ATOM 12169 O O . ILE B 1 737 ? 10.93 24.562 42.875 1 82.56 737 ILE B O 1
ATOM 12173 N N . ALA B 1 738 ? 11.953 24.828 44.875 1 80.75 738 ALA B N 1
ATOM 12174 C CA . ALA B 1 738 ? 10.766 25.422 45.5 1 80.75 738 ALA B CA 1
ATOM 12175 C C . ALA B 1 738 ? 10.422 26.75 44.844 1 80.75 738 ALA B C 1
ATOM 12177 O O . ALA B 1 738 ? 9.242 27.062 44.656 1 80.75 738 ALA B O 1
ATOM 12178 N N . ALA B 1 739 ? 11.414 27.484 44.5 1 83 739 ALA B N 1
ATOM 12179 C CA . ALA B 1 739 ? 11.203 28.781 43.875 1 83 739 ALA B CA 1
ATOM 12180 C C . ALA B 1 739 ? 10.609 28.609 42.469 1 83 739 ALA B C 1
ATOM 12182 O O . ALA B 1 739 ? 9.742 29.391 42.062 1 83 739 ALA B O 1
ATOM 12183 N N . ILE B 1 740 ? 11.039 27.656 41.812 1 83.56 740 ILE B N 1
ATOM 12184 C CA . ILE B 1 740 ? 10.555 27.406 40.469 1 83.56 740 ILE B CA 1
ATOM 12185 C C . ILE B 1 740 ? 9.117 26.891 40.531 1 83.56 740 ILE B C 1
ATOM 12187 O O . ILE B 1 740 ? 8.273 27.281 39.719 1 83.56 740 ILE B O 1
ATOM 12191 N N . ARG B 1 741 ? 8.883 26.016 41.438 1 77.88 741 ARG B N 1
ATOM 12192 C CA . ARG B 1 741 ? 7.547 25.438 41.594 1 77.88 741 ARG B CA 1
ATOM 12193 C C . ARG B 1 741 ? 6.543 26.516 42.031 1 77.88 741 ARG B C 1
ATOM 12195 O O . ARG B 1 741 ? 5.352 26.406 41.719 1 77.88 741 ARG B O 1
ATOM 12202 N N . SER B 1 742 ? 7.07 27.531 42.75 1 74.56 742 SER B N 1
ATOM 12203 C CA . SER B 1 742 ? 6.184 28.578 43.25 1 74.56 742 SER B CA 1
ATOM 12204 C C . SER B 1 742 ? 5.789 29.547 42.125 1 74.56 742 SER B C 1
ATOM 12206 O O . SER B 1 742 ? 4.883 30.359 42.312 1 74.56 742 SER B O 1
ATOM 12208 N N . MET B 1 743 ? 6.531 29.516 41.094 1 74.88 743 MET B N 1
ATOM 12209 C CA . MET B 1 743 ? 6.211 30.406 40 1 74.88 743 MET B CA 1
ATOM 12210 C C . MET B 1 743 ? 4.855 30.047 39.375 1 74.88 743 MET B C 1
ATOM 12212 O O . MET B 1 743 ? 4.477 28.875 39.344 1 74.88 743 MET B O 1
ATOM 12216 N N . ASP B 1 744 ? 3.922 30.984 39.188 1 59.44 744 ASP B N 1
ATOM 12217 C CA . ASP B 1 744 ? 2.518 30.875 38.812 1 59.44 744 ASP B CA 1
ATOM 12218 C C . ASP B 1 744 ? 2.361 30.078 37.531 1 59.44 744 ASP B C 1
ATOM 12220 O O . ASP B 1 744 ? 3.271 30.047 36.688 1 59.44 744 ASP B O 1
ATOM 12224 N N . SER B 1 745 ? 1.423 29.266 37.406 1 63.09 745 SER B N 1
ATOM 12225 C CA . SER B 1 745 ? 0.968 28.453 36.281 1 63.09 745 SER B CA 1
ATOM 12226 C C . SER B 1 745 ? 0.526 29.312 35.125 1 63.09 745 SER B C 1
ATOM 12228 O O . SER B 1 745 ? 0.003 28.812 34.125 1 63.09 745 SER B O 1
ATOM 12230 N N . ILE B 1 746 ? 0.934 30.578 35.156 1 65.81 746 ILE B N 1
ATOM 12231 C CA . ILE B 1 746 ? 0.376 31.469 34.125 1 65.81 746 ILE B CA 1
ATOM 12232 C C . ILE B 1 746 ? 1.303 31.5 32.906 1 65.81 746 ILE B C 1
ATOM 12234 O O . ILE B 1 746 ? 0.891 31.891 31.812 1 65.81 746 ILE B O 1
ATOM 12238 N N . HIS B 1 747 ? 2.426 30.938 33.062 1 79.5 747 HIS B N 1
ATOM 12239 C CA . HIS B 1 747 ? 3.377 31.062 31.969 1 79.5 747 HIS B CA 1
ATOM 12240 C C . HIS B 1 747 ? 3.148 29.984 30.922 1 79.5 747 HIS B C 1
ATOM 12242 O O . HIS B 1 747 ? 2.75 28.875 31.25 1 79.5 747 HIS B O 1
ATOM 12248 N N . ASP B 1 748 ? 3.363 30.375 29.734 1 81.06 748 ASP B N 1
ATOM 12249 C CA . ASP B 1 748 ? 3.162 29.469 28.609 1 81.06 748 ASP B CA 1
ATOM 12250 C C . ASP B 1 748 ? 4.48 28.828 28.172 1 81.06 748 ASP B C 1
ATOM 12252 O O . ASP B 1 748 ? 4.488 27.734 27.594 1 81.06 748 ASP B O 1
ATOM 12256 N N . LEU B 1 749 ? 5.582 29.547 28.438 1 88.75 749 LEU B N 1
ATOM 12257 C CA . LEU B 1 749 ? 6.871 29.062 27.969 1 88.75 749 LEU B CA 1
ATOM 12258 C C . LEU B 1 749 ? 7.977 29.406 28.953 1 88.75 749 LEU B C 1
ATOM 12260 O O . LEU B 1 749 ? 8.078 30.547 29.406 1 88.75 749 LEU B O 1
ATOM 12264 N N . PHE B 1 750 ? 8.727 28.438 29.344 1 89.5 750 PHE B N 1
ATOM 12265 C CA . PHE B 1 750 ? 9.945 28.641 30.109 1 89.5 750 PHE B CA 1
ATOM 12266 C C . PHE B 1 750 ? 11.18 28.562 29.219 1 89.5 750 PHE B C 1
ATOM 12268 O O . PHE B 1 750 ? 11.289 27.672 28.375 1 89.5 750 PHE B O 1
ATOM 12275 N N . VAL B 1 751 ? 12.016 29.453 29.25 1 92.44 751 VAL B N 1
ATOM 12276 C CA . VAL B 1 751 ? 13.281 29.438 28.531 1 92.44 751 VAL B CA 1
ATOM 12277 C C . VAL B 1 751 ? 14.438 29.312 29.516 1 92.44 751 VAL B C 1
ATOM 12279 O O . VAL B 1 751 ? 14.602 30.141 30.406 1 92.44 751 VAL B O 1
ATOM 12282 N N . VAL B 1 752 ? 15.203 28.25 29.391 1 91.56 752 VAL B N 1
ATOM 12283 C CA . VAL B 1 752 ? 16.281 27.984 30.344 1 91.56 752 VAL B CA 1
ATOM 12284 C C . VAL B 1 752 ? 17.547 27.594 29.594 1 91.56 752 VAL B C 1
ATOM 12286 O O . VAL B 1 752 ? 17.484 27.078 28.469 1 91.56 752 VAL B O 1
ATOM 12289 N N . GLY B 1 753 ? 18.641 27.938 30.141 1 92.31 753 GLY B N 1
ATOM 12290 C CA . GLY B 1 753 ? 19.906 27.469 29.609 1 92.31 753 GLY B CA 1
ATOM 12291 C C . GLY B 1 753 ? 20.25 26.062 30.047 1 92.31 753 GLY B C 1
ATOM 12292 O O . GLY B 1 753 ? 19.922 25.641 31.156 1 92.31 753 GLY B O 1
ATOM 12293 N N . ARG B 1 754 ? 20.828 25.312 29.219 1 88.19 754 ARG B N 1
ATOM 12294 C CA . ARG B 1 754 ? 21.188 23.922 29.484 1 88.19 754 ARG B CA 1
ATOM 12295 C C . ARG B 1 754 ? 22.219 23.828 30.625 1 88.19 754 ARG B C 1
ATOM 12297 O O . ARG B 1 754 ? 22.188 22.875 31.406 1 88.19 754 ARG B O 1
ATOM 12304 N N . ALA B 1 755 ? 22.922 24.922 31.078 1 72.5 755 ALA B N 1
ATOM 12305 C CA . ALA B 1 755 ? 23.891 25.125 32.156 1 72.5 755 ALA B CA 1
ATOM 12306 C C . ALA B 1 755 ? 24.812 23.906 32.281 1 72.5 755 ALA B C 1
ATOM 12308 O O . ALA B 1 755 ? 24.406 22.875 32.812 1 72.5 755 ALA B O 1
ATOM 12309 N N . GLN B 1 756 ? 25.906 23.734 31.562 1 57.38 756 GLN B N 1
ATOM 12310 C CA . GLN B 1 756 ? 26.859 22.641 31.688 1 57.38 756 GLN B CA 1
ATOM 12311 C C . GLN B 1 756 ? 27.609 22.703 33 1 57.38 756 GLN B C 1
ATOM 12313 O O . GLN B 1 756 ? 28.141 21.688 33.469 1 57.38 756 GLN B O 1
ATOM 12318 N N . ARG B 1 757 ? 27.75 23.875 33.688 1 54.97 757 ARG B N 1
ATOM 12319 C CA . ARG B 1 757 ? 28.625 23.953 34.844 1 54.97 757 ARG B CA 1
ATOM 12320 C C . ARG B 1 757 ? 27.844 23.781 36.156 1 54.97 757 ARG B C 1
ATOM 12322 O O . ARG B 1 757 ? 26.75 24.344 36.312 1 54.97 757 ARG B O 1
ATOM 12329 N N . VAL B 1 758 ? 28.188 22.891 36.875 1 54.78 758 VAL B N 1
ATOM 12330 C CA . VAL B 1 758 ? 27.625 22.484 38.188 1 54.78 758 VAL B CA 1
ATOM 12331 C C . VAL B 1 758 ? 27.766 23.609 39.188 1 54.78 758 VAL B C 1
ATOM 12333 O O . VAL B 1 758 ? 28.875 24.094 39.438 1 54.78 758 VAL B O 1
ATOM 12336 N N . SER B 1 759 ? 26.828 24.469 39.312 1 60.34 759 SER B N 1
ATOM 12337 C CA . SER B 1 759 ? 26.859 25.422 40.406 1 60.34 759 SER B CA 1
ATOM 12338 C C . SER B 1 759 ? 26.25 24.828 41.688 1 60.34 759 SER B C 1
ATOM 12340 O O . SER B 1 759 ? 25.578 23.797 41.625 1 60.34 759 SER B O 1
ATOM 12342 N N . SER B 1 760 ? 26.641 25.312 42.844 1 61.44 760 SER B N 1
ATOM 12343 C CA . SER B 1 760 ? 26.141 24.859 44.156 1 61.44 760 SER B CA 1
ATOM 12344 C C . SER B 1 760 ? 24.609 24.797 44.156 1 61.44 760 SER B C 1
ATOM 12346 O O . SER B 1 760 ? 24.031 24.062 44.938 1 61.44 760 SER B O 1
ATOM 12348 N N . LEU B 1 761 ? 24.016 25.484 43.125 1 64.62 761 LEU B N 1
ATOM 12349 C CA . LEU B 1 761 ? 22.562 25.578 43.125 1 64.62 761 LEU B CA 1
ATOM 12350 C C . LEU B 1 761 ? 21.953 24.406 42.375 1 64.62 761 LEU B C 1
ATOM 12352 O O . LEU B 1 761 ? 20.75 24.141 42.5 1 64.62 761 LEU B O 1
ATOM 12356 N N . THR B 1 762 ? 22.766 23.734 41.562 1 67.56 762 THR B N 1
ATOM 12357 C CA . THR B 1 762 ? 22.234 22.672 40.719 1 67.56 762 THR B CA 1
ATOM 12358 C C . THR B 1 762 ? 22.891 21.344 41.031 1 67.56 762 THR B C 1
ATOM 12360 O O . THR B 1 762 ? 22.516 20.297 40.469 1 67.56 762 THR B O 1
ATOM 12363 N N . THR B 1 763 ? 23.812 21.484 42 1 60.97 763 THR B N 1
ATOM 12364 C CA . THR B 1 763 ? 24.531 20.281 42.406 1 60.97 763 THR B CA 1
ATOM 12365 C C . THR B 1 763 ? 23.594 19.281 43.094 1 60.97 763 THR B C 1
ATOM 12367 O O . THR B 1 763 ? 22.781 19.672 43.938 1 60.97 763 THR B O 1
ATOM 12370 N N . GLY B 1 764 ? 23.375 17.984 42.562 1 61.09 764 GLY B N 1
ATOM 12371 C CA . GLY B 1 764 ? 22.5 16.953 43.094 1 61.09 764 GLY B CA 1
ATOM 12372 C C . GLY B 1 764 ? 21.391 16.547 42.156 1 61.09 764 GLY B C 1
ATOM 12373 O O . GLY B 1 764 ? 20.859 15.445 42.25 1 61.09 764 GLY B O 1
ATOM 12374 N N . LEU B 1 765 ? 20.969 17.594 41.312 1 65.38 765 LEU B N 1
ATOM 12375 C CA . LEU B 1 765 ? 19.906 17.266 40.406 1 65.38 765 LEU B CA 1
ATOM 12376 C C . LEU B 1 765 ? 20.406 16.328 39.281 1 65.38 765 LEU B C 1
ATOM 12378 O O . LEU B 1 765 ? 19.625 15.594 38.688 1 65.38 765 LEU B O 1
ATOM 12382 N N . THR B 1 766 ? 21.609 16.312 39.031 1 63.25 766 THR B N 1
ATOM 12383 C CA . THR B 1 766 ? 22.172 15.547 37.938 1 63.25 766 THR B CA 1
ATOM 12384 C C . THR B 1 766 ? 22.125 14.047 38.219 1 63.25 766 THR B C 1
ATOM 12386 O O . THR B 1 766 ? 22.172 13.227 37.312 1 63.25 766 THR B O 1
ATOM 12389 N N . ASP B 1 767 ? 22.062 13.594 39.5 1 58.94 767 ASP B N 1
ATOM 12390 C CA . ASP B 1 767 ? 22.156 12.18 39.844 1 58.94 767 ASP B CA 1
ATOM 12391 C C . ASP B 1 767 ? 20.891 11.43 39.438 1 58.94 767 ASP B C 1
ATOM 12393 O O . ASP B 1 767 ? 20.922 10.219 39.219 1 58.94 767 ASP B O 1
ATOM 12397 N N . TRP B 1 768 ? 19.719 12.078 39.25 1 61.66 768 TRP B N 1
ATOM 12398 C CA . TRP B 1 768 ? 18.469 11.398 38.938 1 61.66 768 TRP B CA 1
ATOM 12399 C C . TRP B 1 768 ? 17.922 11.859 37.594 1 61.66 768 TRP B C 1
ATOM 12401 O O . TRP B 1 768 ? 16.703 11.867 37.375 1 61.66 768 TRP B O 1
ATOM 12411 N N . SER B 1 769 ? 18.844 12.094 36.656 1 71.75 769 SER B N 1
ATOM 12412 C CA . SER B 1 769 ? 18.375 12.703 35.406 1 71.75 769 SER B CA 1
ATOM 12413 C C . SER B 1 769 ? 17.969 11.641 34.375 1 71.75 769 SER B C 1
ATOM 12415 O O . SER B 1 769 ? 18.672 10.641 34.219 1 71.75 769 SER B O 1
ATOM 12417 N N . GLU B 1 770 ? 16.781 11.695 33.844 1 76.56 770 GLU B N 1
ATOM 12418 C CA . GLU B 1 770 ? 16.297 10.812 32.781 1 76.56 770 GLU B CA 1
ATOM 12419 C C . GLU B 1 770 ? 16.891 11.203 31.438 1 76.56 770 GLU B C 1
ATOM 12421 O O . GLU B 1 770 ? 17.266 10.336 30.641 1 76.56 770 GLU B O 1
ATOM 12426 N N . CYS B 1 771 ? 16.984 12.477 31.297 1 83.81 771 CYS B N 1
ATOM 12427 C CA . CYS B 1 771 ? 17.562 13.023 30.062 1 83.81 771 CYS B CA 1
ATOM 12428 C C . CYS B 1 771 ? 18.672 14.016 30.375 1 83.81 771 CYS B C 1
ATOM 12430 O O . CYS B 1 771 ? 18.453 15.227 30.359 1 83.81 771 CYS B O 1
ATOM 12432 N N . PRO B 1 772 ? 19.812 13.57 30.609 1 81.19 772 PRO B N 1
ATOM 12433 C CA . PRO B 1 772 ? 20.922 14.438 30.969 1 81.19 772 PRO B CA 1
ATOM 12434 C C . PRO B 1 772 ? 21.281 15.43 29.875 1 81.19 772 PRO B C 1
ATOM 12436 O O . PRO B 1 772 ? 21.906 16.453 30.141 1 81.19 772 PRO B O 1
ATOM 12439 N N . GLU B 1 773 ? 20.875 15.125 28.688 1 85.5 773 GLU B N 1
ATOM 12440 C CA . GLU B 1 773 ? 21.203 16.016 27.578 1 85.5 773 GLU B CA 1
ATOM 12441 C C . GLU B 1 773 ? 20.5 17.359 27.719 1 85.5 773 GLU B C 1
ATOM 12443 O O . GLU B 1 773 ? 20.891 18.344 27.094 1 85.5 773 GLU B O 1
ATOM 12448 N N . LEU B 1 774 ? 19.531 17.5 28.578 1 89.19 774 LEU B N 1
ATOM 12449 C CA . LEU B 1 774 ? 18.766 18.734 28.734 1 89.19 774 LEU B CA 1
ATOM 12450 C C . LEU B 1 774 ? 19.359 19.594 29.844 1 89.19 774 LEU B C 1
ATOM 12452 O O . LEU B 1 774 ? 18.938 20.734 30.047 1 89.19 774 LEU B O 1
ATOM 12456 N N . GLY B 1 775 ? 20.344 19.125 30.594 1 86 775 GLY B N 1
ATOM 12457 C CA . GLY B 1 775 ? 20.859 19.859 31.734 1 86 775 GLY B CA 1
ATOM 12458 C C . GLY B 1 775 ? 20.062 19.625 33 1 86 775 GLY B C 1
ATOM 12459 O O . GLY B 1 775 ? 18.969 19.062 32.969 1 86 775 GLY B O 1
ATOM 12460 N N . PRO B 1 776 ? 20.531 20.031 34.062 1 82.62 776 PRO B N 1
ATOM 12461 C CA . PRO B 1 776 ? 19.859 19.734 35.344 1 82.62 776 PRO B CA 1
ATOM 12462 C C . PRO B 1 776 ? 18.5 20.406 35.438 1 82.62 776 PRO B C 1
ATOM 12464 O O . PRO B 1 776 ? 17.516 19.766 35.844 1 82.62 776 PRO B O 1
ATOM 12467 N N . ILE B 1 777 ? 18.438 21.688 35.062 1 85.31 777 ILE B N 1
ATOM 12468 C CA . ILE B 1 777 ? 17.156 22.406 35.188 1 85.31 777 ILE B CA 1
ATOM 12469 C C . ILE B 1 777 ? 16.219 21.969 34.062 1 85.31 777 ILE B C 1
ATOM 12471 O O . ILE B 1 777 ? 15.016 21.828 34.25 1 85.31 777 ILE B O 1
ATOM 12475 N N . GLY B 1 778 ? 16.812 21.812 32.906 1 87 778 GLY B N 1
ATOM 12476 C CA . GLY B 1 778 ? 16 21.359 31.797 1 87 778 GLY B CA 1
ATOM 12477 C C . GLY B 1 778 ? 15.375 20 32.031 1 87 778 GLY B C 1
ATOM 12478 O O . GLY B 1 778 ? 14.219 19.766 31.688 1 87 778 GLY B O 1
ATOM 12479 N N . ASP B 1 779 ? 16.109 19.125 32.594 1 85.31 779 ASP B N 1
ATOM 12480 C CA . ASP B 1 779 ? 15.609 17.781 32.906 1 85.31 779 ASP B CA 1
ATOM 12481 C C . ASP B 1 779 ? 14.492 17.828 33.938 1 85.31 779 ASP B C 1
ATOM 12483 O O . ASP B 1 779 ? 13.539 17.062 33.844 1 85.31 779 ASP B O 1
ATOM 12487 N N . LEU B 1 780 ? 14.664 18.688 34.906 1 81.56 780 LEU B N 1
ATOM 12488 C CA . LEU B 1 780 ? 13.648 18.859 35.938 1 81.56 780 LEU B CA 1
ATOM 12489 C C . LEU B 1 780 ? 12.336 19.344 35.344 1 81.56 780 LEU B C 1
ATOM 12491 O O . LEU B 1 780 ? 11.266 18.828 35.688 1 81.56 780 LEU B O 1
ATOM 12495 N N . LEU B 1 781 ? 12.477 20.297 34.469 1 83.94 781 LEU B N 1
ATOM 12496 C CA . LEU B 1 781 ? 11.281 20.875 33.875 1 83.94 781 LEU B CA 1
ATOM 12497 C C . LEU B 1 781 ? 10.625 19.906 32.906 1 83.94 781 LEU B C 1
ATOM 12499 O O . LEU B 1 781 ? 9.422 20.016 32.625 1 83.94 781 LEU B O 1
ATOM 12503 N N . ALA B 1 782 ? 11.383 19.094 32.312 1 82.31 782 ALA B N 1
ATOM 12504 C CA . ALA B 1 782 ? 10.859 18.109 31.359 1 82.31 782 ALA B CA 1
ATOM 12505 C C . ALA B 1 782 ? 10.273 16.906 32.062 1 82.31 782 ALA B C 1
ATOM 12507 O O . ALA B 1 782 ? 9.539 16.125 31.469 1 82.31 782 ALA B O 1
ATOM 12508 N N . SER B 1 783 ? 10.531 16.688 33.281 1 76.19 783 SER B N 1
ATOM 12509 C CA . SER B 1 783 ? 10.07 15.523 34.031 1 76.19 783 SER B CA 1
ATOM 12510 C C . SER B 1 783 ? 8.57 15.594 34.281 1 76.19 783 SER B C 1
ATOM 12512 O O . SER B 1 783 ? 7.969 16.672 34.219 1 76.19 783 SER B O 1
ATOM 12514 N N . SER B 1 784 ? 7.969 14.469 34.438 1 68.12 784 SER B N 1
ATOM 12515 C CA . SER B 1 784 ? 6.531 14.344 34.656 1 68.12 784 SER B CA 1
ATOM 12516 C C . SER B 1 784 ? 6.105 14.984 35.969 1 68.12 784 SER B C 1
ATOM 12518 O O . SER B 1 784 ? 4.941 15.352 36.125 1 68.12 784 SER B O 1
ATOM 12520 N N . ASP B 1 785 ? 7.02 15.086 36.906 1 61.47 785 ASP B N 1
ATOM 12521 C CA . ASP B 1 785 ? 6.699 15.609 38.25 1 61.47 785 ASP B CA 1
ATOM 12522 C C . ASP B 1 785 ? 6.34 17.094 38.188 1 61.47 785 ASP B C 1
ATOM 12524 O O . ASP B 1 785 ? 5.684 17.625 39.062 1 61.47 785 ASP B O 1
ATOM 12528 N N . PHE B 1 786 ? 6.93 17.781 37.281 1 60.75 786 PHE B N 1
ATOM 12529 C CA . PHE B 1 786 ? 6.613 19.188 37.125 1 60.75 786 PHE B CA 1
ATOM 12530 C C . PHE B 1 786 ? 5.375 19.391 36.25 1 60.75 786 PHE B C 1
ATOM 12532 O O . PHE B 1 786 ? 5.445 19.25 35.031 1 60.75 786 PHE B O 1
ATOM 12539 N N . ALA B 1 787 ? 4.332 18.734 36.625 1 52.59 787 ALA B N 1
ATOM 12540 C CA . ALA B 1 787 ? 2.998 18.734 36.062 1 52.59 787 ALA B CA 1
ATOM 12541 C C . ALA B 1 787 ? 2.719 20.031 35.312 1 52.59 787 ALA B C 1
ATOM 12543 O O . ALA B 1 787 ? 1.562 20.359 35.031 1 52.59 787 ALA B O 1
ATOM 12544 N N . ALA B 1 788 ? 3.617 20.891 35.156 1 55.59 788 ALA B N 1
ATOM 12545 C CA . ALA B 1 788 ? 3.125 22.141 34.594 1 55.59 788 ALA B CA 1
ATOM 12546 C C . ALA B 1 788 ? 2.926 22 33.062 1 55.59 788 ALA B C 1
ATOM 12548 O O . ALA B 1 788 ? 3.625 21.219 32.406 1 55.59 788 ALA B O 1
ATOM 12549 N N . THR B 1 789 ? 1.801 22.219 32.625 1 64.06 789 THR B N 1
ATOM 12550 C CA . THR B 1 789 ? 1.304 22.375 31.25 1 64.06 789 THR B CA 1
ATOM 12551 C C . THR B 1 789 ? 2.092 23.438 30.5 1 64.06 789 THR B C 1
ATOM 12553 O O . THR B 1 789 ? 1.59 24.031 29.547 1 64.06 789 THR B O 1
ATOM 12556 N N . VAL B 1 790 ? 3.375 23.719 30.984 1 77.88 790 VAL B N 1
ATOM 12557 C CA . VAL B 1 790 ? 4.098 24.797 30.328 1 77.88 790 VAL B CA 1
ATOM 12558 C C . VAL B 1 790 ? 5.164 24.219 29.406 1 77.88 790 VAL B C 1
ATOM 12560 O O . VAL B 1 790 ? 5.887 23.297 29.781 1 77.88 790 VAL B O 1
ATOM 12563 N N . SER B 1 791 ? 5.266 24.703 28.266 1 87.62 791 SER B N 1
ATOM 12564 C CA . SER B 1 791 ? 6.312 24.312 27.312 1 87.62 791 SER B CA 1
ATOM 12565 C C . SER B 1 791 ? 7.672 24.859 27.75 1 87.62 791 SER B C 1
ATOM 12567 O O . SER B 1 791 ? 7.746 25.844 28.469 1 87.62 791 SER B O 1
ATOM 12569 N N . VAL B 1 792 ? 8.727 24.172 27.406 1 89.56 792 VAL B N 1
ATOM 12570 C CA . VAL B 1 792 ? 10.062 24.547 27.859 1 89.56 792 VAL B CA 1
ATOM 12571 C C . VAL B 1 792 ? 11.008 24.625 26.656 1 89.56 792 VAL B C 1
ATOM 12573 O O . VAL B 1 792 ? 10.977 23.766 25.766 1 89.56 792 VAL B O 1
ATOM 12576 N N . LEU B 1 793 ? 11.766 25.625 26.578 1 92.94 793 LEU B N 1
ATOM 12577 C CA . LEU B 1 793 ? 12.836 25.766 25.594 1 92.94 793 LEU B CA 1
ATOM 12578 C C . LEU B 1 793 ? 14.203 25.75 26.266 1 92.94 793 LEU B C 1
ATOM 12580 O O . LEU B 1 793 ? 14.5 26.609 27.094 1 92.94 793 LEU B O 1
ATOM 12584 N N . ILE B 1 794 ? 15.008 24.828 25.984 1 93.5 794 ILE B N 1
ATOM 12585 C CA . ILE B 1 794 ? 16.344 24.688 26.547 1 93.5 794 ILE B CA 1
ATOM 12586 C C . ILE B 1 794 ? 17.391 25.156 25.531 1 93.5 794 ILE B C 1
ATOM 12588 O O . ILE B 1 794 ? 17.469 24.625 24.438 1 93.5 794 ILE B O 1
ATOM 12592 N N . MET B 1 795 ? 18.219 26.062 25.938 1 94.56 795 MET B N 1
ATOM 12593 C CA . MET B 1 795 ? 19.156 26.672 25 1 94.56 795 MET B CA 1
ATOM 12594 C C . MET B 1 795 ? 20.594 26.312 25.375 1 94.56 795 MET B C 1
ATOM 12596 O O . MET B 1 795 ? 20.953 26.297 26.547 1 94.56 795 MET B O 1
ATOM 12600 N N . GLN B 1 796 ? 21.359 26.016 24.375 1 92.62 796 GLN B N 1
ATOM 12601 C CA . GLN B 1 796 ? 22.797 25.828 24.484 1 92.62 796 GLN B CA 1
ATOM 12602 C C . GLN B 1 796 ? 23.562 26.797 23.578 1 92.62 796 GLN B C 1
ATOM 12604 O O . GLN B 1 796 ? 23.312 26.859 22.375 1 92.62 796 GLN B O 1
ATOM 12609 N N . GLN B 1 797 ? 24.5 27.547 24.188 1 91.56 797 GLN B N 1
ATOM 12610 C CA . GLN B 1 797 ? 25.281 28.5 23.406 1 91.56 797 GLN B CA 1
ATOM 12611 C C . GLN B 1 797 ? 26.469 27.828 22.75 1 91.56 797 GLN B C 1
ATOM 12613 O O . GLN B 1 797 ? 27.062 26.906 23.297 1 91.56 797 GLN B O 1
ATOM 12618 N N . TYR B 1 798 ? 26.781 28.312 21.609 1 88.31 798 TYR B N 1
ATOM 12619 C CA . TYR B 1 798 ? 27.984 27.844 20.922 1 88.31 798 TYR B CA 1
ATOM 12620 C C . TYR B 1 798 ? 29.234 28.375 21.609 1 88.31 798 TYR B C 1
ATOM 12622 O O . TYR B 1 798 ? 29.391 29.578 21.797 1 88.31 798 TYR B O 1
ATOM 12630 N N . VAL B 1 799 ? 30.172 27.453 22.234 1 74.31 799 VAL B N 1
ATOM 12631 C CA . VAL B 1 799 ? 31.375 27.875 22.938 1 74.31 799 VAL B CA 1
ATOM 12632 C C . VAL B 1 799 ? 32.594 27.609 22.062 1 74.31 799 VAL B C 1
ATOM 12634 O O . VAL B 1 799 ? 32.75 26.5 21.531 1 74.31 799 VAL B O 1
ATOM 12637 N N . GLY B 1 800 ? 32.844 28.219 20.953 1 58.75 800 GLY B N 1
ATOM 12638 C CA . GLY B 1 800 ? 33.938 28.188 20.016 1 58.75 800 GLY B CA 1
ATOM 12639 C C . GLY B 1 800 ? 35 27.156 20.375 1 58.75 800 GLY B C 1
ATOM 12640 O O . GLY B 1 800 ? 35.094 26.75 21.531 1 58.75 800 GLY B O 1
ATOM 12641 N N . VAL B 1 801 ? 35.5 26.297 19.625 1 47.31 801 VAL B N 1
ATOM 12642 C CA . VAL B 1 801 ? 36.719 25.531 19.844 1 47.31 801 VAL B CA 1
ATOM 12643 C C . VAL B 1 801 ? 37.875 26.469 20.156 1 47.31 801 VAL B C 1
ATOM 12645 O O . VAL B 1 801 ? 38.156 27.391 19.406 1 47.31 801 VAL B O 1
ATOM 12648 N N . LEU B 1 802 ? 38.375 26.734 21.344 1 34.34 802 LEU B N 1
ATOM 12649 C CA . LEU B 1 802 ? 39.625 27.453 21.578 1 34.34 802 LEU B CA 1
ATOM 12650 C C . LEU B 1 802 ? 40.688 27.016 20.594 1 34.34 802 LEU B C 1
ATOM 12652 O O . LEU B 1 802 ? 40.906 25.812 20.391 1 34.34 802 LEU B O 1
ATOM 12656 N N . PRO B 1 803 ? 41.25 27.844 19.672 1 33.09 803 PRO B N 1
ATOM 12657 C CA . PRO B 1 803 ? 42.406 27.469 18.906 1 33.09 803 PRO B CA 1
ATOM 12658 C C . PRO B 1 803 ? 43.531 26.906 19.781 1 33.09 803 PRO B C 1
ATOM 12660 O O . PRO B 1 803 ? 43.844 27.469 20.828 1 33.09 803 PRO B O 1
ATOM 12663 N N . GLN B 1 804 ? 43.906 25.719 19.875 1 30.17 804 GLN B N 1
ATOM 12664 C CA . GLN B 1 804 ? 45.188 25.297 20.422 1 30.17 804 GLN B CA 1
ATOM 12665 C C . GLN B 1 804 ? 46.312 26.172 19.891 1 30.17 804 GLN B C 1
ATOM 12667 O O . GLN B 1 804 ? 46.469 26.328 18.672 1 30.17 804 GLN B O 1
ATOM 12672 N N . GLU B 1 805 ? 46.969 27.109 20.562 1 30.41 805 GLU B N 1
ATOM 12673 C CA . GLU B 1 805 ? 48.188 27.859 20.344 1 30.41 805 GLU B CA 1
ATOM 12674 C C . GLU B 1 805 ? 49.312 26.953 19.828 1 30.41 805 GLU B C 1
ATOM 12676 O O . GLU B 1 805 ? 49.75 26.047 20.547 1 30.41 805 GLU B O 1
ATOM 12681 N N . VAL B 1 806 ? 49.531 26.578 18.562 1 29.75 806 VAL B N 1
ATOM 12682 C CA . VAL B 1 806 ? 50.812 26.125 18.062 1 29.75 806 VAL B CA 1
ATOM 12683 C C . VAL B 1 806 ? 51.906 27.141 18.391 1 29.75 806 VAL B C 1
ATOM 12685 O O . VAL B 1 806 ? 51.781 28.312 17.984 1 29.75 806 VAL B O 1
ATOM 12688 N N . VAL B 1 807 ? 52.75 27.031 19.375 1 29.52 807 VAL B N 1
ATOM 12689 C CA . VAL B 1 807 ? 54.062 27.625 19.688 1 29.52 807 VAL B CA 1
ATOM 12690 C C . VAL B 1 807 ? 54.969 27.547 18.484 1 29.52 807 VAL B C 1
ATOM 12692 O O . VAL B 1 807 ? 55.375 26.453 18.078 1 29.52 807 VAL B O 1
ATOM 12695 N N . GLY B 1 808 ? 54.812 28.344 17.312 1 25.88 808 GLY B N 1
ATOM 12696 C CA . GLY B 1 808 ? 55.781 28.531 16.25 1 25.88 808 GLY B CA 1
ATOM 12697 C C . GLY B 1 808 ? 57.125 28.984 16.766 1 25.88 808 GLY B C 1
ATOM 12698 O O . GLY B 1 808 ? 57.219 29.656 17.781 1 25.88 808 GLY B O 1
ATOM 12699 N N . THR B 1 809 ? 58.188 28.188 16.594 1 26.94 809 THR B N 1
ATOM 12700 C CA . THR B 1 809 ? 59.594 28.578 16.734 1 26.94 809 THR B CA 1
ATOM 12701 C C . THR B 1 809 ? 59.875 29.875 15.969 1 26.94 809 THR B C 1
ATOM 12703 O O . THR B 1 809 ? 59.188 30.172 14.977 1 26.94 809 THR B O 1
ATOM 12706 N N . PRO B 1 810 ? 60.688 30.922 16.375 1 26.2 810 PRO B N 1
ATOM 12707 C CA . PRO B 1 810 ? 61 32.312 16.016 1 26.2 810 PRO B CA 1
ATOM 12708 C C . PRO B 1 810 ? 61.375 32.469 14.547 1 26.2 810 PRO B C 1
ATOM 12710 O O . PRO B 1 810 ? 61.188 33.562 13.969 1 26.2 810 PRO B O 1
ATOM 12713 N N . ASN B 1 811 ? 62.375 31.734 13.922 1 24.47 811 ASN B N 1
ATOM 12714 C CA . ASN B 1 811 ? 63.344 32.281 12.961 1 24.47 811 ASN B CA 1
ATOM 12715 C C . ASN B 1 811 ? 62.688 32.5 11.594 1 24.47 811 ASN B C 1
ATOM 12717 O O . ASN B 1 811 ? 63.375 32.844 10.633 1 24.47 811 ASN B O 1
ATOM 12721 N N . SER B 1 812 ? 61.781 31.625 11.086 1 25.14 812 SER B N 1
ATOM 12722 C CA . SER B 1 812 ? 61.812 31.703 9.633 1 25.14 812 SER B CA 1
ATOM 12723 C C . SER B 1 812 ? 61.312 33.031 9.133 1 25.14 812 SER B C 1
ATOM 12725 O O . SER B 1 812 ? 60.438 33.656 9.766 1 25.14 812 SER B O 1
ATOM 12727 N N . PRO B 1 813 ? 61.969 33.75 8.086 1 27.22 813 PRO B N 1
ATOM 12728 C CA . PRO B 1 813 ? 61.812 35.094 7.574 1 27.22 813 PRO B CA 1
ATOM 12729 C C . PRO B 1 813 ? 60.344 35.406 7.238 1 27.22 813 PRO B C 1
ATOM 12731 O O . PRO B 1 813 ? 59.562 34.5 6.984 1 27.22 813 PRO B O 1
ATOM 12734 N N . GLN B 1 814 ? 59.844 36.625 7.562 1 25.23 814 GLN B N 1
ATOM 12735 C CA . GLN B 1 814 ? 58.594 37.312 7.508 1 25.23 814 GLN B CA 1
ATOM 12736 C C . GLN B 1 814 ? 58.031 37.375 6.082 1 25.23 814 GLN B C 1
ATOM 12738 O O . GLN B 1 814 ? 58.375 38.25 5.309 1 25.23 814 GLN B O 1
ATOM 12743 N N . ARG B 1 815 ? 58.188 36.219 5.254 1 24.12 815 ARG B N 1
ATOM 12744 C CA . ARG B 1 815 ? 57.844 36.5 3.859 1 24.12 815 ARG B CA 1
ATOM 12745 C C . ARG B 1 815 ? 56.469 37.125 3.74 1 24.12 815 ARG B C 1
ATOM 12747 O O . ARG B 1 815 ? 55.562 36.75 4.5 1 24.12 815 ARG B O 1
ATOM 12754 N N . GLU B 1 816 ? 56.406 38.281 3.074 1 24.41 816 GLU B N 1
ATOM 12755 C CA . GLU B 1 816 ? 55.312 39.219 2.736 1 24.41 816 GLU B CA 1
ATOM 12756 C C . GLU B 1 816 ? 54.125 38.5 2.137 1 24.41 816 GLU B C 1
ATOM 12758 O O . GLU B 1 816 ? 54.281 37.688 1.235 1 24.41 816 GLU B O 1
ATOM 12763 N N . PRO B 1 817 ? 53.094 38.312 2.904 1 23.2 817 PRO B N 1
ATOM 12764 C CA . PRO B 1 817 ? 51.969 37.469 2.496 1 23.2 817 PRO B CA 1
ATOM 12765 C C . PRO B 1 817 ? 51.375 37.906 1.149 1 23.2 817 PRO B C 1
ATOM 12767 O O . PRO B 1 817 ? 51.062 39.062 0.954 1 23.2 817 PRO B O 1
ATOM 12770 N N . TYR B 1 818 ? 52.031 37.375 -0.006 1 21.41 818 TYR B N 1
ATOM 12771 C CA . TYR B 1 818 ? 51.531 37.625 -1.36 1 21.41 818 TYR B CA 1
ATOM 12772 C C . TYR B 1 818 ? 50.031 37.562 -1.424 1 21.41 818 TYR B C 1
ATOM 12774 O O . TYR B 1 818 ? 49.406 36.594 -0.946 1 21.41 818 TYR B O 1
ATOM 12782 N N . LEU B 1 819 ? 49.312 38.719 -1.464 1 21.52 819 LEU B N 1
ATOM 12783 C CA . LEU B 1 819 ? 47.938 39.188 -1.687 1 21.52 819 LEU B CA 1
ATOM 12784 C C . LEU B 1 819 ? 47.375 38.562 -2.955 1 21.52 819 LEU B C 1
ATOM 12786 O O . LEU B 1 819 ? 46.938 39.281 -3.865 1 21.52 819 LEU B O 1
ATOM 12790 N N . HIS B 1 820 ? 48.062 37.531 -3.533 1 19.91 820 HIS B N 1
ATOM 12791 C CA . HIS B 1 820 ? 47.625 37.312 -4.902 1 19.91 820 HIS B CA 1
ATOM 12792 C C . HIS B 1 820 ? 46.094 37.188 -4.984 1 19.91 820 HIS B C 1
ATOM 12794 O O . HIS B 1 820 ? 45.438 36.969 -3.973 1 19.91 820 HIS B O 1
ATOM 12800 N N . ASN B 1 821 ? 45.594 37.031 -6.379 1 19.66 821 ASN B N 1
ATOM 12801 C CA . ASN B 1 821 ? 44.438 37.219 -7.246 1 19.66 821 ASN B CA 1
ATOM 12802 C C . ASN B 1 821 ? 43.312 36.25 -6.871 1 19.66 821 ASN B C 1
ATOM 12804 O O . ASN B 1 821 ? 43.5 35.031 -6.93 1 19.66 821 ASN B O 1
ATOM 12808 N N . VAL B 1 822 ? 42.562 36.594 -5.895 1 20.94 822 VAL B N 1
ATOM 12809 C CA . VAL B 1 822 ? 41.312 36 -5.438 1 20.94 822 VAL B CA 1
ATOM 12810 C C . VAL B 1 822 ? 40.406 35.719 -6.633 1 20.94 822 VAL B C 1
ATOM 12812 O O . VAL B 1 822 ? 39.938 36.656 -7.285 1 20.94 822 VAL B O 1
ATOM 12815 N N . SER B 1 823 ? 40.875 34.844 -7.578 1 20.41 823 SER B N 1
ATOM 12816 C CA . SER B 1 823 ? 40.062 34.438 -8.711 1 20.41 823 SER B CA 1
ATOM 12817 C C . SER B 1 823 ? 38.594 34.25 -8.297 1 20.41 823 SER B C 1
ATOM 12819 O O . SER B 1 823 ? 38.344 33.844 -7.164 1 20.41 823 SER B O 1
ATOM 12821 N N . HIS B 1 824 ? 37.656 34.969 -9.039 1 21.16 824 HIS B N 1
ATOM 12822 C CA . HIS B 1 824 ? 36.219 35.156 -9.094 1 21.16 824 HIS B CA 1
ATOM 12823 C C . HIS B 1 824 ? 35.5 33.812 -9.102 1 21.16 824 HIS B C 1
ATOM 12825 O O . HIS B 1 824 ? 35.375 33.188 -10.141 1 21.16 824 HIS B O 1
ATOM 12831 N N . ARG B 1 825 ? 35.844 32.969 -8.312 1 20.81 825 ARG B N 1
ATOM 12832 C CA . ARG B 1 825 ? 35.156 31.688 -8.383 1 20.81 825 ARG B CA 1
ATOM 12833 C C . ARG B 1 825 ? 33.656 31.891 -8.344 1 20.81 825 ARG B C 1
ATOM 12835 O O . ARG B 1 825 ? 33.125 32.656 -7.516 1 20.81 825 ARG B O 1
ATOM 12842 N N . ASN B 1 826 ? 33.062 31.562 -9.547 1 20.62 826 ASN B N 1
ATOM 12843 C CA . ASN B 1 826 ? 31.672 31.578 -10.008 1 20.62 826 ASN B CA 1
ATOM 12844 C C . ASN B 1 826 ? 30.719 31 -8.961 1 20.62 826 ASN B C 1
ATOM 12846 O O . ASN B 1 826 ? 30.969 29.906 -8.43 1 20.62 826 ASN B O 1
ATOM 12850 N N . SER B 1 827 ? 30.094 31.844 -8.258 1 21.41 827 SER B N 1
ATOM 12851 C CA . SER B 1 827 ? 29.047 31.781 -7.238 1 21.41 827 SER B CA 1
ATOM 12852 C C . SER B 1 827 ? 27.969 30.781 -7.617 1 21.41 827 SER B C 1
ATOM 12854 O O . SER B 1 827 ? 27.578 30.703 -8.781 1 21.41 827 SER B O 1
ATOM 12856 N N . ALA B 1 828 ? 27.984 29.688 -6.961 1 21.72 828 ALA B N 1
ATOM 12857 C CA . ALA B 1 828 ? 26.953 28.641 -7.016 1 21.72 828 ALA B CA 1
ATOM 12858 C C . ALA B 1 828 ? 25.562 29.266 -7.004 1 21.72 828 ALA B C 1
ATOM 12860 O O . ALA B 1 828 ? 25.281 30.141 -6.195 1 21.72 828 ALA B O 1
ATOM 12861 N N . VAL B 1 829 ? 24.984 29.328 -8.148 1 23.02 829 VAL B N 1
ATOM 12862 C CA . VAL B 1 829 ? 23.656 29.844 -8.453 1 23.02 829 VAL B CA 1
ATOM 12863 C C . VAL B 1 829 ? 22.625 29.188 -7.539 1 23.02 829 VAL B C 1
ATOM 12865 O O . VAL B 1 829 ? 22.422 27.969 -7.582 1 23.02 829 VAL B O 1
ATOM 12868 N N . VAL B 1 830 ? 22.672 29.547 -6.312 1 24.27 830 VAL B N 1
ATOM 12869 C CA . VAL B 1 830 ? 21.578 29.297 -5.371 1 24.27 830 VAL B CA 1
ATOM 12870 C C . VAL B 1 830 ? 20.25 29.734 -5.973 1 24.27 830 VAL B C 1
ATOM 12872 O O . VAL B 1 830 ? 20.125 30.891 -6.41 1 24.27 830 VAL B O 1
ATOM 12875 N N . GLN B 1 831 ? 19.719 28.906 -6.766 1 23.97 831 GLN B N 1
ATOM 12876 C CA . GLN B 1 831 ? 18.469 29.281 -7.402 1 23.97 831 GLN B CA 1
ATOM 12877 C C . GLN B 1 831 ? 17.5 29.875 -6.383 1 23.97 831 GLN B C 1
ATOM 12879 O O . GLN B 1 831 ? 17.062 29.188 -5.461 1 23.97 831 GLN B O 1
ATOM 12884 N N . ASP B 1 832 ? 17.609 31.25 -6.117 1 24.72 832 ASP B N 1
ATOM 12885 C CA . ASP B 1 832 ? 16.766 32.156 -5.332 1 24.72 832 ASP B CA 1
ATOM 12886 C C . ASP B 1 832 ? 15.297 32.031 -5.734 1 24.72 832 ASP B C 1
ATOM 12888 O O . ASP B 1 832 ? 14.961 32.094 -6.922 1 24.72 832 ASP B O 1
ATOM 12892 N N . MET B 1 833 ? 14.68 31.172 -5.184 1 25.92 833 MET B N 1
ATOM 12893 C CA . MET B 1 833 ? 13.242 31.25 -5.441 1 25.92 833 MET B CA 1
ATOM 12894 C C . MET B 1 833 ? 12.734 32.688 -5.277 1 25.92 833 MET B C 1
ATOM 12896 O O . MET B 1 833 ? 13.281 33.438 -4.484 1 25.92 833 MET B O 1
ATOM 12900 N N . PRO B 1 834 ? 11.992 33.281 -6.262 1 25.14 834 PRO B N 1
ATOM 12901 C CA . PRO B 1 834 ? 11.664 34.688 -6.266 1 25.14 834 PRO B CA 1
ATOM 12902 C C . PRO B 1 834 ? 11.172 35.188 -4.91 1 25.14 834 PRO B C 1
ATOM 12904 O O . PRO B 1 834 ? 10.594 34.438 -4.137 1 25.14 834 PRO B O 1
ATOM 12907 N N . GLN B 1 835 ? 11.914 36.062 -4.336 1 25.3 835 GLN B N 1
ATOM 12908 C CA . GLN B 1 835 ? 11.617 36.844 -3.146 1 25.3 835 GLN B CA 1
ATOM 12909 C C . GLN B 1 835 ? 10.188 37.375 -3.191 1 25.3 835 GLN B C 1
ATOM 12911 O O . GLN B 1 835 ? 9.797 38.031 -4.164 1 25.3 835 GLN B O 1
ATOM 12916 N N . ILE B 1 836 ? 9.242 36.719 -2.945 1 25.77 836 ILE B N 1
ATOM 12917 C CA . ILE B 1 836 ? 7.895 37.281 -2.959 1 25.77 836 ILE B CA 1
ATOM 12918 C C . ILE B 1 836 ? 7.867 38.594 -2.168 1 25.77 836 ILE B C 1
ATOM 12920 O O . ILE B 1 836 ? 6.801 39.062 -1.773 1 25.77 836 ILE B O 1
ATOM 12924 N N . GLY B 1 837 ? 9.086 39.219 -1.761 1 22.34 837 GLY B N 1
ATOM 12925 C CA . GLY B 1 837 ? 9.008 40.406 -0.92 1 22.34 837 GLY B CA 1
ATOM 12926 C C . GLY B 1 837 ? 8.555 41.656 -1.672 1 22.34 837 GLY B C 1
ATOM 12927 O O . GLY B 1 837 ? 8.805 41.781 -2.871 1 22.34 837 GLY B O 1
ATOM 12928 N N . GLY B 1 838 ? 7.273 42.219 -1.521 1 22.86 838 GLY B N 1
ATOM 12929 C CA . GLY B 1 838 ? 6.934 43.562 -1.952 1 22.86 838 GLY B CA 1
ATOM 12930 C C . GLY B 1 838 ? 8.008 44.594 -1.618 1 22.86 838 GLY B C 1
ATOM 12931 O O . GLY B 1 838 ? 8.594 44.531 -0.533 1 22.86 838 GLY B O 1
ATOM 12932 N N . GLY B 1 839 ? 8.945 44.875 -2.525 1 20.7 839 GLY B N 1
ATOM 12933 C CA . GLY B 1 839 ? 9.953 45.938 -2.492 1 20.7 839 GLY B CA 1
ATOM 12934 C C . GLY B 1 839 ? 9.398 47.281 -2.088 1 20.7 839 GLY B C 1
ATOM 12935 O O . GLY B 1 839 ? 8.469 47.781 -2.721 1 20.7 839 GLY B O 1
ATOM 12936 N N . PHE B 1 840 ? 9.273 47.594 -0.774 1 19.89 840 PHE B N 1
ATOM 12937 C CA . PHE B 1 840 ? 9.141 48.969 -0.333 1 19.89 840 PHE B CA 1
ATOM 12938 C C . PHE B 1 840 ? 10.258 49.844 -0.9 1 19.89 840 PHE B C 1
ATOM 12940 O O . PHE B 1 840 ? 11.43 49.656 -0.542 1 19.89 840 PHE B O 1
ATOM 12947 N N . THR B 1 841 ? 10.281 50.125 -2.203 1 19.66 841 THR B N 1
ATOM 12948 C CA . THR B 1 841 ? 11.156 51.188 -2.676 1 19.66 841 THR B CA 1
ATOM 12949 C C . THR B 1 841 ? 10.898 52.5 -1.912 1 19.66 841 THR B C 1
ATOM 12951 O O . THR B 1 841 ? 9.797 53.031 -1.979 1 19.66 841 THR B O 1
ATOM 12954 N N . ALA B 1 842 ? 11.359 52.656 -0.666 1 18.47 842 ALA B N 1
ATOM 12955 C CA . ALA B 1 842 ? 11.438 53.938 0.039 1 18.47 842 ALA B CA 1
ATOM 12956 C C . AL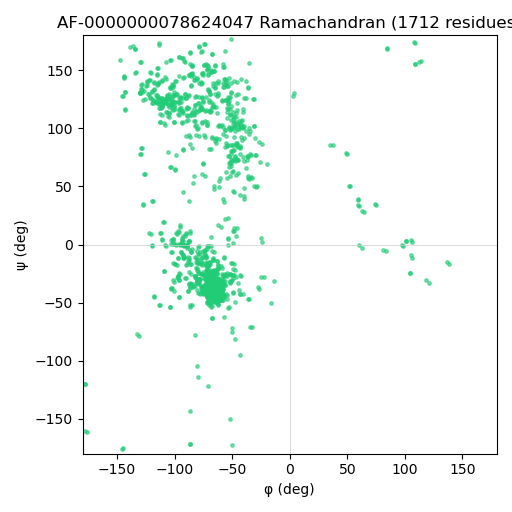A B 1 842 ? 12.102 55 -0.826 1 18.47 842 ALA B C 1
ATOM 12958 O O . ALA B 1 842 ? 13.305 54.938 -1.076 1 18.47 842 ALA B O 1
ATOM 12959 N N . ASN B 1 843 ? 11.523 55.375 -1.973 1 17.88 843 ASN B N 1
ATOM 12960 C CA . ASN B 1 843 ? 11.953 56.594 -2.688 1 17.88 843 ASN B CA 1
ATOM 12961 C C . ASN B 1 843 ? 11.992 57.812 -1.769 1 17.88 843 ASN B C 1
ATOM 12963 O O . ASN B 1 843 ? 10.953 58.219 -1.251 1 17.88 843 ASN B O 1
ATOM 12967 N N . TRP B 1 844 ? 13.023 57.938 -0.936 1 17.64 844 TRP B N 1
ATOM 12968 C CA . TRP B 1 844 ? 13.336 59.156 -0.199 1 17.64 844 TRP B CA 1
ATOM 12969 C C . TRP B 1 844 ? 13.469 60.344 -1.146 1 17.64 844 TRP B C 1
ATOM 12971 O O . TRP B 1 844 ? 14.398 60.406 -1.952 1 17.64 844 TRP B O 1
ATOM 12981 N N . THR B 1 845 ? 12.445 60.656 -1.926 1 17.66 845 THR B N 1
ATOM 12982 C CA . THR B 1 845 ? 12.484 61.875 -2.707 1 17.66 845 THR B CA 1
ATOM 12983 C C . THR B 1 845 ? 12.82 63.094 -1.819 1 17.66 845 THR B C 1
ATOM 12985 O O . THR B 1 845 ? 12.094 63.375 -0.867 1 17.66 845 THR B O 1
ATOM 12988 N N . THR B 1 846 ? 14.156 63.375 -1.587 1 17.69 846 THR B N 1
ATOM 12989 C CA . THR B 1 846 ? 14.719 64.562 -1.038 1 17.69 846 THR B CA 1
ATOM 12990 C C . THR B 1 846 ? 14.195 65.812 -1.8 1 17.69 846 THR B C 1
ATOM 12992 O O . THR B 1 846 ? 14.453 65.938 -2.996 1 17.69 846 THR B O 1
ATOM 12995 N N . ALA B 1 847 ? 12.953 66.188 -1.667 1 17.97 847 ALA B N 1
ATOM 12996 C CA . ALA B 1 847 ? 12.43 67.5 -2.17 1 17.97 847 ALA B CA 1
ATOM 12997 C C . ALA B 1 847 ? 13.336 68.625 -1.791 1 17.97 847 ALA B C 1
ATOM 12999 O O . ALA B 1 847 ? 13.578 68.875 -0.607 1 17.97 847 ALA B O 1
ATOM 13000 N N . ASN B 1 848 ? 14.453 68.938 -2.627 1 16.94 848 ASN B N 1
ATOM 13001 C CA . ASN B 1 848 ? 15.32 70.125 -2.676 1 16.94 848 ASN B CA 1
ATOM 13002 C C . ASN B 1 848 ? 14.523 71.375 -2.697 1 16.94 848 ASN B C 1
ATOM 13004 O O . ASN B 1 848 ? 13.602 71.562 -3.502 1 16.94 848 ASN B O 1
ATOM 13008 N N . ALA B 1 849 ? 14.453 72.25 -1.665 1 17.75 849 ALA B N 1
ATOM 13009 C CA . ALA B 1 849 ? 14.031 73.625 -1.448 1 17.75 849 ALA B CA 1
ATOM 13010 C C . ALA B 1 849 ? 14.852 74.562 -2.295 1 17.75 849 ALA B C 1
ATOM 13012 O O . ALA B 1 849 ? 16.047 74.75 -2.049 1 17.75 849 ALA B O 1
ATOM 13013 N N . THR B 1 850 ? 14.969 74.5 -3.674 1 17.55 850 THR B N 1
ATOM 13014 C CA . THR B 1 850 ? 15.625 75.562 -4.434 1 17.55 850 THR B CA 1
ATOM 13015 C C . THR B 1 850 ? 15.055 76.938 -4.066 1 17.55 850 THR B C 1
ATOM 13017 O O . THR B 1 850 ? 13.844 77.188 -4.176 1 17.55 850 THR B O 1
ATOM 13020 N N . SER B 1 851 ? 15.727 77.75 -3.211 1 17.66 851 SER B N 1
ATOM 13021 C CA . SER B 1 851 ? 15.734 79.188 -2.867 1 17.66 851 SER B CA 1
ATOM 13022 C C . SER B 1 851 ? 15.977 80.062 -4.102 1 17.66 851 SER B C 1
ATOM 13024 O O . SER B 1 851 ? 16.641 79.625 -5.043 1 17.66 851 SER B O 1
ATOM 13026 N N . HIS B 1 852 ? 15.305 81.312 -4.312 1 19.31 852 HIS B N 1
ATOM 13027 C CA . HIS B 1 852 ? 15.039 82.5 -5.141 1 19.31 852 HIS B CA 1
ATOM 13028 C C . HIS B 1 852 ? 16.281 83.375 -5.273 1 19.31 852 HIS B C 1
ATOM 13030 O O . HIS B 1 852 ? 16.547 84.188 -4.406 1 19.31 852 HIS B O 1
ATOM 13036 N N . GLY B 1 853 ? 17.484 83.062 -5.605 1 17.69 853 GLY B N 1
ATOM 13037 C CA . GLY B 1 853 ? 18.359 84.188 -5.855 1 17.69 853 GLY B CA 1
ATOM 13038 C C . GLY B 1 853 ? 17.906 85.062 -7.027 1 17.69 853 GLY B C 1
ATOM 13039 O O . GLY B 1 853 ? 17.672 84.5 -8.125 1 17.69 853 GLY B O 1
ATOM 13040 N N . GLN B 1 854 ? 17.234 86.312 -6.797 1 19.67 854 GLN B N 1
ATOM 13041 C CA . GLN B 1 854 ? 16.766 87.5 -7.422 1 19.67 854 GLN B CA 1
ATOM 13042 C C . GLN B 1 854 ? 17.906 88.25 -8.164 1 19.67 854 GLN B C 1
ATOM 13044 O O . GLN B 1 854 ? 18.906 88.625 -7.562 1 19.67 854 GLN B O 1
ATOM 13049 N N . GLY B 1 855 ? 18.25 87.938 -9.336 1 18.77 855 GLY B N 1
ATOM 13050 C CA . GLY B 1 855 ? 19.031 88.938 -10.039 1 18.77 855 GLY B CA 1
ATOM 13051 C C . GLY B 1 855 ? 18.375 90.312 -10.023 1 18.77 855 GLY B C 1
ATOM 13052 O O . GLY B 1 855 ? 17.25 90.438 -9.547 1 18.77 855 GLY B O 1
ATOM 13053 N N . SER B 1 856 ? 18.547 91.25 -11.055 1 20.3 856 SER B N 1
ATOM 13054 C CA . SER B 1 856 ? 18.828 92.562 -11.484 1 20.3 856 SER B CA 1
ATOM 13055 C C . SER B 1 856 ? 17.562 93.438 -11.531 1 20.3 856 SER B C 1
ATOM 13057 O O . SER B 1 856 ? 16.453 92.875 -11.539 1 20.3 856 SER B O 1
ATOM 13059 N N . PRO B 1 857 ? 17.234 94.438 -12.461 1 21.62 857 PRO B N 1
ATOM 13060 C CA . PRO B 1 857 ? 17.188 95.875 -12.234 1 21.62 857 PRO B CA 1
ATOM 13061 C C . PRO B 1 857 ? 16 96.25 -11.367 1 21.62 857 PRO B C 1
ATOM 13063 O O . PRO B 1 857 ? 16.188 96.875 -10.312 1 21.62 857 PRO B O 1
ATOM 13066 N N . PHE B 1 858 ? 15.336 97.062 -12.047 1 19.12 858 PHE B N 1
ATOM 13067 C CA . PHE B 1 858 ? 14.336 98.062 -12.328 1 19.12 858 PHE B CA 1
ATOM 13068 C C . PHE B 1 858 ? 12.938 97.438 -12.352 1 19.12 858 PHE B C 1
ATOM 13070 O O . PHE B 1 858 ? 12.758 96.312 -12.766 1 19.12 858 PHE B O 1
#

Radius of gyration: 39.92 Å; Cα contacts (8 Å, |Δi|>4): 2825; chains: 2; bounding box: 140×145×119 Å

InterPro domains:
  IPR006153 Cation/H+ exchanger, transmembrane domain [PF00999] (55-433)
  IPR038770 Sodium/solute symporter superfamily [G3DSA:1.20.1530.20] (43-442)
  IPR050794 Monovalent cation:proton antiporter 2 [PTHR32468] (19-799)
  IPR057290 Cation/H(+) antiporter, C-terminal domain [PF23259] (630-796)
  IPR057291 Cation/H(+) antiporter, central domain [PF23256] (492-616)

Nearest PDB structures (foldseek):
  5bz2-assembly1_A-2  TM=8.419E-01  e=1.459E-13  Thermus thermophilus
  4bwz-assembly1_A  TM=7.207E-01  e=3.980E-14  Thermus thermophilus
  8by2-assembly1_B  TM=6.393E-01  e=5.615E-11  Escherichia coli
  9emb-assembly1_B  TM=6.055E-01  e=1.050E-11  Escherichia coli
  7b4m-assembly1_A  TM=6.663E-01  e=9.799E-07  Homo sapiens

Sequence (1716 aa):
MANQQTVNVSNATDTGLVCYSPTWITTNGIWQGDNPLHYSFPLFTIQLTLVVVATRVLTFLLRPLRQPRVIAEIIGGIILGPSVLGRNKNFASSIFPLHSVTVLETIANIGLVYFLFIVGLEMDINVIRRTRAKALLIAGAGMVIPFVIGISSSFLLKESVSENVSQVTFLLFLSVGLSITAFPVLARILAELKLLNTELGRLAMSAAIINDVCAWVLLALAIAVNDRDKNALASVWVVLSGVVFVLFSLLVLRPAVTWVTRKTTEGEAVSEIYICAIMLGVMVCAFTTDIIGIHPVFGAFMFGLVIPNGSLGGALIEKLEDFTSGLLLPLFFAISGLRTNVMTITNEDTWAILMLVIVLACAGKVVGTLVVALFMKMTPREGIALGLLMNTKGLIEMIVLNIGMDKKVLDESSFAIMVIAAVIMTGMITPVVTTIYKPARRFLPYKRRTVEKGKPESLLRMLVCVHTSRNVPTIINLLEASHATKKSPISVHALHLVELTGRSSAMIIVHSSRKSGRHMNRTEAESEHIVNAFENYVGVSGVAVQLVTAMSPFATMHEDICNLAEEKRAALIILPFHKHQTVDGGLETTNPAFRTINQNVLVNAPCSVGILIDRGLGGTTGISASHVCHHLAVLFFGGPDDREALAYASRMAEHPGVSLTVVRFLPGDEAVEPEFPVADTLYQDDSKNLRILTVLTDNDREHHLDDGYIAEFRLRTVGDESIMYTEKVVNNVEESIAAIRSMDSIHDLFVVGRAQRVSSLTTGLTDWSECPELGPIGDLLASSDFAATVSVLIMQQYVGVLPQEVVGTPNSPQREPYLHNVSHRNSAVVQDMPQIGGGFTANWTTANATSHGQGSPFMANQQTVNVSNATDTGLVCYSPTWITTNGIWQGDNPLHYSFPLFTIQLTLVVVATRVLTFLLRPLRQPRVIAEIIGGIILGPSVLGRNKNFASSIFPLHSVTVLETIANIGLVYFLFIVGLEMDINVIRRTRAKALLIAGAGMVIPFVIGISSSFLLKESVSENVSQVTFLLFLSVGLSITAFPVLARILAELKLLNTELGRLAMSAAIINDVCAWVLLALAIAVNDRDKNALASVWVVLSGVVFVLFSLLVLRPAVTWVTRKTTEGEAVSEIYICAIMLGVMVCAFTTDIIGIHPVFGAFMFGLVIPNGSLGGALIEKLEDFTSGLLLPLFFAISGLRTNVMTITNEDTWAILMLVIVLACAGKVVGTLVVALFMKMTPREGIALGLLMNTKGLIEMIVLNIGMDKKVLDESSFAIMVIAAVIMTGMITPVVTTIYKPARRFLPYKRRTVEKGKPESLLRMLVCVHTSRNVPTIINLLEASHATKKSPISVHALHLVELTGRSSAMIIVHSSRKSGRHMNRTEAESEHIVNAFENYVGVSGVAVQLVTAMSPFATMHEDICNLAEEKRAALIILPFHKHQTVDGGLETTNPAFRTINQNVLVNAPCSVGILIDRGLGGTTGISASHVCHHLAVLFFGGPDDREALAYASRMAEHPGVSLTVVRFLPGDEAVEPEFPVADTLYQDDSKNLRILTVLTDNDREHHLDDGYIAEFRLRTVGDESIMYTEKVVNNVEESIAAIRSMDSIHDLFVVGRAQRVSSLTTGLTDWSECPELGPIGDLLASSDFAATVSVLIMQQYVGVLPQEVVGTPNSPQREPYLHNVSHRNSAVVQDMPQIGGGFTANWTTANATSHGQGSPF

Foldseek 3Di:
DPCPVPQVLQLDDPVLDGDADPVQAADPDVVVPDDRLNHQPSLVVVLLVQLLVQLVVQCVVCVVLVAFSQLSLLVSLLCLACAHVCVDSVSCCRRPGNVNVVVLVVLLLLLLLQVLLLVLLLDAVVLLVPDDPLLQQLLCQLQVQLLVLLLVLLVVCVVPFDPPADSVLLSLLRSLLLRAFDLLSLLSLCQSVQNCQPPLNSSLNSSNVVRLVVSLVSLLLSQLVRPPPDDVPLSVQLNVLVVVLLVCLQPPVLVVLVVQVVVDDFPDDRDPVNLVVLSVQSVVQLVSNVVSVRHSSVRSNSNSNSRHFAAVSQVNLVVSQCCSVSRNNSSLSSVLSNLAHQVVQPPPSNLVSSVVSSVSSLVSQLVSQLVSCVVVVHDSLSSNLSSLSRSQAGDSSSVSLVVCVVSPNDDNNSSNSSSVSNSVSNSVNSVVNCVRCVPPLVLPDDDQQALLPDDLQDEAEEEEEDAFLVCLLLVLLVVLLLPADPSYAYEYEYEYEAEDDSGSLVSSLQVPDPPPPGHHHVVNVRVVSSVVSVVVSVVHHRYHYHYHYRYHHLVCSLVVSQSVCSVRVHAEYEAEDQWAQDPVLDTHGPDPSSLVSLLSNLVRHSHKYKYKYALDSSVVRPDPSQAAQAEEEEEDAFDDQSLRLVSSVLSSLVRPRYAYEYEYEAEDPQAPWPPPPPPPPPPPDDDPDPDPPVPCPPVNVRVVVVVVSVVVVCVVCPPPPSYHYYYDYDHALVVVVVVVLPPDLRHAEYEYELPPDDGRNQPPQCVPAPRNSQHSVRSVCNDSVSSRSHMYMYMGGDDDDPPPPPPDDPDDDPPDPPPDDPPPPPPDCPVPDPPPDPPPPPPPPPPPPPDDDPDDPD/DPCPPPQVLQLPDPVLDGDADPPQAADPDVVVPDDRLNHQPSLVVVLLVQLLVQLVVQCVVCVVLVAFSQLSLLVSLQCLACAHVCVDSVSCCRRPGNVNVVVLVVLLLLLLLQVLLLVLLLDAVVLLVPDDPLLVQLLCQLQVQLLVLLLVLLVVCVVPFDPVADSVLLSLLRSLLLRAFDLLSLLSLCQSVQNCQPPLNSSLNNSNVVRLVVSLVSLLLSQLPRPPPDDVPLSVQLNVLVVVLLVCLQPPVLVVLVVQVVVDDFPDDRDPVNLVVLSVQSVVQLVSNVVSVRHSSVRSNSNSNSRHAFQVSLVNLVVSQCCSVSRNNSSLSSVLSNLAHQVVQPPPSNLVSSVVSSVVSLVSQLVSQLVSCVVVVHDSLSSNLSSLSRSQAGDSSSVSLVVCVVSPNDDNNSSNSSSVSNSVSNSVNSVVNCVRCVPPLPLPDDDQQALLVDDLQDEAEEEEEDAFLVCLLLVLLVVLLLPADPSYAYEYEYEYEAEDDSTSSVSSLQVPDPPPPRQHHPVSVGVVSSVVSVVVSVVHHRYHYHYHYRYHHLVCSLVVSQSVCSVRVHAEYEAEDQWAQDPVLDTHGPDPSSLVSLLSNLVRHSHKYKYKYALDSSVVRPDPSQAAQAEEEQEDAFDDQSLSLVSSVLSSLVRPRYAYEYEYEAEDPQAPWPPPPPPPPPPPDDDPDPPCPVPCPPVNVRVVVVVVSVVVVCVVCPPPPSYHYYYDHDHALVRVVVVVLPPDLRHAEYEYELPPDDTSNQPPQCVPAPRNSQHSVRRVCNDSVSSRSHMYMYMGGDPDDPPPPPPDDPDDDPPDPPPDDPPPPDPDCPVPDPPPDPPPPPPPPPPDPPDDPDDDDD